Protein 1V6G (pdb70)

Solvent-accessible surface area: 7131 Å² total; per-residue (Å²): 138,108,117,81,91,126,42,131,105,145,78,198,86,202,19,34,120,2,130,70,59,82,103,103,16,169,84,141,56,53,98,15,155,71,88,33,51,36,77,106,45,73,19,1,36,71,51,163,102,89,35,65,153,62,67,212,63,57,137,73,53,206,101,21,48,13,82,160,39,48,94,125,80,126,125,101,58,144,77,112,122

Sequence (81 aa):
GSSGSSGLDYQRLYGTRCFSCDQFIEGEVVSALGKTYHPDCFVCAVCRLPFPPGDRVTFNGKECMCQKCSLPVSVSGPSSGGSSGSSGLDYQRLYGTRCFSCDQFIEGEVVSALGKTYHPDCFVCAVCRLPFPPGDRVTFNGKECMCQKCSLPVSVSGPSSGGSSGSSGLDYQRLYGTRCFSCDQFIEGEVVSALGKTYHPDCFVCAVCRLPFPPGDRVTFNGKECMCQKCSLPVSVSGPSSGGSSGSSGLDYQRLYGTRCFSCDQFIEGEVVSALGKTYHPDCFVCAVCRLPFPPGDRVTFNGKECMCQKCSLPVSVSGPSSGGSSGSSGLDYQRLYGTRCFSCDQFIEGEVVSALGKTYHPDCFVCAVCRLPFPPGDRVTFNGKECMCQKCSLPVSVSGPSSGGSSGSSGLDYQRLYGTRCFSCDQFIEGEVVSALGKTYHPDCFVCAVCRLPFPPGDRVTFNGKECMCQKCSLPVSVSGPSSGGSSGSSGLDYQRLYGTRCFSCDQFIEGEVVSALGKTYHPDCFVCAVCRLPFPPGDRVTFNGKECMCQKCSLPVSVSGPSSGGSSGSSGLDYQRLYGTRCFSCDQFIEGEVVSALGKTYHPDCFVCAVCRLPFPPGDRVTFNGKECMCQKCSLPVSVSGPSSGGSSGSSGLDYQRLYGTRCFSCDQFIEGEVVSALGKTYHPDCFVCAVCRLPFPPGDRVTFNGKECMCQKCSLPVSVSGPSSGGSSGSSGLDYQRLYGTRCFSCDQFIEGEVVSALGKTYHPDCFVCAVCRLPFPPGDRVTFNGKECMCQKCSLPVSVSGPSSGGSSGSSGLDYQRLYGTRCFSCDQFIEGEVVSALGKTYHPDCFVCAVCRLPFPPGDRVTFNGKECMCQKCSLPVSVSGPSSGGSSGSSGLDYQRLYGTRCFSCDQFIEGEVVSALGKTYHPDCFVCAVCRLPFPPGDRVTFNGKECMCQKCSLPVSVSGPSSGGSSGSSGLDYQRLYGTRCFSCDQFIEGEVVSALGKTYHPDCFVCAVCRLPFPPGDRVTFNGKECMCQKCSLPVSVSGPSSGGSSGSSGLDYQRLYGTRCFSCDQFIEGEVVSALGKTYHPDCFVCAVCRLPFPPGDRVTFNGKECMCQKCSLPVSVSGPSSGGSSGSSGLDYQRLYGTRCFSCDQFIEGEVVSALGKTYHPDCFVCAVCRLPFPPGDRVTFNGKECMCQKCSLPVSVSGPSSGGSSGSSGLDYQRLYGTRCFSCDQFIEGEVVSALGKTYHPDCFVCAVCRLPFPPGDRVTFNGKECMCQKCSLPVSVSGPSSGGSSGSSGLDYQRLYGTRCFSCDQFIEGEVVSALGKTYHPDCFVCAVCRLPFPPGDRVTFNGKECMCQKCSLPVSVSGPSSGGSSGSSGLDYQRLYGTRCFSCDQFIEGEVVSALGKTYHPDCFVCAVCRLPFPPGDRVTFNGKECMCQKCSLPVSVSGPSSGGSSGSSGLDYQRLYGTRCFSCDQFIEGEVVSALGKTYHPDCFVCAVCRLPFPPGDRVTFNGKECMCQKCSLPVSVSGPSSGGSSGSSGLDYQRLYGTRCFSCDQFIEGEVVSALGKTYHPDCFVCAVCRLPFPPGDRVTFNGKECMCQKCSLPVSVSGPSSG

CATH classification: 2.10.110.10

Structure (mmCIF, N/CA/C/O backbone):
data_1V6G
#
_entry.id   1V6G
#
_cell.length_a   1.000
_cell.length_b   1.000
_cell.length_c   1.000
_cell.angle_alpha   90.00
_cell.angle_beta   90.00
_cell.angle_gamma   90.00
#
_symmetry.space_group_name_H-M   'P 1'
#
loop_
_entity.id
_entity.type
_entity.pdbx_description
1 polymer 'Actin Binding LIM Protein 2'
2 non-polymer 'ZINC ION'
#
loop_
_atom_site.group_PDB
_atom_site.id
_atom_site.type_symbol
_atom_site.label_atom_id
_atom_site.label_alt_id
_atom_site.label_comp_id
_atom_site.label_asym_id
_atom_site.label_entity_id
_atom_site.label_seq_id
_atom_site.pdbx_PDB_ins_code
_atom_site.Cartn_x
_atom_site.Cartn_y
_atom_site.Cartn_z
_atom_site.occupancy
_atom_site.B_iso_or_equiv
_atom_site.auth_seq_id
_atom_site.auth_comp_id
_atom_site.auth_asym_id
_atom_site.auth_atom_id
_atom_site.pdbx_PDB_model_num
ATOM 1 N N . GLY A 1 1 ? -16.370 -21.429 4.540 1.00 0.00 1 GLY A N 1
ATOM 2 C CA . GLY A 1 1 ? -16.194 -21.716 3.128 1.00 0.00 1 GLY A CA 1
ATOM 3 C C . GLY A 1 1 ? -17.152 -20.931 2.253 1.00 0.00 1 GLY A C 1
ATOM 4 O O . GLY A 1 1 ? -17.922 -20.108 2.748 1.00 0.00 1 GLY A O 1
ATOM 8 N N . SER A 1 2 ? -17.103 -21.185 0.949 1.00 0.00 2 SER A N 1
ATOM 9 C CA . SER A 1 2 ? -17.969 -20.492 0.003 1.00 0.00 2 SER A CA 1
ATOM 10 C C . SER A 1 2 ? -18.773 -21.488 -0.828 1.00 0.00 2 SER A C 1
ATOM 11 O O . SER A 1 2 ? -18.314 -21.957 -1.869 1.00 0.00 2 SER A O 1
ATOM 19 N N . SER A 1 3 ? -19.975 -21.806 -0.359 1.00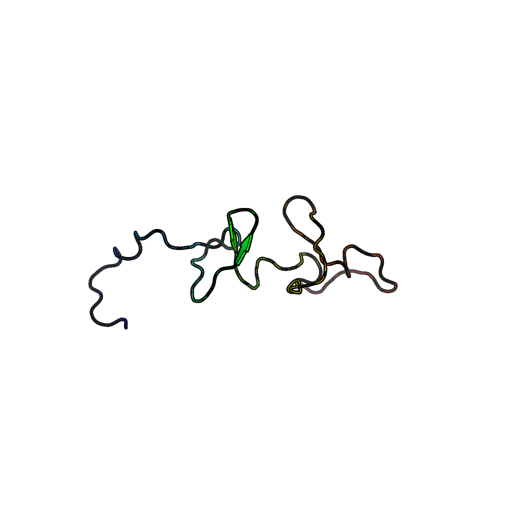 0.00 3 SER A N 1
ATOM 20 C CA . SER A 1 3 ? -20.842 -22.748 -1.055 1.00 0.00 3 SER A CA 1
ATOM 21 C C . SER A 1 3 ? -22.311 -22.416 -0.813 1.00 0.00 3 SER A C 1
ATOM 22 O O . SER A 1 3 ? -22.810 -22.534 0.305 1.00 0.00 3 SER A O 1
ATOM 30 N N . GLY A 1 4 ? -23.000 -21.999 -1.872 1.00 0.00 4 GLY A N 1
ATOM 31 C CA . GLY A 1 4 ? -24.405 -21.655 -1.755 1.00 0.00 4 GLY A CA 1
ATOM 32 C C . GLY A 1 4 ? -24.634 -20.157 -1.716 1.00 0.00 4 GLY A C 1
ATOM 33 O O . GLY A 1 4 ? -25.460 -19.669 -0.945 1.00 0.00 4 GLY A O 1
ATOM 37 N N . SER A 1 5 ? -23.899 -19.426 -2.547 1.00 0.00 5 SER A N 1
ATOM 38 C CA . SER A 1 5 ? -24.022 -17.974 -2.600 1.00 0.00 5 SER A CA 1
ATOM 39 C C . SER A 1 5 ? -25.096 -17.556 -3.600 1.00 0.00 5 SER A C 1
ATOM 40 O O . SER A 1 5 ? -24.929 -17.712 -4.809 1.00 0.00 5 SER A O 1
ATOM 48 N N . SER A 1 6 ? -26.200 -17.024 -3.084 1.00 0.00 6 SER A N 1
ATOM 49 C CA . SER A 1 6 ? -27.304 -16.586 -3.930 1.00 0.00 6 SER A CA 1
ATOM 50 C C . SER A 1 6 ? -27.009 -15.223 -4.547 1.00 0.00 6 SER A C 1
ATOM 51 O O . SER A 1 6 ? -27.121 -15.040 -5.759 1.00 0.00 6 SER A O 1
ATOM 59 N N . GLY A 1 7 ? -26.630 -14.267 -3.703 1.00 0.00 7 GLY A N 1
ATOM 60 C CA . GLY A 1 7 ? -26.325 -12.932 -4.183 1.00 0.00 7 GLY A CA 1
ATOM 61 C C . GLY A 1 7 ? -24.986 -12.428 -3.681 1.00 0.00 7 GLY A C 1
ATOM 62 O O . GLY A 1 7 ? -24.187 -13.196 -3.142 1.00 0.00 7 GLY A O 1
ATOM 66 N N . LEU A 1 8 ? -24.737 -11.136 -3.860 1.00 0.00 8 LEU A N 1
ATOM 67 C CA . LEU A 1 8 ? -23.484 -10.530 -3.423 1.00 0.00 8 LEU A CA 1
ATOM 68 C C . LEU A 1 8 ? -23.746 -9.336 -2.510 1.00 0.00 8 LEU A C 1
ATOM 69 O O . LEU A 1 8 ? -23.288 -8.225 -2.778 1.00 0.00 8 LEU A O 1
ATOM 85 N N . ASP A 1 9 ? -24.483 -9.573 -1.431 1.00 0.00 9 ASP A N 1
ATOM 86 C CA . ASP A 1 9 ? -24.803 -8.518 -0.476 1.00 0.00 9 ASP A CA 1
ATOM 87 C C . ASP A 1 9 ? -23.803 -8.507 0.676 1.00 0.00 9 ASP A C 1
ATOM 88 O O . ASP A 1 9 ? -23.439 -7.446 1.184 1.00 0.00 9 ASP A O 1
ATOM 97 N N . TYR A 1 10 ? -23.365 -9.692 1.084 1.00 0.00 10 TYR A N 1
ATOM 98 C CA . TYR A 1 10 ? -22.410 -9.819 2.179 1.00 0.00 10 TYR A CA 1
ATOM 99 C C . TYR A 1 10 ? -21.298 -8.782 2.054 1.00 0.00 10 TYR A C 1
ATOM 100 O O . TYR A 1 10 ? -20.818 -8.249 3.054 1.00 0.00 10 TYR A O 1
ATOM 118 N N . GLN A 1 11 ? -20.895 -8.502 0.819 1.00 0.00 11 GLN A N 1
ATOM 119 C CA . GLN A 1 11 ? -19.839 -7.529 0.563 1.00 0.00 11 GLN A CA 1
ATOM 120 C C . GLN A 1 11 ? -20.112 -6.223 1.301 1.00 0.00 11 GLN A C 1
ATOM 121 O O . GLN A 1 11 ? -19.196 -5.595 1.832 1.00 0.00 11 GLN A O 1
ATOM 135 N N . ARG A 1 12 ? -21.378 -5.818 1.330 1.00 0.00 12 ARG A N 1
ATOM 136 C CA . ARG A 1 12 ? -21.771 -4.585 2.001 1.00 0.00 12 ARG A CA 1
ATOM 137 C C . ARG A 1 12 ? -20.862 -4.302 3.193 1.00 0.00 12 ARG A C 1
ATOM 138 O O . ARG A 1 12 ? -20.506 -3.152 3.456 1.00 0.00 12 ARG A O 1
ATOM 159 N N . LEU A 1 13 ? -20.490 -5.356 3.910 1.00 0.00 13 LEU A N 1
ATOM 160 C CA . LEU A 1 13 ? -19.622 -5.220 5.075 1.00 0.00 13 LEU A CA 1
ATOM 161 C C . LEU A 1 13 ? -18.535 -4.179 4.827 1.00 0.00 13 LEU A C 1
ATOM 162 O O . LEU A 1 13 ? -18.223 -3.854 3.681 1.00 0.00 13 LEU A O 1
ATOM 178 N N . TYR A 1 14 ? -17.961 -3.662 5.907 1.00 0.00 14 TYR A N 1
ATOM 179 C CA . TYR A 1 14 ? -16.909 -2.657 5.807 1.00 0.00 14 TYR A CA 1
ATOM 180 C C . TYR A 1 14 ? -16.045 -2.895 4.572 1.00 0.00 14 TYR A C 1
ATOM 181 O O . TYR A 1 14 ? -15.909 -2.020 3.718 1.00 0.00 14 TYR A O 1
ATOM 199 N N . GLY A 1 15 ? -15.464 -4.087 4.485 1.00 0.00 15 GLY A N 1
ATOM 200 C CA . GLY A 1 15 ? -14.620 -4.421 3.352 1.00 0.00 15 GLY A CA 1
ATOM 201 C C . GLY A 1 15 ? -13.440 -3.480 3.211 1.00 0.00 15 GLY A C 1
ATOM 202 O O . GLY A 1 15 ? -13.614 -2.269 3.074 1.00 0.00 15 GLY A O 1
ATOM 206 N N . THR A 1 16 ? -12.233 -4.037 3.247 1.00 0.00 16 THR A N 1
ATOM 207 C CA . THR A 1 16 ? -11.020 -3.239 3.125 1.00 0.00 16 THR A CA 1
ATOM 208 C C . THR A 1 16 ? -10.571 -3.140 1.671 1.00 0.00 16 THR A C 1
ATOM 209 O O . THR A 1 16 ? -10.214 -4.143 1.052 1.00 0.00 16 THR A O 1
ATOM 220 N N . ARG A 1 17 ? -10.590 -1.925 1.133 1.00 0.00 17 ARG A N 1
ATOM 221 C CA . ARG A 1 17 ? -10.185 -1.696 -0.249 1.00 0.00 17 ARG A CA 1
ATOM 222 C C . ARG A 1 17 ? -8.892 -0.887 -0.309 1.00 0.00 17 ARG A C 1
ATOM 223 O O . ARG A 1 17 ? -8.770 0.157 0.332 1.00 0.00 17 ARG A O 1
ATOM 244 N N . CYS A 1 18 ? -7.930 -1.377 -1.084 1.00 0.00 18 CYS A N 1
ATOM 245 C CA . CYS A 1 18 ? -6.646 -0.702 -1.228 1.00 0.00 18 CYS A CA 1
ATOM 246 C C . CYS A 1 18 ? -6.830 0.701 -1.798 1.00 0.00 18 CYS A C 1
ATOM 247 O O . CYS A 1 18 ? -7.517 0.890 -2.803 1.00 0.00 18 CYS A O 1
ATOM 254 N N . PHE A 1 19 ? -6.212 1.683 -1.151 1.00 0.00 19 PHE A N 1
ATOM 255 C CA . PHE A 1 19 ? -6.308 3.070 -1.592 1.00 0.00 19 PHE A CA 1
ATOM 256 C C . PHE A 1 19 ? -5.249 3.379 -2.647 1.00 0.00 19 PHE A C 1
ATOM 257 O O . PHE A 1 19 ? -4.801 4.518 -2.776 1.00 0.00 19 PHE A O 1
ATOM 274 N N . SER A 1 20 ? -4.855 2.356 -3.398 1.00 0.00 20 SER A N 1
ATOM 275 C CA . SER A 1 20 ? -3.846 2.516 -4.439 1.00 0.00 20 SER A CA 1
ATOM 276 C C . SER A 1 20 ? -4.382 2.054 -5.791 1.00 0.00 20 SER A C 1
ATOM 277 O O . SER A 1 20 ? -4.545 2.853 -6.713 1.00 0.00 20 SER A O 1
ATOM 285 N N . CYS A 1 21 ? -4.654 0.758 -5.900 1.00 0.00 21 CYS A N 1
ATOM 286 C CA . CYS A 1 21 ? -5.171 0.186 -7.138 1.00 0.00 21 CYS A CA 1
ATOM 287 C C . CYS A 1 21 ? -6.696 0.139 -7.120 1.00 0.00 21 CYS A C 1
ATOM 288 O O . CYS A 1 21 ? -7.332 -0.111 -8.144 1.00 0.00 21 CYS A O 1
ATOM 295 N N . ASP A 1 22 ? -7.276 0.382 -5.950 1.00 0.00 22 ASP A N 1
ATOM 296 C CA . ASP A 1 22 ? -8.726 0.369 -5.798 1.00 0.00 22 ASP A CA 1
ATOM 297 C C . ASP A 1 22 ? -9.267 -1.056 -5.865 1.00 0.00 22 ASP A C 1
ATOM 298 O O . ASP A 1 22 ? -10.236 -1.328 -6.574 1.00 0.00 22 ASP A O 1
ATOM 307 N N . GLN A 1 23 ? -8.634 -1.959 -5.124 1.00 0.00 23 GLN A N 1
ATOM 308 C CA . GLN A 1 23 ? -9.051 -3.356 -5.102 1.00 0.00 23 GLN A CA 1
ATOM 309 C C . GLN A 1 23 ? -9.099 -3.887 -3.673 1.00 0.00 23 GLN A C 1
ATOM 310 O O . GLN A 1 23 ? -8.265 -3.533 -2.840 1.00 0.00 23 GLN A O 1
ATOM 324 N N . PHE A 1 24 ? -10.082 -4.738 -3.397 1.00 0.00 24 PHE A N 1
ATOM 325 C CA . PHE A 1 24 ? -10.240 -5.318 -2.068 1.00 0.00 24 PHE A CA 1
ATOM 326 C C . PHE A 1 24 ? -8.989 -6.089 -1.658 1.00 0.00 24 PHE A C 1
ATOM 327 O O . PHE A 1 24 ? -8.489 -6.925 -2.411 1.00 0.00 24 PHE A O 1
ATOM 344 N N . ILE A 1 25 ? -8.490 -5.803 -0.461 1.00 0.00 25 ILE A N 1
ATOM 345 C CA . ILE A 1 25 ? -7.298 -6.470 0.049 1.00 0.00 25 ILE A CA 1
ATOM 346 C C . ILE A 1 25 ? -7.662 -7.740 0.810 1.00 0.00 25 ILE A C 1
ATOM 347 O O . ILE A 1 25 ? -8.097 -7.683 1.959 1.00 0.00 25 ILE A O 1
ATOM 363 N N . GLU A 1 26 ? -7.480 -8.885 0.159 1.00 0.00 26 GLU A N 1
ATOM 364 C CA . GLU A 1 26 ? -7.789 -10.170 0.776 1.00 0.00 26 GLU A CA 1
ATOM 365 C C . GLU A 1 26 ? -6.574 -10.726 1.513 1.00 0.00 26 GLU A C 1
ATOM 366 O O . GLU A 1 26 ? -5.432 -10.462 1.137 1.00 0.00 26 GLU A O 1
ATOM 378 N N . GLY A 1 27 ? -6.829 -11.498 2.565 1.00 0.00 27 GLY A N 1
ATOM 379 C CA . GLY A 1 27 ? -5.747 -12.079 3.338 1.00 0.00 27 GLY A CA 1
ATOM 380 C C . GLY A 1 27 ? -5.254 -11.152 4.432 1.00 0.00 27 GLY A C 1
ATOM 381 O O . GLY A 1 27 ? -5.640 -11.291 5.592 1.00 0.00 27 GLY A O 1
ATOM 385 N N . GLU A 1 28 ? -4.397 -10.206 4.062 1.00 0.00 28 GLU A N 1
ATOM 386 C CA . GLU A 1 28 ? -3.849 -9.255 5.022 1.00 0.00 28 GLU A CA 1
ATOM 387 C C . GLU A 1 28 ? -3.779 -7.854 4.421 1.00 0.00 28 GLU A C 1
ATOM 388 O O . GLU A 1 28 ? -3.588 -7.692 3.215 1.00 0.00 28 GLU A O 1
ATOM 400 N N . VAL A 1 29 ? -3.934 -6.843 5.270 1.00 0.00 29 VAL A N 1
ATOM 401 C CA . VAL A 1 29 ? -3.888 -5.456 4.824 1.00 0.00 29 VAL A CA 1
ATOM 402 C C . VAL A 1 29 ? -2.873 -4.653 5.630 1.00 0.00 29 VAL A C 1
ATOM 403 O O . VAL A 1 29 ? -2.701 -4.874 6.829 1.00 0.00 29 VAL A O 1
ATOM 416 N N . VAL A 1 30 ? -2.203 -3.718 4.964 1.00 0.00 30 VAL A N 1
ATOM 417 C CA . VAL A 1 30 ? -1.205 -2.880 5.619 1.00 0.00 30 VAL A CA 1
ATOM 418 C C . VAL A 1 30 ? -1.787 -1.521 5.990 1.00 0.00 30 VAL A C 1
ATOM 419 O O . VAL A 1 30 ? -2.056 -0.691 5.122 1.00 0.00 30 VAL A O 1
ATOM 432 N N . SER A 1 31 ? -1.980 -1.299 7.287 1.00 0.00 31 SER A N 1
ATOM 433 C CA . SER A 1 31 ? -2.533 -0.041 7.773 1.00 0.00 31 SER A CA 1
ATOM 434 C C . SER A 1 31 ? -1.448 1.026 7.876 1.00 0.00 31 SER A C 1
ATOM 435 O O . SER A 1 31 ? -0.529 0.916 8.687 1.00 0.00 31 SER A O 1
ATOM 443 N N . ALA A 1 32 ? -1.563 2.059 7.048 1.00 0.00 32 ALA A N 1
ATOM 444 C CA . ALA A 1 32 ? -0.594 3.148 7.046 1.00 0.00 32 ALA A CA 1
ATOM 445 C C . ALA A 1 32 ? -1.291 4.503 6.984 1.00 0.00 32 ALA A C 1
ATOM 446 O O . ALA A 1 32 ? -2.205 4.707 6.184 1.00 0.00 32 ALA A O 1
ATOM 453 N N . LEU A 1 33 ? -0.855 5.427 7.834 1.00 0.00 33 LEU A N 1
ATOM 454 C CA . LEU A 1 33 ? -1.438 6.763 7.876 1.00 0.00 33 LEU A CA 1
ATOM 455 C C . LEU A 1 33 ? -2.962 6.692 7.906 1.00 0.00 33 LEU A C 1
ATOM 456 O O . LEU A 1 33 ? -3.643 7.451 7.218 1.00 0.00 33 LEU A O 1
ATOM 472 N N . GLY A 1 34 ? -3.490 5.776 8.712 1.00 0.00 34 GLY A N 1
ATOM 473 C CA . GLY A 1 34 ? -4.930 5.625 8.820 1.00 0.00 34 GLY A CA 1
ATOM 474 C C . GLY A 1 34 ? -5.578 5.289 7.491 1.00 0.00 34 GLY A C 1
ATOM 475 O O . GLY A 1 34 ? -6.642 5.813 7.160 1.00 0.00 34 GLY A O 1
ATOM 479 N N . LYS A 1 35 ? -4.936 4.413 6.726 1.00 0.00 35 LYS A N 1
ATOM 480 C CA . LYS A 1 35 ? -5.455 4.008 5.425 1.00 0.00 35 LYS A CA 1
ATOM 481 C C . LYS A 1 35 ? -5.207 2.523 5.179 1.00 0.00 35 LYS A C 1
ATOM 482 O O . LYS A 1 35 ? -4.697 1.815 6.048 1.00 0.00 35 LYS A O 1
ATOM 501 N N . THR A 1 36 ? -5.569 2.056 3.988 1.00 0.00 36 THR A N 1
ATOM 502 C CA . THR A 1 36 ? -5.385 0.656 3.628 1.00 0.00 36 THR A CA 1
ATOM 503 C C . THR A 1 36 ? -4.671 0.522 2.288 1.00 0.00 36 THR A C 1
ATOM 504 O O . THR A 1 36 ? -5.085 1.115 1.291 1.00 0.00 36 THR A O 1
ATOM 515 N N . TYR A 1 37 ? -3.597 -0.259 2.270 1.00 0.00 37 TYR A N 1
ATOM 516 C CA . TYR A 1 37 ? -2.824 -0.469 1.052 1.00 0.00 37 TYR A CA 1
ATOM 517 C C . TYR A 1 37 ? -2.372 -1.922 0.937 1.00 0.00 37 TYR A C 1
ATOM 518 O O . TYR A 1 37 ? -2.367 -2.663 1.920 1.00 0.00 37 TYR A O 1
ATOM 536 N N . HIS A 1 38 ? -1.992 -2.322 -0.272 1.00 0.00 38 HIS A N 1
ATOM 537 C CA . HIS A 1 38 ? -1.536 -3.686 -0.518 1.00 0.00 38 HIS A CA 1
ATOM 538 C C . HIS A 1 38 ? -0.076 -3.853 -0.108 1.00 0.00 38 HIS A C 1
ATOM 539 O O . HIS A 1 38 ? 0.670 -2.883 0.030 1.00 0.00 38 HIS A O 1
ATOM 553 N N . PRO A 1 39 ? 0.343 -5.111 0.092 1.00 0.00 39 PRO A N 1
ATOM 554 C CA . PRO A 1 39 ? 1.716 -5.435 0.489 1.00 0.00 39 PRO A CA 1
ATOM 555 C C . PRO A 1 39 ? 2.720 -5.175 -0.629 1.00 0.00 39 PRO A C 1
ATOM 556 O O . PRO A 1 39 ? 3.931 -5.228 -0.415 1.00 0.00 39 PRO A O 1
ATOM 567 N N . ASP A 1 40 ? 2.208 -4.894 -1.823 1.00 0.00 40 ASP A N 1
ATOM 568 C CA . ASP A 1 40 ? 3.060 -4.624 -2.975 1.00 0.00 40 ASP A CA 1
ATOM 569 C C . ASP A 1 40 ? 2.854 -3.200 -3.481 1.00 0.00 40 ASP A C 1
ATOM 570 O O . ASP A 1 40 ? 3.665 -2.679 -4.247 1.00 0.00 40 ASP A O 1
ATOM 579 N N . CYS A 1 41 ? 1.764 -2.575 -3.049 1.00 0.00 41 CYS A N 1
ATOM 580 C CA . CYS A 1 41 ? 1.450 -1.212 -3.458 1.00 0.00 41 CYS A CA 1
ATOM 581 C C . CYS A 1 41 ? 2.176 -0.199 -2.578 1.00 0.00 41 CYS A C 1
ATOM 582 O O . CYS A 1 41 ? 2.615 0.850 -3.052 1.00 0.00 41 CYS A O 1
ATOM 589 N N . PHE A 1 42 ? 2.299 -0.519 -1.294 1.00 0.00 42 PHE A N 1
ATOM 590 C CA . PHE A 1 42 ? 2.971 0.363 -0.347 1.00 0.00 42 PHE A CA 1
ATOM 591 C C . PHE A 1 42 ? 4.485 0.184 -0.418 1.00 0.00 42 PHE A C 1
ATOM 592 O O . PHE A 1 42 ? 5.160 0.099 0.608 1.00 0.00 42 PHE A O 1
ATOM 609 N N . VAL A 1 43 ? 5.012 0.128 -1.637 1.00 0.00 43 VAL A N 1
ATOM 610 C CA . VAL A 1 43 ? 6.445 -0.040 -1.843 1.00 0.00 43 VAL A CA 1
ATOM 611 C C . VAL A 1 43 ? 7.056 1.199 -2.488 1.00 0.00 43 VAL A C 1
ATOM 612 O O . VAL A 1 43 ? 6.345 2.130 -2.868 1.00 0.00 43 VAL A O 1
ATOM 625 N N . CYS A 1 44 ? 8.380 1.204 -2.611 1.00 0.00 44 CYS A N 1
ATOM 626 C CA . CYS A 1 44 ? 9.088 2.327 -3.211 1.00 0.00 44 CYS A CA 1
ATOM 627 C C . CYS A 1 44 ? 8.470 2.707 -4.553 1.00 0.00 44 CYS A C 1
ATOM 628 O O . CYS A 1 44 ? 7.687 1.948 -5.124 1.00 0.00 44 CYS A O 1
ATOM 635 N N . ALA A 1 45 ? 8.828 3.886 -5.051 1.00 0.00 45 ALA A N 1
ATOM 636 C CA . ALA A 1 45 ? 8.310 4.365 -6.327 1.00 0.00 45 ALA A CA 1
ATOM 637 C C . ALA A 1 45 ? 9.351 4.217 -7.432 1.00 0.00 45 ALA A C 1
ATOM 638 O O . ALA A 1 45 ? 9.012 4.159 -8.614 1.00 0.00 45 ALA A O 1
ATOM 645 N N . VAL A 1 46 ? 10.620 4.158 -7.040 1.00 0.00 46 VAL A N 1
ATOM 646 C CA . VAL A 1 46 ? 11.710 4.016 -7.997 1.00 0.00 46 VAL A CA 1
ATOM 647 C C . VAL A 1 46 ? 12.012 2.548 -8.274 1.00 0.00 46 VAL A C 1
ATOM 648 O O . VAL A 1 46 ? 11.786 2.054 -9.379 1.00 0.00 46 VAL A O 1
ATOM 661 N N . CYS A 1 47 ? 12.522 1.854 -7.262 1.00 0.00 47 CYS A N 1
ATOM 662 C CA . CYS A 1 47 ? 12.856 0.441 -7.395 1.00 0.00 47 CYS A CA 1
ATOM 663 C C . CYS A 1 47 ? 11.634 -0.434 -7.126 1.00 0.00 47 CYS A C 1
ATOM 664 O O . CYS A 1 47 ? 11.586 -1.593 -7.536 1.00 0.00 47 CYS A O 1
ATOM 671 N N . ARG A 1 48 ? 10.650 0.131 -6.435 1.00 0.00 48 ARG A N 1
ATOM 672 C CA . ARG A 1 48 ? 9.429 -0.597 -6.110 1.00 0.00 48 ARG A CA 1
ATOM 673 C C . ARG A 1 48 ? 9.726 -1.772 -5.183 1.00 0.00 48 ARG A C 1
ATOM 674 O O . ARG A 1 48 ? 9.216 -2.876 -5.379 1.00 0.00 48 ARG A O 1
ATOM 695 N N . LEU A 1 49 ? 10.554 -1.527 -4.173 1.00 0.00 49 LEU A N 1
ATOM 696 C CA . LEU A 1 49 ? 10.920 -2.564 -3.215 1.00 0.00 49 LEU A CA 1
ATOM 697 C C . LEU A 1 49 ? 10.149 -2.396 -1.910 1.00 0.00 49 LEU A C 1
ATOM 698 O O . LEU A 1 49 ? 9.868 -1.283 -1.465 1.00 0.00 49 LEU A O 1
ATOM 714 N N . PRO A 1 50 ? 9.802 -3.527 -1.278 1.00 0.00 50 PRO A N 1
ATOM 715 C CA . PRO A 1 50 ? 9.062 -3.532 -0.012 1.00 0.00 50 PRO A CA 1
ATOM 716 C C . PRO A 1 50 ? 9.904 -3.023 1.153 1.00 0.00 50 PRO A C 1
ATOM 717 O O . PRO A 1 50 ? 10.936 -3.606 1.487 1.00 0.00 50 PRO A O 1
ATOM 728 N N . PHE A 1 51 ? 9.457 -1.934 1.769 1.00 0.00 51 PHE A N 1
ATOM 729 C CA . PHE A 1 51 ? 10.170 -1.347 2.898 1.00 0.00 51 PHE A CA 1
ATOM 730 C C . PHE A 1 51 ? 10.263 -2.336 4.056 1.00 0.00 51 PHE A C 1
ATOM 731 O O . PHE A 1 51 ? 9.279 -2.961 4.452 1.00 0.00 51 PHE A O 1
ATOM 748 N N . PRO A 1 52 ? 11.474 -2.482 4.613 1.00 0.00 52 PRO A N 1
ATOM 749 C CA . PRO A 1 52 ? 11.726 -3.393 5.733 1.00 0.00 52 PRO A CA 1
ATOM 750 C C . PRO A 1 52 ? 11.081 -2.911 7.028 1.00 0.00 52 PRO A C 1
ATOM 751 O O . PRO A 1 52 ? 10.833 -1.721 7.221 1.00 0.00 52 PRO A O 1
ATOM 762 N N . PRO A 1 53 ? 10.801 -3.856 7.938 1.00 0.00 53 PRO A N 1
ATOM 763 C CA . PRO A 1 53 ? 10.182 -3.551 9.232 1.00 0.00 53 PRO A CA 1
ATOM 764 C C . PRO A 1 53 ? 11.125 -2.795 10.162 1.00 0.00 53 PRO A C 1
ATOM 765 O O . PRO A 1 53 ? 10.790 -2.524 11.314 1.00 0.00 53 PRO A O 1
ATOM 776 N N . GLY A 1 54 ? 12.305 -2.456 9.653 1.00 0.00 54 GLY A N 1
ATOM 777 C CA . GLY A 1 54 ? 13.278 -1.734 10.452 1.00 0.00 54 GLY A CA 1
ATOM 778 C C . GLY A 1 54 ? 13.680 -0.415 9.824 1.00 0.00 54 GLY A C 1
ATOM 779 O O . GLY A 1 54 ? 13.316 0.652 10.318 1.00 0.00 54 GLY A O 1
ATOM 783 N N . ASP A 1 55 ? 14.434 -0.487 8.733 1.00 0.00 55 ASP A N 1
ATOM 784 C CA . ASP A 1 55 ? 14.887 0.711 8.036 1.00 0.00 55 ASP A CA 1
ATOM 785 C C . ASP A 1 55 ? 13.797 1.779 8.025 1.00 0.00 55 ASP A C 1
ATOM 786 O O . ASP A 1 55 ? 12.614 1.473 8.175 1.00 0.00 55 ASP A O 1
ATOM 795 N N . ARG A 1 56 ? 14.204 3.031 7.849 1.00 0.00 56 ARG A N 1
ATOM 796 C CA . ARG A 1 56 ? 13.263 4.144 7.822 1.00 0.00 56 ARG A CA 1
ATOM 797 C C . ARG A 1 56 ? 12.688 4.335 6.421 1.00 0.00 56 ARG A C 1
ATOM 798 O O . ARG A 1 56 ? 13.159 3.732 5.458 1.00 0.00 56 ARG A O 1
ATOM 819 N N . VAL A 1 57 ? 11.666 5.179 6.317 1.00 0.00 57 VAL A N 1
ATOM 820 C CA . VAL A 1 57 ? 11.026 5.451 5.035 1.00 0.00 57 VAL A CA 1
ATOM 821 C C . VAL A 1 57 ? 10.855 6.949 4.813 1.00 0.00 57 VAL A C 1
ATOM 822 O O . VAL A 1 57 ? 10.317 7.657 5.665 1.00 0.00 57 VAL A O 1
ATOM 835 N N . THR A 1 58 ? 11.314 7.428 3.661 1.00 0.00 58 THR A N 1
ATOM 836 C CA . THR A 1 58 ? 11.213 8.842 3.326 1.00 0.00 58 THR A CA 1
ATOM 837 C C . THR A 1 58 ? 9.846 9.171 2.737 1.00 0.00 58 THR A C 1
ATOM 838 O O . THR A 1 58 ? 9.291 8.395 1.958 1.00 0.00 58 THR A O 1
ATOM 849 N N . PHE A 1 59 ? 9.306 10.326 3.114 1.00 0.00 59 PHE A N 1
ATOM 850 C CA . PHE A 1 59 ? 8.003 10.757 2.622 1.00 0.00 59 PHE A CA 1
ATOM 851 C C . PHE A 1 59 ? 8.154 11.835 1.553 1.00 0.00 59 PHE A C 1
ATOM 852 O O . PHE A 1 59 ? 8.613 12.942 1.833 1.00 0.00 59 PHE A O 1
ATOM 869 N N . ASN A 1 60 ? 7.765 11.502 0.327 1.00 0.00 60 ASN A N 1
ATOM 870 C CA . ASN A 1 60 ? 7.858 12.441 -0.786 1.00 0.00 60 ASN A CA 1
ATOM 871 C C . ASN A 1 60 ? 6.494 12.652 -1.435 1.00 0.00 60 ASN A C 1
ATOM 872 O O . ASN A 1 60 ? 6.084 11.886 -2.306 1.00 0.00 60 ASN A O 1
ATOM 883 N N . GLY A 1 61 ? 5.795 13.698 -1.004 1.00 0.00 61 GLY A N 1
ATOM 884 C CA . GLY A 1 61 ? 4.485 13.993 -1.554 1.00 0.00 61 GLY A CA 1
ATOM 885 C C . GLY A 1 61 ? 3.500 12.859 -1.344 1.00 0.00 61 GLY A C 1
ATOM 886 O O . GLY A 1 61 ? 3.051 12.616 -0.223 1.00 0.00 61 GLY A O 1
ATOM 890 N N . LYS A 1 62 ? 3.161 12.164 -2.424 1.00 0.00 62 LYS A N 1
ATOM 891 C CA . LYS A 1 62 ? 2.223 11.050 -2.354 1.00 0.00 62 LYS A CA 1
ATOM 892 C C . LYS A 1 62 ? 2.963 9.718 -2.295 1.00 0.00 62 LYS A C 1
ATOM 893 O O . LYS A 1 62 ? 2.636 8.852 -1.484 1.00 0.00 62 LYS A O 1
ATOM 912 N N . GLU A 1 63 ? 3.963 9.562 -3.158 1.00 0.00 63 GLU A N 1
ATOM 913 C CA . GLU A 1 63 ? 4.749 8.335 -3.201 1.00 0.00 63 GLU A CA 1
ATOM 914 C C . GLU A 1 63 ? 5.956 8.429 -2.272 1.00 0.00 63 GLU A C 1
ATOM 915 O O . GLU A 1 63 ? 6.496 9.513 -2.047 1.00 0.00 63 GLU A O 1
ATOM 927 N N . CYS A 1 64 ? 6.372 7.287 -1.736 1.00 0.00 64 CYS A N 1
ATOM 928 C CA . CYS A 1 64 ? 7.515 7.240 -0.830 1.00 0.00 64 CYS A CA 1
ATOM 929 C C . CYS A 1 64 ? 8.685 6.500 -1.469 1.00 0.00 64 CYS A C 1
ATOM 930 O O . CYS A 1 64 ? 8.497 5.671 -2.359 1.00 0.00 64 CYS A O 1
ATOM 938 N N . MET A 1 65 ? 9.894 6.806 -1.009 1.00 0.00 65 MET A N 1
ATOM 939 C CA . MET A 1 65 ? 11.095 6.170 -1.537 1.00 0.00 65 MET A CA 1
ATOM 940 C C . MET A 1 65 ? 11.866 5.459 -0.428 1.00 0.00 65 MET A C 1
ATOM 941 O O . MET A 1 65 ? 11.706 5.773 0.752 1.00 0.00 65 MET A O 1
ATOM 955 N N . CYS A 1 66 ? 12.701 4.501 -0.815 1.00 0.00 66 CYS A N 1
ATOM 956 C CA . CYS A 1 66 ? 13.496 3.745 0.146 1.00 0.00 66 CYS A CA 1
ATOM 957 C C . CYS A 1 66 ? 14.847 4.415 0.380 1.00 0.00 66 CYS A C 1
ATOM 958 O O . CYS A 1 66 ? 15.385 5.076 -0.507 1.00 0.00 66 CYS A O 1
ATOM 965 N N . GLN A 1 67 ? 15.388 4.239 1.582 1.00 0.00 67 GLN A N 1
ATOM 966 C CA . GLN A 1 67 ? 16.675 4.826 1.933 1.00 0.00 67 GLN A CA 1
ATOM 967 C C . GLN A 1 67 ? 17.658 4.717 0.772 1.00 0.00 67 GLN A C 1
ATOM 968 O O . GLN A 1 67 ? 18.299 5.698 0.392 1.00 0.00 67 GLN A O 1
ATOM 982 N N . LYS A 1 68 ? 17.773 3.518 0.211 1.00 0.00 68 LYS A N 1
ATOM 983 C CA . LYS A 1 68 ? 18.677 3.280 -0.908 1.00 0.00 68 LYS A CA 1
ATOM 984 C C . LYS A 1 68 ? 18.506 4.348 -1.983 1.00 0.00 68 LYS A C 1
ATOM 985 O O . LYS A 1 68 ? 19.462 5.028 -2.354 1.00 0.00 68 LYS A O 1
ATOM 1004 N N . CYS A 1 69 ? 17.281 4.490 -2.479 1.00 0.00 69 CYS A N 1
ATOM 1005 C CA . CYS A 1 69 ? 16.984 5.476 -3.511 1.00 0.00 69 CYS A CA 1
ATOM 1006 C C . CYS A 1 69 ? 17.142 6.894 -2.970 1.00 0.00 69 CYS A C 1
ATOM 1007 O O . CYS A 1 69 ? 17.909 7.693 -3.508 1.00 0.00 69 CYS A O 1
ATOM 1014 N N . SER A 1 70 ? 16.411 7.199 -1.903 1.00 0.00 70 SER A N 1
ATOM 1015 C CA . SER A 1 70 ? 16.467 8.522 -1.291 1.00 0.00 70 SER A CA 1
ATOM 1016 C C . SER A 1 70 ? 17.908 9.016 -1.195 1.00 0.00 70 SER A C 1
ATOM 1017 O O . SER A 1 70 ? 18.202 10.170 -1.507 1.00 0.00 70 SER A O 1
ATOM 1025 N N . LEU A 1 71 ? 18.801 8.133 -0.763 1.00 0.00 71 LEU A N 1
ATOM 1026 C CA . LEU A 1 71 ? 20.212 8.478 -0.626 1.00 0.00 71 LEU A CA 1
ATOM 1027 C C . LEU A 1 71 ? 20.931 8.373 -1.967 1.00 0.00 71 LEU A C 1
ATOM 1028 O O . LEU A 1 71 ? 20.475 7.701 -2.892 1.00 0.00 71 LEU A O 1
ATOM 1044 N N . PRO A 1 72 ? 22.084 9.050 -2.075 1.00 0.00 72 PRO A N 1
ATOM 1045 C CA . PRO A 1 72 ? 22.892 9.046 -3.298 1.00 0.00 72 PRO A CA 1
ATOM 1046 C C . PRO A 1 72 ? 23.549 7.694 -3.555 1.00 0.00 72 PRO A C 1
ATOM 1047 O O . PRO A 1 72 ? 24.072 7.062 -2.636 1.00 0.00 72 PRO A O 1
ATOM 1058 N N . VAL A 1 73 ? 23.519 7.255 -4.809 1.00 0.00 73 VAL A N 1
ATOM 1059 C CA . VAL A 1 73 ? 24.113 5.979 -5.187 1.00 0.00 73 VAL A CA 1
ATOM 1060 C C . VAL A 1 73 ? 25.164 6.162 -6.276 1.00 0.00 73 VAL A C 1
ATOM 1061 O O . VAL A 1 73 ? 24.972 6.936 -7.214 1.00 0.00 73 VAL A O 1
ATOM 1074 N N . SER A 1 74 ? 26.275 5.445 -6.145 1.00 0.00 74 SER A N 1
ATOM 1075 C CA . SER A 1 74 ? 27.359 5.531 -7.117 1.00 0.00 74 SER A CA 1
ATOM 1076 C C . SER A 1 74 ? 26.846 5.258 -8.528 1.00 0.00 74 SER A C 1
ATOM 1077 O O . SER A 1 74 ? 27.304 5.867 -9.495 1.00 0.00 74 SER A O 1
ATOM 1085 N N . VAL A 1 75 ? 25.893 4.339 -8.637 1.00 0.00 75 VAL A N 1
ATOM 1086 C CA . VAL A 1 75 ? 25.316 3.986 -9.929 1.00 0.00 75 VAL A CA 1
ATOM 1087 C C . VAL A 1 75 ? 23.838 4.355 -9.990 1.00 0.00 75 VAL A C 1
ATOM 1088 O O . VAL A 1 75 ? 23.008 3.752 -9.310 1.00 0.00 75 VAL A O 1
ATOM 1101 N N . SER A 1 76 ? 23.516 5.350 -10.810 1.00 0.00 76 SER A N 1
ATOM 1102 C CA . SER A 1 76 ? 22.137 5.803 -10.959 1.00 0.00 76 SER A CA 1
ATOM 1103 C C . SER A 1 76 ? 21.749 5.888 -12.432 1.00 0.00 76 SER A C 1
ATOM 1104 O O . SER A 1 76 ? 22.609 5.946 -13.310 1.00 0.00 76 SER A O 1
ATOM 1112 N N . GLY A 1 77 ? 20.446 5.895 -12.694 1.00 0.00 77 GLY A N 1
ATOM 1113 C CA . GLY A 1 77 ? 19.965 5.973 -14.061 1.00 0.00 77 GLY A CA 1
ATOM 1114 C C . GLY A 1 77 ? 18.512 5.561 -14.189 1.00 0.00 77 GLY A C 1
ATOM 1115 O O . GLY A 1 77 ? 17.809 5.368 -13.196 1.00 0.00 77 GLY A O 1
ATOM 1119 N N . PRO A 1 78 ? 18.040 5.421 -15.437 1.00 0.00 78 PRO A N 1
ATOM 1120 C CA . PRO A 1 78 ? 16.656 5.029 -15.720 1.00 0.00 78 PRO A CA 1
ATOM 1121 C C . PRO A 1 78 ? 16.376 3.577 -15.347 1.00 0.00 78 PRO A C 1
ATOM 1122 O O . PRO A 1 78 ? 17.206 2.697 -15.575 1.00 0.00 78 PRO A O 1
ATOM 1133 N N . SER A 1 79 ? 15.202 3.334 -14.774 1.00 0.00 79 SER A N 1
ATOM 1134 C CA . SER A 1 79 ? 14.815 1.988 -14.366 1.00 0.00 79 SER A CA 1
ATOM 1135 C C . SER A 1 79 ? 14.006 1.300 -15.461 1.00 0.00 79 SER A C 1
ATOM 1136 O O . SER A 1 79 ? 13.509 1.949 -16.381 1.00 0.00 79 SER A O 1
ATOM 1144 N N . SER A 1 80 ? 13.880 -0.019 -15.355 1.00 0.00 80 SER A N 1
ATOM 1145 C CA . SER A 1 80 ? 13.135 -0.797 -16.338 1.00 0.00 80 SER A CA 1
ATOM 1146 C C . SER A 1 80 ? 11.684 -0.333 -16.412 1.00 0.00 80 SER A C 1
ATOM 1147 O O . SER A 1 80 ? 11.216 0.419 -15.557 1.00 0.00 80 SER A O 1
ATOM 1155 N N . GLY A 1 81 ? 10.975 -0.787 -17.441 1.00 0.00 81 GLY A N 1
ATOM 1156 C CA . GLY A 1 81 ? 9.584 -0.409 -17.608 1.00 0.00 81 GLY A CA 1
ATOM 1157 C C . GLY A 1 81 ? 8.635 -1.373 -16.925 1.00 0.00 81 GLY A C 1
ATOM 1158 O O . GLY A 1 81 ? 9.061 -2.099 -16.028 1.00 0.00 81 GLY A O 1
ATOM 1164 N N . GLY A 1 1 ? -18.753 -21.439 -18.678 1.00 0.00 1 GLY A N 2
ATOM 1165 C CA . GLY A 1 1 ? -19.033 -20.635 -17.502 1.00 0.00 1 GLY A CA 2
ATOM 1166 C C . GLY A 1 1 ? -20.295 -21.075 -16.787 1.00 0.00 1 GLY A C 2
ATOM 1167 O O . GLY A 1 1 ? -21.387 -20.590 -17.084 1.00 0.00 1 GLY A O 2
ATOM 1171 N N . SER A 1 2 ? -20.147 -21.998 -15.842 1.00 0.00 2 SER A N 2
ATOM 1172 C CA . SER A 1 2 ? -21.284 -22.508 -15.085 1.00 0.00 2 SER A CA 2
ATOM 1173 C C . SER A 1 2 ? -22.310 -21.405 -14.838 1.00 0.00 2 SER A C 2
ATOM 1174 O O . SER A 1 2 ? -21.954 -20.243 -14.645 1.00 0.00 2 SER A O 2
ATOM 1182 N N . SER A 1 3 ? -23.585 -21.780 -14.845 1.00 0.00 3 SER A N 2
ATOM 1183 C CA . SER A 1 3 ? -24.664 -20.823 -14.626 1.00 0.00 3 SER A CA 2
ATOM 1184 C C . SER A 1 3 ? -24.842 -20.538 -13.138 1.00 0.00 3 SER A C 2
ATOM 1185 O O . SER A 1 3 ? -25.636 -21.190 -12.460 1.00 0.00 3 SER A O 2
ATOM 1193 N N . GLY A 1 4 ? -24.097 -19.558 -12.636 1.00 0.00 4 GLY A N 2
ATOM 1194 C CA . GLY A 1 4 ? -24.187 -19.203 -11.232 1.00 0.00 4 GLY A CA 2
ATOM 1195 C C . GLY A 1 4 ? -25.361 -18.291 -10.938 1.00 0.00 4 GLY A C 2
ATOM 1196 O O . GLY A 1 4 ? -26.422 -18.417 -11.549 1.00 0.00 4 GLY A O 2
ATOM 1200 N N . SER A 1 5 ? -25.173 -17.369 -9.999 1.00 0.00 5 SER A N 2
ATOM 1201 C CA . SER A 1 5 ? -26.228 -16.436 -9.622 1.00 0.00 5 SER A CA 2
ATOM 1202 C C . SER A 1 5 ? -25.644 -15.072 -9.265 1.00 0.00 5 SER A C 2
ATOM 1203 O O . SER A 1 5 ? -24.446 -14.944 -9.014 1.00 0.00 5 SER A O 2
ATOM 1211 N N . SER A 1 6 ? -26.501 -14.056 -9.244 1.00 0.00 6 SER A N 2
ATOM 1212 C CA . SER A 1 6 ? -26.071 -12.700 -8.922 1.00 0.00 6 SER A CA 2
ATOM 1213 C C . SER A 1 6 ? -26.457 -12.332 -7.493 1.00 0.00 6 SER A C 2
ATOM 1214 O O . SER A 1 6 ? -27.507 -11.737 -7.256 1.00 0.00 6 SER A O 2
ATOM 1222 N N . GLY A 1 7 ? -25.599 -12.693 -6.543 1.00 0.00 7 GLY A N 2
ATOM 1223 C CA . GLY A 1 7 ? -25.868 -12.394 -5.149 1.00 0.00 7 GLY A CA 2
ATOM 1224 C C . GLY A 1 7 ? -24.638 -11.896 -4.415 1.00 0.00 7 GLY A C 2
ATOM 1225 O O . GLY A 1 7 ? -23.924 -12.677 -3.784 1.00 0.00 7 GLY A O 2
ATOM 1229 N N . LEU A 1 8 ? -24.388 -10.594 -4.498 1.00 0.00 8 LEU A N 2
ATOM 1230 C CA . LEU A 1 8 ? -23.235 -9.992 -3.838 1.00 0.00 8 LEU A CA 2
ATOM 1231 C C . LEU A 1 8 ? -23.642 -8.747 -3.057 1.00 0.00 8 LEU A C 2
ATOM 1232 O O . LEU A 1 8 ? -23.487 -7.624 -3.537 1.00 0.00 8 LEU A O 2
ATOM 1248 N N . ASP A 1 9 ? -24.162 -8.954 -1.852 1.00 0.00 9 ASP A N 2
ATOM 1249 C CA . ASP A 1 9 ? -24.588 -7.848 -1.003 1.00 0.00 9 ASP A CA 2
ATOM 1250 C C . ASP A 1 9 ? -23.776 -7.809 0.288 1.00 0.00 9 ASP A C 2
ATOM 1251 O O . ASP A 1 9 ? -23.567 -6.745 0.870 1.00 0.00 9 ASP A O 2
ATOM 1260 N N . TYR A 1 10 ? -23.323 -8.977 0.730 1.00 0.00 10 TYR A N 2
ATOM 1261 C CA . TYR A 1 10 ? -22.537 -9.077 1.954 1.00 0.00 10 TYR A CA 2
ATOM 1262 C C . TYR A 1 10 ? -21.254 -8.259 1.847 1.00 0.00 10 TYR A C 2
ATOM 1263 O O . TYR A 1 10 ? -20.534 -8.083 2.829 1.00 0.00 10 TYR A O 2
ATOM 1281 N N . GLN A 1 11 ? -20.976 -7.762 0.646 1.00 0.00 11 GLN A N 2
ATOM 1282 C CA . GLN A 1 11 ? -19.780 -6.962 0.409 1.00 0.00 11 GLN A CA 2
ATOM 1283 C C . GLN A 1 11 ? -19.989 -5.522 0.865 1.00 0.00 11 GLN A C 2
ATOM 1284 O O . GLN A 1 11 ? -19.037 -4.831 1.228 1.00 0.00 11 GLN A O 2
ATOM 1298 N N . ARG A 1 12 ? -21.241 -5.075 0.842 1.00 0.00 12 ARG A N 2
ATOM 1299 C CA . ARG A 1 12 ? -21.574 -3.716 1.251 1.00 0.00 12 ARG A CA 2
ATOM 1300 C C . ARG A 1 12 ? -20.720 -3.280 2.438 1.00 0.00 12 ARG A C 2
ATOM 1301 O O . ARG A 1 12 ? -20.336 -2.115 2.546 1.00 0.00 12 ARG A O 2
ATOM 1322 N N . LEU A 1 13 ? -20.427 -4.223 3.327 1.00 0.00 13 LEU A N 2
ATOM 1323 C CA . LEU A 1 13 ? -19.618 -3.938 4.507 1.00 0.00 13 LEU A CA 2
ATOM 1324 C C . LEU A 1 13 ? -18.492 -2.965 4.173 1.00 0.00 13 LEU A C 2
ATOM 1325 O O . LEU A 1 13 ? -18.095 -2.832 3.015 1.00 0.00 13 LEU A O 2
ATOM 1341 N N . TYR A 1 14 ? -17.979 -2.288 5.195 1.00 0.00 14 TYR A N 2
ATOM 1342 C CA . TYR A 1 14 ? -16.899 -1.327 5.010 1.00 0.00 14 TYR A CA 2
ATOM 1343 C C . TYR A 1 14 ? -15.939 -1.789 3.918 1.00 0.00 14 TYR A C 2
ATOM 1344 O O . TYR A 1 14 ? -15.720 -1.089 2.930 1.00 0.00 14 TYR A O 2
ATOM 1362 N N . GLY A 1 15 ? -15.369 -2.976 4.103 1.00 0.00 15 GLY A N 2
ATOM 1363 C CA . GLY A 1 15 ? -14.440 -3.514 3.127 1.00 0.00 15 GLY A CA 2
ATOM 1364 C C . GLY A 1 15 ? -13.234 -2.619 2.920 1.00 0.00 15 GLY A C 2
ATOM 1365 O O . GLY A 1 15 ? -13.374 -1.443 2.580 1.00 0.00 15 GLY A O 2
ATOM 1369 N N . THR A 1 16 ? -12.044 -3.174 3.127 1.00 0.00 16 THR A N 2
ATOM 1370 C CA . THR A 1 16 ? -10.809 -2.418 2.964 1.00 0.00 16 THR A CA 2
ATOM 1371 C C . THR A 1 16 ? -10.300 -2.500 1.529 1.00 0.00 16 THR A C 2
ATOM 1372 O O . THR A 1 16 ? -9.884 -3.563 1.068 1.00 0.00 16 THR A O 2
ATOM 1383 N N . ARG A 1 17 ? -10.334 -1.371 0.829 1.00 0.00 17 ARG A N 2
ATOM 1384 C CA . ARG A 1 17 ? -9.876 -1.315 -0.554 1.00 0.00 17 ARG A CA 2
ATOM 1385 C C . ARG A 1 17 ? -8.516 -0.630 -0.649 1.00 0.00 17 ARG A C 2
ATOM 1386 O O . ARG A 1 17 ? -8.353 0.513 -0.220 1.00 0.00 17 ARG A O 2
ATOM 1407 N N . CYS A 1 18 ? -7.542 -1.335 -1.214 1.00 0.00 18 CYS A N 2
ATOM 1408 C CA . CYS A 1 18 ? -6.196 -0.797 -1.365 1.00 0.00 18 CYS A CA 2
ATOM 1409 C C . CYS A 1 18 ? -6.228 0.560 -2.063 1.00 0.00 18 CYS A C 2
ATOM 1410 O O . CYS A 1 18 ? -6.694 0.677 -3.196 1.00 0.00 18 CYS A O 2
ATOM 1417 N N . PHE A 1 19 ? -5.729 1.583 -1.377 1.00 0.00 19 PHE A N 2
ATOM 1418 C CA . PHE A 1 19 ? -5.701 2.932 -1.930 1.00 0.00 19 PHE A CA 2
ATOM 1419 C C . PHE A 1 19 ? -4.636 3.053 -3.017 1.00 0.00 19 PHE A C 2
ATOM 1420 O O . PHE A 1 19 ? -4.396 4.137 -3.548 1.00 0.00 19 PHE A O 2
ATOM 1437 N N . SER A 1 20 ? -4.002 1.931 -3.342 1.00 0.00 20 SER A N 2
ATOM 1438 C CA . SER A 1 20 ? -2.960 1.911 -4.362 1.00 0.00 20 SER A CA 2
ATOM 1439 C C . SER A 1 20 ? -3.527 1.473 -5.709 1.00 0.00 20 SER A C 2
ATOM 1440 O O . SER A 1 20 ? -3.621 2.269 -6.644 1.00 0.00 20 SER A O 2
ATOM 1448 N N . CYS A 1 21 ? -3.904 0.203 -5.801 1.00 0.00 21 CYS A N 2
ATOM 1449 C CA . CYS A 1 21 ? -4.462 -0.343 -7.032 1.00 0.00 21 CYS A CA 2
ATOM 1450 C C . CYS A 1 21 ? -5.987 -0.311 -7.000 1.00 0.00 21 CYS A C 2
ATOM 1451 O O . CYS A 1 21 ? -6.648 -0.763 -7.935 1.00 0.00 21 CYS A O 2
ATOM 1458 N N . ASP A 1 22 ? -6.539 0.227 -5.918 1.00 0.00 22 ASP A N 2
ATOM 1459 C CA . ASP A 1 22 ? -7.986 0.320 -5.763 1.00 0.00 22 ASP A CA 2
ATOM 1460 C C . ASP A 1 22 ? -8.628 -1.062 -5.814 1.00 0.00 22 ASP A C 2
ATOM 1461 O O . ASP A 1 22 ? -9.636 -1.264 -6.491 1.00 0.00 22 ASP A O 2
ATOM 1470 N N . GLN A 1 23 ? -8.036 -2.011 -5.096 1.00 0.00 23 GLN A N 2
ATOM 1471 C CA . GLN A 1 23 ? -8.551 -3.375 -5.061 1.00 0.00 23 GLN A CA 2
ATOM 1472 C C . GLN A 1 23 ? -8.765 -3.840 -3.625 1.00 0.00 23 GLN A C 2
ATOM 1473 O O . GLN A 1 23 ? -7.962 -3.544 -2.739 1.00 0.00 23 GLN A O 2
ATOM 1487 N N . PHE A 1 24 ? -9.852 -4.570 -3.400 1.00 0.00 24 PHE A N 2
ATOM 1488 C CA . PHE A 1 24 ? -10.173 -5.075 -2.070 1.00 0.00 24 PHE A CA 2
ATOM 1489 C C . PHE A 1 24 ? -9.034 -5.932 -1.525 1.00 0.00 24 PHE A C 2
ATOM 1490 O O . PHE A 1 24 ? -8.662 -6.942 -2.123 1.00 0.00 24 PHE A O 2
ATOM 1507 N N . ILE A 1 25 ? -8.485 -5.521 -0.387 1.00 0.00 25 ILE A N 2
ATOM 1508 C CA . ILE A 1 25 ? -7.389 -6.250 0.239 1.00 0.00 25 ILE A CA 2
ATOM 1509 C C . ILE A 1 25 ? -7.908 -7.429 1.055 1.00 0.00 25 ILE A C 2
ATOM 1510 O O . ILE A 1 25 ? -8.493 -7.248 2.122 1.00 0.00 25 ILE A O 2
ATOM 1526 N N . GLU A 1 26 ? -7.690 -8.637 0.544 1.00 0.00 26 GLU A N 2
ATOM 1527 C CA . GLU A 1 26 ? -8.135 -9.846 1.226 1.00 0.00 26 GLU A CA 2
ATOM 1528 C C . GLU A 1 26 ? -7.006 -10.450 2.057 1.00 0.00 26 GLU A C 2
ATOM 1529 O O . GLU A 1 26 ? -5.831 -10.311 1.720 1.00 0.00 26 GLU A O 2
ATOM 1541 N N . GLY A 1 27 ? -7.373 -11.121 3.144 1.00 0.00 27 GLY A N 2
ATOM 1542 C CA . GLY A 1 27 ? -6.380 -11.736 4.006 1.00 0.00 27 GLY A CA 2
ATOM 1543 C C . GLY A 1 27 ? -5.823 -10.768 5.031 1.00 0.00 27 GLY A C 2
ATOM 1544 O O . GLY A 1 27 ? -6.232 -10.780 6.191 1.00 0.00 27 GLY A O 2
ATOM 1548 N N . GLU A 1 28 ? -4.886 -9.928 4.602 1.00 0.00 28 GLU A N 2
ATOM 1549 C CA . GLU A 1 28 ? -4.271 -8.951 5.492 1.00 0.00 28 GLU A CA 2
ATOM 1550 C C . GLU A 1 28 ? -4.152 -7.592 4.809 1.00 0.00 28 GLU A C 2
ATOM 1551 O O . GLU A 1 28 ? -4.022 -7.507 3.588 1.00 0.00 28 GLU A O 2
ATOM 1563 N N . VAL A 1 29 ? -4.198 -6.529 5.607 1.00 0.00 29 VAL A N 2
ATOM 1564 C CA . VAL A 1 29 ? -4.095 -5.173 5.081 1.00 0.00 29 VAL A CA 2
ATOM 1565 C C . VAL A 1 29 ? -3.078 -4.354 5.868 1.00 0.00 29 VAL A C 2
ATOM 1566 O O . VAL A 1 29 ? -3.042 -4.406 7.098 1.00 0.00 29 VAL A O 2
ATOM 1579 N N . VAL A 1 30 ? -2.254 -3.598 5.151 1.00 0.00 30 VAL A N 2
ATOM 1580 C CA . VAL A 1 30 ? -1.236 -2.765 5.782 1.00 0.00 30 VAL A CA 2
ATOM 1581 C C . VAL A 1 30 ? -1.768 -1.364 6.062 1.00 0.00 30 VAL A C 2
ATOM 1582 O O . VAL A 1 30 ? -1.764 -0.501 5.184 1.00 0.00 30 VAL A O 2
ATOM 1595 N N . SER A 1 31 ? -2.226 -1.146 7.290 1.00 0.00 31 SER A N 2
ATOM 1596 C CA . SER A 1 31 ? -2.765 0.150 7.685 1.00 0.00 31 SER A CA 2
ATOM 1597 C C . SER A 1 31 ? -1.653 1.187 7.806 1.00 0.00 31 SER A C 2
ATOM 1598 O O . SER A 1 31 ? -0.863 1.160 8.750 1.00 0.00 31 SER A O 2
ATOM 1606 N N . ALA A 1 32 ? -1.598 2.101 6.843 1.00 0.00 32 ALA A N 2
ATOM 1607 C CA . ALA A 1 32 ? -0.584 3.149 6.842 1.00 0.00 32 ALA A CA 2
ATOM 1608 C C . ALA A 1 32 ? -1.198 4.507 7.166 1.00 0.00 32 ALA A C 2
ATOM 1609 O O . ALA A 1 32 ? -1.915 5.086 6.349 1.00 0.00 32 ALA A O 2
ATOM 1616 N N . LEU A 1 33 ? -0.912 5.010 8.362 1.00 0.00 33 LEU A N 2
ATOM 1617 C CA . LEU A 1 33 ? -1.437 6.300 8.794 1.00 0.00 33 LEU A CA 2
ATOM 1618 C C . LEU A 1 33 ? -2.946 6.371 8.589 1.00 0.00 33 LEU A C 2
ATOM 1619 O O . LEU A 1 33 ? -3.484 7.412 8.215 1.00 0.00 33 LEU A O 2
ATOM 1635 N N . GLY A 1 34 ? -3.625 5.255 8.839 1.00 0.00 34 GLY A N 2
ATOM 1636 C CA . GLY A 1 34 ? -5.067 5.213 8.678 1.00 0.00 34 GLY A CA 2
ATOM 1637 C C . GLY A 1 34 ? -5.484 4.645 7.336 1.00 0.00 34 GLY A C 2
ATOM 1638 O O . GLY A 1 34 ? -6.556 4.052 7.210 1.00 0.00 34 GLY A O 2
ATOM 1642 N N . LYS A 1 35 ? -4.637 4.827 6.329 1.00 0.00 35 LYS A N 2
ATOM 1643 C CA . LYS A 1 35 ? -4.922 4.329 4.989 1.00 0.00 35 LYS A CA 2
ATOM 1644 C C . LYS A 1 35 ? -4.747 2.815 4.922 1.00 0.00 35 LYS A C 2
ATOM 1645 O O . LYS A 1 35 ? -4.343 2.182 5.898 1.00 0.00 35 LYS A O 2
ATOM 1664 N N . THR A 1 36 ? -5.054 2.239 3.764 1.00 0.00 36 THR A N 2
ATOM 1665 C CA . THR A 1 36 ? -4.931 0.799 3.570 1.00 0.00 36 THR A CA 2
ATOM 1666 C C . THR A 1 36 ? -4.291 0.479 2.224 1.00 0.00 36 THR A C 2
ATOM 1667 O O . THR A 1 36 ? -4.746 0.951 1.182 1.00 0.00 36 THR A O 2
ATOM 1678 N N . TYR A 1 37 ? -3.236 -0.327 2.254 1.00 0.00 37 TYR A N 2
ATOM 1679 C CA . TYR A 1 37 ? -2.532 -0.709 1.035 1.00 0.00 37 TYR A CA 2
ATOM 1680 C C . TYR A 1 37 ? -2.147 -2.185 1.069 1.00 0.00 37 TYR A C 2
ATOM 1681 O O . TYR A 1 37 ? -2.178 -2.823 2.122 1.00 0.00 37 TYR A O 2
ATOM 1699 N N . HIS A 1 38 ? -1.782 -2.722 -0.091 1.00 0.00 38 HIS A N 2
ATOM 1700 C CA . HIS A 1 38 ? -1.388 -4.122 -0.195 1.00 0.00 38 HIS A CA 2
ATOM 1701 C C . HIS A 1 38 ? 0.025 -4.331 0.340 1.00 0.00 38 HIS A C 2
ATOM 1702 O O . HIS A 1 38 ? 0.808 -3.391 0.477 1.00 0.00 38 HIS A O 2
ATOM 1716 N N . PRO A 1 39 ? 0.361 -5.591 0.652 1.00 0.00 39 PRO A N 2
ATOM 1717 C CA . PRO A 1 39 ? 1.681 -5.953 1.178 1.00 0.00 39 PRO A CA 2
ATOM 1718 C C . PRO A 1 39 ? 2.779 -5.816 0.129 1.00 0.00 39 PRO A C 2
ATOM 1719 O O . PRO A 1 39 ? 3.958 -6.016 0.422 1.00 0.00 39 PRO A O 2
ATOM 1730 N N . ASP A 1 40 ? 2.386 -5.473 -1.092 1.00 0.00 40 ASP A N 2
ATOM 1731 C CA . ASP A 1 40 ? 3.338 -5.308 -2.184 1.00 0.00 40 ASP A CA 2
ATOM 1732 C C . ASP A 1 40 ? 3.191 -3.934 -2.830 1.00 0.00 40 ASP A C 2
ATOM 1733 O O . ASP A 1 40 ? 4.069 -3.486 -3.568 1.00 0.00 40 ASP A O 2
ATOM 1742 N N . CYS A 1 41 ? 2.075 -3.270 -2.549 1.00 0.00 41 CYS A N 2
ATOM 1743 C CA . CYS A 1 41 ? 1.811 -1.947 -3.103 1.00 0.00 41 CYS A CA 2
ATOM 1744 C C . CYS A 1 41 ? 2.468 -0.862 -2.256 1.00 0.00 41 CYS A C 2
ATOM 1745 O O . CYS A 1 41 ? 2.834 0.199 -2.762 1.00 0.00 41 CYS A O 2
ATOM 1752 N N . PHE A 1 42 ? 2.614 -1.135 -0.964 1.00 0.00 42 PHE A N 2
ATOM 1753 C CA . PHE A 1 42 ? 3.227 -0.182 -0.046 1.00 0.00 42 PHE A CA 2
ATOM 1754 C C . PHE A 1 42 ? 4.749 -0.241 -0.135 1.00 0.00 42 PHE A C 2
ATOM 1755 O O . PHE A 1 42 ? 5.444 -0.200 0.880 1.00 0.00 42 PHE A O 2
ATOM 1772 N N . VAL A 1 43 ? 5.260 -0.340 -1.358 1.00 0.00 43 VAL A N 2
ATOM 1773 C CA . VAL A 1 43 ? 6.700 -0.405 -1.582 1.00 0.00 43 VAL A CA 2
ATOM 1774 C C . VAL A 1 43 ? 7.202 0.844 -2.298 1.00 0.00 43 VAL A C 2
ATOM 1775 O O . VAL A 1 43 ? 6.414 1.630 -2.825 1.00 0.00 43 VAL A O 2
ATOM 1788 N N . CYS A 1 44 ? 8.518 1.022 -2.313 1.00 0.00 44 CYS A N 2
ATOM 1789 C CA . CYS A 1 44 ? 9.127 2.175 -2.964 1.00 0.00 44 CYS A CA 2
ATOM 1790 C C . CYS A 1 44 ? 8.452 2.465 -4.301 1.00 0.00 44 CYS A C 2
ATOM 1791 O O . CYS A 1 44 ? 7.726 1.627 -4.835 1.00 0.00 44 CYS A O 2
ATOM 1798 N N . ALA A 1 45 ? 8.697 3.656 -4.836 1.00 0.00 45 ALA A N 2
ATOM 1799 C CA . ALA A 1 45 ? 8.115 4.056 -6.111 1.00 0.00 45 ALA A CA 2
ATOM 1800 C C . ALA A 1 45 ? 9.161 4.039 -7.221 1.00 0.00 45 ALA A C 2
ATOM 1801 O O . ALA A 1 45 ? 8.835 3.843 -8.392 1.00 0.00 45 ALA A O 2
ATOM 1808 N N . VAL A 1 46 ? 10.419 4.247 -6.846 1.00 0.00 46 VAL A N 2
ATOM 1809 C CA . VAL A 1 46 ? 11.513 4.255 -7.810 1.00 0.00 46 VAL A CA 2
ATOM 1810 C C . VAL A 1 46 ? 11.950 2.836 -8.157 1.00 0.00 46 VAL A C 2
ATOM 1811 O O . VAL A 1 46 ? 11.812 2.394 -9.298 1.00 0.00 46 VAL A O 2
ATOM 1824 N N . CYS A 1 47 ? 12.478 2.126 -7.166 1.00 0.00 47 CYS A N 2
ATOM 1825 C CA . CYS A 1 47 ? 12.936 0.757 -7.366 1.00 0.00 47 CYS A CA 2
ATOM 1826 C C . CYS A 1 47 ? 11.801 -0.236 -7.131 1.00 0.00 47 CYS A C 2
ATOM 1827 O O . CYS A 1 47 ? 11.857 -1.378 -7.588 1.00 0.00 47 CYS A O 2
ATOM 1834 N N . ARG A 1 48 ? 10.773 0.208 -6.415 1.00 0.00 48 ARG A N 2
ATOM 1835 C CA . ARG A 1 48 ? 9.625 -0.641 -6.119 1.00 0.00 48 ARG A CA 2
ATOM 1836 C C . ARG A 1 48 ? 10.040 -1.841 -5.273 1.00 0.00 48 ARG A C 2
ATOM 1837 O O . ARG A 1 48 ? 9.581 -2.961 -5.497 1.00 0.00 48 ARG A O 2
ATOM 1858 N N . LEU A 1 49 ? 10.913 -1.599 -4.301 1.00 0.00 49 LEU A N 2
ATOM 1859 C CA . LEU A 1 49 ? 11.391 -2.659 -3.420 1.00 0.00 49 LEU A CA 2
ATOM 1860 C C . LEU A 1 49 ? 10.740 -2.561 -2.045 1.00 0.00 49 LEU A C 2
ATOM 1861 O O . LEU A 1 49 ? 10.547 -1.474 -1.499 1.00 0.00 49 LEU A O 2
ATOM 1877 N N . PRO A 1 50 ? 10.394 -3.722 -1.469 1.00 0.00 50 PRO A N 2
ATOM 1878 C CA . PRO A 1 50 ? 9.762 -3.792 -0.148 1.00 0.00 50 PRO A CA 2
ATOM 1879 C C . PRO A 1 50 ? 10.719 -3.408 0.974 1.00 0.00 50 PRO A C 2
ATOM 1880 O O . PRO A 1 50 ? 11.756 -4.045 1.165 1.00 0.00 50 PRO A O 2
ATOM 1891 N N . PHE A 1 51 ? 10.366 -2.364 1.716 1.00 0.00 51 PHE A N 2
ATOM 1892 C CA . PHE A 1 51 ? 11.195 -1.894 2.820 1.00 0.00 51 PHE A CA 2
ATOM 1893 C C . PHE A 1 51 ? 11.401 -2.998 3.853 1.00 0.00 51 PHE A C 2
ATOM 1894 O O . PHE A 1 51 ? 10.449 -3.590 4.364 1.00 0.00 51 PHE A O 2
ATOM 1911 N N . PRO A 1 52 ? 12.673 -3.283 4.169 1.00 0.00 52 PRO A N 2
ATOM 1912 C CA . PRO A 1 52 ? 13.034 -4.317 5.144 1.00 0.00 52 PRO A CA 2
ATOM 1913 C C . PRO A 1 52 ? 12.665 -3.924 6.570 1.00 0.00 52 PRO A C 2
ATOM 1914 O O . PRO A 1 52 ? 12.294 -2.783 6.849 1.00 0.00 52 PRO A O 2
ATOM 1925 N N . PRO A 1 53 ? 12.770 -4.888 7.496 1.00 0.00 53 PRO A N 2
ATOM 1926 C CA . PRO A 1 53 ? 12.452 -4.665 8.910 1.00 0.00 53 PRO A CA 2
ATOM 1927 C C . PRO A 1 53 ? 13.469 -3.759 9.597 1.00 0.00 53 PRO A C 2
ATOM 1928 O O . PRO A 1 53 ? 13.408 -3.547 10.807 1.00 0.00 53 PRO A O 2
ATOM 1939 N N . GLY A 1 54 ? 14.404 -3.227 8.815 1.00 0.00 54 GLY A N 2
ATOM 1940 C CA . GLY A 1 54 ? 15.420 -2.350 9.366 1.00 0.00 54 GLY A CA 2
ATOM 1941 C C . GLY A 1 54 ? 15.734 -1.181 8.453 1.00 0.00 54 GLY A C 2
ATOM 1942 O O . GLY A 1 54 ? 16.852 -1.059 7.953 1.00 0.00 54 GLY A O 2
ATOM 1946 N N . ASP A 1 55 ? 14.746 -0.321 8.234 1.00 0.00 55 ASP A N 2
ATOM 1947 C CA . ASP A 1 55 ? 14.922 0.843 7.374 1.00 0.00 55 ASP A CA 2
ATOM 1948 C C . ASP A 1 55 ? 13.762 1.820 7.538 1.00 0.00 55 ASP A C 2
ATOM 1949 O O . ASP A 1 55 ? 12.679 1.444 7.988 1.00 0.00 55 ASP A O 2
ATOM 1958 N N . ARG A 1 56 ? 13.996 3.076 7.171 1.00 0.00 56 ARG A N 2
ATOM 1959 C CA . ARG A 1 56 ? 12.971 4.107 7.279 1.00 0.00 56 ARG A CA 2
ATOM 1960 C C . ARG A 1 56 ? 12.323 4.374 5.923 1.00 0.00 56 ARG A C 2
ATOM 1961 O O . ARG A 1 56 ? 12.946 4.187 4.878 1.00 0.00 56 ARG A O 2
ATOM 1982 N N . VAL A 1 57 ? 11.068 4.813 5.949 1.00 0.00 57 VAL A N 2
ATOM 1983 C CA . VAL A 1 57 ? 10.336 5.106 4.723 1.00 0.00 57 VAL A CA 2
ATOM 1984 C C . VAL A 1 57 ? 10.010 6.592 4.620 1.00 0.00 57 VAL A C 2
ATOM 1985 O O . VAL A 1 57 ? 9.611 7.221 5.601 1.00 0.00 57 VAL A O 2
ATOM 1998 N N . THR A 1 58 ? 10.181 7.149 3.425 1.00 0.00 58 THR A N 2
ATOM 1999 C CA . THR A 1 58 ? 9.906 8.561 3.193 1.00 0.00 58 THR A CA 2
ATOM 2000 C C . THR A 1 58 ? 8.542 8.755 2.542 1.00 0.00 58 THR A C 2
ATOM 2001 O O . THR A 1 58 ? 8.229 8.123 1.533 1.00 0.00 58 THR A O 2
ATOM 2012 N N . PHE A 1 59 ? 7.733 9.635 3.123 1.00 0.00 59 PHE A N 2
ATOM 2013 C CA . PHE A 1 59 ? 6.401 9.912 2.599 1.00 0.00 59 PHE A CA 2
ATOM 2014 C C . PHE A 1 59 ? 6.369 11.259 1.881 1.00 0.00 59 PHE A C 2
ATOM 2015 O O . PHE A 1 59 ? 6.454 12.312 2.511 1.00 0.00 59 PHE A O 2
ATOM 2032 N N . ASN A 1 60 ? 6.246 11.214 0.558 1.00 0.00 60 ASN A N 2
ATOM 2033 C CA . ASN A 1 60 ? 6.203 12.430 -0.246 1.00 0.00 60 ASN A CA 2
ATOM 2034 C C . ASN A 1 60 ? 4.941 12.472 -1.102 1.00 0.00 60 ASN A C 2
ATOM 2035 O O . ASN A 1 60 ? 4.739 11.626 -1.971 1.00 0.00 60 ASN A O 2
ATOM 2046 N N . GLY A 1 61 ? 4.094 13.465 -0.849 1.00 0.00 61 GLY A N 2
ATOM 2047 C CA . GLY A 1 61 ? 2.862 13.600 -1.604 1.00 0.00 61 GLY A CA 2
ATOM 2048 C C . GLY A 1 61 ? 1.945 12.405 -1.437 1.00 0.00 61 GLY A C 2
ATOM 2049 O O . GLY A 1 61 ? 1.302 12.246 -0.400 1.00 0.00 61 GLY A O 2
ATOM 2053 N N . LYS A 1 62 ? 1.884 11.561 -2.462 1.00 0.00 62 LYS A N 2
ATOM 2054 C CA . LYS A 1 62 ? 1.039 10.373 -2.425 1.00 0.00 62 LYS A CA 2
ATOM 2055 C C . LYS A 1 62 ? 1.839 9.125 -2.787 1.00 0.00 62 LYS A C 2
ATOM 2056 O O . LYS A 1 62 ? 1.314 8.198 -3.401 1.00 0.00 62 LYS A O 2
ATOM 2075 N N . GLU A 1 63 ? 3.111 9.110 -2.400 1.00 0.00 63 GLU A N 2
ATOM 2076 C CA . GLU A 1 63 ? 3.982 7.976 -2.684 1.00 0.00 63 GLU A CA 2
ATOM 2077 C C . GLU A 1 63 ? 5.023 7.800 -1.583 1.00 0.00 63 GLU A C 2
ATOM 2078 O O . GLU A 1 63 ? 5.144 8.639 -0.689 1.00 0.00 63 GLU A O 2
ATOM 2090 N N . CYS A 1 64 ? 5.771 6.705 -1.654 1.00 0.00 64 CYS A N 2
ATOM 2091 C CA . CYS A 1 64 ? 6.802 6.418 -0.662 1.00 0.00 64 CYS A CA 2
ATOM 2092 C C . CYS A 1 64 ? 8.055 5.859 -1.327 1.00 0.00 64 CYS A C 2
ATOM 2093 O O . CYS A 1 64 ? 7.972 5.037 -2.240 1.00 0.00 64 CYS A O 2
ATOM 2101 N N . MET A 1 65 ? 9.216 6.311 -0.865 1.00 0.00 65 MET A N 2
ATOM 2102 C CA . MET A 1 65 ? 10.488 5.856 -1.416 1.00 0.00 65 MET A CA 2
ATOM 2103 C C . MET A 1 65 ? 11.398 5.322 -0.314 1.00 0.00 65 MET A C 2
ATOM 2104 O O . MET A 1 65 ? 11.227 5.651 0.860 1.00 0.00 65 MET A O 2
ATOM 2118 N N . CYS A 1 66 ? 12.364 4.496 -0.699 1.00 0.00 66 CYS A N 2
ATOM 2119 C CA . CYS A 1 66 ? 13.301 3.915 0.255 1.00 0.00 66 CYS A CA 2
ATOM 2120 C C . CYS A 1 66 ? 14.481 4.852 0.497 1.00 0.00 66 CYS A C 2
ATOM 2121 O O . CYS A 1 66 ? 14.955 5.518 -0.422 1.00 0.00 66 CYS A O 2
ATOM 2128 N N . GLN A 1 67 ? 14.949 4.895 1.741 1.00 0.00 67 GLN A N 2
ATOM 2129 C CA . GLN A 1 67 ? 16.074 5.750 2.103 1.00 0.00 67 GLN A CA 2
ATOM 2130 C C . GLN A 1 67 ? 17.097 5.811 0.974 1.00 0.00 67 GLN A C 2
ATOM 2131 O O . GLN A 1 67 ? 17.503 6.893 0.548 1.00 0.00 67 GLN A O 2
ATOM 2145 N N . LYS A 1 68 ? 17.512 4.644 0.495 1.00 0.00 68 LYS A N 2
ATOM 2146 C CA . LYS A 1 68 ? 18.488 4.564 -0.585 1.00 0.00 68 LYS A CA 2
ATOM 2147 C C . LYS A 1 68 ? 18.130 5.523 -1.716 1.00 0.00 68 LYS A C 2
ATOM 2148 O O . LYS A 1 68 ? 18.946 6.347 -2.127 1.00 0.00 68 LYS A O 2
ATOM 2167 N N . CYS A 1 69 ? 16.903 5.411 -2.213 1.00 0.00 69 CYS A N 2
ATOM 2168 C CA . CYS A 1 69 ? 16.435 6.269 -3.295 1.00 0.00 69 CYS A CA 2
ATOM 2169 C C . CYS A 1 69 ? 16.293 7.713 -2.822 1.00 0.00 69 CYS A C 2
ATOM 2170 O O . CYS A 1 69 ? 16.915 8.621 -3.373 1.00 0.00 69 CYS A O 2
ATOM 2177 N N . SER A 1 70 ? 15.471 7.916 -1.798 1.00 0.00 70 SER A N 2
ATOM 2178 C CA . SER A 1 70 ? 15.244 9.249 -1.253 1.00 0.00 70 SER A CA 2
ATOM 2179 C C . SER A 1 70 ? 16.532 10.068 -1.266 1.00 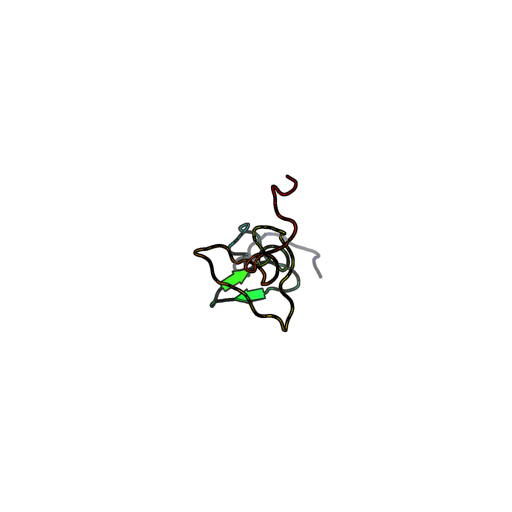0.00 70 SER A C 2
ATOM 2180 O O . SER A 1 70 ? 16.620 11.098 -1.934 1.00 0.00 70 SER A O 2
ATOM 2188 N N . LEU A 1 71 ? 17.529 9.601 -0.522 1.00 0.00 71 LEU A N 2
ATOM 2189 C CA . LEU A 1 71 ? 18.814 10.288 -0.447 1.00 0.00 71 LEU A CA 2
ATOM 2190 C C . LEU A 1 71 ? 19.506 10.300 -1.806 1.00 0.00 71 LEU A C 2
ATOM 2191 O O . LEU A 1 71 ? 19.246 9.461 -2.670 1.00 0.00 71 LEU A O 2
ATOM 2207 N N . PRO A 1 72 ? 20.410 11.271 -2.002 1.00 0.00 72 PRO A N 2
ATOM 2208 C CA . PRO A 1 72 ? 21.160 11.413 -3.253 1.00 0.00 72 PRO A CA 2
ATOM 2209 C C . PRO A 1 72 ? 22.176 10.292 -3.451 1.00 0.00 72 PRO A C 2
ATOM 2210 O O . PRO A 1 72 ? 22.985 10.011 -2.567 1.00 0.00 72 PRO A O 2
ATOM 2221 N N . VAL A 1 73 ? 22.127 9.655 -4.617 1.00 0.00 73 VAL A N 2
ATOM 2222 C CA . VAL A 1 73 ? 23.044 8.566 -4.931 1.00 0.00 73 VAL A CA 2
ATOM 2223 C C . VAL A 1 73 ? 24.107 9.013 -5.929 1.00 0.00 73 VAL A C 2
ATOM 2224 O O . VAL A 1 73 ? 23.849 9.852 -6.792 1.00 0.00 73 VAL A O 2
ATOM 2237 N N . SER A 1 74 ? 25.303 8.447 -5.804 1.00 0.00 74 SER A N 2
ATOM 2238 C CA . SER A 1 74 ? 26.407 8.789 -6.693 1.00 0.00 74 SER A CA 2
ATOM 2239 C C . SER A 1 74 ? 26.230 8.132 -8.058 1.00 0.00 74 SER A C 2
ATOM 2240 O O . SER A 1 74 ? 27.152 7.510 -8.585 1.00 0.00 74 SER A O 2
ATOM 2248 N N . VAL A 1 75 ? 25.036 8.273 -8.625 1.00 0.00 75 VAL A N 2
ATOM 2249 C CA . VAL A 1 75 ? 24.736 7.694 -9.929 1.00 0.00 75 VAL A CA 2
ATOM 2250 C C . VAL A 1 75 ? 25.487 6.384 -10.135 1.00 0.00 75 VAL A C 2
ATOM 2251 O O . VAL A 1 75 ? 26.055 6.143 -11.200 1.00 0.00 75 VAL A O 2
ATOM 2264 N N . SER A 1 76 ? 25.486 5.540 -9.109 1.00 0.00 76 SER A N 2
ATOM 2265 C CA . SER A 1 76 ? 26.171 4.254 -9.175 1.00 0.00 76 SER A CA 2
ATOM 2266 C C . SER A 1 76 ? 25.534 3.353 -10.229 1.00 0.00 76 SER A C 2
ATOM 2267 O O . SER A 1 76 ? 26.229 2.696 -11.002 1.00 0.00 76 SER A O 2
ATOM 2275 N N . GLY A 1 77 ? 24.205 3.330 -10.254 1.00 0.00 77 GLY A N 2
ATOM 2276 C CA . GLY A 1 77 ? 23.495 2.507 -11.216 1.00 0.00 77 GLY A CA 2
ATOM 2277 C C . GLY A 1 77 ? 22.427 3.280 -11.964 1.00 0.00 77 GLY A C 2
ATOM 2278 O O . GLY A 1 77 ? 21.732 4.125 -11.399 1.00 0.00 77 GLY A O 2
ATOM 2282 N N . PRO A 1 78 ? 22.287 2.994 -13.267 1.00 0.00 78 PRO A N 2
ATOM 2283 C CA . PRO A 1 78 ? 21.299 3.659 -14.122 1.00 0.00 78 PRO A CA 2
ATOM 2284 C C . PRO A 1 78 ? 19.870 3.254 -13.779 1.00 0.00 78 PRO A C 2
ATOM 2285 O O . PRO A 1 78 ? 19.574 2.072 -13.607 1.00 0.00 78 PRO A O 2
ATOM 2296 N N . SER A 1 79 ? 18.987 4.243 -13.681 1.00 0.00 79 SER A N 2
ATOM 2297 C CA . SER A 1 79 ? 17.588 3.989 -13.355 1.00 0.00 79 SER A CA 2
ATOM 2298 C C . SER A 1 79 ? 16.706 5.148 -13.808 1.00 0.00 79 SER A C 2
ATOM 2299 O O . SER A 1 79 ? 17.201 6.219 -14.160 1.00 0.00 79 SER A O 2
ATOM 2307 N N . SER A 1 80 ? 15.395 4.926 -13.797 1.00 0.00 80 SER A N 2
ATOM 2308 C CA . SER A 1 80 ? 14.443 5.949 -14.211 1.00 0.00 80 SER A CA 2
ATOM 2309 C C . SER A 1 80 ? 14.613 7.217 -13.380 1.00 0.00 80 SER A C 2
ATOM 2310 O O . SER A 1 80 ? 15.239 7.199 -12.320 1.00 0.00 80 SER A O 2
ATOM 2318 N N . GLY A 1 81 ? 14.052 8.318 -13.870 1.00 0.00 81 GLY A N 2
ATOM 2319 C CA . GLY A 1 81 ? 14.153 9.581 -13.161 1.00 0.00 81 GLY A CA 2
ATOM 2320 C C . GLY A 1 81 ? 13.535 9.520 -11.778 1.00 0.00 81 GLY A C 2
ATOM 2321 O O . GLY A 1 81 ? 12.872 8.534 -11.461 1.00 0.00 81 GLY A O 2
ATOM 2327 N N . GLY A 1 1 ? -39.648 -11.170 -12.636 1.00 0.00 1 GLY A N 3
ATOM 2328 C CA . GLY A 1 1 ? -38.213 -11.362 -12.534 1.00 0.00 1 GLY A CA 3
ATOM 2329 C C . GLY A 1 1 ? -37.844 -12.459 -11.555 1.00 0.00 1 GLY A C 3
ATOM 2330 O O . GLY A 1 1 ? -38.625 -12.796 -10.666 1.00 0.00 1 GLY A O 3
ATOM 2334 N N . SER A 1 2 ? -36.650 -13.019 -11.719 1.00 0.00 2 SER A N 3
ATOM 2335 C CA . SER A 1 2 ? -36.180 -14.088 -10.846 1.00 0.00 2 SER A CA 3
ATOM 2336 C C . SER A 1 2 ? -34.966 -13.637 -10.039 1.00 0.00 2 SER A C 3
ATOM 2337 O O . SER A 1 2 ? -34.013 -14.394 -9.856 1.00 0.00 2 SER A O 3
ATOM 2345 N N . SER A 1 3 ? -35.009 -12.399 -9.560 1.00 0.00 3 SER A N 3
ATOM 2346 C CA . SER A 1 3 ? -33.912 -11.844 -8.775 1.00 0.00 3 SER A CA 3
ATOM 2347 C C . SER A 1 3 ? -34.063 -12.202 -7.300 1.00 0.00 3 SER A C 3
ATOM 2348 O O . SER A 1 3 ? -35.175 -12.267 -6.776 1.00 0.00 3 SER A O 3
ATOM 2356 N N . GLY A 1 4 ? -32.936 -12.434 -6.635 1.00 0.00 4 GLY A N 3
ATOM 2357 C CA . GLY A 1 4 ? -32.964 -12.783 -5.227 1.00 0.00 4 GLY A CA 3
ATOM 2358 C C . GLY A 1 4 ? -31.576 -13.004 -4.657 1.00 0.00 4 GLY A C 3
ATOM 2359 O O . GLY A 1 4 ? -30.783 -12.068 -4.556 1.00 0.00 4 GLY A O 3
ATOM 2363 N N . SER A 1 5 ? -31.283 -14.245 -4.280 1.00 0.00 5 SER A N 3
ATOM 2364 C CA . SER A 1 5 ? -29.984 -14.584 -3.712 1.00 0.00 5 SER A CA 3
ATOM 2365 C C . SER A 1 5 ? -28.853 -14.011 -4.560 1.00 0.00 5 SER A C 3
ATOM 2366 O O . SER A 1 5 ? -27.970 -13.320 -4.052 1.00 0.00 5 SER A O 3
ATOM 2374 N N . SER A 1 6 ? -28.887 -14.303 -5.857 1.00 0.00 6 SER A N 3
ATOM 2375 C CA . SER A 1 6 ? -27.864 -13.821 -6.776 1.00 0.00 6 SER A CA 3
ATOM 2376 C C . SER A 1 6 ? -27.496 -12.372 -6.468 1.00 0.00 6 SER A C 3
ATOM 2377 O O . SER A 1 6 ? -28.251 -11.450 -6.772 1.00 0.00 6 SER A O 3
ATOM 2385 N N . GLY A 1 7 ? -26.328 -12.181 -5.862 1.00 0.00 7 GLY A N 3
ATOM 2386 C CA . GLY A 1 7 ? -25.879 -10.844 -5.522 1.00 0.00 7 GLY A CA 3
ATOM 2387 C C . GLY A 1 7 ? -24.783 -10.849 -4.474 1.00 0.00 7 GLY A C 3
ATOM 2388 O O . GLY A 1 7 ? -24.641 -11.811 -3.718 1.00 0.00 7 GLY A O 3
ATOM 2392 N N . LEU A 1 8 ? -24.006 -9.773 -4.428 1.00 0.00 8 LEU A N 3
ATOM 2393 C CA . LEU A 1 8 ? -22.915 -9.658 -3.466 1.00 0.00 8 LEU A CA 3
ATOM 2394 C C . LEU A 1 8 ? -23.265 -8.662 -2.364 1.00 0.00 8 LEU A C 3
ATOM 2395 O O . LEU A 1 8 ? -22.838 -7.508 -2.398 1.00 0.00 8 LEU A O 3
ATOM 2411 N N . ASP A 1 9 ? -24.042 -9.118 -1.387 1.00 0.00 9 ASP A N 3
ATOM 2412 C CA . ASP A 1 9 ? -24.447 -8.269 -0.273 1.00 0.00 9 ASP A CA 3
ATOM 2413 C C . ASP A 1 9 ? -23.470 -8.400 0.892 1.00 0.00 9 ASP A C 3
ATOM 2414 O O . ASP A 1 9 ? -23.308 -7.473 1.686 1.00 0.00 9 ASP A O 3
ATOM 2423 N N . TYR A 1 10 ? -22.824 -9.556 0.989 1.00 0.00 10 TYR A N 3
ATOM 2424 C CA . TYR A 1 10 ? -21.867 -9.810 2.059 1.00 0.00 10 TYR A CA 3
ATOM 2425 C C . TYR A 1 10 ? -20.684 -8.851 1.970 1.00 0.00 10 TYR A C 3
ATOM 2426 O O . TYR A 1 10 ? -19.830 -8.818 2.856 1.00 0.00 10 TYR A O 3
ATOM 2444 N N . GLN A 1 11 ? -20.642 -8.071 0.894 1.00 0.00 11 GLN A N 3
ATOM 2445 C CA . GLN A 1 11 ? -19.564 -7.111 0.689 1.00 0.00 11 GLN A CA 3
ATOM 2446 C C . GLN A 1 11 ? -19.848 -5.807 1.428 1.00 0.00 11 GLN A C 3
ATOM 2447 O O . GLN A 1 11 ? -18.934 -5.036 1.720 1.00 0.00 11 GLN A O 3
ATOM 2461 N N . ARG A 1 12 ? -21.121 -5.567 1.727 1.00 0.00 12 ARG A N 3
ATOM 2462 C CA . ARG A 1 12 ? -21.525 -4.356 2.430 1.00 0.00 12 ARG A CA 3
ATOM 2463 C C . ARG A 1 12 ? -20.582 -4.062 3.593 1.00 0.00 12 ARG A C 3
ATOM 2464 O O . ARG A 1 12 ? -20.303 -2.903 3.902 1.00 0.00 12 ARG A O 3
ATOM 2485 N N . LEU A 1 13 ? -20.094 -5.119 4.233 1.00 0.00 13 LEU A N 3
ATOM 2486 C CA . LEU A 1 13 ? -19.181 -4.974 5.363 1.00 0.00 13 LEU A CA 3
ATOM 2487 C C . LEU A 1 13 ? -18.166 -3.866 5.104 1.00 0.00 13 LEU A C 3
ATOM 2488 O O . LEU A 1 13 ? -17.970 -3.443 3.965 1.00 0.00 13 LEU A O 3
ATOM 2504 N N . TYR A 1 14 ? -17.521 -3.402 6.169 1.00 0.00 14 TYR A N 3
ATOM 2505 C CA . TYR A 1 14 ? -16.526 -2.342 6.057 1.00 0.00 14 TYR A CA 3
ATOM 2506 C C . TYR A 1 14 ? -15.761 -2.449 4.742 1.00 0.00 14 TYR A C 3
ATOM 2507 O O . TYR A 1 14 ? -15.713 -1.501 3.959 1.00 0.00 14 TYR A O 3
ATOM 2525 N N . GLY A 1 15 ? -15.164 -3.613 4.505 1.00 0.00 15 GLY A N 3
ATOM 2526 C CA . GLY A 1 15 ? -14.409 -3.825 3.283 1.00 0.00 15 GLY A CA 3
ATOM 2527 C C . GLY A 1 15 ? -13.264 -2.843 3.131 1.00 0.00 15 GLY A C 3
ATOM 2528 O O . GLY A 1 15 ? -13.474 -1.630 3.109 1.00 0.00 15 GLY A O 3
ATOM 2532 N N . THR A 1 16 ? -12.047 -3.368 3.028 1.00 0.00 16 THR A N 3
ATOM 2533 C CA . THR A 1 16 ? -10.864 -2.530 2.881 1.00 0.00 16 THR A CA 3
ATOM 2534 C C . THR A 1 16 ? -10.369 -2.525 1.439 1.00 0.00 16 THR A C 3
ATOM 2535 O O . THR A 1 16 ? -9.925 -3.550 0.921 1.00 0.00 16 THR A O 3
ATOM 2546 N N . ARG A 1 17 ? -10.449 -1.365 0.795 1.00 0.00 17 ARG A N 3
ATOM 2547 C CA . ARG A 1 17 ? -10.010 -1.227 -0.588 1.00 0.00 17 ARG A CA 3
ATOM 2548 C C . ARG A 1 17 ? -8.702 -0.444 -0.668 1.00 0.00 17 ARG A C 3
ATOM 2549 O O . ARG A 1 17 ? -8.641 0.724 -0.283 1.00 0.00 17 ARG A O 3
ATOM 2570 N N . CYS A 1 18 ? -7.659 -1.095 -1.171 1.00 0.00 18 CYS A N 3
ATOM 2571 C CA . CYS A 1 18 ? -6.352 -0.461 -1.301 1.00 0.00 18 CYS A CA 3
ATOM 2572 C C . CYS A 1 18 ? -6.487 0.955 -1.853 1.00 0.00 18 CYS A C 3
ATOM 2573 O O . CYS A 1 18 ? -7.048 1.163 -2.929 1.00 0.00 18 CYS A O 3
ATOM 2580 N N . PHE A 1 19 ? -5.968 1.926 -1.109 1.00 0.00 19 PHE A N 3
ATOM 2581 C CA . PHE A 1 19 ? -6.031 3.323 -1.522 1.00 0.00 19 PHE A CA 3
ATOM 2582 C C . PHE A 1 19 ? -4.997 3.616 -2.606 1.00 0.00 19 PHE A C 3
ATOM 2583 O O . PHE A 1 19 ? -4.787 4.769 -2.982 1.00 0.00 19 PHE A O 3
ATOM 2600 N N . SER A 1 20 ? -4.355 2.564 -3.103 1.00 0.00 20 SER A N 3
ATOM 2601 C CA . SER A 1 20 ? -3.341 2.708 -4.140 1.00 0.00 20 SER A CA 3
ATOM 2602 C C . SER A 1 20 ? -3.913 2.361 -5.512 1.00 0.00 20 SER A C 3
ATOM 2603 O O . SER A 1 20 ? -4.093 3.235 -6.361 1.00 0.00 20 SER A O 3
ATOM 2611 N N . CYS A 1 21 ? -4.197 1.080 -5.721 1.00 0.00 21 CYS A N 3
ATOM 2612 C CA . CYS A 1 21 ? -4.748 0.616 -6.988 1.00 0.00 21 CYS A CA 3
ATOM 2613 C C . CYS A 1 21 ? -6.273 0.633 -6.957 1.00 0.00 21 CYS A C 3
ATOM 2614 O O . CYS A 1 21 ? -6.928 0.336 -7.956 1.00 0.00 21 CYS A O 3
ATOM 2621 N N . ASP A 1 22 ? -6.832 0.982 -5.803 1.00 0.00 22 ASP A N 3
ATOM 2622 C CA . ASP A 1 22 ? -8.280 1.040 -5.641 1.00 0.00 22 ASP A CA 3
ATOM 2623 C C . ASP A 1 22 ? -8.899 -0.346 -5.794 1.00 0.00 22 ASP A C 3
ATOM 2624 O O . ASP A 1 22 ? -9.935 -0.504 -6.440 1.00 0.00 22 ASP A O 3
ATOM 2633 N N . GLN A 1 23 ? -8.257 -1.345 -5.198 1.00 0.00 23 GLN A N 3
ATOM 2634 C CA . GLN A 1 23 ? -8.745 -2.717 -5.270 1.00 0.00 23 GLN A CA 3
ATOM 2635 C C . GLN A 1 23 ? -8.865 -3.326 -3.877 1.00 0.00 23 GLN A C 3
ATOM 2636 O O . GLN A 1 23 ? -8.069 -3.027 -2.986 1.00 0.00 23 GLN A O 3
ATOM 2650 N N . PHE A 1 24 ? -9.866 -4.182 -3.695 1.00 0.00 24 PHE A N 3
ATOM 2651 C CA . PHE A 1 24 ? -10.092 -4.832 -2.410 1.00 0.00 24 PHE A CA 3
ATOM 2652 C C . PHE A 1 24 ? -8.848 -5.594 -1.960 1.00 0.00 24 PHE A C 3
ATOM 2653 O O . PHE A 1 24 ? -8.307 -6.413 -2.703 1.00 0.00 24 PHE A O 3
ATOM 2670 N N . ILE A 1 25 ? -8.401 -5.317 -0.739 1.00 0.00 25 ILE A N 3
ATOM 2671 C CA . ILE A 1 25 ? -7.223 -5.975 -0.190 1.00 0.00 25 ILE A CA 3
ATOM 2672 C C . ILE A 1 25 ? -7.584 -7.321 0.430 1.00 0.00 25 ILE A C 3
ATOM 2673 O O . ILE A 1 25 ? -8.178 -7.380 1.506 1.00 0.00 25 ILE A O 3
ATOM 2689 N N . GLU A 1 26 ? -7.220 -8.400 -0.257 1.00 0.00 26 GLU A N 3
ATOM 2690 C CA . GLU A 1 26 ? -7.505 -9.745 0.228 1.00 0.00 26 GLU A CA 3
ATOM 2691 C C . GLU A 1 26 ? -6.393 -10.239 1.148 1.00 0.00 26 GLU A C 3
ATOM 2692 O O . GLU A 1 26 ? -5.286 -9.702 1.146 1.00 0.00 26 GLU A O 3
ATOM 2704 N N . GLY A 1 27 ? -6.696 -11.266 1.936 1.00 0.00 27 GLY A N 3
ATOM 2705 C CA . GLY A 1 27 ? -5.713 -11.816 2.851 1.00 0.00 27 GLY A CA 3
ATOM 2706 C C . GLY A 1 27 ? -5.430 -10.893 4.020 1.00 0.00 27 GLY A C 3
ATOM 2707 O O . GLY A 1 27 ? -6.130 -10.929 5.030 1.00 0.00 27 GLY A O 3
ATOM 2711 N N . GLU A 1 28 ? -4.398 -10.066 3.882 1.00 0.00 28 GLU A N 3
ATOM 2712 C CA . GLU A 1 28 ? -4.023 -9.132 4.937 1.00 0.00 28 GLU A CA 3
ATOM 2713 C C . GLU A 1 28 ? -3.909 -7.711 4.391 1.00 0.00 28 GLU A C 3
ATOM 2714 O O . GLU A 1 28 ? -3.677 -7.509 3.199 1.00 0.00 28 GLU A O 3
ATOM 2726 N N . VAL A 1 29 ? -4.075 -6.730 5.271 1.00 0.00 29 VAL A N 3
ATOM 2727 C CA . VAL A 1 29 ? -3.991 -5.328 4.879 1.00 0.00 29 VAL A CA 3
ATOM 2728 C C . VAL A 1 29 ? -2.846 -4.624 5.599 1.00 0.00 29 VAL A C 3
ATOM 2729 O O . VAL A 1 29 ? -2.567 -4.902 6.765 1.00 0.00 29 VAL A O 3
ATOM 2742 N N . VAL A 1 30 ? -2.186 -3.709 4.895 1.00 0.00 30 VAL A N 3
ATOM 2743 C CA . VAL A 1 30 ? -1.071 -2.963 5.467 1.00 0.00 30 VAL A CA 3
ATOM 2744 C C . VAL A 1 30 ? -1.501 -1.557 5.871 1.00 0.00 30 VAL A C 3
ATOM 2745 O O . VAL A 1 30 ? -1.377 -0.612 5.093 1.00 0.00 30 VAL A O 3
ATOM 2758 N N . SER A 1 31 ? -2.006 -1.427 7.093 1.00 0.00 31 SER A N 3
ATOM 2759 C CA . SER A 1 31 ? -2.458 -0.137 7.601 1.00 0.00 31 SER A CA 3
ATOM 2760 C C . SER A 1 31 ? -1.271 0.775 7.899 1.00 0.00 31 SER A C 3
ATOM 2761 O O . SER A 1 31 ? -0.566 0.589 8.890 1.00 0.00 31 SER A O 3
ATOM 2769 N N . ALA A 1 32 ? -1.058 1.761 7.034 1.00 0.00 32 ALA A N 3
ATOM 2770 C CA . ALA A 1 32 ? 0.040 2.703 7.206 1.00 0.00 32 ALA A CA 3
ATOM 2771 C C . ALA A 1 32 ? -0.418 4.134 6.946 1.00 0.00 32 ALA A C 3
ATOM 2772 O O . ALA A 1 32 ? -1.093 4.411 5.954 1.00 0.00 32 ALA A O 3
ATOM 2779 N N . LEU A 1 33 ? -0.049 5.041 7.845 1.00 0.00 33 LEU A N 3
ATOM 2780 C CA . LEU A 1 33 ? -0.423 6.445 7.713 1.00 0.00 33 LEU A CA 3
ATOM 2781 C C . LEU A 1 33 ? -1.940 6.602 7.671 1.00 0.00 33 LEU A C 3
ATOM 2782 O O . LEU A 1 33 ? -2.477 7.302 6.813 1.00 0.00 33 LEU A O 3
ATOM 2798 N N . GLY A 1 34 ? -2.624 5.948 8.604 1.00 0.00 34 GLY A N 3
ATOM 2799 C CA . GLY A 1 34 ? -4.072 6.030 8.656 1.00 0.00 34 GLY A CA 3
ATOM 2800 C C . GLY A 1 34 ? -4.720 5.709 7.323 1.00 0.00 34 GLY A C 3
ATOM 2801 O O . GLY A 1 34 ? -5.667 6.377 6.908 1.00 0.00 34 GLY A O 3
ATOM 2805 N N . LYS A 1 35 ? -4.207 4.685 6.650 1.00 0.00 35 LYS A N 3
ATOM 2806 C CA . LYS A 1 35 ? -4.740 4.277 5.355 1.00 0.00 35 LYS A CA 3
ATOM 2807 C C . LYS A 1 35 ? -4.595 2.771 5.158 1.00 0.00 35 LYS A C 3
ATOM 2808 O O . LYS A 1 35 ? -4.109 2.062 6.040 1.00 0.00 35 LYS A O 3
ATOM 2827 N N . THR A 1 36 ? -5.018 2.288 3.994 1.00 0.00 36 THR A N 3
ATOM 2828 C CA . THR A 1 36 ? -4.935 0.867 3.681 1.00 0.00 36 THR A CA 3
ATOM 2829 C C . THR A 1 36 ? -4.339 0.643 2.295 1.00 0.00 36 THR A C 3
ATOM 2830 O O . THR A 1 36 ? -4.813 1.206 1.307 1.00 0.00 36 THR A O 3
ATOM 2841 N N . TYR A 1 37 ? -3.300 -0.181 2.229 1.00 0.00 37 TYR A N 3
ATOM 2842 C CA . TYR A 1 37 ? -2.638 -0.477 0.964 1.00 0.00 37 TYR A CA 3
ATOM 2843 C C . TYR A 1 37 ? -2.287 -1.959 0.867 1.00 0.00 37 TYR A C 3
ATOM 2844 O O . TYR A 1 37 ? -2.353 -2.691 1.856 1.00 0.00 37 TYR A O 3
ATOM 2862 N N . HIS A 1 38 ? -1.912 -2.394 -0.331 1.00 0.00 38 HIS A N 3
ATOM 2863 C CA . HIS A 1 38 ? -1.548 -3.788 -0.559 1.00 0.00 38 HIS A CA 3
ATOM 2864 C C . HIS A 1 38 ? -0.145 -4.076 -0.034 1.00 0.00 38 HIS A C 3
ATOM 2865 O O . HIS A 1 38 ? 0.657 -3.170 0.193 1.00 0.00 38 HIS A O 3
ATOM 2879 N N . PRO A 1 39 ? 0.160 -5.367 0.164 1.00 0.00 39 PRO A N 3
ATOM 2880 C CA . PRO A 1 39 ? 1.467 -5.804 0.665 1.00 0.00 39 PRO A CA 3
ATOM 2881 C C . PRO A 1 39 ? 2.579 -5.597 -0.358 1.00 0.00 39 PRO A C 3
ATOM 2882 O O . PRO A 1 39 ? 3.746 -5.876 -0.086 1.00 0.00 39 PRO A O 3
ATOM 2893 N N . ASP A 1 40 ? 2.208 -5.105 -1.536 1.00 0.00 40 ASP A N 3
ATOM 2894 C CA . ASP A 1 40 ? 3.175 -4.859 -2.600 1.00 0.00 40 ASP A CA 3
ATOM 2895 C C . ASP A 1 40 ? 3.081 -3.420 -3.097 1.00 0.00 40 ASP A C 3
ATOM 2896 O O . ASP A 1 40 ? 4.029 -2.889 -3.675 1.00 0.00 40 ASP A O 3
ATOM 2905 N N . CYS A 1 41 ? 1.931 -2.795 -2.870 1.00 0.00 41 CYS A N 3
ATOM 2906 C CA . CYS A 1 41 ? 1.711 -1.418 -3.296 1.00 0.00 41 CYS A CA 3
ATOM 2907 C C . CYS A 1 41 ? 2.455 -0.443 -2.388 1.00 0.00 41 CYS A C 3
ATOM 2908 O O . CYS A 1 41 ? 2.845 0.645 -2.815 1.00 0.00 41 CYS A O 3
ATOM 2915 N N . PHE A 1 42 ? 2.650 -0.840 -1.135 1.00 0.00 42 PHE A N 3
ATOM 2916 C CA . PHE A 1 42 ? 3.347 -0.001 -0.167 1.00 0.00 42 PHE A CA 3
ATOM 2917 C C . PHE A 1 42 ? 4.859 -0.140 -0.316 1.00 0.00 42 PHE A C 3
ATOM 2918 O O . PHE A 1 42 ? 5.592 -0.165 0.672 1.00 0.00 42 PHE A O 3
ATOM 2935 N N . VAL A 1 43 ? 5.319 -0.230 -1.560 1.00 0.00 43 VAL A N 3
ATOM 2936 C CA . VAL A 1 43 ? 6.743 -0.365 -1.841 1.00 0.00 43 VAL A CA 3
ATOM 2937 C C . VAL A 1 43 ? 7.285 0.874 -2.544 1.00 0.00 43 VAL A C 3
ATOM 2938 O O . VAL A 1 43 ? 6.522 1.715 -3.020 1.00 0.00 43 VAL A O 3
ATOM 2951 N N . CYS A 1 44 ? 8.608 0.981 -2.607 1.00 0.00 44 CYS A N 3
ATOM 2952 C CA . CYS A 1 44 ? 9.255 2.117 -3.253 1.00 0.00 44 CYS A CA 3
ATOM 2953 C C . CYS A 1 44 ? 8.570 2.453 -4.575 1.00 0.00 44 CYS A C 3
ATOM 2954 O O . CYS A 1 44 ? 7.787 1.661 -5.099 1.00 0.00 44 CYS A O 3
ATOM 2961 N N . ALA A 1 45 ? 8.873 3.632 -5.109 1.00 0.00 45 ALA A N 3
ATOM 2962 C CA . ALA A 1 45 ? 8.290 4.071 -6.370 1.00 0.00 45 ALA A CA 3
ATOM 2963 C C . ALA A 1 45 ? 9.296 3.955 -7.510 1.00 0.00 45 ALA A C 3
ATOM 2964 O O . ALA A 1 45 ? 8.922 3.947 -8.683 1.00 0.00 45 ALA A O 3
ATOM 2971 N N . VAL A 1 46 ? 10.575 3.866 -7.158 1.00 0.00 46 VAL A N 3
ATOM 2972 C CA . VAL A 1 46 ? 11.635 3.750 -8.152 1.00 0.00 46 VAL A CA 3
ATOM 2973 C C . VAL A 1 46 ? 12.047 2.295 -8.349 1.00 0.00 46 VAL A C 3
ATOM 2974 O O . VAL A 1 46 ? 11.854 1.724 -9.422 1.00 0.00 46 VAL A O 3
ATOM 2987 N N . CYS A 1 47 ? 12.615 1.701 -7.305 1.00 0.00 47 CYS A N 3
ATOM 2988 C CA . CYS A 1 47 ? 13.055 0.312 -7.362 1.00 0.00 47 CYS A CA 3
ATOM 2989 C C . CYS A 1 47 ? 11.912 -0.636 -7.007 1.00 0.00 47 CYS A C 3
ATOM 2990 O O . CYS A 1 47 ? 11.978 -1.834 -7.282 1.00 0.00 47 CYS A O 3
ATOM 2997 N N . ARG A 1 48 ? 10.866 -0.089 -6.395 1.00 0.00 48 ARG A N 3
ATOM 2998 C CA . ARG A 1 48 ? 9.710 -0.885 -6.002 1.00 0.00 48 ARG A CA 3
ATOM 2999 C C . ARG A 1 48 ? 10.124 -2.026 -5.077 1.00 0.00 48 ARG A C 3
ATOM 3000 O O . ARG A 1 48 ? 9.797 -3.188 -5.321 1.00 0.00 48 ARG A O 3
ATOM 3021 N N . LEU A 1 49 ? 10.845 -1.686 -4.014 1.00 0.00 49 LEU A N 3
ATOM 3022 C CA . LEU A 1 49 ? 11.305 -2.681 -3.051 1.00 0.00 49 LEU A CA 3
ATOM 3023 C C . LEU A 1 49 ? 10.542 -2.560 -1.736 1.00 0.00 49 LEU A C 3
ATOM 3024 O O . LEU A 1 49 ? 10.256 -1.463 -1.255 1.00 0.00 49 LEU A O 3
ATOM 3040 N N . PRO A 1 50 ? 10.205 -3.712 -1.138 1.00 0.00 50 PRO A N 3
ATOM 3041 C CA . PRO A 1 50 ? 9.474 -3.761 0.131 1.00 0.00 50 PRO A CA 3
ATOM 3042 C C . PRO A 1 50 ? 10.320 -3.285 1.307 1.00 0.00 50 PRO A C 3
ATOM 3043 O O . PRO A 1 50 ? 11.463 -3.711 1.475 1.00 0.00 50 PRO A O 3
ATOM 3054 N N . PHE A 1 51 ? 9.752 -2.399 2.118 1.00 0.00 51 PHE A N 3
ATOM 3055 C CA . PHE A 1 51 ? 10.455 -1.865 3.279 1.00 0.00 51 PHE A CA 3
ATOM 3056 C C . PHE A 1 51 ? 10.267 -2.770 4.493 1.00 0.00 51 PHE A C 3
ATOM 3057 O O . PHE A 1 51 ? 9.152 -3.150 4.849 1.00 0.00 51 PHE A O 3
ATOM 3074 N N . PRO A 1 52 ? 11.385 -3.124 5.145 1.00 0.00 52 PRO A N 3
ATOM 3075 C CA . PRO A 1 52 ? 11.370 -3.988 6.329 1.00 0.00 52 PRO A CA 3
ATOM 3076 C C . PRO A 1 52 ? 10.764 -3.296 7.544 1.00 0.00 52 PRO A C 3
ATOM 3077 O O . PRO A 1 52 ? 10.517 -2.090 7.543 1.00 0.00 52 PRO A O 3
ATOM 3088 N N . PRO A 1 53 ? 10.518 -4.075 8.608 1.00 0.00 53 PRO A N 3
ATOM 3089 C CA . PRO A 1 53 ? 9.938 -3.557 9.851 1.00 0.00 53 PRO A CA 3
ATOM 3090 C C . PRO A 1 53 ? 10.906 -2.656 10.611 1.00 0.00 53 PRO A C 3
ATOM 3091 O O . PRO A 1 53 ? 10.580 -2.140 11.679 1.00 0.00 53 PRO A O 3
ATOM 3102 N N . GLY A 1 54 ? 12.098 -2.471 10.052 1.00 0.00 54 GLY A N 3
ATOM 3103 C CA . GLY A 1 54 ? 13.094 -1.632 10.691 1.00 0.00 54 GLY A CA 3
ATOM 3104 C C . GLY A 1 54 ? 13.459 -0.423 9.853 1.00 0.00 54 GLY A C 3
ATOM 3105 O O . GLY A 1 54 ? 13.236 0.716 10.263 1.00 0.00 54 GLY A O 3
ATOM 3109 N N . ASP A 1 55 ? 14.022 -0.670 8.675 1.00 0.00 55 ASP A N 3
ATOM 3110 C CA . ASP A 1 55 ? 14.419 0.408 7.776 1.00 0.00 55 ASP A CA 3
ATOM 3111 C C . ASP A 1 55 ? 13.396 1.539 7.799 1.00 0.00 55 ASP A C 3
ATOM 3112 O O . ASP A 1 55 ? 12.231 1.329 8.137 1.00 0.00 55 ASP A O 3
ATOM 3121 N N . ARG A 1 56 ? 13.840 2.738 7.438 1.00 0.00 56 ARG A N 3
ATOM 3122 C CA . ARG A 1 56 ? 12.963 3.903 7.420 1.00 0.00 56 ARG A CA 3
ATOM 3123 C C . ARG A 1 56 ? 12.302 4.065 6.054 1.00 0.00 56 ARG A C 3
ATOM 3124 O O . ARG A 1 56 ? 12.776 3.522 5.055 1.00 0.00 56 ARG A O 3
ATOM 3145 N N . VAL A 1 57 ? 11.205 4.814 6.018 1.00 0.00 57 VAL A N 3
ATOM 3146 C CA . VAL A 1 57 ? 10.479 5.047 4.775 1.00 0.00 57 VAL A CA 3
ATOM 3147 C C . VAL A 1 57 ? 10.166 6.528 4.592 1.00 0.00 57 VAL A C 3
ATOM 3148 O O . VAL A 1 57 ? 9.575 7.163 5.466 1.00 0.00 57 VAL A O 3
ATOM 3161 N N . THR A 1 58 ? 10.565 7.074 3.447 1.00 0.00 58 THR A N 3
ATOM 3162 C CA . THR A 1 58 ? 10.327 8.481 3.148 1.00 0.00 58 THR A CA 3
ATOM 3163 C C . THR A 1 58 ? 8.972 8.680 2.479 1.00 0.00 58 THR A C 3
ATOM 3164 O O . THR A 1 58 ? 8.702 8.113 1.420 1.00 0.00 58 THR A O 3
ATOM 3175 N N . PHE A 1 59 ? 8.122 9.489 3.104 1.00 0.00 59 PHE A N 3
ATOM 3176 C CA . PHE A 1 59 ? 6.794 9.762 2.568 1.00 0.00 59 PHE A CA 3
ATOM 3177 C C . PHE A 1 59 ? 6.808 11.008 1.687 1.00 0.00 59 PHE A C 3
ATOM 3178 O O . PHE A 1 59 ? 6.982 12.124 2.175 1.00 0.00 59 PHE A O 3
ATOM 3195 N N . ASN A 1 60 ? 6.625 10.808 0.386 1.00 0.00 60 ASN A N 3
ATOM 3196 C CA . ASN A 1 60 ? 6.618 11.914 -0.564 1.00 0.00 60 ASN A CA 3
ATOM 3197 C C . ASN A 1 60 ? 5.327 11.924 -1.377 1.00 0.00 60 ASN A C 3
ATOM 3198 O O . ASN A 1 60 ? 5.139 11.104 -2.274 1.00 0.00 60 ASN A O 3
ATOM 3209 N N . GLY A 1 61 ? 4.439 12.861 -1.056 1.00 0.00 61 GLY A N 3
ATOM 3210 C CA . GLY A 1 61 ? 3.177 12.962 -1.766 1.00 0.00 61 GLY A CA 3
ATOM 3211 C C . GLY A 1 61 ? 2.245 11.807 -1.458 1.00 0.00 61 GLY A C 3
ATOM 3212 O O . GLY A 1 61 ? 1.824 11.626 -0.315 1.00 0.00 61 GLY A O 3
ATOM 3216 N N . LYS A 1 62 ? 1.920 11.022 -2.479 1.00 0.00 62 LYS A N 3
ATOM 3217 C CA . LYS A 1 62 ? 1.031 9.878 -2.314 1.00 0.00 62 LYS A CA 3
ATOM 3218 C C . LYS A 1 62 ? 1.825 8.578 -2.245 1.00 0.00 62 LYS A C 3
ATOM 3219 O O . LYS A 1 62 ? 1.373 7.595 -1.658 1.00 0.00 62 LYS A O 3
ATOM 3238 N N . GLU A 1 63 ? 3.010 8.580 -2.847 1.00 0.00 63 GLU A N 3
ATOM 3239 C CA . GLU A 1 63 ? 3.866 7.400 -2.852 1.00 0.00 63 GLU A CA 3
ATOM 3240 C C . GLU A 1 63 ? 5.057 7.587 -1.917 1.00 0.00 63 GLU A C 3
ATOM 3241 O O . GLU A 1 63 ? 5.274 8.675 -1.381 1.00 0.00 63 GLU A O 3
ATOM 3253 N N . CYS A 1 64 ? 5.825 6.520 -1.726 1.00 0.00 64 CYS A N 3
ATOM 3254 C CA . CYS A 1 64 ? 6.994 6.566 -0.855 1.00 0.00 64 CYS A CA 3
ATOM 3255 C C . CYS A 1 64 ? 8.207 5.946 -1.540 1.00 0.00 64 CYS A C 3
ATOM 3256 O O . CYS A 1 64 ? 8.071 5.201 -2.510 1.00 0.00 64 CYS A O 3
ATOM 3264 N N . MET A 1 65 ? 9.393 6.260 -1.029 1.00 0.00 65 MET A N 3
ATOM 3265 C CA . MET A 1 65 ? 10.631 5.734 -1.593 1.00 0.00 65 MET A CA 3
ATOM 3266 C C . MET A 1 65 ? 11.590 5.302 -0.488 1.00 0.00 65 MET A C 3
ATOM 3267 O O . MET A 1 65 ? 11.483 5.753 0.653 1.00 0.00 65 MET A O 3
ATOM 3281 N N . CYS A 1 66 ? 12.527 4.425 -0.834 1.00 0.00 66 CYS A N 3
ATOM 3282 C CA . CYS A 1 66 ? 13.505 3.931 0.127 1.00 0.00 66 CYS A CA 3
ATOM 3283 C C . CYS A 1 66 ? 14.637 4.938 0.319 1.00 0.00 66 CYS A C 3
ATOM 3284 O O . CYS A 1 66 ? 15.017 5.643 -0.615 1.00 0.00 66 CYS A O 3
ATOM 3291 N N . GLN A 1 67 ? 15.169 4.997 1.535 1.00 0.00 67 GLN A N 3
ATOM 3292 C CA . GLN A 1 67 ? 16.256 5.917 1.848 1.00 0.00 67 GLN A CA 3
ATOM 3293 C C . GLN A 1 67 ? 17.361 5.831 0.801 1.00 0.00 67 GLN A C 3
ATOM 3294 O O . GLN A 1 67 ? 18.015 6.827 0.490 1.00 0.00 67 GLN A O 3
ATOM 3308 N N . LYS A 1 68 ? 17.565 4.635 0.259 1.00 0.00 68 LYS A N 3
ATOM 3309 C CA . LYS A 1 68 ? 18.590 4.418 -0.755 1.00 0.00 68 LYS A CA 3
ATOM 3310 C C . LYS A 1 68 ? 18.309 5.254 -1.999 1.00 0.00 68 LYS A C 3
ATOM 3311 O O . LYS A 1 68 ? 19.222 5.836 -2.588 1.00 0.00 68 LYS A O 3
ATOM 3330 N N . CYS A 1 69 ? 17.042 5.312 -2.395 1.00 0.00 69 CYS A N 3
ATOM 3331 C CA . CYS A 1 69 ? 16.641 6.077 -3.569 1.00 0.00 69 CYS A CA 3
ATOM 3332 C C . CYS A 1 69 ? 16.567 7.567 -3.247 1.00 0.00 69 CYS A C 3
ATOM 3333 O O . CYS A 1 69 ? 17.138 8.395 -3.957 1.00 0.00 69 CYS A O 3
ATOM 3340 N N . SER A 1 70 ? 15.860 7.901 -2.173 1.00 0.00 70 SER A N 3
ATOM 3341 C CA . SER A 1 70 ? 15.708 9.290 -1.758 1.00 0.00 70 SER A CA 3
ATOM 3342 C C . SER A 1 70 ? 17.030 10.041 -1.879 1.00 0.00 70 SER A C 3
ATOM 3343 O O . SER A 1 70 ? 17.117 11.064 -2.559 1.00 0.00 70 SER A O 3
ATOM 3351 N N . LEU A 1 71 ? 18.058 9.525 -1.214 1.00 0.00 71 LEU A N 3
ATOM 3352 C CA . LEU A 1 71 ? 19.378 10.146 -1.245 1.00 0.00 71 LEU A CA 3
ATOM 3353 C C . LEU A 1 71 ? 19.979 10.077 -2.646 1.00 0.00 71 LEU A C 3
ATOM 3354 O O . LEU A 1 71 ? 19.593 9.252 -3.474 1.00 0.00 71 LEU A O 3
ATOM 3370 N N . PRO A 1 72 ? 20.948 10.964 -2.918 1.00 0.00 72 PRO A N 3
ATOM 3371 C CA . PRO A 1 72 ? 21.625 11.023 -4.217 1.00 0.00 72 PRO A CA 3
ATOM 3372 C C . PRO A 1 72 ? 22.526 9.816 -4.457 1.00 0.00 72 PRO A C 3
ATOM 3373 O O . PRO A 1 72 ? 23.103 9.264 -3.520 1.00 0.00 72 PRO A O 3
ATOM 3384 N N . VAL A 1 73 ? 22.643 9.411 -5.717 1.00 0.00 73 VAL A N 3
ATOM 3385 C CA . VAL A 1 73 ? 23.475 8.270 -6.080 1.00 0.00 73 VAL A CA 3
ATOM 3386 C C . VAL A 1 73 ? 24.185 8.508 -7.408 1.00 0.00 73 VAL A C 3
ATOM 3387 O O . VAL A 1 73 ? 23.590 9.016 -8.359 1.00 0.00 73 VAL A O 3
ATOM 3400 N N . SER A 1 74 ? 25.460 8.137 -7.466 1.00 0.00 74 SER A N 3
ATOM 3401 C CA . SER A 1 74 ? 26.252 8.313 -8.678 1.00 0.00 74 SER A CA 3
ATOM 3402 C C . SER A 1 74 ? 25.422 8.004 -9.920 1.00 0.00 74 SER A C 3
ATOM 3403 O O . SER A 1 74 ? 25.461 8.741 -10.905 1.00 0.00 74 SER A O 3
ATOM 3411 N N . VAL A 1 75 ? 24.671 6.909 -9.865 1.00 0.00 75 VAL A N 3
ATOM 3412 C CA . VAL A 1 75 ? 23.830 6.502 -10.984 1.00 0.00 75 VAL A CA 3
ATOM 3413 C C . VAL A 1 75 ? 22.514 7.272 -10.992 1.00 0.00 75 VAL A C 3
ATOM 3414 O O . VAL A 1 75 ? 21.553 6.887 -10.326 1.00 0.00 75 VAL A O 3
ATOM 3427 N N . SER A 1 76 ? 22.479 8.364 -11.750 1.00 0.00 76 SER A N 3
ATOM 3428 C CA . SER A 1 76 ? 21.282 9.191 -11.842 1.00 0.00 76 SER A CA 3
ATOM 3429 C C . SER A 1 76 ? 20.274 8.583 -12.812 1.00 0.00 76 SER A C 3
ATOM 3430 O O . SER A 1 76 ? 20.611 8.250 -13.948 1.00 0.00 76 SER A O 3
ATOM 3438 N N . GLY A 1 77 ? 19.033 8.440 -12.356 1.00 0.00 77 GLY A N 3
ATOM 3439 C CA . GLY A 1 77 ? 17.995 7.872 -13.195 1.00 0.00 77 GLY A CA 3
ATOM 3440 C C . GLY A 1 77 ? 17.487 8.853 -14.233 1.00 0.00 77 GLY A C 3
ATOM 3441 O O . GLY A 1 77 ? 17.520 10.068 -14.039 1.00 0.00 77 GLY A O 3
ATOM 3445 N N . PRO A 1 78 ? 17.006 8.323 -15.368 1.00 0.00 78 PRO A N 3
ATOM 3446 C CA . PRO A 1 78 ? 16.482 9.143 -16.464 1.00 0.00 78 PRO A CA 3
ATOM 3447 C C . PRO A 1 78 ? 15.162 9.817 -16.104 1.00 0.00 78 PRO A C 3
ATOM 3448 O O . PRO A 1 78 ? 14.284 9.200 -15.501 1.00 0.00 78 PRO A O 3
ATOM 3459 N N . SER A 1 79 ? 15.029 11.086 -16.478 1.00 0.00 79 SER A N 3
ATOM 3460 C CA . SER A 1 79 ? 13.818 11.844 -16.191 1.00 0.00 79 SER A CA 3
ATOM 3461 C C . SER A 1 79 ? 12.802 11.693 -17.320 1.00 0.00 79 SER A C 3
ATOM 3462 O O . SER A 1 79 ? 13.135 11.851 -18.494 1.00 0.00 79 SER A O 3
ATOM 3470 N N . SER A 1 80 ? 11.562 11.386 -16.954 1.00 0.00 80 SER A N 3
ATOM 3471 C CA . SER A 1 80 ? 10.497 11.210 -17.935 1.00 0.00 80 SER A CA 3
ATOM 3472 C C . SER A 1 80 ? 9.133 11.494 -17.313 1.00 0.00 80 SER A C 3
ATOM 3473 O O . SER A 1 80 ? 8.980 11.484 -16.092 1.00 0.00 80 SER A O 3
ATOM 3481 N N . GLY A 1 81 ? 8.143 11.747 -18.164 1.00 0.00 81 GLY A N 3
ATOM 3482 C CA . GLY A 1 81 ? 6.804 12.031 -17.681 1.00 0.00 81 GLY A CA 3
ATOM 3483 C C . GLY A 1 81 ? 5.911 10.807 -17.696 1.00 0.00 81 GLY A C 3
ATOM 3484 O O . GLY A 1 81 ? 6.372 9.734 -18.083 1.00 0.00 81 GLY A O 3
ATOM 3490 N N . GLY A 1 1 ? -39.066 -10.719 -5.449 1.00 0.00 1 GLY A N 4
ATOM 3491 C CA . GLY A 1 1 ? -38.640 -10.490 -4.080 1.00 0.00 1 GLY A CA 4
ATOM 3492 C C . GLY A 1 1 ? -39.501 -11.228 -3.074 1.00 0.00 1 GLY A C 4
ATOM 3493 O O . GLY A 1 1 ? -39.984 -10.637 -2.109 1.00 0.00 1 GLY A O 4
ATOM 3497 N N . SER A 1 2 ? -39.694 -12.523 -3.301 1.00 0.00 2 SER A N 4
ATOM 3498 C CA . SER A 1 2 ? -40.507 -13.342 -2.409 1.00 0.00 2 SER A CA 4
ATOM 3499 C C . SER A 1 2 ? -39.797 -13.565 -1.078 1.00 0.00 2 SER A C 4
ATOM 3500 O O . SER A 1 2 ? -40.406 -13.472 -0.012 1.00 0.00 2 SER A O 4
ATOM 3508 N N . SER A 1 3 ? -38.503 -13.862 -1.147 1.00 0.00 3 SER A N 4
ATOM 3509 C CA . SER A 1 3 ? -37.708 -14.103 0.052 1.00 0.00 3 SER A CA 4
ATOM 3510 C C . SER A 1 3 ? -36.223 -14.183 -0.288 1.00 0.00 3 SER A C 4
ATOM 3511 O O . SER A 1 3 ? -35.848 -14.342 -1.449 1.00 0.00 3 SER A O 4
ATOM 3519 N N . GLY A 1 4 ? -35.381 -14.071 0.735 1.00 0.00 4 GLY A N 4
ATOM 3520 C CA . GLY A 1 4 ? -33.947 -14.133 0.526 1.00 0.00 4 GLY A CA 4
ATOM 3521 C C . GLY A 1 4 ? -33.378 -12.825 0.013 1.00 0.00 4 GLY A C 4
ATOM 3522 O O . GLY A 1 4 ? -34.095 -11.831 -0.099 1.00 0.00 4 GLY A O 4
ATOM 3526 N N . SER A 1 5 ? -32.086 -12.824 -0.297 1.00 0.00 5 SER A N 4
ATOM 3527 C CA . SER A 1 5 ? -31.420 -11.626 -0.795 1.00 0.00 5 SER A CA 4
ATOM 3528 C C . SER A 1 5 ? -31.023 -11.794 -2.258 1.00 0.00 5 SER A C 4
ATOM 3529 O O . SER A 1 5 ? -30.350 -12.758 -2.624 1.00 0.00 5 SER A O 4
ATOM 3537 N N . SER A 1 6 ? -31.445 -10.848 -3.092 1.00 0.00 6 SER A N 4
ATOM 3538 C CA . SER A 1 6 ? -31.137 -10.892 -4.516 1.00 0.00 6 SER A CA 4
ATOM 3539 C C . SER A 1 6 ? -30.300 -9.684 -4.929 1.00 0.00 6 SER A C 4
ATOM 3540 O O . SER A 1 6 ? -30.835 -8.656 -5.340 1.00 0.00 6 SER A O 4
ATOM 3548 N N . GLY A 1 7 ? -28.982 -9.818 -4.815 1.00 0.00 7 GLY A N 4
ATOM 3549 C CA . GLY A 1 7 ? -28.092 -8.732 -5.179 1.00 0.00 7 GLY A CA 4
ATOM 3550 C C . GLY A 1 7 ? -26.775 -8.785 -4.430 1.00 0.00 7 GLY A C 4
ATOM 3551 O O . GLY A 1 7 ? -26.440 -9.802 -3.820 1.00 0.00 7 GLY A O 4
ATOM 3555 N N . LEU A 1 8 ? -26.025 -7.690 -4.476 1.00 0.00 8 LEU A N 4
ATOM 3556 C CA . LEU A 1 8 ? -24.736 -7.616 -3.797 1.00 0.00 8 LEU A CA 4
ATOM 3557 C C . LEU A 1 8 ? -24.825 -6.739 -2.553 1.00 0.00 8 LEU A C 4
ATOM 3558 O O . LEU A 1 8 ? -24.357 -5.600 -2.549 1.00 0.00 8 LEU A O 4
ATOM 3574 N N . ASP A 1 9 ? -25.428 -7.276 -1.498 1.00 0.00 9 ASP A N 4
ATOM 3575 C CA . ASP A 1 9 ? -25.576 -6.544 -0.246 1.00 0.00 9 ASP A CA 4
ATOM 3576 C C . ASP A 1 9 ? -24.522 -6.981 0.767 1.00 0.00 9 ASP A C 4
ATOM 3577 O O . ASP A 1 9 ? -24.164 -6.225 1.671 1.00 0.00 9 ASP A O 4
ATOM 3586 N N . TYR A 1 10 ? -24.031 -8.205 0.611 1.00 0.00 10 TYR A N 4
ATOM 3587 C CA . TYR A 1 10 ? -23.021 -8.744 1.514 1.00 0.00 10 TYR A CA 4
ATOM 3588 C C . TYR A 1 10 ? -21.695 -8.008 1.351 1.00 0.00 10 TYR A C 4
ATOM 3589 O O . TYR A 1 10 ? -20.721 -8.301 2.044 1.00 0.00 10 TYR A O 4
ATOM 3607 N N . GLN A 1 11 ? -21.667 -7.050 0.429 1.00 0.00 11 GLN A N 4
ATOM 3608 C CA . GLN A 1 11 ? -20.461 -6.271 0.174 1.00 0.00 11 GLN A CA 4
ATOM 3609 C C . GLN A 1 11 ? -20.537 -4.911 0.859 1.00 0.00 11 GLN A C 4
ATOM 3610 O O . GLN A 1 11 ? -19.513 -4.318 1.199 1.00 0.00 11 GLN A O 4
ATOM 3624 N N . ARG A 1 12 ? -21.756 -4.421 1.058 1.00 0.00 12 ARG A N 4
ATOM 3625 C CA . ARG A 1 12 ? -21.965 -3.129 1.701 1.00 0.00 12 ARG A CA 4
ATOM 3626 C C . ARG A 1 12 ? -21.019 -2.952 2.885 1.00 0.00 12 ARG A C 4
ATOM 3627 O O . ARG A 1 12 ? -20.555 -1.845 3.162 1.00 0.00 12 ARG A O 4
ATOM 3648 N N . LEU A 1 13 ? -20.737 -4.049 3.580 1.00 0.00 13 LEU A N 4
ATOM 3649 C CA . LEU A 1 13 ? -19.846 -4.015 4.735 1.00 0.00 13 LEU A CA 4
ATOM 3650 C C . LEU A 1 13 ? -18.671 -3.074 4.489 1.00 0.00 13 LEU A C 4
ATOM 3651 O O . LEU A 1 13 ? -18.317 -2.793 3.343 1.00 0.00 13 LEU A O 4
ATOM 3667 N N . TYR A 1 14 ? -18.069 -2.592 5.570 1.00 0.00 14 TYR A N 4
ATOM 3668 C CA . TYR A 1 14 ? -16.934 -1.683 5.472 1.00 0.00 14 TYR A CA 4
ATOM 3669 C C . TYR A 1 14 ? -16.054 -2.038 4.277 1.00 0.00 14 TYR A C 4
ATOM 3670 O O . TYR A 1 14 ? -15.825 -1.212 3.394 1.00 0.00 14 TYR A O 4
ATOM 3688 N N . GLY A 1 15 ? -15.564 -3.273 4.258 1.00 0.00 15 GLY A N 4
ATOM 3689 C CA . GLY A 1 15 ? -14.715 -3.717 3.167 1.00 0.00 15 GLY A CA 4
ATOM 3690 C C . GLY A 1 15 ? -13.456 -2.883 3.036 1.00 0.00 15 GLY A C 4
ATOM 3691 O O . GLY A 1 15 ? -13.523 -1.665 2.869 1.00 0.00 15 GLY A O 4
ATOM 3695 N N . THR A 1 16 ? -12.302 -3.539 3.113 1.00 0.00 16 THR A N 4
ATOM 3696 C CA . THR A 1 16 ? -11.022 -2.850 3.004 1.00 0.00 16 THR A CA 4
ATOM 3697 C C . THR A 1 16 ? -10.541 -2.808 1.559 1.00 0.00 16 THR A C 4
ATOM 3698 O O . THR A 1 16 ? -10.284 -3.847 0.950 1.00 0.00 16 THR A O 4
ATOM 3709 N N . ARG A 1 17 ? -10.422 -1.602 1.014 1.00 0.00 17 ARG A N 4
ATOM 3710 C CA . ARG A 1 17 ? -9.972 -1.425 -0.361 1.00 0.00 17 ARG A CA 4
ATOM 3711 C C . ARG A 1 17 ? -8.635 -0.692 -0.406 1.00 0.00 17 ARG A C 4
ATOM 3712 O O . ARG A 1 17 ? -8.509 0.424 0.101 1.00 0.00 17 ARG A O 4
ATOM 3733 N N . CYS A 1 18 ? -7.638 -1.325 -1.015 1.00 0.00 18 CYS A N 4
ATOM 3734 C CA . CYS A 1 18 ? -6.310 -0.735 -1.125 1.00 0.00 18 CYS A CA 4
ATOM 3735 C C . CYS A 1 18 ? -6.393 0.696 -1.649 1.00 0.00 18 CYS A C 4
ATOM 3736 O O . CYS A 1 18 ? -7.032 0.960 -2.668 1.00 0.00 18 CYS A O 4
ATOM 3743 N N . PHE A 1 19 ? -5.742 1.616 -0.945 1.00 0.00 19 PHE A N 4
ATOM 3744 C CA . PHE A 1 19 ? -5.742 3.021 -1.338 1.00 0.00 19 PHE A CA 4
ATOM 3745 C C . PHE A 1 19 ? -4.682 3.287 -2.403 1.00 0.00 19 PHE A C 4
ATOM 3746 O O . PHE A 1 19 ? -4.328 4.436 -2.668 1.00 0.00 19 PHE A O 4
ATOM 3763 N N . SER A 1 20 ? -4.179 2.217 -3.010 1.00 0.00 20 SER A N 4
ATOM 3764 C CA . SER A 1 20 ? -3.156 2.334 -4.043 1.00 0.00 20 SER A CA 4
ATOM 3765 C C . SER A 1 20 ? -3.721 1.963 -5.411 1.00 0.00 20 SER A C 4
ATOM 3766 O O . SER A 1 20 ? -3.883 2.818 -6.281 1.00 0.00 20 SER A O 4
ATOM 3774 N N . CYS A 1 21 ? -4.018 0.681 -5.593 1.00 0.00 21 CYS A N 4
ATOM 3775 C CA . CYS A 1 21 ? -4.563 0.193 -6.854 1.00 0.00 21 CYS A CA 4
ATOM 3776 C C . CYS A 1 21 ? -6.087 0.270 -6.852 1.00 0.00 21 CYS A C 4
ATOM 3777 O O . CYS A 1 21 ? -6.734 -0.014 -7.861 1.00 0.00 21 CYS A O 4
ATOM 3784 N N . ASP A 1 22 ? -6.654 0.655 -5.714 1.00 0.00 22 ASP A N 4
ATOM 3785 C CA . ASP A 1 22 ? -8.101 0.771 -5.581 1.00 0.00 22 ASP A CA 4
ATOM 3786 C C . ASP A 1 22 ? -8.771 -0.592 -5.731 1.00 0.00 22 ASP A C 4
ATOM 3787 O O . ASP A 1 22 ? -9.804 -0.716 -6.389 1.00 0.00 22 ASP A O 4
ATOM 3796 N N . GLN A 1 23 ? -8.176 -1.609 -5.118 1.00 0.00 23 GLN A N 4
ATOM 3797 C CA . GLN A 1 23 ? -8.715 -2.962 -5.185 1.00 0.00 23 GLN A CA 4
ATOM 3798 C C . GLN A 1 23 ? -8.890 -3.548 -3.788 1.00 0.00 23 GLN A C 4
ATOM 3799 O O . GLN A 1 23 ? -8.094 -3.282 -2.887 1.00 0.00 23 GLN A O 4
ATOM 3813 N N . PHE A 1 24 ? -9.938 -4.347 -3.614 1.00 0.00 24 PHE A N 4
ATOM 3814 C CA . PHE A 1 24 ? -10.219 -4.970 -2.326 1.00 0.00 24 PHE A CA 4
ATOM 3815 C C . PHE A 1 24 ? -9.065 -5.870 -1.893 1.00 0.00 24 PHE A C 4
ATOM 3816 O O . PHE A 1 24 ? -8.616 -6.729 -2.653 1.00 0.00 24 PHE A O 4
ATOM 3833 N N . ILE A 1 25 ? -8.590 -5.666 -0.669 1.00 0.00 25 ILE A N 4
ATOM 3834 C CA . ILE A 1 25 ? -7.490 -6.458 -0.135 1.00 0.00 25 ILE A CA 4
ATOM 3835 C C . ILE A 1 25 ? -8.001 -7.732 0.528 1.00 0.00 25 ILE A C 4
ATOM 3836 O O . ILE A 1 25 ? -8.653 -7.682 1.571 1.00 0.00 25 ILE A O 4
ATOM 3852 N N . GLU A 1 26 ? -7.698 -8.874 -0.082 1.00 0.00 26 GLU A N 4
ATOM 3853 C CA . GLU A 1 26 ? -8.127 -10.161 0.451 1.00 0.00 26 GLU A CA 4
ATOM 3854 C C . GLU A 1 26 ? -6.960 -10.894 1.107 1.00 0.00 26 GLU A C 4
ATOM 3855 O O . GLU A 1 26 ? -5.803 -10.695 0.740 1.00 0.00 26 GLU A O 4
ATOM 3867 N N . GLY A 1 27 ? -7.274 -11.743 2.081 1.00 0.00 27 GLY A N 4
ATOM 3868 C CA . GLY A 1 27 ? -6.242 -12.492 2.774 1.00 0.00 27 GLY A CA 4
ATOM 3869 C C . GLY A 1 27 ? -5.657 -11.726 3.944 1.00 0.00 27 GLY A C 4
ATOM 3870 O O . GLY A 1 27 ? -5.810 -12.129 5.096 1.00 0.00 27 GLY A O 4
ATOM 3874 N N . GLU A 1 28 ? -4.982 -10.620 3.647 1.00 0.00 28 GLU A N 4
ATOM 3875 C CA . GLU A 1 28 ? -4.369 -9.798 4.684 1.00 0.00 28 GLU A CA 4
ATOM 3876 C C . GLU A 1 28 ? -4.186 -8.361 4.203 1.00 0.00 28 GLU A C 4
ATOM 3877 O O . GLU A 1 28 ? -3.941 -8.117 3.021 1.00 0.00 28 GLU A O 4
ATOM 3889 N N . VAL A 1 29 ? -4.309 -7.414 5.127 1.00 0.00 29 VAL A N 4
ATOM 3890 C CA . VAL A 1 29 ? -4.157 -6.001 4.798 1.00 0.00 29 VAL A CA 4
ATOM 3891 C C . VAL A 1 29 ? -3.123 -5.336 5.700 1.00 0.00 29 VAL A C 4
ATOM 3892 O O . VAL A 1 29 ? -3.029 -5.644 6.888 1.00 0.00 29 VAL A O 4
ATOM 3905 N N . VAL A 1 30 ? -2.348 -4.420 5.126 1.00 0.00 30 VAL A N 4
ATOM 3906 C CA . VAL A 1 30 ? -1.321 -3.709 5.878 1.00 0.00 30 VAL A CA 4
ATOM 3907 C C . VAL A 1 30 ? -1.765 -2.287 6.205 1.00 0.00 30 VAL A C 4
ATOM 3908 O O . VAL A 1 30 ? -1.616 -1.377 5.390 1.00 0.00 30 VAL A O 4
ATOM 3921 N N . SER A 1 31 ? -2.311 -2.104 7.403 1.00 0.00 31 SER A N 4
ATOM 3922 C CA . SER A 1 31 ? -2.780 -0.794 7.837 1.00 0.00 31 SER A CA 4
ATOM 3923 C C . SER A 1 31 ? -1.605 0.133 8.135 1.00 0.00 31 SER A C 4
ATOM 3924 O O . SER A 1 31 ? -0.952 0.011 9.171 1.00 0.00 31 SER A O 4
ATOM 3932 N N . ALA A 1 32 ? -1.342 1.058 7.218 1.00 0.00 32 ALA A N 4
ATOM 3933 C CA . ALA A 1 32 ? -0.248 2.007 7.382 1.00 0.00 32 ALA A CA 4
ATOM 3934 C C . ALA A 1 32 ? -0.711 3.433 7.100 1.00 0.00 32 ALA A C 4
ATOM 3935 O O . ALA A 1 32 ? -1.491 3.672 6.178 1.00 0.00 32 ALA A O 4
ATOM 3942 N N . LEU A 1 33 ? -0.226 4.376 7.900 1.00 0.00 33 LEU A N 4
ATOM 3943 C CA . LEU A 1 33 ? -0.590 5.779 7.738 1.00 0.00 33 LEU A CA 4
ATOM 3944 C C . LEU A 1 33 ? -2.105 5.954 7.757 1.00 0.00 33 LEU A C 4
ATOM 3945 O O . LEU A 1 33 ? -2.668 6.668 6.928 1.00 0.00 33 LEU A O 4
ATOM 3961 N N . GLY A 1 34 ? -2.760 5.297 8.710 1.00 0.00 34 GLY A N 4
ATOM 3962 C CA . GLY A 1 34 ? -4.204 5.395 8.820 1.00 0.00 34 GLY A CA 4
ATOM 3963 C C . GLY A 1 34 ? -4.907 5.082 7.515 1.00 0.00 34 GLY A C 4
ATOM 3964 O O . GLY A 1 34 ? -5.876 5.748 7.148 1.00 0.00 34 GLY A O 4
ATOM 3968 N N . LYS A 1 35 ? -4.419 4.067 6.810 1.00 0.00 35 LYS A N 4
ATOM 3969 C CA . LYS A 1 35 ? -5.007 3.667 5.537 1.00 0.00 35 LYS A CA 4
ATOM 3970 C C . LYS A 1 35 ? -4.770 2.184 5.271 1.00 0.00 35 LYS A C 4
ATOM 3971 O O . LYS A 1 35 ? -4.085 1.506 6.038 1.00 0.00 35 LYS A O 4
ATOM 3990 N N . THR A 1 36 ? -5.339 1.684 4.178 1.00 0.00 36 THR A N 4
ATOM 3991 C CA . THR A 1 36 ? -5.190 0.282 3.811 1.00 0.00 36 THR A CA 4
ATOM 3992 C C . THR A 1 36 ? -4.427 0.136 2.499 1.00 0.00 36 THR A C 4
ATOM 3993 O O . THR A 1 36 ? -4.784 0.745 1.491 1.00 0.00 36 THR A O 4
ATOM 4004 N N . TYR A 1 37 ? -3.375 -0.676 2.519 1.00 0.00 37 TYR A N 4
ATOM 4005 C CA . TYR A 1 37 ? -2.561 -0.901 1.331 1.00 0.00 37 TYR A CA 4
ATOM 4006 C C . TYR A 1 37 ? -2.169 -2.371 1.210 1.00 0.00 37 TYR A C 4
ATOM 4007 O O . TYR A 1 37 ? -2.064 -3.082 2.209 1.00 0.00 37 TYR A O 4
ATOM 4025 N N . HIS A 1 38 ? -1.952 -2.819 -0.023 1.00 0.00 38 HIS A N 4
ATOM 4026 C CA . HIS A 1 38 ? -1.571 -4.203 -0.277 1.00 0.00 38 HIS A CA 4
ATOM 4027 C C . HIS A 1 38 ? -0.170 -4.487 0.256 1.00 0.00 38 HIS A C 4
ATOM 4028 O O . HIS A 1 38 ? 0.622 -3.578 0.506 1.00 0.00 38 HIS A O 4
ATOM 4042 N N . PRO A 1 39 ? 0.145 -5.778 0.436 1.00 0.00 39 PRO A N 4
ATOM 4043 C CA . PRO A 1 39 ? 1.451 -6.212 0.942 1.00 0.00 39 PRO A CA 4
ATOM 4044 C C . PRO A 1 39 ? 2.570 -5.978 -0.067 1.00 0.00 39 PRO A C 4
ATOM 4045 O O . PRO A 1 39 ? 3.736 -6.266 0.206 1.00 0.00 39 PRO A O 4
ATOM 4056 N N . ASP A 1 40 ? 2.209 -5.453 -1.233 1.00 0.00 40 ASP A N 4
ATOM 4057 C CA . ASP A 1 40 ? 3.184 -5.179 -2.283 1.00 0.00 40 ASP A CA 4
ATOM 4058 C C . ASP A 1 40 ? 3.084 -3.731 -2.752 1.00 0.00 40 ASP A C 4
ATOM 4059 O O . ASP A 1 40 ? 4.043 -3.172 -3.286 1.00 0.00 40 ASP A O 4
ATOM 4068 N N . CYS A 1 41 ? 1.917 -3.129 -2.551 1.00 0.00 41 CYS A N 4
ATOM 4069 C CA . CYS A 1 41 ? 1.690 -1.746 -2.955 1.00 0.00 41 CYS A CA 4
ATOM 4070 C C . CYS A 1 41 ? 2.365 -0.779 -1.987 1.00 0.00 41 CYS A C 4
ATOM 4071 O O . CYS A 1 41 ? 2.687 0.353 -2.347 1.00 0.00 41 CYS A O 4
ATOM 4078 N N . PHE A 1 42 ? 2.576 -1.234 -0.756 1.00 0.00 42 PHE A N 4
ATOM 4079 C CA . PHE A 1 42 ? 3.213 -0.410 0.265 1.00 0.00 42 PHE A CA 4
ATOM 4080 C C . PHE A 1 42 ? 4.732 -0.451 0.128 1.00 0.00 42 PHE A C 4
ATOM 4081 O O . PHE A 1 42 ? 5.456 -0.457 1.124 1.00 0.00 42 PHE A O 4
ATOM 4098 N N . VAL A 1 43 ? 5.208 -0.481 -1.112 1.00 0.00 43 VAL A N 4
ATOM 4099 C CA . VAL A 1 43 ? 6.640 -0.521 -1.381 1.00 0.00 43 VAL A CA 4
ATOM 4100 C C . VAL A 1 43 ? 7.101 0.741 -2.102 1.00 0.00 43 VAL A C 4
ATOM 4101 O O . VAL A 1 43 ? 6.284 1.559 -2.527 1.00 0.00 43 VAL A O 4
ATOM 4114 N N . CYS A 1 44 ? 8.414 0.893 -2.237 1.00 0.00 44 CYS A N 4
ATOM 4115 C CA . CYS A 1 44 ? 8.984 2.056 -2.906 1.00 0.00 44 CYS A CA 4
ATOM 4116 C C . CYS A 1 44 ? 8.260 2.337 -4.219 1.00 0.00 44 CYS A C 4
ATOM 4117 O O . CYS A 1 44 ? 7.493 1.508 -4.707 1.00 0.00 44 CYS A O 4
ATOM 4124 N N . ALA A 1 45 ? 8.510 3.513 -4.787 1.00 0.00 45 ALA A N 4
ATOM 4125 C CA . ALA A 1 45 ? 7.884 3.903 -6.044 1.00 0.00 45 ALA A CA 4
ATOM 4126 C C . ALA A 1 45 ? 8.871 3.803 -7.202 1.00 0.00 45 ALA A C 4
ATOM 4127 O O . ALA A 1 45 ? 8.482 3.543 -8.341 1.00 0.00 45 ALA A O 4
ATOM 4134 N N . VAL A 1 46 ? 10.149 4.011 -6.905 1.00 0.00 46 VAL A N 4
ATOM 4135 C CA . VAL A 1 46 ? 11.192 3.944 -7.922 1.00 0.00 46 VAL A CA 4
ATOM 4136 C C . VAL A 1 46 ? 11.653 2.508 -8.142 1.00 0.00 46 VAL A C 4
ATOM 4137 O O . VAL A 1 46 ? 11.446 1.934 -9.212 1.00 0.00 46 VAL A O 4
ATOM 4150 N N . CYS A 1 47 ? 12.279 1.931 -7.122 1.00 0.00 47 CYS A N 4
ATOM 4151 C CA . CYS A 1 47 ? 12.771 0.560 -7.202 1.00 0.00 47 CYS A CA 4
ATOM 4152 C C . CYS A 1 47 ? 11.667 -0.435 -6.857 1.00 0.00 47 CYS A C 4
ATOM 4153 O O . CYS A 1 47 ? 11.763 -1.620 -7.175 1.00 0.00 47 CYS A O 4
ATOM 4160 N N . ARG A 1 48 ? 10.618 0.056 -6.204 1.00 0.00 48 ARG A N 4
ATOM 4161 C CA . ARG A 1 48 ? 9.496 -0.789 -5.815 1.00 0.00 48 ARG A CA 4
ATOM 4162 C C . ARG A 1 48 ? 9.960 -1.924 -4.907 1.00 0.00 48 ARG A C 4
ATOM 4163 O O . ARG A 1 48 ? 9.509 -3.063 -5.038 1.00 0.00 48 ARG A O 4
ATOM 4184 N N . LEU A 1 49 ? 10.863 -1.606 -3.986 1.00 0.00 49 LEU A N 4
ATOM 4185 C CA . LEU A 1 49 ? 11.389 -2.598 -3.055 1.00 0.00 49 LEU A CA 4
ATOM 4186 C C . LEU A 1 49 ? 10.734 -2.461 -1.685 1.00 0.00 49 LEU A C 4
ATOM 4187 O O . LEU A 1 49 ? 10.485 -1.358 -1.196 1.00 0.00 49 LEU A O 4
ATOM 4203 N N . PRO A 1 50 ? 10.449 -3.606 -1.047 1.00 0.00 50 PRO A N 4
ATOM 4204 C CA . PRO A 1 50 ? 9.822 -3.639 0.278 1.00 0.00 50 PRO A CA 4
ATOM 4205 C C . PRO A 1 50 ? 10.758 -3.146 1.375 1.00 0.00 50 PRO A C 4
ATOM 4206 O O . PRO A 1 50 ? 11.884 -3.628 1.508 1.00 0.00 50 PRO A O 4
ATOM 4217 N N . PHE A 1 51 ? 10.287 -2.184 2.161 1.00 0.00 51 PHE A N 4
ATOM 4218 C CA . PHE A 1 51 ? 11.083 -1.625 3.248 1.00 0.00 51 PHE A CA 4
ATOM 4219 C C . PHE A 1 51 ? 11.193 -2.614 4.405 1.00 0.00 51 PHE A C 4
ATOM 4220 O O . PHE A 1 51 ? 10.194 -3.089 4.946 1.00 0.00 51 PHE A O 4
ATOM 4237 N N . PRO A 1 52 ? 12.437 -2.931 4.795 1.00 0.00 52 PRO A N 4
ATOM 4238 C CA . PRO A 1 52 ? 12.708 -3.866 5.891 1.00 0.00 52 PRO A CA 4
ATOM 4239 C C . PRO A 1 52 ? 12.324 -3.292 7.250 1.00 0.00 52 PRO A C 4
ATOM 4240 O O . PRO A 1 52 ? 12.060 -2.098 7.395 1.00 0.00 52 PRO A O 4
ATOM 4251 N N . PRO A 1 53 ? 12.290 -4.160 8.272 1.00 0.00 53 PRO A N 4
ATOM 4252 C CA . PRO A 1 53 ? 11.940 -3.762 9.639 1.00 0.00 53 PRO A CA 4
ATOM 4253 C C . PRO A 1 53 ? 13.015 -2.894 10.283 1.00 0.00 53 PRO A C 4
ATOM 4254 O O . PRO A 1 53 ? 13.922 -3.400 10.944 1.00 0.00 53 PRO A O 4
ATOM 4265 N N . GLY A 1 54 ? 12.908 -1.583 10.087 1.00 0.00 54 GLY A N 4
ATOM 4266 C CA . GLY A 1 54 ? 13.878 -0.666 10.656 1.00 0.00 54 GLY A CA 4
ATOM 4267 C C . GLY A 1 54 ? 14.264 0.440 9.694 1.00 0.00 54 GLY A C 4
ATOM 4268 O O . GLY A 1 54 ? 14.363 1.604 10.084 1.00 0.00 54 GLY A O 4
ATOM 4272 N N . ASP A 1 55 ? 14.484 0.077 8.436 1.00 0.00 55 ASP A N 4
ATOM 4273 C CA . ASP A 1 55 ? 14.862 1.048 7.415 1.00 0.00 55 ASP A CA 4
ATOM 4274 C C . ASP A 1 55 ? 13.966 2.281 7.479 1.00 0.00 55 ASP A C 4
ATOM 4275 O O . ASP A 1 55 ? 12.767 2.176 7.739 1.00 0.00 55 ASP A O 4
ATOM 4284 N N . ARG A 1 56 ? 14.556 3.448 7.242 1.00 0.00 56 ARG A N 4
ATOM 4285 C CA . ARG A 1 56 ? 13.811 4.701 7.275 1.00 0.00 56 ARG A CA 4
ATOM 4286 C C . ARG A 1 56 ? 13.061 4.923 5.965 1.00 0.00 56 ARG A C 4
ATOM 4287 O O . ARG A 1 56 ? 13.649 4.870 4.884 1.00 0.00 56 ARG A O 4
ATOM 4308 N N . VAL A 1 57 ? 11.760 5.171 6.068 1.00 0.00 57 VAL A N 4
ATOM 4309 C CA . VAL A 1 57 ? 10.929 5.401 4.892 1.00 0.00 57 VAL A CA 4
ATOM 4310 C C . VAL A 1 57 ? 10.686 6.891 4.674 1.00 0.00 57 VAL A C 4
ATOM 4311 O O . VAL A 1 57 ? 10.491 7.646 5.627 1.00 0.00 57 VAL A O 4
ATOM 4324 N N . THR A 1 58 ? 10.699 7.308 3.412 1.00 0.00 58 THR A N 4
ATOM 4325 C CA . THR A 1 58 ? 10.480 8.708 3.068 1.00 0.00 58 THR A CA 4
ATOM 4326 C C . THR A 1 58 ? 9.086 8.920 2.490 1.00 0.00 58 THR A C 4
ATOM 4327 O O . THR A 1 58 ? 8.623 8.142 1.656 1.00 0.00 58 THR A O 4
ATOM 4338 N N . PHE A 1 59 ? 8.420 9.980 2.938 1.00 0.00 59 PHE A N 4
ATOM 4339 C CA . PHE A 1 59 ? 7.077 10.295 2.464 1.00 0.00 59 PHE A CA 4
ATOM 4340 C C . PHE A 1 59 ? 7.119 11.379 1.391 1.00 0.00 59 PHE A C 4
ATOM 4341 O O . PHE A 1 59 ? 7.341 12.552 1.688 1.00 0.00 59 PHE A O 4
ATOM 4358 N N . ASN A 1 60 ? 6.904 10.976 0.143 1.00 0.00 60 ASN A N 4
ATOM 4359 C CA . ASN A 1 60 ? 6.918 11.912 -0.975 1.00 0.00 60 ASN A CA 4
ATOM 4360 C C . ASN A 1 60 ? 5.541 12.002 -1.627 1.00 0.00 60 ASN A C 4
ATOM 4361 O O . ASN A 1 60 ? 5.178 11.163 -2.451 1.00 0.00 60 ASN A O 4
ATOM 4372 N N . GLY A 1 61 ? 4.780 13.025 -1.253 1.00 0.00 61 GLY A N 4
ATOM 4373 C CA . GLY A 1 61 ? 3.453 13.206 -1.811 1.00 0.00 61 GLY A CA 4
ATOM 4374 C C . GLY A 1 61 ? 2.558 12.004 -1.580 1.00 0.00 61 GLY A C 4
ATOM 4375 O O . GLY A 1 61 ? 2.068 11.789 -0.471 1.00 0.00 61 GLY A O 4
ATOM 4379 N N . LYS A 1 62 ? 2.342 11.219 -2.630 1.00 0.00 62 LYS A N 4
ATOM 4380 C CA . LYS A 1 62 ? 1.500 10.032 -2.538 1.00 0.00 62 LYS A CA 4
ATOM 4381 C C . LYS A 1 62 ? 2.348 8.773 -2.389 1.00 0.00 62 LYS A C 4
ATOM 4382 O O . LYS A 1 62 ? 2.060 7.915 -1.555 1.00 0.00 62 LYS A O 4
ATOM 4401 N N . GLU A 1 63 ? 3.395 8.671 -3.201 1.00 0.00 63 GLU A N 4
ATOM 4402 C CA . GLU A 1 63 ? 4.285 7.516 -3.158 1.00 0.00 63 GLU A CA 4
ATOM 4403 C C . GLU A 1 63 ? 5.437 7.753 -2.185 1.00 0.00 63 GLU A C 4
ATOM 4404 O O . GLU A 1 63 ? 5.751 8.894 -1.844 1.00 0.00 63 GLU A O 4
ATOM 4416 N N . CYS A 1 64 ? 6.061 6.668 -1.741 1.00 0.00 64 CYS A N 4
ATOM 4417 C CA . CYS A 1 64 ? 7.177 6.756 -0.806 1.00 0.00 64 CYS A CA 4
ATOM 4418 C C . CYS A 1 64 ? 8.443 6.161 -1.413 1.00 0.00 64 CYS A C 4
ATOM 4419 O O . CYS A 1 64 ? 8.393 5.148 -2.109 1.00 0.00 64 CYS A O 4
ATOM 4427 N N . MET A 1 65 ? 9.578 6.800 -1.146 1.00 0.00 65 MET A N 4
ATOM 4428 C CA . MET A 1 65 ? 10.858 6.334 -1.667 1.00 0.00 65 MET A CA 4
ATOM 4429 C C . MET A 1 65 ? 11.770 5.873 -0.535 1.00 0.00 65 MET A C 4
ATOM 4430 O O . MET A 1 65 ? 11.666 6.353 0.594 1.00 0.00 65 MET A O 4
ATOM 4444 N N . CYS A 1 66 ? 12.664 4.940 -0.844 1.00 0.00 66 CYS A N 4
ATOM 4445 C CA . CYS A 1 66 ? 13.595 4.414 0.147 1.00 0.00 66 CYS A CA 4
ATOM 4446 C C . CYS A 1 66 ? 14.800 5.336 0.306 1.00 0.00 66 CYS A C 4
ATOM 4447 O O . CYS A 1 66 ? 15.261 5.943 -0.661 1.00 0.00 66 CYS A O 4
ATOM 4454 N N . GLN A 1 67 ? 15.305 5.436 1.531 1.00 0.00 67 GLN A N 4
ATOM 4455 C CA . GLN A 1 67 ? 16.456 6.285 1.816 1.00 0.00 67 GLN A CA 4
ATOM 4456 C C . GLN A 1 67 ? 17.469 6.228 0.677 1.00 0.00 67 GLN A C 4
ATOM 4457 O O . GLN A 1 67 ? 18.210 7.183 0.442 1.00 0.00 67 GLN A O 4
ATOM 4471 N N . LYS A 1 68 ? 17.497 5.102 -0.027 1.00 0.00 68 LYS A N 4
ATOM 4472 C CA . LYS A 1 68 ? 18.418 4.919 -1.143 1.00 0.00 68 LYS A CA 4
ATOM 4473 C C . LYS A 1 68 ? 18.025 5.801 -2.324 1.00 0.00 68 LYS A C 4
ATOM 4474 O O . LYS A 1 68 ? 18.847 6.547 -2.856 1.00 0.00 68 LYS A O 4
ATOM 4493 N N . CYS A 1 69 ? 16.762 5.712 -2.727 1.00 0.00 69 CYS A N 4
ATOM 4494 C CA . CYS A 1 69 ? 16.258 6.502 -3.844 1.00 0.00 69 CYS A CA 4
ATOM 4495 C C . CYS A 1 69 ? 16.182 7.980 -3.474 1.00 0.00 69 CYS A C 4
ATOM 4496 O O . CYS A 1 69 ? 16.788 8.827 -4.130 1.00 0.00 69 CYS A O 4
ATOM 4503 N N . SER A 1 70 ? 15.433 8.282 -2.419 1.00 0.00 70 SER A N 4
ATOM 4504 C CA . SER A 1 70 ? 15.274 9.658 -1.963 1.00 0.00 70 SER A CA 4
ATOM 4505 C C . SER A 1 70 ? 16.584 10.429 -2.094 1.00 0.00 70 SER A C 4
ATOM 4506 O O . SER A 1 70 ? 16.618 11.529 -2.647 1.00 0.00 70 SER A O 4
ATOM 4514 N N . LEU A 1 71 ? 17.661 9.843 -1.583 1.00 0.00 71 LEU A N 4
ATOM 4515 C CA . LEU A 1 71 ? 18.975 10.474 -1.642 1.00 0.00 71 LEU A CA 4
ATOM 4516 C C . LEU A 1 71 ? 19.756 9.990 -2.860 1.00 0.00 71 LEU A C 4
ATOM 4517 O O . LEU A 1 71 ? 19.483 8.930 -3.422 1.00 0.00 71 LEU A O 4
ATOM 4533 N N . PRO A 1 72 ? 20.753 10.785 -3.277 1.00 0.00 72 PRO A N 4
ATOM 4534 C CA . PRO A 1 72 ? 21.596 10.457 -4.431 1.00 0.00 72 PRO A CA 4
ATOM 4535 C C . PRO A 1 72 ? 22.521 9.276 -4.156 1.00 0.00 72 PRO A C 4
ATOM 4536 O O . PRO A 1 72 ? 23.422 9.361 -3.322 1.00 0.00 72 PRO A O 4
ATOM 4547 N N . VAL A 1 73 ? 22.293 8.174 -4.864 1.00 0.00 73 VAL A N 4
ATOM 4548 C CA . VAL A 1 73 ? 23.106 6.976 -4.698 1.00 0.00 73 VAL A CA 4
ATOM 4549 C C . VAL A 1 73 ? 23.889 6.663 -5.968 1.00 0.00 73 VAL A C 4
ATOM 4550 O O . VAL A 1 73 ? 23.481 7.034 -7.068 1.00 0.00 73 VAL A O 4
ATOM 4563 N N . SER A 1 74 ? 25.016 5.976 -5.807 1.00 0.00 74 SER A N 4
ATOM 4564 C CA . SER A 1 74 ? 25.859 5.615 -6.941 1.00 0.00 74 SER A CA 4
ATOM 4565 C C . SER A 1 74 ? 25.011 5.313 -8.174 1.00 0.00 74 SER A C 4
ATOM 4566 O O . SER A 1 74 ? 25.349 5.713 -9.287 1.00 0.00 74 SER A O 4
ATOM 4574 N N . VAL A 1 75 ? 23.907 4.603 -7.965 1.00 0.00 75 VAL A N 4
ATOM 4575 C CA . VAL A 1 75 ? 23.009 4.247 -9.058 1.00 0.00 75 VAL A CA 4
ATOM 4576 C C . VAL A 1 75 ? 22.395 5.490 -9.691 1.00 0.00 75 VAL A C 4
ATOM 4577 O O . VAL A 1 75 ? 21.931 6.391 -8.992 1.00 0.00 75 VAL A O 4
ATOM 4590 N N . SER A 1 76 ? 22.394 5.532 -11.019 1.00 0.00 76 SER A N 4
ATOM 4591 C CA . SER A 1 76 ? 21.840 6.667 -11.748 1.00 0.00 76 SER A CA 4
ATOM 4592 C C . SER A 1 76 ? 20.417 6.371 -12.213 1.00 0.00 76 SER A C 4
ATOM 4593 O O . SER A 1 76 ? 19.980 5.221 -12.218 1.00 0.00 76 SER A O 4
ATOM 4601 N N . GLY A 1 77 ? 19.699 7.420 -12.604 1.00 0.00 77 GLY A N 4
ATOM 4602 C CA . GLY A 1 77 ? 18.333 7.253 -13.066 1.00 0.00 77 GLY A CA 4
ATOM 4603 C C . GLY A 1 77 ? 17.314 7.699 -12.036 1.00 0.00 77 GLY A C 4
ATOM 4604 O O . GLY A 1 77 ? 16.652 6.884 -11.393 1.00 0.00 77 GLY A O 4
ATOM 4608 N N . PRO A 1 78 ? 17.179 9.022 -11.866 1.00 0.00 78 PRO A N 4
ATOM 4609 C CA . PRO A 1 78 ? 16.236 9.605 -10.907 1.00 0.00 78 PRO A CA 4
ATOM 4610 C C . PRO A 1 78 ? 14.784 9.412 -11.331 1.00 0.00 78 PRO A C 4
ATOM 4611 O O . PRO A 1 78 ? 13.941 9.013 -10.527 1.00 0.00 78 PRO A O 4
ATOM 4622 N N . SER A 1 79 ? 14.499 9.697 -12.597 1.00 0.00 79 SER A N 4
ATOM 4623 C CA . SER A 1 79 ? 13.148 9.558 -13.127 1.00 0.00 79 SER A CA 4
ATOM 4624 C C . SER A 1 79 ? 12.119 10.107 -12.143 1.00 0.00 79 SER A C 4
ATOM 4625 O O . SER A 1 79 ? 11.091 9.480 -11.887 1.00 0.00 79 SER A O 4
ATOM 4633 N N . SER A 1 80 ? 12.405 11.283 -11.593 1.00 0.00 80 SER A N 4
ATOM 4634 C CA . SER A 1 80 ? 11.508 11.917 -10.634 1.00 0.00 80 SER A CA 4
ATOM 4635 C C . SER A 1 80 ? 10.077 11.943 -11.163 1.00 0.00 80 SER A C 4
ATOM 4636 O O . SER A 1 80 ? 9.182 11.318 -10.596 1.00 0.00 80 SER A O 4
ATOM 4644 N N . GLY A 1 81 ? 9.871 12.672 -12.256 1.00 0.00 81 GLY A N 4
ATOM 4645 C CA . GLY A 1 81 ? 8.548 12.768 -12.845 1.00 0.00 81 GLY A CA 4
ATOM 4646 C C . GLY A 1 81 ? 7.594 13.586 -11.997 1.00 0.00 81 GLY A C 4
ATOM 4647 O O . GLY A 1 81 ? 7.501 14.796 -12.199 1.00 0.00 81 GLY A O 4
ATOM 4653 N N . GLY A 1 1 ? -25.959 -3.328 -13.221 1.00 0.00 1 GLY A N 5
ATOM 4654 C CA . GLY A 1 1 ? -26.349 -4.313 -14.214 1.00 0.00 1 GLY A CA 5
ATOM 4655 C C . GLY A 1 1 ? -27.397 -5.276 -13.693 1.00 0.00 1 GLY A C 5
ATOM 4656 O O . GLY A 1 1 ? -28.136 -4.957 -12.762 1.00 0.00 1 GLY A O 5
ATOM 4660 N N . SER A 1 2 ? -27.463 -6.459 -14.297 1.00 0.00 2 SER A N 5
ATOM 4661 C CA . SER A 1 2 ? -28.433 -7.470 -13.892 1.00 0.00 2 SER A CA 5
ATOM 4662 C C . SER A 1 2 ? -28.081 -8.044 -12.523 1.00 0.00 2 SER A C 5
ATOM 4663 O O . SER A 1 2 ? -26.978 -7.838 -12.016 1.00 0.00 2 SER A O 5
ATOM 4671 N N . SER A 1 3 ? -29.027 -8.764 -11.929 1.00 0.00 3 SER A N 5
ATOM 4672 C CA . SER A 1 3 ? -28.819 -9.365 -10.616 1.00 0.00 3 SER A CA 5
ATOM 4673 C C . SER A 1 3 ? -28.612 -10.871 -10.735 1.00 0.00 3 SER A C 5
ATOM 4674 O O . SER A 1 3 ? -29.572 -11.638 -10.805 1.00 0.00 3 SER A O 5
ATOM 4682 N N . GLY A 1 4 ? -27.350 -11.289 -10.757 1.00 0.00 4 GLY A N 5
ATOM 4683 C CA . GLY A 1 4 ? -27.039 -12.702 -10.867 1.00 0.00 4 GLY A CA 5
ATOM 4684 C C . GLY A 1 4 ? -26.315 -13.234 -9.645 1.00 0.00 4 GLY A C 5
ATOM 4685 O O . GLY A 1 4 ? -25.293 -13.909 -9.766 1.00 0.00 4 GLY A O 5
ATOM 4689 N N . SER A 1 5 ? -26.846 -12.928 -8.466 1.00 0.00 5 SER A N 5
ATOM 4690 C CA . SER A 1 5 ? -26.241 -13.374 -7.216 1.00 0.00 5 SER A CA 5
ATOM 4691 C C . SER A 1 5 ? -27.312 -13.678 -6.173 1.00 0.00 5 SER A C 5
ATOM 4692 O O . SER A 1 5 ? -28.305 -12.960 -6.059 1.00 0.00 5 SER A O 5
ATOM 4700 N N . SER A 1 6 ? -27.101 -14.747 -5.412 1.00 0.00 6 SER A N 5
ATOM 4701 C CA . SER A 1 6 ? -28.049 -15.149 -4.379 1.00 0.00 6 SER A CA 5
ATOM 4702 C C . SER A 1 6 ? -27.821 -14.358 -3.095 1.00 0.00 6 SER A C 5
ATOM 4703 O O . SER A 1 6 ? -27.855 -14.912 -1.997 1.00 0.00 6 SER A O 5
ATOM 4711 N N . GLY A 1 7 ? -27.588 -13.057 -3.242 1.00 0.00 7 GLY A N 5
ATOM 4712 C CA . GLY A 1 7 ? -27.358 -12.209 -2.086 1.00 0.00 7 GLY A CA 5
ATOM 4713 C C . GLY A 1 7 ? -26.053 -11.444 -2.180 1.00 0.00 7 GLY A C 5
ATOM 4714 O O . GLY A 1 7 ? -24.994 -12.032 -2.403 1.00 0.00 7 GLY A O 5
ATOM 4718 N N . LEU A 1 8 ? -26.127 -10.128 -2.010 1.00 0.00 8 LEU A N 5
ATOM 4719 C CA . LEU A 1 8 ? -24.942 -9.280 -2.079 1.00 0.00 8 LEU A CA 5
ATOM 4720 C C . LEU A 1 8 ? -24.688 -8.591 -0.742 1.00 0.00 8 LEU A C 5
ATOM 4721 O O . LEU A 1 8 ? -24.575 -7.367 -0.675 1.00 0.00 8 LEU A O 5
ATOM 4737 N N . ASP A 1 9 ? -24.598 -9.384 0.319 1.00 0.00 9 ASP A N 5
ATOM 4738 C CA . ASP A 1 9 ? -24.354 -8.851 1.655 1.00 0.00 9 ASP A CA 5
ATOM 4739 C C . ASP A 1 9 ? -22.933 -9.162 2.113 1.00 0.00 9 ASP A C 5
ATOM 4740 O O . ASP A 1 9 ? -22.463 -8.629 3.118 1.00 0.00 9 ASP A O 5
ATOM 4749 N N . TYR A 1 10 ? -22.254 -10.029 1.370 1.00 0.00 10 TYR A N 5
ATOM 4750 C CA . TYR A 1 10 ? -20.887 -10.414 1.702 1.00 0.00 10 TYR A CA 5
ATOM 4751 C C . TYR A 1 10 ? -19.902 -9.317 1.311 1.00 0.00 10 TYR A C 5
ATOM 4752 O O . TYR A 1 10 ? -18.689 -9.490 1.423 1.00 0.00 10 TYR A O 5
ATOM 4770 N N . GLN A 1 11 ? -20.434 -8.188 0.855 1.00 0.00 11 GLN A N 5
ATOM 4771 C CA . GLN A 1 11 ? -19.603 -7.062 0.448 1.00 0.00 11 GLN A CA 5
ATOM 4772 C C . GLN A 1 11 ? -19.924 -5.821 1.274 1.00 0.00 11 GLN A C 5
ATOM 4773 O O . GLN A 1 11 ? -19.029 -5.065 1.652 1.00 0.00 11 GLN A O 5
ATOM 4787 N N . ARG A 1 12 ? -21.208 -5.617 1.552 1.00 0.00 12 ARG A N 5
ATOM 4788 C CA . ARG A 1 12 ? -21.648 -4.467 2.332 1.00 0.00 12 ARG A CA 5
ATOM 4789 C C . ARG A 1 12 ? -20.720 -4.229 3.520 1.00 0.00 12 ARG A C 5
ATOM 4790 O O . ARG A 1 12 ? -20.515 -3.090 3.942 1.00 0.00 12 ARG A O 5
ATOM 4811 N N . LEU A 1 13 ? -20.163 -5.310 4.054 1.00 0.00 13 LEU A N 5
ATOM 4812 C CA . LEU A 1 13 ? -19.257 -5.219 5.194 1.00 0.00 13 LEU A CA 5
ATOM 4813 C C . LEU A 1 13 ? -18.323 -4.021 5.054 1.00 0.00 13 LEU A C 5
ATOM 4814 O O . LEU A 1 13 ? -18.147 -3.484 3.960 1.00 0.00 13 LEU A O 5
ATOM 4830 N N . TYR A 1 14 ? -17.726 -3.610 6.167 1.00 0.00 14 TYR A N 5
ATOM 4831 C CA . TYR A 1 14 ? -16.810 -2.475 6.168 1.00 0.00 14 TYR A CA 5
ATOM 4832 C C . TYR A 1 14 ? -16.032 -2.402 4.858 1.00 0.00 14 TYR A C 5
ATOM 4833 O O . TYR A 1 14 ? -15.882 -1.332 4.270 1.00 0.00 14 TYR A O 5
ATOM 4851 N N . GLY A 1 15 ? -15.538 -3.551 4.405 1.00 0.00 15 GLY A N 5
ATOM 4852 C CA . GLY A 1 15 ? -14.782 -3.596 3.167 1.00 0.00 15 GLY A CA 5
ATOM 4853 C C . GLY A 1 15 ? -13.534 -2.737 3.218 1.00 0.00 15 GLY A C 5
ATOM 4854 O O . GLY A 1 15 ? -13.555 -1.628 3.753 1.00 0.00 15 GLY A O 5
ATOM 4858 N N . THR A 1 16 ? -12.441 -3.250 2.662 1.00 0.00 16 THR A N 5
ATOM 4859 C CA . THR A 1 16 ? -11.177 -2.524 2.648 1.00 0.00 16 THR A CA 5
ATOM 4860 C C . THR A 1 16 ? -10.586 -2.475 1.244 1.00 0.00 16 THR A C 5
ATOM 4861 O O . THR A 1 16 ? -9.967 -3.436 0.787 1.00 0.00 16 THR A O 5
ATOM 4872 N N . ARG A 1 17 ? -10.780 -1.350 0.564 1.00 0.00 17 ARG A N 5
ATOM 4873 C CA . ARG A 1 17 ? -10.266 -1.177 -0.789 1.00 0.00 17 ARG A CA 5
ATOM 4874 C C . ARG A 1 17 ? -8.925 -0.448 -0.772 1.00 0.00 17 ARG A C 5
ATOM 4875 O O . ARG A 1 17 ? -8.829 0.686 -0.301 1.00 0.00 17 ARG A O 5
ATOM 4896 N N . CYS A 1 18 ? -7.893 -1.107 -1.288 1.00 0.00 18 CYS A N 5
ATOM 4897 C CA . CYS A 1 18 ? -6.558 -0.524 -1.332 1.00 0.00 18 CYS A CA 5
ATOM 4898 C C . CYS A 1 18 ? -6.605 0.903 -1.871 1.00 0.00 18 CYS A C 5
ATOM 4899 O O . CYS A 1 18 ? -7.196 1.163 -2.920 1.00 0.00 18 CYS A O 5
ATOM 4906 N N . PHE A 1 19 ? -5.978 1.824 -1.147 1.00 0.00 19 PHE A N 5
ATOM 4907 C CA . PHE A 1 19 ? -5.948 3.225 -1.552 1.00 0.00 19 PHE A CA 5
ATOM 4908 C C . PHE A 1 19 ? -4.797 3.488 -2.518 1.00 0.00 19 PHE A C 5
ATOM 4909 O O . PHE A 1 19 ? -4.276 4.600 -2.592 1.00 0.00 19 PHE A O 5
ATOM 4926 N N . SER A 1 20 ? -4.407 2.455 -3.258 1.00 0.00 20 SER A N 5
ATOM 4927 C CA . SER A 1 20 ? -3.315 2.572 -4.218 1.00 0.00 20 SER A CA 5
ATOM 4928 C C . SER A 1 20 ? -3.773 2.162 -5.614 1.00 0.00 20 SER A C 5
ATOM 4929 O O . SER A 1 20 ? -3.880 2.995 -6.515 1.00 0.00 20 SER A O 5
ATOM 4937 N N . CYS A 1 21 ? -4.041 0.872 -5.787 1.00 0.00 21 CYS A N 5
ATOM 4938 C CA . CYS A 1 21 ? -4.487 0.349 -7.073 1.00 0.00 21 CYS A CA 5
ATOM 4939 C C . CYS A 1 21 ? -6.009 0.393 -7.180 1.00 0.00 21 CYS A C 5
ATOM 4940 O O . CYS A 1 21 ? -6.573 0.173 -8.252 1.00 0.00 21 CYS A O 5
ATOM 4947 N N . ASP A 1 22 ? -6.667 0.678 -6.062 1.00 0.00 22 ASP A N 5
ATOM 4948 C CA . ASP A 1 22 ? -8.123 0.752 -6.029 1.00 0.00 22 ASP A CA 5
ATOM 4949 C C . ASP A 1 22 ? -8.741 -0.635 -6.174 1.00 0.00 22 ASP A C 5
ATOM 4950 O O . ASP A 1 22 ? -9.605 -0.853 -7.023 1.00 0.00 22 ASP A O 5
ATOM 4959 N N . GLN A 1 23 ? -8.291 -1.568 -5.341 1.00 0.00 23 GLN A N 5
ATOM 4960 C CA . GLN A 1 23 ? -8.799 -2.934 -5.379 1.00 0.00 23 GLN A CA 5
ATOM 4961 C C . GLN A 1 23 ? -9.026 -3.469 -3.969 1.00 0.00 23 GLN A C 5
ATOM 4962 O O . GLN A 1 23 ? -8.268 -3.165 -3.048 1.00 0.00 23 GLN A O 5
ATOM 4976 N N . PHE A 1 24 ? -10.075 -4.269 -3.807 1.00 0.00 24 PHE A N 5
ATOM 4977 C CA . PHE A 1 24 ? -10.404 -4.846 -2.508 1.00 0.00 24 PHE A CA 5
ATOM 4978 C C . PHE A 1 24 ? -9.267 -5.729 -2.003 1.00 0.00 24 PHE A C 5
ATOM 4979 O O . PHE A 1 24 ? -8.839 -6.659 -2.686 1.00 0.00 24 PHE A O 5
ATOM 4996 N N . ILE A 1 25 ? -8.782 -5.429 -0.802 1.00 0.00 25 ILE A N 5
ATOM 4997 C CA . ILE A 1 25 ? -7.696 -6.195 -0.204 1.00 0.00 25 ILE A CA 5
ATOM 4998 C C . ILE A 1 25 ? -8.223 -7.446 0.490 1.00 0.00 25 ILE A C 5
ATOM 4999 O O . ILE A 1 25 ? -8.878 -7.362 1.528 1.00 0.00 25 ILE A O 5
ATOM 5015 N N . GLU A 1 26 ? -7.929 -8.606 -0.089 1.00 0.00 26 GLU A N 5
ATOM 5016 C CA . GLU A 1 26 ? -8.373 -9.875 0.475 1.00 0.00 26 GLU A CA 5
ATOM 5017 C C . GLU A 1 26 ? -7.235 -10.566 1.222 1.00 0.00 26 GLU A C 5
ATOM 5018 O O . GLU A 1 26 ? -6.062 -10.362 0.913 1.00 0.00 26 GLU A O 5
ATOM 5030 N N . GLY A 1 27 ? -7.592 -11.385 2.206 1.00 0.00 27 GLY A N 5
ATOM 5031 C CA . GLY A 1 27 ? -6.591 -12.093 2.982 1.00 0.00 27 GLY A CA 5
ATOM 5032 C C . GLY A 1 27 ? -6.109 -11.292 4.176 1.00 0.00 27 GLY A C 5
ATOM 5033 O O . GLY A 1 27 ? -6.190 -11.754 5.313 1.00 0.00 27 GLY A O 5
ATOM 5037 N N . GLU A 1 28 ? -5.605 -10.090 3.915 1.00 0.00 28 GLU A N 5
ATOM 5038 C CA . GLU A 1 28 ? -5.105 -9.226 4.978 1.00 0.00 28 GLU A CA 5
ATOM 5039 C C . GLU A 1 28 ? -4.764 -7.840 4.436 1.00 0.00 28 GLU A C 5
ATOM 5040 O O . GLU A 1 28 ? -4.357 -7.694 3.284 1.00 0.00 28 GLU A O 5
ATOM 5052 N N . VAL A 1 29 ? -4.935 -6.824 5.277 1.00 0.00 29 VAL A N 5
ATOM 5053 C CA . VAL A 1 29 ? -4.646 -5.450 4.884 1.00 0.00 29 VAL A CA 5
ATOM 5054 C C . VAL A 1 29 ? -3.612 -4.820 5.811 1.00 0.00 29 VAL A C 5
ATOM 5055 O O . VAL A 1 29 ? -3.476 -5.217 6.968 1.00 0.00 29 VAL A O 5
ATOM 5068 N N . VAL A 1 30 ? -2.884 -3.836 5.294 1.00 0.00 30 VAL A N 5
ATOM 5069 C CA . VAL A 1 30 ? -1.863 -3.149 6.075 1.00 0.00 30 VAL A CA 5
ATOM 5070 C C . VAL A 1 30 ? -2.305 -1.735 6.436 1.00 0.00 30 VAL A C 5
ATOM 5071 O O . VAL A 1 30 ? -2.139 -0.802 5.650 1.00 0.00 30 VAL A O 5
ATOM 5084 N N . SER A 1 31 ? -2.869 -1.584 7.630 1.00 0.00 31 SER A N 5
ATOM 5085 C CA . SER A 1 31 ? -3.339 -0.284 8.095 1.00 0.00 31 SER A CA 5
ATOM 5086 C C . SER A 1 31 ? -2.164 0.633 8.423 1.00 0.00 31 SER A C 5
ATOM 5087 O O . SER A 1 31 ? -1.481 0.447 9.430 1.00 0.00 31 SER A O 5
ATOM 5095 N N . ALA A 1 32 ? -1.935 1.622 7.566 1.00 0.00 32 ALA A N 5
ATOM 5096 C CA . ALA A 1 32 ? -0.845 2.569 7.765 1.00 0.00 32 ALA A CA 5
ATOM 5097 C C . ALA A 1 32 ? -1.309 4.000 7.515 1.00 0.00 32 ALA A C 5
ATOM 5098 O O . ALA A 1 32 ? -1.931 4.293 6.493 1.00 0.00 32 ALA A O 5
ATOM 5105 N N . LEU A 1 33 ? -1.004 4.888 8.455 1.00 0.00 33 LEU A N 5
ATOM 5106 C CA . LEU A 1 33 ? -1.390 6.290 8.337 1.00 0.00 33 LEU A CA 5
ATOM 5107 C C . LEU A 1 33 ? -2.898 6.426 8.154 1.00 0.00 33 LEU A C 5
ATOM 5108 O O . LEU A 1 33 ? -3.366 7.235 7.355 1.00 0.00 33 LEU A O 5
ATOM 5124 N N . GLY A 1 34 ? -3.654 5.628 8.902 1.00 0.00 34 GLY A N 5
ATOM 5125 C CA . GLY A 1 34 ? -5.102 5.676 8.808 1.00 0.00 34 GLY A CA 5
ATOM 5126 C C . GLY A 1 34 ? -5.602 5.392 7.406 1.00 0.00 34 GLY A C 5
ATOM 5127 O O . GLY A 1 34 ? -6.502 6.070 6.910 1.00 0.00 34 GLY A O 5
ATOM 5131 N N . LYS A 1 35 ? -5.017 4.387 6.763 1.00 0.00 35 LYS A N 5
ATOM 5132 C CA . LYS A 1 35 ? -5.407 4.014 5.408 1.00 0.00 35 LYS A CA 5
ATOM 5133 C C . LYS A 1 35 ? -5.216 2.518 5.180 1.00 0.00 35 LYS A C 5
ATOM 5134 O O . LYS A 1 35 ? -4.723 1.803 6.054 1.00 0.00 35 LYS A O 5
ATOM 5153 N N . THR A 1 36 ? -5.608 2.049 3.999 1.00 0.00 36 THR A N 5
ATOM 5154 C CA . THR A 1 36 ? -5.480 0.638 3.656 1.00 0.00 36 THR A CA 5
ATOM 5155 C C . THR A 1 36 ? -4.705 0.457 2.355 1.00 0.00 36 THR A C 5
ATOM 5156 O O . THR A 1 36 ? -5.052 1.042 1.329 1.00 0.00 36 THR A O 5
ATOM 5167 N N . TYR A 1 37 ? -3.656 -0.356 2.406 1.00 0.00 37 TYR A N 5
ATOM 5168 C CA . TYR A 1 37 ? -2.831 -0.612 1.231 1.00 0.00 37 TYR A CA 5
ATOM 5169 C C . TYR A 1 37 ? -2.451 -2.087 1.144 1.00 0.00 37 TYR A C 5
ATOM 5170 O O . TYR A 1 37 ? -2.508 -2.815 2.136 1.00 0.00 37 TYR A O 5
ATOM 5188 N N . HIS A 1 38 ? -2.063 -2.522 -0.051 1.00 0.00 38 HIS A N 5
ATOM 5189 C CA . HIS A 1 38 ? -1.672 -3.910 -0.269 1.00 0.00 38 HIS A CA 5
ATOM 5190 C C . HIS A 1 38 ? -0.266 -4.169 0.264 1.00 0.00 38 HIS A C 5
ATOM 5191 O O . HIS A 1 38 ? 0.524 -3.248 0.472 1.00 0.00 38 HIS A O 5
ATOM 5205 N N . PRO A 1 39 ? 0.055 -5.451 0.491 1.00 0.00 39 PRO A N 5
ATOM 5206 C CA . PRO A 1 39 ? 1.366 -5.861 1.003 1.00 0.00 39 PRO A CA 5
ATOM 5207 C C . PRO A 1 39 ? 2.476 -5.663 -0.023 1.00 0.00 39 PRO A C 5
ATOM 5208 O O . PRO A 1 39 ? 3.650 -5.895 0.266 1.00 0.00 39 PRO A O 5
ATOM 5219 N N . ASP A 1 40 ? 2.098 -5.232 -1.221 1.00 0.00 40 ASP A N 5
ATOM 5220 C CA . ASP A 1 40 ? 3.063 -5.002 -2.290 1.00 0.00 40 ASP A CA 5
ATOM 5221 C C . ASP A 1 40 ? 2.969 -3.569 -2.807 1.00 0.00 40 ASP A C 5
ATOM 5222 O O . ASP A 1 40 ? 3.890 -3.070 -3.454 1.00 0.00 40 ASP A O 5
ATOM 5231 N N . CYS A 1 41 ? 1.850 -2.913 -2.518 1.00 0.00 41 CYS A N 5
ATOM 5232 C CA . CYS A 1 41 ? 1.634 -1.539 -2.954 1.00 0.00 41 CYS A CA 5
ATOM 5233 C C . CYS A 1 41 ? 2.345 -0.557 -2.027 1.00 0.00 41 CYS A C 5
ATOM 5234 O O . CYS A 1 41 ? 2.687 0.556 -2.429 1.00 0.00 41 CYS A O 5
ATOM 5241 N N . PHE A 1 42 ? 2.565 -0.976 -0.786 1.00 0.00 42 PHE A N 5
ATOM 5242 C CA . PHE A 1 42 ? 3.234 -0.134 0.198 1.00 0.00 42 PHE A CA 5
ATOM 5243 C C . PHE A 1 42 ? 4.750 -0.232 0.057 1.00 0.00 42 PHE A C 5
ATOM 5244 O O . PHE A 1 42 ? 5.479 -0.227 1.050 1.00 0.00 42 PHE A O 5
ATOM 5261 N N . VAL A 1 43 ? 5.219 -0.322 -1.184 1.00 0.00 43 VAL A N 5
ATOM 5262 C CA . VAL A 1 43 ? 6.647 -0.421 -1.456 1.00 0.00 43 VAL A CA 5
ATOM 5263 C C . VAL A 1 43 ? 7.160 0.828 -2.164 1.00 0.00 43 VAL A C 5
ATOM 5264 O O . VAL A 1 43 ? 6.380 1.693 -2.563 1.00 0.00 43 VAL A O 5
ATOM 5277 N N . CYS A 1 44 ? 8.477 0.917 -2.316 1.00 0.00 44 CYS A N 5
ATOM 5278 C CA . CYS A 1 44 ? 9.096 2.060 -2.976 1.00 0.00 44 CYS A CA 5
ATOM 5279 C C . CYS A 1 44 ? 8.369 2.398 -4.275 1.00 0.00 44 CYS A C 5
ATOM 5280 O O . CYS A 1 44 ? 7.580 1.601 -4.782 1.00 0.00 44 CYS A O 5
ATOM 5287 N N . ALA A 1 45 ? 8.641 3.585 -4.807 1.00 0.00 45 ALA A N 5
ATOM 5288 C CA . ALA A 1 45 ? 8.016 4.027 -6.047 1.00 0.00 45 ALA A CA 5
ATOM 5289 C C . ALA A 1 45 ? 8.990 3.935 -7.217 1.00 0.00 45 ALA A C 5
ATOM 5290 O O . ALA A 1 45 ? 8.579 3.847 -8.374 1.00 0.00 45 ALA A O 5
ATOM 5297 N N . VAL A 1 46 ? 10.282 3.956 -6.908 1.00 0.00 46 VAL A N 5
ATOM 5298 C CA . VAL A 1 46 ? 11.315 3.874 -7.933 1.00 0.00 46 VAL A CA 5
ATOM 5299 C C . VAL A 1 46 ? 11.700 2.425 -8.211 1.00 0.00 46 VAL A C 5
ATOM 5300 O O . VAL A 1 46 ? 11.412 1.889 -9.282 1.00 0.00 46 VAL A O 5
ATOM 5313 N N . CYS A 1 47 ? 12.353 1.796 -7.240 1.00 0.00 47 CYS A N 5
ATOM 5314 C CA . CYS A 1 47 ? 12.778 0.408 -7.378 1.00 0.00 47 CYS A CA 5
ATOM 5315 C C . CYS A 1 47 ? 11.616 -0.546 -7.117 1.00 0.00 47 CYS A C 5
ATOM 5316 O O . CYS A 1 47 ? 11.640 -1.701 -7.542 1.00 0.00 47 CYS A O 5
ATOM 5323 N N . ARG A 1 48 ? 10.600 -0.054 -6.415 1.00 0.00 48 ARG A N 5
ATOM 5324 C CA . ARG A 1 48 ? 9.430 -0.862 -6.096 1.00 0.00 48 ARG A CA 5
ATOM 5325 C C . ARG A 1 48 ? 9.822 -2.087 -5.275 1.00 0.00 48 ARG A C 5
ATOM 5326 O O . ARG A 1 48 ? 9.414 -3.208 -5.579 1.00 0.00 48 ARG A O 5
ATOM 5347 N N . LEU A 1 49 ? 10.616 -1.864 -4.234 1.00 0.00 49 LEU A N 5
ATOM 5348 C CA . LEU A 1 49 ? 11.065 -2.950 -3.368 1.00 0.00 49 LEU A CA 5
ATOM 5349 C C . LEU A 1 49 ? 10.523 -2.776 -1.953 1.00 0.00 49 LEU A C 5
ATOM 5350 O O . LEU A 1 49 ? 10.429 -1.666 -1.429 1.00 0.00 49 LEU A O 5
ATOM 5366 N N . PRO A 1 50 ? 10.159 -3.900 -1.316 1.00 0.00 50 PRO A N 5
ATOM 5367 C CA . PRO A 1 50 ? 9.623 -3.898 0.048 1.00 0.00 50 PRO A CA 5
ATOM 5368 C C . PRO A 1 50 ? 10.680 -3.536 1.086 1.00 0.00 50 PRO A C 5
ATOM 5369 O O . PRO A 1 50 ? 11.724 -4.184 1.176 1.00 0.00 50 PRO A O 5
ATOM 5380 N N . PHE A 1 51 ? 10.404 -2.498 1.868 1.00 0.00 51 PHE A N 5
ATOM 5381 C CA . PHE A 1 51 ? 11.332 -2.050 2.900 1.00 0.00 51 PHE A CA 5
ATOM 5382 C C . PHE A 1 51 ? 11.488 -3.108 3.988 1.00 0.00 51 PHE A C 5
ATOM 5383 O O . PHE A 1 51 ? 10.514 -3.689 4.469 1.00 0.00 51 PHE A O 5
ATOM 5400 N N . PRO A 1 52 ? 12.742 -3.366 4.387 1.00 0.00 52 PRO A N 5
ATOM 5401 C CA . PRO A 1 52 ? 13.057 -4.355 5.422 1.00 0.00 52 PRO A CA 5
ATOM 5402 C C . PRO A 1 52 ? 12.604 -3.907 6.808 1.00 0.00 52 PRO A C 5
ATOM 5403 O O . PRO A 1 52 ? 12.273 -2.743 7.033 1.00 0.00 52 PRO A O 5
ATOM 5414 N N . PRO A 1 53 ? 12.590 -4.851 7.760 1.00 0.00 53 PRO A N 5
ATOM 5415 C CA . PRO A 1 53 ? 12.181 -4.577 9.141 1.00 0.00 53 PRO A CA 5
ATOM 5416 C C . PRO A 1 53 ? 13.189 -3.706 9.882 1.00 0.00 53 PRO A C 5
ATOM 5417 O O . PRO A 1 53 ? 14.238 -4.184 10.313 1.00 0.00 53 PRO A O 5
ATOM 5428 N N . GLY A 1 54 ? 12.864 -2.425 10.028 1.00 0.00 54 GLY A N 5
ATOM 5429 C CA . GLY A 1 54 ? 13.753 -1.508 10.718 1.00 0.00 54 GLY A CA 5
ATOM 5430 C C . GLY A 1 54 ? 14.441 -0.545 9.771 1.00 0.00 54 GLY A C 5
ATOM 5431 O O . GLY A 1 54 ? 15.644 -0.308 9.883 1.00 0.00 54 GLY A O 5
ATOM 5435 N N . ASP A 1 55 ? 13.678 0.010 8.836 1.00 0.00 55 ASP A N 5
ATOM 5436 C CA . ASP A 1 55 ? 14.222 0.952 7.865 1.00 0.00 55 ASP A CA 5
ATOM 5437 C C . ASP A 1 55 ? 13.330 2.184 7.744 1.00 0.00 55 ASP A C 5
ATOM 5438 O O . ASP A 1 55 ? 12.111 2.069 7.615 1.00 0.00 55 ASP A O 5
ATOM 5447 N N . ARG A 1 56 ? 13.946 3.361 7.789 1.00 0.00 56 ARG A N 5
ATOM 5448 C CA . ARG A 1 56 ? 13.207 4.613 7.686 1.00 0.00 56 ARG A CA 5
ATOM 5449 C C . ARG A 1 56 ? 12.591 4.770 6.299 1.00 0.00 56 ARG A C 5
ATOM 5450 O O . ARG A 1 56 ? 13.092 4.216 5.320 1.00 0.00 56 ARG A O 5
ATOM 5471 N N . VAL A 1 57 ? 11.502 5.527 6.223 1.00 0.00 57 VAL A N 5
ATOM 5472 C CA . VAL A 1 57 ? 10.817 5.757 4.956 1.00 0.00 57 VAL A CA 5
ATOM 5473 C C . VAL A 1 57 ? 10.640 7.248 4.690 1.00 0.00 57 VAL A C 5
ATOM 5474 O O . VAL A 1 57 ? 10.124 7.984 5.532 1.00 0.00 57 VAL A O 5
ATOM 5487 N N . THR A 1 58 ? 11.071 7.689 3.512 1.00 0.00 58 THR A N 5
ATOM 5488 C CA . THR A 1 58 ? 10.960 9.092 3.134 1.00 0.00 58 THR A CA 5
ATOM 5489 C C . THR A 1 58 ? 9.638 9.369 2.429 1.00 0.00 58 THR A C 5
ATOM 5490 O O . THR A 1 58 ? 9.389 8.865 1.333 1.00 0.00 58 THR A O 5
ATOM 5501 N N . PHE A 1 59 ? 8.791 10.173 3.063 1.00 0.00 59 PHE A N 5
ATOM 5502 C CA . PHE A 1 59 ? 7.493 10.517 2.496 1.00 0.00 59 PHE A CA 5
ATOM 5503 C C . PHE A 1 59 ? 7.621 11.667 1.501 1.00 0.00 59 PHE A C 5
ATOM 5504 O O . PHE A 1 59 ? 7.898 12.803 1.881 1.00 0.00 59 PHE A O 5
ATOM 5521 N N . ASN A 1 60 ? 7.418 11.361 0.223 1.00 0.00 60 ASN A N 5
ATOM 5522 C CA . ASN A 1 60 ? 7.513 12.367 -0.828 1.00 0.00 60 ASN A CA 5
ATOM 5523 C C . ASN A 1 60 ? 6.211 12.451 -1.619 1.00 0.00 60 ASN A C 5
ATOM 5524 O O . ASN A 1 60 ? 5.891 11.559 -2.404 1.00 0.00 60 ASN A O 5
ATOM 5535 N N . GLY A 1 61 ? 5.464 13.530 -1.407 1.00 0.00 61 GLY A N 5
ATOM 5536 C CA . GLY A 1 61 ? 4.206 13.711 -2.108 1.00 0.00 61 GLY A CA 5
ATOM 5537 C C . GLY A 1 61 ? 3.225 12.588 -1.837 1.00 0.00 61 GLY A C 5
ATOM 5538 O O . GLY A 1 61 ? 2.760 12.417 -0.710 1.00 0.00 61 GLY A O 5
ATOM 5542 N N . LYS A 1 62 ? 2.906 11.820 -2.874 1.00 0.00 62 LYS A N 5
ATOM 5543 C CA . LYS A 1 62 ? 1.973 10.707 -2.744 1.00 0.00 62 LYS A CA 5
ATOM 5544 C C . LYS A 1 62 ? 2.719 9.379 -2.663 1.00 0.00 62 LYS A C 5
ATOM 5545 O O . LYS A 1 62 ? 2.293 8.460 -1.965 1.00 0.00 62 LYS A O 5
ATOM 5564 N N . GLU A 1 63 ? 3.834 9.286 -3.381 1.00 0.00 63 GLU A N 5
ATOM 5565 C CA . GLU A 1 63 ? 4.638 8.070 -3.389 1.00 0.00 63 GLU A CA 5
ATOM 5566 C C . GLU A 1 63 ? 5.751 8.147 -2.347 1.00 0.00 63 GLU A C 5
ATOM 5567 O O . GLU A 1 63 ? 6.048 9.219 -1.818 1.00 0.00 63 GLU A O 5
ATOM 5579 N N . CYS A 1 64 ? 6.361 7.003 -2.057 1.00 0.00 64 CYS A N 5
ATOM 5580 C CA . CYS A 1 64 ? 7.440 6.939 -1.077 1.00 0.00 64 CYS A CA 5
ATOM 5581 C C . CYS A 1 64 ? 8.671 6.259 -1.668 1.00 0.00 64 CYS A C 5
ATOM 5582 O O . CYS A 1 64 ? 8.556 5.358 -2.498 1.00 0.00 64 CYS A O 5
ATOM 5590 N N . MET A 1 65 ? 9.848 6.699 -1.235 1.00 0.00 65 MET A N 5
ATOM 5591 C CA . MET A 1 65 ? 11.100 6.133 -1.721 1.00 0.00 65 MET A CA 5
ATOM 5592 C C . MET A 1 65 ? 11.929 5.575 -0.569 1.00 0.00 65 MET A C 5
ATOM 5593 O O . MET A 1 65 ? 11.753 5.971 0.584 1.00 0.00 65 MET A O 5
ATOM 5607 N N . CYS A 1 66 ? 12.832 4.653 -0.887 1.00 0.00 66 CYS A N 5
ATOM 5608 C CA . CYS A 1 66 ? 13.687 4.040 0.122 1.00 0.00 66 CYS A CA 5
ATOM 5609 C C . CYS A 1 66 ? 14.904 4.915 0.409 1.00 0.00 66 CYS A C 5
ATOM 5610 O O . CYS A 1 66 ? 15.424 5.582 -0.485 1.00 0.00 66 CYS A O 5
ATOM 5617 N N . GLN A 1 67 ? 15.350 4.906 1.661 1.00 0.00 67 GLN A N 5
ATOM 5618 C CA . GLN A 1 67 ? 16.505 5.699 2.065 1.00 0.00 67 GLN A CA 5
ATOM 5619 C C . GLN A 1 67 ? 17.523 5.795 0.933 1.00 0.00 67 GLN A C 5
ATOM 5620 O O . GLN A 1 67 ? 18.069 6.865 0.664 1.00 0.00 67 GLN A O 5
ATOM 5634 N N . LYS A 1 68 ? 17.774 4.669 0.274 1.00 0.00 68 LYS A N 5
ATOM 5635 C CA . LYS A 1 68 ? 18.726 4.625 -0.830 1.00 0.00 68 LYS A CA 5
ATOM 5636 C C . LYS A 1 68 ? 18.292 5.553 -1.960 1.00 0.00 68 LYS A C 5
ATOM 5637 O O . LYS A 1 68 ? 18.923 6.581 -2.210 1.00 0.00 68 LYS A O 5
ATOM 5656 N N . CYS A 1 69 ? 17.211 5.185 -2.640 1.00 0.00 69 CYS A N 5
ATOM 5657 C CA . CYS A 1 69 ? 16.692 5.985 -3.743 1.00 0.00 69 CYS A CA 5
ATOM 5658 C C . CYS A 1 69 ? 16.646 7.464 -3.368 1.00 0.00 69 CYS A C 5
ATOM 5659 O O . CYS A 1 69 ? 17.262 8.301 -4.027 1.00 0.00 69 CYS A O 5
ATOM 5666 N N . SER A 1 70 ? 15.912 7.776 -2.305 1.00 0.00 70 SER A N 5
ATOM 5667 C CA . SER A 1 70 ? 15.783 9.154 -1.844 1.00 0.00 70 SER A CA 5
ATOM 5668 C C . SER A 1 70 ? 17.086 9.920 -2.050 1.00 0.00 70 SER A C 5
ATOM 5669 O O . SER A 1 70 ? 17.151 10.852 -2.854 1.00 0.00 70 SER A O 5
ATOM 5677 N N . LEU A 1 71 ? 18.121 9.523 -1.319 1.00 0.00 71 LEU A N 5
ATOM 5678 C CA . LEU A 1 71 ? 19.424 10.171 -1.420 1.00 0.00 71 LEU A CA 5
ATOM 5679 C C . LEU A 1 71 ? 20.210 9.631 -2.610 1.00 0.00 71 LEU A C 5
ATOM 5680 O O . LEU A 1 71 ? 19.938 8.546 -3.124 1.00 0.00 71 LEU A O 5
ATOM 5696 N N . PRO A 1 72 ? 21.209 10.404 -3.059 1.00 0.00 72 PRO A N 5
ATOM 5697 C CA . PRO A 1 72 ? 22.057 10.023 -4.193 1.00 0.00 72 PRO A CA 5
ATOM 5698 C C . PRO A 1 72 ? 22.979 8.855 -3.860 1.00 0.00 72 PRO A C 5
ATOM 5699 O O . PRO A 1 72 ? 23.564 8.802 -2.778 1.00 0.00 72 PRO A O 5
ATOM 5710 N N . VAL A 1 73 ? 23.105 7.920 -4.796 1.00 0.00 73 VAL A N 5
ATOM 5711 C CA . VAL A 1 73 ? 23.958 6.754 -4.602 1.00 0.00 73 VAL A CA 5
ATOM 5712 C C . VAL A 1 73 ? 24.897 6.557 -5.787 1.00 0.00 73 VAL A C 5
ATOM 5713 O O . VAL A 1 73 ? 24.518 6.778 -6.937 1.00 0.00 73 VAL A O 5
ATOM 5726 N N . SER A 1 74 ? 26.126 6.139 -5.498 1.00 0.00 74 SER A N 5
ATOM 5727 C CA . SER A 1 74 ? 27.122 5.915 -6.539 1.00 0.00 74 SER A CA 5
ATOM 5728 C C . SER A 1 74 ? 26.468 5.387 -7.812 1.00 0.00 74 SER A C 5
ATOM 5729 O O . SER A 1 74 ? 26.777 5.836 -8.915 1.00 0.00 74 SER A O 5
ATOM 5737 N N . VAL A 1 75 ? 25.561 4.428 -7.650 1.00 0.00 75 VAL A N 5
ATOM 5738 C CA . VAL A 1 75 ? 24.861 3.838 -8.784 1.00 0.00 75 VAL A CA 5
ATOM 5739 C C . VAL A 1 75 ? 24.527 4.893 -9.833 1.00 0.00 75 VAL A C 5
ATOM 5740 O O . VAL A 1 75 ? 24.097 5.997 -9.502 1.00 0.00 75 VAL A O 5
ATOM 5753 N N . SER A 1 76 ? 24.727 4.544 -11.100 1.00 0.00 76 SER A N 5
ATOM 5754 C CA . SER A 1 76 ? 24.449 5.462 -12.198 1.00 0.00 76 SER A CA 5
ATOM 5755 C C . SER A 1 76 ? 24.578 4.754 -13.544 1.00 0.00 76 SER A C 5
ATOM 5756 O O . SER A 1 76 ? 25.492 3.959 -13.755 1.00 0.00 76 SER A O 5
ATOM 5764 N N . GLY A 1 77 ? 23.652 5.050 -14.452 1.00 0.00 77 GLY A N 5
ATOM 5765 C CA . GLY A 1 77 ? 23.678 4.434 -15.765 1.00 0.00 77 GLY A CA 5
ATOM 5766 C C . GLY A 1 77 ? 23.756 5.455 -16.883 1.00 0.00 77 GLY A C 5
ATOM 5767 O O . GLY A 1 77 ? 24.197 6.587 -16.688 1.00 0.00 77 GLY A O 5
ATOM 5771 N N . PRO A 1 78 ? 23.320 5.054 -18.087 1.00 0.00 78 PRO A N 5
ATOM 5772 C CA . PRO A 1 78 ? 23.333 5.928 -19.264 1.00 0.00 78 PRO A CA 5
ATOM 5773 C C . PRO A 1 78 ? 22.311 7.055 -19.160 1.00 0.00 78 PRO A C 5
ATOM 5774 O O . PRO A 1 78 ? 21.608 7.178 -18.158 1.00 0.00 78 PRO A O 5
ATOM 5785 N N . SER A 1 79 ? 22.235 7.876 -20.203 1.00 0.00 79 SER A N 5
ATOM 5786 C CA . SER A 1 79 ? 21.302 8.996 -20.227 1.00 0.00 79 SER A CA 5
ATOM 5787 C C . SER A 1 79 ? 20.072 8.660 -21.065 1.00 0.00 79 SER A C 5
ATOM 5788 O O . SER A 1 79 ? 19.589 9.488 -21.838 1.00 0.00 79 SER A O 5
ATOM 5796 N N . SER A 1 80 ? 19.571 7.440 -20.905 1.00 0.00 80 SER A N 5
ATOM 5797 C CA . SER A 1 80 ? 18.399 6.991 -21.649 1.00 0.00 80 SER A CA 5
ATOM 5798 C C . SER A 1 80 ? 17.230 7.951 -21.451 1.00 0.00 80 SER A C 5
ATOM 5799 O O . SER A 1 80 ? 16.732 8.546 -22.406 1.00 0.00 80 SER A O 5
ATOM 5807 N N . GLY A 1 81 ? 16.796 8.096 -20.203 1.00 0.00 81 GLY A N 5
ATOM 5808 C CA . GLY A 1 81 ? 15.689 8.984 -19.900 1.00 0.00 81 GLY A CA 5
ATOM 5809 C C . GLY A 1 81 ? 15.591 9.307 -18.423 1.00 0.00 81 GLY A C 5
ATOM 5810 O O . GLY A 1 81 ? 15.443 10.477 -18.074 1.00 0.00 81 GLY A O 5
ATOM 5816 N N . GLY A 1 1 ? -30.740 -13.383 -15.573 1.00 0.00 1 GLY A N 6
ATOM 5817 C CA . GLY A 1 1 ? -30.928 -14.273 -14.442 1.00 0.00 1 GLY A CA 6
ATOM 5818 C C . GLY A 1 1 ? -30.722 -15.729 -14.809 1.00 0.00 1 GLY A C 6
ATOM 5819 O O . GLY A 1 1 ? -31.680 -16.498 -14.886 1.00 0.00 1 GLY A O 6
ATOM 5823 N N . SER A 1 2 ? -29.469 -16.108 -15.037 1.00 0.00 2 SER A N 6
ATOM 5824 C CA . SER A 1 2 ? -29.140 -17.481 -15.404 1.00 0.00 2 SER A CA 6
ATOM 5825 C C . SER A 1 2 ? -28.123 -18.073 -14.433 1.00 0.00 2 SER A C 6
ATOM 5826 O O . SER A 1 2 ? -27.283 -17.360 -13.885 1.00 0.00 2 SER A O 6
ATOM 5834 N N . SER A 1 3 ? -28.205 -19.383 -14.226 1.00 0.00 3 SER A N 6
ATOM 5835 C CA . SER A 1 3 ? -27.295 -20.073 -13.320 1.00 0.00 3 SER A CA 6
ATOM 5836 C C . SER A 1 3 ? -27.403 -19.507 -11.907 1.00 0.00 3 SER A C 6
ATOM 5837 O O . SER A 1 3 ? -26.395 -19.254 -11.249 1.00 0.00 3 SER A O 6
ATOM 5845 N N . GLY A 1 4 ? -28.635 -19.310 -11.448 1.00 0.00 4 GLY A N 6
ATOM 5846 C CA . GLY A 1 4 ? -28.854 -18.775 -10.116 1.00 0.00 4 GLY A CA 6
ATOM 5847 C C . GLY A 1 4 ? -28.778 -17.261 -10.080 1.00 0.00 4 GLY A C 6
ATOM 5848 O O . GLY A 1 4 ? -28.511 -16.622 -11.098 1.00 0.00 4 GLY A O 6
ATOM 5852 N N . SER A 1 5 ? -29.014 -16.686 -8.905 1.00 0.00 5 SER A N 6
ATOM 5853 C CA . SER A 1 5 ? -28.975 -15.238 -8.742 1.00 0.00 5 SER A CA 6
ATOM 5854 C C . SER A 1 5 ? -27.851 -14.827 -7.796 1.00 0.00 5 SER A C 6
ATOM 5855 O O . SER A 1 5 ? -27.602 -15.486 -6.787 1.00 0.00 5 SER A O 6
ATOM 5863 N N . SER A 1 6 ? -27.173 -13.734 -8.132 1.00 0.00 6 SER A N 6
ATOM 5864 C CA . SER A 1 6 ? -26.072 -13.236 -7.316 1.00 0.00 6 SER A CA 6
ATOM 5865 C C . SER A 1 6 ? -26.403 -11.865 -6.735 1.00 0.00 6 SER A C 6
ATOM 5866 O O . SER A 1 6 ? -26.771 -10.943 -7.461 1.00 0.00 6 SER A O 6
ATOM 5874 N N . GLY A 1 7 ? -26.268 -11.739 -5.418 1.00 0.00 7 GLY A N 6
ATOM 5875 C CA . GLY A 1 7 ? -26.557 -10.478 -4.761 1.00 0.00 7 GLY A CA 6
ATOM 5876 C C . GLY A 1 7 ? -25.307 -9.659 -4.503 1.00 0.00 7 GLY A C 6
ATOM 5877 O O . GLY A 1 7 ? -25.181 -8.535 -4.990 1.00 0.00 7 GLY A O 6
ATOM 5881 N N . LEU A 1 8 ? -24.381 -10.222 -3.735 1.00 0.00 8 LEU A N 6
ATOM 5882 C CA . LEU A 1 8 ? -23.135 -9.536 -3.411 1.00 0.00 8 LEU A CA 6
ATOM 5883 C C . LEU A 1 8 ? -23.400 -8.297 -2.561 1.00 0.00 8 LEU A C 6
ATOM 5884 O O . LEU A 1 8 ? -22.875 -7.218 -2.837 1.00 0.00 8 LEU A O 6
ATOM 5900 N N . ASP A 1 9 ? -24.215 -8.461 -1.525 1.00 0.00 9 ASP A N 6
ATOM 5901 C CA . ASP A 1 9 ? -24.547 -7.358 -0.631 1.00 0.00 9 ASP A CA 6
ATOM 5902 C C . ASP A 1 9 ? -23.592 -7.315 0.558 1.00 0.00 9 ASP A C 6
ATOM 5903 O O . ASP A 1 9 ? -23.259 -6.242 1.061 1.00 0.00 9 ASP A O 6
ATOM 5912 N N . TYR A 1 10 ? -23.157 -8.489 1.002 1.00 0.00 10 TYR A N 6
ATOM 5913 C CA . TYR A 1 10 ? -22.243 -8.586 2.135 1.00 0.00 10 TYR A CA 6
ATOM 5914 C C . TYR A 1 10 ? -21.119 -7.561 2.017 1.00 0.00 10 TYR A C 6
ATOM 5915 O O . TYR A 1 10 ? -20.668 -7.002 3.016 1.00 0.00 10 TYR A O 6
ATOM 5933 N N . GLN A 1 11 ? -20.672 -7.321 0.788 1.00 0.00 11 GLN A N 6
ATOM 5934 C CA . GLN A 1 11 ? -19.601 -6.364 0.539 1.00 0.00 11 GLN A CA 6
ATOM 5935 C C . GLN A 1 11 ? -19.898 -5.027 1.211 1.00 0.00 11 GLN A C 6
ATOM 5936 O O . GLN A 1 11 ? -18.995 -4.362 1.718 1.00 0.00 11 GLN A O 6
ATOM 5950 N N . ARG A 1 12 ? -21.170 -4.639 1.210 1.00 0.00 12 ARG A N 6
ATOM 5951 C CA . ARG A 1 12 ? -21.586 -3.381 1.817 1.00 0.00 12 ARG A CA 6
ATOM 5952 C C . ARG A 1 12 ? -20.702 -3.036 3.012 1.00 0.00 12 ARG A C 6
ATOM 5953 O O . ARG A 1 12 ? -20.389 -1.869 3.251 1.00 0.00 12 ARG A O 6
ATOM 5974 N N . LEU A 1 13 ? -20.303 -4.059 3.761 1.00 0.00 13 LEU A N 6
ATOM 5975 C CA . LEU A 1 13 ? -19.455 -3.865 4.932 1.00 0.00 13 LEU A CA 6
ATOM 5976 C C . LEU A 1 13 ? -18.331 -2.878 4.633 1.00 0.00 13 LEU A C 6
ATOM 5977 O O . LEU A 1 13 ? -18.001 -2.630 3.473 1.00 0.00 13 LEU A O 6
ATOM 5993 N N . TYR A 1 14 ? -17.746 -2.319 5.687 1.00 0.00 14 TYR A N 6
ATOM 5994 C CA . TYR A 1 14 ? -16.659 -1.359 5.538 1.00 0.00 14 TYR A CA 6
ATOM 5995 C C . TYR A 1 14 ? -15.771 -1.722 4.351 1.00 0.00 14 TYR A C 6
ATOM 5996 O O . TYR A 1 14 ? -15.542 -0.906 3.460 1.00 0.00 14 TYR A O 6
ATOM 6014 N N . GLY A 1 15 ? -15.273 -2.955 4.348 1.00 0.00 15 GLY A N 6
ATOM 6015 C CA . GLY A 1 15 ? -14.416 -3.406 3.267 1.00 0.00 15 GLY A CA 6
ATOM 6016 C C . GLY A 1 15 ? -13.116 -2.630 3.194 1.00 0.00 15 GLY A C 6
ATOM 6017 O O . GLY A 1 15 ? -13.119 -1.398 3.175 1.00 0.00 15 GLY A O 6
ATOM 6021 N N . THR A 1 16 ? -12.000 -3.350 3.156 1.00 0.00 16 THR A N 6
ATOM 6022 C CA . THR A 1 16 ? -10.686 -2.722 3.089 1.00 0.00 16 THR A CA 6
ATOM 6023 C C . THR A 1 16 ? -10.191 -2.635 1.650 1.00 0.00 16 THR A C 6
ATOM 6024 O O . THR A 1 16 ? -9.803 -3.641 1.056 1.00 0.00 16 THR A O 6
ATOM 6035 N N . ARG A 1 17 ? -10.207 -1.428 1.095 1.00 0.00 17 ARG A N 6
ATOM 6036 C CA . ARG A 1 17 ? -9.760 -1.211 -0.275 1.00 0.00 17 ARG A CA 6
ATOM 6037 C C . ARG A 1 17 ? -8.395 -0.529 -0.300 1.00 0.00 17 ARG A C 6
ATOM 6038 O O . ARG A 1 17 ? -8.227 0.567 0.235 1.00 0.00 17 ARG A O 6
ATOM 6059 N N . CYS A 1 18 ? -7.423 -1.184 -0.926 1.00 0.00 18 CYS A N 6
ATOM 6060 C CA . CYS A 1 18 ? -6.073 -0.643 -1.020 1.00 0.00 18 CYS A CA 6
ATOM 6061 C C . CYS A 1 18 ? -6.102 0.816 -1.465 1.00 0.00 18 CYS A C 6
ATOM 6062 O O . CYS A 1 18 ? -6.804 1.174 -2.411 1.00 0.00 18 CYS A O 6
ATOM 6069 N N . PHE A 1 19 ? -5.334 1.655 -0.777 1.00 0.00 19 PHE A N 6
ATOM 6070 C CA . PHE A 1 19 ? -5.272 3.075 -1.100 1.00 0.00 19 PHE A CA 6
ATOM 6071 C C . PHE A 1 19 ? -4.145 3.359 -2.088 1.00 0.00 19 PHE A C 6
ATOM 6072 O O . PHE A 1 19 ? -3.529 4.425 -2.054 1.00 0.00 19 PHE A O 6
ATOM 6089 N N . SER A 1 20 ? -3.880 2.398 -2.967 1.00 0.00 20 SER A N 6
ATOM 6090 C CA . SER A 1 20 ? -2.824 2.542 -3.962 1.00 0.00 20 SER A CA 6
ATOM 6091 C C . SER A 1 20 ? -3.328 2.156 -5.349 1.00 0.00 20 SER A C 6
ATOM 6092 O O . SER A 1 20 ? -3.242 2.940 -6.295 1.00 0.00 20 SER A O 6
ATOM 6100 N N . CYS A 1 21 ? -3.856 0.942 -5.464 1.00 0.00 21 CYS A N 6
ATOM 6101 C CA . CYS A 1 21 ? -4.375 0.449 -6.734 1.00 0.00 21 CYS A CA 6
ATOM 6102 C C . CYS A 1 21 ? -5.900 0.474 -6.744 1.00 0.00 21 CYS A C 6
ATOM 6103 O O . CYS A 1 21 ? -6.530 0.131 -7.745 1.00 0.00 21 CYS A O 6
ATOM 6110 N N . ASP A 1 22 ? -6.488 0.881 -5.625 1.00 0.00 22 ASP A N 6
ATOM 6111 C CA . ASP A 1 22 ? -7.939 0.952 -5.505 1.00 0.00 22 ASP A CA 6
ATOM 6112 C C . ASP A 1 22 ? -8.567 -0.427 -5.683 1.00 0.00 22 ASP A C 6
ATOM 6113 O O . ASP A 1 22 ? -9.529 -0.588 -6.434 1.00 0.00 22 ASP A O 6
ATOM 6122 N N . GLN A 1 23 ? -8.016 -1.417 -4.989 1.00 0.00 23 GLN A N 6
ATOM 6123 C CA . GLN A 1 23 ? -8.521 -2.782 -5.073 1.00 0.00 23 GLN A CA 6
ATOM 6124 C C . GLN A 1 23 ? -8.724 -3.374 -3.683 1.00 0.00 23 GLN A C 6
ATOM 6125 O O . GLN A 1 23 ? -7.914 -3.160 -2.781 1.00 0.00 23 GLN A O 6
ATOM 6139 N N . PHE A 1 24 ? -9.812 -4.119 -3.515 1.00 0.00 24 PHE A N 6
ATOM 6140 C CA . PHE A 1 24 ? -10.123 -4.741 -2.233 1.00 0.00 24 PHE A CA 6
ATOM 6141 C C . PHE A 1 24 ? -9.002 -5.681 -1.799 1.00 0.00 24 PHE A C 6
ATOM 6142 O O . PHE A 1 24 ? -8.573 -6.547 -2.562 1.00 0.00 24 PHE A O 6
ATOM 6159 N N . ILE A 1 25 ? -8.532 -5.502 -0.569 1.00 0.00 25 ILE A N 6
ATOM 6160 C CA . ILE A 1 25 ? -7.462 -6.333 -0.032 1.00 0.00 25 ILE A CA 6
ATOM 6161 C C . ILE A 1 25 ? -8.022 -7.570 0.662 1.00 0.00 25 ILE A C 6
ATOM 6162 O O . ILE A 1 25 ? -8.590 -7.479 1.750 1.00 0.00 25 ILE A O 6
ATOM 6178 N N . GLU A 1 26 ? -7.855 -8.725 0.026 1.00 0.00 26 GLU A N 6
ATOM 6179 C CA . GLU A 1 26 ? -8.344 -9.981 0.584 1.00 0.00 26 GLU A CA 6
ATOM 6180 C C . GLU A 1 26 ? -7.220 -10.739 1.285 1.00 0.00 26 GLU A C 6
ATOM 6181 O O . GLU A 1 26 ? -6.047 -10.586 0.945 1.00 0.00 26 GLU A O 6
ATOM 6193 N N . GLY A 1 27 ? -7.587 -11.556 2.267 1.00 0.00 27 GLY A N 6
ATOM 6194 C CA . GLY A 1 27 ? -6.599 -12.325 3.002 1.00 0.00 27 GLY A CA 6
ATOM 6195 C C . GLY A 1 27 ? -5.992 -11.543 4.149 1.00 0.00 27 GLY A C 6
ATOM 6196 O O . GLY A 1 27 ? -6.318 -11.782 5.312 1.00 0.00 27 GLY A O 6
ATOM 6200 N N . GLU A 1 28 ? -5.107 -10.607 3.823 1.00 0.00 28 GLU A N 6
ATOM 6201 C CA . GLU A 1 28 ? -4.451 -9.790 4.837 1.00 0.00 28 GLU A CA 6
ATOM 6202 C C . GLU A 1 28 ? -4.169 -8.387 4.306 1.00 0.00 28 GLU A C 6
ATOM 6203 O O . GLU A 1 28 ? -3.933 -8.198 3.113 1.00 0.00 28 GLU A O 6
ATOM 6215 N N . VAL A 1 29 ? -4.195 -7.405 5.202 1.00 0.00 29 VAL A N 6
ATOM 6216 C CA . VAL A 1 29 ? -3.942 -6.020 4.826 1.00 0.00 29 VAL A CA 6
ATOM 6217 C C . VAL A 1 29 ? -2.847 -5.406 5.691 1.00 0.00 29 VAL A C 6
ATOM 6218 O O . VAL A 1 29 ? -2.663 -5.793 6.845 1.00 0.00 29 VAL A O 6
ATOM 6231 N N . VAL A 1 30 ? -2.121 -4.447 5.126 1.00 0.00 30 VAL A N 6
ATOM 6232 C CA . VAL A 1 30 ? -1.044 -3.778 5.846 1.00 0.00 30 VAL A CA 6
ATOM 6233 C C . VAL A 1 30 ? -1.445 -2.362 6.243 1.00 0.00 30 VAL A C 6
ATOM 6234 O O . VAL A 1 30 ? -1.364 -1.434 5.438 1.00 0.00 30 VAL A O 6
ATOM 6247 N N . SER A 1 31 ? -1.878 -2.203 7.490 1.00 0.00 31 SER A N 6
ATOM 6248 C CA . SER A 1 31 ? -2.295 -0.900 7.994 1.00 0.00 31 SER A CA 6
ATOM 6249 C C . SER A 1 31 ? -1.086 -0.011 8.268 1.00 0.00 31 SER A C 6
ATOM 6250 O O . SER A 1 31 ? -0.356 -0.218 9.236 1.00 0.00 31 SER A O 6
ATOM 6258 N N . ALA A 1 32 ? -0.882 0.981 7.406 1.00 0.00 32 ALA A N 6
ATOM 6259 C CA . ALA A 1 32 ? 0.237 1.903 7.555 1.00 0.00 32 ALA A CA 6
ATOM 6260 C C . ALA A 1 32 ? -0.210 3.346 7.347 1.00 0.00 32 ALA A C 6
ATOM 6261 O O . ALA A 1 32 ? -1.060 3.628 6.500 1.00 0.00 32 ALA A O 6
ATOM 6268 N N . LEU A 1 33 ? 0.365 4.257 8.124 1.00 0.00 33 LEU A N 6
ATOM 6269 C CA . LEU A 1 33 ? 0.025 5.672 8.025 1.00 0.00 33 LEU A CA 6
ATOM 6270 C C . LEU A 1 33 ? -1.484 5.876 8.105 1.00 0.00 33 LEU A C 6
ATOM 6271 O O . LEU A 1 33 ? -2.053 6.675 7.361 1.00 0.00 33 LEU A O 6
ATOM 6287 N N . GLY A 1 34 ? -2.128 5.150 9.014 1.00 0.00 34 GLY A N 6
ATOM 6288 C CA . GLY A 1 34 ? -3.565 5.268 9.175 1.00 0.00 34 GLY A CA 6
ATOM 6289 C C . GLY A 1 34 ? -4.317 4.994 7.888 1.00 0.00 34 GLY A C 6
ATOM 6290 O O . GLY A 1 34 ? -5.342 5.619 7.614 1.00 0.00 34 GLY A O 6
ATOM 6294 N N . LYS A 1 35 ? -3.808 4.057 7.095 1.00 0.00 35 LYS A N 6
ATOM 6295 C CA . LYS A 1 35 ? -4.438 3.701 5.829 1.00 0.00 35 LYS A CA 6
ATOM 6296 C C . LYS A 1 35 ? -4.234 2.222 5.517 1.00 0.00 35 LYS A C 6
ATOM 6297 O O . LYS A 1 35 ? -3.610 1.494 6.289 1.00 0.00 35 LYS A O 6
ATOM 6316 N N . THR A 1 36 ? -4.763 1.784 4.379 1.00 0.00 36 THR A N 6
ATOM 6317 C CA . THR A 1 36 ? -4.638 0.392 3.964 1.00 0.00 36 THR A CA 6
ATOM 6318 C C . THR A 1 36 ? -3.879 0.276 2.647 1.00 0.00 36 THR A C 6
ATOM 6319 O O . THR A 1 36 ? -4.155 1.006 1.694 1.00 0.00 36 THR A O 6
ATOM 6330 N N . TYR A 1 37 ? -2.923 -0.645 2.600 1.00 0.00 37 TYR A N 6
ATOM 6331 C CA . TYR A 1 37 ? -2.123 -0.854 1.399 1.00 0.00 37 TYR A CA 6
ATOM 6332 C C . TYR A 1 37 ? -1.816 -2.336 1.201 1.00 0.00 37 TYR A C 6
ATOM 6333 O O . TYR A 1 37 ? -1.853 -3.122 2.149 1.00 0.00 37 TYR A O 6
ATOM 6351 N N . HIS A 1 38 ? -1.511 -2.710 -0.037 1.00 0.00 38 HIS A N 6
ATOM 6352 C CA . HIS A 1 38 ? -1.195 -4.096 -0.361 1.00 0.00 38 HIS A CA 6
ATOM 6353 C C . HIS A 1 38 ? 0.239 -4.434 0.036 1.00 0.00 38 HIS A C 6
ATOM 6354 O O . HIS A 1 38 ? 1.075 -3.555 0.245 1.00 0.00 38 HIS A O 6
ATOM 6368 N N . PRO A 1 39 ? 0.532 -5.739 0.144 1.00 0.00 39 PRO A N 6
ATOM 6369 C CA . PRO A 1 39 ? 1.864 -6.223 0.517 1.00 0.00 39 PRO A CA 6
ATOM 6370 C C . PRO A 1 39 ? 2.896 -5.981 -0.579 1.00 0.00 39 PRO A C 6
ATOM 6371 O O . PRO A 1 39 ? 4.082 -6.263 -0.402 1.00 0.00 39 PRO A O 6
ATOM 6382 N N . ASP A 1 40 ? 2.439 -5.457 -1.711 1.00 0.00 40 ASP A N 6
ATOM 6383 C CA . ASP A 1 40 ? 3.323 -5.176 -2.836 1.00 0.00 40 ASP A CA 6
ATOM 6384 C C . ASP A 1 40 ? 3.170 -3.731 -3.300 1.00 0.00 40 ASP A C 6
ATOM 6385 O O . ASP A 1 40 ? 3.953 -3.243 -4.116 1.00 0.00 40 ASP A O 6
ATOM 6394 N N . CYS A 1 41 ? 2.156 -3.051 -2.776 1.00 0.00 41 CYS A N 6
ATOM 6395 C CA . CYS A 1 41 ? 1.898 -1.663 -3.137 1.00 0.00 41 CYS A CA 6
ATOM 6396 C C . CYS A 1 41 ? 2.621 -0.711 -2.188 1.00 0.00 41 CYS A C 6
ATOM 6397 O O . CYS A 1 41 ? 3.030 0.382 -2.580 1.00 0.00 41 CYS A O 6
ATOM 6404 N N . PHE A 1 42 ? 2.776 -1.135 -0.938 1.00 0.00 42 PHE A N 6
ATOM 6405 C CA . PHE A 1 42 ? 3.449 -0.321 0.067 1.00 0.00 42 PHE A CA 6
ATOM 6406 C C . PHE A 1 42 ? 4.964 -0.392 -0.100 1.00 0.00 42 PHE A C 6
ATOM 6407 O O . PHE A 1 42 ? 5.701 -0.550 0.873 1.00 0.00 42 PHE A O 6
ATOM 6424 N N . VAL A 1 43 ? 5.422 -0.274 -1.343 1.00 0.00 43 VAL A N 6
ATOM 6425 C CA . VAL A 1 43 ? 6.849 -0.325 -1.639 1.00 0.00 43 VAL A CA 6
ATOM 6426 C C . VAL A 1 43 ? 7.315 0.961 -2.314 1.00 0.00 43 VAL A C 6
ATOM 6427 O O . VAL A 1 43 ? 6.506 1.820 -2.665 1.00 0.00 43 VAL A O 6
ATOM 6440 N N . CYS A 1 44 ? 8.626 1.086 -2.493 1.00 0.00 44 CYS A N 6
ATOM 6441 C CA . CYS A 1 44 ? 9.203 2.266 -3.125 1.00 0.00 44 CYS A CA 6
ATOM 6442 C C . CYS A 1 44 ? 8.498 2.576 -4.443 1.00 0.00 44 CYS A C 6
ATOM 6443 O O . CYS A 1 44 ? 7.788 1.734 -4.992 1.00 0.00 44 CYS A O 6
ATOM 6450 N N . ALA A 1 45 ? 8.699 3.791 -4.944 1.00 0.00 45 ALA A N 6
ATOM 6451 C CA . ALA A 1 45 ? 8.086 4.212 -6.197 1.00 0.00 45 ALA A CA 6
ATOM 6452 C C . ALA A 1 45 ? 9.079 4.124 -7.351 1.00 0.00 45 ALA A C 6
ATOM 6453 O O . ALA A 1 45 ? 8.689 3.965 -8.508 1.00 0.00 45 ALA A O 6
ATOM 6460 N N . VAL A 1 46 ? 10.364 4.230 -7.029 1.00 0.00 46 VAL A N 6
ATOM 6461 C CA . VAL A 1 46 ? 11.414 4.162 -8.039 1.00 0.00 46 VAL A CA 6
ATOM 6462 C C . VAL A 1 46 ? 11.909 2.732 -8.222 1.00 0.00 46 VAL A C 6
ATOM 6463 O O . VAL A 1 46 ? 11.670 2.108 -9.257 1.00 0.00 46 VAL A O 6
ATOM 6476 N N . CYS A 1 47 ? 12.599 2.216 -7.211 1.00 0.00 47 CYS A N 6
ATOM 6477 C CA . CYS A 1 47 ? 13.129 0.859 -7.259 1.00 0.00 47 CYS A CA 6
ATOM 6478 C C . CYS A 1 47 ? 12.019 -0.166 -7.041 1.00 0.00 47 CYS A C 6
ATOM 6479 O O . CYS A 1 47 ? 12.186 -1.349 -7.336 1.00 0.00 47 CYS A O 6
ATOM 6486 N N . ARG A 1 48 ? 10.887 0.298 -6.523 1.00 0.00 48 ARG A N 6
ATOM 6487 C CA . ARG A 1 48 ? 9.750 -0.578 -6.264 1.00 0.00 48 ARG A CA 6
ATOM 6488 C C . ARG A 1 48 ? 10.154 -1.742 -5.364 1.00 0.00 48 ARG A C 6
ATOM 6489 O O . ARG A 1 48 ? 9.699 -2.872 -5.550 1.00 0.00 48 ARG A O 6
ATOM 6510 N N . LEU A 1 49 ? 11.010 -1.459 -4.389 1.00 0.00 49 LEU A N 6
ATOM 6511 C CA . LEU A 1 49 ? 11.476 -2.482 -3.459 1.00 0.00 49 LEU A CA 6
ATOM 6512 C C . LEU A 1 49 ? 10.731 -2.392 -2.132 1.00 0.00 49 LEU A C 6
ATOM 6513 O O . LEU A 1 49 ? 10.417 -1.308 -1.640 1.00 0.00 49 LEU A O 6
ATOM 6529 N N . PRO A 1 50 ? 10.442 -3.558 -1.535 1.00 0.00 50 PRO A N 6
ATOM 6530 C CA . PRO A 1 50 ? 9.732 -3.637 -0.254 1.00 0.00 50 PRO A CA 6
ATOM 6531 C C . PRO A 1 50 ? 10.581 -3.139 0.911 1.00 0.00 50 PRO A C 6
ATOM 6532 O O . PRO A 1 50 ? 11.784 -3.394 0.969 1.00 0.00 50 PRO A O 6
ATOM 6543 N N . PHE A 1 51 ? 9.947 -2.427 1.837 1.00 0.00 51 PHE A N 6
ATOM 6544 C CA . PHE A 1 51 ? 10.645 -1.892 3.000 1.00 0.00 51 PHE A CA 6
ATOM 6545 C C . PHE A 1 51 ? 10.698 -2.923 4.124 1.00 0.00 51 PHE A C 6
ATOM 6546 O O . PHE A 1 51 ? 9.681 -3.483 4.535 1.00 0.00 51 PHE A O 6
ATOM 6563 N N . PRO A 1 52 ? 11.912 -3.182 4.633 1.00 0.00 52 PRO A N 6
ATOM 6564 C CA . PRO A 1 52 ? 12.127 -4.146 5.715 1.00 0.00 52 PRO A CA 6
ATOM 6565 C C . PRO A 1 52 ? 11.565 -3.659 7.046 1.00 0.00 52 PRO A C 6
ATOM 6566 O O . PRO A 1 52 ? 11.188 -2.497 7.200 1.00 0.00 52 PRO A O 6
ATOM 6577 N N . PRO A 1 53 ? 11.508 -4.566 8.033 1.00 0.00 53 PRO A N 6
ATOM 6578 C CA . PRO A 1 53 ? 10.994 -4.250 9.369 1.00 0.00 53 PRO A CA 6
ATOM 6579 C C . PRO A 1 53 ? 11.924 -3.323 10.144 1.00 0.00 53 PRO A C 6
ATOM 6580 O O . PRO A 1 53 ? 12.959 -3.749 10.652 1.00 0.00 53 PRO A O 6
ATOM 6591 N N . GLY A 1 54 ? 11.546 -2.051 10.230 1.00 0.00 54 GLY A N 6
ATOM 6592 C CA . GLY A 1 54 ? 12.357 -1.083 10.945 1.00 0.00 54 GLY A CA 6
ATOM 6593 C C . GLY A 1 54 ? 12.697 0.127 10.098 1.00 0.00 54 GLY A C 6
ATOM 6594 O O . GLY A 1 54 ? 12.342 1.254 10.442 1.00 0.00 54 GLY A O 6
ATOM 6598 N N . ASP A 1 55 ? 13.388 -0.106 8.987 1.00 0.00 55 ASP A N 6
ATOM 6599 C CA . ASP A 1 55 ? 13.778 0.975 8.088 1.00 0.00 55 ASP A CA 6
ATOM 6600 C C . ASP A 1 55 ? 12.648 1.989 7.937 1.00 0.00 55 ASP A C 6
ATOM 6601 O O . ASP A 1 55 ? 11.476 1.621 7.862 1.00 0.00 55 ASP A O 6
ATOM 6610 N N . ARG A 1 56 ? 13.010 3.267 7.894 1.00 0.00 56 ARG A N 6
ATOM 6611 C CA . ARG A 1 56 ? 12.027 4.335 7.754 1.00 0.00 56 ARG A CA 6
ATOM 6612 C C . ARG A 1 56 ? 11.642 4.532 6.290 1.00 0.00 56 ARG A C 6
ATOM 6613 O O . ARG A 1 56 ? 12.382 4.145 5.386 1.00 0.00 56 ARG A O 6
ATOM 6634 N N . VAL A 1 57 ? 10.480 5.137 6.065 1.00 0.00 57 VAL A N 6
ATOM 6635 C CA . VAL A 1 57 ? 9.997 5.386 4.712 1.00 0.00 57 VAL A CA 6
ATOM 6636 C C . VAL A 1 57 ? 9.641 6.855 4.518 1.00 0.00 57 VAL A C 6
ATOM 6637 O O . VAL A 1 57 ? 8.995 7.467 5.370 1.00 0.00 57 VAL A O 6
ATOM 6650 N N . THR A 1 58 ? 10.065 7.417 3.390 1.00 0.00 58 THR A N 6
ATOM 6651 C CA . THR A 1 58 ? 9.791 8.816 3.083 1.00 0.00 58 THR A CA 6
ATOM 6652 C C . THR A 1 58 ? 8.581 8.950 2.165 1.00 0.00 58 THR A C 6
ATOM 6653 O O . THR A 1 58 ? 8.537 8.353 1.089 1.00 0.00 58 THR A O 6
ATOM 6664 N N . PHE A 1 59 ? 7.602 9.739 2.595 1.00 0.00 59 PHE A N 6
ATOM 6665 C CA . PHE A 1 59 ? 6.392 9.952 1.811 1.00 0.00 59 PHE A CA 6
ATOM 6666 C C . PHE A 1 59 ? 6.557 11.140 0.867 1.00 0.00 59 PHE A C 6
ATOM 6667 O O . PHE A 1 59 ? 6.662 12.284 1.306 1.00 0.00 59 PHE A O 6
ATOM 6684 N N . ASN A 1 60 ? 6.578 10.857 -0.431 1.00 0.00 60 ASN A N 6
ATOM 6685 C CA . ASN A 1 60 ? 6.732 11.901 -1.438 1.00 0.00 60 ASN A CA 6
ATOM 6686 C C . ASN A 1 60 ? 5.578 11.869 -2.436 1.00 0.00 60 ASN A C 6
ATOM 6687 O O . ASN A 1 60 ? 5.606 11.117 -3.409 1.00 0.00 60 ASN A O 6
ATOM 6698 N N . GLY A 1 61 ? 4.563 12.691 -2.186 1.00 0.00 61 GLY A N 6
ATOM 6699 C CA . GLY A 1 61 ? 3.414 12.742 -3.071 1.00 0.00 61 GLY A CA 6
ATOM 6700 C C . GLY A 1 61 ? 2.399 11.659 -2.765 1.00 0.00 61 GLY A C 6
ATOM 6701 O O . GLY A 1 61 ? 1.910 11.556 -1.639 1.00 0.00 61 GLY A O 6
ATOM 6705 N N . LYS A 1 62 ? 2.078 10.850 -3.768 1.00 0.00 62 LYS A N 6
ATOM 6706 C CA . LYS A 1 62 ? 1.113 9.769 -3.602 1.00 0.00 62 LYS A CA 6
ATOM 6707 C C . LYS A 1 62 ? 1.792 8.511 -3.070 1.00 0.00 62 LYS A C 6
ATOM 6708 O O . LYS A 1 62 ? 1.301 7.878 -2.136 1.00 0.00 62 LYS A O 6
ATOM 6727 N N . GLU A 1 63 ? 2.923 8.155 -3.671 1.00 0.00 63 GLU A N 6
ATOM 6728 C CA . GLU A 1 63 ? 3.669 6.972 -3.257 1.00 0.00 63 GLU A CA 6
ATOM 6729 C C . GLU A 1 63 ? 4.801 7.348 -2.305 1.00 0.00 63 GLU A C 6
ATOM 6730 O O . GLU A 1 63 ? 5.075 8.529 -2.086 1.00 0.00 63 GLU A O 6
ATOM 6742 N N . CYS A 1 64 ? 5.454 6.337 -1.744 1.00 0.00 64 CYS A N 6
ATOM 6743 C CA . CYS A 1 64 ? 6.557 6.561 -0.815 1.00 0.00 64 CYS A CA 6
ATOM 6744 C C . CYS A 1 64 ? 7.844 5.930 -1.336 1.00 0.00 64 CYS A C 6
ATOM 6745 O O . CYS A 1 64 ? 7.832 4.818 -1.863 1.00 0.00 64 CYS A O 6
ATOM 6753 N N . MET A 1 65 ? 8.952 6.648 -1.186 1.00 0.00 65 MET A N 6
ATOM 6754 C CA . MET A 1 65 ? 10.247 6.157 -1.642 1.00 0.00 65 MET A CA 6
ATOM 6755 C C . MET A 1 65 ? 11.109 5.720 -0.462 1.00 0.00 65 MET A C 6
ATOM 6756 O O . MET A 1 65 ? 10.948 6.215 0.655 1.00 0.00 65 MET A O 6
ATOM 6770 N N . CYS A 1 66 ? 12.025 4.792 -0.715 1.00 0.00 66 CYS A N 6
ATOM 6771 C CA . CYS A 1 66 ? 12.912 4.287 0.326 1.00 0.00 66 CYS A CA 6
ATOM 6772 C C . CYS A 1 66 ? 13.930 5.349 0.735 1.00 0.00 66 CYS A C 6
ATOM 6773 O O . CYS A 1 66 ? 13.892 6.478 0.247 1.00 0.00 66 CYS A O 6
ATOM 6780 N N . GLN A 1 67 ? 14.837 4.976 1.632 1.00 0.00 67 GLN A N 6
ATOM 6781 C CA . GLN A 1 67 ? 15.864 5.897 2.106 1.00 0.00 67 GLN A CA 6
ATOM 6782 C C . GLN A 1 67 ? 16.904 6.157 1.021 1.00 0.00 67 GLN A C 6
ATOM 6783 O O . GLN A 1 67 ? 17.225 7.306 0.717 1.00 0.00 67 GLN A O 6
ATOM 6797 N N . LYS A 1 68 ? 17.428 5.083 0.441 1.00 0.00 68 LYS A N 6
ATOM 6798 C CA . LYS A 1 68 ? 18.432 5.194 -0.611 1.00 0.00 68 LYS A CA 6
ATOM 6799 C C . LYS A 1 68 ? 17.975 6.162 -1.698 1.00 0.00 68 LYS A C 6
ATOM 6800 O O . LYS A 1 68 ? 18.526 7.253 -1.844 1.00 0.00 68 LYS A O 6
ATOM 6819 N N . CYS A 1 69 ? 16.964 5.755 -2.459 1.00 0.00 69 CYS A N 6
ATOM 6820 C CA . CYS A 1 69 ? 16.432 6.585 -3.533 1.00 0.00 69 CYS A CA 6
ATOM 6821 C C . CYS A 1 69 ? 16.368 8.049 -3.107 1.00 0.00 69 CYS A C 6
ATOM 6822 O O . CYS A 1 69 ? 16.704 8.946 -3.880 1.00 0.00 69 CYS A O 6
ATOM 6829 N N . SER A 1 70 ? 15.933 8.282 -1.873 1.00 0.00 70 SER A N 6
ATOM 6830 C CA . SER A 1 70 ? 15.821 9.637 -1.345 1.00 0.00 70 SER A CA 6
ATOM 6831 C C . SER A 1 70 ? 17.200 10.224 -1.059 1.00 0.00 70 SER A C 6
ATOM 6832 O O . SER A 1 70 ? 17.422 11.425 -1.219 1.00 0.00 70 SER A O 6
ATOM 6840 N N . LEU A 1 71 ? 18.123 9.369 -0.633 1.00 0.00 71 LEU A N 6
ATOM 6841 C CA . LEU A 1 71 ? 19.482 9.802 -0.323 1.00 0.00 71 LEU A CA 6
ATOM 6842 C C . LEU A 1 71 ? 20.311 9.943 -1.596 1.00 0.00 71 LEU A C 6
ATOM 6843 O O . LEU A 1 71 ? 20.084 9.259 -2.594 1.00 0.00 71 LEU A O 6
ATOM 6859 N N . PRO A 1 72 ? 21.298 10.851 -1.561 1.00 0.00 72 PRO A N 6
ATOM 6860 C CA . PRO A 1 72 ? 22.184 11.101 -2.702 1.00 0.00 72 PRO A CA 6
ATOM 6861 C C . PRO A 1 72 ? 23.132 9.937 -2.967 1.00 0.00 72 PRO A C 6
ATOM 6862 O O . PRO A 1 72 ? 23.990 9.621 -2.142 1.00 0.00 72 PRO A O 6
ATOM 6873 N N . VAL A 1 73 ? 22.971 9.300 -4.122 1.00 0.00 73 VAL A N 6
ATOM 6874 C CA . VAL A 1 73 ? 23.813 8.170 -4.497 1.00 0.00 73 VAL A CA 6
ATOM 6875 C C . VAL A 1 73 ? 24.306 8.304 -5.934 1.00 0.00 73 VAL A C 6
ATOM 6876 O O . VAL A 1 73 ? 23.663 8.947 -6.763 1.00 0.00 73 VAL A O 6
ATOM 6889 N N . SER A 1 74 ? 25.450 7.692 -6.221 1.00 0.00 74 SER A N 6
ATOM 6890 C CA . SER A 1 74 ? 26.031 7.746 -7.557 1.00 0.00 74 SER A CA 6
ATOM 6891 C C . SER A 1 74 ? 25.070 7.165 -8.591 1.00 0.00 74 SER A C 6
ATOM 6892 O O . SER A 1 74 ? 25.071 7.571 -9.753 1.00 0.00 74 SER A O 6
ATOM 6900 N N . VAL A 1 75 ? 24.251 6.212 -8.158 1.00 0.00 75 VAL A N 6
ATOM 6901 C CA . VAL A 1 75 ? 23.284 5.575 -9.044 1.00 0.00 75 VAL A CA 6
ATOM 6902 C C . VAL A 1 75 ? 23.738 5.649 -10.498 1.00 0.00 75 VAL A C 6
ATOM 6903 O O . VAL A 1 75 ? 23.000 6.115 -11.366 1.00 0.00 75 VAL A O 6
ATOM 6916 N N . SER A 1 76 ? 24.957 5.187 -10.756 1.00 0.00 76 SER A N 6
ATOM 6917 C CA . SER A 1 76 ? 25.512 5.204 -12.104 1.00 0.00 76 SER A CA 6
ATOM 6918 C C . SER A 1 76 ? 25.233 3.887 -12.823 1.00 0.00 76 SER A C 6
ATOM 6919 O O . SER A 1 76 ? 25.329 2.812 -12.232 1.00 0.00 76 SER A O 6
ATOM 6927 N N . GLY A 1 77 ? 24.889 3.981 -14.104 1.00 0.00 77 GLY A N 6
ATOM 6928 C CA . GLY A 1 77 ? 24.601 2.791 -14.883 1.00 0.00 77 GLY A CA 6
ATOM 6929 C C . GLY A 1 77 ? 24.279 3.109 -16.330 1.00 0.00 77 GLY A C 6
ATOM 6930 O O . GLY A 1 77 ? 23.169 3.521 -16.665 1.00 0.00 77 GLY A O 6
ATOM 6934 N N . PRO A 1 78 ? 25.268 2.918 -17.216 1.00 0.00 78 PRO A N 6
ATOM 6935 C CA . PRO A 1 78 ? 25.109 3.183 -18.649 1.00 0.00 78 PRO A CA 6
ATOM 6936 C C . PRO A 1 78 ? 24.179 2.180 -19.323 1.00 0.00 78 PRO A C 6
ATOM 6937 O O . PRO A 1 78 ? 23.842 1.146 -18.747 1.00 0.00 78 PRO A O 6
ATOM 6948 N N . SER A 1 79 ? 23.768 2.493 -20.548 1.00 0.00 79 SER A N 6
ATOM 6949 C CA . SER A 1 79 ? 22.873 1.621 -21.300 1.00 0.00 79 SER A CA 6
ATOM 6950 C C . SER A 1 79 ? 23.664 0.576 -22.082 1.00 0.00 79 SER A C 6
ATOM 6951 O O . SER A 1 79 ? 23.346 0.274 -23.232 1.00 0.00 79 SER A O 6
ATOM 6959 N N . SER A 1 80 ? 24.696 0.028 -21.449 1.00 0.00 80 SER A N 6
ATOM 6960 C CA . SER A 1 80 ? 25.536 -0.980 -22.085 1.00 0.00 80 SER A CA 6
ATOM 6961 C C . SER A 1 80 ? 26.188 -0.425 -23.347 1.00 0.00 80 SER A C 6
ATOM 6962 O O . SER A 1 80 ? 26.240 -1.094 -24.379 1.00 0.00 80 SER A O 6
ATOM 6970 N N . GLY A 1 81 ? 26.686 0.804 -23.257 1.00 0.00 81 GLY A N 6
ATOM 6971 C CA . GLY A 1 81 ? 27.329 1.430 -24.398 1.00 0.00 81 GLY A CA 6
ATOM 6972 C C . GLY A 1 81 ? 26.766 2.804 -24.700 1.00 0.00 81 GLY A C 6
ATOM 6973 O O . GLY A 1 81 ? 26.525 3.571 -23.768 1.00 0.00 81 GLY A O 6
ATOM 6979 N N . GLY A 1 1 ? -32.181 2.529 -18.490 1.00 0.00 1 GLY A N 7
ATOM 6980 C CA . GLY A 1 1 ? -32.326 1.086 -18.440 1.00 0.00 1 GLY A CA 7
ATOM 6981 C C . GLY A 1 1 ? -32.432 0.563 -17.021 1.00 0.00 1 GLY A C 7
ATOM 6982 O O . GLY A 1 1 ? -31.654 0.950 -16.150 1.00 0.00 1 GLY A O 7
ATOM 6986 N N . SER A 1 2 ? -33.400 -0.318 -16.788 1.00 0.00 2 SER A N 7
ATOM 6987 C CA . SER A 1 2 ? -33.610 -0.890 -15.463 1.00 0.00 2 SER A CA 7
ATOM 6988 C C . SER A 1 2 ? -32.898 -2.234 -15.333 1.00 0.00 2 SER A C 7
ATOM 6989 O O . SER A 1 2 ? -33.295 -3.221 -15.951 1.00 0.00 2 SER A O 7
ATOM 6997 N N . SER A 1 3 ? -31.844 -2.262 -14.524 1.00 0.00 3 SER A N 7
ATOM 6998 C CA . SER A 1 3 ? -31.073 -3.482 -14.315 1.00 0.00 3 SER A CA 7
ATOM 6999 C C . SER A 1 3 ? -31.637 -4.287 -13.148 1.00 0.00 3 SER A C 7
ATOM 7000 O O . SER A 1 3 ? -32.011 -3.729 -12.117 1.00 0.00 3 SER A O 7
ATOM 7008 N N . GLY A 1 4 ? -31.696 -5.605 -13.320 1.00 0.00 4 GLY A N 7
ATOM 7009 C CA . GLY A 1 4 ? -32.215 -6.466 -12.274 1.00 0.00 4 GLY A CA 7
ATOM 7010 C C . GLY A 1 4 ? -31.122 -7.018 -11.381 1.00 0.00 4 GLY A C 7
ATOM 7011 O O . GLY A 1 4 ? -30.244 -7.747 -11.841 1.00 0.00 4 GLY A O 7
ATOM 7015 N N . SER A 1 5 ? -31.174 -6.668 -10.099 1.00 0.00 5 SER A N 7
ATOM 7016 C CA . SER A 1 5 ? -30.177 -7.129 -9.140 1.00 0.00 5 SER A CA 7
ATOM 7017 C C . SER A 1 5 ? -30.761 -8.194 -8.218 1.00 0.00 5 SER A C 7
ATOM 7018 O O . SER A 1 5 ? -31.905 -8.088 -7.775 1.00 0.00 5 SER A O 7
ATOM 7026 N N . SER A 1 6 ? -29.968 -9.222 -7.934 1.00 0.00 6 SER A N 7
ATOM 7027 C CA . SER A 1 6 ? -30.406 -10.310 -7.068 1.00 0.00 6 SER A CA 7
ATOM 7028 C C . SER A 1 6 ? -30.254 -9.930 -5.599 1.00 0.00 6 SER A C 7
ATOM 7029 O O . SER A 1 6 ? -31.161 -10.140 -4.794 1.00 0.00 6 SER A O 7
ATOM 7037 N N . GLY A 1 7 ? -29.098 -9.369 -5.255 1.00 0.00 7 GLY A N 7
ATOM 7038 C CA . GLY A 1 7 ? -28.847 -8.969 -3.883 1.00 0.00 7 GLY A CA 7
ATOM 7039 C C . GLY A 1 7 ? -27.371 -8.984 -3.537 1.00 0.00 7 GLY A C 7
ATOM 7040 O O . GLY A 1 7 ? -26.838 -10.005 -3.102 1.00 0.00 7 GLY A O 7
ATOM 7044 N N . LEU A 1 8 ? -26.708 -7.849 -3.730 1.00 0.00 8 LEU A N 7
ATOM 7045 C CA . LEU A 1 8 ? -25.284 -7.735 -3.436 1.00 0.00 8 LEU A CA 7
ATOM 7046 C C . LEU A 1 8 ? -25.052 -6.904 -2.179 1.00 0.00 8 LEU A C 7
ATOM 7047 O O . LEU A 1 8 ? -24.544 -5.784 -2.247 1.00 0.00 8 LEU A O 7
ATOM 7063 N N . ASP A 1 9 ? -25.426 -7.459 -1.031 1.00 0.00 9 ASP A N 7
ATOM 7064 C CA . ASP A 1 9 ? -25.256 -6.771 0.243 1.00 0.00 9 ASP A CA 7
ATOM 7065 C C . ASP A 1 9 ? -24.000 -7.256 0.959 1.00 0.00 9 ASP A C 7
ATOM 7066 O O . ASP A 1 9 ? -23.174 -6.455 1.398 1.00 0.00 9 ASP A O 7
ATOM 7075 N N . TYR A 1 10 ? -23.862 -8.572 1.075 1.00 0.00 10 TYR A N 7
ATOM 7076 C CA . TYR A 1 10 ? -22.708 -9.164 1.742 1.00 0.00 10 TYR A CA 7
ATOM 7077 C C . TYR A 1 10 ? -21.457 -8.320 1.518 1.00 0.00 10 TYR A C 7
ATOM 7078 O O . TYR A 1 10 ? -20.604 -8.212 2.398 1.00 0.00 10 TYR A O 7
ATOM 7096 N N . GLN A 1 11 ? -21.357 -7.725 0.334 1.00 0.00 11 GLN A N 7
ATOM 7097 C CA . GLN A 1 11 ? -20.211 -6.890 -0.007 1.00 0.00 11 GLN A CA 7
ATOM 7098 C C . GLN A 1 11 ? -20.411 -5.462 0.489 1.00 0.00 11 GLN A C 7
ATOM 7099 O O . GLN A 1 11 ? -19.491 -4.848 1.029 1.00 0.00 11 GLN A O 7
ATOM 7113 N N . ARG A 1 12 ? -21.619 -4.940 0.302 1.00 0.00 12 ARG A N 7
ATOM 7114 C CA . ARG A 1 12 ? -21.939 -3.583 0.729 1.00 0.00 12 ARG A CA 7
ATOM 7115 C C . ARG A 1 12 ? -21.187 -3.224 2.007 1.00 0.00 12 ARG A C 7
ATOM 7116 O O . ARG A 1 12 ? -20.823 -2.067 2.222 1.00 0.00 12 ARG A O 7
ATOM 7137 N N . LEU A 1 13 ? -20.959 -4.222 2.853 1.00 0.00 13 LEU A N 7
ATOM 7138 C CA . LEU A 1 13 ? -20.252 -4.012 4.112 1.00 0.00 13 LEU A CA 7
ATOM 7139 C C . LEU A 1 13 ? -19.062 -3.077 3.918 1.00 0.00 13 LEU A C 7
ATOM 7140 O O . LEU A 1 13 ? -18.638 -2.821 2.790 1.00 0.00 13 LEU A O 7
ATOM 7156 N N . TYR A 1 14 ? -18.526 -2.573 5.024 1.00 0.00 14 TYR A N 7
ATOM 7157 C CA . TYR A 1 14 ? -17.385 -1.667 4.976 1.00 0.00 14 TYR A CA 7
ATOM 7158 C C . TYR A 1 14 ? -16.450 -2.029 3.826 1.00 0.00 14 TYR A C 7
ATOM 7159 O O . TYR A 1 14 ? -16.167 -1.205 2.957 1.00 0.00 14 TYR A O 7
ATOM 7177 N N . GLY A 1 15 ? -15.972 -3.270 3.829 1.00 0.00 15 GLY A N 7
ATOM 7178 C CA . GLY A 1 15 ? -15.074 -3.722 2.782 1.00 0.00 15 GLY A CA 7
ATOM 7179 C C . GLY A 1 15 ? -13.794 -2.912 2.727 1.00 0.00 15 GLY A C 7
ATOM 7180 O O . GLY A 1 15 ? -13.819 -1.687 2.850 1.00 0.00 15 GLY A O 7
ATOM 7184 N N . THR A 1 16 ? -12.670 -3.596 2.543 1.00 0.00 16 THR A N 7
ATOM 7185 C CA . THR A 1 16 ? -11.374 -2.933 2.475 1.00 0.00 16 THR A CA 7
ATOM 7186 C C . THR A 1 16 ? -10.787 -3.015 1.070 1.00 0.00 16 THR A C 7
ATOM 7187 O O . THR A 1 16 ? -10.398 -4.089 0.611 1.00 0.00 16 THR A O 7
ATOM 7198 N N . ARG A 1 17 ? -10.726 -1.874 0.392 1.00 0.00 17 ARG A N 7
ATOM 7199 C CA . ARG A 1 17 ? -10.188 -1.817 -0.961 1.00 0.00 17 ARG A CA 7
ATOM 7200 C C . ARG A 1 17 ? -8.857 -1.071 -0.986 1.00 0.00 17 ARG A C 7
ATOM 7201 O O . ARG A 1 17 ? -8.797 0.123 -0.691 1.00 0.00 17 ARG A O 7
ATOM 7222 N N . CYS A 1 18 ? -7.792 -1.782 -1.339 1.00 0.00 18 CYS A N 7
ATOM 7223 C CA . CYS A 1 18 ? -6.462 -1.189 -1.402 1.00 0.00 18 CYS A CA 7
ATOM 7224 C C . CYS A 1 18 ? -6.502 0.163 -2.107 1.00 0.00 18 CYS A C 7
ATOM 7225 O O . CYS A 1 18 ? -7.090 0.299 -3.180 1.00 0.00 18 CYS A O 7
ATOM 7232 N N . PHE A 1 19 ? -5.871 1.161 -1.497 1.00 0.00 19 PHE A N 7
ATOM 7233 C CA . PHE A 1 19 ? -5.835 2.504 -2.066 1.00 0.00 19 PHE A CA 7
ATOM 7234 C C . PHE A 1 19 ? -4.711 2.630 -3.090 1.00 0.00 19 PHE A C 7
ATOM 7235 O O . PHE A 1 19 ? -4.232 3.729 -3.369 1.00 0.00 19 PHE A O 7
ATOM 7252 N N . SER A 1 20 ? -4.295 1.497 -3.646 1.00 0.00 20 SER A N 7
ATOM 7253 C CA . SER A 1 20 ? -3.224 1.479 -4.636 1.00 0.00 20 SER A CA 7
ATOM 7254 C C . SER A 1 20 ? -3.723 0.920 -5.965 1.00 0.00 20 SER A C 7
ATOM 7255 O O . SER A 1 20 ? -3.781 1.632 -6.969 1.00 0.00 20 SER A O 7
ATOM 7263 N N . CYS A 1 21 ? -4.082 -0.359 -5.964 1.00 0.00 21 CYS A N 7
ATOM 7264 C CA . CYS A 1 21 ? -4.576 -1.016 -7.168 1.00 0.00 21 CYS A CA 7
ATOM 7265 C C . CYS A 1 21 ? -6.101 -1.051 -7.183 1.00 0.00 21 CYS A C 7
ATOM 7266 O O . CYS A 1 21 ? -6.711 -1.600 -8.100 1.00 0.00 21 CYS A O 7
ATOM 7273 N N . ASP A 1 22 ? -6.710 -0.461 -6.160 1.00 0.00 22 ASP A N 7
ATOM 7274 C CA . ASP A 1 22 ? -8.164 -0.422 -6.055 1.00 0.00 22 ASP A CA 7
ATOM 7275 C C . ASP A 1 22 ? -8.747 -1.832 -6.067 1.00 0.00 22 ASP A C 7
ATOM 7276 O O . ASP A 1 22 ? -9.672 -2.124 -6.825 1.00 0.00 22 ASP A O 7
ATOM 7285 N N . GLN A 1 23 ? -8.199 -2.701 -5.224 1.00 0.00 23 GLN A N 7
ATOM 7286 C CA . GLN A 1 23 ? -8.664 -4.080 -5.140 1.00 0.00 23 GLN A CA 7
ATOM 7287 C C . GLN A 1 23 ? -8.890 -4.491 -3.689 1.00 0.00 23 GLN A C 7
ATOM 7288 O O . GLN A 1 23 ? -8.146 -4.085 -2.795 1.00 0.00 23 GLN A O 7
ATOM 7302 N N . PHE A 1 24 ? -9.920 -5.299 -3.461 1.00 0.00 24 PHE A N 7
ATOM 7303 C CA . PHE A 1 24 ? -10.245 -5.764 -2.117 1.00 0.00 24 PHE A CA 7
ATOM 7304 C C . PHE A 1 24 ? -9.073 -6.529 -1.509 1.00 0.00 24 PHE A C 7
ATOM 7305 O O . PHE A 1 24 ? -8.483 -7.397 -2.154 1.00 0.00 24 PHE A O 7
ATOM 7322 N N . ILE A 1 25 ? -8.741 -6.200 -0.265 1.00 0.00 25 ILE A N 7
ATOM 7323 C CA . ILE A 1 25 ? -7.641 -6.856 0.430 1.00 0.00 25 ILE A CA 7
ATOM 7324 C C . ILE A 1 25 ? -8.143 -8.021 1.278 1.00 0.00 25 ILE A C 7
ATOM 7325 O O . ILE A 1 25 ? -8.707 -7.820 2.353 1.00 0.00 25 ILE A O 7
ATOM 7341 N N . GLU A 1 26 ? -7.931 -9.238 0.787 1.00 0.00 26 GLU A N 7
ATOM 7342 C CA . GLU A 1 26 ? -8.362 -10.434 1.500 1.00 0.00 26 GLU A CA 7
ATOM 7343 C C . GLU A 1 26 ? -7.273 -10.922 2.451 1.00 0.00 26 GLU A C 7
ATOM 7344 O O . GLU A 1 26 ? -6.089 -10.657 2.245 1.00 0.00 26 GLU A O 7
ATOM 7356 N N . GLY A 1 27 ? -7.683 -11.635 3.496 1.00 0.00 27 GLY A N 7
ATOM 7357 C CA . GLY A 1 27 ? -6.731 -12.148 4.464 1.00 0.00 27 GLY A CA 7
ATOM 7358 C C . GLY A 1 27 ? -6.313 -11.100 5.476 1.00 0.00 27 GLY A C 7
ATOM 7359 O O . GLY A 1 27 ? -6.915 -10.983 6.542 1.00 0.00 27 GLY A O 7
ATOM 7363 N N . GLU A 1 28 ? -5.276 -10.338 5.142 1.00 0.00 28 GLU A N 7
ATOM 7364 C CA . GLU A 1 28 ? -4.777 -9.296 6.032 1.00 0.00 28 GLU A CA 7
ATOM 7365 C C . GLU A 1 28 ? -4.548 -7.994 5.271 1.00 0.00 28 GLU A C 7
ATOM 7366 O O . GLU A 1 28 ? -4.258 -8.003 4.075 1.00 0.00 28 GLU A O 7
ATOM 7378 N N . VAL A 1 29 ? -4.683 -6.873 5.974 1.00 0.00 29 VAL A N 7
ATOM 7379 C CA . VAL A 1 29 ? -4.491 -5.562 5.366 1.00 0.00 29 VAL A CA 7
ATOM 7380 C C . VAL A 1 29 ? -3.551 -4.701 6.202 1.00 0.00 29 VAL A C 7
ATOM 7381 O O . VAL A 1 29 ? -3.478 -4.847 7.423 1.00 0.00 29 VAL A O 7
ATOM 7394 N N . VAL A 1 30 ? -2.833 -3.801 5.538 1.00 0.00 30 VAL A N 7
ATOM 7395 C CA . VAL A 1 30 ? -1.898 -2.914 6.219 1.00 0.00 30 VAL A CA 7
ATOM 7396 C C . VAL A 1 30 ? -2.425 -1.484 6.257 1.00 0.00 30 VAL A C 7
ATOM 7397 O O . VAL A 1 30 ? -2.446 -0.792 5.239 1.00 0.00 30 VAL A O 7
ATOM 7410 N N . SER A 1 31 ? -2.850 -1.047 7.438 1.00 0.00 31 SER A N 7
ATOM 7411 C CA . SER A 1 31 ? -3.381 0.301 7.608 1.00 0.00 31 SER A CA 7
ATOM 7412 C C . SER A 1 31 ? -2.254 1.329 7.629 1.00 0.00 31 SER A C 7
ATOM 7413 O O . SER A 1 31 ? -1.414 1.328 8.529 1.00 0.00 31 SER A O 7
ATOM 7421 N N . ALA A 1 32 ? -2.243 2.206 6.631 1.00 0.00 32 ALA A N 7
ATOM 7422 C CA . ALA A 1 32 ? -1.222 3.242 6.534 1.00 0.00 32 ALA A CA 7
ATOM 7423 C C . ALA A 1 32 ? -1.838 4.632 6.654 1.00 0.00 32 ALA A C 7
ATOM 7424 O O . ALA A 1 32 ? -2.597 5.063 5.784 1.00 0.00 32 ALA A O 7
ATOM 7431 N N . LEU A 1 33 ? -1.507 5.330 7.735 1.00 0.00 33 LEU A N 7
ATOM 7432 C CA . LEU A 1 33 ? -2.028 6.672 7.968 1.00 0.00 33 LEU A CA 7
ATOM 7433 C C . LEU A 1 33 ? -3.553 6.679 7.927 1.00 0.00 33 LEU A C 7
ATOM 7434 O O . LEU A 1 33 ? -4.169 7.671 7.539 1.00 0.00 33 LEU A O 7
ATOM 7450 N N . GLY A 1 34 ? -4.156 5.566 8.331 1.00 0.00 34 GLY A N 7
ATOM 7451 C CA . GLY A 1 34 ? -5.604 5.466 8.335 1.00 0.00 34 GLY A CA 7
ATOM 7452 C C . GLY A 1 34 ? -6.141 4.785 7.091 1.00 0.00 34 GLY A C 7
ATOM 7453 O O . GLY A 1 34 ? -7.242 4.234 7.101 1.00 0.00 34 GLY A O 7
ATOM 7457 N N . LYS A 1 35 ? -5.363 4.825 6.014 1.00 0.00 35 LYS A N 7
ATOM 7458 C CA . LYS A 1 35 ? -5.766 4.208 4.756 1.00 0.00 35 LYS A CA 7
ATOM 7459 C C . LYS A 1 35 ? -5.386 2.731 4.728 1.00 0.00 35 LYS A C 7
ATOM 7460 O O . LYS A 1 35 ? -4.723 2.232 5.638 1.00 0.00 35 LYS A O 7
ATOM 7479 N N . THR A 1 36 ? -5.809 2.036 3.677 1.00 0.00 36 THR A N 7
ATOM 7480 C CA . THR A 1 36 ? -5.513 0.616 3.530 1.00 0.00 36 THR A CA 7
ATOM 7481 C C . THR A 1 36 ? -4.663 0.357 2.292 1.00 0.00 36 THR A C 7
ATOM 7482 O O . THR A 1 36 ? -4.910 0.924 1.227 1.00 0.00 36 THR A O 7
ATOM 7493 N N . TYR A 1 37 ? -3.662 -0.504 2.437 1.00 0.00 37 TYR A N 7
ATOM 7494 C CA . TYR A 1 37 ? -2.774 -0.837 1.330 1.00 0.00 37 TYR A CA 7
ATOM 7495 C C . TYR A 1 37 ? -2.377 -2.310 1.374 1.00 0.00 37 TYR A C 7
ATOM 7496 O O . TYR A 1 37 ? -2.409 -2.942 2.430 1.00 0.00 37 TYR A O 7
ATOM 7514 N N . HIS A 1 38 ? -2.001 -2.850 0.219 1.00 0.00 38 HIS A N 7
ATOM 7515 C CA . HIS A 1 38 ? -1.596 -4.248 0.124 1.00 0.00 38 HIS A CA 7
ATOM 7516 C C . HIS A 1 38 ? -0.178 -4.439 0.654 1.00 0.00 38 HIS A C 7
ATOM 7517 O O . HIS A 1 38 ? 0.610 -3.497 0.743 1.00 0.00 38 HIS A O 7
ATOM 7531 N N . PRO A 1 39 ? 0.157 -5.687 1.014 1.00 0.00 39 PRO A N 7
ATOM 7532 C CA . PRO A 1 39 ? 1.481 -6.031 1.541 1.00 0.00 39 PRO A CA 7
ATOM 7533 C C . PRO A 1 39 ? 2.569 -5.942 0.476 1.00 0.00 39 PRO A C 7
ATOM 7534 O O . PRO A 1 39 ? 3.744 -6.179 0.755 1.00 0.00 39 PRO A O 7
ATOM 7545 N N . ASP A 1 40 ? 2.170 -5.599 -0.743 1.00 0.00 40 ASP A N 7
ATOM 7546 C CA . ASP A 1 40 ? 3.112 -5.477 -1.850 1.00 0.00 40 ASP A CA 7
ATOM 7547 C C . ASP A 1 40 ? 2.936 -4.144 -2.570 1.00 0.00 40 ASP A C 7
ATOM 7548 O O . ASP A 1 40 ? 3.701 -3.808 -3.474 1.00 0.00 40 ASP A O 7
ATOM 7557 N N . CYS A 1 41 ? 1.921 -3.388 -2.164 1.00 0.00 41 CYS A N 7
ATOM 7558 C CA . CYS A 1 41 ? 1.641 -2.092 -2.771 1.00 0.00 41 CYS A CA 7
ATOM 7559 C C . CYS A 1 41 ? 2.227 -0.961 -1.931 1.00 0.00 41 CYS A C 7
ATOM 7560 O O . CYS A 1 41 ? 2.429 0.151 -2.421 1.00 0.00 41 CYS A O 7
ATOM 7567 N N . PHE A 1 42 ? 2.498 -1.252 -0.663 1.00 0.00 42 PHE A N 7
ATOM 7568 C CA . PHE A 1 42 ? 3.060 -0.260 0.246 1.00 0.00 42 PHE A CA 7
ATOM 7569 C C . PHE A 1 42 ? 4.582 -0.230 0.145 1.00 0.00 42 PHE A C 7
ATOM 7570 O O . PHE A 1 42 ? 5.277 -0.014 1.138 1.00 0.00 42 PHE A O 7
ATOM 7587 N N . VAL A 1 43 ? 5.093 -0.449 -1.062 1.00 0.00 43 VAL A N 7
ATOM 7588 C CA . VAL A 1 43 ? 6.533 -0.447 -1.294 1.00 0.00 43 VAL A CA 7
ATOM 7589 C C . VAL A 1 43 ? 6.988 0.871 -1.912 1.00 0.00 43 VAL A C 7
ATOM 7590 O O . VAL A 1 43 ? 6.177 1.760 -2.174 1.00 0.00 43 VAL A O 7
ATOM 7603 N N . CYS A 1 44 ? 8.291 0.991 -2.143 1.00 0.00 44 CYS A N 7
ATOM 7604 C CA . CYS A 1 44 ? 8.856 2.200 -2.730 1.00 0.00 44 CYS A CA 7
ATOM 7605 C C . CYS A 1 44 ? 8.011 2.679 -3.907 1.00 0.00 44 CYS A C 7
ATOM 7606 O O . CYS A 1 44 ? 7.158 1.949 -4.409 1.00 0.00 44 CYS A O 7
ATOM 7613 N N . ALA A 1 45 ? 8.257 3.911 -4.341 1.00 0.00 45 ALA A N 7
ATOM 7614 C CA . ALA A 1 45 ? 7.521 4.487 -5.460 1.00 0.00 45 ALA A CA 7
ATOM 7615 C C . ALA A 1 45 ? 8.347 4.441 -6.742 1.00 0.00 45 ALA A C 7
ATOM 7616 O O . ALA A 1 45 ? 7.802 4.332 -7.840 1.00 0.00 45 ALA A O 7
ATOM 7623 N N . VAL A 1 46 ? 9.665 4.526 -6.594 1.00 0.00 46 VAL A N 7
ATOM 7624 C CA . VAL A 1 46 ? 10.566 4.495 -7.740 1.00 0.00 46 VAL A CA 7
ATOM 7625 C C . VAL A 1 46 ? 10.934 3.062 -8.110 1.00 0.00 46 VAL A C 7
ATOM 7626 O O . VAL A 1 46 ? 10.493 2.542 -9.136 1.00 0.00 46 VAL A O 7
ATOM 7639 N N . CYS A 1 47 ? 11.744 2.428 -7.269 1.00 0.00 47 CYS A N 7
ATOM 7640 C CA . CYS A 1 47 ? 12.171 1.055 -7.507 1.00 0.00 47 CYS A CA 7
ATOM 7641 C C . CYS A 1 47 ? 11.049 0.072 -7.185 1.00 0.00 47 CYS A C 7
ATOM 7642 O O . CYS A 1 47 ? 11.059 -1.069 -7.646 1.00 0.00 47 CYS A O 7
ATOM 7649 N N . ARG A 1 48 ? 10.083 0.525 -6.393 1.00 0.00 48 ARG A N 7
ATOM 7650 C CA . ARG A 1 48 ? 8.954 -0.314 -6.009 1.00 0.00 48 ARG A CA 7
ATOM 7651 C C . ARG A 1 48 ? 9.434 -1.594 -5.330 1.00 0.00 48 ARG A C 7
ATOM 7652 O O . ARG A 1 48 ? 9.066 -2.699 -5.732 1.00 0.00 48 ARG A O 7
ATOM 7673 N N . LEU A 1 49 ? 10.257 -1.438 -4.299 1.00 0.00 49 LEU A N 7
ATOM 7674 C CA . LEU A 1 49 ? 10.788 -2.581 -3.564 1.00 0.00 49 LEU A CA 7
ATOM 7675 C C . LEU A 1 49 ? 10.366 -2.530 -2.099 1.00 0.00 49 LEU A C 7
ATOM 7676 O O . LEU A 1 49 ? 10.206 -1.460 -1.511 1.00 0.00 49 LEU A O 7
ATOM 7692 N N . PRO A 1 50 ? 10.183 -3.713 -1.495 1.00 0.00 50 PRO A N 7
ATOM 7693 C CA . PRO A 1 50 ? 9.779 -3.830 -0.090 1.00 0.00 50 PRO A CA 7
ATOM 7694 C C . PRO A 1 50 ? 10.885 -3.401 0.868 1.00 0.00 50 PRO A C 7
ATOM 7695 O O . PRO A 1 50 ? 11.964 -3.995 0.893 1.00 0.00 50 PRO A O 7
ATOM 7706 N N . PHE A 1 51 ? 10.610 -2.367 1.656 1.00 0.00 51 PHE A N 7
ATOM 7707 C CA . PHE A 1 51 ? 11.583 -1.858 2.617 1.00 0.00 51 PHE A CA 7
ATOM 7708 C C . PHE A 1 51 ? 12.024 -2.958 3.578 1.00 0.00 51 PHE A C 7
ATOM 7709 O O . PHE A 1 51 ? 11.209 -3.620 4.220 1.00 0.00 51 PHE A O 7
ATOM 7726 N N . PRO A 1 52 ? 13.346 -3.158 3.680 1.00 0.00 52 PRO A N 7
ATOM 7727 C CA . PRO A 1 52 ? 13.927 -4.176 4.561 1.00 0.00 52 PRO A CA 7
ATOM 7728 C C . PRO A 1 52 ? 13.767 -3.827 6.036 1.00 0.00 52 PRO A C 7
ATOM 7729 O O . PRO A 1 52 ? 13.391 -2.711 6.397 1.00 0.00 52 PRO A O 7
ATOM 7740 N N . PRO A 1 53 ? 14.059 -4.801 6.911 1.00 0.00 53 PRO A N 7
ATOM 7741 C CA . PRO A 1 53 ? 13.955 -4.619 8.362 1.00 0.00 53 PRO A CA 7
ATOM 7742 C C . PRO A 1 53 ? 15.024 -3.676 8.905 1.00 0.00 53 PRO A C 7
ATOM 7743 O O . PRO A 1 53 ? 16.188 -3.752 8.516 1.00 0.00 53 PRO A O 7
ATOM 7754 N N . GLY A 1 54 ? 14.619 -2.788 9.809 1.00 0.00 54 GLY A N 7
ATOM 7755 C CA . GLY A 1 54 ? 15.555 -1.844 10.391 1.00 0.00 54 GLY A CA 7
ATOM 7756 C C . GLY A 1 54 ? 15.634 -0.548 9.608 1.00 0.00 54 GLY A C 7
ATOM 7757 O O . GLY A 1 54 ? 15.772 0.528 10.189 1.00 0.00 54 GLY A O 7
ATOM 7761 N N . ASP A 1 55 ? 15.550 -0.652 8.286 1.00 0.00 55 ASP A N 7
ATOM 7762 C CA . ASP A 1 55 ? 15.614 0.521 7.422 1.00 0.00 55 ASP A CA 7
ATOM 7763 C C . ASP A 1 55 ? 14.467 1.481 7.723 1.00 0.00 55 ASP A C 7
ATOM 7764 O O . ASP A 1 55 ? 13.458 1.093 8.313 1.00 0.00 55 ASP A O 7
ATOM 7773 N N . ARG A 1 56 ? 14.629 2.735 7.314 1.00 0.00 56 ARG A N 7
ATOM 7774 C CA . ARG A 1 56 ? 13.608 3.750 7.541 1.00 0.00 56 ARG A CA 7
ATOM 7775 C C . ARG A 1 56 ? 12.859 4.067 6.250 1.00 0.00 56 ARG A C 7
ATOM 7776 O O . ARG A 1 56 ? 13.156 3.509 5.194 1.00 0.00 56 ARG A O 7
ATOM 7797 N N . VAL A 1 57 ? 11.885 4.967 6.343 1.00 0.00 57 VAL A N 7
ATOM 7798 C CA . VAL A 1 57 ? 11.093 5.359 5.183 1.00 0.00 57 VAL A CA 7
ATOM 7799 C C . VAL A 1 57 ? 10.982 6.876 5.080 1.00 0.00 57 VAL A C 7
ATOM 7800 O O . VAL A 1 57 ? 10.703 7.558 6.067 1.00 0.00 57 VAL A O 7
ATOM 7813 N N . THR A 1 58 ? 11.202 7.400 3.879 1.00 0.00 58 THR A N 7
ATOM 7814 C CA . THR A 1 58 ? 11.127 8.837 3.646 1.00 0.00 58 THR A CA 7
ATOM 7815 C C . THR A 1 58 ? 9.791 9.225 3.024 1.00 0.00 58 THR A C 7
ATOM 7816 O O . THR A 1 58 ? 9.410 8.708 1.973 1.00 0.00 58 THR A O 7
ATOM 7827 N N . PHE A 1 59 ? 9.081 10.138 3.679 1.00 0.00 59 PHE A N 7
ATOM 7828 C CA . PHE A 1 59 ? 7.786 10.595 3.189 1.00 0.00 59 PHE A CA 7
ATOM 7829 C C . PHE A 1 59 ? 7.931 11.889 2.393 1.00 0.00 59 PHE A C 7
ATOM 7830 O O . PHE A 1 59 ? 8.241 12.941 2.949 1.00 0.00 59 PHE A O 7
ATOM 7847 N N . ASN A 1 60 ? 7.705 11.800 1.086 1.00 0.00 60 ASN A N 7
ATOM 7848 C CA . ASN A 1 60 ? 7.812 12.962 0.211 1.00 0.00 60 ASN A CA 7
ATOM 7849 C C . ASN A 1 60 ? 6.525 13.165 -0.584 1.00 0.00 60 ASN A C 7
ATOM 7850 O O . ASN A 1 60 ? 6.315 12.530 -1.616 1.00 0.00 60 ASN A O 7
ATOM 7861 N N . GLY A 1 61 ? 5.667 14.055 -0.095 1.00 0.00 61 GLY A N 7
ATOM 7862 C CA . GLY A 1 61 ? 4.413 14.326 -0.772 1.00 0.00 61 GLY A CA 7
ATOM 7863 C C . GLY A 1 61 ? 3.393 13.223 -0.566 1.00 0.00 61 GLY A C 7
ATOM 7864 O O . GLY A 1 61 ? 2.829 13.083 0.519 1.00 0.00 61 GLY A O 7
ATOM 7868 N N . LYS A 1 62 ? 3.154 12.438 -1.611 1.00 0.00 62 LYS A N 7
ATOM 7869 C CA . LYS A 1 62 ? 2.195 11.341 -1.542 1.00 0.00 62 LYS A CA 7
ATOM 7870 C C . LYS A 1 62 ? 2.907 9.993 -1.575 1.00 0.00 62 LYS A C 7
ATOM 7871 O O . LYS A 1 62 ? 2.623 9.111 -0.765 1.00 0.00 62 LYS A O 7
ATOM 7890 N N . GLU A 1 63 ? 3.834 9.841 -2.516 1.00 0.00 63 GLU A N 7
ATOM 7891 C CA . GLU A 1 63 ? 4.586 8.599 -2.653 1.00 0.00 63 GLU A CA 7
ATOM 7892 C C . GLU A 1 63 ? 5.887 8.660 -1.857 1.00 0.00 63 GLU A C 7
ATOM 7893 O O . GLU A 1 63 ? 6.545 9.700 -1.802 1.00 0.00 63 GLU A O 7
ATOM 7905 N N . CYS A 1 64 ? 6.249 7.541 -1.240 1.00 0.00 64 CYS A N 7
ATOM 7906 C CA . CYS A 1 64 ? 7.470 7.466 -0.445 1.00 0.00 64 CYS A CA 7
ATOM 7907 C C . CYS A 1 64 ? 8.606 6.845 -1.251 1.00 0.00 64 CYS A C 7
ATOM 7908 O O . CYS A 1 64 ? 8.377 6.226 -2.290 1.00 0.00 64 CYS A O 7
ATOM 7916 N N . MET A 1 65 ? 9.831 7.016 -0.765 1.00 0.00 65 MET A N 7
ATOM 7917 C CA . MET A 1 65 ? 11.004 6.473 -1.441 1.00 0.00 65 MET A CA 7
ATOM 7918 C C . MET A 1 65 ? 12.009 5.928 -0.432 1.00 0.00 65 MET A C 7
ATOM 7919 O O . MET A 1 65 ? 12.085 6.403 0.702 1.00 0.00 65 MET A O 7
ATOM 7933 N N . CYS A 1 66 ? 12.778 4.928 -0.850 1.00 0.00 66 CYS A N 7
ATOM 7934 C CA . CYS A 1 66 ? 13.778 4.318 0.017 1.00 0.00 66 CYS A CA 7
ATOM 7935 C C . CYS A 1 66 ? 15.050 5.161 0.059 1.00 0.00 66 CYS A C 7
ATOM 7936 O O . CYS A 1 66 ? 15.408 5.810 -0.923 1.00 0.00 66 CYS A O 7
ATOM 7943 N N . GLN A 1 67 ? 15.726 5.145 1.203 1.00 0.00 67 GLN A N 7
ATOM 7944 C CA . GLN A 1 67 ? 16.957 5.908 1.373 1.00 0.00 67 GLN A CA 7
ATOM 7945 C C . GLN A 1 67 ? 17.755 5.949 0.074 1.00 0.00 67 GLN A C 7
ATOM 7946 O O . GLN A 1 67 ? 18.130 7.021 -0.404 1.00 0.00 67 GLN A O 7
ATOM 7960 N N . LYS A 1 68 ? 18.014 4.776 -0.493 1.00 0.00 68 LYS A N 7
ATOM 7961 C CA . LYS A 1 68 ? 18.767 4.676 -1.738 1.00 0.00 68 LYS A CA 7
ATOM 7962 C C . LYS A 1 68 ? 18.224 5.647 -2.782 1.00 0.00 68 LYS A C 7
ATOM 7963 O O . LYS A 1 68 ? 18.943 6.522 -3.265 1.00 0.00 68 LYS A O 7
ATOM 7982 N N . CYS A 1 69 ? 16.950 5.487 -3.125 1.00 0.00 69 CYS A N 7
ATOM 7983 C CA . CYS A 1 69 ? 16.309 6.349 -4.111 1.00 0.00 69 CYS A CA 7
ATOM 7984 C C . CYS A 1 69 ? 16.428 7.816 -3.709 1.00 0.00 69 CYS A C 7
ATOM 7985 O O . CYS A 1 69 ? 16.757 8.671 -4.531 1.00 0.00 69 CYS A O 7
ATOM 7992 N N . SER A 1 70 ? 16.157 8.100 -2.439 1.00 0.00 70 SER A N 7
ATOM 7993 C CA . SER A 1 70 ? 16.229 9.464 -1.928 1.00 0.00 70 SER A CA 7
ATOM 7994 C C . SER A 1 70 ? 17.600 10.075 -2.203 1.00 0.00 70 SER A C 7
ATOM 7995 O O . SER A 1 70 ? 17.706 11.153 -2.790 1.00 0.00 70 SER A O 7
ATOM 8003 N N . LEU A 1 71 ? 18.647 9.379 -1.776 1.00 0.00 71 LEU A N 7
ATOM 8004 C CA . LEU A 1 71 ? 20.013 9.852 -1.975 1.00 0.00 71 LEU A CA 7
ATOM 8005 C C . LEU A 1 71 ? 20.190 10.430 -3.375 1.00 0.00 71 LEU A C 7
ATOM 8006 O O . LEU A 1 71 ? 19.479 10.074 -4.315 1.00 0.00 71 LEU A O 7
ATOM 8022 N N . PRO A 1 72 ? 21.162 11.343 -3.520 1.00 0.00 72 PRO A N 7
ATOM 8023 C CA . PRO A 1 72 ? 21.457 11.989 -4.803 1.00 0.00 72 PRO A CA 7
ATOM 8024 C C . PRO A 1 72 ? 22.079 11.024 -5.807 1.00 0.00 72 PRO A C 7
ATOM 8025 O O . PRO A 1 72 ? 23.218 10.589 -5.642 1.00 0.00 72 PRO A O 7
ATOM 8036 N N . VAL A 1 73 ? 21.323 10.695 -6.850 1.00 0.00 73 VAL A N 7
ATOM 8037 C CA . VAL A 1 73 ? 21.800 9.783 -7.882 1.00 0.00 73 VAL A CA 7
ATOM 8038 C C . VAL A 1 73 ? 22.464 10.545 -9.024 1.00 0.00 73 VAL A C 7
ATOM 8039 O O . VAL A 1 73 ? 21.979 11.593 -9.449 1.00 0.00 73 VAL A O 7
ATOM 8052 N N . SER A 1 74 ? 23.577 10.010 -9.517 1.00 0.00 74 SER A N 7
ATOM 8053 C CA . SER A 1 74 ? 24.310 10.642 -10.608 1.00 0.00 74 SER A CA 7
ATOM 8054 C C . SER A 1 74 ? 23.401 10.871 -11.812 1.00 0.00 74 SER A C 7
ATOM 8055 O O . SER A 1 74 ? 23.410 11.944 -12.416 1.00 0.00 74 SER A O 7
ATOM 8063 N N . VAL A 1 75 ? 22.617 9.854 -12.156 1.00 0.00 75 VAL A N 7
ATOM 8064 C CA . VAL A 1 75 ? 21.701 9.943 -13.286 1.00 0.00 75 VAL A CA 7
ATOM 8065 C C . VAL A 1 75 ? 20.328 10.436 -12.844 1.00 0.00 75 VAL A C 7
ATOM 8066 O O . VAL A 1 75 ? 19.914 10.214 -11.706 1.00 0.00 75 VAL A O 7
ATOM 8079 N N . SER A 1 76 ? 19.625 11.106 -13.751 1.00 0.00 76 SER A N 7
ATOM 8080 C CA . SER A 1 76 ? 18.299 11.634 -13.454 1.00 0.00 76 SER A CA 7
ATOM 8081 C C . SER A 1 76 ? 17.264 11.087 -14.432 1.00 0.00 76 SER A C 7
ATOM 8082 O O . SER A 1 76 ? 16.234 10.549 -14.027 1.00 0.00 76 SER A O 7
ATOM 8090 N N . GLY A 1 77 ? 17.547 11.228 -15.723 1.00 0.00 77 GLY A N 7
ATOM 8091 C CA . GLY A 1 77 ? 16.632 10.743 -16.740 1.00 0.00 77 GLY A CA 7
ATOM 8092 C C . GLY A 1 77 ? 16.679 11.575 -18.007 1.00 0.00 77 GLY A C 7
ATOM 8093 O O . GLY A 1 77 ? 17.182 12.699 -18.019 1.00 0.00 77 GLY A O 7
ATOM 8097 N N . PRO A 1 78 ? 16.146 11.019 -19.105 1.00 0.00 78 PRO A N 7
ATOM 8098 C CA . PRO A 1 78 ? 16.118 11.699 -20.403 1.00 0.00 78 PRO A CA 7
ATOM 8099 C C . PRO A 1 78 ? 15.157 12.883 -20.416 1.00 0.00 78 PRO A C 7
ATOM 8100 O O . PRO A 1 78 ? 15.516 13.981 -20.839 1.00 0.00 78 PRO A O 7
ATOM 8111 N N . SER A 1 79 ? 13.933 12.651 -19.951 1.00 0.00 79 SER A N 7
ATOM 8112 C CA . SER A 1 79 ? 12.919 13.697 -19.912 1.00 0.00 79 SER A CA 7
ATOM 8113 C C . SER A 1 79 ? 11.708 13.251 -19.099 1.00 0.00 79 SER A C 7
ATOM 8114 O O . SER A 1 79 ? 11.091 12.228 -19.396 1.00 0.00 79 SER A O 7
ATOM 8122 N N . SER A 1 80 ? 11.373 14.026 -18.073 1.00 0.00 80 SER A N 7
ATOM 8123 C CA . SER A 1 80 ? 10.239 13.709 -17.214 1.00 0.00 80 SER A CA 7
ATOM 8124 C C . SER A 1 80 ? 8.992 14.467 -17.659 1.00 0.00 80 SER A C 7
ATOM 8125 O O . SER A 1 80 ? 8.246 14.996 -16.837 1.00 0.00 80 SER A O 7
ATOM 8133 N N . GLY A 1 81 ? 8.772 14.514 -18.970 1.00 0.00 81 GLY A N 7
ATOM 8134 C CA . GLY A 1 81 ? 7.615 15.208 -19.504 1.00 0.00 81 GLY A CA 7
ATOM 8135 C C . GLY A 1 81 ? 6.334 14.840 -18.783 1.00 0.00 81 GLY A C 7
ATOM 8136 O O . GLY A 1 81 ? 6.032 13.653 -18.667 1.00 0.00 81 GLY A O 7
ATOM 8142 N N . GLY A 1 1 ? -31.754 -15.406 -20.423 1.00 0.00 1 GLY A N 8
ATOM 8143 C CA . GLY A 1 1 ? -32.846 -15.563 -19.480 1.00 0.00 1 GLY A CA 8
ATOM 8144 C C . GLY A 1 1 ? -32.958 -14.393 -18.523 1.00 0.00 1 GLY A C 8
ATOM 8145 O O . GLY A 1 1 ? -33.939 -13.650 -18.552 1.00 0.00 1 GLY A O 8
ATOM 8149 N N . SER A 1 2 ? -31.951 -14.230 -17.670 1.00 0.00 2 SER A N 8
ATOM 8150 C CA . SER A 1 2 ? -31.944 -13.145 -16.695 1.00 0.00 2 SER A CA 8
ATOM 8151 C C . SER A 1 2 ? -30.636 -12.362 -16.765 1.00 0.00 2 SER A C 8
ATOM 8152 O O . SER A 1 2 ? -29.684 -12.657 -16.043 1.00 0.00 2 SER A O 8
ATOM 8160 N N . SER A 1 3 ? -30.599 -11.361 -17.639 1.00 0.00 3 SER A N 8
ATOM 8161 C CA . SER A 1 3 ? -29.408 -10.537 -17.806 1.00 0.00 3 SER A CA 8
ATOM 8162 C C . SER A 1 3 ? -29.016 -9.874 -16.489 1.00 0.00 3 SER A C 8
ATOM 8163 O O . SER A 1 3 ? -29.747 -9.036 -15.962 1.00 0.00 3 SER A O 8
ATOM 8171 N N . GLY A 1 4 ? -27.857 -10.256 -15.963 1.00 0.00 4 GLY A N 8
ATOM 8172 C CA . GLY A 1 4 ? -27.387 -9.690 -14.712 1.00 0.00 4 GLY A CA 8
ATOM 8173 C C . GLY A 1 4 ? -27.512 -10.660 -13.554 1.00 0.00 4 GLY A C 8
ATOM 8174 O O . GLY A 1 4 ? -27.571 -11.873 -13.754 1.00 0.00 4 GLY A O 8
ATOM 8178 N N . SER A 1 5 ? -27.551 -10.125 -12.338 1.00 0.00 5 SER A N 8
ATOM 8179 C CA . SER A 1 5 ? -27.664 -10.952 -11.142 1.00 0.00 5 SER A CA 8
ATOM 8180 C C . SER A 1 5 ? -27.926 -10.091 -9.909 1.00 0.00 5 SER A C 8
ATOM 8181 O O . SER A 1 5 ? -27.459 -8.956 -9.821 1.00 0.00 5 SER A O 8
ATOM 8189 N N . SER A 1 6 ? -28.675 -10.642 -8.959 1.00 0.00 6 SER A N 8
ATOM 8190 C CA . SER A 1 6 ? -29.003 -9.925 -7.733 1.00 0.00 6 SER A CA 8
ATOM 8191 C C . SER A 1 6 ? -28.109 -10.379 -6.583 1.00 0.00 6 SER A C 8
ATOM 8192 O O . SER A 1 6 ? -27.450 -11.415 -6.665 1.00 0.00 6 SER A O 8
ATOM 8200 N N . GLY A 1 7 ? -28.093 -9.595 -5.509 1.00 0.00 7 GLY A N 8
ATOM 8201 C CA . GLY A 1 7 ? -27.277 -9.933 -4.356 1.00 0.00 7 GLY A CA 8
ATOM 8202 C C . GLY A 1 7 ? -26.119 -8.973 -4.165 1.00 0.00 7 GLY A C 8
ATOM 8203 O O . GLY A 1 7 ? -26.292 -7.756 -4.240 1.00 0.00 7 GLY A O 8
ATOM 8207 N N . LEU A 1 8 ? -24.935 -9.521 -3.915 1.00 0.00 8 LEU A N 8
ATOM 8208 C CA . LEU A 1 8 ? -23.743 -8.705 -3.710 1.00 0.00 8 LEU A CA 8
ATOM 8209 C C . LEU A 1 8 ? -23.971 -7.674 -2.610 1.00 0.00 8 LEU A C 8
ATOM 8210 O O . LEU A 1 8 ? -23.780 -6.476 -2.818 1.00 0.00 8 LEU A O 8
ATOM 8226 N N . ASP A 1 9 ? -24.379 -8.148 -1.437 1.00 0.00 9 ASP A N 8
ATOM 8227 C CA . ASP A 1 9 ? -24.631 -7.267 -0.302 1.00 0.00 9 ASP A CA 8
ATOM 8228 C C . ASP A 1 9 ? -23.602 -7.496 0.801 1.00 0.00 9 ASP A C 8
ATOM 8229 O O . ASP A 1 9 ? -23.354 -6.615 1.625 1.00 0.00 9 ASP A O 8
ATOM 8238 N N . TYR A 1 10 ? -23.006 -8.683 0.811 1.00 0.00 10 TYR A N 8
ATOM 8239 C CA . TYR A 1 10 ? -22.007 -9.029 1.814 1.00 0.00 10 TYR A CA 8
ATOM 8240 C C . TYR A 1 10 ? -20.861 -8.022 1.812 1.00 0.00 10 TYR A C 8
ATOM 8241 O O . TYR A 1 10 ? -20.040 -7.998 2.728 1.00 0.00 10 TYR A O 8
ATOM 8259 N N . GLN A 1 11 ? -20.814 -7.191 0.775 1.00 0.00 11 GLN A N 8
ATOM 8260 C CA . GLN A 1 11 ? -19.770 -6.182 0.652 1.00 0.00 11 GLN A CA 8
ATOM 8261 C C . GLN A 1 11 ? -20.054 -4.991 1.561 1.00 0.00 11 GLN A C 8
ATOM 8262 O O . GLN A 1 11 ? -19.143 -4.250 1.933 1.00 0.00 11 GLN A O 8
ATOM 8276 N N . ARG A 1 12 ? -21.323 -4.812 1.914 1.00 0.00 12 ARG A N 8
ATOM 8277 C CA . ARG A 1 12 ? -21.727 -3.710 2.779 1.00 0.00 12 ARG A CA 8
ATOM 8278 C C . ARG A 1 12 ? -20.723 -3.510 3.911 1.00 0.00 12 ARG A C 8
ATOM 8279 O O . ARG A 1 12 ? -20.469 -2.383 4.338 1.00 0.00 12 ARG A O 8
ATOM 8300 N N . LEU A 1 13 ? -20.157 -4.611 4.393 1.00 0.00 13 LEU A N 8
ATOM 8301 C CA . LEU A 1 13 ? -19.182 -4.558 5.476 1.00 0.00 13 LEU A CA 8
ATOM 8302 C C . LEU A 1 13 ? -18.170 -3.440 5.244 1.00 0.00 13 LEU A C 8
ATOM 8303 O O . LEU A 1 13 ? -18.025 -2.943 4.127 1.00 0.00 13 LEU A O 8
ATOM 8319 N N . TYR A 1 14 ? -17.471 -3.052 6.304 1.00 0.00 14 TYR A N 8
ATOM 8320 C CA . TYR A 1 14 ? -16.472 -1.994 6.216 1.00 0.00 14 TYR A CA 8
ATOM 8321 C C . TYR A 1 14 ? -15.845 -1.951 4.826 1.00 0.00 14 TYR A C 8
ATOM 8322 O O . TYR A 1 14 ? -15.940 -0.948 4.119 1.00 0.00 14 TYR A O 8
ATOM 8340 N N . GLY A 1 15 ? -15.203 -3.050 4.439 1.00 0.00 15 GLY A N 8
ATOM 8341 C CA . GLY A 1 15 ? -14.570 -3.119 3.135 1.00 0.00 15 GLY A CA 8
ATOM 8342 C C . GLY A 1 15 ? -13.231 -2.410 3.103 1.00 0.00 15 GLY A C 8
ATOM 8343 O O . GLY A 1 15 ? -13.114 -1.266 3.542 1.00 0.00 15 GLY A O 8
ATOM 8347 N N . THR A 1 16 ? -12.214 -3.092 2.582 1.00 0.00 16 THR A N 8
ATOM 8348 C CA . THR A 1 16 ? -10.876 -2.522 2.497 1.00 0.00 16 THR A CA 8
ATOM 8349 C C . THR A 1 16 ? -10.350 -2.565 1.067 1.00 0.00 16 THR A C 8
ATOM 8350 O O . THR A 1 16 ? -9.896 -3.607 0.594 1.00 0.00 16 THR A O 8
ATOM 8361 N N . ARG A 1 17 ? -10.414 -1.427 0.383 1.00 0.00 17 ARG A N 8
ATOM 8362 C CA . ARG A 1 17 ? -9.944 -1.336 -0.994 1.00 0.00 17 ARG A CA 8
ATOM 8363 C C . ARG A 1 17 ? -8.572 -0.671 -1.057 1.00 0.00 17 ARG A C 8
ATOM 8364 O O . ARG A 1 17 ? -8.423 0.502 -0.713 1.00 0.00 17 ARG A O 8
ATOM 8385 N N . CYS A 1 18 ? -7.573 -1.427 -1.499 1.00 0.00 18 CYS A N 8
ATOM 8386 C CA . CYS A 1 18 ? -6.213 -0.912 -1.607 1.00 0.00 18 CYS A CA 8
ATOM 8387 C C . CYS A 1 18 ? -6.206 0.476 -2.240 1.00 0.00 18 CYS A C 8
ATOM 8388 O O . CYS A 1 18 ? -6.690 0.665 -3.356 1.00 0.00 18 CYS A O 8
ATOM 8395 N N . PHE A 1 19 ? -5.654 1.446 -1.518 1.00 0.00 19 PHE A N 8
ATOM 8396 C CA . PHE A 1 19 ? -5.584 2.818 -2.008 1.00 0.00 19 PHE A CA 8
ATOM 8397 C C . PHE A 1 19 ? -4.493 2.963 -3.065 1.00 0.00 19 PHE A C 8
ATOM 8398 O O . PHE A 1 19 ? -4.189 4.070 -3.510 1.00 0.00 19 PHE A O 8
ATOM 8415 N N . SER A 1 20 ? -3.909 1.838 -3.462 1.00 0.00 20 SER A N 8
ATOM 8416 C CA . SER A 1 20 ? -2.849 1.839 -4.463 1.00 0.00 20 SER A CA 8
ATOM 8417 C C . SER A 1 20 ? -3.398 1.462 -5.836 1.00 0.00 20 SER A C 8
ATOM 8418 O O . SER A 1 20 ? -3.500 2.304 -6.729 1.00 0.00 20 SER A O 8
ATOM 8426 N N . CYS A 1 21 ? -3.750 0.191 -5.997 1.00 0.00 21 CYS A N 8
ATOM 8427 C CA . CYS A 1 21 ? -4.288 -0.300 -7.260 1.00 0.00 21 CYS A CA 8
ATOM 8428 C C . CYS A 1 21 ? -5.809 -0.179 -7.286 1.00 0.00 21 CYS A C 8
ATOM 8429 O O . CYS A 1 21 ? -6.451 -0.508 -8.284 1.00 0.00 21 CYS A O 8
ATOM 8436 N N . ASP A 1 22 ? -6.379 0.296 -6.183 1.00 0.00 22 ASP A N 8
ATOM 8437 C CA . ASP A 1 22 ? -7.824 0.462 -6.080 1.00 0.00 22 ASP A CA 8
ATOM 8438 C C . ASP A 1 22 ? -8.536 -0.881 -6.214 1.00 0.00 22 ASP A C 8
ATOM 8439 O O . ASP A 1 22 ? -9.459 -1.026 -7.015 1.00 0.00 22 ASP A O 8
ATOM 8448 N N . GLN A 1 23 ? -8.100 -1.857 -5.425 1.00 0.00 23 GLN A N 8
ATOM 8449 C CA . GLN A 1 23 ? -8.696 -3.188 -5.457 1.00 0.00 23 GLN A CA 8
ATOM 8450 C C . GLN A 1 23 ? -8.974 -3.694 -4.046 1.00 0.00 23 GLN A C 8
ATOM 8451 O O . GLN A 1 23 ? -8.198 -3.448 -3.123 1.00 0.00 23 GLN A O 8
ATOM 8465 N N . PHE A 1 24 ? -10.087 -4.403 -3.886 1.00 0.00 24 PHE A N 8
ATOM 8466 C CA . PHE A 1 24 ? -10.469 -4.943 -2.586 1.00 0.00 24 PHE A CA 8
ATOM 8467 C C . PHE A 1 24 ? -9.410 -5.911 -2.067 1.00 0.00 24 PHE A C 8
ATOM 8468 O O . PHE A 1 24 ? -9.188 -6.974 -2.647 1.00 0.00 24 PHE A O 8
ATOM 8485 N N . ILE A 1 25 ? -8.759 -5.534 -0.972 1.00 0.00 25 ILE A N 8
ATOM 8486 C CA . ILE A 1 25 ? -7.724 -6.368 -0.374 1.00 0.00 25 ILE A CA 8
ATOM 8487 C C . ILE A 1 25 ? -8.333 -7.553 0.368 1.00 0.00 25 ILE A C 8
ATOM 8488 O O . ILE A 1 25 ? -9.080 -7.377 1.330 1.00 0.00 25 ILE A O 8
ATOM 8504 N N . GLU A 1 26 ? -8.007 -8.759 -0.085 1.00 0.00 26 GLU A N 8
ATOM 8505 C CA . GLU A 1 26 ? -8.522 -9.973 0.537 1.00 0.00 26 GLU A CA 8
ATOM 8506 C C . GLU A 1 26 ? -7.419 -10.704 1.298 1.00 0.00 26 GLU A C 8
ATOM 8507 O O . GLU A 1 26 ? -6.237 -10.558 0.991 1.00 0.00 26 GLU A O 8
ATOM 8519 N N . GLY A 1 27 ? -7.816 -11.491 2.293 1.00 0.00 27 GLY A N 8
ATOM 8520 C CA . GLY A 1 27 ? -6.851 -12.233 3.083 1.00 0.00 27 GLY A CA 8
ATOM 8521 C C . GLY A 1 27 ? -6.242 -11.395 4.190 1.00 0.00 27 GLY A C 8
ATOM 8522 O O . GLY A 1 27 ? -6.461 -11.662 5.371 1.00 0.00 27 GLY A O 8
ATOM 8526 N N . GLU A 1 28 ? -5.473 -10.380 3.807 1.00 0.00 28 GLU A N 8
ATOM 8527 C CA . GLU A 1 28 ? -4.829 -9.502 4.777 1.00 0.00 28 GLU A CA 8
ATOM 8528 C C . GLU A 1 28 ? -4.587 -8.118 4.183 1.00 0.00 28 GLU A C 8
ATOM 8529 O O . GLU A 1 28 ? -4.287 -7.984 2.996 1.00 0.00 28 GLU A O 8
ATOM 8541 N N . VAL A 1 29 ? -4.721 -7.091 5.016 1.00 0.00 29 VAL A N 8
ATOM 8542 C CA . VAL A 1 29 ? -4.517 -5.717 4.574 1.00 0.00 29 VAL A CA 8
ATOM 8543 C C . VAL A 1 29 ? -3.543 -4.984 5.490 1.00 0.00 29 VAL A C 8
ATOM 8544 O O . VAL A 1 29 ? -3.588 -5.137 6.711 1.00 0.00 29 VAL A O 8
ATOM 8557 N N . VAL A 1 30 ? -2.664 -4.185 4.893 1.00 0.00 30 VAL A N 8
ATOM 8558 C CA . VAL A 1 30 ? -1.680 -3.426 5.655 1.00 0.00 30 VAL A CA 8
ATOM 8559 C C . VAL A 1 30 ? -2.176 -2.013 5.938 1.00 0.00 30 VAL A C 8
ATOM 8560 O O . VAL A 1 30 ? -2.187 -1.158 5.053 1.00 0.00 30 VAL A O 8
ATOM 8573 N N . SER A 1 31 ? -2.585 -1.773 7.180 1.00 0.00 31 SER A N 8
ATOM 8574 C CA . SER A 1 31 ? -3.085 -0.463 7.581 1.00 0.00 31 SER A CA 8
ATOM 8575 C C . SER A 1 31 ? -1.933 0.485 7.898 1.00 0.00 31 SER A C 8
ATOM 8576 O O . SER A 1 31 ? -1.135 0.229 8.799 1.00 0.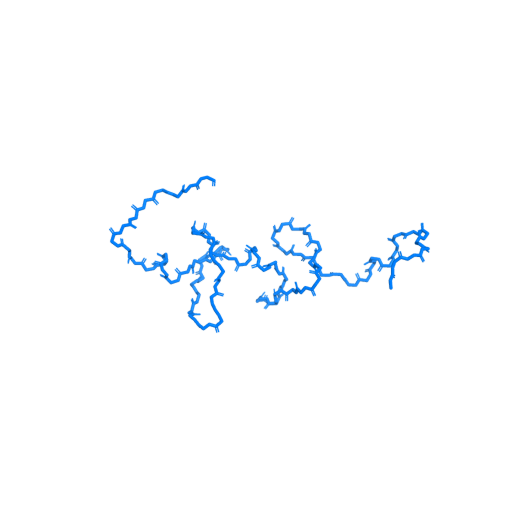00 31 SER A O 8
ATOM 8584 N N . ALA A 1 32 ? -1.854 1.581 7.151 1.00 0.00 32 ALA A N 8
ATOM 8585 C CA . ALA A 1 32 ? -0.801 2.569 7.353 1.00 0.00 32 ALA A CA 8
ATOM 8586 C C . ALA A 1 32 ? -1.366 3.985 7.331 1.00 0.00 32 ALA A C 8
ATOM 8587 O O . ALA A 1 32 ? -2.257 4.297 6.539 1.00 0.00 32 ALA A O 8
ATOM 8594 N N . LEU A 1 33 ? -0.844 4.839 8.204 1.00 0.00 33 LEU A N 8
ATOM 8595 C CA . LEU A 1 33 ? -1.297 6.223 8.285 1.00 0.00 33 LEU A CA 8
ATOM 8596 C C . LEU A 1 33 ? -2.798 6.321 8.033 1.00 0.00 33 LEU A C 8
ATOM 8597 O O . LEU A 1 33 ? -3.254 7.155 7.252 1.00 0.00 33 LEU A O 8
ATOM 8613 N N . GLY A 1 34 ? -3.562 5.462 8.702 1.00 0.00 34 GLY A N 8
ATOM 8614 C CA . GLY A 1 34 ? -5.004 5.470 8.538 1.00 0.00 34 GLY A CA 8
ATOM 8615 C C . GLY A 1 34 ? -5.428 5.181 7.112 1.00 0.00 34 GLY A C 8
ATOM 8616 O O . GLY A 1 34 ? -6.341 5.818 6.586 1.00 0.00 34 GLY A O 8
ATOM 8620 N N . LYS A 1 35 ? -4.762 4.219 6.482 1.00 0.00 35 LYS A N 8
ATOM 8621 C CA . LYS A 1 35 ? -5.073 3.847 5.107 1.00 0.00 35 LYS A CA 8
ATOM 8622 C C . LYS A 1 35 ? -5.037 2.332 4.932 1.00 0.00 35 LYS A C 8
ATOM 8623 O O . LYS A 1 35 ? -4.826 1.590 5.892 1.00 0.00 35 LYS A O 8
ATOM 8642 N N . THR A 1 36 ? -5.242 1.878 3.699 1.00 0.00 36 THR A N 8
ATOM 8643 C CA . THR A 1 36 ? -5.233 0.452 3.399 1.00 0.00 36 THR A CA 8
ATOM 8644 C C . THR A 1 36 ? -4.542 0.175 2.068 1.00 0.00 36 THR A C 8
ATOM 8645 O O . THR A 1 36 ? -4.945 0.697 1.028 1.00 0.00 36 THR A O 8
ATOM 8656 N N . TYR A 1 37 ? -3.500 -0.648 2.108 1.00 0.00 37 TYR A N 8
ATOM 8657 C CA . TYR A 1 37 ? -2.752 -0.993 0.905 1.00 0.00 37 TYR A CA 8
ATOM 8658 C C . TYR A 1 37 ? -2.411 -2.480 0.883 1.00 0.00 37 TYR A C 8
ATOM 8659 O O . TYR A 1 37 ? -2.590 -3.185 1.877 1.00 0.00 37 TYR A O 8
ATOM 8677 N N . HIS A 1 38 ? -1.916 -2.950 -0.258 1.00 0.00 38 HIS A N 8
ATOM 8678 C CA . HIS A 1 38 ? -1.548 -4.353 -0.410 1.00 0.00 38 HIS A CA 8
ATOM 8679 C C . HIS A 1 38 ? -0.147 -4.609 0.137 1.00 0.00 38 HIS A C 8
ATOM 8680 O O . HIS A 1 38 ? 0.655 -3.691 0.313 1.00 0.00 38 HIS A O 8
ATOM 8694 N N . PRO A 1 39 ? 0.157 -5.886 0.413 1.00 0.00 39 PRO A N 8
ATOM 8695 C CA . PRO A 1 39 ? 1.462 -6.292 0.945 1.00 0.00 39 PRO A CA 8
ATOM 8696 C C . PRO A 1 39 ? 2.577 -6.147 -0.084 1.00 0.00 39 PRO A C 8
ATOM 8697 O O . PRO A 1 39 ? 3.745 -6.398 0.213 1.00 0.00 39 PRO A O 8
ATOM 8708 N N . ASP A 1 40 ? 2.210 -5.741 -1.295 1.00 0.00 40 ASP A N 8
ATOM 8709 C CA . ASP A 1 40 ? 3.181 -5.561 -2.368 1.00 0.00 40 ASP A CA 8
ATOM 8710 C C . ASP A 1 40 ? 3.044 -4.178 -2.998 1.00 0.00 40 ASP A C 8
ATOM 8711 O O . ASP A 1 40 ? 3.859 -3.780 -3.831 1.00 0.00 40 ASP A O 8
ATOM 8720 N N . CYS A 1 41 ? 2.008 -3.450 -2.596 1.00 0.00 41 CYS A N 8
ATOM 8721 C CA . CYS A 1 41 ? 1.762 -2.113 -3.122 1.00 0.00 41 CYS A CA 8
ATOM 8722 C C . CYS A 1 41 ? 2.370 -1.050 -2.211 1.00 0.00 41 CYS A C 8
ATOM 8723 O O . CYS A 1 41 ? 2.797 0.009 -2.672 1.00 0.00 41 CYS A O 8
ATOM 8730 N N . PHE A 1 42 ? 2.406 -1.340 -0.914 1.00 0.00 42 PHE A N 8
ATOM 8731 C CA . PHE A 1 42 ? 2.960 -0.410 0.062 1.00 0.00 42 PHE A CA 8
ATOM 8732 C C . PHE A 1 42 ? 4.486 -0.442 0.039 1.00 0.00 42 PHE A C 8
ATOM 8733 O O . PHE A 1 42 ? 5.133 -0.502 1.084 1.00 0.00 42 PHE A O 8
ATOM 8750 N N . VAL A 1 43 ? 5.054 -0.401 -1.162 1.00 0.00 43 VAL A N 8
ATOM 8751 C CA . VAL A 1 43 ? 6.503 -0.425 -1.324 1.00 0.00 43 VAL A CA 8
ATOM 8752 C C . VAL A 1 43 ? 6.992 0.807 -2.077 1.00 0.00 43 VAL A C 8
ATOM 8753 O O . VAL A 1 43 ? 6.194 1.600 -2.578 1.00 0.00 43 VAL A O 8
ATOM 8766 N N . CYS A 1 44 ? 8.309 0.963 -2.153 1.00 0.00 44 CYS A N 8
ATOM 8767 C CA . CYS A 1 44 ? 8.907 2.099 -2.845 1.00 0.00 44 CYS A CA 8
ATOM 8768 C C . CYS A 1 44 ? 8.179 2.381 -4.156 1.00 0.00 44 CYS A C 8
ATOM 8769 O O . CYS A 1 44 ? 7.423 1.546 -4.651 1.00 0.00 44 CYS A O 8
ATOM 8776 N N . ALA A 1 45 ? 8.413 3.565 -4.713 1.00 0.00 45 ALA A N 8
ATOM 8777 C CA . ALA A 1 45 ? 7.782 3.957 -5.967 1.00 0.00 45 ALA A CA 8
ATOM 8778 C C . ALA A 1 45 ? 8.763 3.857 -7.130 1.00 0.00 45 ALA A C 8
ATOM 8779 O O . ALA A 1 45 ? 8.364 3.647 -8.276 1.00 0.00 45 ALA A O 8
ATOM 8786 N N . VAL A 1 46 ? 10.049 4.009 -6.828 1.00 0.00 46 VAL A N 8
ATOM 8787 C CA . VAL A 1 46 ? 11.088 3.935 -7.849 1.00 0.00 46 VAL A CA 8
ATOM 8788 C C . VAL A 1 46 ? 11.487 2.489 -8.123 1.00 0.00 46 VAL A C 8
ATOM 8789 O O . VAL A 1 46 ? 11.211 1.949 -9.194 1.00 0.00 46 VAL A O 8
ATOM 8802 N N . CYS A 1 47 ? 12.139 1.867 -7.146 1.00 0.00 47 CYS A N 8
ATOM 8803 C CA . CYS A 1 47 ? 12.578 0.483 -7.280 1.00 0.00 47 CYS A CA 8
ATOM 8804 C C . CYS A 1 47 ? 11.431 -0.482 -6.994 1.00 0.00 47 CYS A C 8
ATOM 8805 O O . CYS A 1 47 ? 11.495 -1.660 -7.344 1.00 0.00 47 CYS A O 8
ATOM 8812 N N . ARG A 1 48 ? 10.382 0.028 -6.357 1.00 0.00 48 ARG A N 8
ATOM 8813 C CA . ARG A 1 48 ? 9.220 -0.788 -6.023 1.00 0.00 48 ARG A CA 8
ATOM 8814 C C . ARG A 1 48 ? 9.622 -1.976 -5.154 1.00 0.00 48 ARG A C 8
ATOM 8815 O O . ARG A 1 48 ? 9.151 -3.096 -5.358 1.00 0.00 48 ARG A O 8
ATOM 8836 N N . LEU A 1 49 ? 10.496 -1.725 -4.185 1.00 0.00 49 LEU A N 8
ATOM 8837 C CA . LEU A 1 49 ? 10.962 -2.774 -3.285 1.00 0.00 49 LEU A CA 8
ATOM 8838 C C . LEU A 1 49 ? 10.430 -2.555 -1.872 1.00 0.00 49 LEU A C 8
ATOM 8839 O O . LEU A 1 49 ? 10.230 -1.425 -1.425 1.00 0.00 49 LEU A O 8
ATOM 8855 N N . PRO A 1 50 ? 10.196 -3.661 -1.149 1.00 0.00 50 PRO A N 8
ATOM 8856 C CA . PRO A 1 50 ? 9.687 -3.616 0.224 1.00 0.00 50 PRO A CA 8
ATOM 8857 C C . PRO A 1 50 ? 10.719 -3.073 1.207 1.00 0.00 50 PRO A C 8
ATOM 8858 O O . PRO A 1 50 ? 11.771 -3.678 1.416 1.00 0.00 50 PRO A O 8
ATOM 8869 N N . PHE A 1 51 ? 10.411 -1.929 1.810 1.00 0.00 51 PHE A N 8
ATOM 8870 C CA . PHE A 1 51 ? 11.312 -1.305 2.771 1.00 0.00 51 PHE A CA 8
ATOM 8871 C C . PHE A 1 51 ? 11.857 -2.336 3.756 1.00 0.00 51 PHE A C 8
ATOM 8872 O O . PHE A 1 51 ? 11.130 -3.190 4.265 1.00 0.00 51 PHE A O 8
ATOM 8889 N N . PRO A 1 52 ? 13.167 -2.256 4.031 1.00 0.00 52 PRO A N 8
ATOM 8890 C CA . PRO A 1 52 ? 13.839 -3.174 4.955 1.00 0.00 52 PRO A CA 8
ATOM 8891 C C . PRO A 1 52 ? 13.422 -2.946 6.404 1.00 0.00 52 PRO A C 8
ATOM 8892 O O . PRO A 1 52 ? 12.843 -1.917 6.754 1.00 0.00 52 PRO A O 8
ATOM 8903 N N . PRO A 1 53 ? 13.721 -3.928 7.268 1.00 0.00 53 PRO A N 8
ATOM 8904 C CA . PRO A 1 53 ? 13.386 -3.856 8.693 1.00 0.00 53 PRO A CA 8
ATOM 8905 C C . PRO A 1 53 ? 14.221 -2.817 9.434 1.00 0.00 53 PRO A C 8
ATOM 8906 O O . PRO A 1 53 ? 15.407 -2.647 9.157 1.00 0.00 53 PRO A O 8
ATOM 8917 N N . GLY A 1 54 ? 13.592 -2.122 10.377 1.00 0.00 54 GLY A N 8
ATOM 8918 C CA . GLY A 1 54 ? 14.292 -1.108 11.143 1.00 0.00 54 GLY A CA 8
ATOM 8919 C C . GLY A 1 54 ? 14.927 -0.051 10.261 1.00 0.00 54 GLY A C 8
ATOM 8920 O O . GLY A 1 54 ? 16.087 0.314 10.454 1.00 0.00 54 GLY A O 8
ATOM 8924 N N . ASP A 1 55 ? 14.167 0.441 9.289 1.00 0.00 55 ASP A N 8
ATOM 8925 C CA . ASP A 1 55 ? 14.662 1.462 8.373 1.00 0.00 55 ASP A CA 8
ATOM 8926 C C . ASP A 1 55 ? 13.622 2.559 8.169 1.00 0.00 55 ASP A C 8
ATOM 8927 O O . ASP A 1 55 ? 12.452 2.279 7.910 1.00 0.00 55 ASP A O 8
ATOM 8936 N N . ARG A 1 56 ? 14.058 3.809 8.287 1.00 0.00 56 ARG A N 8
ATOM 8937 C CA . ARG A 1 56 ? 13.164 4.949 8.118 1.00 0.00 56 ARG A CA 8
ATOM 8938 C C . ARG A 1 56 ? 12.641 5.021 6.687 1.00 0.00 56 ARG A C 8
ATOM 8939 O O . ARG A 1 56 ? 13.313 4.598 5.747 1.00 0.00 56 ARG A O 8
ATOM 8960 N N . VAL A 1 57 ? 11.435 5.560 6.530 1.00 0.00 57 VAL A N 8
ATOM 8961 C CA . VAL A 1 57 ? 10.821 5.689 5.214 1.00 0.00 57 VAL A CA 8
ATOM 8962 C C . VAL A 1 57 ? 10.573 7.151 4.864 1.00 0.00 57 VAL A C 8
ATOM 8963 O O . VAL A 1 57 ? 9.939 7.885 5.623 1.00 0.00 57 VAL A O 8
ATOM 8976 N N . THR A 1 58 ? 11.077 7.571 3.707 1.00 0.00 58 THR A N 8
ATOM 8977 C CA . THR A 1 58 ? 10.911 8.947 3.255 1.00 0.00 58 THR A CA 8
ATOM 8978 C C . THR A 1 58 ? 9.730 9.073 2.300 1.00 0.00 58 THR A C 8
ATOM 8979 O O . THR A 1 58 ? 9.808 8.660 1.143 1.00 0.00 58 THR A O 8
ATOM 8990 N N . PHE A 1 59 ? 8.637 9.647 2.791 1.00 0.00 59 PHE A N 8
ATOM 8991 C CA . PHE A 1 59 ? 7.438 9.828 1.980 1.00 0.00 59 PHE A CA 8
ATOM 8992 C C . PHE A 1 59 ? 7.407 11.221 1.358 1.00 0.00 59 PHE A C 8
ATOM 8993 O O . PHE A 1 59 ? 7.598 12.223 2.045 1.00 0.00 59 PHE A O 8
ATOM 9010 N N . ASN A 1 60 ? 7.166 11.274 0.052 1.00 0.00 60 ASN A N 8
ATOM 9011 C CA . ASN A 1 60 ? 7.111 12.543 -0.664 1.00 0.00 60 ASN A CA 8
ATOM 9012 C C . ASN A 1 60 ? 5.723 12.775 -1.254 1.00 0.00 60 ASN A C 8
ATOM 9013 O O . ASN A 1 60 ? 5.421 12.317 -2.355 1.00 0.00 60 ASN A O 8
ATOM 9024 N N . GLY A 1 61 ? 4.883 13.491 -0.514 1.00 0.00 61 GLY A N 8
ATOM 9025 C CA . GLY A 1 61 ? 3.538 13.772 -0.980 1.00 0.00 61 GLY A CA 8
ATOM 9026 C C . GLY A 1 61 ? 2.611 12.582 -0.830 1.00 0.00 61 GLY A C 8
ATOM 9027 O O . GLY A 1 61 ? 2.232 12.217 0.283 1.00 0.00 61 GLY A O 8
ATOM 9031 N N . LYS A 1 62 ? 2.244 11.975 -1.953 1.00 0.00 62 LYS A N 8
ATOM 9032 C CA . LYS A 1 62 ? 1.356 10.819 -1.943 1.00 0.00 62 LYS A CA 8
ATOM 9033 C C . LYS A 1 62 ? 2.153 9.519 -2.007 1.00 0.00 62 LYS A C 8
ATOM 9034 O O . LYS A 1 62 ? 1.824 8.546 -1.329 1.00 0.00 62 LYS A O 8
ATOM 9053 N N . GLU A 1 63 ? 3.201 9.513 -2.824 1.00 0.00 63 GLU A N 8
ATOM 9054 C CA . GLU A 1 63 ? 4.045 8.333 -2.974 1.00 0.00 63 GLU A CA 8
ATOM 9055 C C . GLU A 1 63 ? 5.211 8.369 -1.990 1.00 0.00 63 GLU A C 8
ATOM 9056 O O . GLU A 1 63 ? 5.572 9.429 -1.477 1.00 0.00 63 GLU A O 8
ATOM 9068 N N . CYS A 1 64 ? 5.794 7.204 -1.730 1.00 0.00 64 CYS A N 8
ATOM 9069 C CA . CYS A 1 64 ? 6.918 7.101 -0.807 1.00 0.00 64 CYS A CA 8
ATOM 9070 C C . CYS A 1 64 ? 8.087 6.365 -1.453 1.00 0.00 64 CYS A C 8
ATOM 9071 O O . CYS A 1 64 ? 7.897 5.539 -2.346 1.00 0.00 64 CYS A O 8
ATOM 9079 N N . MET A 1 65 ? 9.297 6.673 -0.998 1.00 0.00 65 MET A N 8
ATOM 9080 C CA . MET A 1 65 ? 10.498 6.041 -1.533 1.00 0.00 65 MET A CA 8
ATOM 9081 C C . MET A 1 65 ? 11.384 5.516 -0.408 1.00 0.00 65 MET A C 8
ATOM 9082 O O . MET A 1 65 ? 11.290 5.971 0.733 1.00 0.00 65 MET A O 8
ATOM 9096 N N . CYS A 1 66 ? 12.243 4.557 -0.735 1.00 0.00 66 CYS A N 8
ATOM 9097 C CA . CYS A 1 66 ? 13.145 3.969 0.248 1.00 0.00 66 CYS A CA 8
ATOM 9098 C C . CYS A 1 66 ? 14.369 4.856 0.461 1.00 0.00 66 CYS A C 8
ATOM 9099 O O . CYS A 1 66 ? 14.658 5.736 -0.349 1.00 0.00 66 CYS A O 8
ATOM 9106 N N . GLN A 1 67 ? 15.083 4.616 1.556 1.00 0.00 67 GLN A N 8
ATOM 9107 C CA . GLN A 1 67 ? 16.274 5.392 1.876 1.00 0.00 67 GLN A CA 8
ATOM 9108 C C . GLN A 1 67 ? 17.292 5.320 0.742 1.00 0.00 67 GLN A C 8
ATOM 9109 O O . GLN A 1 67 ? 17.929 6.317 0.402 1.00 0.00 67 GLN A O 8
ATOM 9123 N N . LYS A 1 68 ? 17.439 4.135 0.160 1.00 0.00 68 LYS A N 8
ATOM 9124 C CA . LYS A 1 68 ? 18.378 3.932 -0.937 1.00 0.00 68 LYS A CA 8
ATOM 9125 C C . LYS A 1 68 ? 18.079 4.883 -2.091 1.00 0.00 68 LYS A C 8
ATOM 9126 O O . LYS A 1 68 ? 18.992 5.450 -2.693 1.00 0.00 68 LYS A O 8
ATOM 9145 N N . CYS A 1 69 ? 16.797 5.054 -2.395 1.00 0.00 69 CYS A N 8
ATOM 9146 C CA . CYS A 1 69 ? 16.378 5.937 -3.476 1.00 0.00 69 CYS A CA 8
ATOM 9147 C C . CYS A 1 69 ? 16.468 7.399 -3.050 1.00 0.00 69 CYS A C 8
ATOM 9148 O O . CYS A 1 69 ? 17.038 8.229 -3.758 1.00 0.00 69 CYS A O 8
ATOM 9155 N N . SER A 1 70 ? 15.900 7.707 -1.889 1.00 0.00 70 SER A N 8
ATOM 9156 C CA . SER A 1 70 ? 15.912 9.070 -1.369 1.00 0.00 70 SER A CA 8
ATOM 9157 C C . SER A 1 70 ? 17.273 9.723 -1.591 1.00 0.00 70 SER A C 8
ATOM 9158 O O . SER A 1 70 ? 17.364 10.824 -2.135 1.00 0.00 70 SER A O 8
ATOM 9166 N N . LEU A 1 71 ? 18.328 9.038 -1.165 1.00 0.00 71 LEU A N 8
ATOM 9167 C CA . LEU A 1 71 ? 19.685 9.550 -1.316 1.00 0.00 71 LEU A CA 8
ATOM 9168 C C . LEU A 1 71 ? 20.263 9.169 -2.676 1.00 0.00 71 LEU A C 8
ATOM 9169 O O . LEU A 1 71 ? 19.792 8.247 -3.341 1.00 0.00 71 LEU A O 8
ATOM 9185 N N . PRO A 1 72 ? 21.310 9.893 -3.098 1.00 0.00 72 PRO A N 8
ATOM 9186 C CA . PRO A 1 72 ? 21.977 9.647 -4.380 1.00 0.00 72 PRO A CA 8
ATOM 9187 C C . PRO A 1 72 ? 22.755 8.336 -4.387 1.00 0.00 72 PRO A C 8
ATOM 9188 O O . PRO A 1 72 ? 23.262 7.898 -3.354 1.00 0.00 72 PRO A O 8
ATOM 9199 N N . VAL A 1 73 ? 22.847 7.714 -5.558 1.00 0.00 73 VAL A N 8
ATOM 9200 C CA . VAL A 1 73 ? 23.566 6.453 -5.699 1.00 0.00 73 VAL A CA 8
ATOM 9201 C C . VAL A 1 73 ? 24.978 6.681 -6.226 1.00 0.00 73 VAL A C 8
ATOM 9202 O O . VAL A 1 73 ? 25.564 5.805 -6.862 1.00 0.00 73 VAL A O 8
ATOM 9215 N N . SER A 1 74 ? 25.520 7.865 -5.957 1.00 0.00 74 SER A N 8
ATOM 9216 C CA . SER A 1 74 ? 26.863 8.211 -6.407 1.00 0.00 74 SER A CA 8
ATOM 9217 C C . SER A 1 74 ? 27.083 7.769 -7.851 1.00 0.00 74 SER A C 8
ATOM 9218 O O . SER A 1 74 ? 28.212 7.510 -8.268 1.00 0.00 74 SER A O 8
ATOM 9226 N N . VAL A 1 75 ? 25.995 7.684 -8.609 1.00 0.00 75 VAL A N 8
ATOM 9227 C CA . VAL A 1 75 ? 26.067 7.274 -10.007 1.00 0.00 75 VAL A CA 8
ATOM 9228 C C . VAL A 1 75 ? 25.294 8.236 -10.902 1.00 0.00 75 VAL A C 8
ATOM 9229 O O . VAL A 1 75 ? 24.104 8.045 -11.154 1.00 0.00 75 VAL A O 8
ATOM 9242 N N . SER A 1 76 ? 25.978 9.270 -11.381 1.00 0.00 76 SER A N 8
ATOM 9243 C CA . SER A 1 76 ? 25.355 10.264 -12.246 1.00 0.00 76 SER A CA 8
ATOM 9244 C C . SER A 1 76 ? 23.907 10.511 -11.835 1.00 0.00 76 SER A C 8
ATOM 9245 O O . SER A 1 76 ? 23.019 10.615 -12.680 1.00 0.00 76 SER A O 8
ATOM 9253 N N . GLY A 1 77 ? 23.677 10.605 -10.529 1.00 0.00 77 GLY A N 8
ATOM 9254 C CA . GLY A 1 77 ? 22.336 10.839 -10.026 1.00 0.00 77 GLY A CA 8
ATOM 9255 C C . GLY A 1 77 ? 21.396 9.687 -10.324 1.00 0.00 77 GLY A C 8
ATOM 9256 O O . GLY A 1 77 ? 21.377 9.143 -11.428 1.00 0.00 77 GLY A O 8
ATOM 9260 N N . PRO A 1 78 ? 20.594 9.298 -9.322 1.00 0.00 78 PRO A N 8
ATOM 9261 C CA . PRO A 1 78 ? 19.634 8.199 -9.457 1.00 0.00 78 PRO A CA 8
ATOM 9262 C C . PRO A 1 78 ? 18.472 8.554 -10.379 1.00 0.00 78 PRO A C 8
ATOM 9263 O O . PRO A 1 78 ? 18.100 7.773 -11.254 1.00 0.00 78 PRO A O 8
ATOM 9274 N N . SER A 1 79 ? 17.903 9.738 -10.176 1.00 0.00 79 SER A N 8
ATOM 9275 C CA . SER A 1 79 ? 16.781 10.196 -10.987 1.00 0.00 79 SER A CA 8
ATOM 9276 C C . SER A 1 79 ? 17.260 11.112 -12.109 1.00 0.00 79 SER A C 8
ATOM 9277 O O . SER A 1 79 ? 17.002 12.316 -12.095 1.00 0.00 79 SER A O 8
ATOM 9285 N N . SER A 1 80 ? 17.958 10.533 -13.080 1.00 0.00 80 SER A N 8
ATOM 9286 C CA . SER A 1 80 ? 18.477 11.297 -14.209 1.00 0.00 80 SER A CA 8
ATOM 9287 C C . SER A 1 80 ? 17.606 11.098 -15.446 1.00 0.00 80 SER A C 8
ATOM 9288 O O . SER A 1 80 ? 17.090 12.058 -16.017 1.00 0.00 80 SER A O 8
ATOM 9296 N N . GLY A 1 81 ? 17.446 9.843 -15.854 1.00 0.00 81 GLY A N 8
ATOM 9297 C CA . GLY A 1 81 ? 16.638 9.539 -17.021 1.00 0.00 81 GLY A CA 8
ATOM 9298 C C . GLY A 1 81 ? 17.471 9.370 -18.276 1.00 0.00 81 GLY A C 8
ATOM 9299 O O . GLY A 1 81 ? 17.913 8.256 -18.555 1.00 0.00 81 GLY A O 8
ATOM 9305 N N . GLY A 1 1 ? -24.346 -24.572 -6.425 1.00 0.00 1 GLY A N 9
ATOM 9306 C CA . GLY A 1 1 ? -25.239 -24.896 -7.522 1.00 0.00 1 GLY A CA 9
ATOM 9307 C C . GLY A 1 1 ? -25.134 -23.907 -8.666 1.00 0.00 1 GLY A C 9
ATOM 9308 O O . GLY A 1 1 ? -24.043 -23.443 -8.997 1.00 0.00 1 GLY A O 9
ATOM 9312 N N . SER A 1 2 ? -26.271 -23.585 -9.274 1.00 0.00 2 SER A N 9
ATOM 9313 C CA . SER A 1 2 ? -26.302 -22.649 -10.392 1.00 0.00 2 SER A CA 9
ATOM 9314 C C . SER A 1 2 ? -26.096 -21.217 -9.908 1.00 0.00 2 SER A C 9
ATOM 9315 O O . SER A 1 2 ? -27.043 -20.546 -9.498 1.00 0.00 2 SER A O 9
ATOM 9323 N N . SER A 1 3 ? -24.850 -20.755 -9.958 1.00 0.00 3 SER A N 9
ATOM 9324 C CA . SER A 1 3 ? -24.518 -19.405 -9.521 1.00 0.00 3 SER A CA 9
ATOM 9325 C C . SER A 1 3 ? -25.205 -18.364 -10.400 1.00 0.00 3 SER A C 9
ATOM 9326 O O . SER A 1 3 ? -25.799 -18.696 -11.425 1.00 0.00 3 SER A O 9
ATOM 9334 N N . GLY A 1 4 ? -25.119 -17.102 -9.991 1.00 0.00 4 GLY A N 9
ATOM 9335 C CA . GLY A 1 4 ? -25.736 -16.032 -10.752 1.00 0.00 4 GLY A CA 9
ATOM 9336 C C . GLY A 1 4 ? -24.876 -14.785 -10.801 1.00 0.00 4 GLY A C 9
ATOM 9337 O O . GLY A 1 4 ? -23.777 -14.758 -10.248 1.00 0.00 4 GLY A O 9
ATOM 9341 N N . SER A 1 5 ? -25.376 -13.749 -11.467 1.00 0.00 5 SER A N 9
ATOM 9342 C CA . SER A 1 5 ? -24.643 -12.494 -11.592 1.00 0.00 5 SER A CA 9
ATOM 9343 C C . SER A 1 5 ? -25.349 -11.375 -10.833 1.00 0.00 5 SER A C 9
ATOM 9344 O O . SER A 1 5 ? -25.409 -10.236 -11.298 1.00 0.00 5 SER A O 9
ATOM 9352 N N . SER A 1 6 ? -25.884 -11.707 -9.663 1.00 0.00 6 SER A N 9
ATOM 9353 C CA . SER A 1 6 ? -26.591 -10.732 -8.841 1.00 0.00 6 SER A CA 9
ATOM 9354 C C . SER A 1 6 ? -26.636 -11.181 -7.384 1.00 0.00 6 SER A C 9
ATOM 9355 O O . SER A 1 6 ? -26.447 -12.358 -7.079 1.00 0.00 6 SER A O 9
ATOM 9363 N N . GLY A 1 7 ? -26.890 -10.233 -6.486 1.00 0.00 7 GLY A N 9
ATOM 9364 C CA . GLY A 1 7 ? -26.956 -10.550 -5.071 1.00 0.00 7 GLY A CA 9
ATOM 9365 C C . GLY A 1 7 ? -25.648 -10.279 -4.355 1.00 0.00 7 GLY A C 9
ATOM 9366 O O . GLY A 1 7 ? -24.986 -11.206 -3.884 1.00 0.00 7 GLY A O 9
ATOM 9370 N N . LEU A 1 8 ? -25.271 -9.008 -4.273 1.00 0.00 8 LEU A N 9
ATOM 9371 C CA . LEU A 1 8 ? -24.032 -8.618 -3.610 1.00 0.00 8 LEU A CA 9
ATOM 9372 C C . LEU A 1 8 ? -24.310 -7.660 -2.456 1.00 0.00 8 LEU A C 9
ATOM 9373 O O . LEU A 1 8 ? -24.155 -6.447 -2.593 1.00 0.00 8 LEU A O 9
ATOM 9389 N N . ASP A 1 9 ? -24.718 -8.214 -1.320 1.00 0.00 9 ASP A N 9
ATOM 9390 C CA . ASP A 1 9 ? -25.014 -7.410 -0.140 1.00 0.00 9 ASP A CA 9
ATOM 9391 C C . ASP A 1 9 ? -23.827 -7.394 0.819 1.00 0.00 9 ASP A C 9
ATOM 9392 O O . ASP A 1 9 ? -23.294 -6.333 1.145 1.00 0.00 9 ASP A O 9
ATOM 9401 N N . TYR A 1 10 ? -23.420 -8.576 1.267 1.00 0.00 10 TYR A N 9
ATOM 9402 C CA . TYR A 1 10 ? -22.299 -8.698 2.191 1.00 0.00 10 TYR A CA 9
ATOM 9403 C C . TYR A 1 10 ? -21.263 -7.606 1.939 1.00 0.00 10 TYR A C 9
ATOM 9404 O O . TYR A 1 10 ? -20.886 -6.871 2.851 1.00 0.00 10 TYR A O 9
ATOM 9422 N N . GLN A 1 11 ? -20.809 -7.507 0.694 1.00 0.00 11 GLN A N 9
ATOM 9423 C CA . GLN A 1 11 ? -19.817 -6.506 0.320 1.00 0.00 11 GLN A CA 9
ATOM 9424 C C . GLN A 1 11 ? -20.072 -5.190 1.048 1.00 0.00 11 GLN A C 9
ATOM 9425 O O . GLN A 1 11 ? -19.150 -4.583 1.594 1.00 0.00 11 GLN A O 9
ATOM 9439 N N . ARG A 1 12 ? -21.327 -4.755 1.052 1.00 0.00 12 ARG A N 9
ATOM 9440 C CA . ARG A 1 12 ? -21.703 -3.510 1.712 1.00 0.00 12 ARG A CA 9
ATOM 9441 C C . ARG A 1 12 ? -20.807 -3.242 2.918 1.00 0.00 12 ARG A C 9
ATOM 9442 O O . ARG A 1 12 ? -20.432 -2.100 3.185 1.00 0.00 12 ARG A O 9
ATOM 9463 N N . LEU A 1 13 ? -20.468 -4.303 3.643 1.00 0.00 13 LEU A N 9
ATOM 9464 C CA . LEU A 1 13 ? -19.617 -4.183 4.822 1.00 0.00 13 LEU A CA 9
ATOM 9465 C C . LEU A 1 13 ? -18.496 -3.176 4.584 1.00 0.00 13 LEU A C 9
ATOM 9466 O O . LEU A 1 13 ? -18.168 -2.855 3.442 1.00 0.00 13 LEU A O 9
ATOM 9482 N N . TYR A 1 14 ? -17.911 -2.682 5.670 1.00 0.00 14 TYR A N 9
ATOM 9483 C CA . TYR A 1 14 ? -16.827 -1.712 5.580 1.00 0.00 14 TYR A CA 9
ATOM 9484 C C . TYR A 1 14 ? -15.967 -1.969 4.346 1.00 0.00 14 TYR A C 9
ATOM 9485 O O . TYR A 1 14 ? -15.781 -1.086 3.510 1.00 0.00 14 TYR A O 9
ATOM 9503 N N . GLY A 1 15 ? -15.444 -3.187 4.241 1.00 0.00 15 GLY A N 9
ATOM 9504 C CA . GLY A 1 15 ? -14.610 -3.540 3.107 1.00 0.00 15 GLY A CA 9
ATOM 9505 C C . GLY A 1 15 ? -13.342 -2.712 3.040 1.00 0.00 15 GLY A C 9
ATOM 9506 O O . GLY A 1 15 ? -13.375 -1.495 3.228 1.00 0.00 15 GLY A O 9
ATOM 9510 N N . THR A 1 16 ? -12.219 -3.371 2.772 1.00 0.00 16 THR A N 9
ATOM 9511 C CA . THR A 1 16 ? -10.935 -2.689 2.682 1.00 0.00 16 THR A CA 9
ATOM 9512 C C . THR A 1 16 ? -10.399 -2.710 1.256 1.00 0.00 16 THR A C 9
ATOM 9513 O O . THR A 1 16 ? -9.984 -3.756 0.754 1.00 0.00 16 THR A O 9
ATOM 9524 N N . ARG A 1 17 ? -10.409 -1.551 0.607 1.00 0.00 17 ARG A N 9
ATOM 9525 C CA . ARG A 1 17 ? -9.924 -1.438 -0.764 1.00 0.00 17 ARG A CA 9
ATOM 9526 C C . ARG A 1 17 ? -8.550 -0.775 -0.801 1.00 0.00 17 ARG A C 9
ATOM 9527 O O . ARG A 1 17 ? -8.400 0.391 -0.433 1.00 0.00 17 ARG A O 9
ATOM 9548 N N . CYS A 1 18 ? -7.548 -1.526 -1.246 1.00 0.00 18 CYS A N 9
ATOM 9549 C CA . CYS A 1 18 ? -6.186 -1.014 -1.330 1.00 0.00 18 CYS A CA 9
ATOM 9550 C C . CYS A 1 18 ? -6.171 0.400 -1.905 1.00 0.00 18 CYS A C 9
ATOM 9551 O O . CYS A 1 18 ? -6.729 0.653 -2.974 1.00 0.00 18 CYS A O 9
ATOM 9558 N N . PHE A 1 19 ? -5.530 1.317 -1.189 1.00 0.00 19 PHE A N 9
ATOM 9559 C CA . PHE A 1 19 ? -5.443 2.705 -1.627 1.00 0.00 19 PHE A CA 9
ATOM 9560 C C . PHE A 1 19 ? -4.380 2.868 -2.710 1.00 0.00 19 PHE A C 9
ATOM 9561 O O . PHE A 1 19 ? -4.019 3.986 -3.077 1.00 0.00 19 PHE A O 9
ATOM 9578 N N . SER A 1 20 ? -3.884 1.745 -3.218 1.00 0.00 20 SER A N 9
ATOM 9579 C CA . SER A 1 20 ? -2.860 1.762 -4.256 1.00 0.00 20 SER A CA 9
ATOM 9580 C C . SER A 1 20 ? -3.454 1.391 -5.611 1.00 0.00 20 SER A C 9
ATOM 9581 O O . SER A 1 20 ? -3.523 2.219 -6.519 1.00 0.00 20 SER A O 9
ATOM 9589 N N . CYS A 1 21 ? -3.881 0.139 -5.740 1.00 0.00 21 CYS A N 9
ATOM 9590 C CA . CYS A 1 21 ? -4.469 -0.344 -6.983 1.00 0.00 21 CYS A CA 9
ATOM 9591 C C . CYS A 1 21 ? -5.993 -0.303 -6.917 1.00 0.00 21 CYS A C 9
ATOM 9592 O O . CYS A 1 21 ? -6.677 -0.751 -7.836 1.00 0.00 21 CYS A O 9
ATOM 9599 N N . ASP A 1 22 ? -6.517 0.239 -5.823 1.00 0.00 22 ASP A N 9
ATOM 9600 C CA . ASP A 1 22 ? -7.960 0.341 -5.636 1.00 0.00 22 ASP A CA 9
ATOM 9601 C C . ASP A 1 22 ? -8.617 -1.033 -5.719 1.00 0.00 22 ASP A C 9
ATOM 9602 O O . ASP A 1 22 ? -9.706 -1.178 -6.273 1.00 0.00 22 ASP A O 9
ATOM 9611 N N . GLN A 1 23 ? -7.947 -2.038 -5.165 1.00 0.00 23 GLN A N 9
ATOM 9612 C CA . GLN A 1 23 ? -8.466 -3.401 -5.178 1.00 0.00 23 GLN A CA 9
ATOM 9613 C C . GLN A 1 23 ? -8.697 -3.909 -3.759 1.00 0.00 23 GLN A C 9
ATOM 9614 O O . GLN A 1 23 ? -7.903 -3.645 -2.857 1.00 0.00 23 GLN A O 9
ATOM 9628 N N . PHE A 1 24 ? -9.790 -4.641 -3.569 1.00 0.00 24 PHE A N 9
ATOM 9629 C CA . PHE A 1 24 ? -10.128 -5.185 -2.259 1.00 0.00 24 PHE A CA 9
ATOM 9630 C C . PHE A 1 24 ? -9.008 -6.083 -1.739 1.00 0.00 24 PHE A C 9
ATOM 9631 O O . PHE A 1 24 ? -8.602 -7.035 -2.405 1.00 0.00 24 PHE A O 9
ATOM 9648 N N . ILE A 1 25 ? -8.515 -5.771 -0.545 1.00 0.00 25 ILE A N 9
ATOM 9649 C CA . ILE A 1 25 ? -7.444 -6.549 0.065 1.00 0.00 25 ILE A CA 9
ATOM 9650 C C . ILE A 1 25 ? -8.001 -7.739 0.839 1.00 0.00 25 ILE A C 9
ATOM 9651 O O . ILE A 1 25 ? -8.571 -7.579 1.917 1.00 0.00 25 ILE A O 9
ATOM 9667 N N . GLU A 1 26 ? -7.830 -8.933 0.280 1.00 0.00 26 GLU A N 9
ATOM 9668 C CA . GLU A 1 26 ? -8.315 -10.151 0.918 1.00 0.00 26 GLU A CA 9
ATOM 9669 C C . GLU A 1 26 ? -7.184 -10.870 1.648 1.00 0.00 26 GLU A C 9
ATOM 9670 O O . GLU A 1 26 ? -6.033 -10.843 1.213 1.00 0.00 26 GLU A O 9
ATOM 9682 N N . GLY A 1 27 ? -7.521 -11.513 2.762 1.00 0.00 27 GLY A N 9
ATOM 9683 C CA . GLY A 1 27 ? -6.524 -12.229 3.536 1.00 0.00 27 GLY A CA 9
ATOM 9684 C C . GLY A 1 27 ? -5.914 -11.374 4.629 1.00 0.00 27 GLY A C 9
ATOM 9685 O O . GLY A 1 27 ? -6.155 -11.606 5.813 1.00 0.00 27 GLY A O 9
ATOM 9689 N N . GLU A 1 28 ? -5.120 -10.385 4.231 1.00 0.00 28 GLU A N 9
ATOM 9690 C CA . GLU A 1 28 ? -4.472 -9.495 5.187 1.00 0.00 28 GLU A CA 9
ATOM 9691 C C . GLU A 1 28 ? -4.307 -8.095 4.602 1.00 0.00 28 GLU A C 9
ATOM 9692 O O . GLU A 1 28 ? -4.206 -7.926 3.387 1.00 0.00 28 GLU A O 9
ATOM 9704 N N . VAL A 1 29 ? -4.280 -7.094 5.476 1.00 0.00 29 VAL A N 9
ATOM 9705 C CA . VAL A 1 29 ? -4.126 -5.709 5.047 1.00 0.00 29 VAL A CA 9
ATOM 9706 C C . VAL A 1 29 ? -3.096 -4.980 5.902 1.00 0.00 29 VAL A C 9
ATOM 9707 O O . VAL A 1 29 ? -2.941 -5.269 7.088 1.00 0.00 29 VAL A O 9
ATOM 9720 N N . VAL A 1 30 ? -2.392 -4.032 5.291 1.00 0.00 30 VAL A N 9
ATOM 9721 C CA . VAL A 1 30 ? -1.376 -3.260 5.996 1.00 0.00 30 VAL A CA 9
ATOM 9722 C C . VAL A 1 30 ? -1.846 -1.831 6.245 1.00 0.00 30 VAL A C 9
ATOM 9723 O O . VAL A 1 30 ? -1.779 -0.981 5.358 1.00 0.00 30 VAL A O 9
ATOM 9736 N N . SER A 1 31 ? -2.323 -1.575 7.459 1.00 0.00 31 SER A N 9
ATOM 9737 C CA . SER A 1 31 ? -2.808 -0.250 7.826 1.00 0.00 31 SER A CA 9
ATOM 9738 C C . SER A 1 31 ? -1.656 0.747 7.911 1.00 0.00 31 SER A C 9
ATOM 9739 O O . SER A 1 31 ? -0.847 0.699 8.837 1.00 0.00 31 SER A O 9
ATOM 9747 N N . ALA A 1 32 ? -1.588 1.648 6.937 1.00 0.00 32 ALA A N 9
ATOM 9748 C CA . ALA A 1 32 ? -0.538 2.657 6.901 1.00 0.00 32 ALA A CA 9
ATOM 9749 C C . ALA A 1 32 ? -1.097 4.044 7.201 1.00 0.00 32 ALA A C 9
ATOM 9750 O O . ALA A 1 32 ? -1.807 4.629 6.382 1.00 0.00 32 ALA A O 9
ATOM 9757 N N . LEU A 1 33 ? -0.775 4.564 8.380 1.00 0.00 33 LEU A N 9
ATOM 9758 C CA . LEU A 1 33 ? -1.246 5.883 8.790 1.00 0.00 33 LEU A CA 9
ATOM 9759 C C . LEU A 1 33 ? -2.770 5.946 8.772 1.00 0.00 33 LEU A C 9
ATOM 9760 O O . LEU A 1 33 ? -3.355 7.017 8.621 1.00 0.00 33 LEU A O 9
ATOM 9776 N N . GLY A 1 34 ? -3.407 4.789 8.930 1.00 0.00 34 GLY A N 9
ATOM 9777 C CA . GLY A 1 34 ? -4.857 4.735 8.931 1.00 0.00 34 GLY A CA 9
ATOM 9778 C C . GLY A 1 34 ? -5.418 4.188 7.634 1.00 0.00 34 GLY A C 9
ATOM 9779 O O . GLY A 1 34 ? -6.499 3.599 7.616 1.00 0.00 34 GLY A O 9
ATOM 9783 N N . LYS A 1 35 ? -4.684 4.383 6.545 1.00 0.00 35 LYS A N 9
ATOM 9784 C CA . LYS A 1 35 ? -5.113 3.905 5.236 1.00 0.00 35 LYS A CA 9
ATOM 9785 C C . LYS A 1 35 ? -4.803 2.420 5.070 1.00 0.00 35 LYS A C 9
ATOM 9786 O O . LYS A 1 35 ? -4.083 1.831 5.877 1.00 0.00 35 LYS A O 9
ATOM 9805 N N . THR A 1 36 ? -5.350 1.820 4.018 1.00 0.00 36 THR A N 9
ATOM 9806 C CA . THR A 1 36 ? -5.132 0.405 3.746 1.00 0.00 36 THR A CA 9
ATOM 9807 C C . THR A 1 36 ? -4.409 0.205 2.419 1.00 0.00 36 THR A C 9
ATOM 9808 O O . THR A 1 36 ? -4.756 0.823 1.412 1.00 0.00 36 THR A O 9
ATOM 9819 N N . TYR A 1 37 ? -3.402 -0.662 2.424 1.00 0.00 37 TYR A N 9
ATOM 9820 C CA . TYR A 1 37 ? -2.628 -0.942 1.221 1.00 0.00 37 TYR A CA 9
ATOM 9821 C C . TYR A 1 37 ? -2.247 -2.418 1.149 1.00 0.00 37 TYR A C 9
ATOM 9822 O O . TYR A 1 37 ? -2.411 -3.161 2.117 1.00 0.00 37 TYR A O 9
ATOM 9840 N N . HIS A 1 38 ? -1.735 -2.835 -0.004 1.00 0.00 38 HIS A N 9
ATOM 9841 C CA . HIS A 1 38 ? -1.327 -4.221 -0.203 1.00 0.00 38 HIS A CA 9
ATOM 9842 C C . HIS A 1 38 ? 0.105 -4.440 0.275 1.00 0.00 38 HIS A C 9
ATOM 9843 O O . HIS A 1 38 ? 0.896 -3.504 0.394 1.00 0.00 38 HIS A O 9
ATOM 9857 N N . PRO A 1 39 ? 0.448 -5.706 0.557 1.00 0.00 39 PRO A N 9
ATOM 9858 C CA . PRO A 1 39 ? 1.786 -6.078 1.027 1.00 0.00 39 PRO A CA 9
ATOM 9859 C C . PRO A 1 39 ? 2.844 -5.930 -0.061 1.00 0.00 39 PRO A C 9
ATOM 9860 O O . PRO A 1 39 ? 4.033 -6.134 0.185 1.00 0.00 39 PRO A O 9
ATOM 9871 N N . ASP A 1 40 ? 2.405 -5.573 -1.263 1.00 0.00 40 ASP A N 9
ATOM 9872 C CA . ASP A 1 40 ? 3.315 -5.397 -2.388 1.00 0.00 40 ASP A CA 9
ATOM 9873 C C . ASP A 1 40 ? 3.151 -4.012 -3.008 1.00 0.00 40 ASP A C 9
ATOM 9874 O O . ASP A 1 40 ? 3.979 -3.576 -3.807 1.00 0.00 40 ASP A O 9
ATOM 9883 N N . CYS A 1 41 ? 2.076 -3.326 -2.633 1.00 0.00 41 CYS A N 9
ATOM 9884 C CA . CYS A 1 41 ? 1.802 -1.991 -3.152 1.00 0.00 41 CYS A CA 9
ATOM 9885 C C . CYS A 1 41 ? 2.447 -0.923 -2.274 1.00 0.00 41 CYS A C 9
ATOM 9886 O O . CYS A 1 41 ? 2.773 0.168 -2.743 1.00 0.00 41 CYS A O 9
ATOM 9893 N N . PHE A 1 42 ? 2.630 -1.245 -0.998 1.00 0.00 42 PHE A N 9
ATOM 9894 C CA . PHE A 1 42 ? 3.235 -0.313 -0.054 1.00 0.00 42 PHE A CA 9
ATOM 9895 C C . PHE A 1 42 ? 4.756 -0.321 -0.181 1.00 0.00 42 PHE A C 9
ATOM 9896 O O . PHE A 1 42 ? 5.474 -0.318 0.818 1.00 0.00 42 PHE A O 9
ATOM 9913 N N . VAL A 1 43 ? 5.240 -0.331 -1.419 1.00 0.00 43 VAL A N 9
ATOM 9914 C CA . VAL A 1 43 ? 6.674 -0.339 -1.679 1.00 0.00 43 VAL A CA 9
ATOM 9915 C C . VAL A 1 43 ? 7.112 0.940 -2.384 1.00 0.00 43 VAL A C 9
ATOM 9916 O O . VAL A 1 43 ? 6.281 1.742 -2.812 1.00 0.00 43 VAL A O 9
ATOM 9929 N N . CYS A 1 44 ? 8.422 1.124 -2.504 1.00 0.00 44 CYS A N 9
ATOM 9930 C CA . CYS A 1 44 ? 8.973 2.306 -3.157 1.00 0.00 44 CYS A CA 9
ATOM 9931 C C . CYS A 1 44 ? 8.197 2.634 -4.430 1.00 0.00 44 CYS A C 9
ATOM 9932 O O . CYS A 1 44 ? 7.453 1.802 -4.948 1.00 0.00 44 CYS A O 9
ATOM 9939 N N . ALA A 1 45 ? 8.377 3.853 -4.928 1.00 0.00 45 ALA A N 9
ATOM 9940 C CA . ALA A 1 45 ? 7.697 4.291 -6.140 1.00 0.00 45 ALA A CA 9
ATOM 9941 C C . ALA A 1 45 ? 8.641 4.269 -7.338 1.00 0.00 45 ALA A C 9
ATOM 9942 O O . ALA A 1 45 ? 8.201 4.227 -8.487 1.00 0.00 45 ALA A O 9
ATOM 9949 N N . VAL A 1 46 ? 9.941 4.299 -7.061 1.00 0.00 46 VAL A N 9
ATOM 9950 C CA . VAL A 1 46 ? 10.947 4.282 -8.116 1.00 0.00 46 VAL A CA 9
ATOM 9951 C C . VAL A 1 46 ? 11.400 2.859 -8.421 1.00 0.00 46 VAL A C 9
ATOM 9952 O O . VAL A 1 46 ? 11.076 2.304 -9.472 1.00 0.00 46 VAL A O 9
ATOM 9965 N N . CYS A 1 47 ? 12.150 2.271 -7.496 1.00 0.00 47 CYS A N 9
ATOM 9966 C CA . CYS A 1 47 ? 12.649 0.912 -7.664 1.00 0.00 47 CYS A CA 9
ATOM 9967 C C . CYS A 1 47 ? 11.559 -0.109 -7.350 1.00 0.00 47 CYS A C 9
ATOM 9968 O O . CYS A 1 47 ? 11.639 -1.265 -7.766 1.00 0.00 47 CYS A O 9
ATOM 9975 N N . ARG A 1 48 ? 10.543 0.326 -6.613 1.00 0.00 48 ARG A N 9
ATOM 9976 C CA . ARG A 1 48 ? 9.438 -0.550 -6.242 1.00 0.00 48 ARG A CA 9
ATOM 9977 C C . ARG A 1 48 ? 9.932 -1.720 -5.396 1.00 0.00 48 ARG A C 9
ATOM 9978 O O . ARG A 1 48 ? 9.549 -2.869 -5.623 1.00 0.00 48 ARG A O 9
ATOM 9999 N N . LEU A 1 49 ? 10.783 -1.421 -4.422 1.00 0.00 49 LEU A N 9
ATOM 10000 C CA . LEU A 1 49 ? 11.330 -2.447 -3.542 1.00 0.00 49 LEU A CA 9
ATOM 10001 C C . LEU A 1 49 ? 10.719 -2.352 -2.148 1.00 0.00 49 LEU A C 9
ATOM 10002 O O . LEU A 1 49 ? 10.544 -1.267 -1.592 1.00 0.00 49 LEU A O 9
ATOM 10018 N N . PRO A 1 50 ? 10.387 -3.515 -1.566 1.00 0.00 50 PRO A N 9
ATOM 10019 C CA . PRO A 1 50 ? 9.792 -3.589 -0.228 1.00 0.00 50 PRO A CA 9
ATOM 10020 C C . PRO A 1 50 ? 10.782 -3.211 0.868 1.00 0.00 50 PRO A C 9
ATOM 10021 O O . PRO A 1 50 ? 11.891 -3.743 0.928 1.00 0.00 50 PRO A O 9
ATOM 10032 N N . PHE A 1 51 ? 10.375 -2.289 1.734 1.00 0.00 51 PHE A N 9
ATOM 10033 C CA . PHE A 1 51 ? 11.227 -1.839 2.828 1.00 0.00 51 PHE A CA 9
ATOM 10034 C C . PHE A 1 51 ? 11.336 -2.910 3.909 1.00 0.00 51 PHE A C 9
ATOM 10035 O O . PHE A 1 51 ? 10.363 -3.583 4.252 1.00 0.00 51 PHE A O 9
ATOM 10052 N N . PRO A 1 52 ? 12.548 -3.074 4.460 1.00 0.00 52 PRO A N 9
ATOM 10053 C CA . PRO A 1 52 ? 12.814 -4.063 5.509 1.00 0.00 52 PRO A CA 9
ATOM 10054 C C . PRO A 1 52 ? 12.154 -3.693 6.834 1.00 0.00 52 PRO A C 9
ATOM 10055 O O . PRO A 1 52 ? 11.786 -2.542 7.071 1.00 0.00 52 PRO A O 9
ATOM 10066 N N . PRO A 1 53 ? 12.002 -4.689 7.718 1.00 0.00 53 PRO A N 9
ATOM 10067 C CA . PRO A 1 53 ? 11.387 -4.492 9.034 1.00 0.00 53 PRO A CA 9
ATOM 10068 C C . PRO A 1 53 ? 12.267 -3.668 9.968 1.00 0.00 53 PRO A C 9
ATOM 10069 O O . PRO A 1 53 ? 13.233 -4.176 10.536 1.00 0.00 53 PRO A O 9
ATOM 10080 N N . GLY A 1 54 ? 11.927 -2.392 10.121 1.00 0.00 54 GLY A N 9
ATOM 10081 C CA . GLY A 1 54 ? 12.696 -1.517 10.986 1.00 0.00 54 GLY A CA 9
ATOM 10082 C C . GLY A 1 54 ? 13.543 -0.530 10.208 1.00 0.00 54 GLY A C 9
ATOM 10083 O O . GLY A 1 54 ? 14.734 -0.373 10.480 1.00 0.00 54 GLY A O 9
ATOM 10087 N N . ASP A 1 55 ? 12.929 0.137 9.237 1.00 0.00 55 ASP A N 9
ATOM 10088 C CA . ASP A 1 55 ? 13.635 1.114 8.416 1.00 0.00 55 ASP A CA 9
ATOM 10089 C C . ASP A 1 55 ? 12.866 2.431 8.358 1.00 0.00 55 ASP A C 9
ATOM 10090 O O . ASP A 1 55 ? 11.641 2.452 8.477 1.00 0.00 55 ASP A O 9
ATOM 10099 N N . ARG A 1 56 ? 13.595 3.528 8.176 1.00 0.00 56 ARG A N 9
ATOM 10100 C CA . ARG A 1 56 ? 12.982 4.848 8.104 1.00 0.00 56 ARG A CA 9
ATOM 10101 C C . ARG A 1 56 ? 12.464 5.133 6.697 1.00 0.00 56 ARG A C 9
ATOM 10102 O O . ARG A 1 56 ? 13.244 5.369 5.774 1.00 0.00 56 ARG A O 9
ATOM 10123 N N . VAL A 1 57 ? 11.145 5.107 6.541 1.00 0.00 57 VAL A N 9
ATOM 10124 C CA . VAL A 1 57 ? 10.523 5.362 5.247 1.00 0.00 57 VAL A CA 9
ATOM 10125 C C . VAL A 1 57 ? 10.424 6.858 4.970 1.00 0.00 57 VAL A C 9
ATOM 10126 O O . VAL A 1 57 ? 10.148 7.651 5.871 1.00 0.00 57 VAL A O 9
ATOM 10139 N N . THR A 1 58 ? 10.651 7.239 3.717 1.00 0.00 58 THR A N 9
ATOM 10140 C CA . THR A 1 58 ? 10.588 8.640 3.320 1.00 0.00 58 THR A CA 9
ATOM 10141 C C . THR A 1 58 ? 9.253 8.965 2.661 1.00 0.00 58 THR A C 9
ATOM 10142 O O . THR A 1 58 ? 8.846 8.309 1.702 1.00 0.00 58 THR A O 9
ATOM 10153 N N . PHE A 1 59 ? 8.575 9.983 3.181 1.00 0.00 59 PHE A N 9
ATOM 10154 C CA . PHE A 1 59 ? 7.284 10.396 2.643 1.00 0.00 59 PHE A CA 9
ATOM 10155 C C . PHE A 1 59 ? 7.430 11.643 1.775 1.00 0.00 59 PHE A C 9
ATOM 10156 O O . PHE A 1 59 ? 7.615 12.748 2.283 1.00 0.00 59 PHE A O 9
ATOM 10173 N N . ASN A 1 60 ? 7.347 11.455 0.461 1.00 0.00 60 ASN A N 9
ATOM 10174 C CA . ASN A 1 60 ? 7.471 12.563 -0.478 1.00 0.00 60 ASN A CA 9
ATOM 10175 C C . ASN A 1 60 ? 6.230 12.671 -1.359 1.00 0.00 60 ASN A C 9
ATOM 10176 O O . ASN A 1 60 ? 5.861 11.722 -2.049 1.00 0.00 60 ASN A O 9
ATOM 10187 N N . GLY A 1 61 ? 5.590 13.837 -1.331 1.00 0.00 61 GLY A N 9
ATOM 10188 C CA . GLY A 1 61 ? 4.398 14.048 -2.130 1.00 0.00 61 GLY A CA 9
ATOM 10189 C C . GLY A 1 61 ? 3.260 13.130 -1.729 1.00 0.00 61 GLY A C 9
ATOM 10190 O O . GLY A 1 61 ? 2.540 13.404 -0.769 1.00 0.00 61 GLY A O 9
ATOM 10194 N N . LYS A 1 62 ? 3.096 12.037 -2.467 1.00 0.00 62 LYS A N 9
ATOM 10195 C CA . LYS A 1 62 ? 2.038 11.075 -2.185 1.00 0.00 62 LYS A CA 9
ATOM 10196 C C . LYS A 1 62 ? 2.607 9.667 -2.042 1.00 0.00 62 LYS A C 9
ATOM 10197 O O . LYS A 1 62 ? 2.164 8.892 -1.194 1.00 0.00 62 LYS A O 9
ATOM 10216 N N . GLU A 1 63 ? 3.590 9.343 -2.876 1.00 0.00 63 GLU A N 9
ATOM 10217 C CA . GLU A 1 63 ? 4.219 8.028 -2.841 1.00 0.00 63 GLU A CA 9
ATOM 10218 C C . GLU A 1 63 ? 5.423 8.026 -1.904 1.00 0.00 63 GLU A C 9
ATOM 10219 O O . GLU A 1 63 ? 5.900 9.082 -1.485 1.00 0.00 63 GLU A O 9
ATOM 10231 N N . CYS A 1 64 ? 5.909 6.833 -1.578 1.00 0.00 64 CYS A N 9
ATOM 10232 C CA . CYS A 1 64 ? 7.057 6.692 -0.689 1.00 0.00 64 CYS A CA 9
ATOM 10233 C C . CYS A 1 64 ? 8.292 6.244 -1.462 1.00 0.00 64 CYS A C 9
ATOM 10234 O O . CYS A 1 64 ? 8.184 5.614 -2.513 1.00 0.00 64 CYS A O 9
ATOM 10242 N N . MET A 1 65 ? 9.467 6.576 -0.936 1.00 0.00 65 MET A N 9
ATOM 10243 C CA . MET A 1 65 ? 10.723 6.208 -1.578 1.00 0.00 65 MET A CA 9
ATOM 10244 C C . MET A 1 65 ? 11.693 5.604 -0.567 1.00 0.00 65 MET A C 9
ATOM 10245 O O . MET A 1 65 ? 11.624 5.897 0.627 1.00 0.00 65 MET A O 9
ATOM 10259 N N . CYS A 1 66 ? 12.597 4.759 -1.054 1.00 0.00 66 CYS A N 9
ATOM 10260 C CA . CYS A 1 66 ? 13.581 4.113 -0.194 1.00 0.00 66 CYS A CA 9
ATOM 10261 C C . CYS A 1 66 ? 14.834 4.972 -0.060 1.00 0.00 66 CYS A C 9
ATOM 10262 O O . CYS A 1 66 ? 15.270 5.605 -1.021 1.00 0.00 66 CYS A O 9
ATOM 10269 N N . GLN A 1 67 ? 15.409 4.988 1.138 1.00 0.00 67 GLN A N 9
ATOM 10270 C CA . GLN A 1 67 ? 16.612 5.770 1.397 1.00 0.00 67 GLN A CA 9
ATOM 10271 C C . GLN A 1 67 ? 17.523 5.790 0.174 1.00 0.00 67 GLN A C 9
ATOM 10272 O O . GLN A 1 67 ? 18.070 6.832 -0.189 1.00 0.00 67 GLN A O 9
ATOM 10286 N N . LYS A 1 68 ? 17.681 4.633 -0.459 1.00 0.00 68 LYS A N 9
ATOM 10287 C CA . LYS A 1 68 ? 18.524 4.516 -1.643 1.00 0.00 68 LYS A CA 9
ATOM 10288 C C . LYS A 1 68 ? 18.125 5.543 -2.698 1.00 0.00 68 LYS A C 9
ATOM 10289 O O . LYS A 1 68 ? 18.943 6.356 -3.129 1.00 0.00 68 LYS A O 9
ATOM 10308 N N . CYS A 1 69 ? 16.862 5.500 -3.110 1.00 0.00 69 CYS A N 9
ATOM 10309 C CA . CYS A 1 69 ? 16.353 6.427 -4.115 1.00 0.00 69 CYS A CA 9
ATOM 10310 C C . CYS A 1 69 ? 16.313 7.851 -3.569 1.00 0.00 69 CYS A C 9
ATOM 10311 O O . CYS A 1 69 ? 16.882 8.769 -4.160 1.00 0.00 69 CYS A O 9
ATOM 10318 N N . SER A 1 70 ? 15.638 8.027 -2.438 1.00 0.00 70 SER A N 9
ATOM 10319 C CA . SER A 1 70 ? 15.520 9.340 -1.815 1.00 0.00 70 SER A CA 9
ATOM 10320 C C . SER A 1 70 ? 16.858 10.073 -1.835 1.00 0.00 70 SER A C 9
ATOM 10321 O O . SER A 1 70 ? 16.951 11.207 -2.309 1.00 0.00 70 SER A O 9
ATOM 10329 N N . LEU A 1 71 ? 17.892 9.418 -1.319 1.00 0.00 71 LEU A N 9
ATOM 10330 C CA . LEU A 1 71 ? 19.227 10.006 -1.277 1.00 0.00 71 LEU A CA 9
ATOM 10331 C C . LEU A 1 71 ? 19.842 10.060 -2.672 1.00 0.00 71 LEU A C 9
ATOM 10332 O O . LEU A 1 71 ? 19.434 9.342 -3.585 1.00 0.00 71 LEU A O 9
ATOM 10348 N N . PRO A 1 72 ? 20.849 10.930 -2.841 1.00 0.00 72 PRO A N 9
ATOM 10349 C CA . PRO A 1 72 ? 21.544 11.097 -4.121 1.00 0.00 72 PRO A CA 9
ATOM 10350 C C . PRO A 1 72 ? 22.400 9.886 -4.478 1.00 0.00 72 PRO A C 9
ATOM 10351 O O . PRO A 1 72 ? 22.933 9.210 -3.598 1.00 0.00 72 PRO A O 9
ATOM 10362 N N . VAL A 1 73 ? 22.527 9.618 -5.774 1.00 0.00 73 VAL A N 9
ATOM 10363 C CA . VAL A 1 73 ? 23.320 8.490 -6.247 1.00 0.00 73 VAL A CA 9
ATOM 10364 C C . VAL A 1 73 ? 24.092 8.852 -7.510 1.00 0.00 73 VAL A C 9
ATOM 10365 O O . VAL A 1 73 ? 23.670 9.713 -8.283 1.00 0.00 73 VAL A O 9
ATOM 10378 N N . SER A 1 74 ? 25.226 8.189 -7.715 1.00 0.00 74 SER A N 9
ATOM 10379 C CA . SER A 1 74 ? 26.060 8.443 -8.884 1.00 0.00 74 SER A CA 9
ATOM 10380 C C . SER A 1 74 ? 25.690 7.504 -10.029 1.00 0.00 74 SER A C 9
ATOM 10381 O O . SER A 1 74 ? 26.562 6.980 -10.722 1.00 0.00 74 SER A O 9
ATOM 10389 N N . VAL A 1 75 ? 24.391 7.298 -10.221 1.00 0.00 75 VAL A N 9
ATOM 10390 C CA . VAL A 1 75 ? 23.905 6.424 -11.282 1.00 0.00 75 VAL A CA 9
ATOM 10391 C C . VAL A 1 75 ? 22.604 6.952 -11.875 1.00 0.00 75 VAL A C 9
ATOM 10392 O O . VAL A 1 75 ? 21.736 7.446 -11.155 1.00 0.00 75 VAL A O 9
ATOM 10405 N N . SER A 1 76 ? 22.474 6.844 -13.194 1.00 0.00 76 SER A N 9
ATOM 10406 C CA . SER A 1 76 ? 21.280 7.314 -13.886 1.00 0.00 76 SER A CA 9
ATOM 10407 C C . SER A 1 76 ? 20.265 6.186 -14.044 1.00 0.00 76 SER A C 9
ATOM 10408 O O . SER A 1 76 ? 20.235 5.502 -15.066 1.00 0.00 76 SER A O 9
ATOM 10416 N N . GLY A 1 77 ? 19.434 5.998 -13.023 1.00 0.00 77 GLY A N 9
ATOM 10417 C CA . GLY A 1 77 ? 18.429 4.952 -13.068 1.00 0.00 77 GLY A CA 9
ATOM 10418 C C . GLY A 1 77 ? 17.355 5.224 -14.103 1.00 0.00 77 GLY A C 9
ATOM 10419 O O . GLY A 1 77 ? 16.737 6.288 -14.123 1.00 0.00 77 GLY A O 9
ATOM 10423 N N . PRO A 1 78 ? 17.121 4.244 -14.989 1.00 0.00 78 PRO A N 9
ATOM 10424 C CA . PRO A 1 78 ? 16.115 4.360 -16.049 1.00 0.00 78 PRO A CA 9
ATOM 10425 C C . PRO A 1 78 ? 14.692 4.339 -15.503 1.00 0.00 78 PRO A C 9
ATOM 10426 O O . PRO A 1 78 ? 14.272 3.368 -14.874 1.00 0.00 78 PRO A O 9
ATOM 10437 N N . SER A 1 79 ? 13.953 5.417 -15.747 1.00 0.00 79 SER A N 9
ATOM 10438 C CA . SER A 1 79 ? 12.577 5.524 -15.276 1.00 0.00 79 SER A CA 9
ATOM 10439 C C . SER A 1 79 ? 11.596 5.420 -16.439 1.00 0.00 79 SER A C 9
ATOM 10440 O O . SER A 1 79 ? 11.924 5.761 -17.575 1.00 0.00 79 SER A O 9
ATOM 10448 N N . SER A 1 80 ? 10.389 4.946 -16.146 1.00 0.00 80 SER A N 9
ATOM 10449 C CA . SER A 1 80 ? 9.359 4.792 -17.167 1.00 0.00 80 SER A CA 9
ATOM 10450 C C . SER A 1 80 ? 8.295 5.877 -17.032 1.00 0.00 80 SER A C 9
ATOM 10451 O O . SER A 1 80 ? 7.648 6.003 -15.992 1.00 0.00 80 SER A O 9
ATOM 10459 N N . GLY A 1 81 ? 8.118 6.660 -18.092 1.00 0.00 81 GLY A N 9
ATOM 10460 C CA . GLY A 1 81 ? 7.132 7.724 -18.073 1.00 0.00 81 GLY A CA 9
ATOM 10461 C C . GLY A 1 81 ? 7.761 9.099 -18.180 1.00 0.00 81 GLY A C 9
ATOM 10462 O O . GLY A 1 81 ? 7.345 9.883 -19.032 1.00 0.00 81 GLY A O 9
ATOM 10468 N N . GLY A 1 1 ? -33.751 -10.154 5.701 1.00 0.00 1 GLY A N 10
ATOM 10469 C CA . GLY A 1 1 ? -35.193 -10.061 5.839 1.00 0.00 1 GLY A CA 10
ATOM 10470 C C . GLY A 1 1 ? -35.868 -9.596 4.564 1.00 0.00 1 GLY A C 10
ATOM 10471 O O . GLY A 1 1 ? -35.348 -9.802 3.468 1.00 0.00 1 GLY A O 10
ATOM 10475 N N . SER A 1 2 ? -37.031 -8.969 4.708 1.00 0.00 2 SER A N 10
ATOM 10476 C CA . SER A 1 2 ? -37.782 -8.478 3.558 1.00 0.00 2 SER A CA 10
ATOM 10477 C C . SER A 1 2 ? -37.928 -6.960 3.612 1.00 0.00 2 SER A C 10
ATOM 10478 O O . SER A 1 2 ? -37.833 -6.354 4.679 1.00 0.00 2 SER A O 10
ATOM 10486 N N . SER A 1 3 ? -38.160 -6.353 2.453 1.00 0.00 3 SER A N 10
ATOM 10487 C CA . SER A 1 3 ? -38.316 -4.906 2.366 1.00 0.00 3 SER A CA 10
ATOM 10488 C C . SER A 1 3 ? -37.130 -4.192 3.007 1.00 0.00 3 SER A C 10
ATOM 10489 O O . SER A 1 3 ? -37.294 -3.180 3.688 1.00 0.00 3 SER A O 10
ATOM 10497 N N . GLY A 1 4 ? -35.934 -4.728 2.784 1.00 0.00 4 GLY A N 10
ATOM 10498 C CA . GLY A 1 4 ? -34.737 -4.130 3.346 1.00 0.00 4 GLY A CA 10
ATOM 10499 C C . GLY A 1 4 ? -33.467 -4.754 2.801 1.00 0.00 4 GLY A C 10
ATOM 10500 O O . GLY A 1 4 ? -32.534 -4.047 2.420 1.00 0.00 4 GLY A O 10
ATOM 10504 N N . SER A 1 5 ? -33.430 -6.082 2.765 1.00 0.00 5 SER A N 10
ATOM 10505 C CA . SER A 1 5 ? -32.262 -6.801 2.269 1.00 0.00 5 SER A CA 10
ATOM 10506 C C . SER A 1 5 ? -32.282 -6.883 0.745 1.00 0.00 5 SER A C 10
ATOM 10507 O O . SER A 1 5 ? -33.347 -6.887 0.127 1.00 0.00 5 SER A O 10
ATOM 10515 N N . SER A 1 6 ? -31.097 -6.948 0.147 1.00 0.00 6 SER A N 10
ATOM 10516 C CA . SER A 1 6 ? -30.977 -7.026 -1.304 1.00 0.00 6 SER A CA 10
ATOM 10517 C C . SER A 1 6 ? -29.774 -7.874 -1.705 1.00 0.00 6 SER A C 10
ATOM 10518 O O . SER A 1 6 ? -29.082 -8.431 -0.854 1.00 0.00 6 SER A O 10
ATOM 10526 N N . GLY A 1 7 ? -29.533 -7.969 -3.009 1.00 0.00 7 GLY A N 10
ATOM 10527 C CA . GLY A 1 7 ? -28.414 -8.751 -3.501 1.00 0.00 7 GLY A CA 10
ATOM 10528 C C . GLY A 1 7 ? -27.081 -8.070 -3.264 1.00 0.00 7 GLY A C 10
ATOM 10529 O O . GLY A 1 7 ? -27.032 -6.891 -2.910 1.00 0.00 7 GLY A O 10
ATOM 10533 N N . LEU A 1 8 ? -25.996 -8.812 -3.458 1.00 0.00 8 LEU A N 10
ATOM 10534 C CA . LEU A 1 8 ? -24.655 -8.272 -3.262 1.00 0.00 8 LEU A CA 10
ATOM 10535 C C . LEU A 1 8 ? -24.632 -7.279 -2.105 1.00 0.00 8 LEU A C 10
ATOM 10536 O O . LEU A 1 8 ? -24.154 -6.154 -2.249 1.00 0.00 8 LEU A O 10
ATOM 10552 N N . ASP A 1 9 ? -25.149 -7.704 -0.957 1.00 0.00 9 ASP A N 10
ATOM 10553 C CA . ASP A 1 9 ? -25.184 -6.853 0.227 1.00 0.00 9 ASP A CA 10
ATOM 10554 C C . ASP A 1 9 ? -24.037 -7.190 1.173 1.00 0.00 9 ASP A C 10
ATOM 10555 O O . ASP A 1 9 ? -23.543 -6.327 1.899 1.00 0.00 9 ASP A O 10
ATOM 10564 N N . TYR A 1 10 ? -23.617 -8.450 1.160 1.00 0.00 10 TYR A N 10
ATOM 10565 C CA . TYR A 1 10 ? -22.530 -8.903 2.020 1.00 0.00 10 TYR A CA 10
ATOM 10566 C C . TYR A 1 10 ? -21.366 -7.917 1.991 1.00 0.00 10 TYR A C 10
ATOM 10567 O O . TYR A 1 10 ? -20.721 -7.671 3.010 1.00 0.00 10 TYR A O 10
ATOM 10585 N N . GLN A 1 11 ? -21.104 -7.354 0.815 1.00 0.00 11 GLN A N 10
ATOM 10586 C CA . GLN A 1 11 ? -20.019 -6.395 0.652 1.00 0.00 11 GLN A CA 10
ATOM 10587 C C . GLN A 1 11 ? -20.202 -5.202 1.585 1.00 0.00 11 GLN A C 10
ATOM 10588 O O . GLN A 1 11 ? -19.229 -4.640 2.087 1.00 0.00 11 GLN A O 10
ATOM 10602 N N . ARG A 1 12 ? -21.455 -4.822 1.813 1.00 0.00 12 ARG A N 10
ATOM 10603 C CA . ARG A 1 12 ? -21.765 -3.695 2.684 1.00 0.00 12 ARG A CA 10
ATOM 10604 C C . ARG A 1 12 ? -20.719 -3.556 3.787 1.00 0.00 12 ARG A C 10
ATOM 10605 O O . ARG A 1 12 ? -20.337 -2.446 4.158 1.00 0.00 12 ARG A O 10
ATOM 10626 N N . LEU A 1 13 ? -20.261 -4.690 4.306 1.00 0.00 13 LEU A N 10
ATOM 10627 C CA . LEU A 1 13 ? -19.260 -4.696 5.367 1.00 0.00 13 LEU A CA 10
ATOM 10628 C C . LEU A 1 13 ? -18.206 -3.620 5.126 1.00 0.00 13 LEU A C 10
ATOM 10629 O O . LEU A 1 13 ? -18.013 -3.166 3.998 1.00 0.00 13 LEU A O 10
ATOM 10645 N N . TYR A 1 14 ? -17.525 -3.217 6.194 1.00 0.00 14 TYR A N 10
ATOM 10646 C CA . TYR A 1 14 ? -16.490 -2.194 6.099 1.00 0.00 14 TYR A CA 10
ATOM 10647 C C . TYR A 1 14 ? -15.753 -2.286 4.766 1.00 0.00 14 TYR A C 10
ATOM 10648 O O . TYR A 1 14 ? -15.681 -1.315 4.014 1.00 0.00 14 TYR A O 10
ATOM 10666 N N . GLY A 1 15 ? -15.206 -3.464 4.480 1.00 0.00 15 GLY A N 10
ATOM 10667 C CA . GLY A 1 15 ? -14.482 -3.664 3.239 1.00 0.00 15 GLY A CA 10
ATOM 10668 C C . GLY A 1 15 ? -13.219 -2.829 3.163 1.00 0.00 15 GLY A C 10
ATOM 10669 O O . GLY A 1 15 ? -13.261 -1.610 3.332 1.00 0.00 15 GLY A O 10
ATOM 10673 N N . THR A 1 16 ? -12.091 -3.485 2.909 1.00 0.00 16 THR A N 10
ATOM 10674 C CA . THR A 1 16 ? -10.811 -2.796 2.814 1.00 0.00 16 THR A CA 10
ATOM 10675 C C . THR A 1 16 ? -10.325 -2.734 1.371 1.00 0.00 16 THR A C 10
ATOM 10676 O O . THR A 1 16 ? -9.941 -3.750 0.791 1.00 0.00 16 THR A O 10
ATOM 10687 N N . ARG A 1 17 ? -10.345 -1.536 0.796 1.00 0.00 17 ARG A N 10
ATOM 10688 C CA . ARG A 1 17 ? -9.907 -1.342 -0.581 1.00 0.00 17 ARG A CA 10
ATOM 10689 C C . ARG A 1 17 ? -8.543 -0.659 -0.627 1.00 0.00 17 ARG A C 10
ATOM 10690 O O . ARG A 1 17 ? -8.345 0.397 -0.026 1.00 0.00 17 ARG A O 10
ATOM 10711 N N . CYS A 1 18 ? -7.605 -1.270 -1.343 1.00 0.00 18 CYS A N 10
ATOM 10712 C CA . CYS A 1 18 ? -6.259 -0.723 -1.467 1.00 0.00 18 CYS A CA 10
ATOM 10713 C C . CYS A 1 18 ? -6.301 0.715 -1.974 1.00 0.00 18 CYS A C 10
ATOM 10714 O O . CYS A 1 18 ? -6.944 1.011 -2.982 1.00 0.00 18 CYS A O 10
ATOM 10721 N N . PHE A 1 19 ? -5.612 1.606 -1.269 1.00 0.00 19 PHE A N 10
ATOM 10722 C CA . PHE A 1 19 ? -5.571 3.014 -1.648 1.00 0.00 19 PHE A CA 10
ATOM 10723 C C . PHE A 1 19 ? -4.468 3.270 -2.671 1.00 0.00 19 PHE A C 10
ATOM 10724 O O . PHE A 1 19 ? -4.100 4.416 -2.929 1.00 0.00 19 PHE A O 10
ATOM 10741 N N . SER A 1 20 ? -3.944 2.194 -3.249 1.00 0.00 20 SER A N 10
ATOM 10742 C CA . SER A 1 20 ? -2.880 2.301 -4.241 1.00 0.00 20 SER A CA 10
ATOM 10743 C C . SER A 1 20 ? -3.390 1.919 -5.627 1.00 0.00 20 SER A C 10
ATOM 10744 O O . SER A 1 20 ? -3.444 2.753 -6.533 1.00 0.00 20 SER A O 10
ATOM 10752 N N . CYS A 1 21 ? -3.762 0.654 -5.786 1.00 0.00 21 CYS A N 10
ATOM 10753 C CA . CYS A 1 21 ? -4.267 0.159 -7.061 1.00 0.00 21 CYS A CA 10
ATOM 10754 C C . CYS A 1 21 ? -5.790 0.231 -7.108 1.00 0.00 21 CYS A C 10
ATOM 10755 O O . CYS A 1 21 ? -6.405 -0.062 -8.134 1.00 0.00 21 CYS A O 10
ATOM 10762 N N . ASP A 1 22 ? -6.393 0.623 -5.991 1.00 0.00 22 ASP A N 10
ATOM 10763 C CA . ASP A 1 22 ? -7.844 0.735 -5.904 1.00 0.00 22 ASP A CA 10
ATOM 10764 C C . ASP A 1 22 ? -8.506 -0.629 -6.069 1.00 0.00 22 ASP A C 10
ATOM 10765 O O . ASP A 1 22 ? -9.456 -0.779 -6.837 1.00 0.00 22 ASP A O 10
ATOM 10774 N N . GLN A 1 23 ? -7.996 -1.620 -5.345 1.00 0.00 23 GLN A N 10
ATOM 10775 C CA . GLN A 1 23 ? -8.536 -2.973 -5.415 1.00 0.00 23 GLN A CA 10
ATOM 10776 C C . GLN A 1 23 ? -8.743 -3.548 -4.017 1.00 0.00 23 GLN A C 10
ATOM 10777 O O . GLN A 1 23 ? -7.928 -3.334 -3.120 1.00 0.00 23 GLN A O 10
ATOM 10791 N N . PHE A 1 24 ? -9.839 -4.279 -3.840 1.00 0.00 24 PHE A N 10
ATOM 10792 C CA . PHE A 1 24 ? -10.154 -4.884 -2.551 1.00 0.00 24 PHE A CA 10
ATOM 10793 C C . PHE A 1 24 ? -9.024 -5.800 -2.090 1.00 0.00 24 PHE A C 10
ATOM 10794 O O . PHE A 1 24 ? -8.612 -6.708 -2.813 1.00 0.00 24 PHE A O 10
ATOM 10811 N N . ILE A 1 25 ? -8.527 -5.554 -0.882 1.00 0.00 25 ILE A N 10
ATOM 10812 C CA . ILE A 1 25 ? -7.446 -6.356 -0.324 1.00 0.00 25 ILE A CA 10
ATOM 10813 C C . ILE A 1 25 ? -7.989 -7.576 0.411 1.00 0.00 25 ILE A C 10
ATOM 10814 O O . ILE A 1 25 ? -8.665 -7.448 1.432 1.00 0.00 25 ILE A O 10
ATOM 10830 N N . GLU A 1 26 ? -7.687 -8.759 -0.113 1.00 0.00 26 GLU A N 10
ATOM 10831 C CA . GLU A 1 26 ? -8.145 -10.003 0.494 1.00 0.00 26 GLU A CA 10
ATOM 10832 C C . GLU A 1 26 ? -7.014 -10.683 1.261 1.00 0.00 26 GLU A C 10
ATOM 10833 O O . GLU A 1 26 ? -5.838 -10.486 0.958 1.00 0.00 26 GLU A O 10
ATOM 10845 N N . GLY A 1 27 ? -7.380 -11.485 2.256 1.00 0.00 27 GLY A N 10
ATOM 10846 C CA . GLY A 1 27 ? -6.385 -12.182 3.051 1.00 0.00 27 GLY A CA 10
ATOM 10847 C C . GLY A 1 27 ? -5.788 -11.303 4.132 1.00 0.00 27 GLY A C 10
ATOM 10848 O O . GLY A 1 27 ? -6.246 -11.314 5.273 1.00 0.00 27 GLY A O 10
ATOM 10852 N N . GLU A 1 28 ? -4.760 -10.540 3.771 1.00 0.00 28 GLU A N 10
ATOM 10853 C CA . GLU A 1 28 ? -4.098 -9.654 4.721 1.00 0.00 28 GLU A CA 10
ATOM 10854 C C . GLU A 1 28 ? -3.989 -8.239 4.159 1.00 0.00 28 GLU A C 10
ATOM 10855 O O . GLU A 1 28 ? -3.718 -8.049 2.973 1.00 0.00 28 GLU A O 10
ATOM 10867 N N . VAL A 1 29 ? -4.202 -7.249 5.020 1.00 0.00 29 VAL A N 10
ATOM 10868 C CA . VAL A 1 29 ? -4.127 -5.851 4.611 1.00 0.00 29 VAL A CA 10
ATOM 10869 C C . VAL A 1 29 ? -3.187 -5.063 5.516 1.00 0.00 29 VAL A C 10
ATOM 10870 O O . VAL A 1 29 ? -3.196 -5.231 6.736 1.00 0.00 29 VAL A O 10
ATOM 10883 N N . VAL A 1 30 ? -2.376 -4.202 4.911 1.00 0.00 30 VAL A N 10
ATOM 10884 C CA . VAL A 1 30 ? -1.430 -3.386 5.662 1.00 0.00 30 VAL A CA 10
ATOM 10885 C C . VAL A 1 30 ? -1.992 -1.993 5.924 1.00 0.00 30 VAL A C 10
ATOM 10886 O O . VAL A 1 30 ? -2.120 -1.182 5.008 1.00 0.00 30 VAL A O 10
ATOM 10899 N N . SER A 1 31 ? -2.326 -1.722 7.182 1.00 0.00 31 SER A N 10
ATOM 10900 C CA . SER A 1 31 ? -2.878 -0.428 7.565 1.00 0.00 31 SER A CA 10
ATOM 10901 C C . SER A 1 31 ? -1.766 0.590 7.797 1.00 0.00 31 SER A C 10
ATOM 10902 O O . SER A 1 31 ? -0.931 0.422 8.685 1.00 0.00 31 SER A O 10
ATOM 10910 N N . ALA A 1 32 ? -1.762 1.646 6.990 1.00 0.00 32 ALA A N 10
ATOM 10911 C CA . ALA A 1 32 ? -0.755 2.693 7.107 1.00 0.00 32 ALA A CA 10
ATOM 10912 C C . ALA A 1 32 ? -1.402 4.055 7.337 1.00 0.00 32 ALA A C 10
ATOM 10913 O O . ALA A 1 32 ? -2.151 4.548 6.494 1.00 0.00 32 ALA A O 10
ATOM 10920 N N . LEU A 1 33 ? -1.109 4.657 8.485 1.00 0.00 33 LEU A N 10
ATOM 10921 C CA . LEU A 1 33 ? -1.663 5.963 8.827 1.00 0.00 33 LEU A CA 10
ATOM 10922 C C . LEU A 1 33 ? -3.184 5.958 8.703 1.00 0.00 33 LEU A C 10
ATOM 10923 O O . LEU A 1 33 ? -3.791 6.968 8.353 1.00 0.00 33 LEU A O 10
ATOM 10939 N N . GLY A 1 34 ? -3.793 4.813 8.996 1.00 0.00 34 GLY A N 10
ATOM 10940 C CA . GLY A 1 34 ? -5.237 4.698 8.913 1.00 0.00 34 GLY A CA 10
ATOM 10941 C C . GLY A 1 34 ? -5.703 4.197 7.561 1.00 0.00 34 GLY A C 10
ATOM 10942 O O . GLY A 1 34 ? -6.822 3.702 7.425 1.00 0.00 34 GLY A O 10
ATOM 10946 N N . LYS A 1 35 ? -4.843 4.325 6.556 1.00 0.00 35 LYS A N 10
ATOM 10947 C CA . LYS A 1 35 ? -5.172 3.881 5.206 1.00 0.00 35 LYS A CA 10
ATOM 10948 C C . LYS A 1 35 ? -4.861 2.398 5.030 1.00 0.00 35 LYS A C 10
ATOM 10949 O O . LYS A 1 35 ? -4.204 1.786 5.873 1.00 0.00 35 LYS A O 10
ATOM 10968 N N . THR A 1 36 ? -5.337 1.825 3.929 1.00 0.00 36 THR A N 10
ATOM 10969 C CA . THR A 1 36 ? -5.110 0.414 3.643 1.00 0.00 36 THR A CA 10
ATOM 10970 C C . THR A 1 36 ? -4.432 0.231 2.290 1.00 0.00 36 THR A C 10
ATOM 10971 O O . THR A 1 36 ? -4.837 0.831 1.294 1.00 0.00 36 THR A O 10
ATOM 10982 N N . TYR A 1 37 ? -3.398 -0.603 2.260 1.00 0.00 37 TYR A N 10
ATOM 10983 C CA . TYR A 1 37 ? -2.662 -0.865 1.029 1.00 0.00 37 TYR A CA 10
ATOM 10984 C C . TYR A 1 37 ? -2.287 -2.340 0.921 1.00 0.00 37 TYR A C 10
ATOM 10985 O O . TYR A 1 37 ? -2.439 -3.103 1.876 1.00 0.00 37 TYR A O 10
ATOM 11003 N N . HIS A 1 38 ? -1.795 -2.735 -0.249 1.00 0.00 38 HIS A N 10
ATOM 11004 C CA . HIS A 1 38 ? -1.396 -4.118 -0.482 1.00 0.00 38 HIS A CA 10
ATOM 11005 C C . HIS A 1 38 ? 0.018 -4.370 0.032 1.00 0.00 38 HIS A C 10
ATOM 11006 O O . HIS A 1 38 ? 0.798 -3.444 0.252 1.00 0.00 38 HIS A O 10
ATOM 11020 N N . PRO A 1 39 ? 0.357 -5.653 0.228 1.00 0.00 39 PRO A N 10
ATOM 11021 C CA . PRO A 1 39 ? 1.678 -6.056 0.719 1.00 0.00 39 PRO A CA 10
ATOM 11022 C C . PRO A 1 39 ? 2.776 -5.822 -0.313 1.00 0.00 39 PRO A C 10
ATOM 11023 O O . PRO A 1 39 ? 3.956 -6.037 -0.037 1.00 0.00 39 PRO A O 10
ATOM 11034 N N . ASP A 1 40 ? 2.380 -5.381 -1.502 1.00 0.00 40 ASP A N 10
ATOM 11035 C CA . ASP A 1 40 ? 3.331 -5.116 -2.575 1.00 0.00 40 ASP A CA 10
ATOM 11036 C C . ASP A 1 40 ? 3.182 -3.689 -3.093 1.00 0.00 40 ASP A C 10
ATOM 11037 O O . ASP A 1 40 ? 4.083 -3.155 -3.742 1.00 0.00 40 ASP A O 10
ATOM 11046 N N . CYS A 1 41 ? 2.039 -3.076 -2.804 1.00 0.00 41 CYS A N 10
ATOM 11047 C CA . CYS A 1 41 ? 1.770 -1.711 -3.241 1.00 0.00 41 CYS A CA 10
ATOM 11048 C C . CYS A 1 41 ? 2.428 -0.701 -2.305 1.00 0.00 41 CYS A C 10
ATOM 11049 O O . CYS A 1 41 ? 2.766 0.411 -2.713 1.00 0.00 41 CYS A O 10
ATOM 11056 N N . PHE A 1 42 ? 2.606 -1.095 -1.049 1.00 0.00 42 PHE A N 10
ATOM 11057 C CA . PHE A 1 42 ? 3.222 -0.224 -0.054 1.00 0.00 42 PHE A CA 10
ATOM 11058 C C . PHE A 1 42 ? 4.744 -0.272 -0.158 1.00 0.00 42 PHE A C 10
ATOM 11059 O O . PHE A 1 42 ? 5.447 -0.273 0.853 1.00 0.00 42 PHE A O 10
ATOM 11076 N N . VAL A 1 43 ? 5.247 -0.313 -1.388 1.00 0.00 43 VAL A N 10
ATOM 11077 C CA . VAL A 1 43 ? 6.685 -0.361 -1.625 1.00 0.00 43 VAL A CA 10
ATOM 11078 C C . VAL A 1 43 ? 7.169 0.905 -2.322 1.00 0.00 43 VAL A C 10
ATOM 11079 O O . VAL A 1 43 ? 6.368 1.725 -2.771 1.00 0.00 43 VAL A O 10
ATOM 11092 N N . CYS A 1 44 ? 8.486 1.059 -2.409 1.00 0.00 44 CYS A N 10
ATOM 11093 C CA . CYS A 1 44 ? 9.079 2.225 -3.052 1.00 0.00 44 CYS A CA 10
ATOM 11094 C C . CYS A 1 44 ? 8.335 2.576 -4.337 1.00 0.00 44 CYS A C 10
ATOM 11095 O O . CYS A 1 44 ? 7.552 1.777 -4.851 1.00 0.00 44 CYS A O 10
ATOM 11102 N N . ALA A 1 45 ? 8.585 3.775 -4.851 1.00 0.00 45 ALA A N 10
ATOM 11103 C CA . ALA A 1 45 ? 7.941 4.231 -6.077 1.00 0.00 45 ALA A CA 10
ATOM 11104 C C . ALA A 1 45 ? 8.878 4.095 -7.272 1.00 0.00 45 ALA A C 10
ATOM 11105 O O . ALA A 1 45 ? 8.432 3.994 -8.415 1.00 0.00 45 ALA A O 10
ATOM 11112 N N . VAL A 1 46 ? 10.180 4.094 -7.001 1.00 0.00 46 VAL A N 10
ATOM 11113 C CA . VAL A 1 46 ? 11.180 3.970 -8.055 1.00 0.00 46 VAL A CA 10
ATOM 11114 C C . VAL A 1 46 ? 11.547 2.510 -8.295 1.00 0.00 46 VAL A C 10
ATOM 11115 O O . VAL A 1 46 ? 11.295 1.964 -9.370 1.00 0.00 46 VAL A O 10
ATOM 11128 N N . CYS A 1 47 ? 12.145 1.883 -7.288 1.00 0.00 47 CYS A N 10
ATOM 11129 C CA . CYS A 1 47 ? 12.547 0.485 -7.388 1.00 0.00 47 CYS A CA 10
ATOM 11130 C C . CYS A 1 47 ? 11.451 -0.436 -6.860 1.00 0.00 47 CYS A C 10
ATOM 11131 O O . CYS A 1 47 ? 11.470 -1.643 -7.104 1.00 0.00 47 CYS A O 10
ATOM 11138 N N . ARG A 1 48 ? 10.498 0.142 -6.136 1.00 0.00 48 ARG A N 10
ATOM 11139 C CA . ARG A 1 48 ? 9.395 -0.627 -5.573 1.00 0.00 48 ARG A CA 10
ATOM 11140 C C . ARG A 1 48 ? 9.915 -1.803 -4.751 1.00 0.00 48 ARG A C 10
ATOM 11141 O O . ARG A 1 48 ? 9.430 -2.928 -4.882 1.00 0.00 48 ARG A O 10
ATOM 11162 N N . LEU A 1 49 ? 10.904 -1.535 -3.906 1.00 0.00 49 LEU A N 10
ATOM 11163 C CA . LEU A 1 49 ? 11.491 -2.571 -3.063 1.00 0.00 49 LEU A CA 10
ATOM 11164 C C . LEU A 1 49 ? 10.829 -2.595 -1.689 1.00 0.00 49 LEU A C 10
ATOM 11165 O O . LEU A 1 49 ? 10.621 -1.560 -1.055 1.00 0.00 49 LEU A O 10
ATOM 11181 N N . PRO A 1 50 ? 10.492 -3.803 -1.215 1.00 0.00 50 PRO A N 10
ATOM 11182 C CA . PRO A 1 50 ? 9.851 -3.991 0.090 1.00 0.00 50 PRO A CA 10
ATOM 11183 C C . PRO A 1 50 ? 10.797 -3.693 1.249 1.00 0.00 50 PRO A C 10
ATOM 11184 O O . PRO A 1 50 ? 11.804 -4.377 1.433 1.00 0.00 50 PRO A O 10
ATOM 11195 N N . PHE A 1 51 ? 10.467 -2.667 2.027 1.00 0.00 51 PHE A N 10
ATOM 11196 C CA . PHE A 1 51 ? 11.288 -2.278 3.167 1.00 0.00 51 PHE A CA 10
ATOM 11197 C C . PHE A 1 51 ? 11.002 -3.170 4.372 1.00 0.00 51 PHE A C 10
ATOM 11198 O O . PHE A 1 51 ? 9.881 -3.633 4.582 1.00 0.00 51 PHE A O 10
ATOM 11215 N N . PRO A 1 52 ? 12.041 -3.417 5.184 1.00 0.00 52 PRO A N 10
ATOM 11216 C CA . PRO A 1 52 ? 11.928 -4.255 6.381 1.00 0.00 52 PRO A CA 10
ATOM 11217 C C . PRO A 1 52 ? 11.104 -3.590 7.478 1.00 0.00 52 PRO A C 10
ATOM 11218 O O . PRO A 1 52 ? 10.752 -2.413 7.397 1.00 0.00 52 PRO A O 10
ATOM 11229 N N . PRO A 1 53 ? 10.788 -4.359 8.531 1.00 0.00 53 PRO A N 10
ATOM 11230 C CA . PRO A 1 53 ? 10.002 -3.864 9.665 1.00 0.00 53 PRO A CA 10
ATOM 11231 C C . PRO A 1 53 ? 10.775 -2.855 10.509 1.00 0.00 53 PRO A C 10
ATOM 11232 O O . PRO A 1 53 ? 10.296 -2.407 11.551 1.00 0.00 53 PRO A O 10
ATOM 11243 N N . GLY A 1 54 ? 11.972 -2.502 10.053 1.00 0.00 54 GLY A N 10
ATOM 11244 C CA . GLY A 1 54 ? 12.791 -1.548 10.778 1.00 0.00 54 GLY A CA 10
ATOM 11245 C C . GLY A 1 54 ? 13.696 -0.747 9.864 1.00 0.00 54 GLY A C 10
ATOM 11246 O O . GLY A 1 54 ? 14.859 -1.100 9.666 1.00 0.00 54 GLY A O 10
ATOM 11250 N N . ASP A 1 55 ? 13.162 0.332 9.303 1.00 0.00 55 ASP A N 10
ATOM 11251 C CA . ASP A 1 55 ? 13.930 1.186 8.403 1.00 0.00 55 ASP A CA 10
ATOM 11252 C C . ASP A 1 55 ? 13.399 2.616 8.426 1.00 0.00 55 ASP A C 10
ATOM 11253 O O . ASP A 1 55 ? 12.501 2.943 9.203 1.00 0.00 55 ASP A O 10
ATOM 11262 N N . ARG A 1 56 ? 13.960 3.464 7.570 1.00 0.00 56 ARG A N 10
ATOM 11263 C CA . ARG A 1 56 ? 13.544 4.859 7.494 1.00 0.00 56 ARG A CA 10
ATOM 11264 C C . ARG A 1 56 ? 13.045 5.202 6.093 1.00 0.00 56 ARG A C 10
ATOM 11265 O O . ARG A 1 56 ? 13.801 5.149 5.123 1.00 0.00 56 ARG A O 10
ATOM 11286 N N . VAL A 1 57 ? 11.767 5.553 5.996 1.00 0.00 57 VAL A N 10
ATOM 11287 C CA . VAL A 1 57 ? 11.166 5.905 4.715 1.00 0.00 57 VAL A CA 10
ATOM 11288 C C . VAL A 1 57 ? 10.929 7.407 4.613 1.00 0.00 57 VAL A C 10
ATOM 11289 O O . VAL A 1 57 ? 10.551 8.056 5.589 1.00 0.00 57 VAL A O 10
ATOM 11302 N N . THR A 1 58 ? 11.155 7.957 3.424 1.00 0.00 58 THR A N 10
ATOM 11303 C CA . THR A 1 58 ? 10.967 9.384 3.193 1.00 0.00 58 THR A CA 10
ATOM 11304 C C . THR A 1 58 ? 9.619 9.662 2.538 1.00 0.00 58 THR A C 10
ATOM 11305 O O . THR A 1 58 ? 9.405 9.333 1.371 1.00 0.00 58 THR A O 10
ATOM 11316 N N . PHE A 1 59 ? 8.713 10.272 3.295 1.00 0.00 59 PHE A N 10
ATOM 11317 C CA . PHE A 1 59 ? 7.385 10.595 2.787 1.00 0.00 59 PHE A CA 10
ATOM 11318 C C . PHE A 1 59 ? 7.463 11.664 1.702 1.00 0.00 59 PHE A C 10
ATOM 11319 O O . PHE A 1 59 ? 7.695 12.838 1.988 1.00 0.00 59 PHE A O 10
ATOM 11336 N N . ASN A 1 60 ? 7.267 11.249 0.454 1.00 0.00 60 ASN A N 10
ATOM 11337 C CA . ASN A 1 60 ? 7.316 12.170 -0.675 1.00 0.00 60 ASN A CA 10
ATOM 11338 C C . ASN A 1 60 ? 6.024 12.108 -1.484 1.00 0.00 60 ASN A C 10
ATOM 11339 O O . ASN A 1 60 ? 5.695 11.078 -2.070 1.00 0.00 60 ASN A O 10
ATOM 11350 N N . GLY A 1 61 ? 5.295 13.220 -1.512 1.00 0.00 61 GLY A N 10
ATOM 11351 C CA . GLY A 1 61 ? 4.048 13.271 -2.252 1.00 0.00 61 GLY A CA 10
ATOM 11352 C C . GLY A 1 61 ? 3.008 12.315 -1.703 1.00 0.00 61 GLY A C 10
ATOM 11353 O O . GLY A 1 61 ? 2.616 12.413 -0.540 1.00 0.00 61 GLY A O 10
ATOM 11357 N N . LYS A 1 62 ? 2.557 11.388 -2.541 1.00 0.00 62 LYS A N 10
ATOM 11358 C CA . LYS A 1 62 ? 1.555 10.410 -2.134 1.00 0.00 62 LYS A CA 10
ATOM 11359 C C . LYS A 1 62 ? 2.205 9.070 -1.807 1.00 0.00 62 LYS A C 10
ATOM 11360 O O . LYS A 1 62 ? 1.845 8.419 -0.826 1.00 0.00 62 LYS A O 10
ATOM 11379 N N . GLU A 1 63 ? 3.165 8.665 -2.633 1.00 0.00 63 GLU A N 10
ATOM 11380 C CA . GLU A 1 63 ? 3.864 7.402 -2.429 1.00 0.00 63 GLU A CA 10
ATOM 11381 C C . GLU A 1 63 ? 5.140 7.611 -1.619 1.00 0.00 63 GLU A C 10
ATOM 11382 O O . GLU A 1 63 ? 5.542 8.745 -1.356 1.00 0.00 63 GLU A O 10
ATOM 11394 N N . CYS A 1 64 ? 5.772 6.511 -1.227 1.00 0.00 64 CYS A N 10
ATOM 11395 C CA . CYS A 1 64 ? 7.003 6.573 -0.445 1.00 0.00 64 CYS A CA 10
ATOM 11396 C C . CYS A 1 64 ? 8.199 6.122 -1.278 1.00 0.00 64 CYS A C 10
ATOM 11397 O O . CYS A 1 64 ? 8.038 5.490 -2.321 1.00 0.00 64 CYS A O 10
ATOM 11405 N N . MET A 1 65 ? 9.397 6.453 -0.809 1.00 0.00 65 MET A N 10
ATOM 11406 C CA . MET A 1 65 ? 10.621 6.082 -1.511 1.00 0.00 65 MET A CA 10
ATOM 11407 C C . MET A 1 65 ? 11.712 5.679 -0.524 1.00 0.00 65 MET A C 10
ATOM 11408 O O . MET A 1 65 ? 11.798 6.221 0.578 1.00 0.00 65 MET A O 10
ATOM 11422 N N . CYS A 1 66 ? 12.545 4.725 -0.928 1.00 0.00 66 CYS A N 10
ATOM 11423 C CA . CYS A 1 66 ? 13.631 4.249 -0.080 1.00 0.00 66 CYS A CA 10
ATOM 11424 C C . CYS A 1 66 ? 14.741 5.291 0.020 1.00 0.00 66 CYS A C 10
ATOM 11425 O O . CYS A 1 66 ? 14.708 6.314 -0.665 1.00 0.00 66 CYS A O 10
ATOM 11432 N N . GLN A 1 67 ? 15.722 5.023 0.876 1.00 0.00 67 GLN A N 10
ATOM 11433 C CA . GLN A 1 67 ? 16.841 5.938 1.065 1.00 0.00 67 GLN A CA 10
ATOM 11434 C C . GLN A 1 67 ? 17.750 5.947 -0.160 1.00 0.00 67 GLN A C 10
ATOM 11435 O O . GLN A 1 67 ? 18.094 7.006 -0.684 1.00 0.00 67 GLN A O 10
ATOM 11449 N N . LYS A 1 68 ? 18.136 4.758 -0.612 1.00 0.00 68 LYS A N 10
ATOM 11450 C CA . LYS A 1 68 ? 19.005 4.627 -1.776 1.00 0.00 68 LYS A CA 10
ATOM 11451 C C . LYS A 1 68 ? 18.527 5.522 -2.915 1.00 0.00 68 LYS A C 10
ATOM 11452 O O . LYS A 1 68 ? 19.327 6.190 -3.571 1.00 0.00 68 LYS A O 10
ATOM 11471 N N . CYS A 1 69 ? 17.218 5.531 -3.144 1.00 0.00 69 CYS A N 10
ATOM 11472 C CA . CYS A 1 69 ? 16.633 6.345 -4.203 1.00 0.00 69 CYS A CA 10
ATOM 11473 C C . CYS A 1 69 ? 16.586 7.815 -3.797 1.00 0.00 69 CYS A C 10
ATOM 11474 O O . CYS A 1 69 ? 17.152 8.674 -4.474 1.00 0.00 69 CYS A O 10
ATOM 11481 N N . SER A 1 70 ? 15.909 8.096 -2.689 1.00 0.00 70 SER A N 10
ATOM 11482 C CA . SER A 1 70 ? 15.786 9.462 -2.194 1.00 0.00 70 SER A CA 10
ATOM 11483 C C . SER A 1 70 ? 17.084 10.236 -2.405 1.00 0.00 70 SER A C 10
ATOM 11484 O O . SER A 1 70 ? 17.097 11.286 -3.048 1.00 0.00 70 SER A O 10
ATOM 11492 N N . LEU A 1 71 ? 18.174 9.708 -1.859 1.00 0.00 71 LEU A N 10
ATOM 11493 C CA . LEU A 1 71 ? 19.479 10.348 -1.986 1.00 0.00 71 LEU A CA 10
ATOM 11494 C C . LEU A 1 71 ? 19.844 10.554 -3.453 1.00 0.00 71 LEU A C 10
ATOM 11495 O O . LEU A 1 71 ? 19.267 9.943 -4.353 1.00 0.00 71 LEU A O 10
ATOM 11511 N N . PRO A 1 72 ? 20.827 11.433 -3.701 1.00 0.00 72 PRO A N 10
ATOM 11512 C CA . PRO A 1 72 ? 21.293 11.737 -5.057 1.00 0.00 72 PRO A CA 10
ATOM 11513 C C . PRO A 1 72 ? 22.045 10.570 -5.687 1.00 0.00 72 PRO A C 10
ATOM 11514 O O . PRO A 1 72 ? 22.877 9.933 -5.041 1.00 0.00 72 PRO A O 10
ATOM 11525 N N . VAL A 1 73 ? 21.747 10.294 -6.953 1.00 0.00 73 VAL A N 10
ATOM 11526 C CA . VAL A 1 73 ? 22.396 9.204 -7.671 1.00 0.00 73 VAL A CA 10
ATOM 11527 C C . VAL A 1 73 ? 23.470 9.732 -8.616 1.00 0.00 73 VAL A C 10
ATOM 11528 O O . VAL A 1 73 ? 23.248 10.698 -9.347 1.00 0.00 73 VAL A O 10
ATOM 11541 N N . SER A 1 74 ? 24.634 9.091 -8.597 1.00 0.00 74 SER A N 10
ATOM 11542 C CA . SER A 1 74 ? 25.745 9.497 -9.451 1.00 0.00 74 SER A CA 10
ATOM 11543 C C . SER A 1 74 ? 25.311 9.561 -10.912 1.00 0.00 74 SER A C 10
ATOM 11544 O O . SER A 1 74 ? 25.555 10.552 -11.602 1.00 0.00 74 SER A O 10
ATOM 11552 N N . VAL A 1 75 ? 24.667 8.496 -11.379 1.00 0.00 75 VAL A N 10
ATOM 11553 C CA . VAL A 1 75 ? 24.198 8.430 -12.758 1.00 0.00 75 VAL A CA 10
ATOM 11554 C C . VAL A 1 75 ? 22.798 9.018 -12.891 1.00 0.00 75 VAL A C 10
ATOM 11555 O O . VAL A 1 75 ? 21.944 8.816 -12.028 1.00 0.00 75 VAL A O 10
ATOM 11568 N N . SER A 1 76 ? 22.569 9.745 -13.980 1.00 0.00 76 SER A N 10
ATOM 11569 C CA . SER A 1 76 ? 21.273 10.366 -14.225 1.00 0.00 76 SER A CA 10
ATOM 11570 C C . SER A 1 76 ? 21.153 10.818 -15.678 1.00 0.00 76 SER A C 10
ATOM 11571 O O . SER A 1 76 ? 21.964 11.604 -16.164 1.00 0.00 76 SER A O 10
ATOM 11579 N N . GLY A 1 77 ? 20.134 10.312 -16.366 1.00 0.00 77 GLY A N 10
ATOM 11580 C CA . GLY A 1 77 ? 19.925 10.674 -17.756 1.00 0.00 77 GLY A CA 10
ATOM 11581 C C . GLY A 1 77 ? 19.321 12.056 -17.911 1.00 0.00 77 GLY A C 10
ATOM 11582 O O . GLY A 1 77 ? 19.587 12.965 -17.124 1.00 0.00 77 GLY A O 10
ATOM 11586 N N . PRO A 1 78 ? 18.489 12.229 -18.949 1.00 0.00 78 PRO A N 10
ATOM 11587 C CA . PRO A 1 78 ? 17.830 13.508 -19.230 1.00 0.00 78 PRO A CA 10
ATOM 11588 C C . PRO A 1 78 ? 16.766 13.852 -18.193 1.00 0.00 78 PRO A C 10
ATOM 11589 O O . PRO A 1 78 ? 16.195 12.965 -17.558 1.00 0.00 78 PRO A O 10
ATOM 11600 N N . SER A 1 79 ? 16.504 15.144 -18.027 1.00 0.00 79 SER A N 10
ATOM 11601 C CA . SER A 1 79 ? 15.511 15.605 -17.064 1.00 0.00 79 SER A CA 10
ATOM 11602 C C . SER A 1 79 ? 14.137 15.019 -17.378 1.00 0.00 79 SER A C 10
ATOM 11603 O O . SER A 1 79 ? 13.610 15.197 -18.476 1.00 0.00 79 SER A O 10
ATOM 11611 N N . SER A 1 80 ? 13.563 14.319 -16.405 1.00 0.00 80 SER A N 10
ATOM 11612 C CA . SER A 1 80 ? 12.253 13.703 -16.577 1.00 0.00 80 SER A CA 10
ATOM 11613 C C . SER A 1 80 ? 11.310 14.634 -17.334 1.00 0.00 80 SER A C 10
ATOM 11614 O O . SER A 1 80 ? 11.003 15.733 -16.874 1.00 0.00 80 SER A O 10
ATOM 11622 N N . GLY A 1 81 ? 10.855 14.184 -18.499 1.00 0.00 81 GLY A N 10
ATOM 11623 C CA . GLY A 1 81 ? 9.952 14.987 -19.303 1.00 0.00 81 GLY A CA 10
ATOM 11624 C C . GLY A 1 81 ? 8.531 14.459 -19.282 1.00 0.00 81 GLY A C 10
ATOM 11625 O O . GLY A 1 81 ? 8.234 13.513 -20.009 1.00 0.00 81 GLY A O 10
ATOM 11631 N N . GLY A 1 1 ? -42.883 -15.727 -7.352 1.00 0.00 1 GLY A N 11
ATOM 11632 C CA . GLY A 1 1 ? -42.459 -14.449 -7.892 1.00 0.00 1 GLY A CA 11
ATOM 11633 C C . GLY A 1 1 ? -40.954 -14.355 -8.044 1.00 0.00 1 GLY A C 11
ATOM 11634 O O . GLY A 1 1 ? -40.208 -14.690 -7.124 1.00 0.00 1 GLY A O 11
ATOM 11638 N N . SER A 1 2 ? -40.505 -13.898 -9.209 1.00 0.00 2 SER A N 11
ATOM 11639 C CA . SER A 1 2 ? -39.078 -13.766 -9.480 1.00 0.00 2 SER A CA 11
ATOM 11640 C C . SER A 1 2 ? -38.569 -12.394 -9.052 1.00 0.00 2 SER A C 11
ATOM 11641 O O . SER A 1 2 ? -39.164 -11.368 -9.380 1.00 0.00 2 SER A O 11
ATOM 11649 N N . SER A 1 3 ? -37.462 -12.384 -8.316 1.00 0.00 3 SER A N 11
ATOM 11650 C CA . SER A 1 3 ? -36.873 -11.138 -7.838 1.00 0.00 3 SER A CA 11
ATOM 11651 C C . SER A 1 3 ? -35.491 -11.385 -7.240 1.00 0.00 3 SER A C 11
ATOM 11652 O O . SER A 1 3 ? -35.181 -12.491 -6.799 1.00 0.00 3 SER A O 11
ATOM 11660 N N . GLY A 1 4 ? -34.663 -10.345 -7.230 1.00 0.00 4 GLY A N 11
ATOM 11661 C CA . GLY A 1 4 ? -33.323 -10.468 -6.685 1.00 0.00 4 GLY A CA 11
ATOM 11662 C C . GLY A 1 4 ? -33.309 -10.441 -5.170 1.00 0.00 4 GLY A C 11
ATOM 11663 O O . GLY A 1 4 ? -32.913 -9.446 -4.564 1.00 0.00 4 GLY A O 11
ATOM 11667 N N . SER A 1 5 ? -33.745 -11.537 -4.556 1.00 0.00 5 SER A N 11
ATOM 11668 C CA . SER A 1 5 ? -33.786 -11.633 -3.102 1.00 0.00 5 SER A CA 11
ATOM 11669 C C . SER A 1 5 ? -32.437 -11.259 -2.494 1.00 0.00 5 SER A C 11
ATOM 11670 O O . SER A 1 5 ? -32.351 -10.377 -1.641 1.00 0.00 5 SER A O 11
ATOM 11678 N N . SER A 1 6 ? -31.386 -11.939 -2.941 1.00 0.00 6 SER A N 11
ATOM 11679 C CA . SER A 1 6 ? -30.040 -11.683 -2.440 1.00 0.00 6 SER A CA 11
ATOM 11680 C C . SER A 1 6 ? -28.992 -12.053 -3.484 1.00 0.00 6 SER A C 11
ATOM 11681 O O . SER A 1 6 ? -29.112 -13.069 -4.167 1.00 0.00 6 SER A O 11
ATOM 11689 N N . GLY A 1 7 ? -27.962 -11.220 -3.601 1.00 0.00 7 GLY A N 11
ATOM 11690 C CA . GLY A 1 7 ? -26.907 -11.476 -4.564 1.00 0.00 7 GLY A CA 11
ATOM 11691 C C . GLY A 1 7 ? -25.615 -10.766 -4.210 1.00 0.00 7 GLY A C 11
ATOM 11692 O O . GLY A 1 7 ? -25.401 -9.618 -4.603 1.00 0.00 7 GLY A O 11
ATOM 11696 N N . LEU A 1 8 ? -24.751 -11.448 -3.466 1.00 0.00 8 LEU A N 11
ATOM 11697 C CA . LEU A 1 8 ? -23.474 -10.875 -3.058 1.00 0.00 8 LEU A CA 11
ATOM 11698 C C . LEU A 1 8 ? -23.678 -9.542 -2.345 1.00 0.00 8 LEU A C 11
ATOM 11699 O O . LEU A 1 8 ? -23.031 -8.547 -2.672 1.00 0.00 8 LEU A O 11
ATOM 11715 N N . ASP A 1 9 ? -24.579 -9.531 -1.369 1.00 0.00 9 ASP A N 11
ATOM 11716 C CA . ASP A 1 9 ? -24.866 -8.321 -0.608 1.00 0.00 9 ASP A CA 11
ATOM 11717 C C . ASP A 1 9 ? -23.873 -8.151 0.538 1.00 0.00 9 ASP A C 11
ATOM 11718 O O . ASP A 1 9 ? -23.467 -7.035 0.861 1.00 0.00 9 ASP A O 11
ATOM 11727 N N . TYR A 1 10 ? -23.487 -9.266 1.149 1.00 0.00 10 TYR A N 11
ATOM 11728 C CA . TYR A 1 10 ? -22.545 -9.241 2.261 1.00 0.00 10 TYR A CA 11
ATOM 11729 C C . TYR A 1 10 ? -21.398 -8.274 1.982 1.00 0.00 10 TYR A C 11
ATOM 11730 O O . TYR A 1 10 ? -20.927 -7.577 2.880 1.00 0.00 10 TYR A O 11
ATOM 11748 N N . GLN A 1 11 ? -20.954 -8.240 0.730 1.00 0.00 11 GLN A N 11
ATOM 11749 C CA . GLN A 1 11 ? -19.862 -7.359 0.331 1.00 0.00 11 GLN A CA 11
ATOM 11750 C C . GLN A 1 11 ? -20.109 -5.933 0.813 1.00 0.00 11 GLN A C 11
ATOM 11751 O O . GLN A 1 11 ? -19.185 -5.248 1.252 1.00 0.00 11 GLN A O 11
ATOM 11765 N N . ARG A 1 12 ? -21.360 -5.493 0.728 1.00 0.00 12 ARG A N 11
ATOM 11766 C CA . ARG A 1 12 ? -21.727 -4.148 1.154 1.00 0.00 12 ARG A CA 11
ATOM 11767 C C . ARG A 1 12 ? -20.883 -3.706 2.345 1.00 0.00 12 ARG A C 11
ATOM 11768 O O . ARG A 1 12 ? -20.513 -2.536 2.457 1.00 0.00 12 ARG A O 11
ATOM 11789 N N . LEU A 1 13 ? -20.581 -4.647 3.232 1.00 0.00 13 LEU A N 11
ATOM 11790 C CA . LEU A 1 13 ? -19.780 -4.355 4.416 1.00 0.00 13 LEU A CA 11
ATOM 11791 C C . LEU A 1 13 ? -18.684 -3.344 4.095 1.00 0.00 13 LEU A C 11
ATOM 11792 O O . LEU A 1 13 ? -18.268 -3.208 2.944 1.00 0.00 13 LEU A O 11
ATOM 11808 N N . TYR A 1 14 ? -18.219 -2.639 5.120 1.00 0.00 14 TYR A N 11
ATOM 11809 C CA . TYR A 1 14 ? -17.170 -1.640 4.948 1.00 0.00 14 TYR A CA 11
ATOM 11810 C C . TYR A 1 14 ? -16.184 -2.066 3.865 1.00 0.00 14 TYR A C 11
ATOM 11811 O O . TYR A 1 14 ? -15.939 -1.332 2.909 1.00 0.00 14 TYR A O 11
ATOM 11829 N N . GLY A 1 15 ? -15.622 -3.261 4.023 1.00 0.00 15 GLY A N 11
ATOM 11830 C CA . GLY A 1 15 ? -14.669 -3.767 3.052 1.00 0.00 15 GLY A CA 11
ATOM 11831 C C . GLY A 1 15 ? -13.447 -2.879 2.922 1.00 0.00 15 GLY A C 11
ATOM 11832 O O . GLY A 1 15 ? -13.564 -1.683 2.652 1.00 0.00 15 GLY A O 11
ATOM 11836 N N . THR A 1 16 ? -12.269 -3.464 3.115 1.00 0.00 16 THR A N 11
ATOM 11837 C CA . THR A 1 16 ? -11.021 -2.719 3.021 1.00 0.00 16 THR A CA 11
ATOM 11838 C C . THR A 1 16 ? -10.478 -2.732 1.597 1.00 0.00 16 THR A C 11
ATOM 11839 O O . THR A 1 16 ? -10.049 -3.772 1.096 1.00 0.00 16 THR A O 11
ATOM 11850 N N . ARG A 1 17 ? -10.499 -1.571 0.950 1.00 0.00 17 ARG A N 11
ATOM 11851 C CA . ARG A 1 17 ? -10.009 -1.451 -0.418 1.00 0.00 17 ARG A CA 11
ATOM 11852 C C . ARG A 1 17 ? -8.697 -0.673 -0.459 1.00 0.00 17 ARG A C 11
ATOM 11853 O O . ARG A 1 17 ? -8.641 0.493 -0.068 1.00 0.00 17 ARG A O 11
ATOM 11874 N N . CYS A 1 18 ? -7.642 -1.327 -0.934 1.00 0.00 18 CYS A N 11
ATOM 11875 C CA . CYS A 1 18 ? -6.330 -0.699 -1.026 1.00 0.00 18 CYS A CA 11
ATOM 11876 C C . CYS A 1 18 ? -6.444 0.724 -1.565 1.00 0.00 18 CYS A C 11
ATOM 11877 O O . CYS A 1 18 ? -7.010 0.950 -2.635 1.00 0.00 18 CYS A O 11
ATOM 11884 N N . PHE A 1 19 ? -5.902 1.680 -0.818 1.00 0.00 19 PHE A N 11
ATOM 11885 C CA . PHE A 1 19 ? -5.943 3.081 -1.220 1.00 0.00 19 PHE A CA 11
ATOM 11886 C C . PHE A 1 19 ? -4.912 3.365 -2.308 1.00 0.00 19 PHE A C 11
ATOM 11887 O O . PHE A 1 19 ? -4.682 4.517 -2.675 1.00 0.00 19 PHE A O 11
ATOM 11904 N N . SER A 1 20 ? -4.294 2.305 -2.820 1.00 0.00 20 SER A N 11
ATOM 11905 C CA . SER A 1 20 ? -3.283 2.440 -3.863 1.00 0.00 20 SER A CA 11
ATOM 11906 C C . SER A 1 20 ? -3.877 2.139 -5.236 1.00 0.00 20 SER A C 11
ATOM 11907 O O . SER A 1 20 ? -4.070 3.039 -6.054 1.00 0.00 20 SER A O 11
ATOM 11915 N N . CYS A 1 21 ? -4.165 0.865 -5.483 1.00 0.00 21 CYS A N 11
ATOM 11916 C CA . CYS A 1 21 ? -4.735 0.442 -6.756 1.00 0.00 21 CYS A CA 11
ATOM 11917 C C . CYS A 1 21 ? -6.260 0.503 -6.715 1.00 0.00 21 CYS A C 11
ATOM 11918 O O . CYS A 1 21 ? -6.924 0.368 -7.743 1.00 0.00 21 CYS A O 11
ATOM 11925 N N . ASP A 1 22 ? -6.806 0.707 -5.522 1.00 0.00 22 ASP A N 11
ATOM 11926 C CA . ASP A 1 22 ? -8.252 0.788 -5.347 1.00 0.00 22 ASP A CA 11
ATOM 11927 C C . ASP A 1 22 ? -8.895 -0.587 -5.500 1.00 0.00 22 ASP A C 11
ATOM 11928 O O . ASP A 1 22 ? -9.928 -0.729 -6.155 1.00 0.00 22 ASP A O 11
ATOM 11937 N N . GLN A 1 23 ? -8.277 -1.595 -4.894 1.00 0.00 23 GLN A N 11
ATOM 11938 C CA . GLN A 1 23 ? -8.789 -2.958 -4.965 1.00 0.00 23 GLN A CA 11
ATOM 11939 C C . GLN A 1 23 ? -8.901 -3.571 -3.573 1.00 0.00 23 GLN A C 11
ATOM 11940 O O . GLN A 1 23 ? -8.118 -3.252 -2.678 1.00 0.00 23 GLN A O 11
ATOM 11954 N N . PHE A 1 24 ? -9.880 -4.452 -3.397 1.00 0.00 24 PHE A N 11
ATOM 11955 C CA . PHE A 1 24 ? -10.096 -5.109 -2.113 1.00 0.00 24 PHE A CA 11
ATOM 11956 C C . PHE A 1 24 ? -8.843 -5.857 -1.667 1.00 0.00 24 PHE A C 11
ATOM 11957 O O . PHE A 1 24 ? -8.240 -6.598 -2.444 1.00 0.00 24 PHE A O 11
ATOM 11974 N N . ILE A 1 25 ? -8.457 -5.656 -0.412 1.00 0.00 25 ILE A N 11
ATOM 11975 C CA . ILE A 1 25 ? -7.277 -6.312 0.138 1.00 0.00 25 ILE A CA 11
ATOM 11976 C C . ILE A 1 25 ? -7.630 -7.670 0.735 1.00 0.00 25 ILE A C 11
ATOM 11977 O O . ILE A 1 25 ? -8.387 -7.755 1.701 1.00 0.00 25 ILE A O 11
ATOM 11993 N N . GLU A 1 26 ? -7.074 -8.728 0.154 1.00 0.00 26 GLU A N 11
ATOM 11994 C CA . GLU A 1 26 ? -7.331 -10.083 0.630 1.00 0.00 26 GLU A CA 11
ATOM 11995 C C . GLU A 1 26 ? -6.229 -10.542 1.581 1.00 0.00 26 GLU A C 11
ATOM 11996 O O . GLU A 1 26 ? -5.141 -9.969 1.612 1.00 0.00 26 GLU A O 11
ATOM 12008 N N . GLY A 1 27 ? -6.521 -11.581 2.357 1.00 0.00 27 GLY A N 11
ATOM 12009 C CA . GLY A 1 27 ? -5.547 -12.100 3.300 1.00 0.00 27 GLY A CA 11
ATOM 12010 C C . GLY A 1 27 ? -5.260 -11.131 4.429 1.00 0.00 27 GLY A C 11
ATOM 12011 O O . GLY A 1 27 ? -5.964 -11.119 5.438 1.00 0.00 27 GLY A O 11
ATOM 12015 N N . GLU A 1 28 ? -4.221 -10.319 4.261 1.00 0.00 28 GLU A N 11
ATOM 12016 C CA . GLU A 1 28 ? -3.842 -9.344 5.277 1.00 0.00 28 GLU A CA 11
ATOM 12017 C C . GLU A 1 28 ? -3.755 -7.942 4.680 1.00 0.00 28 GLU A C 11
ATOM 12018 O O . GLU A 1 28 ? -3.537 -7.779 3.479 1.00 0.00 28 GLU A O 11
ATOM 12030 N N . VAL A 1 29 ? -3.927 -6.933 5.528 1.00 0.00 29 VAL A N 11
ATOM 12031 C CA . VAL A 1 29 ? -3.867 -5.545 5.086 1.00 0.00 29 VAL A CA 11
ATOM 12032 C C . VAL A 1 29 ? -2.676 -4.822 5.703 1.00 0.00 29 VAL A C 11
ATOM 12033 O O . VAL A 1 29 ? -2.187 -5.205 6.766 1.00 0.00 29 VAL A O 11
ATOM 12046 N N . VAL A 1 30 ? -2.212 -3.774 5.030 1.00 0.00 30 VAL A N 11
ATOM 12047 C CA . VAL A 1 30 ? -1.078 -2.995 5.513 1.00 0.00 30 VAL A CA 11
ATOM 12048 C C . VAL A 1 30 ? -1.513 -1.597 5.939 1.00 0.00 30 VAL A C 11
ATOM 12049 O O . VAL A 1 30 ? -1.704 -0.714 5.104 1.00 0.00 30 VAL A O 11
ATOM 12062 N N . SER A 1 31 ? -1.667 -1.404 7.245 1.00 0.00 31 SER A N 11
ATOM 12063 C CA . SER A 1 31 ? -2.082 -0.114 7.784 1.00 0.00 31 SER A CA 11
ATOM 12064 C C . SER A 1 31 ? -0.975 0.923 7.623 1.00 0.00 31 SER A C 11
ATOM 12065 O O . SER A 1 31 ? 0.084 0.816 8.240 1.00 0.00 31 SER A O 11
ATOM 12073 N N . ALA A 1 32 ? -1.230 1.927 6.790 1.00 0.00 32 ALA A N 11
ATOM 12074 C CA . ALA A 1 32 ? -0.257 2.985 6.550 1.00 0.00 32 ALA A CA 11
ATOM 12075 C C . ALA A 1 32 ? -0.917 4.359 6.596 1.00 0.00 32 ALA A C 11
ATOM 12076 O O . ALA A 1 32 ? -1.786 4.670 5.780 1.00 0.00 32 ALA A O 11
ATOM 12083 N N . LEU A 1 33 ? -0.501 5.178 7.556 1.00 0.00 33 LEU A N 11
ATOM 12084 C CA . LEU A 1 33 ? -1.053 6.519 7.710 1.00 0.00 33 LEU A CA 11
ATOM 12085 C C . LEU A 1 33 ? -2.560 6.465 7.938 1.00 0.00 33 LEU A C 11
ATOM 12086 O O . LEU A 1 33 ? -3.316 7.233 7.344 1.00 0.00 33 LEU A O 11
ATOM 12102 N N . GLY A 1 34 ? -2.990 5.554 8.806 1.00 0.00 34 GLY A N 11
ATOM 12103 C CA . GLY A 1 34 ? -4.404 5.418 9.099 1.00 0.00 34 GLY A CA 11
ATOM 12104 C C . GLY A 1 34 ? -5.210 4.995 7.887 1.00 0.00 34 GLY A C 11
ATOM 12105 O O . GLY A 1 34 ? -6.399 5.296 7.786 1.00 0.00 34 GLY A O 11
ATOM 12109 N N . LYS A 1 35 ? -4.561 4.295 6.962 1.00 0.00 35 LYS A N 11
ATOM 12110 C CA . LYS A 1 35 ? -5.224 3.829 5.750 1.00 0.00 35 LYS A CA 11
ATOM 12111 C C . LYS A 1 35 ? -4.946 2.349 5.513 1.00 0.00 35 LYS A C 11
ATOM 12112 O O . LYS A 1 35 ? -4.323 1.682 6.341 1.00 0.00 35 LYS A O 11
ATOM 12131 N N . THR A 1 36 ? -5.410 1.839 4.376 1.00 0.00 36 THR A N 11
ATOM 12132 C CA . THR A 1 36 ? -5.211 0.437 4.030 1.00 0.00 36 THR A CA 11
ATOM 12133 C C . THR A 1 36 ? -4.557 0.296 2.659 1.00 0.00 36 THR A C 11
ATOM 12134 O O . THR A 1 36 ? -5.041 0.849 1.671 1.00 0.00 36 THR A O 11
ATOM 12145 N N . TYR A 1 37 ? -3.458 -0.447 2.607 1.00 0.00 37 TYR A N 11
ATOM 12146 C CA . TYR A 1 37 ? -2.737 -0.659 1.357 1.00 0.00 37 TYR A CA 11
ATOM 12147 C C . TYR A 1 37 ? -2.314 -2.117 1.213 1.00 0.00 37 TYR A C 11
ATOM 12148 O O . TYR A 1 37 ? -2.393 -2.896 2.163 1.00 0.00 37 TYR A O 11
ATOM 12166 N N . HIS A 1 38 ? -1.864 -2.480 0.016 1.00 0.00 38 HIS A N 11
ATOM 12167 C CA . HIS A 1 38 ? -1.426 -3.845 -0.255 1.00 0.00 38 HIS A CA 11
ATOM 12168 C C . HIS A 1 38 ? 0.004 -4.063 0.230 1.00 0.00 38 HIS A C 11
ATOM 12169 O O . HIS A 1 38 ? 0.775 -3.120 0.409 1.00 0.00 38 HIS A O 11
ATOM 12183 N N . PRO A 1 39 ? 0.368 -5.335 0.448 1.00 0.00 39 PRO A N 11
ATOM 12184 C CA . PRO A 1 39 ? 1.708 -5.707 0.914 1.00 0.00 39 PRO A CA 11
ATOM 12185 C C . PRO A 1 39 ? 2.776 -5.480 -0.150 1.00 0.00 39 PRO A C 11
ATOM 12186 O O . PRO A 1 39 ? 3.962 -5.705 0.090 1.00 0.00 39 PRO A O 11
ATOM 12197 N N . ASP A 1 40 ? 2.347 -5.035 -1.326 1.00 0.00 40 ASP A N 11
ATOM 12198 C CA . ASP A 1 40 ? 3.268 -4.777 -2.427 1.00 0.00 40 ASP A CA 11
ATOM 12199 C C . ASP A 1 40 ? 3.129 -3.342 -2.927 1.00 0.00 40 ASP A C 11
ATOM 12200 O O . ASP A 1 40 ? 4.038 -2.802 -3.558 1.00 0.00 40 ASP A O 11
ATOM 12209 N N . CYS A 1 41 ? 1.986 -2.729 -2.640 1.00 0.00 41 CYS A N 11
ATOM 12210 C CA . CYS A 1 41 ? 1.726 -1.357 -3.060 1.00 0.00 41 CYS A CA 11
ATOM 12211 C C . CYS A 1 41 ? 2.422 -0.364 -2.134 1.00 0.00 41 CYS A C 11
ATOM 12212 O O . CYS A 1 41 ? 2.856 0.704 -2.566 1.00 0.00 41 CYS A O 11
ATOM 12219 N N . PHE A 1 42 ? 2.524 -0.724 -0.859 1.00 0.00 42 PHE A N 11
ATOM 12220 C CA . PHE A 1 42 ? 3.166 0.136 0.129 1.00 0.00 42 PHE A CA 11
ATOM 12221 C C . PHE A 1 42 ? 4.685 0.014 0.050 1.00 0.00 42 PHE A C 11
ATOM 12222 O O . PHE A 1 42 ? 5.368 -0.052 1.072 1.00 0.00 42 PHE A O 11
ATOM 12239 N N . VAL A 1 43 ? 5.208 -0.016 -1.172 1.00 0.00 43 VAL A N 11
ATOM 12240 C CA . VAL A 1 43 ? 6.646 -0.129 -1.385 1.00 0.00 43 VAL A CA 11
ATOM 12241 C C . VAL A 1 43 ? 7.182 1.069 -2.161 1.00 0.00 43 VAL A C 11
ATOM 12242 O O . VAL A 1 43 ? 6.415 1.872 -2.693 1.00 0.00 43 VAL A O 11
ATOM 12255 N N . CYS A 1 44 ? 8.505 1.182 -2.223 1.00 0.00 44 CYS A N 11
ATOM 12256 C CA . CYS A 1 44 ? 9.146 2.282 -2.934 1.00 0.00 44 CYS A CA 11
ATOM 12257 C C . CYS A 1 44 ? 8.425 2.574 -4.247 1.00 0.00 44 CYS A C 11
ATOM 12258 O O . CYS A 1 44 ? 7.657 1.750 -4.742 1.00 0.00 44 CYS A O 11
ATOM 12265 N N . ALA A 1 45 ? 8.680 3.753 -4.806 1.00 0.00 45 ALA A N 11
ATOM 12266 C CA . ALA A 1 45 ? 8.058 4.153 -6.062 1.00 0.00 45 ALA A CA 11
ATOM 12267 C C . ALA A 1 45 ? 9.054 4.080 -7.215 1.00 0.00 45 ALA A C 11
ATOM 12268 O O . ALA A 1 45 ? 8.668 3.912 -8.372 1.00 0.00 45 ALA A O 11
ATOM 12275 N N . VAL A 1 46 ? 10.337 4.207 -6.892 1.00 0.00 46 VAL A N 11
ATOM 12276 C CA . VAL A 1 46 ? 11.388 4.155 -7.901 1.00 0.00 46 VAL A CA 11
ATOM 12277 C C . VAL A 1 46 ? 11.757 2.714 -8.236 1.00 0.00 46 VAL A C 11
ATOM 12278 O O . VAL A 1 46 ? 11.520 2.244 -9.349 1.00 0.00 46 VAL A O 11
ATOM 12291 N N . CYS A 1 47 ? 12.338 2.017 -7.266 1.00 0.00 47 CYS A N 11
ATOM 12292 C CA . CYS A 1 47 ? 12.740 0.628 -7.456 1.00 0.00 47 CYS A CA 11
ATOM 12293 C C . CYS A 1 47 ? 11.584 -0.320 -7.151 1.00 0.00 47 CYS A C 11
ATOM 12294 O O . CYS A 1 47 ? 11.573 -1.466 -7.599 1.00 0.00 47 CYS A O 11
ATOM 12301 N N . ARG A 1 48 ? 10.614 0.167 -6.384 1.00 0.00 48 ARG A N 11
ATOM 12302 C CA . ARG A 1 48 ? 9.454 -0.637 -6.018 1.00 0.00 48 ARG A CA 11
ATOM 12303 C C . ARG A 1 48 ? 9.870 -1.842 -5.180 1.00 0.00 48 ARG A C 11
ATOM 12304 O O . ARG A 1 48 ? 9.413 -2.962 -5.413 1.00 0.00 48 ARG A O 11
ATOM 12325 N N . LEU A 1 49 ? 10.740 -1.605 -4.204 1.00 0.00 49 LEU A N 11
ATOM 12326 C CA . LEU A 1 49 ? 11.219 -2.671 -3.331 1.00 0.00 49 LEU A CA 11
ATOM 12327 C C . LEU A 1 49 ? 10.537 -2.606 -1.968 1.00 0.00 49 LEU A C 11
ATOM 12328 O O . LEU A 1 49 ? 10.341 -1.534 -1.395 1.00 0.00 49 LEU A O 11
ATOM 12344 N N . PRO A 1 50 ? 10.168 -3.780 -1.434 1.00 0.00 50 PRO A N 11
ATOM 12345 C CA . PRO A 1 50 ? 9.504 -3.883 -0.131 1.00 0.00 50 PRO A CA 11
ATOM 12346 C C . PRO A 1 50 ? 10.439 -3.541 1.024 1.00 0.00 50 PRO A C 11
ATOM 12347 O O . PRO A 1 50 ? 11.482 -4.170 1.199 1.00 0.00 50 PRO A O 11
ATOM 12358 N N . PHE A 1 51 ? 10.058 -2.539 1.810 1.00 0.00 51 PHE A N 11
ATOM 12359 C CA . PHE A 1 51 ? 10.863 -2.112 2.949 1.00 0.00 51 PHE A CA 11
ATOM 12360 C C . PHE A 1 51 ? 10.910 -3.199 4.019 1.00 0.00 51 PHE A C 11
ATOM 12361 O O . PHE A 1 51 ? 9.933 -3.907 4.264 1.00 0.00 51 PHE A O 11
ATOM 12378 N N . PRO A 1 52 ? 12.073 -3.335 4.672 1.00 0.00 52 PRO A N 11
ATOM 12379 C CA . PRO A 1 52 ? 12.277 -4.333 5.727 1.00 0.00 52 PRO A CA 11
ATOM 12380 C C . PRO A 1 52 ? 11.492 -4.006 6.993 1.00 0.00 52 PRO A C 11
ATOM 12381 O O . PRO A 1 52 ? 10.927 -2.922 7.140 1.00 0.00 52 PRO A O 11
ATOM 12392 N N . PRO A 1 53 ? 11.454 -4.965 7.931 1.00 0.00 53 PRO A N 11
ATOM 12393 C CA . PRO A 1 53 ? 10.742 -4.801 9.201 1.00 0.00 53 PRO A CA 11
ATOM 12394 C C . PRO A 1 53 ? 11.420 -3.792 10.121 1.00 0.00 53 PRO A C 11
ATOM 12395 O O . PRO A 1 53 ? 11.006 -3.601 11.263 1.00 0.00 53 PRO A O 11
ATOM 12406 N N . GLY A 1 54 ? 12.467 -3.146 9.614 1.00 0.00 54 GLY A N 11
ATOM 12407 C CA . GLY A 1 54 ? 13.185 -2.164 10.404 1.00 0.00 54 GLY A CA 11
ATOM 12408 C C . GLY A 1 54 ? 13.977 -1.197 9.545 1.00 0.00 54 GLY A C 11
ATOM 12409 O O . GLY A 1 54 ? 15.143 -1.442 9.237 1.00 0.00 54 GLY A O 11
ATOM 12413 N N . ASP A 1 55 ? 13.342 -0.096 9.158 1.00 0.00 55 ASP A N 11
ATOM 12414 C CA . ASP A 1 55 ? 13.994 0.911 8.329 1.00 0.00 55 ASP A CA 11
ATOM 12415 C C . ASP A 1 55 ? 13.075 2.109 8.106 1.00 0.00 55 ASP A C 11
ATOM 12416 O O . ASP A 1 55 ? 11.907 1.950 7.751 1.00 0.00 55 ASP A O 11
ATOM 12425 N N . ARG A 1 56 ? 13.611 3.306 8.317 1.00 0.00 56 ARG A N 11
ATOM 12426 C CA . ARG A 1 56 ? 12.839 4.530 8.141 1.00 0.00 56 ARG A CA 11
ATOM 12427 C C . ARG A 1 56 ? 12.387 4.684 6.692 1.00 0.00 56 ARG A C 11
ATOM 12428 O O . ARG A 1 56 ? 13.141 4.398 5.762 1.00 0.00 56 ARG A O 11
ATOM 12449 N N . VAL A 1 57 ? 11.151 5.138 6.508 1.00 0.00 57 VAL A N 11
ATOM 12450 C CA . VAL A 1 57 ? 10.598 5.330 5.172 1.00 0.00 57 VAL A CA 11
ATOM 12451 C C . VAL A 1 57 ? 10.317 6.804 4.901 1.00 0.00 57 VAL A C 11
ATOM 12452 O O . VAL A 1 57 ? 9.869 7.536 5.784 1.00 0.00 57 VAL A O 11
ATOM 12465 N N . THR A 1 58 ? 10.584 7.235 3.672 1.00 0.00 58 THR A N 11
ATOM 12466 C CA . THR A 1 58 ? 10.361 8.622 3.283 1.00 0.00 58 THR A CA 11
ATOM 12467 C C . THR A 1 58 ? 9.083 8.765 2.464 1.00 0.00 58 THR A C 11
ATOM 12468 O O . THR A 1 58 ? 8.898 8.077 1.460 1.00 0.00 58 THR A O 11
ATOM 12479 N N . PHE A 1 59 ? 8.205 9.662 2.898 1.00 0.00 59 PHE A N 11
ATOM 12480 C CA . PHE A 1 59 ? 6.944 9.895 2.204 1.00 0.00 59 PHE A CA 11
ATOM 12481 C C . PHE A 1 59 ? 7.028 11.139 1.324 1.00 0.00 59 PHE A C 11
ATOM 12482 O O . PHE A 1 59 ? 7.052 12.264 1.822 1.00 0.00 59 PHE A O 11
ATOM 12499 N N . ASN A 1 60 ? 7.074 10.927 0.013 1.00 0.00 60 ASN A N 11
ATOM 12500 C CA . ASN A 1 60 ? 7.158 12.031 -0.937 1.00 0.00 60 ASN A CA 11
ATOM 12501 C C . ASN A 1 60 ? 5.884 12.128 -1.771 1.00 0.00 60 ASN A C 11
ATOM 12502 O O . ASN A 1 60 ? 5.640 11.301 -2.649 1.00 0.00 60 ASN A O 11
ATOM 12513 N N . GLY A 1 61 ? 5.075 13.145 -1.491 1.00 0.00 61 GLY A N 11
ATOM 12514 C CA . GLY A 1 61 ? 3.837 13.332 -2.224 1.00 0.00 61 GLY A CA 11
ATOM 12515 C C . GLY A 1 61 ? 2.773 12.327 -1.831 1.00 0.00 61 GLY A C 11
ATOM 12516 O O . GLY A 1 61 ? 2.180 12.425 -0.756 1.00 0.00 61 GLY A O 11
ATOM 12520 N N . LYS A 1 62 ? 2.527 11.356 -2.705 1.00 0.00 62 LYS A N 11
ATOM 12521 C CA . LYS A 1 62 ? 1.527 10.327 -2.445 1.00 0.00 62 LYS A CA 11
ATOM 12522 C C . LYS A 1 62 ? 2.187 8.970 -2.222 1.00 0.00 62 LYS A C 11
ATOM 12523 O O . LYS A 1 62 ? 1.652 8.120 -1.512 1.00 0.00 62 LYS A O 11
ATOM 12542 N N . GLU A 1 63 ? 3.352 8.777 -2.832 1.00 0.00 63 GLU A N 11
ATOM 12543 C CA . GLU A 1 63 ? 4.085 7.523 -2.698 1.00 0.00 63 GLU A CA 11
ATOM 12544 C C . GLU A 1 63 ? 5.322 7.706 -1.824 1.00 0.00 63 GLU A C 11
ATOM 12545 O O . GLU A 1 63 ? 5.675 8.827 -1.457 1.00 0.00 63 GLU A O 11
ATOM 12557 N N . CYS A 1 64 ? 5.976 6.598 -1.495 1.00 0.00 64 CYS A N 11
ATOM 12558 C CA . CYS A 1 64 ? 7.173 6.635 -0.663 1.00 0.00 64 CYS A CA 11
ATOM 12559 C C . CYS A 1 64 ? 8.409 6.249 -1.471 1.00 0.00 64 CYS A C 11
ATOM 12560 O O . CYS A 1 64 ? 8.299 5.713 -2.573 1.00 0.00 64 CYS A O 11
ATOM 12568 N N . MET A 1 65 ? 9.583 6.528 -0.915 1.00 0.00 65 MET A N 11
ATOM 12569 C CA . MET A 1 65 ? 10.839 6.211 -1.584 1.00 0.00 65 MET A CA 11
ATOM 12570 C C . MET A 1 65 ? 11.910 5.816 -0.572 1.00 0.00 65 MET A C 11
ATOM 12571 O O . MET A 1 65 ? 12.121 6.507 0.425 1.00 0.00 65 MET A O 11
ATOM 12585 N N . CYS A 1 66 ? 12.584 4.702 -0.834 1.00 0.00 66 CYS A N 11
ATOM 12586 C CA . CYS A 1 66 ? 13.633 4.214 0.054 1.00 0.00 66 CYS A CA 11
ATOM 12587 C C . CYS A 1 66 ? 14.840 5.147 0.033 1.00 0.00 66 CYS A C 11
ATOM 12588 O O . CYS A 1 66 ? 15.191 5.699 -1.009 1.00 0.00 66 CYS A O 11
ATOM 12595 N N . GLN A 1 67 ? 15.470 5.317 1.191 1.00 0.00 67 GLN A N 11
ATOM 12596 C CA . GLN A 1 67 ? 16.638 6.183 1.305 1.00 0.00 67 GLN A CA 11
ATOM 12597 C C . GLN A 1 67 ? 17.578 5.987 0.120 1.00 0.00 67 GLN A C 11
ATOM 12598 O O . GLN A 1 67 ? 18.058 6.954 -0.472 1.00 0.00 67 GLN A O 11
ATOM 12612 N N . LYS A 1 68 ? 17.839 4.730 -0.222 1.00 0.00 68 LYS A N 11
ATOM 12613 C CA . LYS A 1 68 ? 18.721 4.406 -1.337 1.00 0.00 68 LYS A CA 11
ATOM 12614 C C . LYS A 1 68 ? 18.360 5.225 -2.572 1.00 0.00 68 LYS A C 11
ATOM 12615 O O . LYS A 1 68 ? 19.231 5.801 -3.224 1.00 0.00 68 LYS A O 11
ATOM 12634 N N . CYS A 1 69 ? 17.070 5.274 -2.887 1.00 0.00 69 CYS A N 11
ATOM 12635 C CA . CYS A 1 69 ? 16.593 6.023 -4.043 1.00 0.00 69 CYS A CA 11
ATOM 12636 C C . CYS A 1 69 ? 16.547 7.519 -3.741 1.00 0.00 69 CYS A C 11
ATOM 12637 O O . CYS A 1 69 ? 17.180 8.321 -4.427 1.00 0.00 69 CYS A O 11
ATOM 12644 N N . SER A 1 70 ? 15.793 7.885 -2.710 1.00 0.00 70 SER A N 11
ATOM 12645 C CA . SER A 1 70 ? 15.661 9.284 -2.318 1.00 0.00 70 SER A CA 11
ATOM 12646 C C . SER A 1 70 ? 17.001 10.006 -2.422 1.00 0.00 70 SER A C 11
ATOM 12647 O O . SER A 1 70 ? 17.109 11.050 -3.066 1.00 0.00 70 SER A O 11
ATOM 12655 N N . LEU A 1 71 ? 18.020 9.442 -1.783 1.00 0.00 71 LEU A N 11
ATOM 12656 C CA . LEU A 1 71 ? 19.355 10.031 -1.802 1.00 0.00 71 LEU A CA 11
ATOM 12657 C C . LEU A 1 71 ? 20.048 9.765 -3.135 1.00 0.00 71 LEU A C 11
ATOM 12658 O O . LEU A 1 71 ? 19.680 8.860 -3.884 1.00 0.00 71 LEU A O 11
ATOM 12674 N N . PRO A 1 72 ? 21.078 10.569 -3.437 1.00 0.00 72 PRO A N 11
ATOM 12675 C CA . PRO A 1 72 ? 21.847 10.438 -4.678 1.00 0.00 72 PRO A CA 11
ATOM 12676 C C . PRO A 1 72 ? 22.700 9.174 -4.701 1.00 0.00 72 PRO A C 11
ATOM 12677 O O . PRO A 1 72 ? 22.855 8.499 -3.684 1.00 0.00 72 PRO A O 11
ATOM 12688 N N . VAL A 1 73 ? 23.252 8.860 -5.869 1.00 0.00 73 VAL A N 11
ATOM 12689 C CA . VAL A 1 73 ? 24.091 7.677 -6.024 1.00 0.00 73 VAL A CA 11
ATOM 12690 C C . VAL A 1 73 ? 25.515 8.061 -6.408 1.00 0.00 73 VAL A C 11
ATOM 12691 O O . VAL A 1 73 ? 25.733 9.026 -7.141 1.00 0.00 73 VAL A O 11
ATOM 12704 N N . SER A 1 74 ? 26.483 7.299 -5.908 1.00 0.00 74 SER A N 11
ATOM 12705 C CA . SER A 1 74 ? 27.888 7.561 -6.196 1.00 0.00 74 SER A CA 11
ATOM 12706 C C . SER A 1 74 ? 28.112 7.740 -7.695 1.00 0.00 74 SER A C 11
ATOM 12707 O O . SER A 1 74 ? 28.897 8.587 -8.120 1.00 0.00 74 SER A O 11
ATOM 12715 N N . VAL A 1 75 ? 27.415 6.935 -8.491 1.00 0.00 75 VAL A N 11
ATOM 12716 C CA . VAL A 1 75 ? 27.535 7.004 -9.942 1.00 0.00 75 VAL A CA 11
ATOM 12717 C C . VAL A 1 75 ? 26.189 7.306 -10.591 1.00 0.00 75 VAL A C 11
ATOM 12718 O O . VAL A 1 75 ? 25.365 6.411 -10.782 1.00 0.00 75 VAL A O 11
ATOM 12731 N N . SER A 1 76 ? 25.972 8.573 -10.929 1.00 0.00 76 SER A N 11
ATOM 12732 C CA . SER A 1 76 ? 24.724 8.995 -11.554 1.00 0.00 76 SER A CA 11
ATOM 12733 C C . SER A 1 76 ? 24.944 9.345 -13.023 1.00 0.00 76 SER A C 11
ATOM 12734 O O . SER A 1 76 ? 25.934 9.982 -13.380 1.00 0.00 76 SER A O 11
ATOM 12742 N N . GLY A 1 77 ? 24.011 8.923 -13.871 1.00 0.00 77 GLY A N 11
ATOM 12743 C CA . GLY A 1 77 ? 24.120 9.200 -15.292 1.00 0.00 77 GLY A CA 11
ATOM 12744 C C . GLY A 1 77 ? 24.751 10.549 -15.572 1.00 0.00 77 GLY A C 11
ATOM 12745 O O . GLY A 1 77 ? 24.092 11.589 -15.524 1.00 0.00 77 GLY A O 11
ATOM 12749 N N . PRO A 1 78 ? 26.058 10.545 -15.873 1.00 0.00 78 PRO A N 11
ATOM 12750 C CA . PRO A 1 78 ? 26.807 11.770 -16.167 1.00 0.00 78 PRO A CA 11
ATOM 12751 C C . PRO A 1 78 ? 26.403 12.391 -17.500 1.00 0.00 78 PRO A C 11
ATOM 12752 O O . PRO A 1 78 ? 26.953 13.411 -17.913 1.00 0.00 78 PRO A O 11
ATOM 12763 N N . SER A 1 79 ? 25.437 11.768 -18.169 1.00 0.00 79 SER A N 11
ATOM 12764 C CA . SER A 1 79 ? 24.961 12.258 -19.457 1.00 0.00 79 SER A CA 11
ATOM 12765 C C . SER A 1 79 ? 24.459 13.694 -19.340 1.00 0.00 79 SER A C 11
ATOM 12766 O O . SER A 1 79 ? 23.817 14.061 -18.357 1.00 0.00 79 SER A O 11
ATOM 12774 N N . SER A 1 80 ? 24.758 14.503 -20.352 1.00 0.00 80 SER A N 11
ATOM 12775 C CA . SER A 1 80 ? 24.341 15.900 -20.363 1.00 0.00 80 SER A CA 11
ATOM 12776 C C . SER A 1 80 ? 23.974 16.347 -21.775 1.00 0.00 80 SER A C 11
ATOM 12777 O O . SER A 1 80 ? 24.805 16.322 -22.682 1.00 0.00 80 SER A O 11
ATOM 12785 N N . GLY A 1 81 ? 22.721 16.756 -21.952 1.00 0.00 81 GLY A N 11
ATOM 12786 C CA . GLY A 1 81 ? 22.265 17.203 -23.255 1.00 0.00 81 GLY A CA 11
ATOM 12787 C C . GLY A 1 81 ? 22.353 16.113 -24.305 1.00 0.00 81 GLY A C 11
ATOM 12788 O O . GLY A 1 81 ? 21.833 15.021 -24.080 1.00 0.00 81 GLY A O 11
ATOM 12794 N N . GLY A 1 1 ? -20.580 -1.505 -23.244 1.00 0.00 1 GLY A N 12
ATOM 12795 C CA . GLY A 1 1 ? -20.343 -1.907 -21.870 1.00 0.00 1 GLY A CA 12
ATOM 12796 C C . GLY A 1 1 ? -21.630 -2.089 -21.090 1.00 0.00 1 GLY A C 12
ATOM 12797 O O . GLY A 1 1 ? -22.152 -1.137 -20.510 1.00 0.00 1 GLY A O 12
ATOM 12801 N N . SER A 1 2 ? -22.144 -3.315 -21.076 1.00 0.00 2 SER A N 12
ATOM 12802 C CA . SER A 1 2 ? -23.381 -3.617 -20.365 1.00 0.00 2 SER A CA 12
ATOM 12803 C C . SER A 1 2 ? -23.187 -3.487 -18.858 1.00 0.00 2 SER A C 12
ATOM 12804 O O . SER A 1 2 ? -22.378 -4.197 -18.261 1.00 0.00 2 SER A O 12
ATOM 12812 N N . SER A 1 3 ? -23.936 -2.573 -18.248 1.00 0.00 3 SER A N 12
ATOM 12813 C CA . SER A 1 3 ? -23.845 -2.346 -16.810 1.00 0.00 3 SER A CA 12
ATOM 12814 C C . SER A 1 3 ? -25.123 -2.794 -16.107 1.00 0.00 3 SER A C 12
ATOM 12815 O O . SER A 1 3 ? -26.137 -2.098 -16.136 1.00 0.00 3 SER A O 12
ATOM 12823 N N . GLY A 1 4 ? -25.065 -3.962 -15.476 1.00 0.00 4 GLY A N 12
ATOM 12824 C CA . GLY A 1 4 ? -26.224 -4.484 -14.774 1.00 0.00 4 GLY A CA 12
ATOM 12825 C C . GLY A 1 4 ? -25.871 -5.048 -13.412 1.00 0.00 4 GLY A C 12
ATOM 12826 O O . GLY A 1 4 ? -24.725 -5.423 -13.165 1.00 0.00 4 GLY A O 12
ATOM 12830 N N . SER A 1 5 ? -26.859 -5.106 -12.524 1.00 0.00 5 SER A N 12
ATOM 12831 C CA . SER A 1 5 ? -26.646 -5.623 -11.177 1.00 0.00 5 SER A CA 12
ATOM 12832 C C . SER A 1 5 ? -27.840 -6.454 -10.718 1.00 0.00 5 SER A C 12
ATOM 12833 O O . SER A 1 5 ? -28.984 -6.003 -10.781 1.00 0.00 5 SER A O 12
ATOM 12841 N N . SER A 1 6 ? -27.566 -7.670 -10.258 1.00 0.00 6 SER A N 12
ATOM 12842 C CA . SER A 1 6 ? -28.618 -8.566 -9.792 1.00 0.00 6 SER A CA 12
ATOM 12843 C C . SER A 1 6 ? -28.767 -8.486 -8.276 1.00 0.00 6 SER A C 12
ATOM 12844 O O . SER A 1 6 ? -29.817 -8.100 -7.764 1.00 0.00 6 SER A O 12
ATOM 12852 N N . GLY A 1 7 ? -27.708 -8.856 -7.563 1.00 0.00 7 GLY A N 12
ATOM 12853 C CA . GLY A 1 7 ? -27.741 -8.820 -6.112 1.00 0.00 7 GLY A CA 12
ATOM 12854 C C . GLY A 1 7 ? -26.357 -8.712 -5.503 1.00 0.00 7 GLY A C 12
ATOM 12855 O O . GLY A 1 7 ? -25.744 -9.722 -5.155 1.00 0.00 7 GLY A O 12
ATOM 12859 N N . LEU A 1 8 ? -25.863 -7.486 -5.375 1.00 0.00 8 LEU A N 12
ATOM 12860 C CA . LEU A 1 8 ? -24.541 -7.250 -4.806 1.00 0.00 8 LEU A CA 12
ATOM 12861 C C . LEU A 1 8 ? -24.634 -6.378 -3.557 1.00 0.00 8 LEU A C 12
ATOM 12862 O O . LEU A 1 8 ? -24.160 -5.241 -3.545 1.00 0.00 8 LEU A O 12
ATOM 12878 N N . ASP A 1 9 ? -25.245 -6.918 -2.509 1.00 0.00 9 ASP A N 12
ATOM 12879 C CA . ASP A 1 9 ? -25.397 -6.191 -1.254 1.00 0.00 9 ASP A CA 12
ATOM 12880 C C . ASP A 1 9 ? -24.416 -6.706 -0.205 1.00 0.00 9 ASP A C 12
ATOM 12881 O O . ASP A 1 9 ? -24.046 -5.984 0.721 1.00 0.00 9 ASP A O 12
ATOM 12890 N N . TYR A 1 10 ? -24.000 -7.958 -0.356 1.00 0.00 10 TYR A N 12
ATOM 12891 C CA . TYR A 1 10 ? -23.066 -8.572 0.580 1.00 0.00 10 TYR A CA 12
ATOM 12892 C C . TYR A 1 10 ? -21.701 -7.893 0.510 1.00 0.00 10 TYR A C 12
ATOM 12893 O O . TYR A 1 10 ? -20.785 -8.241 1.254 1.00 0.00 10 TYR A O 12
ATOM 12911 N N . GLN A 1 11 ? -21.576 -6.921 -0.388 1.00 0.00 11 GLN A N 12
ATOM 12912 C CA . GLN A 1 11 ? -20.324 -6.193 -0.556 1.00 0.00 11 GLN A CA 12
ATOM 12913 C C . GLN A 1 11 ? -20.397 -4.824 0.113 1.00 0.00 11 GLN A C 12
ATOM 12914 O O . GLN A 1 11 ? -19.390 -4.303 0.595 1.00 0.00 11 GLN A O 12
ATOM 12928 N N . ARG A 1 12 ? -21.594 -4.247 0.140 1.00 0.00 12 ARG A N 12
ATOM 12929 C CA . ARG A 1 12 ? -21.797 -2.938 0.748 1.00 0.00 12 ARG A CA 12
ATOM 12930 C C . ARG A 1 12 ? -20.957 -2.790 2.013 1.00 0.00 12 ARG A C 12
ATOM 12931 O O . ARG A 1 12 ? -20.462 -1.704 2.319 1.00 0.00 12 ARG A O 12
ATOM 12952 N N . LEU A 1 13 ? -20.800 -3.888 2.745 1.00 0.00 13 LEU A N 12
ATOM 12953 C CA . LEU A 1 13 ? -20.020 -3.880 3.977 1.00 0.00 13 LEU A CA 12
ATOM 12954 C C . LEU A 1 13 ? -18.781 -3.002 3.833 1.00 0.00 13 LEU A C 12
ATOM 12955 O O . LEU A 1 13 ? -18.327 -2.729 2.721 1.00 0.00 13 LEU A O 12
ATOM 12971 N N . TYR A 1 14 ? -18.237 -2.565 4.963 1.00 0.00 14 TYR A N 12
ATOM 12972 C CA . TYR A 1 14 ? -17.051 -1.717 4.962 1.00 0.00 14 TYR A CA 12
ATOM 12973 C C . TYR A 1 14 ? -16.110 -2.098 3.823 1.00 0.00 14 TYR A C 12
ATOM 12974 O O . TYR A 1 14 ? -15.771 -1.269 2.980 1.00 0.00 14 TYR A O 12
ATOM 12992 N N . GLY A 1 15 ? -15.693 -3.360 3.805 1.00 0.00 15 GLY A N 12
ATOM 12993 C CA . GLY A 1 15 ? -14.796 -3.830 2.766 1.00 0.00 15 GLY A CA 12
ATOM 12994 C C . GLY A 1 15 ? -13.490 -3.061 2.734 1.00 0.00 15 GLY A C 12
ATOM 12995 O O . GLY A 1 15 ? -13.484 -1.839 2.576 1.00 0.00 15 GLY A O 12
ATOM 12999 N N . THR A 1 16 ? -12.380 -3.775 2.887 1.00 0.00 16 THR A N 12
ATOM 13000 C CA . THR A 1 16 ? -11.063 -3.152 2.878 1.00 0.00 16 THR A CA 12
ATOM 13001 C C . THR A 1 16 ? -10.464 -3.151 1.476 1.00 0.00 16 THR A C 12
ATOM 13002 O O . THR A 1 16 ? -9.953 -4.168 1.008 1.00 0.00 16 THR A O 12
ATOM 13013 N N . ARG A 1 17 ? -10.530 -2.002 0.811 1.00 0.00 17 ARG A N 12
ATOM 13014 C CA . ARG A 1 17 ? -9.994 -1.869 -0.539 1.00 0.00 17 ARG A CA 12
ATOM 13015 C C . ARG A 1 17 ? -8.663 -1.122 -0.524 1.00 0.00 17 ARG A C 12
ATOM 13016 O O . ARG A 1 17 ? -8.570 -0.008 -0.009 1.00 0.00 17 ARG A O 12
ATOM 13037 N N . CYS A 1 18 ? -7.636 -1.744 -1.093 1.00 0.00 18 CYS A N 12
ATOM 13038 C CA . CYS A 1 18 ? -6.310 -1.140 -1.146 1.00 0.00 18 CYS A CA 12
ATOM 13039 C C . CYS A 1 18 ? -6.377 0.270 -1.725 1.00 0.00 18 CYS A C 12
ATOM 13040 O O . CYS A 1 18 ? -6.925 0.483 -2.806 1.00 0.00 18 CYS A O 12
ATOM 13047 N N . PHE A 1 19 ? -5.815 1.229 -0.997 1.00 0.00 19 PHE A N 12
ATOM 13048 C CA . PHE A 1 19 ? -5.811 2.620 -1.437 1.00 0.00 19 PHE A CA 12
ATOM 13049 C C . PHE A 1 19 ? -4.723 2.857 -2.481 1.00 0.00 19 PHE A C 12
ATOM 13050 O O . PHE A 1 19 ? -4.410 3.998 -2.818 1.00 0.00 19 PHE A O 12
ATOM 13067 N N . SER A 1 20 ? -4.151 1.769 -2.988 1.00 0.00 20 SER A N 12
ATOM 13068 C CA . SER A 1 20 ? -3.095 1.858 -3.990 1.00 0.00 20 SER A CA 12
ATOM 13069 C C . SER A 1 20 ? -3.621 1.472 -5.369 1.00 0.00 20 SER A C 12
ATOM 13070 O O . SER A 1 20 ? -3.763 2.319 -6.252 1.00 0.00 20 SER A O 12
ATOM 13078 N N . CYS A 1 21 ? -3.909 0.187 -5.547 1.00 0.00 21 CYS A N 12
ATOM 13079 C CA . CYS A 1 21 ? -4.419 -0.314 -6.818 1.00 0.00 21 CYS A CA 12
ATOM 13080 C C . CYS A 1 21 ? -5.945 -0.322 -6.827 1.00 0.00 21 CYS A C 12
ATOM 13081 O O . CYS A 1 21 ? -6.569 -0.765 -7.791 1.00 0.00 21 CYS A O 12
ATOM 13088 N N . ASP A 1 22 ? -6.540 0.171 -5.746 1.00 0.00 22 ASP A N 12
ATOM 13089 C CA . ASP A 1 22 ? -7.992 0.222 -5.628 1.00 0.00 22 ASP A CA 12
ATOM 13090 C C . ASP A 1 22 ? -8.600 -1.168 -5.787 1.00 0.00 22 ASP A C 12
ATOM 13091 O O . ASP A 1 22 ? -9.582 -1.348 -6.506 1.00 0.00 22 ASP A O 12
ATOM 13100 N N . GLN A 1 23 ? -8.007 -2.148 -5.111 1.00 0.00 23 GLN A N 12
ATOM 13101 C CA . GLN A 1 23 ? -8.489 -3.522 -5.179 1.00 0.00 23 GLN A CA 12
ATOM 13102 C C . GLN A 1 23 ? -8.738 -4.081 -3.782 1.00 0.00 23 GLN A C 12
ATOM 13103 O O . GLN A 1 23 ? -7.986 -3.803 -2.848 1.00 0.00 23 GLN A O 12
ATOM 13117 N N . PHE A 1 24 ? -9.798 -4.871 -3.647 1.00 0.00 24 PHE A N 12
ATOM 13118 C CA . PHE A 1 24 ? -10.146 -5.469 -2.363 1.00 0.00 24 PHE A CA 12
ATOM 13119 C C . PHE A 1 24 ? -9.000 -6.325 -1.832 1.00 0.00 24 PHE A C 12
ATOM 13120 O O . PHE A 1 24 ? -8.526 -7.236 -2.512 1.00 0.00 24 PHE A O 12
ATOM 13137 N N . ILE A 1 25 ? -8.561 -6.026 -0.615 1.00 0.00 25 ILE A N 12
ATOM 13138 C CA . ILE A 1 25 ? -7.471 -6.768 0.007 1.00 0.00 25 ILE A CA 12
ATOM 13139 C C . ILE A 1 25 ? -7.993 -7.997 0.744 1.00 0.00 25 ILE A C 12
ATOM 13140 O O . ILE A 1 25 ? -8.539 -7.889 1.842 1.00 0.00 25 ILE A O 12
ATOM 13156 N N . GLU A 1 26 ? -7.819 -9.164 0.133 1.00 0.00 26 GLU A N 12
ATOM 13157 C CA . GLU A 1 26 ? -8.273 -10.414 0.732 1.00 0.00 26 GLU A CA 12
ATOM 13158 C C . GLU A 1 26 ? -7.237 -10.953 1.716 1.00 0.00 26 GLU A C 12
ATOM 13159 O O . GLU A 1 26 ? -6.050 -10.648 1.613 1.00 0.00 26 GLU A O 12
ATOM 13171 N N . GLY A 1 27 ? -7.698 -11.756 2.670 1.00 0.00 27 GLY A N 12
ATOM 13172 C CA . GLY A 1 27 ? -6.800 -12.324 3.659 1.00 0.00 27 GLY A CA 12
ATOM 13173 C C . GLY A 1 27 ? -6.428 -11.331 4.742 1.00 0.00 27 GLY A C 12
ATOM 13174 O O . GLY A 1 27 ? -7.182 -11.131 5.694 1.00 0.00 27 GLY A O 12
ATOM 13178 N N . GLU A 1 28 ? -5.261 -10.710 4.598 1.00 0.00 28 GLU A N 12
ATOM 13179 C CA . GLU A 1 28 ? -4.790 -9.735 5.574 1.00 0.00 28 GLU A CA 12
ATOM 13180 C C . GLU A 1 28 ? -4.481 -8.399 4.904 1.00 0.00 28 GLU A C 12
ATOM 13181 O O . GLU A 1 28 ? -4.079 -8.354 3.741 1.00 0.00 28 GLU A O 12
ATOM 13193 N N . VAL A 1 29 ? -4.672 -7.313 5.646 1.00 0.00 29 VAL A N 12
ATOM 13194 C CA . VAL A 1 29 ? -4.414 -5.976 5.125 1.00 0.00 29 VAL A CA 12
ATOM 13195 C C . VAL A 1 29 ? -3.429 -5.222 6.011 1.00 0.00 29 VAL A C 12
ATOM 13196 O O . VAL A 1 29 ? -3.391 -5.422 7.225 1.00 0.00 29 VAL A O 12
ATOM 13209 N N . VAL A 1 30 ? -2.633 -4.352 5.396 1.00 0.00 30 VAL A N 12
ATOM 13210 C CA . VAL A 1 30 ? -1.649 -3.566 6.129 1.00 0.00 30 VAL A CA 12
ATOM 13211 C C . VAL A 1 30 ? -2.190 -2.180 6.462 1.00 0.00 30 VAL A C 12
ATOM 13212 O O . VAL A 1 30 ? -2.381 -1.347 5.576 1.00 0.00 30 VAL A O 12
ATOM 13225 N N . SER A 1 31 ? -2.436 -1.939 7.746 1.00 0.00 31 SER A N 12
ATOM 13226 C CA . SER A 1 31 ? -2.959 -0.655 8.196 1.00 0.00 31 SER A CA 12
ATOM 13227 C C . SER A 1 31 ? -1.825 0.333 8.455 1.00 0.00 31 SER A C 12
ATOM 13228 O O . SER A 1 31 ? -1.130 0.246 9.467 1.00 0.00 31 SER A O 12
ATOM 13236 N N . ALA A 1 32 ? -1.644 1.271 7.531 1.00 0.00 32 ALA A N 12
ATOM 13237 C CA . ALA A 1 32 ? -0.597 2.277 7.659 1.00 0.00 32 ALA A CA 12
ATOM 13238 C C . ALA A 1 32 ? -1.138 3.673 7.373 1.00 0.00 32 ALA A C 12
ATOM 13239 O O . ALA A 1 32 ? -2.076 3.838 6.591 1.00 0.00 32 ALA A O 12
ATOM 13246 N N . LEU A 1 33 ? -0.544 4.675 8.010 1.00 0.00 33 LEU A N 12
ATOM 13247 C CA . LEU A 1 33 ? -0.967 6.059 7.825 1.00 0.00 33 LEU A CA 12
ATOM 13248 C C . LEU A 1 33 ? -2.488 6.172 7.856 1.00 0.00 33 LEU A C 12
ATOM 13249 O O . LEU A 1 33 ? -3.079 6.942 7.100 1.00 0.00 33 LEU A O 12
ATOM 13265 N N . GLY A 1 34 ? -3.116 5.400 8.737 1.00 0.00 34 GLY A N 12
ATOM 13266 C CA . GLY A 1 34 ? -4.562 5.429 8.852 1.00 0.00 34 GLY A CA 12
ATOM 13267 C C . GLY A 1 34 ? -5.255 5.106 7.543 1.00 0.00 34 GLY A C 12
ATOM 13268 O O . GLY A 1 34 ? -6.219 5.770 7.161 1.00 0.00 34 GLY A O 12
ATOM 13272 N N . LYS A 1 35 ? -4.761 4.085 6.851 1.00 0.00 35 LYS A N 12
ATOM 13273 C CA . LYS A 1 35 ? -5.338 3.674 5.576 1.00 0.00 35 LYS A CA 12
ATOM 13274 C C . LYS A 1 35 ? -5.094 2.190 5.322 1.00 0.00 35 LYS A C 12
ATOM 13275 O O . LYS A 1 35 ? -4.507 1.495 6.151 1.00 0.00 35 LYS A O 12
ATOM 13294 N N . THR A 1 36 ? -5.549 1.710 4.169 1.00 0.00 36 THR A N 12
ATOM 13295 C CA . THR A 1 36 ? -5.381 0.308 3.805 1.00 0.00 36 THR A CA 12
ATOM 13296 C C . THR A 1 36 ? -4.514 0.164 2.559 1.00 0.00 36 THR A C 12
ATOM 13297 O O . THR A 1 36 ? -4.753 0.820 1.545 1.00 0.00 36 THR A O 12
ATOM 13308 N N . TYR A 1 37 ? -3.508 -0.699 2.641 1.00 0.00 37 TYR A N 12
ATOM 13309 C CA . TYR A 1 37 ? -2.604 -0.928 1.520 1.00 0.00 37 TYR A CA 12
ATOM 13310 C C . TYR A 1 37 ? -2.214 -2.400 1.427 1.00 0.00 37 TYR A C 12
ATOM 13311 O O . TYR A 1 37 ? -2.280 -3.136 2.412 1.00 0.00 37 TYR A O 12
ATOM 13329 N N . HIS A 1 38 ? -1.808 -2.823 0.234 1.00 0.00 38 HIS A N 12
ATOM 13330 C CA . HIS A 1 38 ? -1.406 -4.207 0.010 1.00 0.00 38 HIS A CA 12
ATOM 13331 C C . HIS A 1 38 ? 0.009 -4.452 0.525 1.00 0.00 38 HIS A C 12
ATOM 13332 O O . HIS A 1 38 ? 0.793 -3.524 0.722 1.00 0.00 38 HIS A O 12
ATOM 13346 N N . PRO A 1 39 ? 0.344 -5.731 0.750 1.00 0.00 39 PRO A N 12
ATOM 13347 C CA . PRO A 1 39 ? 1.666 -6.128 1.246 1.00 0.00 39 PRO A CA 12
ATOM 13348 C C . PRO A 1 39 ? 2.761 -5.921 0.206 1.00 0.00 39 PRO A C 12
ATOM 13349 O O . PRO A 1 39 ? 3.943 -6.122 0.486 1.00 0.00 39 PRO A O 12
ATOM 13360 N N . ASP A 1 40 ? 2.362 -5.519 -0.996 1.00 0.00 40 ASP A N 12
ATOM 13361 C CA . ASP A 1 40 ? 3.310 -5.283 -2.078 1.00 0.00 40 ASP A CA 12
ATOM 13362 C C . ASP A 1 40 ? 3.145 -3.878 -2.649 1.00 0.00 40 ASP A C 12
ATOM 13363 O O . ASP A 1 40 ? 3.960 -3.422 -3.451 1.00 0.00 40 ASP A O 12
ATOM 13372 N N . CYS A 1 41 ? 2.084 -3.196 -2.231 1.00 0.00 41 CYS A N 12
ATOM 13373 C CA . CYS A 1 41 ? 1.810 -1.843 -2.701 1.00 0.00 41 CYS A CA 12
ATOM 13374 C C . CYS A 1 41 ? 2.423 -0.807 -1.763 1.00 0.00 41 CYS A C 12
ATOM 13375 O O . CYS A 1 41 ? 2.803 0.284 -2.189 1.00 0.00 41 CYS A O 12
ATOM 13382 N N . PHE A 1 42 ? 2.516 -1.156 -0.484 1.00 0.00 42 PHE A N 12
ATOM 13383 C CA . PHE A 1 42 ? 3.081 -0.256 0.514 1.00 0.00 42 PHE A CA 12
ATOM 13384 C C . PHE A 1 42 ? 4.606 -0.254 0.443 1.00 0.00 42 PHE A C 12
ATOM 13385 O O . PHE A 1 42 ? 5.286 -0.320 1.467 1.00 0.00 42 PHE A O 12
ATOM 13402 N N . VAL A 1 43 ? 5.135 -0.179 -0.774 1.00 0.00 43 VAL A N 12
ATOM 13403 C CA . VAL A 1 43 ? 6.578 -0.168 -0.980 1.00 0.00 43 VAL A CA 12
ATOM 13404 C C . VAL A 1 43 ? 7.012 1.065 -1.766 1.00 0.00 43 VAL A C 12
ATOM 13405 O O . VAL A 1 43 ? 6.190 1.914 -2.112 1.00 0.00 43 VAL A O 12
ATOM 13418 N N . CYS A 1 44 ? 8.307 1.156 -2.046 1.00 0.00 44 CYS A N 12
ATOM 13419 C CA . CYS A 1 44 ? 8.852 2.284 -2.792 1.00 0.00 44 CYS A CA 12
ATOM 13420 C C . CYS A 1 44 ? 8.030 2.553 -4.049 1.00 0.00 44 CYS A C 12
ATOM 13421 O O . CYS A 1 44 ? 7.227 1.719 -4.468 1.00 0.00 44 CYS A O 12
ATOM 13428 N N . ALA A 1 45 ? 8.236 3.722 -4.646 1.00 0.00 45 ALA A N 12
ATOM 13429 C CA . ALA A 1 45 ? 7.517 4.100 -5.856 1.00 0.00 45 ALA A CA 12
ATOM 13430 C C . ALA A 1 45 ? 8.413 3.989 -7.084 1.00 0.00 45 ALA A C 12
ATOM 13431 O O . ALA A 1 45 ? 7.931 3.798 -8.201 1.00 0.00 45 ALA A O 12
ATOM 13438 N N . VAL A 1 46 ? 9.719 4.109 -6.871 1.00 0.00 46 VAL A N 12
ATOM 13439 C CA . VAL A 1 46 ? 10.683 4.022 -7.962 1.00 0.00 46 VAL A CA 12
ATOM 13440 C C . VAL A 1 46 ? 11.093 2.576 -8.219 1.00 0.00 46 VAL A C 12
ATOM 13441 O O . VAL A 1 46 ? 10.782 2.008 -9.266 1.00 0.00 46 VAL A O 12
ATOM 13454 N N . CYS A 1 47 ? 11.792 1.985 -7.255 1.00 0.00 47 CYS A N 12
ATOM 13455 C CA . CYS A 1 47 ? 12.245 0.604 -7.376 1.00 0.00 47 CYS A CA 12
ATOM 13456 C C . CYS A 1 47 ? 11.139 -0.368 -6.975 1.00 0.00 47 CYS A C 12
ATOM 13457 O O . CYS A 1 47 ? 11.149 -1.533 -7.371 1.00 0.00 47 CYS A O 12
ATOM 13464 N N . ARG A 1 48 ? 10.186 0.120 -6.187 1.00 0.00 48 ARG A N 12
ATOM 13465 C CA . ARG A 1 48 ? 9.074 -0.705 -5.732 1.00 0.00 48 ARG A CA 12
ATOM 13466 C C . ARG A 1 48 ? 9.574 -1.872 -4.886 1.00 0.00 48 ARG A C 12
ATOM 13467 O O . ARG A 1 48 ? 9.167 -3.018 -5.087 1.00 0.00 48 ARG A O 12
ATOM 13488 N N . LEU A 1 49 ? 10.458 -1.575 -3.940 1.00 0.00 49 LEU A N 12
ATOM 13489 C CA . LEU A 1 49 ? 11.015 -2.600 -3.064 1.00 0.00 49 LEU A CA 12
ATOM 13490 C C . LEU A 1 49 ? 10.456 -2.469 -1.651 1.00 0.00 49 LEU A C 12
ATOM 13491 O O . LEU A 1 49 ? 10.255 -1.370 -1.135 1.00 0.00 49 LEU A O 12
ATOM 13507 N N . PRO A 1 50 ? 10.200 -3.618 -1.007 1.00 0.00 50 PRO A N 12
ATOM 13508 C CA . PRO A 1 50 ? 9.663 -3.659 0.357 1.00 0.00 50 PRO A CA 12
ATOM 13509 C C . PRO A 1 50 ? 10.679 -3.190 1.393 1.00 0.00 50 PRO A C 12
ATOM 13510 O O . PRO A 1 50 ? 11.795 -3.706 1.462 1.00 0.00 50 PRO A O 12
ATOM 13521 N N . PHE A 1 51 ? 10.285 -2.210 2.199 1.00 0.00 51 PHE A N 12
ATOM 13522 C CA . PHE A 1 51 ? 11.161 -1.671 3.233 1.00 0.00 51 PHE A CA 12
ATOM 13523 C C . PHE A 1 51 ? 11.288 -2.645 4.400 1.00 0.00 51 PHE A C 12
ATOM 13524 O O . PHE A 1 51 ? 10.308 -3.002 5.054 1.00 0.00 51 PHE A O 12
ATOM 13541 N N . PRO A 1 52 ? 12.526 -3.087 4.669 1.00 0.00 52 PRO A N 12
ATOM 13542 C CA . PRO A 1 52 ? 12.812 -4.026 5.757 1.00 0.00 52 PRO A CA 12
ATOM 13543 C C . PRO A 1 52 ? 12.635 -3.391 7.132 1.00 0.00 52 PRO A C 12
ATOM 13544 O O . PRO A 1 52 ? 12.495 -2.175 7.268 1.00 0.00 52 PRO A O 12
ATOM 13555 N N . PRO A 1 53 ? 12.640 -4.231 8.178 1.00 0.00 53 PRO A N 12
ATOM 13556 C CA . PRO A 1 53 ? 12.482 -3.773 9.562 1.00 0.00 53 PRO A CA 12
ATOM 13557 C C . PRO A 1 53 ? 13.695 -2.993 10.057 1.00 0.00 53 PRO A C 12
ATOM 13558 O O . PRO A 1 53 ? 14.583 -3.551 10.701 1.00 0.00 53 PRO A O 12
ATOM 13569 N N . GLY A 1 54 ? 13.726 -1.699 9.752 1.00 0.00 54 GLY A N 12
ATOM 13570 C CA . GLY A 1 54 ? 14.835 -0.864 10.174 1.00 0.00 54 GLY A CA 12
ATOM 13571 C C . GLY A 1 54 ? 15.131 0.249 9.188 1.00 0.00 54 GLY A C 12
ATOM 13572 O O . GLY A 1 54 ? 15.440 1.372 9.585 1.00 0.00 54 GLY A O 12
ATOM 13576 N N . ASP A 1 55 ? 15.039 -0.064 7.901 1.00 0.00 55 ASP A N 12
ATOM 13577 C CA . ASP A 1 55 ? 15.299 0.918 6.855 1.00 0.00 55 ASP A CA 12
ATOM 13578 C C . ASP A 1 55 ? 14.410 2.146 7.028 1.00 0.00 55 ASP A C 12
ATOM 13579 O O . ASP A 1 55 ? 13.212 2.025 7.285 1.00 0.00 55 ASP A O 12
ATOM 13588 N N . ARG A 1 56 ? 15.005 3.326 6.887 1.00 0.00 56 ARG A N 12
ATOM 13589 C CA . ARG A 1 56 ? 14.268 4.575 7.030 1.00 0.00 56 ARG A CA 12
ATOM 13590 C C . ARG A 1 56 ? 13.377 4.823 5.817 1.00 0.00 56 ARG A C 12
ATOM 13591 O O . ARG A 1 56 ? 13.782 4.590 4.678 1.00 0.00 56 ARG A O 12
ATOM 13612 N N . VAL A 1 57 ? 12.160 5.296 6.069 1.00 0.00 57 VAL A N 12
ATOM 13613 C CA . VAL A 1 57 ? 11.212 5.576 4.997 1.00 0.00 57 VAL A CA 12
ATOM 13614 C C . VAL A 1 57 ? 11.028 7.077 4.804 1.00 0.00 57 VAL A C 12
ATOM 13615 O O . VAL A 1 57 ? 10.886 7.826 5.770 1.00 0.00 57 VAL A O 12
ATOM 13628 N N . THR A 1 58 ? 11.032 7.511 3.547 1.00 0.00 58 THR A N 12
ATOM 13629 C CA . THR A 1 58 ? 10.867 8.923 3.226 1.00 0.00 58 THR A CA 12
ATOM 13630 C C . THR A 1 58 ? 9.445 9.219 2.764 1.00 0.00 58 THR A C 12
ATOM 13631 O O . THR A 1 58 ? 8.840 8.430 2.038 1.00 0.00 58 THR A O 12
ATOM 13642 N N . PHE A 1 59 ? 8.915 10.361 3.190 1.00 0.00 59 PHE A N 12
ATOM 13643 C CA . PHE A 1 59 ? 7.562 10.761 2.819 1.00 0.00 59 PHE A CA 12
ATOM 13644 C C . PHE A 1 59 ? 7.591 11.886 1.789 1.00 0.00 59 PHE A C 12
ATOM 13645 O O . PHE A 1 59 ? 7.915 13.028 2.110 1.00 0.00 59 PHE A O 12
ATOM 13662 N N . ASN A 1 60 ? 7.249 11.552 0.548 1.00 0.00 60 ASN A N 12
ATOM 13663 C CA . ASN A 1 60 ? 7.236 12.533 -0.531 1.00 0.00 60 ASN A CA 12
ATOM 13664 C C . ASN A 1 60 ? 5.859 12.607 -1.183 1.00 0.00 60 ASN A C 12
ATOM 13665 O O . ASN A 1 60 ? 5.316 11.597 -1.628 1.00 0.00 60 ASN A O 12
ATOM 13676 N N . GLY A 1 61 ? 5.298 13.812 -1.235 1.00 0.00 61 GLY A N 12
ATOM 13677 C CA . GLY A 1 61 ? 3.989 13.995 -1.834 1.00 0.00 61 GLY A CA 12
ATOM 13678 C C . GLY A 1 61 ? 2.936 13.099 -1.213 1.00 0.00 61 GLY A C 12
ATOM 13679 O O . GLY A 1 61 ? 2.270 13.484 -0.251 1.00 0.00 61 GLY A O 12
ATOM 13683 N N . LYS A 1 62 ? 2.783 11.900 -1.764 1.00 0.00 62 LYS A N 12
ATOM 13684 C CA . LYS A 1 62 ? 1.803 10.945 -1.260 1.00 0.00 62 LYS A CA 12
ATOM 13685 C C . LYS A 1 62 ? 2.432 9.568 -1.070 1.00 0.00 62 LYS A C 12
ATOM 13686 O O . LYS A 1 62 ? 2.071 8.832 -0.153 1.00 0.00 62 LYS A O 12
ATOM 13705 N N . GLU A 1 63 ? 3.376 9.229 -1.943 1.00 0.00 63 GLU A N 12
ATOM 13706 C CA . GLU A 1 63 ? 4.055 7.941 -1.870 1.00 0.00 63 GLU A CA 12
ATOM 13707 C C . GLU A 1 63 ? 5.359 8.057 -1.087 1.00 0.00 63 GLU A C 12
ATOM 13708 O O . GLU A 1 63 ? 5.787 9.156 -0.732 1.00 0.00 63 GLU A O 12
ATOM 13720 N N . CYS A 1 64 ? 5.985 6.916 -0.819 1.00 0.00 64 CYS A N 12
ATOM 13721 C CA . CYS A 1 64 ? 7.240 6.888 -0.077 1.00 0.00 64 CYS A CA 12
ATOM 13722 C C . CYS A 1 64 ? 8.346 6.238 -0.901 1.00 0.00 64 CYS A C 12
ATOM 13723 O O . CYS A 1 64 ? 8.111 5.260 -1.610 1.00 0.00 64 CYS A O 12
ATOM 13731 N N . MET A 1 65 ? 9.551 6.789 -0.804 1.00 0.00 65 MET A N 12
ATOM 13732 C CA . MET A 1 65 ? 10.694 6.263 -1.542 1.00 0.00 65 MET A CA 12
ATOM 13733 C C . MET A 1 65 ? 11.808 5.840 -0.590 1.00 0.00 65 MET A C 12
ATOM 13734 O O . MET A 1 65 ? 11.907 6.345 0.529 1.00 0.00 65 MET A O 12
ATOM 13748 N N . CYS A 1 66 ? 12.645 4.912 -1.040 1.00 0.00 66 CYS A N 12
ATOM 13749 C CA . CYS A 1 66 ? 13.752 4.421 -0.229 1.00 0.00 66 CYS A CA 12
ATOM 13750 C C . CYS A 1 66 ? 14.968 5.334 -0.358 1.00 0.00 66 CYS A C 12
ATOM 13751 O O . CYS A 1 66 ? 15.199 5.929 -1.409 1.00 0.00 66 CYS A O 12
ATOM 13758 N N . GLN A 1 67 ? 15.741 5.437 0.719 1.00 0.00 67 GLN A N 12
ATOM 13759 C CA . GLN A 1 67 ? 16.932 6.277 0.726 1.00 0.00 67 GLN A CA 12
ATOM 13760 C C . GLN A 1 67 ? 17.777 6.034 -0.521 1.00 0.00 67 GLN A C 12
ATOM 13761 O O . GLN A 1 67 ? 18.423 6.948 -1.034 1.00 0.00 67 GLN A O 12
ATOM 13775 N N . LYS A 1 68 ? 17.767 4.796 -1.004 1.00 0.00 68 LYS A N 12
ATOM 13776 C CA . LYS A 1 68 ? 18.531 4.432 -2.191 1.00 0.00 68 LYS A CA 12
ATOM 13777 C C . LYS A 1 68 ? 18.079 5.245 -3.400 1.00 0.00 68 LYS A C 12
ATOM 13778 O O . LYS A 1 68 ? 18.885 5.595 -4.262 1.00 0.00 68 LYS A O 12
ATOM 13797 N N . CYS A 1 69 ? 16.785 5.542 -3.456 1.00 0.00 69 CYS A N 12
ATOM 13798 C CA . CYS A 1 69 ? 16.225 6.315 -4.559 1.00 0.00 69 CYS A CA 12
ATOM 13799 C C . CYS A 1 69 ? 16.109 7.790 -4.186 1.00 0.00 69 CYS A C 12
ATOM 13800 O O . CYS A 1 69 ? 16.599 8.662 -4.903 1.00 0.00 69 CYS A O 12
ATOM 13807 N N . SER A 1 70 ? 15.458 8.061 -3.059 1.00 0.00 70 SER A N 12
ATOM 13808 C CA . SER A 1 70 ? 15.275 9.430 -2.592 1.00 0.00 70 SER A CA 12
ATOM 13809 C C . SER A 1 70 ? 16.482 10.292 -2.949 1.00 0.00 70 SER A C 12
ATOM 13810 O O . SER A 1 70 ? 16.365 11.268 -3.690 1.00 0.00 70 SER A O 12
ATOM 13818 N N . LEU A 1 71 ? 17.642 9.923 -2.416 1.00 0.00 71 LEU A N 12
ATOM 13819 C CA . LEU A 1 71 ? 18.873 10.662 -2.677 1.00 0.00 71 LEU A CA 12
ATOM 13820 C C . LEU A 1 71 ? 19.197 10.669 -4.168 1.00 0.00 71 LEU A C 12
ATOM 13821 O O . LEU A 1 71 ? 18.768 9.799 -4.926 1.00 0.00 71 LEU A O 12
ATOM 13837 N N . PRO A 1 72 ? 19.975 11.674 -4.599 1.00 0.00 72 PRO A N 12
ATOM 13838 C CA . PRO A 1 72 ? 20.377 11.817 -6.002 1.00 0.00 72 PRO A CA 12
ATOM 13839 C C . PRO A 1 72 ? 21.362 10.737 -6.436 1.00 0.00 72 PRO A C 12
ATOM 13840 O O . PRO A 1 72 ? 22.017 10.110 -5.604 1.00 0.00 72 PRO A O 12
ATOM 13851 N N . VAL A 1 73 ? 21.462 10.526 -7.745 1.00 0.00 73 VAL A N 12
ATOM 13852 C CA . VAL A 1 73 ? 22.369 9.523 -8.290 1.00 0.00 73 VAL A CA 12
ATOM 13853 C C . VAL A 1 73 ? 23.412 10.162 -9.200 1.00 0.00 73 VAL A C 12
ATOM 13854 O O . VAL A 1 73 ? 23.111 11.090 -9.950 1.00 0.00 73 VAL A O 12
ATOM 13867 N N . SER A 1 74 ? 24.640 9.658 -9.129 1.00 0.00 74 SER A N 12
ATOM 13868 C CA . SER A 1 74 ? 25.730 10.181 -9.944 1.00 0.00 74 SER A CA 12
ATOM 13869 C C . SER A 1 74 ? 25.213 10.661 -11.297 1.00 0.00 74 SER A C 12
ATOM 13870 O O . SER A 1 74 ? 25.561 11.749 -11.757 1.00 0.00 74 SER A O 12
ATOM 13878 N N . VAL A 1 75 ? 24.381 9.840 -11.931 1.00 0.00 75 VAL A N 12
ATOM 13879 C CA . VAL A 1 75 ? 23.815 10.180 -13.231 1.00 0.00 75 VAL A CA 12
ATOM 13880 C C . VAL A 1 75 ? 22.355 10.600 -13.102 1.00 0.00 75 VAL A C 12
ATOM 13881 O O . VAL A 1 75 ? 21.611 10.052 -12.289 1.00 0.00 75 VAL A O 12
ATOM 13894 N N . SER A 1 76 ? 21.952 11.575 -13.910 1.00 0.00 76 SER A N 12
ATOM 13895 C CA . SER A 1 76 ? 20.581 12.071 -13.885 1.00 0.00 76 SER A CA 12
ATOM 13896 C C . SER A 1 76 ? 20.050 12.273 -15.300 1.00 0.00 76 SER A C 12
ATOM 13897 O O . SER A 1 76 ? 20.547 13.114 -16.048 1.00 0.00 76 SER A O 12
ATOM 13905 N N . GLY A 1 77 ? 19.035 11.494 -15.662 1.00 0.00 77 GLY A N 12
ATOM 13906 C CA . GLY A 1 77 ? 18.452 11.601 -16.986 1.00 0.00 77 GLY A CA 12
ATOM 13907 C C . GLY A 1 77 ? 17.583 10.409 -17.336 1.00 0.00 77 GLY A C 12
ATOM 13908 O O . GLY A 1 77 ? 18.004 9.492 -18.040 1.00 0.00 77 GLY A O 12
ATOM 13912 N N . PRO A 1 78 ? 16.339 10.412 -16.835 1.00 0.00 78 PRO A N 12
ATOM 13913 C CA . PRO A 1 78 ? 15.383 9.329 -17.084 1.00 0.00 78 PRO A CA 12
ATOM 13914 C C . PRO A 1 78 ? 14.905 9.300 -18.531 1.00 0.00 78 PRO A C 12
ATOM 13915 O O . PRO A 1 78 ? 13.886 8.684 -18.846 1.00 0.00 78 PRO A O 12
ATOM 13926 N N . SER A 1 79 ? 15.646 9.968 -19.409 1.00 0.00 79 SER A N 12
ATOM 13927 C CA . SER A 1 79 ? 15.296 10.021 -20.823 1.00 0.00 79 SER A CA 12
ATOM 13928 C C . SER A 1 79 ? 14.114 10.957 -21.055 1.00 0.00 79 SER A C 12
ATOM 13929 O O . SER A 1 79 ? 13.154 10.605 -21.741 1.00 0.00 79 SER A O 12
ATOM 13937 N N . SER A 1 80 ? 14.191 12.152 -20.479 1.00 0.00 80 SER A N 12
ATOM 13938 C CA . SER A 1 80 ? 13.126 13.139 -20.619 1.00 0.00 80 SER A CA 12
ATOM 13939 C C . SER A 1 80 ? 12.721 13.297 -22.081 1.00 0.00 80 SER A C 12
ATOM 13940 O O . SER A 1 80 ? 13.571 13.368 -22.968 1.00 0.00 80 SER A O 12
ATOM 13948 N N . GLY A 1 81 ? 11.415 13.351 -22.325 1.00 0.00 81 GLY A N 12
ATOM 13949 C CA . GLY A 1 81 ? 10.919 13.500 -23.680 1.00 0.00 81 GLY A CA 12
ATOM 13950 C C . GLY A 1 81 ? 9.406 13.577 -23.738 1.00 0.00 81 GLY A C 12
ATOM 13951 O O . GLY A 1 81 ? 8.792 14.034 -22.775 1.00 0.00 81 GLY A O 12
ATOM 13957 N N . GLY A 1 1 ? -19.588 -25.259 -16.112 1.00 0.00 1 GLY A N 13
ATOM 13958 C CA . GLY A 1 1 ? -20.762 -24.892 -15.341 1.00 0.00 1 GLY A CA 13
ATOM 13959 C C . GLY A 1 1 ? -20.724 -23.449 -14.879 1.00 0.00 1 GLY A C 13
ATOM 13960 O O . GLY A 1 1 ? -19.680 -22.953 -14.454 1.00 0.00 1 GLY A O 13
ATOM 13964 N N . SER A 1 2 ? -21.864 -22.772 -14.964 1.00 0.00 2 SER A N 13
ATOM 13965 C CA . SER A 1 2 ? -21.956 -21.375 -14.557 1.00 0.00 2 SER A CA 13
ATOM 13966 C C . SER A 1 2 ? -23.084 -21.176 -13.548 1.00 0.00 2 SER A C 13
ATOM 13967 O O . SER A 1 2 ? -24.236 -20.960 -13.923 1.00 0.00 2 SER A O 13
ATOM 13975 N N . SER A 1 3 ? -22.742 -21.250 -12.266 1.00 0.00 3 SER A N 13
ATOM 13976 C CA . SER A 1 3 ? -23.725 -21.082 -11.202 1.00 0.00 3 SER A CA 13
ATOM 13977 C C . SER A 1 3 ? -23.627 -19.689 -10.587 1.00 0.00 3 SER A C 13
ATOM 13978 O O . SER A 1 3 ? -22.613 -19.333 -9.988 1.00 0.00 3 SER A O 13
ATOM 13986 N N . GLY A 1 4 ? -24.690 -18.906 -10.740 1.00 0.00 4 GLY A N 13
ATOM 13987 C CA . GLY A 1 4 ? -24.705 -17.561 -10.195 1.00 0.00 4 GLY A CA 13
ATOM 13988 C C . GLY A 1 4 ? -26.091 -17.127 -9.759 1.00 0.00 4 GLY A C 13
ATOM 13989 O O . GLY A 1 4 ? -26.820 -17.894 -9.130 1.00 0.00 4 GLY A O 13
ATOM 13993 N N . SER A 1 5 ? -26.455 -15.893 -10.092 1.00 0.00 5 SER A N 13
ATOM 13994 C CA . SER A 1 5 ? -27.760 -15.356 -9.727 1.00 0.00 5 SER A CA 13
ATOM 13995 C C . SER A 1 5 ? -27.924 -15.312 -8.211 1.00 0.00 5 SER A C 13
ATOM 13996 O O . SER A 1 5 ? -28.987 -15.638 -7.681 1.00 0.00 5 SER A O 13
ATOM 14004 N N . SER A 1 6 ? -26.864 -14.907 -7.518 1.00 0.00 6 SER A N 13
ATOM 14005 C CA . SER A 1 6 ? -26.888 -14.824 -6.063 1.00 0.00 6 SER A CA 13
ATOM 14006 C C . SER A 1 6 ? -26.846 -13.371 -5.601 1.00 0.00 6 SER A C 13
ATOM 14007 O O . SER A 1 6 ? -26.289 -12.508 -6.278 1.00 0.00 6 SER A O 13
ATOM 14015 N N . GLY A 1 7 ? -27.441 -13.108 -4.441 1.00 0.00 7 GLY A N 13
ATOM 14016 C CA . GLY A 1 7 ? -27.461 -11.758 -3.907 1.00 0.00 7 GLY A CA 13
ATOM 14017 C C . GLY A 1 7 ? -26.068 -11.190 -3.715 1.00 0.00 7 GLY A C 13
ATOM 14018 O O . GLY A 1 7 ? -25.096 -11.936 -3.591 1.00 0.00 7 GLY A O 13
ATOM 14022 N N . LEU A 1 8 ? -25.970 -9.865 -3.693 1.00 0.00 8 LEU A N 13
ATOM 14023 C CA . LEU A 1 8 ? -24.685 -9.196 -3.517 1.00 0.00 8 LEU A CA 13
ATOM 14024 C C . LEU A 1 8 ? -24.688 -8.334 -2.259 1.00 0.00 8 LEU A C 13
ATOM 14025 O O . LEU A 1 8 ? -24.406 -7.137 -2.315 1.00 0.00 8 LEU A O 13
ATOM 14041 N N . ASP A 1 9 ? -25.007 -8.951 -1.127 1.00 0.00 9 ASP A N 13
ATOM 14042 C CA . ASP A 1 9 ? -25.044 -8.240 0.147 1.00 0.00 9 ASP A CA 13
ATOM 14043 C C . ASP A 1 9 ? -23.823 -8.583 0.995 1.00 0.00 9 ASP A C 13
ATOM 14044 O O . ASP A 1 9 ? -23.485 -7.861 1.934 1.00 0.00 9 ASP A O 13
ATOM 14053 N N . TYR A 1 10 ? -23.166 -9.687 0.658 1.00 0.00 10 TYR A N 13
ATOM 14054 C CA . TYR A 1 10 ? -21.985 -10.127 1.391 1.00 0.00 10 TYR A CA 13
ATOM 14055 C C . TYR A 1 10 ? -20.791 -9.225 1.091 1.00 0.00 10 TYR A C 13
ATOM 14056 O O . TYR A 1 10 ? -19.686 -9.458 1.582 1.00 0.00 10 TYR A O 13
ATOM 14074 N N . GLN A 1 11 ? -21.023 -8.196 0.283 1.00 0.00 11 GLN A N 13
ATOM 14075 C CA . GLN A 1 11 ? -19.967 -7.259 -0.082 1.00 0.00 11 GLN A CA 13
ATOM 14076 C C . GLN A 1 11 ? -20.211 -5.892 0.548 1.00 0.00 11 GLN A C 13
ATOM 14077 O O . GLN A 1 11 ? -19.269 -5.193 0.921 1.00 0.00 11 GLN A O 13
ATOM 14091 N N . ARG A 1 12 ? -21.480 -5.516 0.662 1.00 0.00 12 ARG A N 13
ATOM 14092 C CA . ARG A 1 12 ? -21.848 -4.232 1.245 1.00 0.00 12 ARG A CA 13
ATOM 14093 C C . ARG A 1 12 ? -20.977 -3.916 2.458 1.00 0.00 12 ARG A C 13
ATOM 14094 O O . ARG A 1 12 ? -20.681 -2.754 2.738 1.00 0.00 12 ARG A O 13
ATOM 14115 N N . LEU A 1 13 ? -20.571 -4.958 3.175 1.00 0.00 13 LEU A N 13
ATOM 14116 C CA . LEU A 1 13 ? -19.735 -4.793 4.359 1.00 0.00 13 LEU A CA 13
ATOM 14117 C C . LEU A 1 13 ? -18.660 -3.737 4.124 1.00 0.00 13 LEU A C 13
ATOM 14118 O O . LEU A 1 13 ? -18.344 -3.403 2.982 1.00 0.00 13 LEU A O 13
ATOM 14134 N N . TYR A 1 14 ? -18.101 -3.217 5.210 1.00 0.00 14 TYR A N 13
ATOM 14135 C CA . TYR A 1 14 ? -17.061 -2.199 5.122 1.00 0.00 14 TYR A CA 13
ATOM 14136 C C . TYR A 1 14 ? -16.103 -2.496 3.973 1.00 0.00 14 TYR A C 13
ATOM 14137 O O . TYR A 1 14 ? -15.918 -1.676 3.075 1.00 0.00 14 TYR A O 13
ATOM 14155 N N . GLY A 1 15 ? -15.495 -3.679 4.009 1.00 0.00 15 GLY A N 13
ATOM 14156 C CA . GLY A 1 15 ? -14.563 -4.066 2.966 1.00 0.00 15 GLY A CA 13
ATOM 14157 C C . GLY A 1 15 ? -13.399 -3.103 2.843 1.00 0.00 15 GLY A C 13
ATOM 14158 O O . GLY A 1 15 ? -13.590 -1.913 2.591 1.00 0.00 15 GLY A O 13
ATOM 14162 N N . THR A 1 16 ? -12.186 -3.618 3.023 1.00 0.00 16 THR A N 13
ATOM 14163 C CA . THR A 1 16 ? -10.986 -2.796 2.933 1.00 0.00 16 THR A CA 13
ATOM 14164 C C . THR A 1 16 ? -10.431 -2.787 1.514 1.00 0.00 16 THR A C 13
ATOM 14165 O O . THR A 1 16 ? -9.786 -3.743 1.083 1.00 0.00 16 THR A O 13
ATOM 14176 N N . ARG A 1 17 ? -10.684 -1.700 0.792 1.00 0.00 17 ARG A N 13
ATOM 14177 C CA . ARG A 1 17 ? -10.209 -1.567 -0.581 1.00 0.00 17 ARG A CA 13
ATOM 14178 C C . ARG A 1 17 ? -8.916 -0.758 -0.632 1.00 0.00 17 ARG A C 13
ATOM 14179 O O . ARG A 1 17 ? -8.874 0.394 -0.199 1.00 0.00 17 ARG A O 13
ATOM 14200 N N . CYS A 1 18 ? -7.863 -1.369 -1.165 1.00 0.00 18 CYS A N 13
ATOM 14201 C CA . CYS A 1 18 ? -6.569 -0.707 -1.273 1.00 0.00 18 CYS A CA 13
ATOM 14202 C C . CYS A 1 18 ? -6.716 0.677 -1.898 1.00 0.00 18 CYS A C 13
ATOM 14203 O O . CYS A 1 18 ? -7.307 0.828 -2.967 1.00 0.00 18 CYS A O 13
ATOM 14210 N N . PHE A 1 19 ? -6.174 1.685 -1.223 1.00 0.00 19 PHE A N 13
ATOM 14211 C CA . PHE A 1 19 ? -6.245 3.058 -1.711 1.00 0.00 19 PHE A CA 13
ATOM 14212 C C . PHE A 1 19 ? -5.149 3.327 -2.738 1.00 0.00 19 PHE A C 13
ATOM 14213 O O . PHE A 1 19 ? -4.870 4.478 -3.077 1.00 0.00 19 PHE A O 13
ATOM 14230 N N . SER A 1 20 ? -4.532 2.258 -3.231 1.00 0.00 20 SER A N 13
ATOM 14231 C CA . SER A 1 20 ? -3.464 2.378 -4.216 1.00 0.00 20 SER A CA 13
ATOM 14232 C C . SER A 1 20 ? -3.934 1.905 -5.588 1.00 0.00 20 SER A C 13
ATOM 14233 O O . SER A 1 20 ? -4.079 2.701 -6.516 1.00 0.00 20 SER A O 13
ATOM 14241 N N . CYS A 1 21 ? -4.172 0.603 -5.708 1.00 0.00 21 CYS A N 13
ATOM 14242 C CA . CYS A 1 21 ? -4.626 0.021 -6.965 1.00 0.00 21 CYS A CA 13
ATOM 14243 C C . CYS A 1 21 ? -6.150 -0.018 -7.028 1.00 0.00 21 CYS A C 13
ATOM 14244 O O . CYS A 1 21 ? -6.731 -0.328 -8.068 1.00 0.00 21 CYS A O 13
ATOM 14251 N N . ASP A 1 22 ? -6.790 0.299 -5.908 1.00 0.00 22 ASP A N 13
ATOM 14252 C CA . ASP A 1 22 ? -8.247 0.302 -5.835 1.00 0.00 22 ASP A CA 13
ATOM 14253 C C . ASP A 1 22 ? -8.798 -1.118 -5.924 1.00 0.00 22 ASP A C 13
ATOM 14254 O O . ASP A 1 22 ? -9.718 -1.388 -6.696 1.00 0.00 22 ASP A O 13
ATOM 14263 N N . GLN A 1 23 ? -8.229 -2.019 -5.131 1.00 0.00 23 GLN A N 13
ATOM 14264 C CA . GLN A 1 23 ? -8.663 -3.412 -5.123 1.00 0.00 23 GLN A CA 13
ATOM 14265 C C . GLN A 1 23 ? -8.833 -3.920 -3.695 1.00 0.00 23 GLN A C 13
ATOM 14266 O O . GLN A 1 23 ? -8.087 -3.534 -2.794 1.00 0.00 23 GLN A O 13
ATOM 14280 N N . PHE A 1 24 ? -9.819 -4.788 -3.495 1.00 0.00 24 PHE A N 13
ATOM 14281 C CA . PHE A 1 24 ? -10.089 -5.349 -2.176 1.00 0.00 24 PHE A CA 13
ATOM 14282 C C . PHE A 1 24 ? -8.873 -6.104 -1.647 1.00 0.00 24 PHE A C 13
ATOM 14283 O O . PHE A 1 24 ? -8.376 -7.029 -2.290 1.00 0.00 24 PHE A O 13
ATOM 14300 N N . ILE A 1 25 ? -8.399 -5.702 -0.473 1.00 0.00 25 ILE A N 13
ATOM 14301 C CA . ILE A 1 25 ? -7.242 -6.340 0.143 1.00 0.00 25 ILE A CA 13
ATOM 14302 C C . ILE A 1 25 ? -7.661 -7.538 0.989 1.00 0.00 25 ILE A C 13
ATOM 14303 O O . ILE A 1 25 ? -8.123 -7.380 2.119 1.00 0.00 25 ILE A O 13
ATOM 14319 N N . GLU A 1 26 ? -7.493 -8.734 0.435 1.00 0.00 26 GLU A N 13
ATOM 14320 C CA . GLU A 1 26 ? -7.853 -9.959 1.141 1.00 0.00 26 GLU A CA 13
ATOM 14321 C C . GLU A 1 26 ? -6.683 -10.469 1.977 1.00 0.00 26 GLU A C 13
ATOM 14322 O O . GLU A 1 26 ? -5.523 -10.186 1.680 1.00 0.00 26 GLU A O 13
ATOM 14334 N N . GLY A 1 27 ? -6.997 -11.222 3.027 1.00 0.00 27 GLY A N 13
ATOM 14335 C CA . GLY A 1 27 ? -5.962 -11.759 3.891 1.00 0.00 27 GLY A CA 13
ATOM 14336 C C . GLY A 1 27 ? -5.540 -10.779 4.968 1.00 0.00 27 GLY A C 13
ATOM 14337 O O . GLY A 1 27 ? -5.898 -10.938 6.134 1.00 0.00 27 GLY A O 13
ATOM 14341 N N . GLU A 1 28 ? -4.776 -9.764 4.576 1.00 0.00 28 GLU A N 13
ATOM 14342 C CA . GLU A 1 28 ? -4.303 -8.757 5.518 1.00 0.00 28 GLU A CA 13
ATOM 14343 C C . GLU A 1 28 ? -4.118 -7.409 4.826 1.00 0.00 28 GLU A C 13
ATOM 14344 O O . GLU A 1 28 ? -3.759 -7.346 3.651 1.00 0.00 28 GLU A O 13
ATOM 14356 N N . VAL A 1 29 ? -4.367 -6.333 5.565 1.00 0.00 29 VAL A N 13
ATOM 14357 C CA . VAL A 1 29 ? -4.229 -4.986 5.024 1.00 0.00 29 VAL A CA 13
ATOM 14358 C C . VAL A 1 29 ? -3.247 -4.161 5.849 1.00 0.00 29 VAL A C 13
ATOM 14359 O O . VAL A 1 29 ? -3.253 -4.216 7.079 1.00 0.00 29 VAL A O 13
ATOM 14372 N N . VAL A 1 30 ? -2.404 -3.395 5.163 1.00 0.00 30 VAL A N 13
ATOM 14373 C CA . VAL A 1 30 ? -1.417 -2.556 5.832 1.00 0.00 30 VAL A CA 13
ATOM 14374 C C . VAL A 1 30 ? -1.955 -1.148 6.060 1.00 0.00 30 VAL A C 13
ATOM 14375 O O . VAL A 1 30 ? -1.984 -0.328 5.144 1.00 0.00 30 VAL A O 13
ATOM 14388 N N . SER A 1 31 ? -2.381 -0.876 7.290 1.00 0.00 31 SER A N 13
ATOM 14389 C CA . SER A 1 31 ? -2.923 0.433 7.638 1.00 0.00 31 SER A CA 13
ATOM 14390 C C . SER A 1 31 ? -1.801 1.438 7.880 1.00 0.00 31 SER A C 13
ATOM 14391 O O . SER A 1 31 ? -1.127 1.398 8.908 1.00 0.00 31 SER A O 13
ATOM 14399 N N . ALA A 1 32 ? -1.607 2.340 6.923 1.00 0.00 32 ALA A N 13
ATOM 14400 C CA . ALA A 1 32 ? -0.569 3.357 7.030 1.00 0.00 32 ALA A CA 13
ATOM 14401 C C . ALA A 1 32 ? -1.121 4.741 6.706 1.00 0.00 32 ALA A C 13
ATOM 14402 O O . ALA A 1 32 ? -1.879 4.911 5.750 1.00 0.00 32 ALA A O 13
ATOM 14409 N N . LEU A 1 33 ? -0.739 5.728 7.509 1.00 0.00 33 LEU A N 13
ATOM 14410 C CA . LEU A 1 33 ? -1.196 7.099 7.308 1.00 0.00 33 LEU A CA 13
ATOM 14411 C C . LEU A 1 33 ? -2.720 7.166 7.279 1.00 0.00 33 LEU A C 13
ATOM 14412 O O . LEU A 1 33 ? -3.306 7.830 6.426 1.00 0.00 33 LEU A O 13
ATOM 14428 N N . GLY A 1 34 ? -3.355 6.473 8.219 1.00 0.00 34 GLY A N 13
ATOM 14429 C CA . GLY A 1 34 ? -4.805 6.468 8.285 1.00 0.00 34 GLY A CA 13
ATOM 14430 C C . GLY A 1 34 ? -5.442 5.958 7.008 1.00 0.00 34 GLY A C 13
ATOM 14431 O O . GLY A 1 34 ? -6.604 6.250 6.725 1.00 0.00 34 GLY A O 13
ATOM 14435 N N . LYS A 1 35 ? -4.679 5.196 6.232 1.00 0.00 35 LYS A N 13
ATOM 14436 C CA . LYS A 1 35 ? -5.175 4.644 4.977 1.00 0.00 35 LYS A CA 13
ATOM 14437 C C . LYS A 1 35 ? -4.943 3.137 4.916 1.00 0.00 35 LYS A C 13
ATOM 14438 O O . LYS A 1 35 ? -4.295 2.562 5.791 1.00 0.00 35 LYS A O 13
ATOM 14457 N N . THR A 1 36 ? -5.475 2.503 3.876 1.00 0.00 36 THR A N 13
ATOM 14458 C CA . THR A 1 36 ? -5.326 1.063 3.700 1.00 0.00 36 THR A CA 13
ATOM 14459 C C . THR A 1 36 ? -4.708 0.736 2.346 1.00 0.00 36 THR A C 13
ATOM 14460 O O . THR A 1 36 ? -5.203 1.169 1.306 1.00 0.00 36 THR A O 13
ATOM 14471 N N . TYR A 1 37 ? -3.625 -0.033 2.366 1.00 0.00 37 TYR A N 13
ATOM 14472 C CA . TYR A 1 37 ? -2.938 -0.417 1.139 1.00 0.00 37 TYR A CA 13
ATOM 14473 C C . TYR A 1 37 ? -2.539 -1.890 1.176 1.00 0.00 37 TYR A C 13
ATOM 14474 O O . TYR A 1 37 ? -2.646 -2.548 2.211 1.00 0.00 37 TYR A O 13
ATOM 14492 N N . HIS A 1 38 ? -2.078 -2.400 0.039 1.00 0.00 38 HIS A N 13
ATOM 14493 C CA . HIS A 1 38 ? -1.661 -3.794 -0.060 1.00 0.00 38 HIS A CA 13
ATOM 14494 C C . HIS A 1 38 ? -0.269 -3.989 0.532 1.00 0.00 38 HIS A C 13
ATOM 14495 O O . HIS A 1 38 ? 0.496 -3.040 0.706 1.00 0.00 38 HIS A O 13
ATOM 14509 N N . PRO A 1 39 ? 0.070 -5.247 0.849 1.00 0.00 39 PRO A N 13
ATOM 14510 C CA . PRO A 1 39 ? 1.372 -5.595 1.427 1.00 0.00 39 PRO A CA 13
ATOM 14511 C C . PRO A 1 39 ? 2.511 -5.437 0.425 1.00 0.00 39 PRO A C 13
ATOM 14512 O O . PRO A 1 39 ? 3.676 -5.661 0.755 1.00 0.00 39 PRO A O 13
ATOM 14523 N N . ASP A 1 40 ? 2.167 -5.051 -0.798 1.00 0.00 40 ASP A N 13
ATOM 14524 C CA . ASP A 1 40 ? 3.162 -4.861 -1.848 1.00 0.00 40 ASP A CA 13
ATOM 14525 C C . ASP A 1 40 ? 3.044 -3.470 -2.463 1.00 0.00 40 ASP A C 13
ATOM 14526 O O . ASP A 1 40 ? 3.994 -2.961 -3.059 1.00 0.00 40 ASP A O 13
ATOM 14535 N N . CYS A 1 41 ? 1.873 -2.861 -2.316 1.00 0.00 41 CYS A N 13
ATOM 14536 C CA . CYS A 1 41 ? 1.629 -1.529 -2.858 1.00 0.00 41 CYS A CA 13
ATOM 14537 C C . CYS A 1 41 ? 2.312 -0.462 -2.007 1.00 0.00 41 CYS A C 13
ATOM 14538 O O . CYS A 1 41 ? 2.619 0.628 -2.489 1.00 0.00 41 CYS A O 13
ATOM 14545 N N . PHE A 1 42 ? 2.547 -0.785 -0.740 1.00 0.00 42 PHE A N 13
ATOM 14546 C CA . PHE A 1 42 ? 3.193 0.145 0.179 1.00 0.00 42 PHE A CA 13
ATOM 14547 C C . PHE A 1 42 ? 4.711 0.082 0.039 1.00 0.00 42 PHE A C 13
ATOM 14548 O O . PHE A 1 42 ? 5.443 0.232 1.017 1.00 0.00 42 PHE A O 13
ATOM 14565 N N . VAL A 1 43 ? 5.178 -0.142 -1.186 1.00 0.00 43 VAL A N 13
ATOM 14566 C CA . VAL A 1 43 ? 6.608 -0.225 -1.456 1.00 0.00 43 VAL A CA 13
ATOM 14567 C C . VAL A 1 43 ? 7.105 1.024 -2.174 1.00 0.00 43 VAL A C 13
ATOM 14568 O O . VAL A 1 43 ? 6.317 1.894 -2.548 1.00 0.00 43 VAL A O 13
ATOM 14581 N N . CYS A 1 44 ? 8.418 1.108 -2.365 1.00 0.00 44 CYS A N 13
ATOM 14582 C CA . CYS A 1 44 ? 9.022 2.251 -3.039 1.00 0.00 44 CYS A CA 13
ATOM 14583 C C . CYS A 1 44 ? 8.224 2.634 -4.282 1.00 0.00 44 CYS A C 13
ATOM 14584 O O . CYS A 1 44 ? 7.423 1.846 -4.785 1.00 0.00 44 CYS A O 13
ATOM 14591 N N . ALA A 1 45 ? 8.449 3.848 -4.772 1.00 0.00 45 ALA A N 13
ATOM 14592 C CA . ALA A 1 45 ? 7.753 4.335 -5.957 1.00 0.00 45 ALA A CA 13
ATOM 14593 C C . ALA A 1 45 ? 8.652 4.268 -7.187 1.00 0.00 45 ALA A C 13
ATOM 14594 O O . ALA A 1 45 ? 8.170 4.243 -8.320 1.00 0.00 45 ALA A O 13
ATOM 14601 N N . VAL A 1 46 ? 9.961 4.241 -6.957 1.00 0.00 46 VAL A N 13
ATOM 14602 C CA . VAL A 1 46 ? 10.927 4.177 -8.047 1.00 0.00 46 VAL A CA 13
ATOM 14603 C C . VAL A 1 46 ? 11.279 2.732 -8.385 1.00 0.00 46 VAL A C 13
ATOM 14604 O O . VAL A 1 46 ? 10.869 2.208 -9.421 1.00 0.00 46 VAL A O 13
ATOM 14617 N N . CYS A 1 47 ? 12.042 2.093 -7.504 1.00 0.00 47 CYS A N 13
ATOM 14618 C CA . CYS A 1 47 ? 12.450 0.709 -7.708 1.00 0.00 47 CYS A CA 13
ATOM 14619 C C . CYS A 1 47 ? 11.300 -0.248 -7.405 1.00 0.00 47 CYS A C 13
ATOM 14620 O O . CYS A 1 47 ? 11.268 -1.373 -7.903 1.00 0.00 47 CYS A O 13
ATOM 14627 N N . ARG A 1 48 ? 10.359 0.209 -6.585 1.00 0.00 48 ARG A N 13
ATOM 14628 C CA . ARG A 1 48 ? 9.208 -0.606 -6.215 1.00 0.00 48 ARG A CA 13
ATOM 14629 C C . ARG A 1 48 ? 9.641 -1.817 -5.392 1.00 0.00 48 ARG A C 13
ATOM 14630 O O . ARG A 1 48 ? 9.189 -2.937 -5.632 1.00 0.00 48 ARG A O 13
ATOM 14651 N N . LEU A 1 49 ? 10.519 -1.583 -4.423 1.00 0.00 49 LEU A N 13
ATOM 14652 C CA . LEU A 1 49 ? 11.014 -2.655 -3.565 1.00 0.00 49 LEU A CA 13
ATOM 14653 C C . LEU A 1 49 ? 10.519 -2.478 -2.134 1.00 0.00 49 LEU A C 13
ATOM 14654 O O . LEU A 1 49 ? 10.489 -1.372 -1.593 1.00 0.00 49 LEU A O 13
ATOM 14670 N N . PRO A 1 50 ? 10.122 -3.593 -1.503 1.00 0.00 50 PRO A N 13
ATOM 14671 C CA . PRO A 1 50 ? 9.624 -3.588 -0.124 1.00 0.00 50 PRO A CA 13
ATOM 14672 C C . PRO A 1 50 ? 10.724 -3.288 0.889 1.00 0.00 50 PRO A C 13
ATOM 14673 O O . PRO A 1 50 ? 11.717 -4.012 0.974 1.00 0.00 50 PRO A O 13
ATOM 14684 N N . PHE A 1 51 ? 10.541 -2.219 1.655 1.00 0.00 51 PHE A N 13
ATOM 14685 C CA . PHE A 1 51 ? 11.518 -1.823 2.663 1.00 0.00 51 PHE A CA 13
ATOM 14686 C C . PHE A 1 51 ? 11.748 -2.947 3.668 1.00 0.00 51 PHE A C 13
ATOM 14687 O O . PHE A 1 51 ? 10.829 -3.677 4.043 1.00 0.00 51 PHE A O 13
ATOM 14704 N N . PRO A 1 52 ? 13.004 -3.092 4.117 1.00 0.00 52 PRO A N 13
ATOM 14705 C CA . PRO A 1 52 ? 13.384 -4.125 5.085 1.00 0.00 52 PRO A CA 13
ATOM 14706 C C . PRO A 1 52 ? 12.815 -3.856 6.474 1.00 0.00 52 PRO A C 13
ATOM 14707 O O . PRO A 1 52 ? 12.510 -2.720 6.836 1.00 0.00 52 PRO A O 13
ATOM 14718 N N . PRO A 1 53 ? 12.669 -4.924 7.271 1.00 0.00 53 PRO A N 13
ATOM 14719 C CA . PRO A 1 53 ? 12.137 -4.828 8.634 1.00 0.00 53 PRO A CA 13
ATOM 14720 C C . PRO A 1 53 ? 13.101 -4.127 9.585 1.00 0.00 53 PRO A C 13
ATOM 14721 O O . PRO A 1 53 ? 14.111 -4.699 9.992 1.00 0.00 53 PRO A O 13
ATOM 14732 N N . GLY A 1 54 ? 12.782 -2.885 9.935 1.00 0.00 54 GLY A N 13
ATOM 14733 C CA . GLY A 1 54 ? 13.630 -2.127 10.836 1.00 0.00 54 GLY A CA 13
ATOM 14734 C C . GLY A 1 54 ? 14.534 -1.156 10.102 1.00 0.00 54 GLY A C 13
ATOM 14735 O O . GLY A 1 54 ? 15.744 -1.133 10.327 1.00 0.00 54 GLY A O 13
ATOM 14739 N N . ASP A 1 55 ? 13.947 -0.354 9.221 1.00 0.00 55 ASP A N 13
ATOM 14740 C CA . ASP A 1 55 ? 14.707 0.623 8.451 1.00 0.00 55 ASP A CA 13
ATOM 14741 C C . ASP A 1 55 ? 13.938 1.934 8.326 1.00 0.00 55 ASP A C 13
ATOM 14742 O O . ASP A 1 55 ? 12.731 1.982 8.563 1.00 0.00 55 ASP A O 13
ATOM 14751 N N . ARG A 1 56 ? 14.645 2.996 7.953 1.00 0.00 56 ARG A N 13
ATOM 14752 C CA . ARG A 1 56 ? 14.028 4.308 7.798 1.00 0.00 56 ARG A CA 13
ATOM 14753 C C . ARG A 1 56 ? 13.390 4.450 6.420 1.00 0.00 56 ARG A C 13
ATOM 14754 O O . ARG A 1 56 ? 13.998 4.111 5.404 1.00 0.00 56 ARG A O 13
ATOM 14775 N N . VAL A 1 57 ? 12.160 4.953 6.392 1.00 0.00 57 VAL A N 13
ATOM 14776 C CA . VAL A 1 57 ? 11.439 5.141 5.139 1.00 0.00 57 VAL A CA 13
ATOM 14777 C C . VAL A 1 57 ? 11.072 6.606 4.929 1.00 0.00 57 VAL A C 13
ATOM 14778 O O . VAL A 1 57 ? 10.707 7.308 5.873 1.00 0.00 57 VAL A O 13
ATOM 14791 N N . THR A 1 58 ? 11.172 7.063 3.685 1.00 0.00 58 THR A N 13
ATOM 14792 C CA . THR A 1 58 ? 10.852 8.445 3.351 1.00 0.00 58 THR A CA 13
ATOM 14793 C C . THR A 1 58 ? 9.565 8.530 2.538 1.00 0.00 58 THR A C 13
ATOM 14794 O O . THR A 1 58 ? 9.496 8.035 1.412 1.00 0.00 58 THR A O 13
ATOM 14805 N N . PHE A 1 59 ? 8.548 9.162 3.114 1.00 0.00 59 PHE A N 13
ATOM 14806 C CA . PHE A 1 59 ? 7.262 9.312 2.442 1.00 0.00 59 PHE A CA 13
ATOM 14807 C C . PHE A 1 59 ? 7.121 10.708 1.843 1.00 0.00 59 PHE A C 13
ATOM 14808 O O . PHE A 1 59 ? 7.052 11.701 2.567 1.00 0.00 59 PHE A O 13
ATOM 14825 N N . ASN A 1 60 ? 7.079 10.775 0.517 1.00 0.00 60 ASN A N 13
ATOM 14826 C CA . ASN A 1 60 ? 6.947 12.050 -0.180 1.00 0.00 60 ASN A CA 13
ATOM 14827 C C . ASN A 1 60 ? 5.561 12.189 -0.802 1.00 0.00 60 ASN A C 13
ATOM 14828 O O . ASN A 1 60 ? 5.286 11.632 -1.863 1.00 0.00 60 ASN A O 13
ATOM 14839 N N . GLY A 1 61 ? 4.690 12.938 -0.132 1.00 0.00 61 GLY A N 13
ATOM 14840 C CA . GLY A 1 61 ? 3.343 13.138 -0.634 1.00 0.00 61 GLY A CA 13
ATOM 14841 C C . GLY A 1 61 ? 2.444 11.946 -0.370 1.00 0.00 61 GLY A C 13
ATOM 14842 O O . GLY A 1 61 ? 2.061 11.688 0.771 1.00 0.00 61 GLY A O 13
ATOM 14846 N N . LYS A 1 62 ? 2.104 11.218 -1.429 1.00 0.00 62 LYS A N 13
ATOM 14847 C CA . LYS A 1 62 ? 1.243 10.048 -1.309 1.00 0.00 62 LYS A CA 13
ATOM 14848 C C . LYS A 1 62 ? 2.050 8.762 -1.462 1.00 0.00 62 LYS A C 13
ATOM 14849 O O . LYS A 1 62 ? 1.651 7.707 -0.970 1.00 0.00 62 LYS A O 13
ATOM 14868 N N . GLU A 1 63 ? 3.185 8.859 -2.147 1.00 0.00 63 GLU A N 13
ATOM 14869 C CA . GLU A 1 63 ? 4.046 7.702 -2.364 1.00 0.00 63 GLU A CA 13
ATOM 14870 C C . GLU A 1 63 ? 5.271 7.758 -1.455 1.00 0.00 63 GLU A C 13
ATOM 14871 O O . GLU A 1 63 ? 5.601 8.808 -0.904 1.00 0.00 63 GLU A O 13
ATOM 14883 N N . CYS A 1 64 ? 5.939 6.620 -1.303 1.00 0.00 64 CYS A N 13
ATOM 14884 C CA . CYS A 1 64 ? 7.126 6.537 -0.460 1.00 0.00 64 CYS A CA 13
ATOM 14885 C C . CYS A 1 64 ? 8.322 6.021 -1.254 1.00 0.00 64 CYS A C 13
ATOM 14886 O O . CYS A 1 64 ? 8.160 5.346 -2.270 1.00 0.00 64 CYS A O 13
ATOM 14894 N N . MET A 1 65 ? 9.522 6.345 -0.783 1.00 0.00 65 MET A N 13
ATOM 14895 C CA . MET A 1 65 ? 10.745 5.914 -1.450 1.00 0.00 65 MET A CA 13
ATOM 14896 C C . MET A 1 65 ? 11.746 5.357 -0.442 1.00 0.00 65 MET A C 13
ATOM 14897 O O . MET A 1 65 ? 11.684 5.669 0.747 1.00 0.00 65 MET A O 13
ATOM 14911 N N . CYS A 1 66 ? 12.667 4.530 -0.925 1.00 0.00 66 CYS A N 13
ATOM 14912 C CA . CYS A 1 66 ? 13.681 3.929 -0.068 1.00 0.00 66 CYS A CA 13
ATOM 14913 C C . CYS A 1 66 ? 14.907 4.831 0.041 1.00 0.00 66 CYS A C 13
ATOM 14914 O O . CYS A 1 66 ? 15.283 5.501 -0.920 1.00 0.00 66 CYS A O 13
ATOM 14921 N N . GLN A 1 67 ? 15.524 4.842 1.219 1.00 0.00 67 GLN A N 13
ATOM 14922 C CA . GLN A 1 67 ? 16.706 5.662 1.453 1.00 0.00 67 GLN A CA 13
ATOM 14923 C C . GLN A 1 67 ? 17.590 5.711 0.211 1.00 0.00 67 GLN A C 13
ATOM 14924 O O . GLN A 1 67 ? 17.963 6.787 -0.257 1.00 0.00 67 GLN A O 13
ATOM 14938 N N . LYS A 1 68 ? 17.922 4.539 -0.319 1.00 0.00 68 LYS A N 13
ATOM 14939 C CA . LYS A 1 68 ? 18.762 4.446 -1.507 1.00 0.00 68 LYS A CA 13
ATOM 14940 C C . LYS A 1 68 ? 18.290 5.418 -2.584 1.00 0.00 68 LYS A C 13
ATOM 14941 O O . LYS A 1 68 ? 18.960 6.409 -2.878 1.00 0.00 68 LYS A O 13
ATOM 14960 N N . CYS A 1 69 ? 17.132 5.130 -3.168 1.00 0.00 69 CYS A N 13
ATOM 14961 C CA . CYS A 1 69 ? 16.569 5.978 -4.212 1.00 0.00 69 CYS A CA 13
ATOM 14962 C C . CYS A 1 69 ? 16.529 7.437 -3.764 1.00 0.00 69 CYS A C 13
ATOM 14963 O O . CYS A 1 69 ? 16.964 8.331 -4.488 1.00 0.00 69 CYS A O 13
ATOM 14970 N N . SER A 1 70 ? 16.003 7.668 -2.565 1.00 0.00 70 SER A N 13
ATOM 14971 C CA . SER A 1 70 ? 15.902 9.017 -2.022 1.00 0.00 70 SER A CA 13
ATOM 14972 C C . SER A 1 70 ? 17.268 9.698 -2.003 1.00 0.00 70 SER A C 13
ATOM 14973 O O . SER A 1 70 ? 17.374 10.908 -2.208 1.00 0.00 70 SER A O 13
ATOM 14981 N N . LEU A 1 71 ? 18.310 8.913 -1.755 1.00 0.00 71 LEU A N 13
ATOM 14982 C CA . LEU A 1 71 ? 19.670 9.438 -1.709 1.00 0.00 71 LEU A CA 13
ATOM 14983 C C . LEU A 1 71 ? 20.227 9.633 -3.116 1.00 0.00 71 LEU A C 13
ATOM 14984 O O . LEU A 1 71 ? 19.798 8.989 -4.074 1.00 0.00 71 LEU A O 13
ATOM 15000 N N . PRO A 1 72 ? 21.206 10.540 -3.244 1.00 0.00 72 PRO A N 13
ATOM 15001 C CA . PRO A 1 72 ? 21.845 10.838 -4.530 1.00 0.00 72 PRO A CA 13
ATOM 15002 C C . PRO A 1 72 ? 22.712 9.686 -5.027 1.00 0.00 72 PRO A C 13
ATOM 15003 O O . PRO A 1 72 ? 23.716 9.338 -4.405 1.00 0.00 72 PRO A O 13
ATOM 15014 N N . VAL A 1 73 ? 22.318 9.098 -6.152 1.00 0.00 73 VAL A N 13
ATOM 15015 C CA . VAL A 1 73 ? 23.061 7.986 -6.734 1.00 0.00 73 VAL A CA 13
ATOM 15016 C C . VAL A 1 73 ? 24.095 8.482 -7.739 1.00 0.00 73 VAL A C 13
ATOM 15017 O O . VAL A 1 73 ? 23.899 9.507 -8.393 1.00 0.00 73 VAL A O 13
ATOM 15030 N N . SER A 1 74 ? 25.196 7.748 -7.858 1.00 0.00 74 SER A N 13
ATOM 15031 C CA . SER A 1 74 ? 26.264 8.114 -8.781 1.00 0.00 74 SER A CA 13
ATOM 15032 C C . SER A 1 74 ? 25.762 8.108 -10.222 1.00 0.00 74 SER A C 13
ATOM 15033 O O . SER A 1 74 ? 26.203 8.906 -11.049 1.00 0.00 74 SER A O 13
ATOM 15041 N N . VAL A 1 75 ? 24.835 7.201 -10.515 1.00 0.00 75 VAL A N 13
ATOM 15042 C CA . VAL A 1 75 ? 24.271 7.090 -11.855 1.00 0.00 75 VAL A CA 13
ATOM 15043 C C . VAL A 1 75 ? 23.042 7.979 -12.009 1.00 0.00 75 VAL A C 13
ATOM 15044 O O . VAL A 1 75 ? 22.066 7.839 -11.273 1.00 0.00 75 VAL A O 13
ATOM 15057 N N . SER A 1 76 ? 23.098 8.894 -12.972 1.00 0.00 76 SER A N 13
ATOM 15058 C CA . SER A 1 76 ? 21.990 9.809 -13.221 1.00 0.00 76 SER A CA 13
ATOM 15059 C C . SER A 1 76 ? 21.091 9.282 -14.336 1.00 0.00 76 SER A C 13
ATOM 15060 O O . SER A 1 76 ? 21.469 8.377 -15.079 1.00 0.00 76 SER A O 13
ATOM 15068 N N . GLY A 1 77 ? 19.897 9.857 -14.446 1.00 0.00 77 GLY A N 13
ATOM 15069 C CA . GLY A 1 77 ? 18.962 9.434 -15.472 1.00 0.00 77 GLY A CA 13
ATOM 15070 C C . GLY A 1 77 ? 18.618 10.549 -16.439 1.00 0.00 77 GLY A C 13
ATOM 15071 O O . GLY A 1 77 ? 19.494 11.239 -16.961 1.00 0.00 77 GLY A O 13
ATOM 15075 N N . PRO A 1 78 ? 17.314 10.737 -16.692 1.00 0.00 78 PRO A N 13
ATOM 15076 C CA . PRO A 1 78 ? 16.827 11.775 -17.605 1.00 0.00 78 PRO A CA 13
ATOM 15077 C C . PRO A 1 78 ? 17.021 13.180 -17.044 1.00 0.00 78 PRO A C 13
ATOM 15078 O O . PRO A 1 78 ? 16.991 13.383 -15.831 1.00 0.00 78 PRO A O 13
ATOM 15089 N N . SER A 1 79 ? 17.221 14.146 -17.935 1.00 0.00 79 SER A N 13
ATOM 15090 C CA . SER A 1 79 ? 17.423 15.531 -17.528 1.00 0.00 79 SER A CA 13
ATOM 15091 C C . SER A 1 79 ? 16.683 16.485 -18.460 1.00 0.00 79 SER A C 13
ATOM 15092 O O . SER A 1 79 ? 16.380 16.143 -19.603 1.00 0.00 79 SER A O 13
ATOM 15100 N N . SER A 1 80 ? 16.395 17.684 -17.963 1.00 0.00 80 SER A N 13
ATOM 15101 C CA . SER A 1 80 ? 15.687 18.687 -18.749 1.00 0.00 80 SER A CA 13
ATOM 15102 C C . SER A 1 80 ? 14.440 18.091 -19.395 1.00 0.00 80 SER A C 13
ATOM 15103 O O . SER A 1 80 ? 14.147 18.350 -20.562 1.00 0.00 80 SER A O 13
ATOM 15111 N N . GLY A 1 81 ? 13.708 17.290 -18.627 1.00 0.00 81 GLY A N 13
ATOM 15112 C CA . GLY A 1 81 ? 12.502 16.668 -19.140 1.00 0.00 81 GLY A CA 13
ATOM 15113 C C . GLY A 1 81 ? 12.642 16.235 -20.586 1.00 0.00 81 GLY A C 13
ATOM 15114 O O . GLY A 1 81 ? 13.351 15.267 -20.855 1.00 0.00 81 GLY A O 13
ATOM 15120 N N . GLY A 1 1 ? -11.243 -23.057 1.454 1.00 0.00 1 GLY A N 14
ATOM 15121 C CA . GLY A 1 1 ? -12.180 -22.129 2.058 1.00 0.00 1 GLY A CA 14
ATOM 15122 C C . GLY A 1 1 ? -12.927 -21.306 1.027 1.00 0.00 1 GLY A C 14
ATOM 15123 O O . GLY A 1 1 ? -12.606 -20.139 0.802 1.00 0.00 1 GLY A O 14
ATOM 15127 N N . SER A 1 2 ? -13.926 -21.916 0.397 1.00 0.00 2 SER A N 14
ATOM 15128 C CA . SER A 1 2 ? -14.718 -21.234 -0.620 1.00 0.00 2 SER A CA 14
ATOM 15129 C C . SER A 1 2 ? -16.100 -21.869 -0.748 1.00 0.00 2 SER A C 14
ATOM 15130 O O . SER A 1 2 ? -16.225 -23.052 -1.063 1.00 0.00 2 SER A O 14
ATOM 15138 N N . SER A 1 3 ? -17.135 -21.072 -0.502 1.00 0.00 3 SER A N 14
ATOM 15139 C CA . SER A 1 3 ? -18.508 -21.556 -0.586 1.00 0.00 3 SER A CA 14
ATOM 15140 C C . SER A 1 3 ? -19.384 -20.572 -1.355 1.00 0.00 3 SER A C 14
ATOM 15141 O O . SER A 1 3 ? -19.252 -19.358 -1.207 1.00 0.00 3 SER A O 14
ATOM 15149 N N . GLY A 1 4 ? -20.281 -21.106 -2.179 1.00 0.00 4 GLY A N 14
ATOM 15150 C CA . GLY A 1 4 ? -21.166 -20.263 -2.961 1.00 0.00 4 GLY A CA 14
ATOM 15151 C C . GLY A 1 4 ? -22.050 -19.389 -2.093 1.00 0.00 4 GLY A C 14
ATOM 15152 O O . GLY A 1 4 ? -22.232 -19.663 -0.907 1.00 0.00 4 GLY A O 14
ATOM 15156 N N . SER A 1 5 ? -22.600 -18.333 -2.685 1.00 0.00 5 SER A N 14
ATOM 15157 C CA . SER A 1 5 ? -23.465 -17.413 -1.956 1.00 0.00 5 SER A CA 14
ATOM 15158 C C . SER A 1 5 ? -24.156 -16.446 -2.912 1.00 0.00 5 SER A C 14
ATOM 15159 O O . SER A 1 5 ? -23.509 -15.807 -3.741 1.00 0.00 5 SER A O 14
ATOM 15167 N N . SER A 1 6 ? -25.476 -16.343 -2.789 1.00 0.00 6 SER A N 14
ATOM 15168 C CA . SER A 1 6 ? -26.257 -15.457 -3.643 1.00 0.00 6 SER A CA 14
ATOM 15169 C C . SER A 1 6 ? -26.564 -14.144 -2.929 1.00 0.00 6 SER A C 14
ATOM 15170 O O . SER A 1 6 ? -26.694 -14.106 -1.706 1.00 0.00 6 SER A O 14
ATOM 15178 N N . GLY A 1 7 ? -26.679 -13.069 -3.702 1.00 0.00 7 GLY A N 14
ATOM 15179 C CA . GLY A 1 7 ? -26.970 -11.769 -3.127 1.00 0.00 7 GLY A CA 14
ATOM 15180 C C . GLY A 1 7 ? -25.715 -10.971 -2.833 1.00 0.00 7 GLY A C 14
ATOM 15181 O O . GLY A 1 7 ? -24.801 -11.460 -2.167 1.00 0.00 7 GLY A O 14
ATOM 15185 N N . LEU A 1 8 ? -25.668 -9.741 -3.332 1.00 0.00 8 LEU A N 14
ATOM 15186 C CA . LEU A 1 8 ? -24.514 -8.873 -3.121 1.00 0.00 8 LEU A CA 14
ATOM 15187 C C . LEU A 1 8 ? -24.606 -8.164 -1.773 1.00 0.00 8 LEU A C 14
ATOM 15188 O O . LEU A 1 8 ? -24.655 -6.935 -1.709 1.00 0.00 8 LEU A O 14
ATOM 15204 N N . ASP A 1 9 ? -24.626 -8.946 -0.699 1.00 0.00 9 ASP A N 14
ATOM 15205 C CA . ASP A 1 9 ? -24.707 -8.393 0.647 1.00 0.00 9 ASP A CA 14
ATOM 15206 C C . ASP A 1 9 ? -23.424 -8.666 1.426 1.00 0.00 9 ASP A C 14
ATOM 15207 O O . ASP A 1 9 ? -23.086 -7.940 2.361 1.00 0.00 9 ASP A O 14
ATOM 15216 N N . TYR A 1 10 ? -22.714 -9.718 1.035 1.00 0.00 10 TYR A N 14
ATOM 15217 C CA . TYR A 1 10 ? -21.470 -10.090 1.698 1.00 0.00 10 TYR A CA 14
ATOM 15218 C C . TYR A 1 10 ? -20.434 -8.976 1.577 1.00 0.00 10 TYR A C 14
ATOM 15219 O O . TYR A 1 10 ? -19.370 -9.035 2.192 1.00 0.00 10 TYR A O 14
ATOM 15237 N N . GLN A 1 11 ? -20.756 -7.962 0.781 1.00 0.00 11 GLN A N 14
ATOM 15238 C CA . GLN A 1 11 ? -19.854 -6.834 0.579 1.00 0.00 11 GLN A CA 14
ATOM 15239 C C . GLN A 1 11 ? -20.119 -5.735 1.603 1.00 0.00 11 GLN A C 14
ATOM 15240 O O . GLN A 1 11 ? -19.204 -5.020 2.012 1.00 0.00 11 GLN A O 14
ATOM 15254 N N . ARG A 1 12 ? -21.377 -5.605 2.012 1.00 0.00 12 ARG A N 14
ATOM 15255 C CA . ARG A 1 12 ? -21.763 -4.592 2.986 1.00 0.00 12 ARG A CA 14
ATOM 15256 C C . ARG A 1 12 ? -20.698 -4.446 4.069 1.00 0.00 12 ARG A C 14
ATOM 15257 O O . ARG A 1 12 ? -20.499 -3.360 4.617 1.00 0.00 12 ARG A O 14
ATOM 15278 N N . LEU A 1 13 ? -20.016 -5.544 4.374 1.00 0.00 13 LEU A N 14
ATOM 15279 C CA . LEU A 1 13 ? -18.971 -5.539 5.391 1.00 0.00 13 LEU A CA 14
ATOM 15280 C C . LEU A 1 13 ? -18.116 -4.280 5.288 1.00 0.00 13 LEU A C 14
ATOM 15281 O O . LEU A 1 13 ? -18.137 -3.585 4.271 1.00 0.00 13 LEU A O 14
ATOM 15297 N N . TYR A 1 14 ? -17.363 -3.994 6.344 1.00 0.00 14 TYR A N 14
ATOM 15298 C CA . TYR A 1 14 ? -16.501 -2.819 6.372 1.00 0.00 14 TYR A CA 14
ATOM 15299 C C . TYR A 1 14 ? -15.932 -2.527 4.986 1.00 0.00 14 TYR A C 14
ATOM 15300 O O . TYR A 1 14 ? -16.067 -1.420 4.468 1.00 0.00 14 TYR A O 14
ATOM 15318 N N . GLY A 1 15 ? -15.296 -3.532 4.391 1.00 0.00 15 GLY A N 14
ATOM 15319 C CA . GLY A 1 15 ? -14.716 -3.365 3.071 1.00 0.00 15 GLY A CA 14
ATOM 15320 C C . GLY A 1 15 ? -13.427 -2.568 3.101 1.00 0.00 15 GLY A C 14
ATOM 15321 O O . GLY A 1 15 ? -13.406 -1.422 3.551 1.00 0.00 15 GLY A O 14
ATOM 15325 N N . THR A 1 16 ? -12.347 -3.176 2.621 1.00 0.00 16 THR A N 14
ATOM 15326 C CA . THR A 1 16 ? -11.047 -2.518 2.597 1.00 0.00 16 THR A CA 14
ATOM 15327 C C . THR A 1 16 ? -10.458 -2.516 1.191 1.00 0.00 16 THR A C 14
ATOM 15328 O O . THR A 1 16 ? -9.908 -3.519 0.737 1.00 0.00 16 THR A O 14
ATOM 15339 N N . ARG A 1 17 ? -10.575 -1.383 0.507 1.00 0.00 17 ARG A N 14
ATOM 15340 C CA . ARG A 1 17 ? -10.054 -1.251 -0.849 1.00 0.00 17 ARG A CA 14
ATOM 15341 C C . ARG A 1 17 ? -8.688 -0.572 -0.842 1.00 0.00 17 ARG A C 14
ATOM 15342 O O . ARG A 1 17 ? -8.526 0.518 -0.293 1.00 0.00 17 ARG A O 14
ATOM 15363 N N . CYS A 1 18 ? -7.706 -1.225 -1.456 1.00 0.00 18 CYS A N 14
ATOM 15364 C CA . CYS A 1 18 ? -6.353 -0.686 -1.520 1.00 0.00 18 CYS A CA 14
ATOM 15365 C C . CYS A 1 18 ? -6.355 0.721 -2.111 1.00 0.00 18 CYS A C 14
ATOM 15366 O O . CYS A 1 18 ? -6.956 0.966 -3.157 1.00 0.00 18 CYS A O 14
ATOM 15373 N N . PHE A 1 19 ? -5.678 1.642 -1.433 1.00 0.00 19 PHE A N 14
ATOM 15374 C CA . PHE A 1 19 ? -5.602 3.025 -1.889 1.00 0.00 19 PHE A CA 14
ATOM 15375 C C . PHE A 1 19 ? -4.532 3.185 -2.965 1.00 0.00 19 PHE A C 14
ATOM 15376 O O . PHE A 1 19 ? -4.109 4.298 -3.275 1.00 0.00 19 PHE A O 14
ATOM 15393 N N . SER A 1 20 ? -4.098 2.063 -3.531 1.00 0.00 20 SER A N 14
ATOM 15394 C CA . SER A 1 20 ? -3.074 2.076 -4.569 1.00 0.00 20 SER A CA 14
ATOM 15395 C C . SER A 1 20 ? -3.661 1.665 -5.916 1.00 0.00 20 SER A C 14
ATOM 15396 O O . SER A 1 20 ? -3.765 2.478 -6.835 1.00 0.00 20 SER A O 14
ATOM 15404 N N . CYS A 1 21 ? -4.042 0.397 -6.026 1.00 0.00 21 CYS A N 14
ATOM 15405 C CA . CYS A 1 21 ? -4.618 -0.125 -7.259 1.00 0.00 21 CYS A CA 14
ATOM 15406 C C . CYS A 1 21 ? -6.141 -0.051 -7.222 1.00 0.00 21 CYS A C 14
ATOM 15407 O O . CYS A 1 21 ? -6.814 -0.390 -8.196 1.00 0.00 21 CYS A O 14
ATOM 15414 N N . ASP A 1 22 ? -6.679 0.394 -6.092 1.00 0.00 22 ASP A N 14
ATOM 15415 C CA . ASP A 1 22 ? -8.123 0.514 -5.928 1.00 0.00 22 ASP A CA 14
ATOM 15416 C C . ASP A 1 22 ? -8.793 -0.855 -5.992 1.00 0.00 22 ASP A C 14
ATOM 15417 O O . ASP A 1 22 ? -9.875 -1.000 -6.561 1.00 0.00 22 ASP A O 14
ATOM 15426 N N . GLN A 1 23 ? -8.142 -1.855 -5.407 1.00 0.00 23 GLN A N 14
ATOM 15427 C CA . GLN A 1 23 ? -8.675 -3.212 -5.400 1.00 0.00 23 GLN A CA 14
ATOM 15428 C C . GLN A 1 23 ? -8.931 -3.689 -3.974 1.00 0.00 23 GLN A C 14
ATOM 15429 O O . GLN A 1 23 ? -8.148 -3.413 -3.066 1.00 0.00 23 GLN A O 14
ATOM 15443 N N . PHE A 1 24 ? -10.034 -4.406 -3.785 1.00 0.00 24 PHE A N 14
ATOM 15444 C CA . PHE A 1 24 ? -10.395 -4.921 -2.469 1.00 0.00 24 PHE A CA 14
ATOM 15445 C C . PHE A 1 24 ? -9.310 -5.851 -1.933 1.00 0.00 24 PHE A C 14
ATOM 15446 O O . PHE A 1 24 ? -9.047 -6.909 -2.504 1.00 0.00 24 PHE A O 14
ATOM 15463 N N . ILE A 1 25 ? -8.685 -5.447 -0.832 1.00 0.00 25 ILE A N 14
ATOM 15464 C CA . ILE A 1 25 ? -7.630 -6.244 -0.218 1.00 0.00 25 ILE A CA 14
ATOM 15465 C C . ILE A 1 25 ? -8.209 -7.442 0.527 1.00 0.00 25 ILE A C 14
ATOM 15466 O O . ILE A 1 25 ? -8.906 -7.284 1.529 1.00 0.00 25 ILE A O 14
ATOM 15482 N N . GLU A 1 26 ? -7.913 -8.640 0.032 1.00 0.00 26 GLU A N 14
ATOM 15483 C CA . GLU A 1 26 ? -8.404 -9.865 0.652 1.00 0.00 26 GLU A CA 14
ATOM 15484 C C . GLU A 1 26 ? -7.305 -10.538 1.469 1.00 0.00 26 GLU A C 14
ATOM 15485 O O . GLU A 1 26 ? -6.135 -10.523 1.089 1.00 0.00 26 GLU A O 14
ATOM 15497 N N . GLY A 1 27 ? -7.692 -11.130 2.596 1.00 0.00 27 GLY A N 14
ATOM 15498 C CA . GLY A 1 27 ? -6.729 -11.800 3.450 1.00 0.00 27 GLY A CA 14
ATOM 15499 C C . GLY A 1 27 ? -6.205 -10.900 4.551 1.00 0.00 27 GLY A C 14
ATOM 15500 O O . GLY A 1 27 ? -6.506 -11.108 5.726 1.00 0.00 27 GLY A O 14
ATOM 15504 N N . GLU A 1 28 ? -5.419 -9.898 4.171 1.00 0.00 28 GLU A N 14
ATOM 15505 C CA . GLU A 1 28 ? -4.850 -8.965 5.137 1.00 0.00 28 GLU A CA 14
ATOM 15506 C C . GLU A 1 28 ? -4.619 -7.597 4.501 1.00 0.00 28 GLU A C 14
ATOM 15507 O O . GLU A 1 28 ? -4.398 -7.491 3.294 1.00 0.00 28 GLU A O 14
ATOM 15519 N N . VAL A 1 29 ? -4.671 -6.553 5.321 1.00 0.00 29 VAL A N 14
ATOM 15520 C CA . VAL A 1 29 ? -4.466 -5.192 4.840 1.00 0.00 29 VAL A CA 14
ATOM 15521 C C . VAL A 1 29 ? -3.455 -4.449 5.706 1.00 0.00 29 VAL A C 14
ATOM 15522 O O . VAL A 1 29 ? -3.306 -4.739 6.893 1.00 0.00 29 VAL A O 14
ATOM 15535 N N . VAL A 1 30 ? -2.761 -3.489 5.104 1.00 0.00 30 VAL A N 14
ATOM 15536 C CA . VAL A 1 30 ? -1.764 -2.702 5.820 1.00 0.00 30 VAL A CA 14
ATOM 15537 C C . VAL A 1 30 ? -2.268 -1.289 6.088 1.00 0.00 30 VAL A C 14
ATOM 15538 O O . VAL A 1 30 ? -2.275 -0.441 5.196 1.00 0.00 30 VAL A O 14
ATOM 15551 N N . SER A 1 31 ? -2.688 -1.041 7.325 1.00 0.00 31 SER A N 14
ATOM 15552 C CA . SER A 1 31 ? -3.198 0.269 7.711 1.00 0.00 31 SER A CA 14
ATOM 15553 C C . SER A 1 31 ? -2.060 1.277 7.844 1.00 0.00 31 SER A C 14
ATOM 15554 O O . SER A 1 31 ? -1.347 1.296 8.847 1.00 0.00 31 SER A O 14
ATOM 15562 N N . ALA A 1 32 ? -1.896 2.113 6.824 1.00 0.00 32 ALA A N 14
ATOM 15563 C CA . ALA A 1 32 ? -0.847 3.125 6.827 1.00 0.00 32 ALA A CA 14
ATOM 15564 C C . ALA A 1 32 ? -1.415 4.504 7.140 1.00 0.00 32 ALA A C 14
ATOM 15565 O O . ALA A 1 32 ? -2.151 5.081 6.338 1.00 0.00 32 ALA A O 14
ATOM 15572 N N . LEU A 1 33 ? -1.070 5.029 8.311 1.00 0.00 33 LEU A N 14
ATOM 15573 C CA . LEU A 1 33 ? -1.547 6.342 8.731 1.00 0.00 33 LEU A CA 14
ATOM 15574 C C . LEU A 1 33 ? -3.064 6.437 8.603 1.00 0.00 33 LEU A C 14
ATOM 15575 O O . LEU A 1 33 ? -3.612 7.516 8.380 1.00 0.00 33 LEU A O 14
ATOM 15591 N N . GLY A 1 34 ? -3.737 5.300 8.748 1.00 0.00 34 GLY A N 14
ATOM 15592 C CA . GLY A 1 34 ? -5.185 5.277 8.647 1.00 0.00 34 GLY A CA 14
ATOM 15593 C C . GLY A 1 34 ? -5.665 4.727 7.319 1.00 0.00 34 GLY A C 14
ATOM 15594 O O . GLY A 1 34 ? -6.747 4.145 7.234 1.00 0.00 34 GLY A O 14
ATOM 15598 N N . LYS A 1 35 ? -4.860 4.911 6.278 1.00 0.00 35 LYS A N 14
ATOM 15599 C CA . LYS A 1 35 ? -5.208 4.429 4.946 1.00 0.00 35 LYS A CA 14
ATOM 15600 C C . LYS A 1 35 ? -4.912 2.939 4.812 1.00 0.00 35 LYS A C 14
ATOM 15601 O O . LYS A 1 35 ? -4.231 2.352 5.654 1.00 0.00 35 LYS A O 14
ATOM 15620 N N . THR A 1 36 ? -5.427 2.331 3.748 1.00 0.00 36 THR A N 14
ATOM 15621 C CA . THR A 1 36 ? -5.217 0.910 3.503 1.00 0.00 36 THR A CA 14
ATOM 15622 C C . THR A 1 36 ? -4.500 0.680 2.178 1.00 0.00 36 THR A C 14
ATOM 15623 O O . THR A 1 36 ? -4.863 1.262 1.155 1.00 0.00 36 THR A O 14
ATOM 15634 N N . TYR A 1 37 ? -3.482 -0.172 2.202 1.00 0.00 37 TYR A N 14
ATOM 15635 C CA . TYR A 1 37 ? -2.713 -0.478 1.002 1.00 0.00 37 TYR A CA 14
ATOM 15636 C C . TYR A 1 37 ? -2.331 -1.955 0.961 1.00 0.00 37 TYR A C 14
ATOM 15637 O O . TYR A 1 37 ? -2.437 -2.664 1.962 1.00 0.00 37 TYR A O 14
ATOM 15655 N N . HIS A 1 38 ? -1.884 -2.412 -0.205 1.00 0.00 38 HIS A N 14
ATOM 15656 C CA . HIS A 1 38 ? -1.485 -3.804 -0.378 1.00 0.00 38 HIS A CA 14
ATOM 15657 C C . HIS A 1 38 ? -0.066 -4.030 0.136 1.00 0.00 38 HIS A C 14
ATOM 15658 O O . HIS A 1 38 ? 0.728 -3.098 0.267 1.00 0.00 38 HIS A O 14
ATOM 15672 N N . PRO A 1 39 ? 0.262 -5.296 0.434 1.00 0.00 39 PRO A N 14
ATOM 15673 C CA . PRO A 1 39 ? 1.586 -5.673 0.938 1.00 0.00 39 PRO A CA 14
ATOM 15674 C C . PRO A 1 39 ? 2.670 -5.539 -0.125 1.00 0.00 39 PRO A C 14
ATOM 15675 O O . PRO A 1 39 ? 3.847 -5.784 0.141 1.00 0.00 39 PRO A O 14
ATOM 15686 N N . ASP A 1 40 ? 2.267 -5.150 -1.329 1.00 0.00 40 ASP A N 14
ATOM 15687 C CA . ASP A 1 40 ? 3.205 -4.983 -2.433 1.00 0.00 40 ASP A CA 14
ATOM 15688 C C . ASP A 1 40 ? 3.087 -3.589 -3.041 1.00 0.00 40 ASP A C 14
ATOM 15689 O O . ASP A 1 40 ? 4.026 -3.087 -3.659 1.00 0.00 40 ASP A O 14
ATOM 15698 N N . CYS A 1 41 ? 1.926 -2.967 -2.861 1.00 0.00 41 CYS A N 14
ATOM 15699 C CA . CYS A 1 41 ? 1.683 -1.632 -3.392 1.00 0.00 41 CYS A CA 14
ATOM 15700 C C . CYS A 1 41 ? 2.363 -0.572 -2.531 1.00 0.00 41 CYS A C 14
ATOM 15701 O O . CYS A 1 41 ? 2.766 0.481 -3.026 1.00 0.00 41 CYS A O 14
ATOM 15708 N N . PHE A 1 42 ? 2.487 -0.857 -1.239 1.00 0.00 42 PHE A N 14
ATOM 15709 C CA . PHE A 1 42 ? 3.118 0.071 -0.308 1.00 0.00 42 PHE A CA 14
ATOM 15710 C C . PHE A 1 42 ? 4.638 -0.045 -0.371 1.00 0.00 42 PHE A C 14
ATOM 15711 O O . PHE A 1 42 ? 5.319 -0.001 0.654 1.00 0.00 42 PHE A O 14
ATOM 15728 N N . VAL A 1 43 ? 5.165 -0.192 -1.582 1.00 0.00 43 VAL A N 14
ATOM 15729 C CA . VAL A 1 43 ? 6.604 -0.314 -1.781 1.00 0.00 43 VAL A CA 14
ATOM 15730 C C . VAL A 1 43 ? 7.164 0.906 -2.504 1.00 0.00 43 VAL A C 14
ATOM 15731 O O . VAL A 1 43 ? 6.414 1.728 -3.031 1.00 0.00 43 VAL A O 14
ATOM 15744 N N . CYS A 1 44 ? 8.488 1.017 -2.528 1.00 0.00 44 CYS A N 14
ATOM 15745 C CA . CYS A 1 44 ? 9.151 2.136 -3.187 1.00 0.00 44 CYS A CA 14
ATOM 15746 C C . CYS A 1 44 ? 8.564 2.374 -4.575 1.00 0.00 44 CYS A C 14
ATOM 15747 O O . CYS A 1 44 ? 7.841 1.533 -5.107 1.00 0.00 44 CYS A O 14
ATOM 15754 N N . ALA A 1 45 ? 8.881 3.527 -5.155 1.00 0.00 45 ALA A N 14
ATOM 15755 C CA . ALA A 1 45 ? 8.387 3.876 -6.481 1.00 0.00 45 ALA A CA 14
ATOM 15756 C C . ALA A 1 45 ? 9.462 3.661 -7.541 1.00 0.00 45 ALA A C 14
ATOM 15757 O O . ALA A 1 45 ? 9.159 3.348 -8.692 1.00 0.00 45 ALA A O 14
ATOM 15764 N N . VAL A 1 46 ? 10.720 3.833 -7.145 1.00 0.00 46 VAL A N 14
ATOM 15765 C CA . VAL A 1 46 ? 11.840 3.657 -8.061 1.00 0.00 46 VAL A CA 14
ATOM 15766 C C . VAL A 1 46 ? 12.246 2.190 -8.159 1.00 0.00 46 VAL A C 14
ATOM 15767 O O . VAL A 1 46 ? 12.035 1.544 -9.185 1.00 0.00 46 VAL A O 14
ATOM 15780 N N . CYS A 1 47 ? 12.828 1.671 -7.084 1.00 0.00 47 CYS A N 14
ATOM 15781 C CA . CYS A 1 47 ? 13.264 0.280 -7.046 1.00 0.00 47 CYS A CA 14
ATOM 15782 C C . CYS A 1 47 ? 12.087 -0.652 -6.771 1.00 0.00 47 CYS A C 14
ATOM 15783 O O . CYS A 1 47 ? 12.141 -1.844 -7.074 1.00 0.00 47 CYS A O 14
ATOM 15790 N N . ARG A 1 48 ? 11.024 -0.099 -6.194 1.00 0.00 48 ARG A N 14
ATOM 15791 C CA . ARG A 1 48 ? 9.835 -0.880 -5.876 1.00 0.00 48 ARG A CA 14
ATOM 15792 C C . ARG A 1 48 ? 10.168 -2.005 -4.902 1.00 0.00 48 ARG A C 14
ATOM 15793 O O . ARG A 1 48 ? 9.682 -3.128 -5.044 1.00 0.00 48 ARG A O 14
ATOM 15814 N N . LEU A 1 49 ? 10.999 -1.698 -3.912 1.00 0.00 49 LEU A N 14
ATOM 15815 C CA . LEU A 1 49 ? 11.397 -2.683 -2.913 1.00 0.00 49 LEU A CA 14
ATOM 15816 C C . LEU A 1 49 ? 10.618 -2.490 -1.616 1.00 0.00 49 LEU A C 14
ATOM 15817 O O . LEU A 1 49 ? 10.404 -1.370 -1.152 1.00 0.00 49 LEU A O 14
ATOM 15833 N N . PRO A 1 50 ? 10.183 -3.608 -1.015 1.00 0.00 50 PRO A N 14
ATOM 15834 C CA . PRO A 1 50 ? 9.423 -3.588 0.238 1.00 0.00 50 PRO A CA 14
ATOM 15835 C C . PRO A 1 50 ? 10.277 -3.163 1.428 1.00 0.00 50 PRO A C 14
ATOM 15836 O O . PRO A 1 50 ? 11.246 -3.835 1.780 1.00 0.00 50 PRO A O 14
ATOM 15847 N N . PHE A 1 51 ? 9.911 -2.044 2.043 1.00 0.00 51 PHE A N 14
ATOM 15848 C CA . PHE A 1 51 ? 10.644 -1.529 3.193 1.00 0.00 51 PHE A CA 14
ATOM 15849 C C . PHE A 1 51 ? 10.572 -2.504 4.365 1.00 0.00 51 PHE A C 14
ATOM 15850 O O . PHE A 1 51 ? 9.503 -2.789 4.903 1.00 0.00 51 PHE A O 14
ATOM 15867 N N . PRO A 1 52 ? 11.739 -3.029 4.769 1.00 0.00 52 PRO A N 14
ATOM 15868 C CA . PRO A 1 52 ? 11.835 -3.980 5.880 1.00 0.00 52 PRO A CA 14
ATOM 15869 C C . PRO A 1 52 ? 11.549 -3.327 7.229 1.00 0.00 52 PRO A C 14
ATOM 15870 O O . PRO A 1 52 ? 11.451 -2.105 7.346 1.00 0.00 52 PRO A O 14
ATOM 15881 N N . PRO A 1 53 ? 11.413 -4.158 8.272 1.00 0.00 53 PRO A N 14
ATOM 15882 C CA . PRO A 1 53 ? 11.138 -3.684 9.632 1.00 0.00 53 PRO A CA 14
ATOM 15883 C C . PRO A 1 53 ? 12.328 -2.954 10.243 1.00 0.00 53 PRO A C 14
ATOM 15884 O O . PRO A 1 53 ? 12.297 -2.563 11.409 1.00 0.00 53 PRO A O 14
ATOM 15895 N N . GLY A 1 54 ? 13.378 -2.772 9.447 1.00 0.00 54 GLY A N 14
ATOM 15896 C CA . GLY A 1 54 ? 14.564 -2.088 9.929 1.00 0.00 54 GLY A CA 14
ATOM 15897 C C . GLY A 1 54 ? 14.811 -0.778 9.208 1.00 0.00 54 GLY A C 14
ATOM 15898 O O . GLY A 1 54 ? 14.842 0.284 9.829 1.00 0.00 54 GLY A O 14
ATOM 15902 N N . ASP A 1 55 ? 14.988 -0.852 7.893 1.00 0.00 55 ASP A N 14
ATOM 15903 C CA . ASP A 1 55 ? 15.234 0.338 7.087 1.00 0.00 55 ASP A CA 14
ATOM 15904 C C . ASP A 1 55 ? 14.191 1.413 7.372 1.00 0.00 55 ASP A C 14
ATOM 15905 O O . ASP A 1 55 ? 13.205 1.166 8.067 1.00 0.00 55 ASP A O 14
ATOM 15914 N N . ARG A 1 56 ? 14.416 2.607 6.833 1.00 0.00 56 ARG A N 14
ATOM 15915 C CA . ARG A 1 56 ? 13.496 3.721 7.032 1.00 0.00 56 ARG A CA 14
ATOM 15916 C C . ARG A 1 56 ? 12.791 4.083 5.728 1.00 0.00 56 ARG A C 14
ATOM 15917 O O . ARG A 1 56 ? 13.327 3.871 4.640 1.00 0.00 56 ARG A O 14
ATOM 15938 N N . VAL A 1 57 ? 11.584 4.629 5.846 1.00 0.00 57 VAL A N 14
ATOM 15939 C CA . VAL A 1 57 ? 10.805 5.020 4.678 1.00 0.00 57 VAL A CA 14
ATOM 15940 C C . VAL A 1 57 ? 10.687 6.537 4.579 1.00 0.00 57 VAL A C 14
ATOM 15941 O O . VAL A 1 57 ? 10.574 7.230 5.591 1.00 0.00 57 VAL A O 14
ATOM 15954 N N . THR A 1 58 ? 10.713 7.049 3.353 1.00 0.00 58 THR A N 14
ATOM 15955 C CA . THR A 1 58 ? 10.610 8.484 3.121 1.00 0.00 58 THR A CA 14
ATOM 15956 C C . THR A 1 58 ? 9.275 8.843 2.478 1.00 0.00 58 THR A C 14
ATOM 15957 O O . THR A 1 58 ? 8.924 8.320 1.420 1.00 0.00 58 THR A O 14
ATOM 15968 N N . PHE A 1 59 ? 8.534 9.738 3.123 1.00 0.00 59 PHE A N 14
ATOM 15969 C CA . PHE A 1 59 ? 7.236 10.166 2.614 1.00 0.00 59 PHE A CA 14
ATOM 15970 C C . PHE A 1 59 ? 7.386 11.370 1.689 1.00 0.00 59 PHE A C 14
ATOM 15971 O O . PHE A 1 59 ? 7.735 12.465 2.129 1.00 0.00 59 PHE A O 14
ATOM 15988 N N . ASN A 1 60 ? 7.119 11.159 0.404 1.00 0.00 60 ASN A N 14
ATOM 15989 C CA . ASN A 1 60 ? 7.225 12.226 -0.584 1.00 0.00 60 ASN A CA 14
ATOM 15990 C C . ASN A 1 60 ? 5.868 12.516 -1.219 1.00 0.00 60 ASN A C 14
ATOM 15991 O O . ASN A 1 60 ? 5.460 11.850 -2.170 1.00 0.00 60 ASN A O 14
ATOM 16002 N N . GLY A 1 61 ? 5.173 13.516 -0.685 1.00 0.00 61 GLY A N 14
ATOM 16003 C CA . GLY A 1 61 ? 3.870 13.877 -1.212 1.00 0.00 61 GLY A CA 14
ATOM 16004 C C . GLY A 1 61 ? 2.833 12.796 -0.986 1.00 0.00 61 GLY A C 14
ATOM 16005 O O . GLY A 1 61 ? 2.168 12.768 0.051 1.00 0.00 61 GLY A O 14
ATOM 16009 N N . LYS A 1 62 ? 2.691 11.901 -1.958 1.00 0.00 62 LYS A N 14
ATOM 16010 C CA . LYS A 1 62 ? 1.727 10.812 -1.862 1.00 0.00 62 LYS A CA 14
ATOM 16011 C C . LYS A 1 62 ? 2.425 9.458 -1.944 1.00 0.00 62 LYS A C 14
ATOM 16012 O O . LYS A 1 62 ? 1.941 8.466 -1.400 1.00 0.00 62 LYS A O 14
ATOM 16031 N N . GLU A 1 63 ? 3.566 9.427 -2.626 1.00 0.00 63 GLU A N 14
ATOM 16032 C CA . GLU A 1 63 ? 4.330 8.194 -2.778 1.00 0.00 63 GLU A CA 14
ATOM 16033 C C . GLU A 1 63 ? 5.470 8.133 -1.765 1.00 0.00 63 GLU A C 14
ATOM 16034 O O . GLU A 1 63 ? 5.892 9.157 -1.226 1.00 0.00 63 GLU A O 14
ATOM 16046 N N . CYS A 1 64 ? 5.964 6.926 -1.512 1.00 0.00 64 CYS A N 14
ATOM 16047 C CA . CYS A 1 64 ? 7.054 6.729 -0.563 1.00 0.00 64 CYS A CA 14
ATOM 16048 C C . CYS A 1 64 ? 8.261 6.095 -1.245 1.00 0.00 64 CYS A C 14
ATOM 16049 O O . CYS A 1 64 ? 8.124 5.142 -2.012 1.00 0.00 64 CYS A O 14
ATOM 16057 N N . MET A 1 65 ? 9.444 6.632 -0.963 1.00 0.00 65 MET A N 14
ATOM 16058 C CA . MET A 1 65 ? 10.676 6.118 -1.551 1.00 0.00 65 MET A CA 14
ATOM 16059 C C . MET A 1 65 ? 11.683 5.748 -0.466 1.00 0.00 65 MET A C 14
ATOM 16060 O O . MET A 1 65 ? 11.848 6.474 0.515 1.00 0.00 65 MET A O 14
ATOM 16074 N N . CYS A 1 66 ? 12.353 4.616 -0.648 1.00 0.00 66 CYS A N 14
ATOM 16075 C CA . CYS A 1 66 ? 13.343 4.149 0.315 1.00 0.00 66 CYS A CA 14
ATOM 16076 C C . CYS A 1 66 ? 14.467 5.168 0.477 1.00 0.00 66 CYS A C 14
ATOM 16077 O O . CYS A 1 66 ? 14.606 6.086 -0.330 1.00 0.00 66 CYS A O 14
ATOM 16084 N N . GLN A 1 67 ? 15.265 4.998 1.526 1.00 0.00 67 GLN A N 14
ATOM 16085 C CA . GLN A 1 67 ? 16.376 5.903 1.794 1.00 0.00 67 GLN A CA 14
ATOM 16086 C C . GLN A 1 67 ? 17.440 5.797 0.706 1.00 0.00 67 GLN A C 14
ATOM 16087 O O . GLN A 1 67 ? 18.082 6.786 0.351 1.00 0.00 67 GLN A O 14
ATOM 16101 N N . LYS A 1 68 ? 17.621 4.591 0.178 1.00 0.00 68 LYS A N 14
ATOM 16102 C CA . LYS A 1 68 ? 18.606 4.355 -0.871 1.00 0.00 68 LYS A CA 14
ATOM 16103 C C . LYS A 1 68 ? 18.351 5.262 -2.070 1.00 0.00 68 LYS A C 14
ATOM 16104 O O . LYS A 1 68 ? 19.282 5.834 -2.638 1.00 0.00 68 LYS A O 14
ATOM 16123 N N . CYS A 1 69 ? 17.085 5.391 -2.451 1.00 0.00 69 CYS A N 14
ATOM 16124 C CA . CYS A 1 69 ? 16.707 6.230 -3.582 1.00 0.00 69 CYS A CA 14
ATOM 16125 C C . CYS A 1 69 ? 16.581 7.690 -3.158 1.00 0.00 69 CYS A C 14
ATOM 16126 O O . CYS A 1 69 ? 17.056 8.591 -3.850 1.00 0.00 69 CYS A O 14
ATOM 16133 N N . SER A 1 70 ? 15.938 7.916 -2.017 1.00 0.00 70 SER A N 14
ATOM 16134 C CA . SER A 1 70 ? 15.747 9.267 -1.502 1.00 0.00 70 SER A CA 14
ATOM 16135 C C . SER A 1 70 ? 16.995 10.116 -1.727 1.00 0.00 70 SER A C 14
ATOM 16136 O O . SER A 1 70 ? 16.937 11.169 -2.363 1.00 0.00 70 SER A O 14
ATOM 16144 N N . LEU A 1 71 ? 18.121 9.651 -1.199 1.00 0.00 71 LEU A N 14
ATOM 16145 C CA . LEU A 1 71 ? 19.385 10.366 -1.341 1.00 0.00 71 LEU A CA 14
ATOM 16146 C C . LEU A 1 71 ? 19.880 10.317 -2.783 1.00 0.00 71 LEU A C 14
ATOM 16147 O O . LEU A 1 71 ? 19.530 9.424 -3.555 1.00 0.00 71 LEU A O 14
ATOM 16163 N N . PRO A 1 72 ? 20.715 11.298 -3.156 1.00 0.00 72 PRO A N 14
ATOM 16164 C CA . PRO A 1 72 ? 21.278 11.387 -4.506 1.00 0.00 72 PRO A CA 14
ATOM 16165 C C . PRO A 1 72 ? 22.293 10.284 -4.786 1.00 0.00 72 PRO A C 14
ATOM 16166 O O . PRO A 1 72 ? 22.993 9.827 -3.882 1.00 0.00 72 PRO A O 14
ATOM 16177 N N . VAL A 1 73 ? 22.367 9.859 -6.043 1.00 0.00 73 VAL A N 14
ATOM 16178 C CA . VAL A 1 73 ? 23.297 8.809 -6.442 1.00 0.00 73 VAL A CA 14
ATOM 16179 C C . VAL A 1 73 ? 24.165 9.259 -7.612 1.00 0.00 73 VAL A C 14
ATOM 16180 O O . VAL A 1 73 ? 23.707 9.984 -8.495 1.00 0.00 73 VAL A O 14
ATOM 16193 N N . SER A 1 74 ? 25.421 8.824 -7.612 1.00 0.00 74 SER A N 14
ATOM 16194 C CA . SER A 1 74 ? 26.355 9.184 -8.672 1.00 0.00 74 SER A CA 14
ATOM 16195 C C . SER A 1 74 ? 25.690 9.076 -10.041 1.00 0.00 74 SER A C 14
ATOM 16196 O O . SER A 1 74 ? 25.921 9.904 -10.923 1.00 0.00 74 SER A O 14
ATOM 16204 N N . VAL A 1 75 ? 24.864 8.049 -10.211 1.00 0.00 75 VAL A N 14
ATOM 16205 C CA . VAL A 1 75 ? 24.164 7.832 -11.472 1.00 0.00 75 VAL A CA 14
ATOM 16206 C C . VAL A 1 75 ? 22.801 8.515 -11.469 1.00 0.00 75 VAL A C 14
ATOM 16207 O O . VAL A 1 75 ? 21.993 8.306 -10.564 1.00 0.00 75 VAL A O 14
ATOM 16220 N N . SER A 1 76 ? 22.552 9.332 -12.487 1.00 0.00 76 SER A N 14
ATOM 16221 C CA . SER A 1 76 ? 21.288 10.049 -12.601 1.00 0.00 76 SER A CA 14
ATOM 16222 C C . SER A 1 76 ? 20.108 9.112 -12.357 1.00 0.00 76 SER A C 14
ATOM 16223 O O . SER A 1 76 ? 19.287 9.347 -11.472 1.00 0.00 76 SER A O 14
ATOM 16231 N N . GLY A 1 77 ? 20.032 8.048 -13.150 1.00 0.00 77 GLY A N 14
ATOM 16232 C CA . GLY A 1 77 ? 18.951 7.091 -13.006 1.00 0.00 77 GLY A CA 14
ATOM 16233 C C . GLY A 1 77 ? 18.134 6.943 -14.274 1.00 0.00 77 GLY A C 14
ATOM 16234 O O . GLY A 1 77 ? 18.123 7.822 -15.137 1.00 0.00 77 GLY A O 14
ATOM 16238 N N . PRO A 1 78 ? 17.431 5.808 -14.401 1.00 0.00 78 PRO A N 14
ATOM 16239 C CA . PRO A 1 78 ? 16.596 5.520 -15.571 1.00 0.00 78 PRO A CA 14
ATOM 16240 C C . PRO A 1 78 ? 15.358 6.408 -15.632 1.00 0.00 78 PRO A C 14
ATOM 16241 O O . PRO A 1 78 ? 14.522 6.265 -16.524 1.00 0.00 78 PRO A O 14
ATOM 16252 N N . SER A 1 79 ? 15.247 7.326 -14.677 1.00 0.00 79 SER A N 14
ATOM 16253 C CA . SER A 1 79 ? 14.108 8.236 -14.620 1.00 0.00 79 SER A CA 14
ATOM 16254 C C . SER A 1 79 ? 13.779 8.781 -16.006 1.00 0.00 79 SER A C 14
ATOM 16255 O O . SER A 1 79 ? 14.339 9.788 -16.439 1.00 0.00 79 SER A O 14
ATOM 16263 N N . SER A 1 80 ? 12.865 8.108 -16.698 1.00 0.00 80 SER A N 14
ATOM 16264 C CA . SER A 1 80 ? 12.462 8.521 -18.037 1.00 0.00 80 SER A CA 14
ATOM 16265 C C . SER A 1 80 ? 10.946 8.668 -18.128 1.00 0.00 80 SER A C 14
ATOM 16266 O O . SER A 1 80 ? 10.248 7.755 -18.566 1.00 0.00 80 SER A O 14
ATOM 16274 N N . GLY A 1 81 ? 10.444 9.826 -17.710 1.00 0.00 81 GLY A N 14
ATOM 16275 C CA . GLY A 1 81 ? 9.014 10.073 -17.751 1.00 0.00 81 GLY A CA 14
ATOM 16276 C C . GLY A 1 81 ? 8.634 11.389 -17.104 1.00 0.00 81 GLY A C 14
ATOM 16277 O O . GLY A 1 81 ? 7.686 11.420 -16.321 1.00 0.00 81 GLY A O 14
ATOM 16283 N N . GLY A 1 1 ? -19.749 -26.212 -17.834 1.00 0.00 1 GLY A N 15
ATOM 16284 C CA . GLY A 1 1 ? -19.996 -25.640 -16.523 1.00 0.00 1 GLY A CA 15
ATOM 16285 C C . GLY A 1 1 ? -20.175 -24.136 -16.572 1.00 0.00 1 GLY A C 15
ATOM 16286 O O . GLY A 1 1 ? -19.828 -23.494 -17.563 1.00 0.00 1 GLY A O 15
ATOM 16290 N N . SER A 1 2 ? -20.719 -23.571 -15.498 1.00 0.00 2 SER A N 15
ATOM 16291 C CA . SER A 1 2 ? -20.949 -22.133 -15.424 1.00 0.00 2 SER A CA 15
ATOM 16292 C C . SER A 1 2 ? -20.827 -21.637 -13.987 1.00 0.00 2 SER A C 15
ATOM 16293 O O . SER A 1 2 ? -21.080 -22.380 -13.039 1.00 0.00 2 SER A O 15
ATOM 16301 N N . SER A 1 3 ? -20.439 -20.375 -13.834 1.00 0.00 3 SER A N 15
ATOM 16302 C CA . SER A 1 3 ? -20.280 -19.778 -12.513 1.00 0.00 3 SER A CA 15
ATOM 16303 C C . SER A 1 3 ? -20.941 -18.405 -12.454 1.00 0.00 3 SER A C 15
ATOM 16304 O O . SER A 1 3 ? -20.707 -17.553 -13.310 1.00 0.00 3 SER A O 15
ATOM 16312 N N . GLY A 1 4 ? -21.769 -18.197 -11.434 1.00 0.00 4 GLY A N 15
ATOM 16313 C CA . GLY A 1 4 ? -22.452 -16.926 -11.281 1.00 0.00 4 GLY A CA 15
ATOM 16314 C C . GLY A 1 4 ? -23.570 -16.988 -10.260 1.00 0.00 4 GLY A C 15
ATOM 16315 O O . GLY A 1 4 ? -24.747 -17.026 -10.619 1.00 0.00 4 GLY A O 15
ATOM 16319 N N . SER A 1 5 ? -23.203 -17.000 -8.982 1.00 0.00 5 SER A N 15
ATOM 16320 C CA . SER A 1 5 ? -24.184 -17.063 -7.905 1.00 0.00 5 SER A CA 15
ATOM 16321 C C . SER A 1 5 ? -24.798 -15.691 -7.648 1.00 0.00 5 SER A C 15
ATOM 16322 O O . SER A 1 5 ? -24.091 -14.687 -7.570 1.00 0.00 5 SER A O 15
ATOM 16330 N N . SER A 1 6 ? -26.121 -15.656 -7.517 1.00 0.00 6 SER A N 15
ATOM 16331 C CA . SER A 1 6 ? -26.832 -14.407 -7.272 1.00 0.00 6 SER A CA 15
ATOM 16332 C C . SER A 1 6 ? -26.722 -13.998 -5.807 1.00 0.00 6 SER A C 15
ATOM 16333 O O . SER A 1 6 ? -26.281 -14.778 -4.964 1.00 0.00 6 SER A O 15
ATOM 16341 N N . GLY A 1 7 ? -27.126 -12.766 -5.511 1.00 0.00 7 GLY A N 15
ATOM 16342 C CA . GLY A 1 7 ? -27.066 -12.272 -4.147 1.00 0.00 7 GLY A CA 15
ATOM 16343 C C . GLY A 1 7 ? -25.677 -11.803 -3.762 1.00 0.00 7 GLY A C 15
ATOM 16344 O O . GLY A 1 7 ? -24.932 -12.523 -3.097 1.00 0.00 7 GLY A O 15
ATOM 16348 N N . LEU A 1 8 ? -25.326 -10.592 -4.182 1.00 0.00 8 LEU A N 15
ATOM 16349 C CA . LEU A 1 8 ? -24.016 -10.027 -3.879 1.00 0.00 8 LEU A CA 15
ATOM 16350 C C . LEU A 1 8 ? -24.139 -8.854 -2.911 1.00 0.00 8 LEU A C 15
ATOM 16351 O O . LEU A 1 8 ? -23.458 -7.840 -3.060 1.00 0.00 8 LEU A O 15
ATOM 16367 N N . ASP A 1 9 ? -25.010 -9.002 -1.919 1.00 0.00 9 ASP A N 15
ATOM 16368 C CA . ASP A 1 9 ? -25.221 -7.957 -0.925 1.00 0.00 9 ASP A CA 15
ATOM 16369 C C . ASP A 1 9 ? -24.161 -8.027 0.170 1.00 0.00 9 ASP A C 15
ATOM 16370 O O . ASP A 1 9 ? -23.740 -7.002 0.707 1.00 0.00 9 ASP A O 15
ATOM 16379 N N . TYR A 1 10 ? -23.735 -9.242 0.497 1.00 0.00 10 TYR A N 15
ATOM 16380 C CA . TYR A 1 10 ? -22.727 -9.446 1.530 1.00 0.00 10 TYR A CA 15
ATOM 16381 C C . TYR A 1 10 ? -21.598 -8.429 1.398 1.00 0.00 10 TYR A C 15
ATOM 16382 O O . TYR A 1 10 ? -21.094 -7.913 2.396 1.00 0.00 10 TYR A O 15
ATOM 16400 N N . GLN A 1 11 ? -21.207 -8.146 0.160 1.00 0.00 11 GLN A N 15
ATOM 16401 C CA . GLN A 1 11 ? -20.137 -7.190 -0.103 1.00 0.00 11 GLN A CA 15
ATOM 16402 C C . GLN A 1 11 ? -20.405 -5.865 0.603 1.00 0.00 11 GLN A C 15
ATOM 16403 O O . GLN A 1 11 ? -19.485 -5.227 1.115 1.00 0.00 11 GLN A O 15
ATOM 16417 N N . ARG A 1 12 ? -21.670 -5.457 0.625 1.00 0.00 12 ARG A N 15
ATOM 16418 C CA . ARG A 1 12 ? -22.058 -4.207 1.267 1.00 0.00 12 ARG A CA 15
ATOM 16419 C C . ARG A 1 12 ? -21.164 -3.912 2.468 1.00 0.00 12 ARG A C 15
ATOM 16420 O O . ARG A 1 12 ? -20.840 -2.756 2.746 1.00 0.00 12 ARG A O 15
ATOM 16441 N N . LEU A 1 13 ? -20.768 -4.964 3.177 1.00 0.00 13 LEU A N 15
ATOM 16442 C CA . LEU A 1 13 ? -19.911 -4.818 4.349 1.00 0.00 13 LEU A CA 15
ATOM 16443 C C . LEU A 1 13 ? -18.836 -3.763 4.109 1.00 0.00 13 LEU A C 15
ATOM 16444 O O . LEU A 1 13 ? -18.550 -3.402 2.968 1.00 0.00 13 LEU A O 15
ATOM 16460 N N . TYR A 1 14 ? -18.242 -3.275 5.193 1.00 0.00 14 TYR A N 15
ATOM 16461 C CA . TYR A 1 14 ? -17.198 -2.261 5.101 1.00 0.00 14 TYR A CA 15
ATOM 16462 C C . TYR A 1 14 ? -16.318 -2.495 3.877 1.00 0.00 14 TYR A C 15
ATOM 16463 O O . TYR A 1 14 ? -16.157 -1.612 3.036 1.00 0.00 14 TYR A O 15
ATOM 16481 N N . GLY A 1 15 ? -15.751 -3.694 3.784 1.00 0.00 15 GLY A N 15
ATOM 16482 C CA . GLY A 1 15 ? -14.894 -4.025 2.661 1.00 0.00 15 GLY A CA 15
ATOM 16483 C C . GLY A 1 15 ? -13.729 -3.065 2.518 1.00 0.00 15 GLY A C 15
ATOM 16484 O O . GLY A 1 15 ? -13.919 -1.886 2.218 1.00 0.00 15 GLY A O 15
ATOM 16488 N N . THR A 1 16 ? -12.518 -3.570 2.734 1.00 0.00 16 THR A N 15
ATOM 16489 C CA . THR A 1 16 ? -11.318 -2.750 2.630 1.00 0.00 16 THR A CA 15
ATOM 16490 C C . THR A 1 16 ? -10.753 -2.779 1.215 1.00 0.00 16 THR A C 15
ATOM 16491 O O . THR A 1 16 ? -10.393 -3.839 0.702 1.00 0.00 16 THR A O 15
ATOM 16502 N N . ARG A 1 17 ? -10.677 -1.609 0.589 1.00 0.00 17 ARG A N 15
ATOM 16503 C CA . ARG A 1 17 ? -10.155 -1.502 -0.768 1.00 0.00 17 ARG A CA 15
ATOM 16504 C C . ARG A 1 17 ? -8.830 -0.745 -0.783 1.00 0.00 17 ARG A C 15
ATOM 16505 O O . ARG A 1 17 ? -8.751 0.398 -0.333 1.00 0.00 17 ARG A O 15
ATOM 16526 N N . CYS A 1 18 ? -7.792 -1.392 -1.303 1.00 0.00 18 CYS A N 15
ATOM 16527 C CA . CYS A 1 18 ? -6.470 -0.782 -1.376 1.00 0.00 18 CYS A CA 15
ATOM 16528 C C . CYS A 1 18 ? -6.542 0.599 -2.021 1.00 0.00 18 CYS A C 15
ATOM 16529 O O . CYS A 1 18 ? -7.067 0.754 -3.124 1.00 0.00 18 CYS A O 15
ATOM 16536 N N . PHE A 1 19 ? -6.012 1.600 -1.326 1.00 0.00 19 PHE A N 15
ATOM 16537 C CA . PHE A 1 19 ? -6.017 2.968 -1.830 1.00 0.00 19 PHE A CA 15
ATOM 16538 C C . PHE A 1 19 ? -4.839 3.205 -2.771 1.00 0.00 19 PHE A C 15
ATOM 16539 O O . PHE A 1 19 ? -4.302 4.310 -2.844 1.00 0.00 19 PHE A O 15
ATOM 16556 N N . SER A 1 20 ? -4.442 2.159 -3.488 1.00 0.00 20 SER A N 15
ATOM 16557 C CA . SER A 1 20 ? -3.325 2.251 -4.421 1.00 0.00 20 SER A CA 15
ATOM 16558 C C . SER A 1 20 ? -3.712 1.694 -5.787 1.00 0.00 20 SER A C 15
ATOM 16559 O O . SER A 1 20 ? -3.649 2.395 -6.797 1.00 0.00 20 SER A O 15
ATOM 16567 N N . CYS A 1 21 ? -4.112 0.427 -5.811 1.00 0.00 21 CYS A N 15
ATOM 16568 C CA . CYS A 1 21 ? -4.509 -0.227 -7.052 1.00 0.00 21 CYS A CA 15
ATOM 16569 C C . CYS A 1 21 ? -6.028 -0.270 -7.183 1.00 0.00 21 CYS A C 15
ATOM 16570 O O . CYS A 1 21 ? -6.562 -0.604 -8.241 1.00 0.00 21 CYS A O 15
ATOM 16577 N N . ASP A 1 22 ? -6.719 0.070 -6.100 1.00 0.00 22 ASP A N 15
ATOM 16578 C CA . ASP A 1 22 ? -8.178 0.073 -6.094 1.00 0.00 22 ASP A CA 15
ATOM 16579 C C . ASP A 1 22 ? -8.723 -1.352 -6.119 1.00 0.00 22 ASP A C 15
ATOM 16580 O O . ASP A 1 22 ? -9.626 -1.666 -6.894 1.00 0.00 22 ASP A O 15
ATOM 16589 N N . GLN A 1 23 ? -8.168 -2.208 -5.267 1.00 0.00 23 GLN A N 15
ATOM 16590 C CA . GLN A 1 23 ? -8.598 -3.599 -5.194 1.00 0.00 23 GLN A CA 15
ATOM 16591 C C . GLN A 1 23 ? -8.848 -4.016 -3.748 1.00 0.00 23 GLN A C 15
ATOM 16592 O O . GLN A 1 23 ? -8.107 -3.631 -2.843 1.00 0.00 23 GLN A O 15
ATOM 16606 N N . PHE A 1 24 ? -9.896 -4.806 -3.538 1.00 0.00 24 PHE A N 15
ATOM 16607 C CA . PHE A 1 24 ? -10.244 -5.274 -2.201 1.00 0.00 24 PHE A CA 15
ATOM 16608 C C . PHE A 1 24 ? -9.121 -6.122 -1.612 1.00 0.00 24 PHE A C 15
ATOM 16609 O O . PHE A 1 24 ? -8.760 -7.163 -2.163 1.00 0.00 24 PHE A O 15
ATOM 16626 N N . ILE A 1 25 ? -8.572 -5.669 -0.490 1.00 0.00 25 ILE A N 15
ATOM 16627 C CA . ILE A 1 25 ? -7.490 -6.385 0.174 1.00 0.00 25 ILE A CA 15
ATOM 16628 C C . ILE A 1 25 ? -8.029 -7.532 1.022 1.00 0.00 25 ILE A C 15
ATOM 16629 O O . ILE A 1 25 ? -8.505 -7.321 2.137 1.00 0.00 25 ILE A O 15
ATOM 16645 N N . GLU A 1 26 ? -7.950 -8.746 0.485 1.00 0.00 26 GLU A N 15
ATOM 16646 C CA . GLU A 1 26 ? -8.429 -9.926 1.194 1.00 0.00 26 GLU A CA 15
ATOM 16647 C C . GLU A 1 26 ? -7.347 -10.486 2.114 1.00 0.00 26 GLU A C 15
ATOM 16648 O O . GLU A 1 26 ? -6.155 -10.310 1.867 1.00 0.00 26 GLU A O 15
ATOM 16660 N N . GLY A 1 27 ? -7.774 -11.161 3.177 1.00 0.00 27 GLY A N 15
ATOM 16661 C CA . GLY A 1 27 ? -6.830 -11.735 4.118 1.00 0.00 27 GLY A CA 15
ATOM 16662 C C . GLY A 1 27 ? -6.377 -10.738 5.167 1.00 0.00 27 GLY A C 15
ATOM 16663 O O . GLY A 1 27 ? -6.954 -10.663 6.251 1.00 0.00 27 GLY A O 15
ATOM 16667 N N . GLU A 1 28 ? -5.340 -9.972 4.843 1.00 0.00 28 GLU A N 15
ATOM 16668 C CA . GLU A 1 28 ? -4.809 -8.976 5.767 1.00 0.00 28 GLU A CA 15
ATOM 16669 C C . GLU A 1 28 ? -4.526 -7.661 5.047 1.00 0.00 28 GLU A C 15
ATOM 16670 O O . GLU A 1 28 ? -4.188 -7.649 3.863 1.00 0.00 28 GLU A O 15
ATOM 16682 N N . VAL A 1 29 ? -4.667 -6.555 5.770 1.00 0.00 29 VAL A N 15
ATOM 16683 C CA . VAL A 1 29 ? -4.426 -5.234 5.201 1.00 0.00 29 VAL A CA 15
ATOM 16684 C C . VAL A 1 29 ? -3.432 -4.445 6.045 1.00 0.00 29 VAL A C 15
ATOM 16685 O O . VAL A 1 29 ? -3.326 -4.652 7.254 1.00 0.00 29 VAL A O 15
ATOM 16698 N N . VAL A 1 30 ? -2.705 -3.538 5.400 1.00 0.00 30 VAL A N 15
ATOM 16699 C CA . VAL A 1 30 ? -1.719 -2.716 6.092 1.00 0.00 30 VAL A CA 15
ATOM 16700 C C . VAL A 1 30 ? -2.214 -1.283 6.251 1.00 0.00 30 VAL A C 15
ATOM 16701 O O . VAL A 1 30 ? -2.200 -0.501 5.300 1.00 0.00 30 VAL A O 15
ATOM 16714 N N . SER A 1 31 ? -2.650 -0.944 7.460 1.00 0.00 31 SER A N 15
ATOM 16715 C CA . SER A 1 31 ? -3.152 0.395 7.744 1.00 0.00 31 SER A CA 15
ATOM 16716 C C . SER A 1 31 ? -2.007 1.400 7.823 1.00 0.00 31 SER A C 15
ATOM 16717 O O . SER A 1 31 ? -1.164 1.327 8.716 1.00 0.00 31 SER A O 15
ATOM 16725 N N . ALA A 1 32 ? -1.984 2.337 6.881 1.00 0.00 32 ALA A N 15
ATOM 16726 C CA . ALA A 1 32 ? -0.944 3.358 6.844 1.00 0.00 32 ALA A CA 15
ATOM 16727 C C . ALA A 1 32 ? -1.536 4.735 6.562 1.00 0.00 32 ALA A C 15
ATOM 16728 O O . ALA A 1 32 ? -2.475 4.869 5.775 1.00 0.00 32 ALA A O 15
ATOM 16735 N N . LEU A 1 33 ? -0.983 5.755 7.208 1.00 0.00 33 LEU A N 15
ATOM 16736 C CA . LEU A 1 33 ? -1.457 7.123 7.027 1.00 0.00 33 LEU A CA 15
ATOM 16737 C C . LEU A 1 33 ? -2.981 7.170 6.990 1.00 0.00 33 LEU A C 15
ATOM 16738 O O . LEU A 1 33 ? -3.571 7.838 6.142 1.00 0.00 33 LEU A O 15
ATOM 16754 N N . GLY A 1 34 ? -3.614 6.458 7.918 1.00 0.00 34 GLY A N 15
ATOM 16755 C CA . GLY A 1 34 ? -5.064 6.434 7.974 1.00 0.00 34 GLY A CA 15
ATOM 16756 C C . GLY A 1 34 ? -5.685 5.904 6.698 1.00 0.00 34 GLY A C 15
ATOM 16757 O O . GLY A 1 34 ? -6.734 6.381 6.263 1.00 0.00 34 GLY A O 15
ATOM 16761 N N . LYS A 1 35 ? -5.037 4.914 6.093 1.00 0.00 35 LYS A N 15
ATOM 16762 C CA . LYS A 1 35 ? -5.531 4.317 4.858 1.00 0.00 35 LYS A CA 15
ATOM 16763 C C . LYS A 1 35 ? -5.169 2.837 4.786 1.00 0.00 35 LYS A C 15
ATOM 16764 O O . LYS A 1 35 ? -4.444 2.322 5.637 1.00 0.00 35 LYS A O 15
ATOM 16783 N N . THR A 1 36 ? -5.677 2.157 3.762 1.00 0.00 36 THR A N 15
ATOM 16784 C CA . THR A 1 36 ? -5.407 0.737 3.579 1.00 0.00 36 THR A CA 15
ATOM 16785 C C . THR A 1 36 ? -4.664 0.483 2.273 1.00 0.00 36 THR A C 15
ATOM 16786 O O . THR A 1 36 ? -5.027 1.020 1.226 1.00 0.00 36 THR A O 15
ATOM 16797 N N . TYR A 1 37 ? -3.622 -0.339 2.341 1.00 0.00 37 TYR A N 15
ATOM 16798 C CA . TYR A 1 37 ? -2.826 -0.663 1.163 1.00 0.00 37 TYR A CA 15
ATOM 16799 C C . TYR A 1 37 ? -2.382 -2.122 1.190 1.00 0.00 37 TYR A C 15
ATOM 16800 O O . TYR A 1 37 ? -2.445 -2.784 2.226 1.00 0.00 37 TYR A O 15
ATOM 16818 N N . HIS A 1 38 ? -1.933 -2.619 0.041 1.00 0.00 38 HIS A N 15
ATOM 16819 C CA . HIS A 1 38 ? -1.477 -4.000 -0.068 1.00 0.00 38 HIS A CA 15
ATOM 16820 C C . HIS A 1 38 ? -0.060 -4.149 0.477 1.00 0.00 38 HIS A C 15
ATOM 16821 O O . HIS A 1 38 ? 0.685 -3.178 0.612 1.00 0.00 38 HIS A O 15
ATOM 16835 N N . PRO A 1 39 ? 0.323 -5.393 0.800 1.00 0.00 39 PRO A N 15
ATOM 16836 C CA . PRO A 1 39 ? 1.653 -5.698 1.336 1.00 0.00 39 PRO A CA 15
ATOM 16837 C C . PRO A 1 39 ? 2.752 -5.526 0.294 1.00 0.00 39 PRO A C 15
ATOM 16838 O O . PRO A 1 39 ? 3.936 -5.673 0.596 1.00 0.00 39 PRO A O 15
ATOM 16849 N N . ASP A 1 40 ? 2.353 -5.212 -0.934 1.00 0.00 40 ASP A N 15
ATOM 16850 C CA . ASP A 1 40 ? 3.305 -5.017 -2.021 1.00 0.00 40 ASP A CA 15
ATOM 16851 C C . ASP A 1 40 ? 3.163 -3.623 -2.624 1.00 0.00 40 ASP A C 15
ATOM 16852 O O . ASP A 1 40 ? 4.082 -3.119 -3.271 1.00 0.00 40 ASP A O 15
ATOM 16861 N N . CYS A 1 41 ? 2.007 -3.005 -2.408 1.00 0.00 41 CYS A N 15
ATOM 16862 C CA . CYS A 1 41 ? 1.744 -1.670 -2.931 1.00 0.00 41 CYS A CA 15
ATOM 16863 C C . CYS A 1 41 ? 2.419 -0.606 -2.070 1.00 0.00 41 CYS A C 15
ATOM 16864 O O . CYS A 1 41 ? 2.818 0.448 -2.565 1.00 0.00 41 CYS A O 15
ATOM 16871 N N . PHE A 1 42 ? 2.543 -0.890 -0.778 1.00 0.00 42 PHE A N 15
ATOM 16872 C CA . PHE A 1 42 ? 3.169 0.042 0.153 1.00 0.00 42 PHE A CA 15
ATOM 16873 C C . PHE A 1 42 ? 4.690 -0.039 0.064 1.00 0.00 42 PHE A C 15
ATOM 16874 O O . PHE A 1 42 ? 5.385 -0.013 1.080 1.00 0.00 42 PHE A O 15
ATOM 16891 N N . VAL A 1 43 ? 5.201 -0.139 -1.159 1.00 0.00 43 VAL A N 15
ATOM 16892 C CA . VAL A 1 43 ? 6.639 -0.224 -1.383 1.00 0.00 43 VAL A CA 15
ATOM 16893 C C . VAL A 1 43 ? 7.147 0.985 -2.160 1.00 0.00 43 VAL A C 15
ATOM 16894 O O . VAL A 1 43 ? 6.362 1.754 -2.716 1.00 0.00 43 VAL A O 15
ATOM 16907 N N . CYS A 1 44 ? 8.465 1.147 -2.197 1.00 0.00 44 CYS A N 15
ATOM 16908 C CA . CYS A 1 44 ? 9.079 2.263 -2.907 1.00 0.00 44 CYS A CA 15
ATOM 16909 C C . CYS A 1 44 ? 8.318 2.575 -4.192 1.00 0.00 44 CYS A C 15
ATOM 16910 O O . CYS A 1 44 ? 7.699 1.695 -4.789 1.00 0.00 44 CYS A O 15
ATOM 16917 N N . ALA A 1 45 ? 8.369 3.835 -4.611 1.00 0.00 45 ALA A N 15
ATOM 16918 C CA . ALA A 1 45 ? 7.687 4.264 -5.826 1.00 0.00 45 ALA A CA 15
ATOM 16919 C C . ALA A 1 45 ? 8.667 4.404 -6.986 1.00 0.00 45 ALA A C 15
ATOM 16920 O O . ALA A 1 45 ? 8.325 4.940 -8.040 1.00 0.00 45 ALA A O 15
ATOM 16927 N N . VAL A 1 46 ? 9.888 3.920 -6.784 1.00 0.00 46 VAL A N 15
ATOM 16928 C CA . VAL A 1 46 ? 10.919 3.991 -7.814 1.00 0.00 46 VAL A CA 15
ATOM 16929 C C . VAL A 1 46 ? 11.396 2.599 -8.211 1.00 0.00 46 VAL A C 15
ATOM 16930 O O . VAL A 1 46 ? 11.231 2.177 -9.356 1.00 0.00 46 VAL A O 15
ATOM 16943 N N . CYS A 1 47 ? 11.987 1.888 -7.257 1.00 0.00 47 CYS A N 15
ATOM 16944 C CA . CYS A 1 47 ? 12.489 0.541 -7.506 1.00 0.00 47 CYS A CA 15
ATOM 16945 C C . CYS A 1 47 ? 11.391 -0.497 -7.290 1.00 0.00 47 CYS A C 15
ATOM 16946 O O . CYS A 1 47 ? 11.472 -1.615 -7.798 1.00 0.00 47 CYS A O 15
ATOM 16953 N N . ARG A 1 48 ? 10.366 -0.117 -6.534 1.00 0.00 48 ARG A N 15
ATOM 16954 C CA . ARG A 1 48 ? 9.253 -1.015 -6.250 1.00 0.00 48 ARG A CA 15
ATOM 16955 C C . ARG A 1 48 ? 9.725 -2.236 -5.467 1.00 0.00 48 ARG A C 15
ATOM 16956 O O . ARG A 1 48 ? 9.495 -3.376 -5.875 1.00 0.00 48 ARG A O 15
ATOM 16977 N N . LEU A 1 49 ? 10.387 -1.991 -4.342 1.00 0.00 49 LEU A N 15
ATOM 16978 C CA . LEU A 1 49 ? 10.892 -3.070 -3.501 1.00 0.00 49 LEU A CA 15
ATOM 16979 C C . LEU A 1 49 ? 10.487 -2.862 -2.045 1.00 0.00 49 LEU A C 15
ATOM 16980 O O . LEU A 1 49 ? 10.420 -1.737 -1.548 1.00 0.00 49 LEU A O 15
ATOM 16996 N N . PRO A 1 50 ? 10.212 -3.971 -1.343 1.00 0.00 50 PRO A N 15
ATOM 16997 C CA . PRO A 1 50 ? 9.811 -3.936 0.067 1.00 0.00 50 PRO A CA 15
ATOM 16998 C C . PRO A 1 50 ? 10.956 -3.521 0.985 1.00 0.00 50 PRO A C 15
ATOM 16999 O O . PRO A 1 50 ? 12.049 -4.086 0.925 1.00 0.00 50 PRO A O 15
ATOM 17010 N N . PHE A 1 51 ? 10.699 -2.532 1.834 1.00 0.00 51 PHE A N 15
ATOM 17011 C CA . PHE A 1 51 ? 11.708 -2.041 2.765 1.00 0.00 51 PHE A CA 15
ATOM 17012 C C . PHE A 1 51 ? 12.048 -3.101 3.808 1.00 0.00 51 PHE A C 15
ATOM 17013 O O . PHE A 1 51 ? 11.170 -3.749 4.379 1.00 0.00 51 PHE A O 15
ATOM 17030 N N . PRO A 1 52 ? 13.352 -3.283 4.064 1.00 0.00 52 PRO A N 15
ATOM 17031 C CA . PRO A 1 52 ? 13.838 -4.264 5.039 1.00 0.00 52 PRO A CA 15
ATOM 17032 C C . PRO A 1 52 ? 13.512 -3.864 6.474 1.00 0.00 52 PRO A C 15
ATOM 17033 O O . PRO A 1 52 ? 13.120 -2.732 6.755 1.00 0.00 52 PRO A O 15
ATOM 17044 N N . PRO A 1 53 ? 13.678 -4.814 7.406 1.00 0.00 53 PRO A N 15
ATOM 17045 C CA . PRO A 1 53 ? 13.409 -4.584 8.828 1.00 0.00 53 PRO A CA 15
ATOM 17046 C C . PRO A 1 53 ? 14.425 -3.643 9.466 1.00 0.00 53 PRO A C 15
ATOM 17047 O O . PRO A 1 53 ? 15.578 -4.013 9.682 1.00 0.00 53 PRO A O 15
ATOM 17058 N N . GLY A 1 54 ? 13.988 -2.423 9.767 1.00 0.00 54 GLY A N 15
ATOM 17059 C CA . GLY A 1 54 ? 14.873 -1.448 10.377 1.00 0.00 54 GLY A CA 15
ATOM 17060 C C . GLY A 1 54 ? 15.006 -0.187 9.548 1.00 0.00 54 GLY A C 15
ATOM 17061 O O . GLY A 1 54 ? 14.569 0.887 9.963 1.00 0.00 54 GLY A O 15
ATOM 17065 N N . ASP A 1 55 ? 15.612 -0.315 8.373 1.00 0.00 55 ASP A N 15
ATOM 17066 C CA . ASP A 1 55 ? 15.803 0.825 7.483 1.00 0.00 55 ASP A CA 15
ATOM 17067 C C . ASP A 1 55 ? 14.619 1.783 7.565 1.00 0.00 55 ASP A C 15
ATOM 17068 O O . ASP A 1 55 ? 13.463 1.360 7.529 1.00 0.00 55 ASP A O 15
ATOM 17077 N N . ARG A 1 56 ? 14.915 3.073 7.676 1.00 0.00 56 ARG A N 15
ATOM 17078 C CA . ARG A 1 56 ? 13.874 4.091 7.766 1.00 0.00 56 ARG A CA 15
ATOM 17079 C C . ARG A 1 56 ? 13.186 4.285 6.417 1.00 0.00 56 ARG A C 15
ATOM 17080 O O . ARG A 1 56 ? 13.678 3.828 5.386 1.00 0.00 56 ARG A O 15
ATOM 17101 N N . VAL A 1 57 ? 12.045 4.966 6.434 1.00 0.00 57 VAL A N 15
ATOM 17102 C CA . VAL A 1 57 ? 11.289 5.222 5.214 1.00 0.00 57 VAL A CA 15
ATOM 17103 C C . VAL A 1 57 ? 11.029 6.713 5.031 1.00 0.00 57 VAL A C 15
ATOM 17104 O O . VAL A 1 57 ? 10.531 7.384 5.936 1.00 0.00 57 VAL A O 15
ATOM 17117 N N . THR A 1 58 ? 11.368 7.227 3.853 1.00 0.00 58 THR A N 15
ATOM 17118 C CA . THR A 1 58 ? 11.171 8.640 3.550 1.00 0.00 58 THR A CA 15
ATOM 17119 C C . THR A 1 58 ? 9.768 8.897 3.013 1.00 0.00 58 THR A C 15
ATOM 17120 O O . THR A 1 58 ? 9.394 8.388 1.956 1.00 0.00 58 THR A O 15
ATOM 17131 N N . PHE A 1 59 ? 8.995 9.690 3.747 1.00 0.00 59 PHE A N 15
ATOM 17132 C CA . PHE A 1 59 ? 7.631 10.015 3.344 1.00 0.00 59 PHE A CA 15
ATOM 17133 C C . PHE A 1 59 ? 7.620 11.166 2.343 1.00 0.00 59 PHE A C 15
ATOM 17134 O O . PHE A 1 59 ? 7.974 12.296 2.677 1.00 0.00 59 PHE A O 15
ATOM 17151 N N . ASN A 1 60 ? 7.211 10.870 1.114 1.00 0.00 60 ASN A N 15
ATOM 17152 C CA . ASN A 1 60 ? 7.154 11.879 0.063 1.00 0.00 60 ASN A CA 15
ATOM 17153 C C . ASN A 1 60 ? 5.726 12.058 -0.443 1.00 0.00 60 ASN A C 15
ATOM 17154 O O . ASN A 1 60 ? 5.225 11.247 -1.221 1.00 0.00 60 ASN A O 15
ATOM 17165 N N . GLY A 1 61 ? 5.074 13.127 0.005 1.00 0.00 61 GLY A N 15
ATOM 17166 C CA . GLY A 1 61 ? 3.710 13.394 -0.413 1.00 0.00 61 GLY A CA 15
ATOM 17167 C C . GLY A 1 61 ? 2.767 12.256 -0.074 1.00 0.00 61 GLY A C 15
ATOM 17168 O O . GLY A 1 61 ? 2.336 12.116 1.070 1.00 0.00 61 GLY A O 15
ATOM 17172 N N . LYS A 1 62 ? 2.444 11.441 -1.073 1.00 0.00 62 LYS A N 15
ATOM 17173 C CA . LYS A 1 62 ? 1.545 10.310 -0.877 1.00 0.00 62 LYS A CA 15
ATOM 17174 C C . LYS A 1 62 ? 2.326 9.001 -0.808 1.00 0.00 62 LYS A C 15
ATOM 17175 O O . LYS A 1 62 ? 2.138 8.204 0.110 1.00 0.00 62 LYS A O 15
ATOM 17194 N N . GLU A 1 63 ? 3.201 8.787 -1.786 1.00 0.00 63 GLU A N 15
ATOM 17195 C CA . GLU A 1 63 ? 4.010 7.575 -1.834 1.00 0.00 63 GLU A CA 15
ATOM 17196 C C . GLU A 1 63 ? 5.324 7.767 -1.083 1.00 0.00 63 GLU A C 15
ATOM 17197 O O . GLU A 1 63 ? 5.679 8.884 -0.708 1.00 0.00 63 GLU A O 15
ATOM 17209 N N . CYS A 1 64 ? 6.041 6.669 -0.867 1.00 0.00 64 CYS A N 15
ATOM 17210 C CA . CYS A 1 64 ? 7.315 6.715 -0.159 1.00 0.00 64 CYS A CA 15
ATOM 17211 C C . CYS A 1 64 ? 8.423 6.079 -0.992 1.00 0.00 64 CYS A C 15
ATOM 17212 O O . CYS A 1 64 ? 8.159 5.260 -1.872 1.00 0.00 64 CYS A O 15
ATOM 17220 N N . MET A 1 65 ? 9.663 6.463 -0.710 1.00 0.00 65 MET A N 15
ATOM 17221 C CA . MET A 1 65 ? 10.812 5.930 -1.434 1.00 0.00 65 MET A CA 15
ATOM 17222 C C . MET A 1 65 ? 11.932 5.549 -0.472 1.00 0.00 65 MET A C 15
ATOM 17223 O O . MET A 1 65 ? 12.081 6.149 0.593 1.00 0.00 65 MET A O 15
ATOM 17237 N N . CYS A 1 66 ? 12.718 4.548 -0.853 1.00 0.00 66 CYS A N 15
ATOM 17238 C CA . CYS A 1 66 ? 13.825 4.086 -0.024 1.00 0.00 66 CYS A CA 15
ATOM 17239 C C . CYS A 1 66 ? 14.959 5.106 -0.013 1.00 0.00 66 CYS A C 15
ATOM 17240 O O . CYS A 1 66 ? 15.294 5.687 -1.045 1.00 0.00 66 CYS A O 15
ATOM 17247 N N . GLN A 1 67 ? 15.545 5.318 1.161 1.00 0.00 67 GLN A N 15
ATOM 17248 C CA . GLN A 1 67 ? 16.642 6.269 1.306 1.00 0.00 67 GLN A CA 15
ATOM 17249 C C . GLN A 1 67 ? 17.497 6.310 0.045 1.00 0.00 67 GLN A C 15
ATOM 17250 O O . GLN A 1 67 ? 17.888 7.381 -0.419 1.00 0.00 67 GLN A O 15
ATOM 17264 N N . LYS A 1 68 ? 17.786 5.136 -0.507 1.00 0.00 68 LYS A N 15
ATOM 17265 C CA . LYS A 1 68 ? 18.594 5.036 -1.716 1.00 0.00 68 LYS A CA 15
ATOM 17266 C C . LYS A 1 68 ? 18.017 5.904 -2.830 1.00 0.00 68 LYS A C 15
ATOM 17267 O O . LYS A 1 68 ? 18.610 6.911 -3.217 1.00 0.00 68 LYS A O 15
ATOM 17286 N N . CYS A 1 69 ? 16.856 5.507 -3.341 1.00 0.00 69 CYS A N 15
ATOM 17287 C CA . CYS A 1 69 ? 16.197 6.249 -4.410 1.00 0.00 69 CYS A CA 15
ATOM 17288 C C . CYS A 1 69 ? 16.010 7.712 -4.021 1.00 0.00 69 CYS A C 15
ATOM 17289 O O . CYS A 1 69 ? 16.209 8.612 -4.837 1.00 0.00 69 CYS A O 15
ATOM 17296 N N . SER A 1 70 ? 15.628 7.942 -2.769 1.00 0.00 70 SER A N 15
ATOM 17297 C CA . SER A 1 70 ? 15.410 9.296 -2.272 1.00 0.00 70 SER A CA 15
ATOM 17298 C C . SER A 1 70 ? 16.717 10.083 -2.250 1.00 0.00 70 SER A C 15
ATOM 17299 O O . SER A 1 70 ? 16.726 11.301 -2.433 1.00 0.00 70 SER A O 15
ATOM 17307 N N . LEU A 1 71 ? 17.820 9.378 -2.024 1.00 0.00 71 LEU A N 15
ATOM 17308 C CA . LEU A 1 71 ? 19.135 10.009 -1.977 1.00 0.00 71 LEU A CA 15
ATOM 17309 C C . LEU A 1 71 ? 19.784 10.019 -3.357 1.00 0.00 71 LEU A C 15
ATOM 17310 O O . LEU A 1 71 ? 19.467 9.205 -4.225 1.00 0.00 71 LEU A O 15
ATOM 17326 N N . PRO A 1 72 ? 20.715 10.961 -3.567 1.00 0.00 72 PRO A N 15
ATOM 17327 C CA . PRO A 1 72 ? 21.430 11.099 -4.839 1.00 0.00 72 PRO A CA 15
ATOM 17328 C C . PRO A 1 72 ? 22.399 9.947 -5.087 1.00 0.00 72 PRO A C 15
ATOM 17329 O O . PRO A 1 72 ? 23.025 9.439 -4.157 1.00 0.00 72 PRO A O 15
ATOM 17340 N N . VAL A 1 73 ? 22.517 9.540 -6.347 1.00 0.00 73 VAL A N 15
ATOM 17341 C CA . VAL A 1 73 ? 23.411 8.449 -6.717 1.00 0.00 73 VAL A CA 15
ATOM 17342 C C . VAL A 1 73 ? 24.818 8.963 -6.998 1.00 0.00 73 VAL A C 15
ATOM 17343 O O . VAL A 1 73 ? 24.995 10.017 -7.610 1.00 0.00 73 VAL A O 15
ATOM 17356 N N . SER A 1 74 ? 25.818 8.212 -6.547 1.00 0.00 74 SER A N 15
ATOM 17357 C CA . SER A 1 74 ? 27.211 8.594 -6.747 1.00 0.00 74 SER A CA 15
ATOM 17358 C C . SER A 1 74 ? 27.684 8.210 -8.146 1.00 0.00 74 SER A C 15
ATOM 17359 O O . SER A 1 74 ? 28.414 8.960 -8.794 1.00 0.00 74 SER A O 15
ATOM 17367 N N . VAL A 1 75 ? 27.261 7.037 -8.606 1.00 0.00 75 VAL A N 15
ATOM 17368 C CA . VAL A 1 75 ? 27.639 6.553 -9.928 1.00 0.00 75 VAL A CA 15
ATOM 17369 C C . VAL A 1 75 ? 26.835 7.250 -11.019 1.00 0.00 75 VAL A C 15
ATOM 17370 O O . VAL A 1 75 ? 25.605 7.288 -10.971 1.00 0.00 75 VAL A O 15
ATOM 17383 N N . SER A 1 76 ? 27.537 7.802 -12.004 1.00 0.00 76 SER A N 15
ATOM 17384 C CA . SER A 1 76 ? 26.889 8.501 -13.107 1.00 0.00 76 SER A CA 15
ATOM 17385 C C . SER A 1 76 ? 27.116 7.767 -14.425 1.00 0.00 76 SER A C 15
ATOM 17386 O O . SER A 1 76 ? 28.244 7.666 -14.906 1.00 0.00 76 SER A O 15
ATOM 17394 N N . GLY A 1 77 ? 26.034 7.255 -15.004 1.00 0.00 77 GLY A N 15
ATOM 17395 C CA . GLY A 1 77 ? 26.136 6.536 -16.260 1.00 0.00 77 GLY A CA 15
ATOM 17396 C C . GLY A 1 77 ? 26.967 7.279 -17.288 1.00 0.00 77 GLY A C 15
ATOM 17397 O O . GLY A 1 77 ? 27.235 8.473 -17.155 1.00 0.00 77 GLY A O 15
ATOM 17401 N N . PRO A 1 78 ? 27.390 6.564 -18.341 1.00 0.00 78 PRO A N 15
ATOM 17402 C CA . PRO A 1 78 ? 28.203 7.142 -19.415 1.00 0.00 78 PRO A CA 15
ATOM 17403 C C . PRO A 1 78 ? 27.414 8.124 -20.275 1.00 0.00 78 PRO A C 15
ATOM 17404 O O . PRO A 1 78 ? 26.184 8.147 -20.237 1.00 0.00 78 PRO A O 15
ATOM 17415 N N . SER A 1 79 ? 28.130 8.934 -21.049 1.00 0.00 79 SER A N 15
ATOM 17416 C CA . SER A 1 79 ? 27.496 9.920 -21.916 1.00 0.00 79 SER A CA 15
ATOM 17417 C C . SER A 1 79 ? 27.321 9.370 -23.328 1.00 0.00 79 SER A C 15
ATOM 17418 O O . SER A 1 79 ? 28.279 8.910 -23.950 1.00 0.00 79 SER A O 15
ATOM 17426 N N . SER A 1 80 ? 26.090 9.420 -23.827 1.00 0.00 80 SER A N 15
ATOM 17427 C CA . SER A 1 80 ? 25.787 8.924 -25.165 1.00 0.00 80 SER A CA 15
ATOM 17428 C C . SER A 1 80 ? 24.470 9.501 -25.673 1.00 0.00 80 SER A C 15
ATOM 17429 O O . SER A 1 80 ? 23.511 9.650 -24.916 1.00 0.00 80 SER A O 15
ATOM 17437 N N . GLY A 1 81 ? 24.431 9.825 -26.962 1.00 0.00 81 GLY A N 15
ATOM 17438 C CA . GLY A 1 81 ? 23.228 10.383 -27.551 1.00 0.00 81 GLY A CA 15
ATOM 17439 C C . GLY A 1 81 ? 22.424 9.350 -28.315 1.00 0.00 81 GLY A C 15
ATOM 17440 O O . GLY A 1 81 ? 22.985 8.668 -29.171 1.00 0.00 81 GLY A O 15
ATOM 17446 N N . GLY A 1 1 ? -32.382 -19.984 -6.601 1.00 0.00 1 GLY A N 16
ATOM 17447 C CA . GLY A 1 1 ? -31.086 -19.347 -6.457 1.00 0.00 1 GLY A CA 16
ATOM 17448 C C . GLY A 1 1 ? -31.184 -17.834 -6.428 1.00 0.00 1 GLY A C 16
ATOM 17449 O O . GLY A 1 1 ? -30.468 -17.145 -7.155 1.00 0.00 1 GLY A O 16
ATOM 17453 N N . SER A 1 2 ? -32.073 -17.316 -5.587 1.00 0.00 2 SER A N 16
ATOM 17454 C CA . SER A 1 2 ? -32.266 -15.876 -5.470 1.00 0.00 2 SER A CA 16
ATOM 17455 C C . SER A 1 2 ? -32.691 -15.274 -6.807 1.00 0.00 2 SER A C 16
ATOM 17456 O O . SER A 1 2 ? -32.210 -14.213 -7.203 1.00 0.00 2 SER A O 16
ATOM 17464 N N . SER A 1 3 ? -33.595 -15.962 -7.497 1.00 0.00 3 SER A N 16
ATOM 17465 C CA . SER A 1 3 ? -34.082 -15.499 -8.791 1.00 0.00 3 SER A CA 16
ATOM 17466 C C . SER A 1 3 ? -34.721 -14.119 -8.669 1.00 0.00 3 SER A C 16
ATOM 17467 O O . SER A 1 3 ? -35.711 -13.942 -7.961 1.00 0.00 3 SER A O 16
ATOM 17475 N N . GLY A 1 4 ? -34.146 -13.143 -9.366 1.00 0.00 4 GLY A N 16
ATOM 17476 C CA . GLY A 1 4 ? -34.671 -11.791 -9.323 1.00 0.00 4 GLY A CA 16
ATOM 17477 C C . GLY A 1 4 ? -34.662 -11.210 -7.923 1.00 0.00 4 GLY A C 16
ATOM 17478 O O . GLY A 1 4 ? -35.713 -11.039 -7.307 1.00 0.00 4 GLY A O 16
ATOM 17482 N N . SER A 1 5 ? -33.470 -10.907 -7.418 1.00 0.00 5 SER A N 16
ATOM 17483 C CA . SER A 1 5 ? -33.327 -10.346 -6.079 1.00 0.00 5 SER A CA 16
ATOM 17484 C C . SER A 1 5 ? -31.917 -9.805 -5.865 1.00 0.00 5 SER A C 16
ATOM 17485 O O . SER A 1 5 ? -30.958 -10.280 -6.474 1.00 0.00 5 SER A O 16
ATOM 17493 N N . SER A 1 6 ? -31.799 -8.807 -4.995 1.00 0.00 6 SER A N 16
ATOM 17494 C CA . SER A 1 6 ? -30.508 -8.197 -4.701 1.00 0.00 6 SER A CA 16
ATOM 17495 C C . SER A 1 6 ? -29.717 -9.048 -3.712 1.00 0.00 6 SER A C 16
ATOM 17496 O O . SER A 1 6 ? -30.216 -9.406 -2.647 1.00 0.00 6 SER A O 16
ATOM 17504 N N . GLY A 1 7 ? -28.478 -9.367 -4.074 1.00 0.00 7 GLY A N 16
ATOM 17505 C CA . GLY A 1 7 ? -27.637 -10.174 -3.209 1.00 0.00 7 GLY A CA 16
ATOM 17506 C C . GLY A 1 7 ? -26.272 -9.553 -2.985 1.00 0.00 7 GLY A C 16
ATOM 17507 O O . GLY A 1 7 ? -26.051 -8.387 -3.313 1.00 0.00 7 GLY A O 16
ATOM 17511 N N . LEU A 1 8 ? -25.355 -10.333 -2.424 1.00 0.00 8 LEU A N 16
ATOM 17512 C CA . LEU A 1 8 ? -24.004 -9.853 -2.154 1.00 0.00 8 LEU A CA 16
ATOM 17513 C C . LEU A 1 8 ? -24.032 -8.628 -1.245 1.00 0.00 8 LEU A C 16
ATOM 17514 O O . LEU A 1 8 ? -23.376 -7.623 -1.520 1.00 0.00 8 LEU A O 16
ATOM 17530 N N . ASP A 1 9 ? -24.796 -8.720 -0.162 1.00 0.00 9 ASP A N 16
ATOM 17531 C CA . ASP A 1 9 ? -24.907 -7.621 0.790 1.00 0.00 9 ASP A CA 16
ATOM 17532 C C . ASP A 1 9 ? -23.751 -7.644 1.785 1.00 0.00 9 ASP A C 16
ATOM 17533 O O . ASP A 1 9 ? -23.228 -6.597 2.168 1.00 0.00 9 ASP A O 16
ATOM 17542 N N . TYR A 1 10 ? -23.358 -8.843 2.200 1.00 0.00 10 TYR A N 16
ATOM 17543 C CA . TYR A 1 10 ? -22.266 -9.002 3.153 1.00 0.00 10 TYR A CA 16
ATOM 17544 C C . TYR A 1 10 ? -21.120 -8.047 2.833 1.00 0.00 10 TYR A C 16
ATOM 17545 O O . TYR A 1 10 ? -20.438 -7.557 3.732 1.00 0.00 10 TYR A O 16
ATOM 17563 N N . GLN A 1 11 ? -20.917 -7.788 1.545 1.00 0.00 11 GLN A N 16
ATOM 17564 C CA . GLN A 1 11 ? -19.854 -6.891 1.106 1.00 0.00 11 GLN A CA 16
ATOM 17565 C C . GLN A 1 11 ? -20.039 -5.497 1.696 1.00 0.00 11 GLN A C 16
ATOM 17566 O O . GLN A 1 11 ? -19.072 -4.852 2.104 1.00 0.00 11 GLN A O 16
ATOM 17580 N N . ARG A 1 12 ? -21.285 -5.038 1.737 1.00 0.00 12 ARG A N 16
ATOM 17581 C CA . ARG A 1 12 ? -21.596 -3.719 2.276 1.00 0.00 12 ARG A CA 16
ATOM 17582 C C . ARG A 1 12 ? -20.621 -3.343 3.388 1.00 0.00 12 ARG A C 16
ATOM 17583 O O . ARG A 1 12 ? -20.244 -2.179 3.530 1.00 0.00 12 ARG A O 16
ATOM 17604 N N . LEU A 1 13 ? -20.218 -4.334 4.174 1.00 0.00 13 LEU A N 16
ATOM 17605 C CA . LEU A 1 13 ? -19.287 -4.108 5.275 1.00 0.00 13 LEU A CA 16
ATOM 17606 C C . LEU A 1 13 ? -18.202 -3.113 4.874 1.00 0.00 13 LEU A C 16
ATOM 17607 O O . LEU A 1 13 ? -17.974 -2.871 3.689 1.00 0.00 13 LEU A O 16
ATOM 17623 N N . TYR A 1 14 ? -17.536 -2.540 5.870 1.00 0.00 14 TYR A N 16
ATOM 17624 C CA . TYR A 1 14 ? -16.475 -1.571 5.623 1.00 0.00 14 TYR A CA 16
ATOM 17625 C C . TYR A 1 14 ? -15.699 -1.925 4.358 1.00 0.00 14 TYR A C 16
ATOM 17626 O O . TYR A 1 14 ? -15.579 -1.112 3.442 1.00 0.00 14 TYR A O 16
ATOM 17644 N N . GLY A 1 15 ? -15.173 -3.145 4.315 1.00 0.00 15 GLY A N 16
ATOM 17645 C CA . GLY A 1 15 ? -14.415 -3.587 3.159 1.00 0.00 15 GLY A CA 16
ATOM 17646 C C . GLY A 1 15 ? -13.151 -2.777 2.950 1.00 0.00 15 GLY A C 16
ATOM 17647 O O . GLY A 1 15 ? -13.210 -1.571 2.707 1.00 0.00 15 GLY A O 16
ATOM 17651 N N . THR A 1 16 ? -12.003 -3.439 3.046 1.00 0.00 16 THR A N 16
ATOM 17652 C CA . THR A 1 16 ? -10.719 -2.772 2.869 1.00 0.00 16 THR A CA 16
ATOM 17653 C C . THR A 1 16 ? -10.265 -2.832 1.415 1.00 0.00 16 THR A C 16
ATOM 17654 O O . THR A 1 16 ? -9.768 -3.858 0.951 1.00 0.00 16 THR A O 16
ATOM 17665 N N . ARG A 1 17 ? -10.437 -1.725 0.700 1.00 0.00 17 ARG A N 16
ATOM 17666 C CA . ARG A 1 17 ? -10.045 -1.652 -0.702 1.00 0.00 17 ARG A CA 16
ATOM 17667 C C . ARG A 1 17 ? -8.715 -0.921 -0.857 1.00 0.00 17 ARG A C 16
ATOM 17668 O O . ARG A 1 17 ? -8.554 0.206 -0.387 1.00 0.00 17 ARG A O 16
ATOM 17689 N N . CYS A 1 18 ? -7.762 -1.570 -1.519 1.00 0.00 18 CYS A N 16
ATOM 17690 C CA . CYS A 1 18 ? -6.445 -0.983 -1.736 1.00 0.00 18 CYS A CA 16
ATOM 17691 C C . CYS A 1 18 ? -6.562 0.384 -2.403 1.00 0.00 18 CYS A C 16
ATOM 17692 O O . CYS A 1 18 ? -7.150 0.515 -3.476 1.00 0.00 18 CYS A O 16
ATOM 17699 N N . PHE A 1 19 ? -5.997 1.400 -1.759 1.00 0.00 19 PHE A N 16
ATOM 17700 C CA . PHE A 1 19 ? -6.037 2.758 -2.289 1.00 0.00 19 PHE A CA 16
ATOM 17701 C C . PHE A 1 19 ? -4.978 2.952 -3.370 1.00 0.00 19 PHE A C 16
ATOM 17702 O O . PHE A 1 19 ? -4.735 4.071 -3.823 1.00 0.00 19 PHE A O 16
ATOM 17719 N N . SER A 1 20 ? -4.350 1.854 -3.779 1.00 0.00 20 SER A N 16
ATOM 17720 C CA . SER A 1 20 ? -3.314 1.903 -4.803 1.00 0.00 20 SER A CA 16
ATOM 17721 C C . SER A 1 20 ? -3.829 1.340 -6.125 1.00 0.00 20 SER A C 16
ATOM 17722 O O . SER A 1 20 ? -3.954 2.063 -7.114 1.00 0.00 20 SER A O 16
ATOM 17730 N N . CYS A 1 21 ? -4.126 0.045 -6.134 1.00 0.00 21 CYS A N 16
ATOM 17731 C CA . CYS A 1 21 ? -4.628 -0.616 -7.332 1.00 0.00 21 CYS A CA 16
ATOM 17732 C C . CYS A 1 21 ? -6.153 -0.662 -7.330 1.00 0.00 21 CYS A C 16
ATOM 17733 O O . CYS A 1 21 ? -6.768 -1.225 -8.236 1.00 0.00 21 CYS A O 16
ATOM 17740 N N . ASP A 1 22 ? -6.756 -0.065 -6.308 1.00 0.00 22 ASP A N 16
ATOM 17741 C CA . ASP A 1 22 ? -8.209 -0.036 -6.189 1.00 0.00 22 ASP A CA 16
ATOM 17742 C C . ASP A 1 22 ? -8.782 -1.450 -6.186 1.00 0.00 22 ASP A C 16
ATOM 17743 O O . ASP A 1 22 ? -9.795 -1.719 -6.831 1.00 0.00 22 ASP A O 16
ATOM 17752 N N . GLN A 1 23 ? -8.127 -2.347 -5.457 1.00 0.00 23 GLN A N 16
ATOM 17753 C CA . GLN A 1 23 ? -8.571 -3.733 -5.372 1.00 0.00 23 GLN A CA 16
ATOM 17754 C C . GLN A 1 23 ? -8.730 -4.166 -3.918 1.00 0.00 23 GLN A C 16
ATOM 17755 O O . GLN A 1 23 ? -7.919 -3.813 -3.062 1.00 0.00 23 GLN A O 16
ATOM 17769 N N . PHE A 1 24 ? -9.781 -4.933 -3.646 1.00 0.00 24 PHE A N 16
ATOM 17770 C CA . PHE A 1 24 ? -10.048 -5.413 -2.295 1.00 0.00 24 PHE A CA 16
ATOM 17771 C C . PHE A 1 24 ? -8.858 -6.199 -1.753 1.00 0.00 24 PHE A C 16
ATOM 17772 O O . PHE A 1 24 ? -8.425 -7.183 -2.353 1.00 0.00 24 PHE A O 16
ATOM 17789 N N . ILE A 1 25 ? -8.334 -5.758 -0.614 1.00 0.00 25 ILE A N 16
ATOM 17790 C CA . ILE A 1 25 ? -7.195 -6.420 0.010 1.00 0.00 25 ILE A CA 16
ATOM 17791 C C . ILE A 1 25 ? -7.649 -7.569 0.904 1.00 0.00 25 ILE A C 16
ATOM 17792 O O . ILE A 1 25 ? -8.117 -7.351 2.021 1.00 0.00 25 ILE A O 16
ATOM 17808 N N . GLU A 1 26 ? -7.505 -8.792 0.404 1.00 0.00 26 GLU A N 16
ATOM 17809 C CA . GLU A 1 26 ? -7.900 -9.976 1.159 1.00 0.00 26 GLU A CA 16
ATOM 17810 C C . GLU A 1 26 ? -6.711 -10.561 1.915 1.00 0.00 26 GLU A C 16
ATOM 17811 O O . GLU A 1 26 ? -5.558 -10.338 1.548 1.00 0.00 26 GLU A O 16
ATOM 17823 N N . GLY A 1 27 ? -7.000 -11.310 2.975 1.00 0.00 27 GLY A N 16
ATOM 17824 C CA . GLY A 1 27 ? -5.945 -11.914 3.767 1.00 0.00 27 GLY A CA 16
ATOM 17825 C C . GLY A 1 27 ? -5.311 -10.934 4.733 1.00 0.00 27 GLY A C 16
ATOM 17826 O O . GLY A 1 27 ? -5.688 -10.873 5.902 1.00 0.00 27 GLY A O 16
ATOM 17830 N N . GLU A 1 28 ? -4.343 -10.165 4.243 1.00 0.00 28 GLU A N 16
ATOM 17831 C CA . GLU A 1 28 ? -3.653 -9.184 5.073 1.00 0.00 28 GLU A CA 16
ATOM 17832 C C . GLU A 1 28 ? -3.619 -7.821 4.389 1.00 0.00 28 GLU A C 16
ATOM 17833 O O . GLU A 1 28 ? -3.473 -7.728 3.170 1.00 0.00 28 GLU A O 16
ATOM 17845 N N . VAL A 1 29 ? -3.755 -6.763 5.183 1.00 0.00 29 VAL A N 16
ATOM 17846 C CA . VAL A 1 29 ? -3.739 -5.404 4.656 1.00 0.00 29 VAL A CA 16
ATOM 17847 C C . VAL A 1 29 ? -2.851 -4.497 5.500 1.00 0.00 29 VAL A C 16
ATOM 17848 O O . VAL A 1 29 ? -2.843 -4.586 6.728 1.00 0.00 29 VAL A O 16
ATOM 17861 N N . VAL A 1 30 ? -2.103 -3.623 4.834 1.00 0.00 30 VAL A N 16
ATOM 17862 C CA . VAL A 1 30 ? -1.212 -2.698 5.522 1.00 0.00 30 VAL A CA 16
ATOM 17863 C C . VAL A 1 30 ? -1.943 -1.419 5.914 1.00 0.00 30 VAL A C 16
ATOM 17864 O O . VAL A 1 30 ? -2.245 -0.580 5.066 1.00 0.00 30 VAL A O 16
ATOM 17877 N N . SER A 1 31 ? -2.225 -1.277 7.205 1.00 0.00 31 SER A N 16
ATOM 17878 C CA . SER A 1 31 ? -2.924 -0.101 7.710 1.00 0.00 31 SER A CA 16
ATOM 17879 C C . SER A 1 31 ? -2.044 1.141 7.607 1.00 0.00 31 SER A C 16
ATOM 17880 O O . SER A 1 31 ? -1.179 1.374 8.451 1.00 0.00 31 SER A O 16
ATOM 17888 N N . ALA A 1 32 ? -2.271 1.934 6.565 1.00 0.00 32 ALA A N 16
ATOM 17889 C CA . ALA A 1 32 ? -1.501 3.153 6.351 1.00 0.00 32 ALA A CA 16
ATOM 17890 C C . ALA A 1 32 ? -2.251 4.375 6.871 1.00 0.00 32 ALA A C 16
ATOM 17891 O O . ALA A 1 32 ? -3.425 4.288 7.233 1.00 0.00 32 ALA A O 16
ATOM 17898 N N . LEU A 1 33 ? -1.567 5.513 6.905 1.00 0.00 33 LEU A N 16
ATOM 17899 C CA . LEU A 1 33 ? -2.169 6.754 7.382 1.00 0.00 33 LEU A CA 16
ATOM 17900 C C . LEU A 1 33 ? -3.607 6.885 6.890 1.00 0.00 33 LEU A C 16
ATOM 17901 O O . LEU A 1 33 ? -3.849 7.213 5.730 1.00 0.00 33 LEU A O 16
ATOM 17917 N N . GLY A 1 34 ? -4.558 6.628 7.783 1.00 0.00 34 GLY A N 16
ATOM 17918 C CA . GLY A 1 34 ? -5.960 6.725 7.422 1.00 0.00 34 GLY A CA 16
ATOM 17919 C C . GLY A 1 34 ? -6.250 6.127 6.060 1.00 0.00 34 GLY A C 16
ATOM 17920 O O . GLY A 1 34 ? -7.113 6.616 5.330 1.00 0.00 34 GLY A O 16
ATOM 17924 N N . LYS A 1 35 ? -5.527 5.068 5.714 1.00 0.00 35 LYS A N 16
ATOM 17925 C CA . LYS A 1 35 ? -5.710 4.402 4.429 1.00 0.00 35 LYS A CA 16
ATOM 17926 C C . LYS A 1 35 ? -5.288 2.938 4.510 1.00 0.00 35 LYS A C 16
ATOM 17927 O O . LYS A 1 35 ? -4.770 2.486 5.531 1.00 0.00 35 LYS A O 16
ATOM 17946 N N . THR A 1 36 ? -5.512 2.202 3.426 1.00 0.00 36 THR A N 16
ATOM 17947 C CA . THR A 1 36 ? -5.155 0.790 3.374 1.00 0.00 36 THR A CA 16
ATOM 17948 C C . THR A 1 36 ? -4.624 0.407 1.997 1.00 0.00 36 THR A C 16
ATOM 17949 O O . THR A 1 36 ? -5.161 0.833 0.974 1.00 0.00 36 THR A O 16
ATOM 17960 N N . TYR A 1 37 ? -3.568 -0.398 1.978 1.00 0.00 37 TYR A N 16
ATOM 17961 C CA . TYR A 1 37 ? -2.964 -0.837 0.726 1.00 0.00 37 TYR A CA 16
ATOM 17962 C C . TYR A 1 37 ? -2.509 -2.291 0.821 1.00 0.00 37 TYR A C 16
ATOM 17963 O O . TYR A 1 37 ? -2.600 -2.914 1.878 1.00 0.00 37 TYR A O 16
ATOM 17981 N N . HIS A 1 38 ? -2.018 -2.824 -0.294 1.00 0.00 38 HIS A N 16
ATOM 17982 C CA . HIS A 1 38 ? -1.547 -4.203 -0.338 1.00 0.00 38 HIS A CA 16
ATOM 17983 C C . HIS A 1 38 ? -0.142 -4.317 0.247 1.00 0.00 38 HIS A C 16
ATOM 17984 O O . HIS A 1 38 ? 0.587 -3.332 0.367 1.00 0.00 38 HIS A O 16
ATOM 17998 N N . PRO A 1 39 ? 0.247 -5.545 0.620 1.00 0.00 39 PRO A N 16
ATOM 17999 C CA . PRO A 1 39 ? 1.566 -5.816 1.199 1.00 0.00 39 PRO A CA 16
ATOM 18000 C C . PRO A 1 39 ? 2.689 -5.664 0.178 1.00 0.00 39 PRO A C 16
ATOM 18001 O O . PRO A 1 39 ? 3.866 -5.806 0.511 1.00 0.00 39 PRO A O 16
ATOM 18012 N N . ASP A 1 40 ? 2.318 -5.374 -1.064 1.00 0.00 40 ASP A N 16
ATOM 18013 C CA . ASP A 1 40 ? 3.294 -5.201 -2.133 1.00 0.00 40 ASP A CA 16
ATOM 18014 C C . ASP A 1 40 ? 3.119 -3.848 -2.816 1.00 0.00 40 ASP A C 16
ATOM 18015 O O . ASP A 1 40 ? 4.044 -3.333 -3.445 1.00 0.00 40 ASP A O 16
ATOM 18024 N N . CYS A 1 41 ? 1.925 -3.277 -2.689 1.00 0.00 41 CYS A N 16
ATOM 18025 C CA . CYS A 1 41 ? 1.626 -1.985 -3.294 1.00 0.00 41 CYS A CA 16
ATOM 18026 C C . CYS A 1 41 ? 2.237 -0.849 -2.480 1.00 0.00 41 CYS A C 16
ATOM 18027 O O . CYS A 1 41 ? 2.568 0.208 -3.019 1.00 0.00 41 CYS A O 16
ATOM 18034 N N . PHE A 1 42 ? 2.384 -1.073 -1.178 1.00 0.00 42 PHE A N 16
ATOM 18035 C CA . PHE A 1 42 ? 2.955 -0.068 -0.289 1.00 0.00 42 PHE A CA 16
ATOM 18036 C C . PHE A 1 42 ? 4.479 -0.096 -0.344 1.00 0.00 42 PHE A C 16
ATOM 18037 O O . PHE A 1 42 ? 5.151 0.047 0.678 1.00 0.00 42 PHE A O 16
ATOM 18054 N N . VAL A 1 43 ? 5.019 -0.281 -1.544 1.00 0.00 43 VAL A N 16
ATOM 18055 C CA . VAL A 1 43 ? 6.464 -0.327 -1.734 1.00 0.00 43 VAL A CA 16
ATOM 18056 C C . VAL A 1 43 ? 6.996 1.011 -2.234 1.00 0.00 43 VAL A C 16
ATOM 18057 O O . VAL A 1 43 ? 6.233 1.954 -2.448 1.00 0.00 43 VAL A O 16
ATOM 18070 N N . CYS A 1 44 ? 8.309 1.088 -2.418 1.00 0.00 44 CYS A N 16
ATOM 18071 C CA . CYS A 1 44 ? 8.945 2.311 -2.893 1.00 0.00 44 CYS A CA 16
ATOM 18072 C C . CYS A 1 44 ? 8.265 2.821 -4.160 1.00 0.00 44 CYS A C 16
ATOM 18073 O O . CYS A 1 44 ? 7.510 2.095 -4.807 1.00 0.00 44 CYS A O 16
ATOM 18080 N N . ALA A 1 45 ? 8.538 4.074 -4.508 1.00 0.00 45 ALA A N 16
ATOM 18081 C CA . ALA A 1 45 ? 7.955 4.681 -5.698 1.00 0.00 45 ALA A CA 16
ATOM 18082 C C . ALA A 1 45 ? 8.907 4.587 -6.885 1.00 0.00 45 ALA A C 16
ATOM 18083 O O . ALA A 1 45 ? 8.476 4.504 -8.035 1.00 0.00 45 ALA A O 16
ATOM 18090 N N . VAL A 1 46 ? 10.205 4.602 -6.599 1.00 0.00 46 VAL A N 16
ATOM 18091 C CA . VAL A 1 46 ? 11.219 4.518 -7.644 1.00 0.00 46 VAL A CA 16
ATOM 18092 C C . VAL A 1 46 ? 11.590 3.069 -7.935 1.00 0.00 46 VAL A C 16
ATOM 18093 O O . VAL A 1 46 ? 11.235 2.523 -8.980 1.00 0.00 46 VAL A O 16
ATOM 18106 N N . CYS A 1 47 ? 12.306 2.448 -7.003 1.00 0.00 47 CYS A N 16
ATOM 18107 C CA . CYS A 1 47 ? 12.725 1.061 -7.158 1.00 0.00 47 CYS A CA 16
ATOM 18108 C C . CYS A 1 47 ? 11.535 0.114 -7.027 1.00 0.00 47 CYS A C 16
ATOM 18109 O O . CYS A 1 47 ? 11.550 -0.995 -7.560 1.00 0.00 47 CYS A O 16
ATOM 18116 N N . ARG A 1 48 ? 10.506 0.562 -6.315 1.00 0.00 48 ARG A N 16
ATOM 18117 C CA . ARG A 1 48 ? 9.308 -0.244 -6.113 1.00 0.00 48 ARG A CA 16
ATOM 18118 C C . ARG A 1 48 ? 9.637 -1.524 -5.350 1.00 0.00 48 ARG A C 16
ATOM 18119 O O . ARG A 1 48 ? 9.208 -2.614 -5.731 1.00 0.00 48 ARG A O 16
ATOM 18140 N N . LEU A 1 49 ? 10.400 -1.385 -4.272 1.00 0.00 49 LEU A N 16
ATOM 18141 C CA . LEU A 1 49 ? 10.788 -2.530 -3.455 1.00 0.00 49 LEU A CA 16
ATOM 18142 C C . LEU A 1 49 ? 10.237 -2.399 -2.039 1.00 0.00 49 LEU A C 16
ATOM 18143 O O . LEU A 1 49 ? 10.129 -1.304 -1.487 1.00 0.00 49 LEU A O 16
ATOM 18159 N N . PRO A 1 50 ? 9.881 -3.543 -1.434 1.00 0.00 50 PRO A N 16
ATOM 18160 C CA . PRO A 1 50 ? 9.338 -3.583 -0.073 1.00 0.00 50 PRO A CA 16
ATOM 18161 C C . PRO A 1 50 ? 10.386 -3.238 0.979 1.00 0.00 50 PRO A C 16
ATOM 18162 O O . PRO A 1 50 ? 11.481 -3.802 0.989 1.00 0.00 50 PRO A O 16
ATOM 18173 N N . PHE A 1 51 ? 10.045 -2.308 1.866 1.00 0.00 51 PHE A N 16
ATOM 18174 C CA . PHE A 1 51 ? 10.957 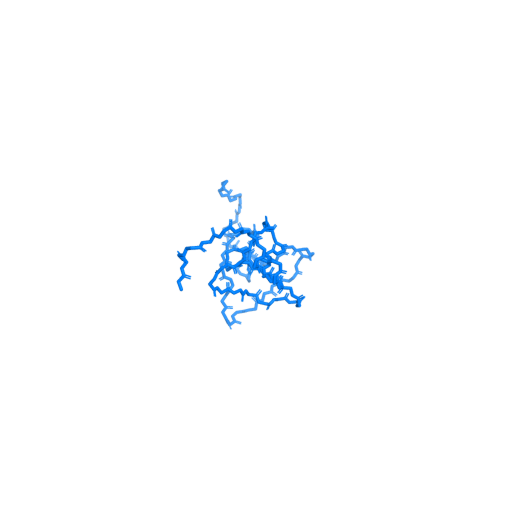-1.888 2.923 1.00 0.00 51 PHE A CA 16
ATOM 18175 C C . PHE A 1 51 ? 11.220 -3.030 3.900 1.00 0.00 51 PHE A C 16
ATOM 18176 O O . PHE A 1 51 ? 10.301 -3.603 4.486 1.00 0.00 51 PHE A O 16
ATOM 18193 N N . PRO A 1 52 ? 12.505 -3.369 4.081 1.00 0.00 52 PRO A N 16
ATOM 18194 C CA . PRO A 1 52 ? 12.920 -4.445 4.986 1.00 0.00 52 PRO A CA 16
ATOM 18195 C C . PRO A 1 52 ? 12.708 -4.083 6.452 1.00 0.00 52 PRO A C 16
ATOM 18196 O O . PRO A 1 52 ? 12.446 -2.931 6.800 1.00 0.00 52 PRO A O 16
ATOM 18207 N N . PRO A 1 53 ? 12.823 -5.087 7.333 1.00 0.00 53 PRO A N 16
ATOM 18208 C CA . PRO A 1 53 ? 12.649 -4.898 8.777 1.00 0.00 53 PRO A CA 16
ATOM 18209 C C . PRO A 1 53 ? 13.785 -4.092 9.397 1.00 0.00 53 PRO A C 16
ATOM 18210 O O . PRO A 1 53 ? 14.898 -4.592 9.559 1.00 0.00 53 PRO A O 16
ATOM 18221 N N . GLY A 1 54 ? 13.498 -2.841 9.743 1.00 0.00 54 GLY A N 16
ATOM 18222 C CA . GLY A 1 54 ? 14.506 -1.987 10.343 1.00 0.00 54 GLY A CA 16
ATOM 18223 C C . GLY A 1 54 ? 14.738 -0.718 9.547 1.00 0.00 54 GLY A C 16
ATOM 18224 O O . GLY A 1 54 ? 14.761 0.379 10.106 1.00 0.00 54 GLY A O 16
ATOM 18228 N N . ASP A 1 55 ? 14.912 -0.866 8.238 1.00 0.00 55 ASP A N 16
ATOM 18229 C CA . ASP A 1 55 ? 15.145 0.278 7.363 1.00 0.00 55 ASP A CA 16
ATOM 18230 C C . ASP A 1 55 ? 14.144 1.393 7.650 1.00 0.00 55 ASP A C 16
ATOM 18231 O O . ASP A 1 55 ? 13.135 1.178 8.322 1.00 0.00 55 ASP A O 16
ATOM 18240 N N . ARG A 1 56 ? 14.431 2.585 7.136 1.00 0.00 56 ARG A N 16
ATOM 18241 C CA . ARG A 1 56 ? 13.558 3.735 7.339 1.00 0.00 56 ARG A CA 16
ATOM 18242 C C . ARG A 1 56 ? 12.858 4.122 6.039 1.00 0.00 56 ARG A C 16
ATOM 18243 O O . ARG A 1 56 ? 13.463 4.105 4.967 1.00 0.00 56 ARG A O 16
ATOM 18264 N N . VAL A 1 57 ? 11.579 4.470 6.142 1.00 0.00 57 VAL A N 16
ATOM 18265 C CA . VAL A 1 57 ? 10.797 4.861 4.976 1.00 0.00 57 VAL A CA 16
ATOM 18266 C C . VAL A 1 57 ? 10.604 6.373 4.926 1.00 0.00 57 VAL A C 16
ATOM 18267 O O . VAL A 1 57 ? 10.274 7.002 5.932 1.00 0.00 57 VAL A O 16
ATOM 18280 N N . THR A 1 58 ? 10.811 6.952 3.747 1.00 0.00 58 THR A N 16
ATOM 18281 C CA . THR A 1 58 ? 10.661 8.390 3.565 1.00 0.00 58 THR A CA 16
ATOM 18282 C C . THR A 1 58 ? 9.418 8.713 2.744 1.00 0.00 58 THR A C 16
ATOM 18283 O O . THR A 1 58 ? 9.393 8.508 1.530 1.00 0.00 58 THR A O 16
ATOM 18294 N N . PHE A 1 59 ? 8.388 9.221 3.412 1.00 0.00 59 PHE A N 16
ATOM 18295 C CA . PHE A 1 59 ? 7.141 9.573 2.743 1.00 0.00 59 PHE A CA 16
ATOM 18296 C C . PHE A 1 59 ? 7.241 10.951 2.096 1.00 0.00 59 PHE A C 16
ATOM 18297 O O . PHE A 1 59 ? 7.187 11.974 2.777 1.00 0.00 59 PHE A O 16
ATOM 18314 N N . ASN A 1 60 ? 7.388 10.968 0.775 1.00 0.00 60 ASN A N 16
ATOM 18315 C CA . ASN A 1 60 ? 7.497 12.219 0.034 1.00 0.00 60 ASN A CA 16
ATOM 18316 C C . ASN A 1 60 ? 6.361 12.355 -0.975 1.00 0.00 60 ASN A C 16
ATOM 18317 O O . ASN A 1 60 ? 6.287 11.605 -1.947 1.00 0.00 60 ASN A O 16
ATOM 18328 N N . GLY A 1 61 ? 5.476 13.319 -0.737 1.00 0.00 61 GLY A N 16
ATOM 18329 C CA . GLY A 1 61 ? 4.356 13.536 -1.633 1.00 0.00 61 GLY A CA 16
ATOM 18330 C C . GLY A 1 61 ? 3.216 12.569 -1.381 1.00 0.00 61 GLY A C 16
ATOM 18331 O O . GLY A 1 61 ? 2.691 12.493 -0.270 1.00 0.00 61 GLY A O 16
ATOM 18335 N N . LYS A 1 62 ? 2.830 11.830 -2.415 1.00 0.00 62 LYS A N 16
ATOM 18336 C CA . LYS A 1 62 ? 1.744 10.863 -2.302 1.00 0.00 62 LYS A CA 16
ATOM 18337 C C . LYS A 1 62 ? 2.288 9.462 -2.041 1.00 0.00 62 LYS A C 16
ATOM 18338 O O . LYS A 1 62 ? 1.664 8.666 -1.340 1.00 0.00 62 LYS A O 16
ATOM 18357 N N . GLU A 1 63 ? 3.454 9.170 -2.608 1.00 0.00 63 GLU A N 16
ATOM 18358 C CA . GLU A 1 63 ? 4.081 7.864 -2.435 1.00 0.00 63 GLU A CA 16
ATOM 18359 C C . GLU A 1 63 ? 5.250 7.948 -1.458 1.00 0.00 63 GLU A C 16
ATOM 18360 O O . GLU A 1 63 ? 5.636 9.035 -1.027 1.00 0.00 63 GLU A O 16
ATOM 18372 N N . CYS A 1 64 ? 5.809 6.793 -1.114 1.00 0.00 64 CYS A N 16
ATOM 18373 C CA . CYS A 1 64 ? 6.934 6.734 -0.187 1.00 0.00 64 CYS A CA 16
ATOM 18374 C C . CYS A 1 64 ? 8.156 6.112 -0.854 1.00 0.00 64 CYS A C 16
ATOM 18375 O O . CYS A 1 64 ? 8.042 5.132 -1.590 1.00 0.00 64 CYS A O 16
ATOM 18383 N N . MET A 1 65 ? 9.324 6.689 -0.593 1.00 0.00 65 MET A N 16
ATOM 18384 C CA . MET A 1 65 ? 10.568 6.191 -1.168 1.00 0.00 65 MET A CA 16
ATOM 18385 C C . MET A 1 65 ? 11.485 5.635 -0.084 1.00 0.00 65 MET A C 16
ATOM 18386 O O . MET A 1 65 ? 11.379 6.009 1.085 1.00 0.00 65 MET A O 16
ATOM 18400 N N . CYS A 1 66 ? 12.385 4.740 -0.477 1.00 0.00 66 CYS A N 16
ATOM 18401 C CA . CYS A 1 66 ? 13.320 4.131 0.461 1.00 0.00 66 CYS A CA 16
ATOM 18402 C C . CYS A 1 66 ? 14.540 5.024 0.669 1.00 0.00 66 CYS A C 16
ATOM 18403 O O . CYS A 1 66 ? 15.020 5.663 -0.267 1.00 0.00 66 CYS A O 16
ATOM 18410 N N . GLN A 1 67 ? 15.035 5.062 1.902 1.00 0.00 67 GLN A N 16
ATOM 18411 C CA . GLN A 1 67 ? 16.198 5.877 2.233 1.00 0.00 67 GLN A CA 16
ATOM 18412 C C . GLN A 1 67 ? 17.225 5.842 1.106 1.00 0.00 67 GLN A C 16
ATOM 18413 O O . GLN A 1 67 ? 17.808 6.867 0.752 1.00 0.00 67 GLN A O 16
ATOM 18427 N N . LYS A 1 68 ? 17.442 4.657 0.546 1.00 0.00 68 LYS A N 16
ATOM 18428 C CA . LYS A 1 68 ? 18.398 4.488 -0.541 1.00 0.00 68 LYS A CA 16
ATOM 18429 C C . LYS A 1 68 ? 18.092 5.445 -1.689 1.00 0.00 68 LYS A C 16
ATOM 18430 O O . LYS A 1 68 ? 18.978 6.147 -2.179 1.00 0.00 68 LYS A O 16
ATOM 18449 N N . CYS A 1 69 ? 16.833 5.471 -2.112 1.00 0.00 69 CYS A N 16
ATOM 18450 C CA . CYS A 1 69 ? 16.409 6.343 -3.201 1.00 0.00 69 CYS A CA 16
ATOM 18451 C C . CYS A 1 69 ? 16.319 7.793 -2.733 1.00 0.00 69 CYS A C 16
ATOM 18452 O O . CYS A 1 69 ? 16.741 8.710 -3.436 1.00 0.00 69 CYS A O 16
ATOM 18459 N N . SER A 1 70 ? 15.766 7.990 -1.540 1.00 0.00 70 SER A N 16
ATOM 18460 C CA . SER A 1 70 ? 15.616 9.328 -0.979 1.00 0.00 70 SER A CA 16
ATOM 18461 C C . SER A 1 70 ? 16.979 9.968 -0.730 1.00 0.00 70 SER A C 16
ATOM 18462 O O . SER A 1 70 ? 17.116 11.192 -0.751 1.00 0.00 70 SER A O 16
ATOM 18470 N N . LEU A 1 71 ? 17.984 9.132 -0.496 1.00 0.00 71 LEU A N 16
ATOM 18471 C CA . LEU A 1 71 ? 19.337 9.614 -0.242 1.00 0.00 71 LEU A CA 16
ATOM 18472 C C . LEU A 1 71 ? 20.159 9.630 -1.528 1.00 0.00 71 LEU A C 16
ATOM 18473 O O . LEU A 1 71 ? 19.888 8.893 -2.476 1.00 0.00 71 LEU A O 16
ATOM 18489 N N . PRO A 1 72 ? 21.188 10.490 -1.561 1.00 0.00 72 PRO A N 16
ATOM 18490 C CA . PRO A 1 72 ? 22.072 10.621 -2.723 1.00 0.00 72 PRO A CA 16
ATOM 18491 C C . PRO A 1 72 ? 22.960 9.397 -2.917 1.00 0.00 72 PRO A C 16
ATOM 18492 O O . PRO A 1 72 ? 23.223 8.652 -1.973 1.00 0.00 72 PRO A O 16
ATOM 18503 N N . VAL A 1 73 ? 23.422 9.195 -4.147 1.00 0.00 73 VAL A N 16
ATOM 18504 C CA . VAL A 1 73 ? 24.283 8.062 -4.464 1.00 0.00 73 VAL A CA 16
ATOM 18505 C C . VAL A 1 73 ? 25.585 8.524 -5.107 1.00 0.00 73 VAL A C 16
ATOM 18506 O O . VAL A 1 73 ? 25.611 9.513 -5.840 1.00 0.00 73 VAL A O 16
ATOM 18519 N N . SER A 1 74 ? 26.666 7.802 -4.828 1.00 0.00 74 SER A N 16
ATOM 18520 C CA . SER A 1 74 ? 27.974 8.140 -5.376 1.00 0.00 74 SER A CA 16
ATOM 18521 C C . SER A 1 74 ? 27.898 8.321 -6.889 1.00 0.00 74 SER A C 16
ATOM 18522 O O . SER A 1 74 ? 28.554 9.196 -7.455 1.00 0.00 74 SER A O 16
ATOM 18530 N N . VAL A 1 75 ? 27.094 7.486 -7.539 1.00 0.00 75 VAL A N 16
ATOM 18531 C CA . VAL A 1 75 ? 26.930 7.553 -8.987 1.00 0.00 75 VAL A CA 16
ATOM 18532 C C . VAL A 1 75 ? 26.313 8.882 -9.409 1.00 0.00 75 VAL A C 16
ATOM 18533 O O . VAL A 1 75 ? 25.453 9.426 -8.718 1.00 0.00 75 VAL A O 16
ATOM 18546 N N . SER A 1 76 ? 26.759 9.399 -10.550 1.00 0.00 76 SER A N 16
ATOM 18547 C CA . SER A 1 76 ? 26.254 10.666 -11.064 1.00 0.00 76 SER A CA 16
ATOM 18548 C C . SER A 1 76 ? 25.873 10.542 -12.536 1.00 0.00 76 SER A C 16
ATOM 18549 O O . SER A 1 76 ? 26.703 10.199 -13.377 1.00 0.00 76 SER A O 16
ATOM 18557 N N . GLY A 1 77 ? 24.609 10.824 -12.840 1.00 0.00 77 GLY A N 16
ATOM 18558 C CA . GLY A 1 77 ? 24.139 10.738 -14.210 1.00 0.00 77 GLY A CA 16
ATOM 18559 C C . GLY A 1 77 ? 23.497 12.027 -14.684 1.00 0.00 77 GLY A C 16
ATOM 18560 O O . GLY A 1 77 ? 22.295 12.089 -14.941 1.00 0.00 77 GLY A O 16
ATOM 18564 N N . PRO A 1 78 ? 24.309 13.088 -14.804 1.00 0.00 78 PRO A N 16
ATOM 18565 C CA . PRO A 1 78 ? 23.835 14.401 -15.250 1.00 0.00 78 PRO A CA 16
ATOM 18566 C C . PRO A 1 78 ? 23.447 14.408 -16.725 1.00 0.00 78 PRO A C 16
ATOM 18567 O O . PRO A 1 78 ? 24.024 13.679 -17.531 1.00 0.00 78 PRO A O 16
ATOM 18578 N N . SER A 1 79 ? 22.466 15.235 -17.070 1.00 0.00 79 SER A N 16
ATOM 18579 C CA . SER A 1 79 ? 21.999 15.334 -18.448 1.00 0.00 79 SER A CA 16
ATOM 18580 C C . SER A 1 79 ? 22.324 16.704 -19.035 1.00 0.00 79 SER A C 16
ATOM 18581 O O . SER A 1 79 ? 22.375 17.703 -18.318 1.00 0.00 79 SER A O 16
ATOM 18589 N N . SER A 1 80 ? 22.543 16.742 -20.346 1.00 0.00 80 SER A N 16
ATOM 18590 C CA . SER A 1 80 ? 22.867 17.988 -21.030 1.00 0.00 80 SER A CA 16
ATOM 18591 C C . SER A 1 80 ? 21.870 18.268 -22.150 1.00 0.00 80 SER A C 16
ATOM 18592 O O . SER A 1 80 ? 21.874 17.598 -23.182 1.00 0.00 80 SER A O 16
ATOM 18600 N N . GLY A 1 81 ? 21.015 19.264 -21.938 1.00 0.00 81 GLY A N 16
ATOM 18601 C CA . GLY A 1 81 ? 20.023 19.616 -22.937 1.00 0.00 81 GLY A CA 16
ATOM 18602 C C . GLY A 1 81 ? 19.113 20.739 -22.480 1.00 0.00 81 GLY A C 16
ATOM 18603 O O . GLY A 1 81 ? 18.110 20.466 -21.822 1.00 0.00 81 GLY A O 16
ATOM 18609 N N . GLY A 1 1 ? -13.511 -18.970 -6.659 1.00 0.00 1 GLY A N 17
ATOM 18610 C CA . GLY A 1 1 ? -13.647 -17.555 -6.365 1.00 0.00 1 GLY A CA 17
ATOM 18611 C C . GLY A 1 1 ? -14.273 -17.302 -5.008 1.00 0.00 1 GLY A C 17
ATOM 18612 O O . GLY A 1 1 ? -13.583 -16.937 -4.057 1.00 0.00 1 GLY A O 17
ATOM 18616 N N . SER A 1 2 ? -15.585 -17.495 -4.919 1.00 0.00 2 SER A N 17
ATOM 18617 C CA . SER A 1 2 ? -16.306 -17.279 -3.670 1.00 0.00 2 SER A CA 17
ATOM 18618 C C . SER A 1 2 ? -17.593 -18.099 -3.637 1.00 0.00 2 SER A C 17
ATOM 18619 O O . SER A 1 2 ? -18.368 -18.097 -4.594 1.00 0.00 2 SER A O 17
ATOM 18627 N N . SER A 1 3 ? -17.813 -18.799 -2.529 1.00 0.00 3 SER A N 17
ATOM 18628 C CA . SER A 1 3 ? -19.003 -19.626 -2.371 1.00 0.00 3 SER A CA 17
ATOM 18629 C C . SER A 1 3 ? -20.166 -18.806 -1.821 1.00 0.00 3 SER A C 17
ATOM 18630 O O . SER A 1 3 ? -19.967 -17.852 -1.069 1.00 0.00 3 SER A O 17
ATOM 18638 N N . GLY A 1 4 ? -21.383 -19.186 -2.200 1.00 0.00 4 GLY A N 17
ATOM 18639 C CA . GLY A 1 4 ? -22.560 -18.476 -1.736 1.00 0.00 4 GLY A CA 17
ATOM 18640 C C . GLY A 1 4 ? -23.754 -18.674 -2.649 1.00 0.00 4 GLY A C 17
ATOM 18641 O O . GLY A 1 4 ? -23.630 -19.258 -3.726 1.00 0.00 4 GLY A O 17
ATOM 18645 N N . SER A 1 5 ? -24.914 -18.188 -2.218 1.00 0.00 5 SER A N 17
ATOM 18646 C CA . SER A 1 5 ? -26.136 -18.320 -3.002 1.00 0.00 5 SER A CA 17
ATOM 18647 C C . SER A 1 5 ? -26.394 -17.059 -3.821 1.00 0.00 5 SER A C 17
ATOM 18648 O O . SER A 1 5 ? -27.221 -16.225 -3.453 1.00 0.00 5 SER A O 17
ATOM 18656 N N . SER A 1 6 ? -25.680 -16.928 -4.934 1.00 0.00 6 SER A N 17
ATOM 18657 C CA . SER A 1 6 ? -25.828 -15.768 -5.805 1.00 0.00 6 SER A CA 17
ATOM 18658 C C . SER A 1 6 ? -26.087 -14.505 -4.989 1.00 0.00 6 SER A C 17
ATOM 18659 O O . SER A 1 6 ? -26.840 -13.626 -5.407 1.00 0.00 6 SER A O 17
ATOM 18667 N N . GLY A 1 7 ? -25.458 -14.424 -3.820 1.00 0.00 7 GLY A N 17
ATOM 18668 C CA . GLY A 1 7 ? -25.634 -13.266 -2.963 1.00 0.00 7 GLY A CA 17
ATOM 18669 C C . GLY A 1 7 ? -24.320 -12.584 -2.634 1.00 0.00 7 GLY A C 17
ATOM 18670 O O . GLY A 1 7 ? -23.373 -13.229 -2.183 1.00 0.00 7 GLY A O 17
ATOM 18674 N N . LEU A 1 8 ? -24.262 -11.276 -2.860 1.00 0.00 8 LEU A N 17
ATOM 18675 C CA . LEU A 1 8 ? -23.054 -10.506 -2.586 1.00 0.00 8 LEU A CA 17
ATOM 18676 C C . LEU A 1 8 ? -23.169 -9.768 -1.256 1.00 0.00 8 LEU A C 17
ATOM 18677 O O . LEU A 1 8 ? -23.096 -8.540 -1.207 1.00 0.00 8 LEU A O 17
ATOM 18693 N N . ASP A 1 9 ? -23.346 -10.526 -0.179 1.00 0.00 9 ASP A N 17
ATOM 18694 C CA . ASP A 1 9 ? -23.467 -9.944 1.153 1.00 0.00 9 ASP A CA 17
ATOM 18695 C C . ASP A 1 9 ? -22.113 -9.907 1.855 1.00 0.00 9 ASP A C 17
ATOM 18696 O O . ASP A 1 9 ? -21.845 -9.017 2.662 1.00 0.00 9 ASP A O 17
ATOM 18705 N N . TYR A 1 10 ? -21.263 -10.879 1.542 1.00 0.00 10 TYR A N 17
ATOM 18706 C CA . TYR A 1 10 ? -19.938 -10.959 2.145 1.00 0.00 10 TYR A CA 17
ATOM 18707 C C . TYR A 1 10 ? -19.255 -9.595 2.142 1.00 0.00 10 TYR A C 17
ATOM 18708 O O . TYR A 1 10 ? -18.538 -9.247 3.080 1.00 0.00 10 TYR A O 17
ATOM 18726 N N . GLN A 1 11 ? -19.483 -8.829 1.081 1.00 0.00 11 GLN A N 17
ATOM 18727 C CA . GLN A 1 11 ? -18.890 -7.503 0.955 1.00 0.00 11 GLN A CA 17
ATOM 18728 C C . GLN A 1 11 ? -19.390 -6.576 2.058 1.00 0.00 11 GLN A C 17
ATOM 18729 O O . GLN A 1 11 ? -18.659 -5.705 2.529 1.00 0.00 11 GLN A O 17
ATOM 18743 N N . ARG A 1 12 ? -20.641 -6.768 2.464 1.00 0.00 12 ARG A N 17
ATOM 18744 C CA . ARG A 1 12 ? -21.240 -5.948 3.510 1.00 0.00 12 ARG A CA 17
ATOM 18745 C C . ARG A 1 12 ? -20.188 -5.506 4.523 1.00 0.00 12 ARG A C 17
ATOM 18746 O O . ARG A 1 12 ? -20.227 -4.382 5.025 1.00 0.00 12 ARG A O 17
ATOM 18767 N N . LEU A 1 13 ? -19.248 -6.397 4.819 1.00 0.00 13 LEU A N 17
ATOM 18768 C CA . LEU A 1 13 ? -18.185 -6.100 5.773 1.00 0.00 13 LEU A CA 17
ATOM 18769 C C . LEU A 1 13 ? -17.668 -4.677 5.586 1.00 0.00 13 LEU A C 17
ATOM 18770 O O . LEU A 1 13 ? -17.903 -4.051 4.552 1.00 0.00 13 LEU A O 17
ATOM 18786 N N . TYR A 1 14 ? -16.962 -4.173 6.592 1.00 0.00 14 TYR A N 17
ATOM 18787 C CA . TYR A 1 14 ? -16.412 -2.823 6.539 1.00 0.00 14 TYR A CA 17
ATOM 18788 C C . TYR A 1 14 ? -16.047 -2.440 5.108 1.00 0.00 14 TYR A C 17
ATOM 18789 O O . TYR A 1 14 ? -16.543 -1.449 4.573 1.00 0.00 14 TYR A O 17
ATOM 18807 N N . GLY A 1 15 ? -15.176 -3.234 4.493 1.00 0.00 15 GLY A N 17
ATOM 18808 C CA . GLY A 1 15 ? -14.759 -2.962 3.130 1.00 0.00 15 GLY A CA 17
ATOM 18809 C C . GLY A 1 15 ? -13.476 -2.157 3.066 1.00 0.00 15 GLY A C 17
ATOM 18810 O O . GLY A 1 15 ? -13.433 -1.006 3.501 1.00 0.00 15 GLY A O 17
ATOM 18814 N N . THR A 1 16 ? -12.425 -2.763 2.522 1.00 0.00 16 THR A N 17
ATOM 18815 C CA . THR A 1 16 ? -11.134 -2.097 2.405 1.00 0.00 16 THR A CA 17
ATOM 18816 C C . THR A 1 16 ? -10.613 -2.156 0.974 1.00 0.00 16 THR A C 17
ATOM 18817 O O . THR A 1 16 ? -10.248 -3.223 0.480 1.00 0.00 16 THR A O 17
ATOM 18828 N N . ARG A 1 17 ? -10.580 -1.003 0.313 1.00 0.00 17 ARG A N 17
ATOM 18829 C CA . ARG A 1 17 ? -10.104 -0.925 -1.063 1.00 0.00 17 ARG A CA 17
ATOM 18830 C C . ARG A 1 17 ? -8.747 -0.229 -1.129 1.00 0.00 17 ARG A C 17
ATOM 18831 O O . ARG A 1 17 ? -8.615 0.935 -0.750 1.00 0.00 17 ARG A O 17
ATOM 18852 N N . CYS A 1 18 ? -7.741 -0.951 -1.613 1.00 0.00 18 CYS A N 17
ATOM 18853 C CA . CYS A 1 18 ? -6.394 -0.405 -1.728 1.00 0.00 18 CYS A CA 17
ATOM 18854 C C . CYS A 1 18 ? -6.421 0.975 -2.379 1.00 0.00 18 CYS A C 17
ATOM 18855 O O . CYS A 1 18 ? -7.050 1.172 -3.419 1.00 0.00 18 CYS A O 17
ATOM 18862 N N . PHE A 1 19 ? -5.733 1.928 -1.759 1.00 0.00 19 PHE A N 17
ATOM 18863 C CA . PHE A 1 19 ? -5.677 3.291 -2.276 1.00 0.00 19 PHE A CA 17
ATOM 18864 C C . PHE A 1 19 ? -4.594 3.424 -3.343 1.00 0.00 19 PHE A C 17
ATOM 18865 O O . PHE A 1 19 ? -4.082 4.516 -3.590 1.00 0.00 19 PHE A O 17
ATOM 18882 N N . SER A 1 20 ? -4.250 2.304 -3.971 1.00 0.00 20 SER A N 17
ATOM 18883 C CA . SER A 1 20 ? -3.225 2.294 -5.008 1.00 0.00 20 SER A CA 17
ATOM 18884 C C . SER A 1 20 ? -3.793 1.783 -6.329 1.00 0.00 20 SER A C 17
ATOM 18885 O O . SER A 1 20 ? -3.908 2.532 -7.299 1.00 0.00 20 SER A O 17
ATOM 18893 N N . CYS A 1 21 ? -4.148 0.503 -6.357 1.00 0.00 21 CYS A N 17
ATOM 18894 C CA . CYS A 1 21 ? -4.704 -0.110 -7.557 1.00 0.00 21 CYS A CA 17
ATOM 18895 C C . CYS A 1 21 ? -6.228 -0.035 -7.550 1.00 0.00 21 CYS A C 17
ATOM 18896 O O . CYS A 1 21 ? -6.884 -0.432 -8.513 1.00 0.00 21 CYS A O 17
ATOM 18903 N N . ASP A 1 22 ? -6.785 0.477 -6.458 1.00 0.00 22 ASP A N 17
ATOM 18904 C CA . ASP A 1 22 ? -8.231 0.605 -6.325 1.00 0.00 22 ASP A CA 17
ATOM 18905 C C . ASP A 1 22 ? -8.903 -0.764 -6.348 1.00 0.00 22 ASP A C 17
ATOM 18906 O O . ASP A 1 22 ? -9.843 -0.991 -7.110 1.00 0.00 22 ASP A O 17
ATOM 18915 N N . GLN A 1 23 ? -8.413 -1.672 -5.510 1.00 0.00 23 GLN A N 17
ATOM 18916 C CA . GLN A 1 23 ? -8.966 -3.020 -5.437 1.00 0.00 23 GLN A CA 17
ATOM 18917 C C . GLN A 1 23 ? -9.162 -3.449 -3.987 1.00 0.00 23 GLN A C 17
ATOM 18918 O O . GLN A 1 23 ? -8.358 -3.116 -3.116 1.00 0.00 23 GLN A O 17
ATOM 18932 N N . PHE A 1 24 ? -10.235 -4.191 -3.735 1.00 0.00 24 PHE A N 17
ATOM 18933 C CA . PHE A 1 24 ? -10.537 -4.666 -2.389 1.00 0.00 24 PHE A CA 17
ATOM 18934 C C . PHE A 1 24 ? -9.427 -5.575 -1.871 1.00 0.00 24 PHE A C 17
ATOM 18935 O O . PHE A 1 24 ? -9.141 -6.619 -2.458 1.00 0.00 24 PHE A O 17
ATOM 18952 N N . ILE A 1 25 ? -8.806 -5.171 -0.768 1.00 0.00 25 ILE A N 17
ATOM 18953 C CA . ILE A 1 25 ? -7.728 -5.948 -0.170 1.00 0.00 25 ILE A CA 17
ATOM 18954 C C . ILE A 1 25 ? -8.276 -7.140 0.608 1.00 0.00 25 ILE A C 17
ATOM 18955 O O . ILE A 1 25 ? -9.006 -6.972 1.584 1.00 0.00 25 ILE A O 17
ATOM 18971 N N . GLU A 1 26 ? -7.916 -8.342 0.170 1.00 0.00 26 GLU A N 17
ATOM 18972 C CA . GLU A 1 26 ? -8.371 -9.562 0.828 1.00 0.00 26 GLU A CA 17
ATOM 18973 C C . GLU A 1 26 ? -7.251 -10.183 1.658 1.00 0.00 26 GLU A C 17
ATOM 18974 O O . GLU A 1 26 ? -6.076 -10.081 1.310 1.00 0.00 26 GLU A O 17
ATOM 18986 N N . GLY A 1 27 ? -7.626 -10.827 2.759 1.00 0.00 27 GLY A N 17
ATOM 18987 C CA . GLY A 1 27 ? -6.643 -11.455 3.622 1.00 0.00 27 GLY A CA 17
ATOM 18988 C C . GLY A 1 27 ? -6.067 -10.492 4.641 1.00 0.00 27 GLY A C 17
ATOM 18989 O O . GLY A 1 27 ? -6.526 -10.437 5.781 1.00 0.00 27 GLY A O 17
ATOM 18993 N N . GLU A 1 28 ? -5.057 -9.731 4.229 1.00 0.00 28 GLU A N 17
ATOM 18994 C CA . GLU A 1 28 ? -4.416 -8.768 5.115 1.00 0.00 28 GLU A CA 17
ATOM 18995 C C . GLU A 1 28 ? -4.173 -7.444 4.396 1.00 0.00 28 GLU A C 17
ATOM 18996 O O . GLU A 1 28 ? -3.839 -7.421 3.211 1.00 0.00 28 GLU A O 17
ATOM 19008 N N . VAL A 1 29 ? -4.342 -6.343 5.121 1.00 0.00 29 VAL A N 17
ATOM 19009 C CA . VAL A 1 29 ? -4.141 -5.015 4.553 1.00 0.00 29 VAL A CA 17
ATOM 19010 C C . VAL A 1 29 ? -3.107 -4.228 5.350 1.00 0.00 29 VAL A C 17
ATOM 19011 O O . VAL A 1 29 ? -2.873 -4.503 6.527 1.00 0.00 29 VAL A O 17
ATOM 19024 N N . VAL A 1 30 ? -2.490 -3.246 4.701 1.00 0.00 30 VAL A N 17
ATOM 19025 C CA . VAL A 1 30 ? -1.481 -2.416 5.349 1.00 0.00 30 VAL A CA 17
ATOM 19026 C C . VAL A 1 30 ? -2.008 -1.008 5.603 1.00 0.00 30 VAL A C 17
ATOM 19027 O O . VAL A 1 30 ? -1.946 -0.144 4.728 1.00 0.00 30 VAL A O 17
ATOM 19040 N N . SER A 1 31 ? -2.525 -0.783 6.806 1.00 0.00 31 SER A N 17
ATOM 19041 C CA . SER A 1 31 ? -3.066 0.520 7.175 1.00 0.00 31 SER A CA 17
ATOM 19042 C C . SER A 1 31 ? -1.952 1.555 7.300 1.00 0.00 31 SER A C 17
ATOM 19043 O O . SER A 1 31 ? -1.123 1.484 8.207 1.00 0.00 31 SER A O 17
ATOM 19051 N N . ALA A 1 32 ? -1.940 2.515 6.382 1.00 0.00 32 ALA A N 17
ATOM 19052 C CA . ALA A 1 32 ? -0.930 3.566 6.389 1.00 0.00 32 ALA A CA 17
ATOM 19053 C C . ALA A 1 32 ? -1.513 4.885 6.887 1.00 0.00 32 ALA A C 17
ATOM 19054 O O . ALA A 1 32 ? -2.296 5.531 6.190 1.00 0.00 32 ALA A O 17
ATOM 19061 N N . LEU A 1 33 ? -1.128 5.278 8.095 1.00 0.00 33 LEU A N 17
ATOM 19062 C CA . LEU A 1 33 ? -1.613 6.520 8.687 1.00 0.00 33 LEU A CA 17
ATOM 19063 C C . LEU A 1 33 ? -3.121 6.657 8.504 1.00 0.00 33 LEU A C 17
ATOM 19064 O O . LEU A 1 33 ? -3.635 7.757 8.304 1.00 0.00 33 LEU A O 17
ATOM 19080 N N . GLY A 1 34 ? -3.826 5.532 8.576 1.00 0.00 34 GLY A N 17
ATOM 19081 C CA . GLY A 1 34 ? -5.268 5.549 8.418 1.00 0.00 34 GLY A CA 17
ATOM 19082 C C . GLY A 1 34 ? -5.712 4.990 7.081 1.00 0.00 34 GLY A C 17
ATOM 19083 O O . GLY A 1 34 ? -6.773 4.374 6.978 1.00 0.00 34 GLY A O 17
ATOM 19087 N N . LYS A 1 35 ? -4.899 5.206 6.052 1.00 0.00 35 LYS A N 17
ATOM 19088 C CA . LYS A 1 35 ? -5.212 4.720 4.714 1.00 0.00 35 LYS A CA 17
ATOM 19089 C C . LYS A 1 35 ? -5.072 3.203 4.639 1.00 0.00 35 LYS A C 17
ATOM 19090 O O . LYS A 1 35 ? -4.831 2.540 5.649 1.00 0.00 35 LYS A O 17
ATOM 19109 N N . THR A 1 36 ? -5.223 2.658 3.436 1.00 0.00 36 THR A N 17
ATOM 19110 C CA . THR A 1 36 ? -5.113 1.219 3.229 1.00 0.00 36 THR A CA 17
ATOM 19111 C C . THR A 1 36 ? -4.469 0.905 1.884 1.00 0.00 36 THR A C 17
ATOM 19112 O O . THR A 1 36 ? -4.872 1.441 0.851 1.00 0.00 36 THR A O 17
ATOM 19123 N N . TYR A 1 37 ? -3.468 0.032 1.902 1.00 0.00 37 TYR A N 17
ATOM 19124 C CA . TYR A 1 37 ? -2.767 -0.353 0.683 1.00 0.00 37 TYR A CA 17
ATOM 19125 C C . TYR A 1 37 ? -2.385 -1.829 0.717 1.00 0.00 37 TYR A C 17
ATOM 19126 O O . TYR A 1 37 ? -2.353 -2.450 1.780 1.00 0.00 37 TYR A O 17
ATOM 19144 N N . HIS A 1 38 ? -2.096 -2.386 -0.455 1.00 0.00 38 HIS A N 17
ATOM 19145 C CA . HIS A 1 38 ? -1.715 -3.790 -0.561 1.00 0.00 38 HIS A CA 17
ATOM 19146 C C . HIS A 1 38 ? -0.312 -4.016 -0.007 1.00 0.00 38 HIS A C 17
ATOM 19147 O O . HIS A 1 38 ? 0.479 -3.084 0.145 1.00 0.00 38 HIS A O 17
ATOM 19161 N N . PRO A 1 39 ? 0.007 -5.281 0.303 1.00 0.00 39 PRO A N 17
ATOM 19162 C CA . PRO A 1 39 ? 1.315 -5.658 0.846 1.00 0.00 39 PRO A CA 17
ATOM 19163 C C . PRO A 1 39 ? 2.430 -5.528 -0.186 1.00 0.00 39 PRO A C 17
ATOM 19164 O O . PRO A 1 39 ? 3.602 -5.744 0.121 1.00 0.00 39 PRO A O 17
ATOM 19175 N N . ASP A 1 40 ? 2.057 -5.173 -1.411 1.00 0.00 40 ASP A N 17
ATOM 19176 C CA . ASP A 1 40 ? 3.027 -5.012 -2.489 1.00 0.00 40 ASP A CA 17
ATOM 19177 C C . ASP A 1 40 ? 2.916 -3.626 -3.116 1.00 0.00 40 ASP A C 17
ATOM 19178 O O . ASP A 1 40 ? 3.844 -3.156 -3.775 1.00 0.00 40 ASP A O 17
ATOM 19187 N N . CYS A 1 41 ? 1.776 -2.977 -2.908 1.00 0.00 41 CYS A N 17
ATOM 19188 C CA . CYS A 1 41 ? 1.543 -1.645 -3.454 1.00 0.00 41 CYS A CA 17
ATOM 19189 C C . CYS A 1 41 ? 2.203 -0.578 -2.586 1.00 0.00 41 CYS A C 17
ATOM 19190 O O . CYS A 1 41 ? 2.588 0.484 -3.074 1.00 0.00 41 CYS A O 17
ATOM 19197 N N . PHE A 1 42 ? 2.331 -0.869 -1.295 1.00 0.00 42 PHE A N 17
ATOM 19198 C CA . PHE A 1 42 ? 2.944 0.065 -0.358 1.00 0.00 42 PHE A CA 17
ATOM 19199 C C . PHE A 1 42 ? 4.466 -0.036 -0.407 1.00 0.00 42 PHE A C 17
ATOM 19200 O O . PHE A 1 42 ? 5.137 0.032 0.623 1.00 0.00 42 PHE A O 17
ATOM 19217 N N . VAL A 1 43 ? 5.004 -0.199 -1.611 1.00 0.00 43 VAL A N 17
ATOM 19218 C CA . VAL A 1 43 ? 6.446 -0.309 -1.796 1.00 0.00 43 VAL A CA 17
ATOM 19219 C C . VAL A 1 43 ? 7.010 0.935 -2.472 1.00 0.00 43 VAL A C 17
ATOM 19220 O O . VAL A 1 43 ? 6.262 1.784 -2.958 1.00 0.00 43 VAL A O 17
ATOM 19233 N N . CYS A 1 44 ? 8.335 1.038 -2.500 1.00 0.00 44 CYS A N 17
ATOM 19234 C CA . CYS A 1 44 ? 9.001 2.179 -3.117 1.00 0.00 44 CYS A CA 17
ATOM 19235 C C . CYS A 1 44 ? 8.321 2.563 -4.428 1.00 0.00 44 CYS A C 17
ATOM 19236 O O . CYS A 1 44 ? 7.537 1.792 -4.981 1.00 0.00 44 CYS A O 17
ATOM 19243 N N . ALA A 1 45 ? 8.627 3.759 -4.919 1.00 0.00 45 ALA A N 17
ATOM 19244 C CA . ALA A 1 45 ? 8.048 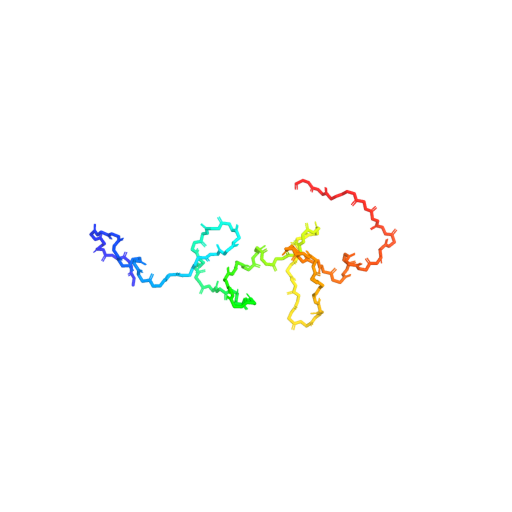4.245 -6.165 1.00 0.00 45 ALA A CA 17
ATOM 19245 C C . ALA A 1 45 ? 9.013 4.055 -7.330 1.00 0.00 45 ALA A C 17
ATOM 19246 O O . ALA A 1 45 ? 8.603 4.023 -8.490 1.00 0.00 45 ALA A O 17
ATOM 19253 N N . VAL A 1 46 ? 10.298 3.931 -7.013 1.00 0.00 46 VAL A N 17
ATOM 19254 C CA . VAL A 1 46 ? 11.323 3.744 -8.034 1.00 0.00 46 VAL A CA 17
ATOM 19255 C C . VAL A 1 46 ? 11.610 2.264 -8.260 1.00 0.00 46 VAL A C 17
ATOM 19256 O O . VAL A 1 46 ? 11.290 1.712 -9.313 1.00 0.00 46 VAL A O 17
ATOM 19269 N N . CYS A 1 47 ? 12.216 1.626 -7.264 1.00 0.00 47 CYS A N 17
ATOM 19270 C CA . CYS A 1 47 ? 12.547 0.209 -7.352 1.00 0.00 47 CYS A CA 17
ATOM 19271 C C . CYS A 1 47 ? 11.402 -0.651 -6.828 1.00 0.00 47 CYS A C 17
ATOM 19272 O O . CYS A 1 47 ? 11.382 -1.866 -7.027 1.00 0.00 47 CYS A O 17
ATOM 19279 N N . ARG A 1 48 ? 10.448 -0.013 -6.157 1.00 0.00 48 ARG A N 17
ATOM 19280 C CA . ARG A 1 48 ? 9.299 -0.719 -5.604 1.00 0.00 48 ARG A CA 17
ATOM 19281 C C . ARG A 1 48 ? 9.749 -1.885 -4.727 1.00 0.00 48 ARG A C 17
ATOM 19282 O O . ARG A 1 48 ? 9.340 -3.027 -4.938 1.00 0.00 48 ARG A O 17
ATOM 19303 N N . LEU A 1 49 ? 10.592 -1.589 -3.745 1.00 0.00 49 LEU A N 17
ATOM 19304 C CA . LEU A 1 49 ? 11.098 -2.612 -2.836 1.00 0.00 49 LEU A CA 17
ATOM 19305 C C . LEU A 1 49 ? 10.406 -2.526 -1.480 1.00 0.00 49 LEU A C 17
ATOM 19306 O O . LEU A 1 49 ? 10.202 -1.445 -0.927 1.00 0.00 49 LEU A O 17
ATOM 19322 N N . PRO A 1 50 ? 10.037 -3.692 -0.928 1.00 0.00 50 PRO A N 17
ATOM 19323 C CA . PRO A 1 50 ? 9.364 -3.775 0.372 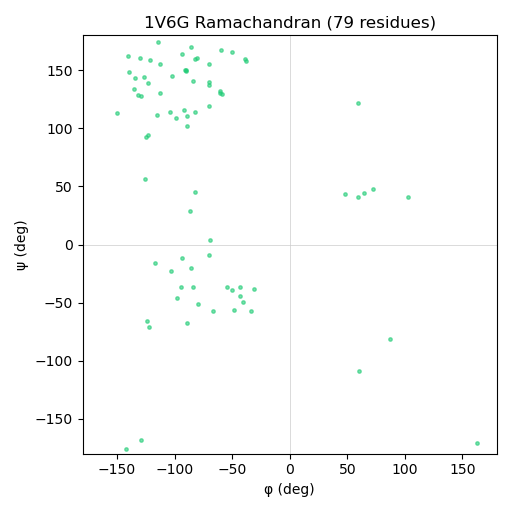1.00 0.00 50 PRO A CA 17
ATOM 19324 C C . PRO A 1 50 ? 10.289 -3.409 1.527 1.00 0.00 50 PRO A C 17
ATOM 19325 O O . PRO A 1 50 ? 11.327 -4.041 1.729 1.00 0.00 50 PRO A O 17
ATOM 19336 N N . PHE A 1 51 ? 9.908 -2.385 2.283 1.00 0.00 51 PHE A N 17
ATOM 19337 C CA . PHE A 1 51 ? 10.704 -1.934 3.419 1.00 0.00 51 PHE A CA 17
ATOM 19338 C C . PHE A 1 51 ? 10.563 -2.894 4.597 1.00 0.00 51 PHE A C 17
ATOM 19339 O O . PHE A 1 51 ? 9.461 -3.210 5.045 1.00 0.00 51 PHE A O 17
ATOM 19356 N N . PRO A 1 52 ? 11.707 -3.371 5.110 1.00 0.00 52 PRO A N 17
ATOM 19357 C CA . PRO A 1 52 ? 11.739 -4.302 6.242 1.00 0.00 52 PRO A CA 17
ATOM 19358 C C . PRO A 1 52 ? 11.313 -3.641 7.549 1.00 0.00 52 PRO A C 17
ATOM 19359 O O . PRO A 1 52 ? 11.194 -2.419 7.644 1.00 0.00 52 PRO A O 17
ATOM 19370 N N . PRO A 1 53 ? 11.078 -4.465 8.581 1.00 0.00 53 PRO A N 17
ATOM 19371 C CA . PRO A 1 53 ? 10.662 -3.982 9.901 1.00 0.00 53 PRO A CA 17
ATOM 19372 C C . PRO A 1 53 ? 11.780 -3.237 10.623 1.00 0.00 53 PRO A C 17
ATOM 19373 O O . PRO A 1 53 ? 11.614 -2.803 11.763 1.00 0.00 53 PRO A O 17
ATOM 19384 N N . GLY A 1 54 ? 12.918 -3.091 9.952 1.00 0.00 54 GLY A N 17
ATOM 19385 C CA . GLY A 1 54 ? 14.046 -2.397 10.546 1.00 0.00 54 GLY A CA 17
ATOM 19386 C C . GLY A 1 54 ? 14.330 -1.069 9.874 1.00 0.00 54 GLY A C 17
ATOM 19387 O O . GLY A 1 54 ? 14.465 -0.043 10.541 1.00 0.00 54 GLY A O 17
ATOM 19391 N N . ASP A 1 55 ? 14.422 -1.087 8.548 1.00 0.00 55 ASP A N 17
ATOM 19392 C CA . ASP A 1 55 ? 14.693 0.126 7.784 1.00 0.00 55 ASP A CA 17
ATOM 19393 C C . ASP A 1 55 ? 13.550 1.126 7.931 1.00 0.00 55 ASP A C 17
ATOM 19394 O O . ASP A 1 55 ? 12.444 0.766 8.333 1.00 0.00 55 ASP A O 17
ATOM 19403 N N . ARG A 1 56 ? 13.827 2.384 7.603 1.00 0.00 56 ARG A N 17
ATOM 19404 C CA . ARG A 1 56 ? 12.823 3.437 7.700 1.00 0.00 56 ARG A CA 17
ATOM 19405 C C . ARG A 1 56 ? 12.370 3.886 6.314 1.00 0.00 56 ARG A C 17
ATOM 19406 O O . ARG A 1 56 ? 13.148 3.869 5.360 1.00 0.00 56 ARG A O 17
ATOM 19427 N N . VAL A 1 57 ? 11.107 4.287 6.211 1.00 0.00 57 VAL A N 17
ATOM 19428 C CA . VAL A 1 57 ? 10.550 4.741 4.942 1.00 0.00 57 VAL A CA 17
ATOM 19429 C C . VAL A 1 57 ? 10.541 6.263 4.859 1.00 0.00 57 VAL A C 17
ATOM 19430 O O . VAL A 1 57 ? 10.436 6.951 5.875 1.00 0.00 57 VAL A O 17
ATOM 19443 N N . THR A 1 58 ? 10.652 6.785 3.642 1.00 0.00 58 THR A N 17
ATOM 19444 C CA . THR A 1 58 ? 10.657 8.226 3.425 1.00 0.00 58 THR A CA 17
ATOM 19445 C C . THR A 1 58 ? 9.374 8.684 2.741 1.00 0.00 58 THR A C 17
ATOM 19446 O O . THR A 1 58 ? 9.126 8.355 1.581 1.00 0.00 58 THR A O 17
ATOM 19457 N N . PHE A 1 59 ? 8.562 9.445 3.467 1.00 0.00 59 PHE A N 17
ATOM 19458 C CA . PHE A 1 59 ? 7.303 9.949 2.930 1.00 0.00 59 PHE A CA 17
ATOM 19459 C C . PHE A 1 59 ? 7.530 11.212 2.105 1.00 0.00 59 PHE A C 17
ATOM 19460 O O . PHE A 1 59 ? 7.763 12.289 2.651 1.00 0.00 59 PHE A O 17
ATOM 19477 N N . ASN A 1 60 ? 7.462 11.070 0.785 1.00 0.00 60 ASN A N 17
ATOM 19478 C CA . ASN A 1 60 ? 7.661 12.199 -0.116 1.00 0.00 60 ASN A CA 17
ATOM 19479 C C . ASN A 1 60 ? 6.358 12.574 -0.814 1.00 0.00 60 ASN A C 17
ATOM 19480 O O . ASN A 1 60 ? 5.967 11.951 -1.800 1.00 0.00 60 ASN A O 17
ATOM 19491 N N . GLY A 1 61 ? 5.688 13.600 -0.296 1.00 0.00 61 GLY A N 17
ATOM 19492 C CA . GLY A 1 61 ? 4.436 14.041 -0.882 1.00 0.00 61 GLY A CA 17
ATOM 19493 C C . GLY A 1 61 ? 3.368 12.967 -0.844 1.00 0.00 61 GLY A C 17
ATOM 19494 O O . GLY A 1 61 ? 2.788 12.693 0.207 1.00 0.00 61 GLY A O 17
ATOM 19498 N N . LYS A 1 62 ? 3.105 12.356 -1.994 1.00 0.00 62 LYS A N 17
ATOM 19499 C CA . LYS A 1 62 ? 2.099 11.305 -2.090 1.00 0.00 62 LYS A CA 17
ATOM 19500 C C . LYS A 1 62 ? 2.751 9.927 -2.114 1.00 0.00 62 LYS A C 17
ATOM 19501 O O . LYS A 1 62 ? 2.313 9.011 -1.419 1.00 0.00 62 LYS A O 17
ATOM 19520 N N . GLU A 1 63 ? 3.803 9.788 -2.916 1.00 0.00 63 GLU A N 17
ATOM 19521 C CA . GLU A 1 63 ? 4.516 8.521 -3.028 1.00 0.00 63 GLU A CA 17
ATOM 19522 C C . GLU A 1 63 ? 5.679 8.462 -2.042 1.00 0.00 63 GLU A C 17
ATOM 19523 O O . GLU A 1 63 ? 6.074 9.479 -1.470 1.00 0.00 63 GLU A O 17
ATOM 19535 N N . CYS A 1 64 ? 6.221 7.266 -1.847 1.00 0.00 64 CYS A N 17
ATOM 19536 C CA . CYS A 1 64 ? 7.338 7.073 -0.929 1.00 0.00 64 CYS A CA 17
ATOM 19537 C C . CYS A 1 64 ? 8.510 6.397 -1.633 1.00 0.00 64 CYS A C 17
ATOM 19538 O O . CYS A 1 64 ? 8.335 5.737 -2.656 1.00 0.00 64 CYS A O 17
ATOM 19546 N N . MET A 1 65 ? 9.706 6.570 -1.079 1.00 0.00 65 MET A N 17
ATOM 19547 C CA . MET A 1 65 ? 10.907 5.977 -1.654 1.00 0.00 65 MET A CA 17
ATOM 19548 C C . MET A 1 65 ? 11.807 5.404 -0.564 1.00 0.00 65 MET A C 17
ATOM 19549 O O . MET A 1 65 ? 11.714 5.794 0.600 1.00 0.00 65 MET A O 17
ATOM 19563 N N . CYS A 1 66 ? 12.677 4.476 -0.948 1.00 0.00 66 CYS A N 17
ATOM 19564 C CA . CYS A 1 66 ? 13.592 3.847 -0.004 1.00 0.00 66 CYS A CA 17
ATOM 19565 C C . CYS A 1 66 ? 14.830 4.714 0.212 1.00 0.00 66 CYS A C 17
ATOM 19566 O O . CYS A 1 66 ? 15.282 5.404 -0.701 1.00 0.00 66 CYS A O 17
ATOM 19573 N N . GLN A 1 67 ? 15.372 4.670 1.425 1.00 0.00 67 GLN A N 17
ATOM 19574 C CA . GLN A 1 67 ? 16.557 5.451 1.760 1.00 0.00 67 GLN A CA 17
ATOM 19575 C C . GLN A 1 67 ? 17.509 5.533 0.571 1.00 0.00 67 GLN A C 17
ATOM 19576 O O . GLN A 1 67 ? 17.964 6.615 0.200 1.00 0.00 67 GLN A O 17
ATOM 19590 N N . LYS A 1 68 ? 17.807 4.382 -0.022 1.00 0.00 68 LYS A N 17
ATOM 19591 C CA . LYS A 1 68 ? 18.705 4.322 -1.169 1.00 0.00 68 LYS A CA 17
ATOM 19592 C C . LYS A 1 68 ? 18.271 5.306 -2.251 1.00 0.00 68 LYS A C 17
ATOM 19593 O O . LYS A 1 68 ? 18.975 6.274 -2.543 1.00 0.00 68 LYS A O 17
ATOM 19612 N N . CYS A 1 69 ? 17.108 5.055 -2.842 1.00 0.00 69 CYS A N 17
ATOM 19613 C CA . CYS A 1 69 ? 16.579 5.919 -3.891 1.00 0.00 69 CYS A CA 17
ATOM 19614 C C . CYS A 1 69 ? 16.515 7.369 -3.420 1.00 0.00 69 CYS A C 17
ATOM 19615 O O . CYS A 1 69 ? 17.092 8.260 -4.041 1.00 0.00 69 CYS A O 17
ATOM 19622 N N . SER A 1 70 ? 15.808 7.596 -2.317 1.00 0.00 70 SER A N 17
ATOM 19623 C CA . SER A 1 70 ? 15.664 8.938 -1.764 1.00 0.00 70 SER A CA 17
ATOM 19624 C C . SER A 1 70 ? 17.005 9.665 -1.748 1.00 0.00 70 SER A C 17
ATOM 19625 O O . SER A 1 70 ? 17.152 10.734 -2.341 1.00 0.00 70 SER A O 17
ATOM 19633 N N . LEU A 1 71 ? 17.981 9.077 -1.065 1.00 0.00 71 LEU A N 17
ATOM 19634 C CA . LEU A 1 71 ? 19.312 9.668 -0.971 1.00 0.00 71 LEU A CA 17
ATOM 19635 C C . LEU A 1 71 ? 20.046 9.573 -2.304 1.00 0.00 71 LEU A C 17
ATOM 19636 O O . LEU A 1 71 ? 19.699 8.776 -3.177 1.00 0.00 71 LEU A O 17
ATOM 19652 N N . PRO A 1 72 ? 21.088 10.402 -2.467 1.00 0.00 72 PRO A N 17
ATOM 19653 C CA . PRO A 1 72 ? 21.895 10.428 -3.691 1.00 0.00 72 PRO A CA 17
ATOM 19654 C C . PRO A 1 72 ? 22.744 9.172 -3.852 1.00 0.00 72 PRO A C 17
ATOM 19655 O O . PRO A 1 72 ? 23.264 8.632 -2.876 1.00 0.00 72 PRO A O 17
ATOM 19666 N N . VAL A 1 73 ? 22.880 8.711 -5.092 1.00 0.00 73 VAL A N 17
ATOM 19667 C CA . VAL A 1 73 ? 23.668 7.519 -5.381 1.00 0.00 73 VAL A CA 17
ATOM 19668 C C . VAL A 1 73 ? 25.142 7.864 -5.559 1.00 0.00 73 VAL A C 17
ATOM 19669 O O . VAL A 1 73 ? 25.486 8.978 -5.953 1.00 0.00 73 VAL A O 17
ATOM 19682 N N . SER A 1 74 ? 26.010 6.900 -5.267 1.00 0.00 74 SER A N 17
ATOM 19683 C CA . SER A 1 74 ? 27.448 7.102 -5.392 1.00 0.00 74 SER A CA 17
ATOM 19684 C C . SER A 1 74 ? 28.007 6.318 -6.575 1.00 0.00 74 SER A C 17
ATOM 19685 O O . SER A 1 74 ? 29.126 5.808 -6.524 1.00 0.00 74 SER A O 17
ATOM 19693 N N . VAL A 1 75 ? 27.218 6.227 -7.642 1.00 0.00 75 VAL A N 17
ATOM 19694 C CA . VAL A 1 75 ? 27.633 5.507 -8.840 1.00 0.00 75 VAL A CA 17
ATOM 19695 C C . VAL A 1 75 ? 27.852 6.463 -10.007 1.00 0.00 75 VAL A C 17
ATOM 19696 O O . VAL A 1 75 ? 27.005 7.307 -10.299 1.00 0.00 75 VAL A O 17
ATOM 19709 N N . SER A 1 76 ? 28.994 6.323 -10.673 1.00 0.00 76 SER A N 17
ATOM 19710 C CA . SER A 1 76 ? 29.327 7.176 -11.808 1.00 0.00 76 SER A CA 17
ATOM 19711 C C . SER A 1 76 ? 28.862 6.545 -13.117 1.00 0.00 76 SER A C 17
ATOM 19712 O O . SER A 1 76 ? 29.072 5.356 -13.354 1.00 0.00 76 SER A O 17
ATOM 19720 N N . GLY A 1 77 ? 28.229 7.351 -13.963 1.00 0.00 77 GLY A N 17
ATOM 19721 C CA . GLY A 1 77 ? 27.744 6.854 -15.238 1.00 0.00 77 GLY A CA 17
ATOM 19722 C C . GLY A 1 77 ? 26.736 7.788 -15.878 1.00 0.00 77 GLY A C 17
ATOM 19723 O O . GLY A 1 77 ? 25.536 7.512 -15.912 1.00 0.00 77 GLY A O 17
ATOM 19727 N N . PRO A 1 78 ? 27.223 8.924 -16.399 1.00 0.00 78 PRO A N 17
ATOM 19728 C CA . PRO A 1 78 ? 26.372 9.925 -17.050 1.00 0.00 78 PRO A CA 17
ATOM 19729 C C . PRO A 1 78 ? 25.817 9.436 -18.383 1.00 0.00 78 PRO A C 17
ATOM 19730 O O . PRO A 1 78 ? 25.129 10.174 -19.088 1.00 0.00 78 PRO A O 17
ATOM 19741 N N . SER A 1 79 ? 26.120 8.187 -18.723 1.00 0.00 79 SER A N 17
ATOM 19742 C CA . SER A 1 79 ? 25.654 7.601 -19.974 1.00 0.00 79 SER A CA 17
ATOM 19743 C C . SER A 1 79 ? 24.280 8.147 -20.350 1.00 0.00 79 SER A C 17
ATOM 19744 O O . SER A 1 79 ? 23.271 7.796 -19.738 1.00 0.00 79 SER A O 17
ATOM 19752 N N . SER A 1 80 ? 24.249 9.008 -21.362 1.00 0.00 80 SER A N 17
ATOM 19753 C CA . SER A 1 80 ? 23.000 9.606 -21.820 1.00 0.00 80 SER A CA 17
ATOM 19754 C C . SER A 1 80 ? 22.671 9.157 -23.240 1.00 0.00 80 SER A C 17
ATOM 19755 O O . SER A 1 80 ? 23.478 8.503 -23.899 1.00 0.00 80 SER A O 17
ATOM 19763 N N . GLY A 1 81 ? 21.477 9.513 -23.704 1.00 0.00 81 GLY A N 17
ATOM 19764 C CA . GLY A 1 81 ? 21.060 9.138 -25.043 1.00 0.00 81 GLY A CA 17
ATOM 19765 C C . GLY A 1 81 ? 20.354 10.267 -25.768 1.00 0.00 81 GLY A C 17
ATOM 19766 O O . GLY A 1 81 ? 19.165 10.477 -25.536 1.00 0.00 81 GLY A O 17
ATOM 19772 N N . GLY A 1 1 ? -13.910 -21.013 -20.240 1.00 0.00 1 GLY A N 18
ATOM 19773 C CA . GLY A 1 1 ? -14.461 -19.916 -19.466 1.00 0.00 1 GLY A CA 18
ATOM 19774 C C . GLY A 1 1 ? -15.908 -20.148 -19.079 1.00 0.00 1 GLY A C 18
ATOM 19775 O O . GLY A 1 1 ? -16.693 -20.671 -19.870 1.00 0.00 1 GLY A O 18
ATOM 19779 N N . SER A 1 2 ? -16.262 -19.761 -17.857 1.00 0.00 2 SER A N 18
ATOM 19780 C CA . SER A 1 2 ? -17.623 -19.936 -17.365 1.00 0.00 2 SER A CA 18
ATOM 19781 C C . SER A 1 2 ? -18.376 -18.609 -17.368 1.00 0.00 2 SER A C 18
ATOM 19782 O O . SER A 1 2 ? -17.778 -17.543 -17.225 1.00 0.00 2 SER A O 18
ATOM 19790 N N . SER A 1 3 ? -19.693 -18.684 -17.534 1.00 0.00 3 SER A N 18
ATOM 19791 C CA . SER A 1 3 ? -20.529 -17.489 -17.560 1.00 0.00 3 SER A CA 18
ATOM 19792 C C . SER A 1 3 ? -21.750 -17.661 -16.662 1.00 0.00 3 SER A C 18
ATOM 19793 O O . SER A 1 3 ? -22.783 -18.174 -17.090 1.00 0.00 3 SER A O 18
ATOM 19801 N N . GLY A 1 4 ? -21.622 -17.227 -15.411 1.00 0.00 4 GLY A N 18
ATOM 19802 C CA . GLY A 1 4 ? -22.722 -17.341 -14.471 1.00 0.00 4 GLY A CA 18
ATOM 19803 C C . GLY A 1 4 ? -23.044 -16.024 -13.793 1.00 0.00 4 GLY A C 18
ATOM 19804 O O . GLY A 1 4 ? -22.332 -15.035 -13.972 1.00 0.00 4 GLY A O 18
ATOM 19808 N N . SER A 1 5 ? -24.119 -16.009 -13.012 1.00 0.00 5 SER A N 18
ATOM 19809 C CA . SER A 1 5 ? -24.537 -14.802 -12.309 1.00 0.00 5 SER A CA 18
ATOM 19810 C C . SER A 1 5 ? -25.092 -15.141 -10.929 1.00 0.00 5 SER A C 18
ATOM 19811 O O . SER A 1 5 ? -25.764 -16.157 -10.751 1.00 0.00 5 SER A O 18
ATOM 19819 N N . SER A 1 6 ? -24.805 -14.283 -9.956 1.00 0.00 6 SER A N 18
ATOM 19820 C CA . SER A 1 6 ? -25.271 -14.493 -8.590 1.00 0.00 6 SER A CA 18
ATOM 19821 C C . SER A 1 6 ? -25.350 -13.170 -7.834 1.00 0.00 6 SER A C 18
ATOM 19822 O O . SER A 1 6 ? -24.611 -12.230 -8.125 1.00 0.00 6 SER A O 18
ATOM 19830 N N . GLY A 1 7 ? -26.252 -13.105 -6.859 1.00 0.00 7 GLY A N 18
ATOM 19831 C CA . GLY A 1 7 ? -26.412 -11.894 -6.075 1.00 0.00 7 GLY A CA 18
ATOM 19832 C C . GLY A 1 7 ? -25.090 -11.357 -5.562 1.00 0.00 7 GLY A C 18
ATOM 19833 O O . GLY A 1 7 ? -24.228 -12.122 -5.126 1.00 0.00 7 GLY A O 18
ATOM 19837 N N . LEU A 1 8 ? -24.928 -10.040 -5.614 1.00 0.00 8 LEU A N 18
ATOM 19838 C CA . LEU A 1 8 ? -23.701 -9.401 -5.152 1.00 0.00 8 LEU A CA 18
ATOM 19839 C C . LEU A 1 8 ? -24.008 -8.299 -4.143 1.00 0.00 8 LEU A C 18
ATOM 19840 O O . LEU A 1 8 ? -23.529 -7.172 -4.275 1.00 0.00 8 LEU A O 18
ATOM 19856 N N . ASP A 1 9 ? -24.807 -8.632 -3.136 1.00 0.00 9 ASP A N 18
ATOM 19857 C CA . ASP A 1 9 ? -25.175 -7.671 -2.102 1.00 0.00 9 ASP A CA 18
ATOM 19858 C C . ASP A 1 9 ? -24.223 -7.761 -0.913 1.00 0.00 9 ASP A C 18
ATOM 19859 O O . ASP A 1 9 ? -23.814 -6.743 -0.354 1.00 0.00 9 ASP A O 18
ATOM 19868 N N . TYR A 1 10 ? -23.876 -8.985 -0.531 1.00 0.00 10 TYR A N 18
ATOM 19869 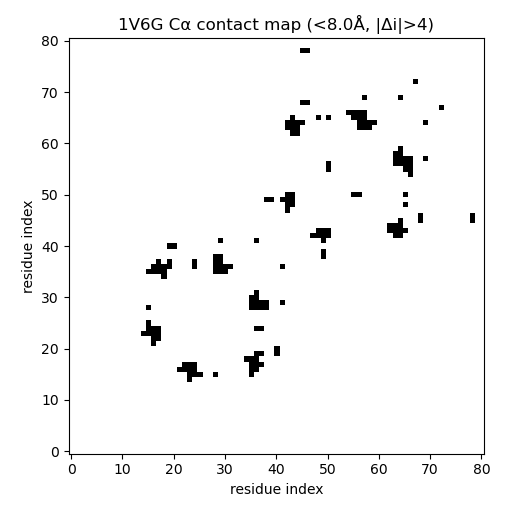C CA . TYR A 1 10 ? -22.976 -9.209 0.594 1.00 0.00 10 TYR A CA 18
ATOM 19870 C C . TYR A 1 10 ? -21.835 -8.195 0.588 1.00 0.00 10 TYR A C 18
ATOM 19871 O O . TYR A 1 10 ? -21.428 -7.698 1.638 1.00 0.00 10 TYR A O 18
ATOM 19889 N N . GLN A 1 11 ? -21.325 -7.895 -0.602 1.00 0.00 11 GLN A N 18
ATOM 19890 C CA . GLN A 1 11 ? -20.231 -6.942 -0.745 1.00 0.00 11 GLN A CA 18
ATOM 19891 C C . GLN A 1 11 ? -20.469 -5.707 0.118 1.00 0.00 11 GLN A C 18
ATOM 19892 O O . GLN A 1 11 ? -19.545 -5.191 0.747 1.00 0.00 11 GLN A O 18
ATOM 19906 N N . ARG A 1 12 ? -21.713 -5.239 0.144 1.00 0.00 12 ARG A N 18
ATOM 19907 C CA . ARG A 1 12 ? -22.071 -4.064 0.929 1.00 0.00 12 ARG A CA 18
ATOM 19908 C C . ARG A 1 12 ? -21.173 -3.936 2.156 1.00 0.00 12 ARG A C 18
ATOM 19909 O O . ARG A 1 12 ? -20.757 -2.835 2.521 1.00 0.00 12 ARG A O 18
ATOM 19930 N N . LEU A 1 13 ? -20.878 -5.066 2.788 1.00 0.00 13 LEU A N 18
ATOM 19931 C CA . LEU A 1 13 ? -20.029 -5.081 3.974 1.00 0.00 13 LEU A CA 18
ATOM 19932 C C . LEU A 1 13 ? -18.898 -4.065 3.847 1.00 0.00 13 LEU A C 18
ATOM 19933 O O . LEU A 1 13 ? -18.531 -3.664 2.742 1.00 0.00 13 LEU A O 18
ATOM 19949 N N . TYR A 1 14 ? -18.349 -3.653 4.985 1.00 0.00 14 TYR A N 18
ATOM 19950 C CA . TYR A 1 14 ? -17.260 -2.684 5.001 1.00 0.00 14 TYR A CA 18
ATOM 19951 C C . TYR A 1 14 ? -16.330 -2.889 3.809 1.00 0.00 14 TYR A C 18
ATOM 19952 O O . TYR A 1 14 ? -16.104 -1.974 3.018 1.00 0.00 14 TYR A O 18
ATOM 19970 N N . GLY A 1 15 ? -15.793 -4.100 3.688 1.00 0.00 15 GLY A N 18
ATOM 19971 C CA . GLY A 1 15 ? -14.894 -4.406 2.590 1.00 0.00 15 GLY A CA 18
ATOM 19972 C C . GLY A 1 15 ? -13.658 -3.529 2.592 1.00 0.00 15 GLY A C 18
ATOM 19973 O O . GLY A 1 15 ? -13.752 -2.307 2.465 1.00 0.00 15 GLY A O 18
ATOM 19977 N N . THR A 1 16 ? -12.492 -4.151 2.739 1.00 0.00 16 THR A N 18
ATOM 19978 C CA . THR A 1 16 ? -11.232 -3.420 2.760 1.00 0.00 16 THR A CA 18
ATOM 19979 C C . THR A 1 16 ? -10.759 -3.098 1.347 1.00 0.00 16 THR A C 18
ATOM 19980 O O . THR A 1 16 ? -10.449 -3.998 0.566 1.00 0.00 16 THR A O 18
ATOM 19991 N N . ARG A 1 17 ? -10.706 -1.810 1.025 1.00 0.00 17 ARG A N 18
ATOM 19992 C CA . ARG A 1 17 ? -10.271 -1.370 -0.295 1.00 0.00 17 ARG A CA 18
ATOM 19993 C C . ARG A 1 17 ? -8.937 -0.633 -0.211 1.00 0.00 17 ARG A C 18
ATOM 19994 O O . ARG A 1 17 ? -8.838 0.423 0.413 1.00 0.00 17 ARG A O 18
ATOM 20015 N N . CYS A 1 18 ? -7.914 -1.199 -0.843 1.00 0.00 18 CYS A N 18
ATOM 20016 C CA . CYS A 1 18 ? -6.586 -0.598 -0.839 1.00 0.00 18 CYS A CA 18
ATOM 20017 C C . CYS A 1 18 ? -6.654 0.875 -1.234 1.00 0.00 18 CYS A C 18
ATOM 20018 O O . CYS A 1 18 ? -7.214 1.224 -2.274 1.00 0.00 18 CYS A O 18
ATOM 20025 N N . PHE A 1 19 ? -6.080 1.733 -0.398 1.00 0.00 19 PHE A N 18
ATOM 20026 C CA . PHE A 1 19 ? -6.076 3.168 -0.659 1.00 0.00 19 PHE A CA 18
ATOM 20027 C C . PHE A 1 19 ? -4.917 3.551 -1.575 1.00 0.00 19 PHE A C 18
ATOM 20028 O O . PHE A 1 19 ? -4.412 4.672 -1.520 1.00 0.00 19 PHE A O 18
ATOM 20045 N N . SER A 1 20 ? -4.500 2.610 -2.417 1.00 0.00 20 SER A N 18
ATOM 20046 C CA . SER A 1 20 ? -3.398 2.846 -3.342 1.00 0.00 20 SER A CA 18
ATOM 20047 C C . SER A 1 20 ? -3.803 2.494 -4.770 1.00 0.00 20 SER A C 18
ATOM 20048 O O . SER A 1 20 ? -3.739 3.332 -5.671 1.00 0.00 20 SER A O 18
ATOM 20056 N N . CYS A 1 21 ? -4.220 1.249 -4.971 1.00 0.00 21 CYS A N 18
ATOM 20057 C CA . CYS A 1 21 ? -4.635 0.784 -6.289 1.00 0.00 21 CYS A CA 18
ATOM 20058 C C . CYS A 1 21 ? -6.157 0.704 -6.383 1.00 0.00 21 CYS A C 18
ATOM 20059 O O . CYS A 1 21 ? -6.705 0.282 -7.401 1.00 0.00 21 CYS A O 18
ATOM 20066 N N . ASP A 1 22 ? -6.832 1.113 -5.314 1.00 0.00 22 ASP A N 18
ATOM 20067 C CA . ASP A 1 22 ? -8.289 1.089 -5.276 1.00 0.00 22 ASP A CA 18
ATOM 20068 C C . ASP A 1 22 ? -8.819 -0.309 -5.579 1.00 0.00 22 ASP A C 18
ATOM 20069 O O . ASP A 1 22 ? -9.694 -0.480 -6.427 1.00 0.00 22 ASP A O 18
ATOM 20078 N N . GLN A 1 23 ? -8.280 -1.304 -4.882 1.00 0.00 23 GLN A N 18
ATOM 20079 C CA . GLN A 1 23 ? -8.697 -2.687 -5.079 1.00 0.00 23 GLN A CA 18
ATOM 20080 C C . GLN A 1 23 ? -8.981 -3.365 -3.742 1.00 0.00 23 GLN A C 18
ATOM 20081 O O . GLN A 1 23 ? -8.232 -3.202 -2.780 1.00 0.00 23 GLN A O 18
ATOM 20095 N N . PHE A 1 24 ? -10.069 -4.127 -3.690 1.00 0.00 24 PHE A N 18
ATOM 20096 C CA . PHE A 1 24 ? -10.453 -4.829 -2.471 1.00 0.00 24 PHE A CA 18
ATOM 20097 C C . PHE A 1 24 ? -9.378 -5.831 -2.059 1.00 0.00 24 PHE A C 18
ATOM 20098 O O . PHE A 1 24 ? -9.095 -6.787 -2.783 1.00 0.00 24 PHE A O 18
ATOM 20115 N N . ILE A 1 25 ? -8.783 -5.604 -0.893 1.00 0.00 25 ILE A N 18
ATOM 20116 C CA . ILE A 1 25 ? -7.740 -6.487 -0.384 1.00 0.00 25 ILE A CA 18
ATOM 20117 C C . ILE A 1 25 ? -8.340 -7.678 0.354 1.00 0.00 25 ILE A C 18
ATOM 20118 O O . ILE A 1 25 ? -9.037 -7.514 1.354 1.00 0.00 25 ILE A O 18
ATOM 20134 N N . GLU A 1 26 ? -8.062 -8.878 -0.147 1.00 0.00 26 GLU A N 18
ATOM 20135 C CA . GLU A 1 26 ? -8.574 -10.098 0.466 1.00 0.00 26 GLU A CA 18
ATOM 20136 C C . GLU A 1 26 ? -7.722 -10.503 1.666 1.00 0.00 26 GLU A C 18
ATOM 20137 O O . GLU A 1 26 ? -8.161 -10.412 2.812 1.00 0.00 26 GLU A O 18
ATOM 20149 N N . GLY A 1 27 ? -6.501 -10.951 1.393 1.00 0.00 27 GLY A N 18
ATOM 20150 C CA . GLY A 1 27 ? -5.606 -11.364 2.459 1.00 0.00 27 GLY A CA 18
ATOM 20151 C C . GLY A 1 27 ? -5.391 -10.274 3.490 1.00 0.00 27 GLY A C 18
ATOM 20152 O O . GLY A 1 27 ? -5.613 -9.096 3.212 1.00 0.00 27 GLY A O 18
ATOM 20156 N N . GLU A 1 28 ? -4.960 -10.668 4.684 1.00 0.00 28 GLU A N 18
ATOM 20157 C CA . GLU A 1 28 ? -4.718 -9.715 5.761 1.00 0.00 28 GLU A CA 18
ATOM 20158 C C . GLU A 1 28 ? -4.290 -8.361 5.202 1.00 0.00 28 GLU A C 18
ATOM 20159 O O . GLU A 1 28 ? -3.330 -8.268 4.437 1.00 0.00 28 GLU A O 18
ATOM 20171 N N . VAL A 1 29 ? -5.010 -7.313 5.591 1.00 0.00 29 VAL A N 18
ATOM 20172 C CA . VAL A 1 29 ? -4.705 -5.963 5.130 1.00 0.00 29 VAL A CA 18
ATOM 20173 C C . VAL A 1 29 ? -3.773 -5.248 6.102 1.00 0.00 29 VAL A C 18
ATOM 20174 O O . VAL A 1 29 ? -3.844 -5.455 7.314 1.00 0.00 29 VAL A O 18
ATOM 20187 N N . VAL A 1 30 ? -2.898 -4.405 5.563 1.00 0.00 30 VAL A N 18
ATOM 20188 C CA . VAL A 1 30 ? -1.952 -3.657 6.382 1.00 0.00 30 VAL A CA 18
ATOM 20189 C C . VAL A 1 30 ? -2.476 -2.259 6.688 1.00 0.00 30 VAL A C 18
ATOM 20190 O O . VAL A 1 30 ? -2.486 -1.385 5.821 1.00 0.00 30 VAL A O 18
ATOM 20203 N N . SER A 1 31 ? -2.910 -2.054 7.928 1.00 0.00 31 SER A N 18
ATOM 20204 C CA . SER A 1 31 ? -3.439 -0.762 8.348 1.00 0.00 31 SER A CA 18
ATOM 20205 C C . SER A 1 31 ? -2.313 0.167 8.795 1.00 0.00 31 SER A C 18
ATOM 20206 O O . SER A 1 31 ? -1.806 0.053 9.910 1.00 0.00 31 SER A O 18
ATOM 20214 N N . ALA A 1 32 ? -1.928 1.085 7.914 1.00 0.00 32 ALA A N 18
ATOM 20215 C CA . ALA A 1 32 ? -0.864 2.034 8.217 1.00 0.00 32 ALA A CA 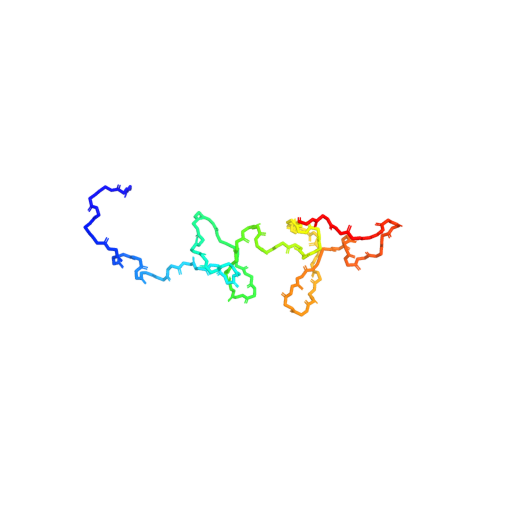18
ATOM 20216 C C . ALA A 1 32 ? -1.351 3.471 8.063 1.00 0.00 32 ALA A C 18
ATOM 20217 O O . ALA A 1 32 ? -2.322 3.736 7.353 1.00 0.00 32 ALA A O 18
ATOM 20224 N N . LEU A 1 33 ? -0.671 4.396 8.732 1.00 0.00 33 LEU A N 18
ATOM 20225 C CA . LEU A 1 33 ? -1.035 5.807 8.670 1.00 0.00 33 LEU A CA 18
ATOM 20226 C C . LEU A 1 33 ? -2.550 5.977 8.608 1.00 0.00 33 LEU A C 18
ATOM 20227 O O . LEU A 1 33 ? -3.065 6.754 7.805 1.00 0.00 33 LEU A O 18
ATOM 20243 N N . GLY A 1 34 ? -3.258 5.246 9.463 1.00 0.00 34 GLY A N 18
ATOM 20244 C CA . GLY A 1 34 ? -4.706 5.332 9.490 1.00 0.00 34 GLY A CA 18
ATOM 20245 C C . GLY A 1 34 ? -5.328 5.076 8.131 1.00 0.00 34 GLY A C 18
ATOM 20246 O O . GLY A 1 34 ? -6.259 5.772 7.725 1.00 0.00 34 GLY A O 18
ATOM 20250 N N . LYS A 1 35 ? -4.811 4.076 7.425 1.00 0.00 35 LYS A N 18
ATOM 20251 C CA . LYS A 1 35 ? -5.321 3.730 6.103 1.00 0.00 35 LYS A CA 18
ATOM 20252 C C . LYS A 1 35 ? -5.060 2.261 5.788 1.00 0.00 35 LYS A C 18
ATOM 20253 O O . LYS A 1 35 ? -4.278 1.597 6.470 1.00 0.00 35 LYS A O 18
ATOM 20272 N N . THR A 1 36 ? -5.719 1.757 4.749 1.00 0.00 36 THR A N 18
ATOM 20273 C CA . THR A 1 36 ? -5.558 0.367 4.343 1.00 0.00 36 THR A CA 18
ATOM 20274 C C . THR A 1 36 ? -4.800 0.263 3.024 1.00 0.00 36 THR A C 18
ATOM 20275 O O . THR A 1 36 ? -5.100 0.977 2.067 1.00 0.00 36 THR A O 18
ATOM 20286 N N . TYR A 1 37 ? -3.818 -0.630 2.980 1.00 0.00 37 TYR A N 18
ATOM 20287 C CA . TYR A 1 37 ? -3.016 -0.826 1.779 1.00 0.00 37 TYR A CA 18
ATOM 20288 C C . TYR A 1 37 ? -2.674 -2.301 1.586 1.00 0.00 37 TYR A C 18
ATOM 20289 O O . TYR A 1 37 ? -2.880 -3.120 2.482 1.00 0.00 37 TYR A O 18
ATOM 20307 N N . HIS A 1 38 ? -2.149 -2.631 0.411 1.00 0.00 38 HIS A N 18
ATOM 20308 C CA . HIS A 1 38 ? -1.777 -4.006 0.099 1.00 0.00 38 HIS A CA 18
ATOM 20309 C C . HIS A 1 38 ? -0.387 -4.329 0.641 1.00 0.00 38 HIS A C 18
ATOM 20310 O O . HIS A 1 38 ? 0.428 -3.441 0.894 1.00 0.00 38 HIS A O 18
ATOM 20324 N N . PRO A 1 39 ? -0.110 -5.628 0.824 1.00 0.00 39 PRO A N 18
ATOM 20325 C CA . PRO A 1 39 ? 1.181 -6.097 1.338 1.00 0.00 39 PRO A CA 18
ATOM 20326 C C . PRO A 1 39 ? 2.312 -5.896 0.335 1.00 0.00 39 PRO A C 18
ATOM 20327 O O . PRO A 1 39 ? 3.456 -6.269 0.593 1.00 0.00 39 PRO A O 18
ATOM 20338 N N . ASP A 1 40 ? 1.984 -5.305 -0.809 1.00 0.00 40 ASP A N 18
ATOM 20339 C CA . ASP A 1 40 ? 2.973 -5.053 -1.850 1.00 0.00 40 ASP A CA 18
ATOM 20340 C C . ASP A 1 40 ? 2.936 -3.594 -2.293 1.00 0.00 40 ASP A C 18
ATOM 20341 O O . ASP A 1 40 ? 3.947 -3.039 -2.726 1.00 0.00 40 ASP A O 18
ATOM 20350 N N . CYS A 1 41 ? 1.764 -2.977 -2.184 1.00 0.00 41 CYS A N 18
ATOM 20351 C CA . CYS A 1 41 ? 1.594 -1.583 -2.574 1.00 0.00 41 CYS A CA 18
ATOM 20352 C C . CYS A 1 41 ? 2.348 -0.656 -1.625 1.00 0.00 41 CYS A C 18
ATOM 20353 O O . CYS A 1 41 ? 2.692 0.471 -1.983 1.00 0.00 41 CYS A O 18
ATOM 20360 N N . PHE A 1 42 ? 2.603 -1.139 -0.414 1.00 0.00 42 PHE A N 18
ATOM 20361 C CA . PHE A 1 42 ? 3.316 -0.355 0.588 1.00 0.00 42 PHE A CA 18
ATOM 20362 C C . PHE A 1 42 ? 4.825 -0.467 0.393 1.00 0.00 42 PHE A C 18
ATOM 20363 O O . PHE A 1 42 ? 5.589 -0.465 1.359 1.00 0.00 42 PHE A O 18
ATOM 20380 N N . VAL A 1 43 ? 5.248 -0.565 -0.863 1.00 0.00 43 VAL A N 18
ATOM 20381 C CA . VAL A 1 43 ? 6.666 -0.677 -1.186 1.00 0.00 43 VAL A CA 18
ATOM 20382 C C . VAL A 1 43 ? 7.172 0.581 -1.883 1.00 0.00 43 VAL A C 18
ATOM 20383 O O . VAL A 1 43 ? 6.400 1.492 -2.182 1.00 0.00 43 VAL A O 18
ATOM 20396 N N . CYS A 1 44 ? 8.476 0.625 -2.138 1.00 0.00 44 CYS A N 18
ATOM 20397 C CA . CYS A 1 44 ? 9.087 1.771 -2.799 1.00 0.00 44 CYS A CA 18
ATOM 20398 C C . CYS A 1 44 ? 8.360 2.101 -4.100 1.00 0.00 44 CYS A C 18
ATOM 20399 O O . CYS A 1 44 ? 7.583 1.294 -4.610 1.00 0.00 44 CYS A O 18
ATOM 20406 N N . ALA A 1 45 ? 8.618 3.292 -4.630 1.00 0.00 45 ALA A N 18
ATOM 20407 C CA . ALA A 1 45 ? 7.991 3.728 -5.871 1.00 0.00 45 ALA A CA 18
ATOM 20408 C C . ALA A 1 45 ? 8.938 3.560 -7.054 1.00 0.00 45 ALA A C 18
ATOM 20409 O O . ALA A 1 45 ? 8.503 3.344 -8.185 1.00 0.00 45 ALA A O 18
ATOM 20416 N N . VAL A 1 46 ? 10.236 3.662 -6.785 1.00 0.00 46 VAL A N 18
ATOM 20417 C CA . VAL A 1 46 ? 11.246 3.521 -7.828 1.00 0.00 46 VAL A CA 18
ATOM 20418 C C . VAL A 1 46 ? 11.632 2.059 -8.025 1.00 0.00 46 VAL A C 18
ATOM 20419 O O . VAL A 1 46 ? 11.343 1.464 -9.063 1.00 0.00 46 VAL A O 18
ATOM 20432 N N . CYS A 1 47 ? 12.287 1.485 -7.021 1.00 0.00 47 CYS A N 18
ATOM 20433 C CA . CYS A 1 47 ? 12.714 0.093 -7.083 1.00 0.00 47 CYS A CA 18
ATOM 20434 C C . CYS A 1 47 ? 11.530 -0.848 -6.878 1.00 0.00 47 CYS A C 18
ATOM 20435 O O . CYS A 1 47 ? 11.581 -2.018 -7.260 1.00 0.00 47 CYS A O 18
ATOM 20442 N N . ARG A 1 48 ? 10.467 -0.330 -6.273 1.00 0.00 48 ARG A N 18
ATOM 20443 C CA . ARG A 1 48 ? 9.271 -1.123 -6.017 1.00 0.00 48 ARG A CA 18
ATOM 20444 C C . ARG A 1 48 ? 9.589 -2.307 -5.108 1.00 0.00 48 ARG A C 18
ATOM 20445 O O . ARG A 1 48 ? 9.140 -3.428 -5.351 1.00 0.00 48 ARG A O 18
ATOM 20466 N N . LEU A 1 49 ? 10.365 -2.051 -4.061 1.00 0.00 49 LEU A N 18
ATOM 20467 C CA . LEU A 1 49 ? 10.744 -3.095 -3.115 1.00 0.00 49 LEU A CA 18
ATOM 20468 C C . LEU A 1 49 ? 10.260 -2.757 -1.709 1.00 0.00 49 LEU A C 18
ATOM 20469 O O . LEU A 1 49 ? 10.134 -1.592 -1.332 1.00 0.00 49 LEU A O 18
ATOM 20485 N N . PRO A 1 50 ? 9.984 -3.800 -0.912 1.00 0.00 50 PRO A N 18
ATOM 20486 C CA . PRO A 1 50 ? 9.512 -3.640 0.467 1.00 0.00 50 PRO A CA 18
ATOM 20487 C C . PRO A 1 50 ? 10.596 -3.095 1.391 1.00 0.00 50 PRO A C 18
ATOM 20488 O O . PRO A 1 50 ? 11.620 -3.743 1.613 1.00 0.00 50 PRO A O 18
ATOM 20499 N N . PHE A 1 51 ? 10.365 -1.901 1.927 1.00 0.00 51 PHE A N 18
ATOM 20500 C CA . PHE A 1 51 ? 11.323 -1.269 2.827 1.00 0.00 51 PHE A CA 18
ATOM 20501 C C . PHE A 1 51 ? 11.719 -2.219 3.954 1.00 0.00 51 PHE A C 18
ATOM 20502 O O . PHE A 1 51 ? 10.898 -2.963 4.491 1.00 0.00 51 PHE A O 18
ATOM 20519 N N . PRO A 1 52 ? 13.009 -2.195 4.322 1.00 0.00 52 PRO A N 18
ATOM 20520 C CA . PRO A 1 52 ? 13.544 -3.047 5.388 1.00 0.00 52 PRO A CA 18
ATOM 20521 C C . PRO A 1 52 ? 13.041 -2.635 6.767 1.00 0.00 52 PRO A C 18
ATOM 20522 O O . PRO A 1 52 ? 12.640 -1.493 6.993 1.00 0.00 52 PRO A O 18
ATOM 20533 N N . PRO A 1 53 ? 13.062 -3.585 7.714 1.00 0.00 53 PRO A N 18
ATOM 20534 C CA . PRO A 1 53 ? 12.613 -3.343 9.088 1.00 0.00 53 PRO A CA 18
ATOM 20535 C C . PRO A 1 53 ? 13.556 -2.421 9.853 1.00 0.00 53 PRO A C 18
ATOM 20536 O O . PRO A 1 53 ? 13.349 -2.146 11.034 1.00 0.00 53 PRO A O 18
ATOM 20547 N N . GLY A 1 54 ? 14.595 -1.946 9.171 1.00 0.00 54 GLY A N 18
ATOM 20548 C CA . GLY A 1 54 ? 15.554 -1.060 9.803 1.00 0.00 54 GLY A CA 18
ATOM 20549 C C . GLY A 1 54 ? 15.546 0.330 9.199 1.00 0.00 54 GLY A C 18
ATOM 20550 O O . GLY A 1 54 ? 15.402 1.323 9.912 1.00 0.00 54 GLY A O 18
ATOM 20554 N N . ASP A 1 55 ? 15.702 0.402 7.882 1.00 0.00 55 ASP A N 18
ATOM 20555 C CA . ASP A 1 55 ? 15.712 1.681 7.182 1.00 0.00 55 ASP A CA 18
ATOM 20556 C C . ASP A 1 55 ? 14.355 2.369 7.288 1.00 0.00 55 ASP A C 18
ATOM 20557 O O . ASP A 1 55 ? 13.327 1.714 7.460 1.00 0.00 55 ASP A O 18
ATOM 20566 N N . ARG A 1 56 ? 14.359 3.694 7.185 1.00 0.00 56 ARG A N 18
ATOM 20567 C CA . ARG A 1 56 ? 13.129 4.471 7.272 1.00 0.00 56 ARG A CA 18
ATOM 20568 C C . ARG A 1 56 ? 12.696 4.960 5.892 1.00 0.00 56 ARG A C 18
ATOM 20569 O O . ARG A 1 56 ? 13.530 5.286 5.048 1.00 0.00 56 ARG A O 18
ATOM 20590 N N . VAL A 1 57 ? 11.386 5.006 5.671 1.00 0.00 57 VAL A N 18
ATOM 20591 C CA . VAL A 1 57 ? 10.842 5.455 4.395 1.00 0.00 57 VAL A CA 18
ATOM 20592 C C . VAL A 1 57 ? 10.841 6.976 4.302 1.00 0.00 57 VAL A C 18
ATOM 20593 O O . VAL A 1 57 ? 10.871 7.672 5.318 1.00 0.00 57 VAL A O 18
ATOM 20606 N N . THR A 1 58 ? 10.805 7.489 3.076 1.00 0.00 58 THR A N 18
ATOM 20607 C CA . THR A 1 58 ? 10.801 8.929 2.850 1.00 0.00 58 THR A CA 18
ATOM 20608 C C . THR A 1 58 ? 9.608 9.348 1.998 1.00 0.00 58 THR A C 18
ATOM 20609 O O . THR A 1 58 ? 9.569 9.087 0.795 1.00 0.00 58 THR A O 18
ATOM 20620 N N . PHE A 1 59 ? 8.636 9.999 2.629 1.00 0.00 59 PHE A N 18
ATOM 20621 C CA . PHE A 1 59 ? 7.441 10.455 1.928 1.00 0.00 59 PHE A CA 18
ATOM 20622 C C . PHE A 1 59 ? 7.724 11.733 1.144 1.00 0.00 59 PHE A C 18
ATOM 20623 O O . PHE A 1 59 ? 7.923 12.799 1.725 1.00 0.00 59 PHE A O 18
ATOM 20640 N N . ASN A 1 60 ? 7.741 11.616 -0.180 1.00 0.00 60 ASN A N 18
ATOM 20641 C CA . ASN A 1 60 ? 8.001 12.762 -1.045 1.00 0.00 60 ASN A CA 18
ATOM 20642 C C . ASN A 1 60 ? 6.857 12.968 -2.033 1.00 0.00 60 ASN A C 18
ATOM 20643 O O . ASN A 1 60 ? 6.813 12.337 -3.088 1.00 0.00 60 ASN A O 18
ATOM 20654 N N . GLY A 1 61 ? 5.933 13.857 -1.682 1.00 0.00 61 GLY A N 18
ATOM 20655 C CA . GLY A 1 61 ? 4.801 14.132 -2.549 1.00 0.00 61 GLY A CA 18
ATOM 20656 C C . GLY A 1 61 ? 3.620 13.226 -2.263 1.00 0.00 61 GLY A C 18
ATOM 20657 O O . GLY A 1 61 ? 2.891 13.431 -1.293 1.00 0.00 61 GLY A O 18
ATOM 20661 N N . LYS A 1 62 ? 3.427 12.222 -3.112 1.00 0.00 62 LYS A N 18
ATOM 20662 C CA . LYS A 1 62 ? 2.326 11.281 -2.947 1.00 0.00 62 LYS A CA 18
ATOM 20663 C C . LYS A 1 62 ? 2.847 9.878 -2.655 1.00 0.00 62 LYS A C 18
ATOM 20664 O O . LYS A 1 62 ? 2.338 9.188 -1.773 1.00 0.00 62 LYS A O 18
ATOM 20683 N N . GLU A 1 63 ? 3.867 9.463 -3.401 1.00 0.00 63 GLU A N 18
ATOM 20684 C CA . GLU A 1 63 ? 4.457 8.142 -3.220 1.00 0.00 63 GLU A CA 18
ATOM 20685 C C . GLU A 1 63 ? 5.679 8.212 -2.309 1.00 0.00 63 GLU A C 18
ATOM 20686 O O . GLU A 1 63 ? 6.221 9.290 -2.062 1.00 0.00 63 GLU A O 18
ATOM 20698 N N . CYS A 1 64 ? 6.107 7.057 -1.813 1.00 0.00 64 CYS A N 18
ATOM 20699 C CA . CYS A 1 64 ? 7.264 6.986 -0.928 1.00 0.00 64 CYS A CA 18
ATOM 20700 C C . CYS A 1 64 ? 8.458 6.362 -1.643 1.00 0.00 64 CYS A C 18
ATOM 20701 O O . CYS A 1 64 ? 8.315 5.778 -2.717 1.00 0.00 64 CYS A O 18
ATOM 20709 N N . MET A 1 65 ? 9.636 6.490 -1.041 1.00 0.00 65 MET A N 18
ATOM 20710 C CA . MET A 1 65 ? 10.855 5.939 -1.621 1.00 0.00 65 MET A CA 18
ATOM 20711 C C . MET A 1 65 ? 11.850 5.556 -0.530 1.00 0.00 65 MET A C 18
ATOM 20712 O O . MET A 1 65 ? 11.851 6.137 0.556 1.00 0.00 65 MET A O 18
ATOM 20726 N N . CYS A 1 66 ? 12.697 4.575 -0.826 1.00 0.00 66 CYS A N 18
ATOM 20727 C CA . CYS A 1 66 ? 13.697 4.113 0.129 1.00 0.00 66 CYS A CA 18
ATOM 20728 C C . CYS A 1 66 ? 14.916 5.031 0.125 1.00 0.00 66 CYS A C 18
ATOM 20729 O O . CYS A 1 66 ? 15.366 5.476 -0.930 1.00 0.00 66 CYS A O 18
ATOM 20736 N N . GLN A 1 67 ? 15.446 5.307 1.312 1.00 0.00 67 GLN A N 18
ATOM 20737 C CA . GLN A 1 67 ? 16.612 6.171 1.446 1.00 0.00 67 GLN A CA 18
ATOM 20738 C C . GLN A 1 67 ? 17.568 5.980 0.273 1.00 0.00 67 GLN A C 18
ATOM 20739 O O . GLN A 1 67 ? 18.083 6.949 -0.287 1.00 0.00 67 GLN A O 18
ATOM 20753 N N . LYS A 1 68 ? 17.801 4.725 -0.096 1.00 0.00 68 LYS A N 18
ATOM 20754 C CA . LYS A 1 68 ? 18.694 4.406 -1.203 1.00 0.00 68 LYS A CA 18
ATOM 20755 C C . LYS A 1 68 ? 18.301 5.176 -2.459 1.00 0.00 68 LYS A C 18
ATOM 20756 O O . LYS A 1 68 ? 19.130 5.850 -3.072 1.00 0.00 68 LYS A O 18
ATOM 20775 N N . CYS A 1 69 ? 17.031 5.075 -2.837 1.00 0.00 69 CYS A N 18
ATOM 20776 C CA . CYS A 1 69 ? 16.526 5.763 -4.019 1.00 0.00 69 CYS A CA 18
ATOM 20777 C C . CYS A 1 69 ? 16.466 7.270 -3.787 1.00 0.00 69 CYS A C 18
ATOM 20778 O O . CYS A 1 69 ? 16.926 8.055 -4.616 1.00 0.00 69 CYS A O 18
ATOM 20785 N N . SER A 1 70 ? 15.896 7.666 -2.654 1.00 0.00 70 SER A N 18
ATOM 20786 C CA . SER A 1 70 ? 15.772 9.079 -2.314 1.00 0.00 70 SER A CA 18
ATOM 20787 C C . SER A 1 70 ? 17.016 9.851 -2.740 1.00 0.00 70 SER A C 18
ATOM 20788 O O . SER A 1 70 ? 16.924 10.870 -3.426 1.00 0.00 70 SER A O 18
ATOM 20796 N N . LEU A 1 71 ? 18.180 9.359 -2.329 1.00 0.00 71 LEU A N 18
ATOM 20797 C CA . LEU A 1 71 ? 19.445 10.002 -2.668 1.00 0.00 71 LEU A CA 18
ATOM 20798 C C . LEU A 1 71 ? 19.646 10.047 -4.179 1.00 0.00 71 LEU A C 18
ATOM 20799 O O . LEU A 1 71 ? 19.038 9.286 -4.934 1.00 0.00 71 LEU A O 18
ATOM 20815 N N . PRO A 1 72 ? 20.520 10.957 -4.634 1.00 0.00 72 PRO A N 18
ATOM 20816 C CA . PRO A 1 72 ? 20.823 11.121 -6.059 1.00 0.00 72 PRO A CA 18
ATOM 20817 C C . PRO A 1 72 ? 21.608 9.941 -6.623 1.00 0.00 72 PRO A C 18
ATOM 20818 O O . PRO A 1 72 ? 22.794 9.777 -6.335 1.00 0.00 72 PRO A O 18
ATOM 20829 N N . VAL A 1 73 ? 20.939 9.123 -7.429 1.00 0.00 73 VAL A N 18
ATOM 20830 C CA . VAL A 1 73 ? 21.575 7.959 -8.036 1.00 0.00 73 VAL A CA 18
ATOM 20831 C C . VAL A 1 73 ? 22.438 8.363 -9.226 1.00 0.00 73 VAL A C 18
ATOM 20832 O O . VAL A 1 73 ? 22.294 9.459 -9.767 1.00 0.00 73 VAL A O 18
ATOM 20845 N N . SER A 1 74 ? 23.335 7.469 -9.630 1.00 0.00 74 SER A N 18
ATOM 20846 C CA . SER A 1 74 ? 24.224 7.732 -10.755 1.00 0.00 74 SER A CA 18
ATOM 20847 C C . SER A 1 74 ? 23.433 8.185 -11.978 1.00 0.00 74 SER A C 18
ATOM 20848 O O . SER A 1 74 ? 23.906 9.000 -12.771 1.00 0.00 74 SER A O 18
ATOM 20856 N N . VAL A 1 75 ? 22.225 7.650 -12.125 1.00 0.00 75 VAL A N 18
ATOM 20857 C CA . VAL A 1 75 ? 21.367 7.998 -13.251 1.00 0.00 75 VAL A CA 18
ATOM 20858 C C . VAL A 1 75 ? 20.495 9.205 -12.924 1.00 0.00 75 VAL A C 18
ATOM 20859 O O . VAL A 1 75 ? 20.127 9.423 -11.770 1.00 0.00 75 VAL A O 18
ATOM 20872 N N . SER A 1 76 ? 20.167 9.987 -13.948 1.00 0.00 76 SER A N 18
ATOM 20873 C CA . SER A 1 76 ? 19.340 11.174 -13.769 1.00 0.00 76 SER A CA 18
ATOM 20874 C C . SER A 1 76 ? 18.624 11.538 -15.066 1.00 0.00 76 SER A C 18
ATOM 20875 O O . SER A 1 76 ? 18.926 10.995 -16.128 1.00 0.00 76 SER A O 18
ATOM 20883 N N . GLY A 1 77 ? 17.672 12.461 -14.971 1.00 0.00 77 GLY A N 18
ATOM 20884 C CA . GLY A 1 77 ? 16.927 12.883 -16.143 1.00 0.00 77 GLY A CA 18
ATOM 20885 C C . GLY A 1 77 ? 16.622 14.367 -16.133 1.00 0.00 77 GLY A C 18
ATOM 20886 O O . GLY A 1 77 ? 16.762 15.045 -15.114 1.00 0.00 77 GLY A O 18
ATOM 20890 N N . PRO A 1 78 ? 16.195 14.895 -17.290 1.00 0.00 78 PRO A N 18
ATOM 20891 C CA . PRO A 1 78 ? 15.861 16.315 -17.436 1.00 0.00 78 PRO A CA 18
ATOM 20892 C C . PRO A 1 78 ? 14.591 16.693 -16.682 1.00 0.00 78 PRO A C 18
ATOM 20893 O O . PRO A 1 78 ? 13.896 15.830 -16.147 1.00 0.00 78 PRO A O 18
ATOM 20904 N N . SER A 1 79 ? 14.294 17.988 -16.644 1.00 0.00 79 SER A N 18
ATOM 20905 C CA . SER A 1 79 ? 13.109 18.481 -15.952 1.00 0.00 79 SER A CA 18
ATOM 20906 C C . SER A 1 79 ? 12.589 19.757 -16.606 1.00 0.00 79 SER A C 18
ATOM 20907 O O . SER A 1 79 ? 13.363 20.559 -17.131 1.00 0.00 79 SER A O 18
ATOM 20915 N N . SER A 1 80 ? 11.273 19.939 -16.571 1.00 0.00 80 SER A N 18
ATOM 20916 C CA . SER A 1 80 ? 10.648 21.116 -17.163 1.00 0.00 80 SER A CA 18
ATOM 20917 C C . SER A 1 80 ? 9.736 21.812 -16.157 1.00 0.00 80 SER A C 18
ATOM 20918 O O . SER A 1 80 ? 8.642 21.334 -15.860 1.00 0.00 80 SER A O 18
ATOM 20926 N N . GLY A 1 81 ? 10.197 22.944 -15.634 1.00 0.00 81 GLY A N 18
ATOM 20927 C CA . GLY A 1 81 ? 9.411 23.688 -14.667 1.00 0.00 81 GLY A CA 18
ATOM 20928 C C . GLY A 1 81 ? 9.764 23.331 -13.236 1.00 0.00 81 GLY A C 18
ATOM 20929 O O . GLY A 1 81 ? 10.830 22.761 -13.007 1.00 0.00 81 GLY A O 18
ATOM 20935 N N . GLY A 1 1 ? -22.903 -23.578 -1.975 1.00 0.00 1 GLY A N 19
ATOM 20936 C CA . GLY A 1 1 ? -23.766 -24.520 -2.663 1.00 0.00 1 GLY A CA 19
ATOM 20937 C C . GLY A 1 1 ? -24.852 -23.832 -3.466 1.00 0.00 1 GLY A C 19
ATOM 20938 O O . GLY A 1 1 ? -25.108 -22.642 -3.285 1.00 0.00 1 GLY A O 19
ATOM 20942 N N . SER A 1 2 ? -25.492 -24.582 -4.357 1.00 0.00 2 SER A N 19
ATOM 20943 C CA . SER A 1 2 ? -26.553 -24.036 -5.195 1.00 0.00 2 SER A CA 19
ATOM 20944 C C . SER A 1 2 ? -27.551 -23.241 -4.358 1.00 0.00 2 SER A C 19
ATOM 20945 O O . SER A 1 2 ? -28.432 -23.812 -3.714 1.00 0.00 2 SER A O 19
ATOM 20953 N N . SER A 1 3 ? -27.406 -21.920 -4.373 1.00 0.00 3 SER A N 19
ATOM 20954 C CA . SER A 1 3 ? -28.292 -21.045 -3.613 1.00 0.00 3 SER A CA 19
ATOM 20955 C C . SER A 1 3 ? -28.403 -19.676 -4.276 1.00 0.00 3 SER A C 19
ATOM 20956 O O . SER A 1 3 ? -27.398 -19.017 -4.539 1.00 0.00 3 SER A O 19
ATOM 20964 N N . GLY A 1 4 ? -29.636 -19.254 -4.545 1.00 0.00 4 GLY A N 19
ATOM 20965 C CA . GLY A 1 4 ? -29.858 -17.966 -5.175 1.00 0.00 4 GLY A CA 19
ATOM 20966 C C . GLY A 1 4 ? -29.057 -16.856 -4.523 1.00 0.00 4 GLY A C 19
ATOM 20967 O O . GLY A 1 4 ? -29.233 -16.567 -3.340 1.00 0.00 4 GLY A O 19
ATOM 20971 N N . SER A 1 5 ? -28.175 -16.232 -5.297 1.00 0.00 5 SER A N 19
ATOM 20972 C CA . SER A 1 5 ? -27.340 -15.150 -4.786 1.00 0.00 5 SER A CA 19
ATOM 20973 C C . SER A 1 5 ? -27.935 -13.791 -5.142 1.00 0.00 5 SER A C 19
ATOM 20974 O O . SER A 1 5 ? -27.798 -13.317 -6.269 1.00 0.00 5 SER A O 19
ATOM 20982 N N . SER A 1 6 ? -28.596 -13.169 -4.171 1.00 0.00 6 SER A N 19
ATOM 20983 C CA . SER A 1 6 ? -29.216 -11.866 -4.381 1.00 0.00 6 SER A CA 19
ATOM 20984 C C . SER A 1 6 ? -28.157 -10.789 -4.593 1.00 0.00 6 SER A C 19
ATOM 20985 O O . SER A 1 6 ? -27.825 -10.039 -3.676 1.00 0.00 6 SER A O 19
ATOM 20993 N N . GLY A 1 7 ? -27.628 -10.719 -5.812 1.00 0.00 7 GLY A N 19
ATOM 20994 C CA . GLY A 1 7 ? -26.612 -9.732 -6.124 1.00 0.00 7 GLY A CA 19
ATOM 20995 C C . GLY A 1 7 ? -25.479 -9.728 -5.117 1.00 0.00 7 GLY A C 19
ATOM 20996 O O . GLY A 1 7 ? -25.322 -10.673 -4.344 1.00 0.00 7 GLY A O 19
ATOM 21000 N N . LEU A 1 8 ? -24.685 -8.663 -5.127 1.00 0.00 8 LEU A N 19
ATOM 21001 C CA . LEU A 1 8 ? -23.558 -8.540 -4.209 1.00 0.00 8 LEU A CA 19
ATOM 21002 C C . LEU A 1 8 ? -23.833 -7.479 -3.148 1.00 0.00 8 LEU A C 19
ATOM 21003 O O . LEU A 1 8 ? -23.369 -6.344 -3.256 1.00 0.00 8 LEU A O 19
ATOM 21019 N N . ASP A 1 9 ? -24.589 -7.857 -2.123 1.00 0.00 9 ASP A N 19
ATOM 21020 C CA . ASP A 1 9 ? -24.924 -6.939 -1.040 1.00 0.00 9 ASP A CA 19
ATOM 21021 C C . ASP A 1 9 ? -23.931 -7.071 0.110 1.00 0.00 9 ASP A C 19
ATOM 21022 O O . ASP A 1 9 ? -23.518 -6.074 0.704 1.00 0.00 9 ASP A O 19
ATOM 21031 N N . TYR A 1 10 ? -23.553 -8.306 0.419 1.00 0.00 10 TYR A N 19
ATOM 21032 C CA . TYR A 1 10 ? -22.611 -8.568 1.501 1.00 0.00 10 TYR A CA 19
ATOM 21033 C C . TYR A 1 10 ? -21.456 -7.572 1.472 1.00 0.00 10 TYR A C 19
ATOM 21034 O O . TYR A 1 10 ? -20.977 -7.130 2.516 1.00 0.00 10 TYR A O 19
ATOM 21052 N N . GLN A 1 11 ? -21.014 -7.224 0.268 1.00 0.00 11 GLN A N 19
ATOM 21053 C CA . GLN A 1 11 ? -19.915 -6.280 0.101 1.00 0.00 11 GLN A CA 19
ATOM 21054 C C . GLN A 1 11 ? -20.153 -5.017 0.922 1.00 0.00 11 GLN A C 19
ATOM 21055 O O . GLN A 1 11 ? -19.222 -4.455 1.499 1.00 0.00 11 GLN A O 19
ATOM 21069 N N . ARG A 1 12 ? -21.406 -4.576 0.970 1.00 0.00 12 ARG A N 19
ATOM 21070 C CA . ARG A 1 12 ? -21.766 -3.378 1.719 1.00 0.00 12 ARG A CA 19
ATOM 21071 C C . ARG A 1 12 ? -20.856 -3.200 2.931 1.00 0.00 12 ARG A C 19
ATOM 21072 O O . ARG A 1 12 ? -20.447 -2.084 3.256 1.00 0.00 12 ARG A O 19
ATOM 21093 N N . LEU A 1 13 ? -20.542 -4.307 3.595 1.00 0.00 13 LEU A N 19
ATOM 21094 C CA . LEU A 1 13 ? -19.680 -4.274 4.772 1.00 0.00 13 LEU A CA 19
ATOM 21095 C C . LEU A 1 13 ? -18.543 -3.274 4.587 1.00 0.00 13 LEU A C 19
ATOM 21096 O O . LEU A 1 13 ? -18.204 -2.906 3.462 1.00 0.00 13 LEU A O 19
ATOM 21112 N N . TYR A 1 14 ? -17.957 -2.841 5.697 1.00 0.00 14 TYR A N 19
ATOM 21113 C CA . TYR A 1 14 ? -16.858 -1.883 5.657 1.00 0.00 14 TYR A CA 19
ATOM 21114 C C . TYR A 1 14 ? -16.020 -2.068 4.395 1.00 0.00 14 TYR A C 19
ATOM 21115 O O . TYR A 1 14 ? -15.823 -1.129 3.625 1.00 0.00 14 TYR A O 19
ATOM 21133 N N . GLY A 1 15 ? -15.530 -3.287 4.191 1.00 0.00 15 GLY A N 19
ATOM 21134 C CA . GLY A 1 15 ? -14.720 -3.574 3.022 1.00 0.00 15 GLY A CA 19
ATOM 21135 C C . GLY A 1 15 ? -13.448 -2.750 2.981 1.00 0.00 15 GLY A C 19
ATOM 21136 O O . GLY A 1 15 ? -13.480 -1.535 3.178 1.00 0.00 15 GLY A O 19
ATOM 21140 N N . THR A 1 16 ? -12.324 -3.411 2.725 1.00 0.00 16 THR A N 19
ATOM 21141 C CA . THR A 1 16 ? -11.035 -2.733 2.661 1.00 0.00 16 THR A CA 19
ATOM 21142 C C . THR A 1 16 ? -10.437 -2.819 1.262 1.00 0.00 16 THR A C 19
ATOM 21143 O O . THR A 1 16 ? -9.900 -3.854 0.869 1.00 0.00 16 THR A O 19
ATOM 21154 N N . ARG A 1 17 ? -10.533 -1.724 0.514 1.00 0.00 17 ARG A N 19
ATOM 21155 C CA . ARG A 1 17 ? -10.001 -1.676 -0.842 1.00 0.00 17 ARG A CA 19
ATOM 21156 C C . ARG A 1 17 ? -8.675 -0.923 -0.880 1.00 0.00 17 ARG A C 19
ATOM 21157 O O . ARG A 1 17 ? -8.590 0.228 -0.450 1.00 0.00 17 ARG A O 19
ATOM 21178 N N . CYS A 1 18 ? -7.642 -1.580 -1.397 1.00 0.00 18 CYS A N 19
ATOM 21179 C CA . CYS A 1 18 ? -6.319 -0.974 -1.491 1.00 0.00 18 CYS A CA 19
ATOM 21180 C C . CYS A 1 18 ? -6.394 0.394 -2.162 1.00 0.00 18 CYS A C 19
ATOM 21181 O O . CYS A 1 18 ? -6.923 0.528 -3.266 1.00 0.00 18 CYS A O 19
ATOM 21188 N N . PHE A 1 19 ? -5.861 1.408 -1.489 1.00 0.00 19 PHE A N 19
ATOM 21189 C CA . PHE A 1 19 ? -5.867 2.766 -2.020 1.00 0.00 19 PHE A CA 19
ATOM 21190 C C . PHE A 1 19 ? -4.700 2.981 -2.979 1.00 0.00 19 PHE A C 19
ATOM 21191 O O . PHE A 1 19 ? -4.191 4.094 -3.115 1.00 0.00 19 PHE A O 19
ATOM 21208 N N . SER A 1 20 ? -4.281 1.907 -3.641 1.00 0.00 20 SER A N 19
ATOM 21209 C CA . SER A 1 20 ? -3.171 1.976 -4.584 1.00 0.00 20 SER A CA 19
ATOM 21210 C C . SER A 1 20 ? -3.586 1.440 -5.951 1.00 0.00 20 SER A C 19
ATOM 21211 O O . SER A 1 20 ? -3.509 2.146 -6.957 1.00 0.00 20 SER A O 19
ATOM 21219 N N . CYS A 1 21 ? -4.025 0.186 -5.979 1.00 0.00 21 CYS A N 19
ATOM 21220 C CA . CYS A 1 21 ? -4.452 -0.447 -7.221 1.00 0.00 21 CYS A CA 19
ATOM 21221 C C . CYS A 1 21 ? -5.974 -0.535 -7.291 1.00 0.00 21 CYS A C 19
ATOM 21222 O O . CYS A 1 21 ? -6.533 -1.036 -8.267 1.00 0.00 21 CYS A O 19
ATOM 21229 N N . ASP A 1 22 ? -6.638 -0.044 -6.251 1.00 0.00 22 ASP A N 19
ATOM 21230 C CA . ASP A 1 22 ? -8.095 -0.065 -6.194 1.00 0.00 22 ASP A CA 19
ATOM 21231 C C . ASP A 1 22 ? -8.620 -1.496 -6.245 1.00 0.00 22 ASP A C 19
ATOM 21232 O O . ASP A 1 22 ? -9.445 -1.835 -7.093 1.00 0.00 22 ASP A O 19
ATOM 21241 N N . GLN A 1 23 ? -8.136 -2.331 -5.331 1.00 0.00 23 GLN A N 19
ATOM 21242 C CA . GLN A 1 23 ? -8.556 -3.726 -5.273 1.00 0.00 23 GLN A CA 19
ATOM 21243 C C . GLN A 1 23 ? -8.807 -4.160 -3.833 1.00 0.00 23 GLN A C 19
ATOM 21244 O O . GLN A 1 23 ? -8.058 -3.797 -2.925 1.00 0.00 23 GLN A O 19
ATOM 21258 N N . PHE A 1 24 ? -9.864 -4.939 -3.630 1.00 0.00 24 PHE A N 19
ATOM 21259 C CA . PHE A 1 24 ? -10.214 -5.422 -2.299 1.00 0.00 24 PHE A CA 19
ATOM 21260 C C . PHE A 1 24 ? -9.076 -6.243 -1.701 1.00 0.00 24 PHE A C 19
ATOM 21261 O O . PHE A 1 24 ? -8.688 -7.276 -2.248 1.00 0.00 24 PHE A O 19
ATOM 21278 N N . ILE A 1 25 ? -8.544 -5.776 -0.577 1.00 0.00 25 ILE A N 19
ATOM 21279 C CA . ILE A 1 25 ? -7.451 -6.467 0.095 1.00 0.00 25 ILE A CA 19
ATOM 21280 C C . ILE A 1 25 ? -7.967 -7.641 0.920 1.00 0.00 25 ILE A C 19
ATOM 21281 O O . ILE A 1 25 ? -8.619 -7.451 1.946 1.00 0.00 25 ILE A O 19
ATOM 21297 N N . GLU A 1 26 ? -7.669 -8.854 0.465 1.00 0.00 26 GLU A N 19
ATOM 21298 C CA . GLU A 1 26 ? -8.102 -10.059 1.162 1.00 0.00 26 GLU A CA 19
ATOM 21299 C C . GLU A 1 26 ? -6.950 -10.676 1.950 1.00 0.00 26 GLU A C 19
ATOM 21300 O O . GLU A 1 26 ? -5.782 -10.492 1.609 1.00 0.00 26 GLU A O 19
ATOM 21312 N N . GLY A 1 27 ? -7.289 -11.409 3.006 1.00 0.00 27 GLY A N 19
ATOM 21313 C CA . GLY A 1 27 ? -6.273 -12.042 3.827 1.00 0.00 27 GLY A CA 19
ATOM 21314 C C . GLY A 1 27 ? -5.737 -11.117 4.902 1.00 0.00 27 GLY A C 19
ATOM 21315 O O . GLY A 1 27 ? -5.959 -11.343 6.091 1.00 0.00 27 GLY A O 19
ATOM 21319 N N . GLU A 1 28 ? -5.028 -10.073 4.483 1.00 0.00 28 GLU A N 19
ATOM 21320 C CA . GLU A 1 28 ? -4.457 -9.113 5.420 1.00 0.00 28 GLU A CA 19
ATOM 21321 C C . GLU A 1 28 ? -4.294 -7.744 4.765 1.00 0.00 28 GLU A C 19
ATOM 21322 O O . GLU A 1 28 ? -3.980 -7.645 3.579 1.00 0.00 28 GLU A O 19
ATOM 21334 N N . VAL A 1 29 ? -4.512 -6.691 5.547 1.00 0.00 29 VAL A N 19
ATOM 21335 C CA . VAL A 1 29 ? -4.389 -5.328 5.044 1.00 0.00 29 VAL A CA 19
ATOM 21336 C C . VAL A 1 29 ? -3.439 -4.507 5.909 1.00 0.00 29 VAL A C 19
ATOM 21337 O O . VAL A 1 29 ? -3.459 -4.604 7.136 1.00 0.00 29 VAL A O 19
ATOM 21350 N N . VAL A 1 30 ? -2.607 -3.697 5.261 1.00 0.00 30 VAL A N 19
ATOM 21351 C CA . VAL A 1 30 ? -1.650 -2.857 5.971 1.00 0.00 30 VAL A CA 19
ATOM 21352 C C . VAL A 1 30 ? -2.165 -1.428 6.102 1.00 0.00 30 VAL A C 19
ATOM 21353 O O . VAL A 1 30 ? -2.021 -0.619 5.186 1.00 0.00 30 VAL A O 19
ATOM 21366 N N . SER A 1 31 ? -2.764 -1.124 7.249 1.00 0.00 31 SER A N 19
ATOM 21367 C CA . SER A 1 31 ? -3.304 0.207 7.499 1.00 0.00 31 SER A CA 19
ATOM 21368 C C . SER A 1 31 ? -2.189 1.187 7.852 1.00 0.00 31 SER A C 19
ATOM 21369 O O . SER A 1 31 ? -1.601 1.114 8.930 1.00 0.00 31 SER A O 19
ATOM 21377 N N . ALA A 1 32 ? -1.905 2.105 6.934 1.00 0.00 32 ALA A N 19
ATOM 21378 C CA . ALA A 1 32 ? -0.863 3.102 7.147 1.00 0.00 32 ALA A CA 19
ATOM 21379 C C . ALA A 1 32 ? -1.331 4.487 6.715 1.00 0.00 32 ALA A C 19
ATOM 21380 O O . ALA A 1 32 ? -2.079 4.626 5.746 1.00 0.00 32 ALA A O 19
ATOM 21387 N N . LEU A 1 33 ? -0.888 5.509 7.438 1.00 0.00 33 LEU A N 19
ATOM 21388 C CA . LEU A 1 33 ? -1.262 6.885 7.129 1.00 0.00 33 LEU A CA 19
ATOM 21389 C C . LEU A 1 33 ? -2.777 7.023 7.010 1.00 0.00 33 LEU A C 19
ATOM 21390 O O . LEU A 1 33 ? -3.281 7.655 6.083 1.00 0.00 33 LEU A O 19
ATOM 21406 N N . GLY A 1 34 ? -3.497 6.430 7.957 1.00 0.00 34 GLY A N 19
ATOM 21407 C CA . GLY A 1 34 ? -4.946 6.500 7.941 1.00 0.00 34 GLY A CA 19
ATOM 21408 C C . GLY A 1 34 ? -5.535 6.028 6.627 1.00 0.00 34 GLY A C 19
ATOM 21409 O O . GLY A 1 34 ? -6.508 6.598 6.133 1.00 0.00 34 GLY A O 19
ATOM 21413 N N . LYS A 1 35 ? -4.943 4.984 6.056 1.00 0.00 35 LYS A N 19
ATOM 21414 C CA . LYS A 1 35 ? -5.414 4.435 4.790 1.00 0.00 35 LYS A CA 19
ATOM 21415 C C . LYS A 1 35 ? -5.140 2.936 4.712 1.00 0.00 35 LYS A C 19
ATOM 21416 O O . LYS A 1 35 ? -4.543 2.355 5.620 1.00 0.00 35 LYS A O 19
ATOM 21435 N N . THR A 1 36 ? -5.577 2.315 3.621 1.00 0.00 36 THR A N 19
ATOM 21436 C CA . THR A 1 36 ? -5.379 0.885 3.425 1.00 0.00 36 THR A CA 19
ATOM 21437 C C . THR A 1 36 ? -4.611 0.608 2.137 1.00 0.00 36 THR A C 19
ATOM 21438 O O . THR A 1 36 ? -4.910 1.181 1.089 1.00 0.00 36 THR A O 19
ATOM 21449 N N . TYR A 1 37 ? -3.621 -0.273 2.222 1.00 0.00 37 TYR A N 19
ATOM 21450 C CA . TYR A 1 37 ? -2.809 -0.625 1.063 1.00 0.00 37 TYR A CA 19
ATOM 21451 C C . TYR A 1 37 ? -2.437 -2.104 1.087 1.00 0.00 37 TYR A C 19
ATOM 21452 O O . TYR A 1 37 ? -2.679 -2.802 2.073 1.00 0.00 37 TYR A O 19
ATOM 21470 N N . HIS A 1 38 ? -1.846 -2.577 -0.006 1.00 0.00 38 HIS A N 19
ATOM 21471 C CA . HIS A 1 38 ? -1.438 -3.973 -0.111 1.00 0.00 38 HIS A CA 19
ATOM 21472 C C . HIS A 1 38 ? -0.033 -4.173 0.450 1.00 0.00 38 HIS A C 19
ATOM 21473 O O . HIS A 1 38 ? 0.739 -3.227 0.608 1.00 0.00 38 HIS A O 19
ATOM 21487 N N . PRO A 1 39 ? 0.307 -5.433 0.760 1.00 0.00 39 PRO A N 19
ATOM 21488 C CA . PRO A 1 39 ? 1.620 -5.786 1.308 1.00 0.00 39 PRO A CA 19
ATOM 21489 C C . PRO A 1 39 ? 2.737 -5.632 0.282 1.00 0.00 39 PRO A C 19
ATOM 21490 O O . PRO A 1 39 ? 3.918 -5.720 0.618 1.00 0.00 39 PRO A O 19
ATOM 21501 N N . ASP A 1 40 ? 2.357 -5.402 -0.970 1.00 0.00 40 ASP A N 19
ATOM 21502 C CA . ASP A 1 40 ? 3.327 -5.235 -2.046 1.00 0.00 40 ASP A CA 19
ATOM 21503 C C . ASP A 1 40 ? 3.188 -3.861 -2.694 1.00 0.00 40 ASP A C 19
ATOM 21504 O O . ASP A 1 40 ? 4.084 -3.405 -3.406 1.00 0.00 40 ASP A O 19
ATOM 21513 N N . CYS A 1 41 ? 2.059 -3.206 -2.445 1.00 0.00 41 CYS A N 19
ATOM 21514 C CA . CYS A 1 41 ? 1.801 -1.885 -3.005 1.00 0.00 41 CYS A CA 19
ATOM 21515 C C . CYS A 1 41 ? 2.432 -0.796 -2.142 1.00 0.00 41 CYS A C 19
ATOM 21516 O O . CYS A 1 41 ? 2.818 0.261 -2.642 1.00 0.00 41 CYS A O 19
ATOM 21523 N N . PHE A 1 42 ? 2.534 -1.062 -0.844 1.00 0.00 42 PHE A N 19
ATOM 21524 C CA . PHE A 1 42 ? 3.118 -0.104 0.088 1.00 0.00 42 PHE A CA 19
ATOM 21525 C C . PHE A 1 42 ? 4.642 -0.145 0.027 1.00 0.00 42 PHE A C 19
ATOM 21526 O O . PHE A 1 42 ? 5.317 -0.107 1.055 1.00 0.00 42 PHE A O 19
ATOM 21543 N N . VAL A 1 43 ? 5.177 -0.222 -1.188 1.00 0.00 43 VAL A N 19
ATOM 21544 C CA . VAL A 1 43 ? 6.621 -0.268 -1.385 1.00 0.00 43 VAL A CA 19
ATOM 21545 C C . VAL A 1 43 ? 7.123 1.003 -2.060 1.00 0.00 43 VAL A C 19
ATOM 21546 O O . VAL A 1 43 ? 6.337 1.880 -2.422 1.00 0.00 43 VAL A O 19
ATOM 21559 N N . CYS A 1 44 ? 8.438 1.098 -2.228 1.00 0.00 44 CYS A N 19
ATOM 21560 C CA . CYS A 1 44 ? 9.047 2.262 -2.860 1.00 0.00 44 CYS A CA 19
ATOM 21561 C C . CYS A 1 44 ? 8.378 2.567 -4.197 1.00 0.00 44 CYS A C 19
ATOM 21562 O O . CYS A 1 44 ? 7.935 1.662 -4.902 1.00 0.00 44 CYS A O 19
ATOM 21569 N N . ALA A 1 45 ? 8.309 3.850 -4.538 1.00 0.00 45 ALA A N 19
ATOM 21570 C CA . ALA A 1 45 ? 7.697 4.276 -5.790 1.00 0.00 45 ALA A CA 19
ATOM 21571 C C . ALA A 1 45 ? 8.754 4.541 -6.856 1.00 0.00 45 ALA A C 19
ATOM 21572 O O . ALA A 1 45 ? 8.491 5.215 -7.852 1.00 0.00 45 ALA A O 19
ATOM 21579 N N . VAL A 1 46 ? 9.952 4.007 -6.641 1.00 0.00 46 VAL A N 19
ATOM 21580 C CA . VAL A 1 46 ? 11.050 4.186 -7.583 1.00 0.00 46 VAL A CA 19
ATOM 21581 C C . VAL A 1 46 ? 11.625 2.843 -8.019 1.00 0.00 46 VAL A C 19
ATOM 21582 O O . VAL A 1 46 ? 11.625 2.509 -9.204 1.00 0.00 46 VAL A O 19
ATOM 21595 N N . CYS A 1 47 ? 12.115 2.074 -7.052 1.00 0.00 47 CYS A N 19
ATOM 21596 C CA . CYS A 1 47 ? 12.694 0.766 -7.334 1.00 0.00 47 CYS A CA 19
ATOM 21597 C C . CYS A 1 47 ? 11.673 -0.343 -7.097 1.00 0.00 47 CYS A C 19
ATOM 21598 O O . CYS A 1 47 ? 11.874 -1.485 -7.511 1.00 0.00 47 CYS A O 19
ATOM 21605 N N . ARG A 1 48 ? 10.577 0.002 -6.428 1.00 0.00 48 ARG A N 19
ATOM 21606 C CA . ARG A 1 48 ? 9.526 -0.964 -6.135 1.00 0.00 48 ARG A CA 19
ATOM 21607 C C . ARG A 1 48 ? 10.061 -2.108 -5.279 1.00 0.00 48 ARG A C 19
ATOM 21608 O O . ARG A 1 48 ? 9.848 -3.281 -5.588 1.00 0.00 48 ARG A O 19
ATOM 21629 N N . LEU A 1 49 ? 10.757 -1.759 -4.203 1.00 0.00 49 LEU A N 19
ATOM 21630 C CA . LEU A 1 49 ? 11.323 -2.756 -3.301 1.00 0.00 49 LEU A CA 19
ATOM 21631 C C . LEU A 1 49 ? 10.838 -2.537 -1.872 1.00 0.00 49 LEU A C 19
ATOM 21632 O O . LEU A 1 49 ? 10.842 -1.420 -1.354 1.00 0.00 49 LEU A O 19
ATOM 21648 N N . PRO A 1 50 ? 10.413 -3.627 -1.217 1.00 0.00 50 PRO A N 19
ATOM 21649 C CA . PRO A 1 50 ? 9.920 -3.580 0.163 1.00 0.00 50 PRO A CA 19
ATOM 21650 C C . PRO A 1 50 ? 11.031 -3.291 1.166 1.00 0.00 50 PRO A C 19
ATOM 21651 O O . PRO A 1 50 ? 11.951 -4.091 1.336 1.00 0.00 50 PRO A O 19
ATOM 21662 N N . PHE A 1 51 ? 10.940 -2.142 1.829 1.00 0.00 51 PHE A N 19
ATOM 21663 C CA . PHE A 1 51 ? 11.938 -1.748 2.816 1.00 0.00 51 PHE A CA 19
ATOM 21664 C C . PHE A 1 51 ? 12.243 -2.898 3.771 1.00 0.00 51 PHE A C 19
ATOM 21665 O O . PHE A 1 51 ? 11.361 -3.661 4.166 1.00 0.00 51 PHE A O 19
ATOM 21682 N N . PRO A 1 52 ? 13.523 -3.027 4.152 1.00 0.00 52 PRO A N 19
ATOM 21683 C CA . PRO A 1 52 ? 13.975 -4.081 5.065 1.00 0.00 52 PRO A CA 19
ATOM 21684 C C . PRO A 1 52 ? 13.470 -3.870 6.488 1.00 0.00 52 PRO A C 19
ATOM 21685 O O . PRO A 1 52 ? 13.016 -2.787 6.858 1.00 0.00 52 PRO A O 19
ATOM 21696 N N . PRO A 1 53 ? 13.551 -4.928 7.308 1.00 0.00 53 PRO A N 19
ATOM 21697 C CA . PRO A 1 53 ? 13.107 -4.883 8.705 1.00 0.00 53 PRO A CA 19
ATOM 21698 C C . PRO A 1 53 ? 14.015 -4.018 9.573 1.00 0.00 53 PRO A C 19
ATOM 21699 O O . PRO A 1 53 ? 13.938 -4.058 10.800 1.00 0.00 53 PRO A O 19
ATOM 21710 N N . GLY A 1 54 ? 14.873 -3.235 8.927 1.00 0.00 54 GLY A N 19
ATOM 21711 C CA . GLY A 1 54 ? 15.783 -2.371 9.657 1.00 0.00 54 GLY A CA 19
ATOM 21712 C C . GLY A 1 54 ? 16.163 -1.132 8.869 1.00 0.00 54 GLY A C 19
ATOM 21713 O O . GLY A 1 54 ? 17.311 -0.984 8.450 1.00 0.00 54 GLY A O 19
ATOM 21717 N N . ASP A 1 55 ? 15.197 -0.243 8.667 1.00 0.00 55 ASP A N 19
ATOM 21718 C CA . ASP A 1 55 ? 15.436 0.989 7.923 1.00 0.00 55 ASP A CA 19
ATOM 21719 C C . ASP A 1 55 ? 14.260 1.949 8.071 1.00 0.00 55 ASP A C 19
ATOM 21720 O O . ASP A 1 55 ? 13.173 1.555 8.491 1.00 0.00 55 ASP A O 19
ATOM 21729 N N . ARG A 1 56 ? 14.487 3.212 7.723 1.00 0.00 56 ARG A N 19
ATOM 21730 C CA . ARG A 1 56 ? 13.447 4.229 7.818 1.00 0.00 56 ARG A CA 19
ATOM 21731 C C . ARG A 1 56 ? 12.779 4.453 6.465 1.00 0.00 56 ARG A C 19
ATOM 21732 O O . ARG A 1 56 ? 13.418 4.337 5.419 1.00 0.00 56 ARG A O 19
ATOM 21753 N N . VAL A 1 57 ? 11.489 4.773 6.493 1.00 0.00 57 VAL A N 19
ATOM 21754 C CA . VAL A 1 57 ? 10.734 5.013 5.269 1.00 0.00 57 VAL A CA 19
ATOM 21755 C C . VAL A 1 57 ? 10.367 6.486 5.130 1.00 0.00 57 VAL A C 19
ATOM 21756 O O . VAL A 1 57 ? 9.764 7.075 6.028 1.00 0.00 57 VAL A O 19
ATOM 21769 N N . THR A 1 58 ? 10.733 7.078 3.997 1.00 0.00 58 THR A N 19
ATOM 21770 C CA . THR A 1 58 ? 10.442 8.482 3.740 1.00 0.00 58 THR A CA 19
ATOM 21771 C C . THR A 1 58 ? 9.172 8.639 2.911 1.00 0.00 58 THR A C 19
ATOM 21772 O O . THR A 1 58 ? 9.118 8.221 1.754 1.00 0.00 58 THR A O 19
ATOM 21783 N N . PHE A 1 59 ? 8.152 9.244 3.510 1.00 0.00 59 PHE A N 19
ATOM 21784 C CA . PHE A 1 59 ? 6.881 9.455 2.827 1.00 0.00 59 PHE A CA 19
ATOM 21785 C C . PHE A 1 59 ? 6.868 10.800 2.106 1.00 0.00 59 PHE A C 19
ATOM 21786 O O . PHE A 1 59 ? 6.938 11.854 2.736 1.00 0.00 59 PHE A O 19
ATOM 21803 N N . ASN A 1 60 ? 6.779 10.754 0.781 1.00 0.00 60 ASN A N 19
ATOM 21804 C CA . ASN A 1 60 ? 6.758 11.968 -0.027 1.00 0.00 60 ASN A CA 19
ATOM 21805 C C . ASN A 1 60 ? 5.412 12.132 -0.727 1.00 0.00 60 ASN A C 19
ATOM 21806 O O . ASN A 1 60 ? 5.150 11.495 -1.747 1.00 0.00 60 ASN A O 19
ATOM 21817 N N . GLY A 1 61 ? 4.563 12.993 -0.173 1.00 0.00 61 GLY A N 19
ATOM 21818 C CA . GLY A 1 61 ? 3.256 13.226 -0.758 1.00 0.00 61 GLY A CA 19
ATOM 21819 C C . GLY A 1 61 ? 2.304 12.069 -0.529 1.00 0.00 61 GLY A C 19
ATOM 21820 O O . GLY A 1 61 ? 1.688 11.962 0.532 1.00 0.00 61 GLY A O 19
ATOM 21824 N N . LYS A 1 62 ? 2.180 11.200 -1.527 1.00 0.00 62 LYS A N 19
ATOM 21825 C CA . LYS A 1 62 ? 1.295 10.045 -1.431 1.00 0.00 62 LYS A CA 19
ATOM 21826 C C . LYS A 1 62 ? 2.092 8.745 -1.472 1.00 0.00 62 LYS A C 19
ATOM 21827 O O . LYS A 1 62 ? 1.839 7.828 -0.691 1.00 0.00 62 LYS A O 19
ATOM 21846 N N . GLU A 1 63 ? 3.056 8.675 -2.385 1.00 0.00 63 GLU A N 19
ATOM 21847 C CA . GLU A 1 63 ? 3.889 7.487 -2.525 1.00 0.00 63 GLU A CA 19
ATOM 21848 C C . GLU A 1 63 ? 5.175 7.625 -1.715 1.00 0.00 63 GLU A C 19
ATOM 21849 O O . GLU A 1 63 ? 5.782 8.697 -1.673 1.00 0.00 63 GLU A O 19
ATOM 21861 N N . CYS A 1 64 ? 5.584 6.536 -1.075 1.00 0.00 64 CYS A N 19
ATOM 21862 C CA . CYS A 1 64 ? 6.798 6.536 -0.265 1.00 0.00 64 CYS A CA 19
ATOM 21863 C C . CYS A 1 64 ? 8.000 6.085 -1.088 1.00 0.00 64 CYS A C 19
ATOM 21864 O O . CYS A 1 64 ? 7.850 5.584 -2.201 1.00 0.00 64 CYS A O 19
ATOM 21872 N N . MET A 1 65 ? 9.193 6.269 -0.532 1.00 0.00 65 MET A N 19
ATOM 21873 C CA . MET A 1 65 ? 10.422 5.882 -1.215 1.00 0.00 65 MET A CA 19
ATOM 21874 C C . MET A 1 65 ? 11.503 5.495 -0.210 1.00 0.00 65 MET A C 19
ATOM 21875 O O . MET A 1 65 ? 11.513 5.977 0.923 1.00 0.00 65 MET A O 19
ATOM 21889 N N . CYS A 1 66 ? 12.412 4.623 -0.633 1.00 0.00 66 CYS A N 19
ATOM 21890 C CA . CYS A 1 66 ? 13.497 4.170 0.229 1.00 0.00 66 CYS A CA 19
ATOM 21891 C C . CYS A 1 66 ? 14.640 5.182 0.241 1.00 0.00 66 CYS A C 19
ATOM 21892 O O . CYS A 1 66 ? 14.973 5.769 -0.789 1.00 0.00 66 CYS A O 19
ATOM 21899 N N . GLN A 1 67 ? 15.237 5.378 1.412 1.00 0.00 67 GLN A N 19
ATOM 21900 C CA . GLN A 1 67 ? 16.342 6.318 1.557 1.00 0.00 67 GLN A CA 19
ATOM 21901 C C . GLN A 1 67 ? 17.233 6.307 0.319 1.00 0.00 67 GLN A C 19
ATOM 21902 O O . GLN A 1 67 ? 17.621 7.359 -0.189 1.00 0.00 67 GLN A O 19
ATOM 21916 N N . LYS A 1 68 ? 17.555 5.111 -0.161 1.00 0.00 68 LYS A N 19
ATOM 21917 C CA . LYS A 1 68 ? 18.399 4.961 -1.340 1.00 0.00 68 LYS A CA 19
ATOM 21918 C C . LYS A 1 68 ? 17.901 5.842 -2.482 1.00 0.00 68 LYS A C 19
ATOM 21919 O O . LYS A 1 68 ? 18.622 6.714 -2.967 1.00 0.00 68 LYS A O 19
ATOM 21938 N N . CYS A 1 69 ? 16.663 5.608 -2.906 1.00 0.00 69 CYS A N 19
ATOM 21939 C CA . CYS A 1 69 ? 16.067 6.381 -3.990 1.00 0.00 69 CYS A CA 19
ATOM 21940 C C . CYS A 1 69 ? 15.808 7.820 -3.553 1.00 0.00 69 CYS A C 19
ATOM 21941 O O . CYS A 1 69 ? 16.176 8.766 -4.249 1.00 0.00 69 CYS A O 19
ATOM 21948 N N . SER A 1 70 ? 15.172 7.976 -2.397 1.00 0.00 70 SER A N 19
ATOM 21949 C CA . SER A 1 70 ? 14.861 9.299 -1.869 1.00 0.00 70 SER A CA 19
ATOM 21950 C C . SER A 1 70 ? 16.052 10.240 -2.021 1.00 0.00 70 SER A C 19
ATOM 21951 O O . SER A 1 70 ? 15.902 11.389 -2.440 1.00 0.00 70 SER A O 19
ATOM 21959 N N . LEU A 1 71 ? 17.236 9.745 -1.679 1.00 0.00 71 LEU A N 19
ATOM 21960 C CA . LEU A 1 71 ? 18.455 10.540 -1.778 1.00 0.00 71 LEU A CA 19
ATOM 21961 C C . LEU A 1 71 ? 18.885 10.700 -3.233 1.00 0.00 71 LEU A C 19
ATOM 21962 O O . LEU A 1 71 ? 18.448 9.966 -4.119 1.00 0.00 71 LEU A O 19
ATOM 21978 N N . PRO A 1 72 ? 19.763 11.682 -3.486 1.00 0.00 72 PRO A N 19
ATOM 21979 C CA . PRO A 1 72 ? 20.272 11.960 -4.832 1.00 0.00 72 PRO A CA 19
ATOM 21980 C C . PRO A 1 72 ? 21.204 10.864 -5.337 1.00 0.00 72 PRO A C 19
ATOM 21981 O O . PRO A 1 72 ? 22.332 10.727 -4.864 1.00 0.00 72 PRO A O 19
ATOM 21992 N N . VAL A 1 73 ? 20.724 10.084 -6.301 1.00 0.00 73 VAL A N 19
ATOM 21993 C CA . VAL A 1 73 ? 21.515 9.000 -6.872 1.00 0.00 73 VAL A CA 19
ATOM 21994 C C . VAL A 1 73 ? 21.613 9.131 -8.388 1.00 0.00 73 VAL A C 19
ATOM 21995 O O . VAL A 1 73 ? 20.647 9.505 -9.053 1.00 0.00 73 VAL A O 19
ATOM 22008 N N . SER A 1 74 ? 22.786 8.819 -8.929 1.00 0.00 74 SER A N 19
ATOM 22009 C CA . SER A 1 74 ? 23.012 8.904 -10.367 1.00 0.00 74 SER A CA 19
ATOM 22010 C C . SER A 1 74 ? 22.472 7.666 -11.076 1.00 0.00 74 SER A C 19
ATOM 22011 O O . SER A 1 74 ? 23.134 7.094 -11.943 1.00 0.00 74 SER A O 19
ATOM 22019 N N . VAL A 1 75 ? 21.265 7.256 -10.701 1.00 0.00 75 VAL A N 19
ATOM 22020 C CA . VAL A 1 75 ? 20.634 6.086 -11.300 1.00 0.00 75 VAL A CA 19
ATOM 22021 C C . VAL A 1 75 ? 19.363 6.471 -12.050 1.00 0.00 75 VAL A C 19
ATOM 22022 O O . VAL A 1 75 ? 18.355 5.768 -11.985 1.00 0.00 75 VAL A O 19
ATOM 22035 N N . SER A 1 76 ? 19.419 7.592 -12.763 1.00 0.00 76 SER A N 19
ATOM 22036 C CA . SER A 1 76 ? 18.272 8.073 -13.523 1.00 0.00 76 SER A CA 19
ATOM 22037 C C . SER A 1 76 ? 18.683 8.465 -14.938 1.00 0.00 76 SER A C 19
ATOM 22038 O O . SER A 1 76 ? 19.870 8.532 -15.256 1.00 0.00 76 SER A O 19
ATOM 22046 N N . GLY A 1 77 ? 17.692 8.724 -15.786 1.00 0.00 77 GLY A N 19
ATOM 22047 C CA . GLY A 1 77 ? 17.971 9.106 -17.158 1.00 0.00 77 GLY A CA 19
ATOM 22048 C C . GLY A 1 77 ? 16.725 9.546 -17.902 1.00 0.00 77 GLY A C 19
ATOM 22049 O O . GLY A 1 77 ? 15.646 8.974 -17.742 1.00 0.00 77 GLY A O 19
ATOM 22053 N N . PRO A 1 78 ? 16.865 10.588 -18.734 1.00 0.00 78 PRO A N 19
ATOM 22054 C CA . PRO A 1 78 ? 15.753 11.129 -19.521 1.00 0.00 78 PRO A CA 19
ATOM 22055 C C . PRO A 1 78 ? 15.309 10.178 -20.627 1.00 0.00 78 PRO A C 19
ATOM 22056 O O . PRO A 1 78 ? 16.104 9.795 -21.485 1.00 0.00 78 PRO A O 19
ATOM 22067 N N . SER A 1 79 ? 14.034 9.802 -20.602 1.00 0.00 79 SER A N 19
ATOM 22068 C CA . SER A 1 79 ? 13.486 8.894 -21.602 1.00 0.00 79 SER A CA 19
ATOM 22069 C C . SER A 1 79 ? 12.337 9.551 -22.362 1.00 0.00 79 SER A C 19
ATOM 22070 O O . SER A 1 79 ? 11.373 10.025 -21.762 1.00 0.00 79 SER A O 19
ATOM 22078 N N . SER A 1 80 ? 12.449 9.575 -23.686 1.00 0.00 80 SER A N 19
ATOM 22079 C CA . SER A 1 80 ? 11.423 10.177 -24.529 1.00 0.00 80 SER A CA 19
ATOM 22080 C C . SER A 1 80 ? 10.414 9.129 -24.990 1.00 0.00 80 SER A C 19
ATOM 22081 O O . SER A 1 80 ? 9.998 9.118 -26.147 1.00 0.00 80 SER A O 19
ATOM 22089 N N . GLY A 1 81 ? 10.026 8.247 -24.073 1.00 0.00 81 GLY A N 19
ATOM 22090 C CA . GLY A 1 81 ? 9.070 7.206 -24.403 1.00 0.00 81 GLY A CA 19
ATOM 22091 C C . GLY A 1 81 ? 8.085 6.947 -23.281 1.00 0.00 81 GLY A C 19
ATOM 22092 O O . GLY A 1 81 ? 8.472 7.022 -22.115 1.00 0.00 81 GLY A O 19
ATOM 22098 N N . GLY A 1 1 ? -35.096 -11.942 -0.042 1.00 0.00 1 GLY A N 20
ATOM 22099 C CA . GLY A 1 1 ? -34.294 -12.241 -1.215 1.00 0.00 1 GLY A CA 20
ATOM 22100 C C . GLY A 1 1 ? -33.688 -10.998 -1.835 1.00 0.00 1 GLY A C 20
ATOM 22101 O O . GLY A 1 1 ? -33.009 -10.226 -1.157 1.00 0.00 1 GLY A O 20
ATOM 22105 N N . SER A 1 2 ? -33.930 -10.805 -3.127 1.00 0.00 2 SER A N 20
ATOM 22106 C CA . SER A 1 2 ? -33.398 -9.649 -3.840 1.00 0.00 2 SER A CA 20
ATOM 22107 C C . SER A 1 2 ? -34.472 -9.010 -4.716 1.00 0.00 2 SER A C 20
ATOM 22108 O O . SER A 1 2 ? -34.910 -9.594 -5.706 1.00 0.00 2 SER A O 20
ATOM 22116 N N . SER A 1 3 ? -34.890 -7.805 -4.342 1.00 0.00 3 SER A N 20
ATOM 22117 C CA . SER A 1 3 ? -35.915 -7.086 -5.090 1.00 0.00 3 SER A CA 20
ATOM 22118 C C . SER A 1 3 ? -35.479 -5.650 -5.366 1.00 0.00 3 SER A C 20
ATOM 22119 O O . SER A 1 3 ? -34.902 -4.988 -4.505 1.00 0.00 3 SER A O 20
ATOM 22127 N N . GLY A 1 4 ? -35.761 -5.175 -6.576 1.00 0.00 4 GLY A N 20
ATOM 22128 C CA . GLY A 1 4 ? -35.391 -3.821 -6.946 1.00 0.00 4 GLY A CA 20
ATOM 22129 C C . GLY A 1 4 ? -34.085 -3.766 -7.713 1.00 0.00 4 GLY A C 20
ATOM 22130 O O . GLY A 1 4 ? -34.014 -3.171 -8.788 1.00 0.00 4 GLY A O 20
ATOM 22134 N N . SER A 1 5 ? -33.048 -4.386 -7.159 1.00 0.00 5 SER A N 20
ATOM 22135 C CA . SER A 1 5 ? -31.736 -4.401 -7.795 1.00 0.00 5 SER A CA 20
ATOM 22136 C C . SER A 1 5 ? -30.873 -5.526 -7.234 1.00 0.00 5 SER A C 20
ATOM 22137 O O . SER A 1 5 ? -30.579 -5.561 -6.039 1.00 0.00 5 SER A O 20
ATOM 22145 N N . SER A 1 6 ? -30.469 -6.444 -8.106 1.00 0.00 6 SER A N 20
ATOM 22146 C CA . SER A 1 6 ? -29.642 -7.574 -7.698 1.00 0.00 6 SER A CA 20
ATOM 22147 C C . SER A 1 6 ? -28.165 -7.284 -7.948 1.00 0.00 6 SER A C 20
ATOM 22148 O O . SER A 1 6 ? -27.815 -6.510 -8.838 1.00 0.00 6 SER A O 20
ATOM 22156 N N . GLY A 1 7 ? -27.302 -7.913 -7.155 1.00 0.00 7 GLY A N 20
ATOM 22157 C CA . GLY A 1 7 ? -25.873 -7.710 -7.306 1.00 0.00 7 GLY A CA 20
ATOM 22158 C C . GLY A 1 7 ? -25.118 -7.920 -6.008 1.00 0.00 7 GLY A C 20
ATOM 22159 O O . GLY A 1 7 ? -25.580 -8.638 -5.121 1.00 0.00 7 GLY A O 20
ATOM 22163 N N . LEU A 1 8 ? -23.952 -7.293 -5.896 1.00 0.00 8 LEU A N 20
ATOM 22164 C CA . LEU A 1 8 ? -23.129 -7.416 -4.698 1.00 0.00 8 LEU A CA 20
ATOM 22165 C C . LEU A 1 8 ? -23.530 -6.379 -3.653 1.00 0.00 8 LEU A C 20
ATOM 22166 O O . LEU A 1 8 ? -23.008 -5.264 -3.640 1.00 0.00 8 LEU A O 20
ATOM 22182 N N . ASP A 1 9 ? -24.458 -6.755 -2.780 1.00 0.00 9 ASP A N 20
ATOM 22183 C CA . ASP A 1 9 ? -24.926 -5.858 -1.729 1.00 0.00 9 ASP A CA 20
ATOM 22184 C C . ASP A 1 9 ? -24.170 -6.105 -0.427 1.00 0.00 9 ASP A C 20
ATOM 22185 O O . ASP A 1 9 ? -23.904 -5.174 0.333 1.00 0.00 9 ASP A O 20
ATOM 22194 N N . TYR A 1 10 ? -23.828 -7.364 -0.177 1.00 0.00 10 TYR A N 20
ATOM 22195 C CA . TYR A 1 10 ? -23.106 -7.733 1.034 1.00 0.00 10 TYR A CA 20
ATOM 22196 C C . TYR A 1 10 ? -21.777 -6.990 1.124 1.00 0.00 10 TYR A C 20
ATOM 22197 O O . TYR A 1 10 ? -21.108 -7.016 2.157 1.00 0.00 10 TYR A O 20
ATOM 22215 N N . GLN A 1 11 ? -21.401 -6.329 0.034 1.00 0.00 11 GLN A N 20
ATOM 22216 C CA . GLN A 1 11 ? -20.152 -5.579 -0.011 1.00 0.00 11 GLN A CA 20
ATOM 22217 C C . GLN A 1 11 ? -20.261 -4.291 0.798 1.00 0.00 11 GLN A C 20
ATOM 22218 O O . GLN A 1 11 ? -19.263 -3.779 1.306 1.00 0.00 11 GLN A O 20
ATOM 22232 N N . ARG A 1 12 ? -21.479 -3.772 0.914 1.00 0.00 12 ARG A N 20
ATOM 22233 C CA . ARG A 1 12 ? -21.718 -2.543 1.661 1.00 0.00 12 ARG A CA 20
ATOM 22234 C C . ARG A 1 12 ? -20.844 -2.487 2.911 1.00 0.00 12 ARG A C 20
ATOM 22235 O O . ARG A 1 12 ? -20.435 -1.411 3.348 1.00 0.00 12 ARG A O 20
ATOM 22256 N N . LEU A 1 13 ? -20.562 -3.653 3.481 1.00 0.00 13 LEU A N 20
ATOM 22257 C CA . LEU A 1 13 ? -19.738 -3.738 4.682 1.00 0.00 13 LEU A CA 20
ATOM 22258 C C . LEU A 1 13 ? -18.533 -2.808 4.582 1.00 0.00 13 LEU A C 20
ATOM 22259 O O . LEU A 1 13 ? -18.183 -2.343 3.496 1.00 0.00 13 LEU A O 20
ATOM 22275 N N . TYR A 1 14 ? -17.901 -2.543 5.719 1.00 0.00 14 TYR A N 20
ATOM 22276 C CA . TYR A 1 14 ? -16.735 -1.668 5.760 1.00 0.00 14 TYR A CA 20
ATOM 22277 C C . TYR A 1 14 ? -15.897 -1.818 4.494 1.00 0.00 14 TYR A C 20
ATOM 22278 O O . TYR A 1 14 ? -15.644 -0.845 3.785 1.00 0.00 14 TYR A O 20
ATOM 22296 N N . GLY A 1 15 ? -15.470 -3.046 4.217 1.00 0.00 15 GLY A N 20
ATOM 22297 C CA . GLY A 1 15 ? -14.665 -3.303 3.037 1.00 0.00 15 GLY A CA 20
ATOM 22298 C C . GLY A 1 15 ? -13.324 -2.597 3.085 1.00 0.00 15 GLY A C 20
ATOM 22299 O O . GLY A 1 15 ? -13.236 -1.444 3.507 1.00 0.00 15 GLY A O 20
ATOM 22303 N N . THR A 1 16 ? -12.276 -3.291 2.651 1.00 0.00 16 THR A N 20
ATOM 22304 C CA . THR A 1 16 ? -10.933 -2.724 2.649 1.00 0.00 16 THR A CA 20
ATOM 22305 C C . THR A 1 16 ? -10.340 -2.724 1.245 1.00 0.00 16 THR A C 20
ATOM 22306 O O . THR A 1 16 ? -9.818 -3.737 0.781 1.00 0.00 16 THR A O 20
ATOM 22317 N N . ARG A 1 17 ? -10.423 -1.580 0.573 1.00 0.00 17 ARG A N 20
ATOM 22318 C CA . ARG A 1 17 ? -9.894 -1.448 -0.779 1.00 0.00 17 ARG A CA 20
ATOM 22319 C C . ARG A 1 17 ? -8.520 -0.784 -0.763 1.00 0.00 17 ARG A C 20
ATOM 22320 O O . ARG A 1 17 ? -8.362 0.330 -0.262 1.00 0.00 17 ARG A O 20
ATOM 22341 N N . CYS A 1 18 ? -7.528 -1.476 -1.314 1.00 0.00 18 CYS A N 20
ATOM 22342 C CA . CYS A 1 18 ? -6.167 -0.955 -1.363 1.00 0.00 18 CYS A CA 20
ATOM 22343 C C . CYS A 1 18 ? -6.144 0.453 -1.952 1.00 0.00 18 CYS A C 20
ATOM 22344 O O . CYS A 1 18 ? -6.584 0.673 -3.080 1.00 0.00 18 CYS A O 20
ATOM 22351 N N . PHE A 1 19 ? -5.628 1.402 -1.178 1.00 0.00 19 PHE A N 20
ATOM 22352 C CA . PHE A 1 19 ? -5.548 2.789 -1.622 1.00 0.00 19 PHE A CA 20
ATOM 22353 C C . PHE A 1 19 ? -4.436 2.968 -2.652 1.00 0.00 19 PHE A C 20
ATOM 22354 O O . PHE A 1 19 ? -4.144 4.085 -3.078 1.00 0.00 19 PHE A O 20
ATOM 22371 N N . SER A 1 20 ? -3.819 1.858 -3.045 1.00 0.00 20 SER A N 20
ATOM 22372 C CA . SER A 1 20 ? -2.736 1.891 -4.022 1.00 0.00 20 SER A CA 20
ATOM 22373 C C . SER A 1 20 ? -3.255 1.569 -5.420 1.00 0.00 20 SER A C 20
ATOM 22374 O O . SER A 1 20 ? -3.313 2.439 -6.289 1.00 0.00 20 SER A O 20
ATOM 22382 N N . CYS A 1 21 ? -3.630 0.312 -5.629 1.00 0.00 21 CYS A N 20
ATOM 22383 C CA . CYS A 1 21 ? -4.144 -0.128 -6.921 1.00 0.00 21 CYS A CA 20
ATOM 22384 C C . CYS A 1 21 ? -5.667 -0.036 -6.961 1.00 0.00 21 CYS A C 20
ATOM 22385 O O . CYS A 1 21 ? -6.292 -0.348 -7.974 1.00 0.00 21 CYS A O 20
ATOM 22392 N N . ASP A 1 22 ? -6.257 0.396 -5.851 1.00 0.00 22 ASP A N 20
ATOM 22393 C CA . ASP A 1 22 ? -7.706 0.531 -5.759 1.00 0.00 22 ASP A CA 20
ATOM 22394 C C . ASP A 1 22 ? -8.391 -0.818 -5.954 1.00 0.00 22 ASP A C 20
ATOM 22395 O O . ASP A 1 22 ? -9.331 -0.939 -6.740 1.00 0.00 22 ASP A O 20
ATOM 22404 N N . GLN A 1 23 ? -7.914 -1.828 -5.234 1.00 0.00 23 GLN A N 20
ATOM 22405 C CA . GLN A 1 23 ? -8.480 -3.168 -5.330 1.00 0.00 23 GLN A CA 20
ATOM 22406 C C . GLN A 1 23 ? -8.774 -3.736 -3.946 1.00 0.00 23 GLN A C 20
ATOM 22407 O O . GLN A 1 23 ? -7.998 -3.545 -3.008 1.00 0.00 23 GLN A O 20
ATOM 22421 N N . PHE A 1 24 ? -9.898 -4.433 -3.823 1.00 0.00 24 PHE A N 20
ATOM 22422 C CA . PHE A 1 24 ? -10.295 -5.028 -2.552 1.00 0.00 24 PHE A CA 20
ATOM 22423 C C . PHE A 1 24 ? -9.218 -5.978 -2.036 1.00 0.00 24 PHE A C 20
ATOM 22424 O O . PHE A 1 24 ? -8.897 -6.977 -2.680 1.00 0.00 24 PHE A O 20
ATOM 22441 N N . ILE A 1 25 ? -8.663 -5.657 -0.872 1.00 0.00 25 ILE A N 20
ATOM 22442 C CA . ILE A 1 25 ? -7.623 -6.481 -0.269 1.00 0.00 25 ILE A CA 20
ATOM 22443 C C . ILE A 1 25 ? -8.223 -7.685 0.450 1.00 0.00 25 ILE A C 20
ATOM 22444 O O . ILE A 1 25 ? -8.935 -7.534 1.443 1.00 0.00 25 ILE A O 20
ATOM 22460 N N . GLU A 1 26 ? -7.929 -8.878 -0.057 1.00 0.00 26 GLU A N 20
ATOM 22461 C CA . GLU A 1 26 ? -8.439 -10.107 0.539 1.00 0.00 26 GLU A CA 20
ATOM 22462 C C . GLU A 1 26 ? -7.331 -10.858 1.271 1.00 0.00 26 GLU A C 20
ATOM 22463 O O . GLU A 1 26 ? -6.154 -10.736 0.931 1.00 0.00 26 GLU A O 20
ATOM 22475 N N . GLY A 1 27 ? -7.716 -11.634 2.280 1.00 0.00 27 GLY A N 20
ATOM 22476 C CA . GLY A 1 27 ? -6.743 -12.392 3.045 1.00 0.00 27 GLY A CA 20
ATOM 22477 C C . GLY A 1 27 ? -6.151 -11.590 4.187 1.00 0.00 27 GLY A C 20
ATOM 22478 O O . GLY A 1 27 ? -6.261 -11.979 5.349 1.00 0.00 27 GLY A O 20
ATOM 22482 N N . GLU A 1 28 ? -5.520 -10.468 3.855 1.00 0.00 28 GLU A N 20
ATOM 22483 C CA . GLU A 1 28 ? -4.906 -9.611 4.863 1.00 0.00 28 GLU A CA 20
ATOM 22484 C C . GLU A 1 28 ? -4.661 -8.210 4.310 1.00 0.00 28 GLU A C 20
ATOM 22485 O O . GLU A 1 28 ? -4.366 -8.041 3.127 1.00 0.00 28 GLU A O 20
ATOM 22497 N N . VAL A 1 29 ? -4.786 -7.209 5.174 1.00 0.00 29 VAL A N 20
ATOM 22498 C CA . VAL A 1 29 ? -4.578 -5.822 4.774 1.00 0.00 29 VAL A CA 20
ATOM 22499 C C . VAL A 1 29 ? -3.604 -5.119 5.712 1.00 0.00 29 VAL A C 20
ATOM 22500 O O . VAL A 1 29 ? -3.684 -5.267 6.932 1.00 0.00 29 VAL A O 20
ATOM 22513 N N . VAL A 1 30 ? -2.683 -4.353 5.136 1.00 0.00 30 VAL A N 20
ATOM 22514 C CA . VAL A 1 30 ? -1.693 -3.625 5.920 1.00 0.00 30 VAL A CA 20
ATOM 22515 C C . VAL A 1 30 ? -2.178 -2.217 6.246 1.00 0.00 30 VAL A C 20
ATOM 22516 O O . VAL A 1 30 ? -2.002 -1.290 5.455 1.00 0.00 30 VAL A O 20
ATOM 22529 N N . SER A 1 31 ? -2.789 -2.063 7.416 1.00 0.00 31 SER A N 20
ATOM 22530 C CA . SER A 1 31 ? -3.303 -0.767 7.846 1.00 0.00 31 SER A CA 20
ATOM 22531 C C . SER A 1 31 ? -2.171 0.127 8.343 1.00 0.00 31 SER A C 20
ATOM 22532 O O . SER A 1 31 ? -1.663 -0.054 9.449 1.00 0.00 31 SER A O 20
ATOM 22540 N N . ALA A 1 32 ? -1.783 1.094 7.518 1.00 0.00 32 ALA A N 20
ATOM 22541 C CA . ALA A 1 32 ? -0.714 2.019 7.874 1.00 0.00 32 ALA A CA 20
ATOM 22542 C C . ALA A 1 32 ? -1.104 3.458 7.552 1.00 0.00 32 ALA A C 20
ATOM 22543 O O . ALA A 1 32 ? -1.673 3.737 6.497 1.00 0.00 32 ALA A O 20
ATOM 22550 N N . LEU A 1 33 ? -0.794 4.368 8.469 1.00 0.00 33 LEU A N 20
ATOM 22551 C CA . LEU A 1 33 ? -1.112 5.780 8.283 1.00 0.00 33 LEU A CA 20
ATOM 22552 C C . LEU A 1 33 ? -2.613 5.979 8.097 1.00 0.00 33 LEU A C 20
ATOM 22553 O O . LEU A 1 33 ? -3.045 6.756 7.247 1.00 0.00 33 LEU A O 20
ATOM 22569 N N . GLY A 1 34 ? -3.403 5.273 8.901 1.00 0.00 34 GLY A N 20
ATOM 22570 C CA . GLY A 1 34 ? -4.847 5.389 8.810 1.00 0.00 34 GLY A CA 20
ATOM 22571 C C . GLY A 1 34 ? -5.368 5.076 7.421 1.00 0.00 34 GLY A C 20
ATOM 22572 O O . GLY A 1 34 ? -6.368 5.644 6.982 1.00 0.00 34 GLY A O 20
ATOM 22576 N N . LYS A 1 35 ? -4.687 4.170 6.727 1.00 0.00 35 LYS A N 20
ATOM 22577 C CA . LYS A 1 35 ? -5.086 3.781 5.379 1.00 0.00 35 LYS A CA 20
ATOM 22578 C C . LYS A 1 35 ? -4.916 2.279 5.173 1.00 0.00 35 LYS A C 20
ATOM 22579 O O . LYS A 1 35 ? -4.438 1.571 6.059 1.00 0.00 35 LYS A O 20
ATOM 22598 N N . THR A 1 36 ? -5.310 1.799 3.998 1.00 0.00 36 THR A N 20
ATOM 22599 C CA . THR A 1 36 ? -5.201 0.382 3.676 1.00 0.00 36 THR A CA 20
ATOM 22600 C C . THR A 1 36 ? -4.401 0.169 2.396 1.00 0.00 36 THR A C 20
ATOM 22601 O O . THR A 1 36 ? -4.685 0.781 1.366 1.00 0.00 36 THR A O 20
ATOM 22612 N N . TYR A 1 37 ? -3.402 -0.703 2.467 1.00 0.00 37 TYR A N 20
ATOM 22613 C CA . TYR A 1 37 ? -2.559 -0.996 1.314 1.00 0.00 37 TYR A CA 20
ATOM 22614 C C . TYR A 1 37 ? -2.210 -2.480 1.257 1.00 0.00 37 TYR A C 20
ATOM 22615 O O . TYR A 1 37 ? -2.276 -3.184 2.265 1.00 0.00 37 TYR A O 20
ATOM 22633 N N . HIS A 1 38 ? -1.837 -2.948 0.070 1.00 0.00 38 HIS A N 20
ATOM 22634 C CA . HIS A 1 38 ? -1.476 -4.349 -0.120 1.00 0.00 38 HIS A CA 20
ATOM 22635 C C . HIS A 1 38 ? -0.086 -4.632 0.442 1.00 0.00 38 HIS A C 20
ATOM 22636 O O . HIS A 1 38 ? 0.713 -3.724 0.675 1.00 0.00 38 HIS A O 20
ATOM 22650 N N . PRO A 1 39 ? 0.211 -5.921 0.667 1.00 0.00 39 PRO A N 20
ATOM 22651 C CA . PRO A 1 39 ? 1.504 -6.353 1.204 1.00 0.00 39 PRO A CA 20
ATOM 22652 C C . PRO A 1 39 ? 2.640 -6.164 0.205 1.00 0.00 39 PRO A C 20
ATOM 22653 O O . PRO A 1 39 ? 3.807 -6.390 0.526 1.00 0.00 39 PRO A O 20
ATOM 22664 N N . ASP A 1 40 ? 2.292 -5.748 -1.008 1.00 0.00 40 ASP A N 20
ATOM 22665 C CA . ASP A 1 40 ? 3.283 -5.527 -2.054 1.00 0.00 40 ASP A CA 20
ATOM 22666 C C . ASP A 1 40 ? 3.158 -4.120 -2.633 1.00 0.00 40 ASP A C 20
ATOM 22667 O O . ASP A 1 40 ? 4.030 -3.661 -3.370 1.00 0.00 40 ASP A O 20
ATOM 22676 N N . CYS A 1 41 ? 2.067 -3.442 -2.294 1.00 0.00 41 CYS A N 20
ATOM 22677 C CA . CYS A 1 41 ? 1.826 -2.088 -2.780 1.00 0.00 41 CYS A CA 20
ATOM 22678 C C . CYS A 1 41 ? 2.413 -1.054 -1.823 1.00 0.00 41 CYS A C 20
ATOM 22679 O O . CYS A 1 41 ? 2.762 0.055 -2.229 1.00 0.00 41 CYS A O 20
ATOM 22686 N N . PHE A 1 42 ? 2.519 -1.426 -0.552 1.00 0.00 42 PHE A N 20
ATOM 22687 C CA . PHE A 1 42 ? 3.063 -0.531 0.463 1.00 0.00 42 PHE A CA 20
ATOM 22688 C C . PHE A 1 42 ? 4.588 -0.521 0.418 1.00 0.00 42 PHE A C 20
ATOM 22689 O O . PHE A 1 42 ? 5.251 -0.552 1.455 1.00 0.00 42 PHE A O 20
ATOM 22706 N N . VAL A 1 43 ? 5.138 -0.477 -0.791 1.00 0.00 43 VAL A N 20
ATOM 22707 C CA . VAL A 1 43 ? 6.585 -0.462 -0.973 1.00 0.00 43 VAL A CA 20
ATOM 22708 C C . VAL A 1 43 ? 7.034 0.802 -1.697 1.00 0.00 43 VAL A C 20
ATOM 22709 O O . VAL A 1 43 ? 6.216 1.646 -2.062 1.00 0.00 43 VAL A O 20
ATOM 22722 N N . CYS A 1 44 ? 8.341 0.925 -1.904 1.00 0.00 44 CYS A N 20
ATOM 22723 C CA . CYS A 1 44 ? 8.902 2.086 -2.585 1.00 0.00 44 CYS A CA 20
ATOM 22724 C C . CYS A 1 44 ? 8.160 2.362 -3.889 1.00 0.00 44 CYS A C 20
ATOM 22725 O O . CYS A 1 44 ? 7.420 1.513 -4.386 1.00 0.00 44 CYS A O 20
ATOM 22732 N N . ALA A 1 45 ? 8.364 3.554 -4.439 1.00 0.00 45 ALA A N 20
ATOM 22733 C CA . ALA A 1 45 ? 7.716 3.942 -5.686 1.00 0.00 45 ALA A CA 20
ATOM 22734 C C . ALA A 1 45 ? 8.696 3.887 -6.853 1.00 0.00 45 ALA A C 20
ATOM 22735 O O . ALA A 1 45 ? 8.296 3.712 -8.004 1.00 0.00 45 ALA A O 20
ATOM 22742 N N . VAL A 1 46 ? 9.981 4.038 -6.549 1.00 0.00 46 VAL A N 20
ATOM 22743 C CA . VAL A 1 46 ? 11.018 4.005 -7.573 1.00 0.00 46 VAL A CA 20
ATOM 22744 C C . VAL A 1 46 ? 11.483 2.578 -7.839 1.00 0.00 46 VAL A C 20
ATOM 22745 O O . VAL A 1 46 ? 11.305 2.049 -8.937 1.00 0.00 46 VAL A O 20
ATOM 22758 N N . CYS A 1 47 ? 12.080 1.957 -6.826 1.00 0.00 47 CYS A N 20
ATOM 22759 C CA . CYS A 1 47 ? 12.571 0.590 -6.949 1.00 0.00 47 CYS A CA 20
ATOM 22760 C C . CYS A 1 47 ? 11.448 -0.415 -6.707 1.00 0.00 47 CYS A C 20
ATOM 22761 O O . CYS A 1 47 ? 11.558 -1.584 -7.076 1.00 0.00 47 CYS A O 20
ATOM 22768 N N . ARG A 1 48 ? 10.370 0.050 -6.084 1.00 0.00 48 ARG A N 20
ATOM 22769 C CA . ARG A 1 48 ? 9.228 -0.808 -5.792 1.00 0.00 48 ARG A CA 20
ATOM 22770 C C . ARG A 1 48 ? 9.658 -2.031 -4.987 1.00 0.00 48 ARG A C 20
ATOM 22771 O O . ARG A 1 48 ? 9.272 -3.159 -5.296 1.00 0.00 48 ARG A O 20
ATOM 22792 N N . LEU A 1 49 ? 10.460 -1.799 -3.953 1.00 0.00 49 LEU A N 20
ATOM 22793 C CA . LEU A 1 49 ? 10.943 -2.881 -3.102 1.00 0.00 49 LEU A CA 20
ATOM 22794 C C . LEU A 1 49 ? 10.528 -2.661 -1.651 1.00 0.00 49 LEU A C 20
ATOM 22795 O O . LEU A 1 49 ? 10.425 -1.530 -1.174 1.00 0.00 49 LEU A O 20
ATOM 22811 N N . PRO A 1 50 ? 10.284 -3.765 -0.931 1.00 0.00 50 PRO A N 20
ATOM 22812 C CA . PRO A 1 50 ? 9.879 -3.719 0.477 1.00 0.00 50 PRO A CA 20
ATOM 22813 C C . PRO A 1 50 ? 11.008 -3.253 1.390 1.00 0.00 50 PRO A C 20
ATOM 22814 O O . PRO A 1 50 ? 12.094 -3.834 1.397 1.00 0.00 50 PRO A O 20
ATOM 22825 N N . PHE A 1 51 ? 10.745 -2.202 2.160 1.00 0.00 51 PHE A N 20
ATOM 22826 C CA . PHE A 1 51 ? 11.740 -1.659 3.078 1.00 0.00 51 PHE A CA 20
ATOM 22827 C C . PHE A 1 51 ? 12.202 -2.721 4.071 1.00 0.00 51 PHE A C 20
ATOM 22828 O O . PHE A 1 51 ? 11.402 -3.343 4.770 1.00 0.00 51 PHE A O 20
ATOM 22845 N N . PRO A 1 52 ? 13.524 -2.934 4.136 1.00 0.00 52 PRO A N 20
ATOM 22846 C CA . PRO A 1 52 ? 14.124 -3.920 5.040 1.00 0.00 52 PRO A CA 20
ATOM 22847 C C . PRO A 1 52 ? 14.020 -3.504 6.503 1.00 0.00 52 PRO A C 20
ATOM 22848 O O . PRO A 1 52 ? 13.652 -2.375 6.828 1.00 0.00 52 PRO A O 20
ATOM 22859 N N . PRO A 1 53 ? 14.352 -4.435 7.409 1.00 0.00 53 PRO A N 20
ATOM 22860 C CA . PRO A 1 53 ? 14.305 -4.187 8.853 1.00 0.00 53 PRO A CA 20
ATOM 22861 C C . PRO A 1 53 ? 15.388 -3.216 9.310 1.00 0.00 53 PRO A C 20
ATOM 22862 O O . PRO A 1 53 ? 16.522 -3.615 9.575 1.00 0.00 53 PRO A O 20
ATOM 22873 N N . GLY A 1 54 ? 15.032 -1.938 9.401 1.00 0.00 54 GLY A N 20
ATOM 22874 C CA . GLY A 1 54 ? 15.985 -0.931 9.826 1.00 0.00 54 GLY A CA 20
ATOM 22875 C C . GLY A 1 54 ? 16.296 0.072 8.732 1.00 0.00 54 GLY A C 20
ATOM 22876 O O . GLY A 1 54 ? 17.456 0.426 8.517 1.00 0.00 54 GLY A O 20
ATOM 22880 N N . ASP A 1 55 ? 15.260 0.529 8.039 1.00 0.00 55 ASP A N 20
ATOM 22881 C CA . ASP A 1 55 ? 15.428 1.496 6.961 1.00 0.00 55 ASP A CA 20
ATOM 22882 C C . ASP A 1 55 ? 14.424 2.637 7.093 1.00 0.00 55 ASP A C 20
ATOM 22883 O O . ASP A 1 55 ? 13.255 2.416 7.410 1.00 0.00 55 ASP A O 20
ATOM 22892 N N . ARG A 1 56 ? 14.888 3.858 6.848 1.00 0.00 56 ARG A N 20
ATOM 22893 C CA . ARG A 1 56 ? 14.032 5.034 6.942 1.00 0.00 56 ARG A CA 20
ATOM 22894 C C . ARG A 1 56 ? 13.257 5.247 5.645 1.00 0.00 56 ARG A C 20
ATOM 22895 O O . ARG A 1 56 ? 13.831 5.233 4.556 1.00 0.00 56 ARG A O 20
ATOM 22916 N N . VAL A 1 57 ? 11.948 5.444 5.769 1.00 0.00 57 VAL A N 20
ATOM 22917 C CA . VAL A 1 57 ? 11.094 5.661 4.608 1.00 0.00 57 VAL A CA 20
ATOM 22918 C C . VAL A 1 57 ? 10.654 7.117 4.513 1.00 0.00 57 VAL A C 20
ATOM 22919 O O . VAL A 1 57 ? 10.336 7.749 5.521 1.00 0.00 57 VAL A O 20
ATOM 22932 N N . THR A 1 58 ? 10.636 7.646 3.293 1.00 0.00 58 THR A N 20
ATOM 22933 C CA . THR A 1 58 ? 10.236 9.029 3.066 1.00 0.00 58 THR A CA 20
ATOM 22934 C C . THR A 1 58 ? 8.864 9.103 2.405 1.00 0.00 58 THR A C 20
ATOM 22935 O O . THR A 1 58 ? 8.639 8.509 1.351 1.00 0.00 58 THR A O 20
ATOM 22946 N N . PHE A 1 59 ? 7.949 9.835 3.032 1.00 0.00 59 PHE A N 20
ATOM 22947 C CA . PHE A 1 59 ? 6.598 9.986 2.505 1.00 0.00 59 PHE A CA 20
ATOM 22948 C C . PHE A 1 59 ? 6.515 11.176 1.553 1.00 0.00 59 PHE A C 20
ATOM 22949 O O . PHE A 1 59 ? 6.505 12.329 1.984 1.00 0.00 59 PHE A O 20
ATOM 22966 N N . ASN A 1 60 ? 6.458 10.887 0.257 1.00 0.00 60 ASN A N 20
ATOM 22967 C CA . ASN A 1 60 ? 6.377 11.933 -0.756 1.00 0.00 60 ASN A CA 20
ATOM 22968 C C . ASN A 1 60 ? 5.086 11.813 -1.560 1.00 0.00 60 ASN A C 20
ATOM 22969 O O . ASN A 1 60 ? 4.662 10.714 -1.913 1.00 0.00 60 ASN A O 20
ATOM 22980 N N . GLY A 1 61 ? 4.465 12.954 -1.846 1.00 0.00 61 GLY A N 20
ATOM 22981 C CA . GLY A 1 61 ? 3.229 12.955 -2.606 1.00 0.00 61 GLY A CA 20
ATOM 22982 C C . GLY A 1 61 ? 2.271 11.870 -2.157 1.00 0.00 61 GLY A C 20
ATOM 22983 O O . GLY A 1 61 ? 1.655 11.975 -1.096 1.00 0.00 61 GLY A O 20
ATOM 22987 N N . LYS A 1 62 ? 2.143 10.824 -2.966 1.00 0.00 62 LYS A N 20
ATOM 22988 C CA . LYS A 1 62 ? 1.253 9.714 -2.648 1.00 0.00 62 LYS A CA 20
ATOM 22989 C C . LYS A 1 62 ? 2.048 8.450 -2.337 1.00 0.00 62 LYS A C 20
ATOM 22990 O O . LYS A 1 62 ? 1.744 7.734 -1.383 1.00 0.00 62 LYS A O 20
ATOM 23009 N N . GLU A 1 63 ? 3.068 8.184 -3.147 1.00 0.00 63 GLU A N 20
ATOM 23010 C CA . GLU A 1 63 ? 3.907 7.007 -2.956 1.00 0.00 63 GLU A CA 20
ATOM 23011 C C . GLU A 1 63 ? 5.106 7.331 -2.069 1.00 0.00 63 GLU A C 20
ATOM 23012 O O . GLU A 1 63 ? 5.534 8.482 -1.983 1.00 0.00 63 GLU A O 20
ATOM 23024 N N . CYS A 1 64 ? 5.642 6.308 -1.412 1.00 0.00 64 CYS A N 20
ATOM 23025 C CA . CYS A 1 64 ? 6.790 6.483 -0.530 1.00 0.00 64 CYS A CA 20
ATOM 23026 C C . CYS A 1 64 ? 8.078 6.046 -1.221 1.00 0.00 64 CYS A C 20
ATOM 23027 O O . CYS A 1 64 ? 8.044 5.415 -2.277 1.00 0.00 64 CYS A O 20
ATOM 23035 N N . MET A 1 65 ? 9.212 6.388 -0.619 1.00 0.00 65 MET A N 20
ATOM 23036 C CA . MET A 1 65 ? 10.511 6.031 -1.177 1.00 0.00 65 MET A CA 20
ATOM 23037 C C . MET A 1 65 ? 11.481 5.617 -0.075 1.00 0.00 65 MET A C 20
ATOM 23038 O O . MET A 1 65 ? 11.372 6.070 1.065 1.00 0.00 65 MET A O 20
ATOM 23052 N N . CYS A 1 66 ? 12.430 4.753 -0.421 1.00 0.00 66 CYS A N 20
ATOM 23053 C CA . CYS A 1 66 ? 13.419 4.278 0.538 1.00 0.00 66 CYS A CA 20
ATOM 23054 C C . CYS A 1 66 ? 14.508 5.324 0.761 1.00 0.00 66 CYS A C 20
ATOM 23055 O O . CYS A 1 66 ? 14.863 6.068 -0.152 1.00 0.00 66 CYS A O 20
ATOM 23062 N N . GLN A 1 67 ? 15.031 5.373 1.982 1.00 0.00 67 GLN A N 20
ATOM 23063 C CA . GLN A 1 67 ? 16.079 6.328 2.325 1.00 0.00 67 GLN A CA 20
ATOM 23064 C C . GLN A 1 67 ? 17.014 6.558 1.142 1.00 0.00 67 GLN A C 20
ATOM 23065 O O . GLN A 1 67 ? 17.425 7.687 0.872 1.00 0.00 67 GLN A O 20
ATOM 23079 N N . LYS A 1 68 ? 17.348 5.481 0.440 1.00 0.00 68 LYS A N 20
ATOM 23080 C CA . LYS A 1 68 ? 18.235 5.564 -0.714 1.00 0.00 68 LYS A CA 20
ATOM 23081 C C . LYS A 1 68 ? 17.602 6.393 -1.827 1.00 0.00 68 LYS A C 20
ATOM 23082 O O . LYS A 1 68 ? 18.041 7.508 -2.111 1.00 0.00 68 LYS A O 20
ATOM 23101 N N . CYS A 1 69 ? 16.569 5.842 -2.455 1.00 0.00 69 CYS A N 20
ATOM 23102 C CA . CYS A 1 69 ? 15.874 6.530 -3.536 1.00 0.00 69 CYS A CA 20
ATOM 23103 C C . CYS A 1 69 ? 15.617 7.990 -3.175 1.00 0.00 69 CYS A C 20
ATOM 23104 O O . CYS A 1 69 ? 16.059 8.901 -3.876 1.00 0.00 69 CYS A O 20
ATOM 23111 N N . SER A 1 70 ? 14.900 8.205 -2.077 1.00 0.00 70 SER A N 20
ATOM 23112 C CA . SER A 1 70 ? 14.581 9.554 -1.624 1.00 0.00 70 SER A CA 20
ATOM 23113 C C . SER A 1 70 ? 15.752 10.501 -1.869 1.00 0.00 70 SER A C 20
ATOM 23114 O O . SER A 1 70 ? 15.699 11.357 -2.752 1.00 0.00 70 SER A O 20
ATOM 23122 N N . LEU A 1 71 ? 16.809 10.340 -1.081 1.00 0.00 71 LEU A N 20
ATOM 23123 C CA . LEU A 1 71 ? 17.995 11.180 -1.211 1.00 0.00 71 LEU A CA 20
ATOM 23124 C C . LEU A 1 71 ? 18.818 10.775 -2.430 1.00 0.00 71 LEU A C 20
ATOM 23125 O O . LEU A 1 71 ? 18.703 9.663 -2.945 1.00 0.00 71 LEU A O 20
ATOM 23141 N N . PRO A 1 72 ? 19.670 11.697 -2.901 1.00 0.00 72 PRO A N 20
ATOM 23142 C CA . PRO A 1 72 ? 20.532 11.458 -4.063 1.00 0.00 72 PRO A CA 20
ATOM 23143 C C . PRO A 1 72 ? 21.635 10.447 -3.769 1.00 0.00 72 PRO A C 20
ATOM 23144 O O . PRO A 1 72 ? 22.004 10.234 -2.614 1.00 0.00 72 PRO A O 20
ATOM 23155 N N . VAL A 1 73 ? 22.158 9.826 -4.822 1.00 0.00 73 VAL A N 20
ATOM 23156 C CA . VAL A 1 73 ? 23.220 8.838 -4.676 1.00 0.00 73 VAL A CA 20
ATOM 23157 C C . VAL A 1 73 ? 24.477 9.269 -5.424 1.00 0.00 73 VAL A C 20
ATOM 23158 O O . VAL A 1 73 ? 24.408 10.031 -6.388 1.00 0.00 73 VAL A O 20
ATOM 23171 N N . SER A 1 74 ? 25.626 8.775 -4.973 1.00 0.00 74 SER A N 20
ATOM 23172 C CA . SER A 1 74 ? 26.900 9.111 -5.598 1.00 0.00 74 SER A CA 20
ATOM 23173 C C . SER A 1 74 ? 26.746 9.243 -7.110 1.00 0.00 74 SER A C 20
ATOM 23174 O O . SER A 1 74 ? 27.317 10.141 -7.728 1.00 0.00 74 SER A O 20
ATOM 23182 N N . VAL A 1 75 ? 25.969 8.340 -7.700 1.00 0.00 75 VAL A N 20
ATOM 23183 C CA . VAL A 1 75 ? 25.738 8.354 -9.139 1.00 0.00 75 VAL A CA 20
ATOM 23184 C C . VAL A 1 75 ? 24.836 9.516 -9.539 1.00 0.00 75 VAL A C 20
ATOM 23185 O O . VAL A 1 75 ? 23.707 9.631 -9.063 1.00 0.00 75 VAL A O 20
ATOM 23198 N N . SER A 1 76 ? 25.342 10.376 -10.418 1.00 0.00 76 SER A N 20
ATOM 23199 C CA . SER A 1 76 ? 24.583 11.532 -10.880 1.00 0.00 76 SER A CA 20
ATOM 23200 C C . SER A 1 76 ? 24.510 11.560 -12.404 1.00 0.00 76 SER A C 20
ATOM 23201 O O . SER A 1 76 ? 25.092 10.713 -13.080 1.00 0.00 76 SER A O 20
ATOM 23209 N N . GLY A 1 77 ? 23.789 12.541 -12.938 1.00 0.00 77 GLY A N 20
ATOM 23210 C CA . GLY A 1 77 ? 23.651 12.662 -14.377 1.00 0.00 77 GLY A CA 20
ATOM 23211 C C . GLY A 1 77 ? 22.954 13.944 -14.787 1.00 0.00 77 GLY A C 20
ATOM 23212 O O . GLY A 1 77 ? 23.318 15.039 -14.357 1.00 0.00 77 GLY A O 20
ATOM 23216 N N . PRO A 1 78 ? 21.927 13.817 -15.641 1.00 0.00 78 PRO A N 20
ATOM 23217 C CA . PRO A 1 78 ? 21.157 14.964 -16.129 1.00 0.00 78 PRO A CA 20
ATOM 23218 C C . PRO A 1 78 ? 20.299 15.593 -15.037 1.00 0.00 78 PRO A C 20
ATOM 23219 O O . PRO A 1 78 ? 19.783 14.898 -14.162 1.00 0.00 78 PRO A O 20
ATOM 23230 N N . SER A 1 79 ? 20.150 16.913 -15.094 1.00 0.00 79 SER A N 20
ATOM 23231 C CA . SER A 1 79 ? 19.357 17.636 -14.107 1.00 0.00 79 SER A CA 20
ATOM 23232 C C . SER A 1 79 ? 19.126 19.079 -14.547 1.00 0.00 79 SER A C 20
ATOM 23233 O O . SER A 1 79 ? 19.874 19.618 -15.361 1.00 0.00 79 SER A O 20
ATOM 23241 N N . SER A 1 80 ? 18.083 19.698 -14.001 1.00 0.00 80 SER A N 20
ATOM 23242 C CA . SER A 1 80 ? 17.750 21.076 -14.339 1.00 0.00 80 SER A CA 20
ATOM 23243 C C . SER A 1 80 ? 16.877 21.705 -13.257 1.00 0.00 80 SER A C 20
ATOM 23244 O O . SER A 1 80 ? 16.471 21.039 -12.307 1.00 0.00 80 SER A O 20
ATOM 23252 N N . GLY A 1 81 ? 16.594 22.995 -13.410 1.00 0.00 81 GLY A N 20
ATOM 23253 C CA . GLY A 1 81 ? 15.771 23.694 -12.440 1.00 0.00 81 GLY A CA 20
ATOM 23254 C C . GLY A 1 81 ? 15.006 24.850 -13.053 1.00 0.00 81 GLY A C 20
ATOM 23255 O O . GLY A 1 81 ? 15.105 25.968 -12.549 1.00 0.00 81 GLY A O 20
#

Nearest PDB structures (foldseek):
  1v6g-assembly1_A  TM=8.104E-01  e=5.405E-14  Homo sapiens
  7d2t-assembly2_D  TM=7.206E-01  e=6.716E-05  Homo sapiens
  6mif-assembly1_A  TM=6.902E-01  e=1.300E-04  Homo sapiens
  4kfz-assembly2_B  TM=7.423E-01  e=6.346E-04  Homo sapiens
  2dlo-assembly1_A  TM=6.194E-01  e=4.269E-04  Homo sapiens

InterPro domains:
  IPR001781 Zinc finger, LIM-type [PF00412] (24-78)
  IPR001781 Zinc finger, LIM-type [PF00412] (83-135)
  IPR001781 Zinc finger, LIM-type [PF00412] (153-208)
  IPR001781 Zinc finger, LIM-type [PF00412] (212-255)
  IPR001781 Zinc finger, LIM-type [PS00478] (24-57)
  IPR001781 Zinc finger, LIM-type [PS00478] (83-116)
  IPR001781 Zinc finger, LIM-type [PS00478] (212-245)
  IPR001781 Zinc finger, LIM-type [PS50023] (22-81)
  IPR001781 Zinc finger, LIM-type [PS50023] (82-141)
  IPR001781 Zinc finger, LIM-type [PS50023] (151-210)
  IPR001781 Zinc finger, LIM-type [SM00132] (23-74)
  IPR001781 Zinc finger, LIM-type [SM00132] (82-134)
  IPR001781 Zinc finger, LIM-type [SM00132] (152-203)
  IPR001781 Zinc finger, LIM-type [SM00132] (211-263)
  IPR003128 Villin headpiece [PF02209] (576-611)
  IPR003128 Villin headpiece [PS51089] (543-611)
  IPR003128 Villin headpiece [SM00153] (576-611)
  IPR032402 Putative adherens-junction anchoring domain [PF16182] (276-443)
  IPR032402 Putative adherens-junction anchoring domain [PF16182] (444-561)
  IPR036886 Villin headpiece domain superfamily [G3DSA:1.10.950.10] (533-611)

Secondary structure (DSSP, 8-state):
-------S-GGGS---B-TTT--B--S--EEETTEEE-TTTSS-SSS-PPPPSSS-EEEETTEEEEHHHHS--SS--PPP-

Foldseek 3Di:
DDPPDDDPPVCVPPFAAAPQPRHGDPPDWDCDPNHTHDPQRLAADVVSDHDDDPWDWADDDDGIHTPDVVDDDPDDDDDDD

GO terms:
  GO:0005515 protein binding (F, IPI)
  GO:0015629 actin cytoskeleton (C, IDA)

Radius of gyration: 17.22 Å; Cα contacts (8 Å, |Δi|>4): 85; chains: 1; bounding box: 55×37×28 Å

Organism: Homo sapiens (NCBI:txid9606)